Protein 2DB2 (pdb70)

Structure (mmCIF, N/CA/C/O backbone):
data_2DB2
#
_entry.id   2DB2
#
loop_
_atom_site.group_PDB
_atom_site.id
_atom_site.type_symbol
_atom_site.label_atom_id
_atom_site.label_alt_id
_atom_site.label_comp_id
_atom_site.label_asym_id
_atom_site.label_entity_id
_atom_site.label_seq_id
_atom_site.pdbx_PDB_ins_code
_atom_site.Cartn_x
_atom_site.Cartn_y
_atom_site.Cartn_z
_atom_site.occupancy
_atom_site.B_iso_or_equiv
_atom_site.auth_seq_id
_atom_site.auth_comp_id
_atom_site.auth_asym_id
_atom_site.auth_atom_id
_atom_site.pdbx_PDB_model_num
ATOM 1 N N . GLY A 1 1 ? 5.415 20.252 -16.613 1.00 0.00 51 GLY A N 1
ATOM 2 C CA . GLY A 1 1 ? 6.850 20.154 -16.414 1.00 0.00 51 GLY A CA 1
ATOM 3 C C . GLY A 1 1 ? 7.599 19.906 -17.708 1.00 0.00 51 GLY A C 1
ATOM 4 O O . GLY A 1 1 ? 7.092 19.237 -18.609 1.00 0.00 51 GLY A O 1
ATOM 8 N N . SER A 1 2 ? 8.809 20.448 -17.803 1.00 0.00 52 SER A N 1
ATOM 9 C CA . SER A 1 2 ? 9.627 20.287 -18.999 1.00 0.00 52 SER A CA 1
ATOM 10 C C . SER A 1 2 ? 10.508 19.046 -18.892 1.00 0.00 52 SER A C 1
ATOM 11 O O . SER A 1 2 ? 10.476 18.172 -19.757 1.00 0.00 52 SER A O 1
ATOM 19 N N . SER A 1 3 ? 11.294 18.977 -17.822 1.00 0.00 53 SER A N 1
ATOM 20 C CA . SER A 1 3 ? 12.188 17.846 -17.602 1.00 0.00 53 SER A CA 1
ATOM 21 C C . SER A 1 3 ? 11.479 16.737 -16.831 1.00 0.00 53 SER A C 1
ATOM 22 O O . SER A 1 3 ? 10.509 16.984 -16.115 1.00 0.00 53 SER A O 1
ATOM 30 N N . GLY A 1 4 ? 11.972 15.511 -16.982 1.00 0.00 54 GLY A N 1
ATOM 31 C CA . GLY A 1 4 ? 11.375 14.381 -16.295 1.00 0.00 54 GLY A CA 1
ATOM 32 C C . GLY A 1 4 ? 11.901 13.052 -16.799 1.00 0.00 54 GLY A C 1
ATOM 33 O O . GLY A 1 4 ? 11.182 12.301 -17.458 1.00 0.00 54 GLY A O 1
ATOM 37 N N . SER A 1 5 ? 13.161 12.760 -16.490 1.00 0.00 55 SER A N 1
ATOM 38 C CA . SER A 1 5 ? 13.785 11.515 -16.921 1.00 0.00 55 SER A CA 1
ATOM 39 C C . SER A 1 5 ? 14.026 10.589 -15.733 1.00 0.00 55 SER A C 1
ATOM 40 O O . SER A 1 5 ? 14.031 11.025 -14.582 1.00 0.00 55 SER A O 1
ATOM 48 N N . SER A 1 6 ? 14.226 9.306 -16.022 1.00 0.00 56 SER A N 1
ATOM 49 C CA . SER A 1 6 ? 14.464 8.316 -14.978 1.00 0.00 56 SER A CA 1
ATOM 50 C C . SER A 1 6 ? 15.899 8.399 -14.467 1.00 0.00 56 SER A C 1
ATOM 51 O O . SER A 1 6 ? 16.851 8.346 -15.245 1.00 0.00 56 SER A O 1
ATOM 59 N N . GLY A 1 7 ? 16.046 8.531 -13.152 1.00 0.00 57 GLY A N 1
ATOM 60 C CA . GLY A 1 7 ? 17.368 8.620 -12.559 1.00 0.00 57 GLY A CA 1
ATOM 61 C C . GLY A 1 7 ? 17.478 9.750 -11.555 1.00 0.00 57 GLY A C 1
ATOM 62 O O . GLY A 1 7 ? 17.370 10.922 -11.916 1.00 0.00 57 GLY A O 1
ATOM 66 N N . ALA A 1 8 ? 17.692 9.398 -10.292 1.00 0.00 58 ALA A N 1
ATOM 67 C CA . ALA A 1 8 ? 17.817 10.392 -9.233 1.00 0.00 58 ALA A CA 1
ATOM 68 C C . ALA A 1 8 ? 19.258 10.496 -8.744 1.00 0.00 58 ALA A C 1
ATOM 69 O O . ALA A 1 8 ? 19.700 9.702 -7.914 1.00 0.00 58 ALA A O 1
ATOM 76 N N . SER A 1 9 ? 19.985 11.478 -9.265 1.00 0.00 59 SER A N 1
ATOM 77 C CA . SER A 1 9 ? 21.378 11.682 -8.885 1.00 0.00 59 SER A CA 1
ATOM 78 C C . SER A 1 9 ? 21.498 11.962 -7.390 1.00 0.00 59 SER A C 1
ATOM 79 O O . SER A 1 9 ? 22.332 11.373 -6.702 1.00 0.00 59 SER A O 1
ATOM 87 N N . ARG A 1 10 ? 20.657 12.864 -6.894 1.00 0.00 60 ARG A N 1
ATOM 88 C CA . ARG A 1 10 ? 20.669 13.224 -5.481 1.00 0.00 60 ARG A CA 1
ATOM 89 C C . ARG A 1 10 ? 20.096 12.095 -4.629 1.00 0.00 60 ARG A C 1
ATOM 90 O O . ARG A 1 10 ? 19.235 11.339 -5.079 1.00 0.00 60 ARG A O 1
ATOM 111 N N . ASP A 1 11 ? 20.579 11.988 -3.396 1.00 0.00 61 ASP A N 1
ATOM 112 C CA . ASP A 1 11 ? 20.115 10.953 -2.480 1.00 0.00 61 ASP A CA 1
ATOM 113 C C . ASP A 1 11 ? 18.707 11.262 -1.979 1.00 0.00 61 ASP A C 1
ATOM 114 O O . ASP A 1 11 ? 18.461 12.320 -1.399 1.00 0.00 61 ASP A O 1
ATOM 123 N N . LEU A 1 12 ? 17.786 10.332 -2.209 1.00 0.00 62 LEU A N 1
ATOM 124 C CA . LEU A 1 12 ? 16.402 10.505 -1.783 1.00 0.00 62 LEU A CA 1
ATOM 125 C C . LEU A 1 12 ? 16.302 10.550 -0.261 1.00 0.00 62 LEU A C 1
ATOM 126 O O . LEU A 1 12 ? 15.573 11.369 0.300 1.00 0.00 62 LEU A O 1
ATOM 142 N N . LEU A 1 13 ? 17.041 9.667 0.401 1.00 0.00 63 LEU A N 1
ATOM 143 C CA . LEU A 1 13 ? 17.039 9.608 1.859 1.00 0.00 63 LEU A CA 1
ATOM 144 C C . LEU A 1 13 ? 17.089 11.008 2.461 1.00 0.00 63 LEU A C 1
ATOM 145 O O . LEU A 1 13 ? 16.397 11.301 3.437 1.00 0.00 63 LEU A O 1
ATOM 161 N N . LYS A 1 14 ? 17.910 11.871 1.873 1.00 0.00 64 LYS A N 1
ATOM 162 C CA . LYS A 1 14 ? 18.048 13.242 2.348 1.00 0.00 64 LYS A CA 1
ATOM 163 C C . LYS A 1 14 ? 16.691 13.826 2.727 1.00 0.00 64 LYS A C 1
ATOM 164 O O . LYS A 1 14 ? 16.552 14.474 3.764 1.00 0.00 64 LYS A O 1
ATOM 183 N N . GLU A 1 15 ? 15.694 13.592 1.880 1.00 0.00 65 GLU A N 1
ATOM 184 C CA . GLU A 1 15 ? 14.348 14.095 2.128 1.00 0.00 65 GLU A CA 1
ATOM 185 C C . GLU A 1 15 ? 13.546 13.111 2.975 1.00 0.00 65 GLU A C 1
ATOM 186 O O . GLU A 1 15 ? 12.748 13.511 3.823 1.00 0.00 65 GLU A O 1
ATOM 198 N N . PHE A 1 16 ? 13.765 11.822 2.739 1.00 0.00 66 PHE A N 1
ATOM 199 C CA . PHE A 1 16 ? 13.062 10.780 3.479 1.00 0.00 66 PHE A CA 1
ATOM 200 C C . PHE A 1 16 ? 14.035 9.967 4.329 1.00 0.00 66 PHE A C 1
ATOM 201 O O . PHE A 1 16 ? 14.555 8.935 3.906 1.00 0.00 66 PHE A O 1
ATOM 218 N N . PRO A 1 17 ? 14.286 10.443 5.557 1.00 0.00 67 PRO A N 1
ATOM 219 C CA . PRO A 1 17 ? 15.196 9.776 6.493 1.00 0.00 67 PRO A CA 1
ATOM 220 C C . PRO A 1 17 ? 14.632 8.459 7.013 1.00 0.00 67 PRO A C 1
ATOM 221 O O . PRO A 1 17 ? 15.328 7.444 7.043 1.00 0.00 67 PRO A O 1
ATOM 232 N N . GLN A 1 18 ? 13.367 8.482 7.420 1.00 0.00 68 GLN A N 1
ATOM 233 C CA . GLN A 1 18 ? 12.710 7.288 7.938 1.00 0.00 68 GLN A CA 1
ATOM 234 C C . GLN A 1 18 ? 11.583 6.841 7.013 1.00 0.00 68 GLN A C 1
ATOM 235 O O . GLN A 1 18 ? 10.400 7.021 7.303 1.00 0.00 68 GLN A O 1
ATOM 249 N N . PRO A 1 19 ? 11.956 6.245 5.870 1.00 0.00 69 PRO A N 1
ATOM 250 C CA . PRO A 1 19 ? 10.992 5.760 4.879 1.00 0.00 69 PRO A CA 1
ATOM 251 C C . PRO A 1 19 ? 10.213 4.546 5.373 1.00 0.00 69 PRO A C 1
ATOM 252 O O . PRO A 1 19 ? 9.078 4.311 4.957 1.00 0.00 69 PRO A O 1
ATOM 263 N N . LYS A 1 20 ? 10.830 3.776 6.263 1.00 0.00 70 LYS A N 1
ATOM 264 C CA . LYS A 1 20 ? 10.194 2.586 6.816 1.00 0.00 70 LYS A CA 1
ATOM 265 C C . LYS A 1 20 ? 9.017 2.963 7.709 1.00 0.00 70 LYS A C 1
ATOM 266 O O . LYS A 1 20 ? 8.009 2.258 7.755 1.00 0.00 70 LYS A O 1
ATOM 285 N N . ASN A 1 21 ? 9.150 4.080 8.417 1.00 0.00 71 ASN A N 1
ATOM 286 C CA . ASN A 1 21 ? 8.096 4.551 9.308 1.00 0.00 71 ASN A CA 1
ATOM 287 C C . ASN A 1 21 ? 7.185 5.545 8.595 1.00 0.00 71 ASN A C 1
ATOM 288 O O . ASN A 1 21 ? 5.964 5.511 8.757 1.00 0.00 71 ASN A O 1
ATOM 299 N N . LEU A 1 22 ? 7.785 6.428 7.805 1.00 0.00 72 LEU A N 1
ATOM 300 C CA . LEU A 1 22 ? 7.028 7.432 7.066 1.00 0.00 72 LEU A CA 1
ATOM 301 C C . LEU A 1 22 ? 6.068 6.774 6.080 1.00 0.00 72 LEU A C 1
ATOM 302 O O . LEU A 1 22 ? 4.856 6.981 6.146 1.00 0.00 72 LEU A O 1
ATOM 318 N N . LEU A 1 23 ? 6.617 5.978 5.169 1.00 0.00 73 LEU A N 1
ATOM 319 C CA . LEU A 1 23 ? 5.810 5.286 4.171 1.00 0.00 73 LEU A CA 1
ATOM 320 C C . LEU A 1 23 ? 4.695 4.483 4.833 1.00 0.00 73 LEU A C 1
ATOM 321 O O . LEU A 1 23 ? 3.515 4.693 4.554 1.00 0.00 73 LEU A O 1
ATOM 337 N N . ASN A 1 24 ? 5.077 3.565 5.714 1.00 0.00 74 ASN A N 1
ATOM 338 C CA . ASN A 1 24 ? 4.110 2.731 6.418 1.00 0.00 74 ASN A CA 1
ATOM 339 C C . ASN A 1 24 ? 3.010 3.584 7.043 1.00 0.00 74 ASN A C 1
ATOM 340 O O . ASN A 1 24 ? 1.826 3.268 6.930 1.00 0.00 74 ASN A O 1
ATOM 351 N N . SER A 1 25 ? 3.410 4.667 7.702 1.00 0.00 75 SER A N 1
ATOM 352 C CA . SER A 1 25 ? 2.459 5.564 8.347 1.00 0.00 75 SER A CA 1
ATOM 353 C C . SER A 1 25 ? 1.381 6.010 7.365 1.00 0.00 75 SER A C 1
ATOM 354 O O . SER A 1 25 ? 0.210 6.134 7.725 1.00 0.00 75 SER A O 1
ATOM 362 N N . VAL A 1 26 ? 1.784 6.251 6.121 1.00 0.00 76 VAL A N 1
ATOM 363 C CA . VAL A 1 26 ? 0.853 6.682 5.086 1.00 0.00 76 VAL A CA 1
ATOM 364 C C . VAL A 1 26 ? -0.278 5.675 4.909 1.00 0.00 76 VAL A C 1
ATOM 365 O O . VAL A 1 26 ? -1.412 5.922 5.321 1.00 0.00 76 VAL A O 1
ATOM 378 N N . ILE A 1 27 ? 0.039 4.540 4.295 1.00 0.00 77 ILE A N 1
ATOM 379 C CA . ILE A 1 27 ? -0.951 3.495 4.065 1.00 0.00 77 ILE A CA 1
ATOM 380 C C . ILE A 1 27 ? -1.642 3.097 5.365 1.00 0.00 77 ILE A C 1
ATOM 381 O O . ILE A 1 27 ? -2.817 2.732 5.370 1.00 0.00 77 ILE A O 1
ATOM 397 N N . GLY A 1 28 ? -0.904 3.173 6.469 1.00 0.00 78 GLY A N 1
ATOM 398 C CA . GLY A 1 28 ? -1.463 2.819 7.761 1.00 0.00 78 GLY A CA 1
ATOM 399 C C . GLY A 1 28 ? -2.590 3.743 8.177 1.00 0.00 78 GLY A C 1
ATOM 400 O O . GLY A 1 28 ? -3.470 3.353 8.944 1.00 0.00 78 GLY A O 1
ATOM 404 N N . ARG A 1 29 ? -2.562 4.973 7.673 1.00 0.00 79 ARG A N 1
ATOM 405 C CA . ARG A 1 29 ? -3.588 5.956 7.999 1.00 0.00 79 ARG A CA 1
ATOM 406 C C . ARG A 1 29 ? -4.742 5.890 7.003 1.00 0.00 79 ARG A C 1
ATOM 407 O O . ARG A 1 29 ? -5.909 5.966 7.384 1.00 0.00 79 ARG A O 1
ATOM 428 N N . ALA A 1 30 ? -4.405 5.749 5.725 1.00 0.00 80 ALA A N 1
ATOM 429 C CA . ALA A 1 30 ? -5.412 5.672 4.674 1.00 0.00 80 ALA A CA 1
ATOM 430 C C . ALA A 1 30 ? -6.245 4.401 4.804 1.00 0.00 80 ALA A C 1
ATOM 431 O O . ALA A 1 30 ? -7.474 4.454 4.863 1.00 0.00 80 ALA A O 1
ATOM 438 N N . LEU A 1 31 ? -5.568 3.258 4.846 1.00 0.00 81 LEU A N 1
ATOM 439 C CA . LEU A 1 31 ? -6.246 1.972 4.968 1.00 0.00 81 LEU A CA 1
ATOM 440 C C . LEU A 1 31 ? -6.152 1.440 6.395 1.00 0.00 81 LEU A C 1
ATOM 441 O O . LEU A 1 31 ? -7.157 1.337 7.097 1.00 0.00 81 LEU A O 1
ATOM 457 N N . GLY A 1 32 ? -4.937 1.105 6.818 1.00 0.00 82 GLY A N 1
ATOM 458 C CA . GLY A 1 32 ? -4.733 0.591 8.159 1.00 0.00 82 GLY A CA 1
ATOM 459 C C . GLY A 1 32 ? -3.396 -0.104 8.317 1.00 0.00 82 GLY A C 1
ATOM 460 O O . GLY A 1 32 ? -3.047 -0.981 7.526 1.00 0.00 82 GLY A O 1
ATOM 464 N N . ILE A 1 33 ? -2.644 0.288 9.339 1.00 0.00 83 ILE A N 1
ATOM 465 C CA . ILE A 1 33 ? -1.337 -0.303 9.597 1.00 0.00 83 ILE A CA 1
ATOM 466 C C . ILE A 1 33 ? -1.372 -1.816 9.413 1.00 0.00 83 ILE A C 1
ATOM 467 O O . ILE A 1 33 ? -0.456 -2.403 8.836 1.00 0.00 83 ILE A O 1
ATOM 483 N N . SER A 1 34 ? -2.436 -2.442 9.906 1.00 0.00 84 SER A N 1
ATOM 484 C CA . SER A 1 34 ? -2.590 -3.888 9.797 1.00 0.00 84 SER A CA 1
ATOM 485 C C . SER A 1 34 ? -2.602 -4.325 8.336 1.00 0.00 84 SER A C 1
ATOM 486 O O . SER A 1 34 ? -1.953 -5.303 7.963 1.00 0.00 84 SER A O 1
ATOM 494 N N . HIS A 1 35 ? -3.346 -3.593 7.512 1.00 0.00 85 HIS A N 1
ATOM 495 C CA . HIS A 1 35 ? -3.443 -3.904 6.090 1.00 0.00 85 HIS A CA 1
ATOM 496 C C . HIS A 1 35 ? -2.138 -3.573 5.371 1.00 0.00 85 HIS A C 1
ATOM 497 O O . HIS A 1 35 ? -1.603 -4.394 4.627 1.00 0.00 85 HIS A O 1
ATOM 511 N N . ALA A 1 36 ? -1.633 -2.365 5.598 1.00 0.00 86 ALA A N 1
ATOM 512 C CA . ALA A 1 36 ? -0.391 -1.927 4.974 1.00 0.00 86 ALA A CA 1
ATOM 513 C C . ALA A 1 36 ? 0.613 -3.071 4.885 1.00 0.00 86 ALA A C 1
ATOM 514 O O . ALA A 1 36 ? 1.352 -3.189 3.908 1.00 0.00 86 ALA A O 1
ATOM 521 N N . LYS A 1 37 ? 0.635 -3.913 5.913 1.00 0.00 87 LYS A N 1
ATOM 522 C CA . LYS A 1 37 ? 1.548 -5.049 5.952 1.00 0.00 87 LYS A CA 1
ATOM 523 C C . LYS A 1 37 ? 1.694 -5.678 4.570 1.00 0.00 87 LYS A C 1
ATOM 524 O O . LYS A 1 37 ? 2.805 -5.835 4.064 1.00 0.00 87 LYS A O 1
ATOM 543 N N . ASP A 1 38 ? 0.567 -6.034 3.965 1.00 0.00 88 ASP A N 1
ATOM 544 C CA . ASP A 1 38 ? 0.569 -6.643 2.640 1.00 0.00 88 ASP A CA 1
ATOM 545 C C . ASP A 1 38 ? 0.774 -5.587 1.557 1.00 0.00 88 ASP A C 1
ATOM 546 O O . ASP A 1 38 ? 1.471 -5.822 0.570 1.00 0.00 88 ASP A O 1
ATOM 555 N N . LYS A 1 39 ? 0.161 -4.424 1.749 1.00 0.00 89 LYS A N 1
ATOM 556 C CA . LYS A 1 39 ? 0.275 -3.332 0.790 1.00 0.00 89 LYS A CA 1
ATOM 557 C C . LYS A 1 39 ? 1.726 -3.128 0.367 1.00 0.00 89 LYS A C 1
ATOM 558 O O . LYS A 1 39 ? 2.022 -2.964 -0.817 1.00 0.00 89 LYS A O 1
ATOM 577 N N . LEU A 1 40 ? 2.629 -3.141 1.342 1.00 0.00 90 LEU A N 1
ATOM 578 C CA . LEU A 1 40 ? 4.051 -2.959 1.071 1.00 0.00 90 LEU A CA 1
ATOM 579 C C . LEU A 1 40 ? 4.797 -4.286 1.164 1.00 0.00 90 LEU A C 1
ATOM 580 O O . LEU A 1 40 ? 5.007 -4.818 2.254 1.00 0.00 90 LEU A O 1
ATOM 596 N N . VAL A 1 41 ? 5.197 -4.815 0.012 1.00 0.00 91 VAL A N 1
ATOM 597 C CA . VAL A 1 41 ? 5.923 -6.079 -0.037 1.00 0.00 91 VAL A CA 1
ATOM 598 C C . VAL A 1 41 ? 7.392 -5.856 -0.380 1.00 0.00 91 VAL A C 1
ATOM 599 O O . VAL A 1 41 ? 7.723 -5.022 -1.223 1.00 0.00 91 VAL A O 1
ATOM 612 N N . TYR A 1 42 ? 8.268 -6.607 0.278 1.00 0.00 92 TYR A N 1
ATOM 613 C CA . TYR A 1 42 ? 9.702 -6.490 0.044 1.00 0.00 92 TYR A CA 1
ATOM 614 C C . TYR A 1 42 ? 10.270 -7.789 -0.520 1.00 0.00 92 TYR A C 1
ATOM 615 O O . TYR A 1 42 ? 10.126 -8.855 0.079 1.00 0.00 92 TYR A O 1
ATOM 633 N N . VAL A 1 43 ? 10.917 -7.691 -1.677 1.00 0.00 93 VAL A N 1
ATOM 634 C CA . VAL A 1 43 ? 11.508 -8.856 -2.323 1.00 0.00 93 VAL A CA 1
ATOM 635 C C . VAL A 1 43 ? 13.028 -8.742 -2.379 1.00 0.00 93 VAL A C 1
ATOM 636 O O . VAL A 1 43 ? 13.569 -7.798 -2.956 1.00 0.00 93 VAL A O 1
ATOM 649 N N . HIS A 1 44 ? 13.711 -9.709 -1.776 1.00 0.00 94 HIS A N 1
ATOM 650 C CA . HIS A 1 44 ? 15.170 -9.718 -1.758 1.00 0.00 94 HIS A CA 1
ATOM 651 C C . HIS A 1 44 ? 15.722 -10.565 -2.900 1.00 0.00 94 HIS A C 1
ATOM 652 O O . HIS A 1 44 ? 15.151 -11.597 -3.255 1.00 0.00 94 HIS A O 1
ATOM 666 N N . THR A 1 45 ? 16.838 -10.123 -3.473 1.00 0.00 95 THR A N 1
ATOM 667 C CA . THR A 1 45 ? 17.466 -10.840 -4.575 1.00 0.00 95 THR A CA 1
ATOM 668 C C . THR A 1 45 ? 18.861 -11.324 -4.193 1.00 0.00 95 THR A C 1
ATOM 669 O O . THR A 1 45 ? 19.416 -10.906 -3.177 1.00 0.00 95 THR A O 1
ATOM 680 N N . ASN A 1 46 ? 19.422 -12.206 -5.013 1.00 0.00 96 ASN A N 1
ATOM 681 C CA . ASN A 1 46 ? 20.752 -12.747 -4.760 1.00 0.00 96 ASN A CA 1
ATOM 682 C C . ASN A 1 46 ? 21.518 -12.939 -6.066 1.00 0.00 96 ASN A C 1
ATOM 683 O O . ASN A 1 46 ? 21.003 -13.519 -7.020 1.00 0.00 96 ASN A O 1
ATOM 694 N N . GLY A 1 47 ? 22.754 -12.448 -6.098 1.00 0.00 97 GLY A N 1
ATOM 695 C CA . GLY A 1 47 ? 23.571 -12.576 -7.290 1.00 0.00 97 GLY A CA 1
ATOM 696 C C . GLY A 1 47 ? 24.567 -11.442 -7.435 1.00 0.00 97 GLY A C 1
ATOM 697 O O . GLY A 1 47 ? 25.779 -11.653 -7.473 1.00 0.00 97 GLY A O 1
ATOM 701 N N . PRO A 1 48 ? 24.053 -10.206 -7.521 1.00 0.00 98 PRO A N 1
ATOM 702 C CA . PRO A 1 48 ? 24.889 -9.010 -7.665 1.00 0.00 98 PRO A CA 1
ATOM 703 C C . PRO A 1 48 ? 25.680 -8.699 -6.399 1.00 0.00 98 PRO A C 1
ATOM 704 O O . PRO A 1 48 ? 25.234 -8.990 -5.289 1.00 0.00 98 PRO A O 1
ATOM 715 N N . LYS A 1 49 ? 26.857 -8.107 -6.573 1.00 0.00 99 LYS A N 1
ATOM 716 C CA . LYS A 1 49 ? 27.710 -7.755 -5.445 1.00 0.00 99 LYS A CA 1
ATOM 717 C C . LYS A 1 49 ? 26.878 -7.253 -4.269 1.00 0.00 99 LYS A C 1
ATOM 718 O O . LYS A 1 49 ? 26.849 -7.874 -3.206 1.00 0.00 99 LYS A O 1
ATOM 737 N N . LYS A 1 50 ? 26.203 -6.126 -4.466 1.00 0.00 100 LYS A N 1
ATOM 738 C CA . LYS A 1 50 ? 25.368 -5.541 -3.424 1.00 0.00 100 LYS A CA 1
ATOM 739 C C . LYS A 1 50 ? 23.955 -6.115 -3.472 1.00 0.00 100 LYS A C 1
ATOM 740 O O . LYS A 1 50 ? 23.438 -6.429 -4.545 1.00 0.00 100 LYS A O 1
ATOM 759 N N . LYS A 1 51 ? 23.335 -6.249 -2.305 1.00 0.00 101 LYS A N 1
ATOM 760 C CA . LYS A 1 51 ? 21.981 -6.782 -2.213 1.00 0.00 101 LYS A CA 1
ATOM 761 C C . LYS A 1 51 ? 20.954 -5.734 -2.631 1.00 0.00 101 LYS A C 1
ATOM 762 O O . LYS A 1 51 ? 21.120 -4.544 -2.360 1.00 0.00 101 LYS A O 1
ATOM 781 N N . LYS A 1 52 ? 19.892 -6.183 -3.290 1.00 0.00 102 LYS A N 1
ATOM 782 C CA . LYS A 1 52 ? 18.836 -5.285 -3.742 1.00 0.00 102 LYS A CA 1
ATOM 783 C C . LYS A 1 52 ? 17.475 -5.744 -3.229 1.00 0.00 102 LYS A C 1
ATOM 784 O O . LYS A 1 52 ? 17.235 -6.939 -3.059 1.00 0.00 102 LYS A O 1
ATOM 803 N N . VAL A 1 53 ? 16.585 -4.786 -2.986 1.00 0.00 103 VAL A N 1
ATOM 804 C CA . VAL A 1 53 ? 15.247 -5.093 -2.495 1.00 0.00 103 VAL A CA 1
ATOM 805 C C . VAL A 1 53 ? 14.182 -4.381 -3.322 1.00 0.00 103 VAL A C 1
ATOM 806 O O . VAL A 1 53 ? 14.180 -3.154 -3.430 1.00 0.00 103 VAL A O 1
ATOM 819 N N . THR A 1 54 ? 13.275 -5.159 -3.904 1.00 0.00 104 THR A N 1
ATOM 820 C CA . THR A 1 54 ? 12.204 -4.604 -4.723 1.00 0.00 104 THR A CA 1
ATOM 821 C C . THR A 1 54 ? 10.922 -4.442 -3.914 1.00 0.00 104 THR A C 1
ATOM 822 O O . THR A 1 54 ? 10.230 -5.419 -3.627 1.00 0.00 104 THR A O 1
ATOM 833 N N . LEU A 1 55 ? 10.611 -3.203 -3.550 1.00 0.00 105 LEU A N 1
ATOM 834 C CA . LEU A 1 55 ? 9.410 -2.913 -2.774 1.00 0.00 105 LEU A CA 1
ATOM 835 C C . LEU A 1 55 ? 8.180 -2.855 -3.675 1.00 0.00 105 LEU A C 1
ATOM 836 O O . LEU A 1 55 ? 7.991 -1.897 -4.424 1.00 0.00 105 LEU A O 1
ATOM 852 N N . HIS A 1 56 ? 7.346 -3.887 -3.595 1.00 0.00 106 HIS A N 1
ATOM 853 C CA . HIS A 1 56 ? 6.132 -3.953 -4.401 1.00 0.00 106 HIS A CA 1
ATOM 854 C C . HIS A 1 56 ? 4.958 -3.309 -3.670 1.00 0.00 106 HIS A C 1
ATOM 855 O O . HIS A 1 56 ? 4.384 -3.901 -2.756 1.00 0.00 106 HIS A O 1
ATOM 869 N N . ILE A 1 57 ? 4.609 -2.093 -4.077 1.00 0.00 107 ILE A N 1
ATOM 870 C CA . ILE A 1 57 ? 3.504 -1.370 -3.460 1.00 0.00 107 ILE A CA 1
ATOM 871 C C . ILE A 1 57 ? 2.210 -1.571 -4.243 1.00 0.00 107 ILE A C 1
ATOM 872 O O . ILE A 1 57 ? 2.229 -1.730 -5.464 1.00 0.00 107 ILE A O 1
ATOM 888 N N . LYS A 1 58 ? 1.088 -1.559 -3.532 1.00 0.00 108 LYS A N 1
ATOM 889 C CA . LYS A 1 58 ? -0.217 -1.737 -4.159 1.00 0.00 108 LYS A CA 1
ATOM 890 C C . LYS A 1 58 ? -1.066 -0.478 -4.013 1.00 0.00 108 LYS A C 1
ATOM 891 O O . LYS A 1 58 ? -1.744 -0.064 -4.953 1.00 0.00 108 LYS A O 1
ATOM 910 N N . TRP A 1 59 ? -1.023 0.125 -2.831 1.00 0.00 109 TRP A N 1
ATOM 911 C CA . TRP A 1 59 ? -1.788 1.338 -2.564 1.00 0.00 109 TRP A CA 1
ATOM 912 C C . TRP A 1 59 ? -0.900 2.574 -2.660 1.00 0.00 109 TRP A C 1
ATOM 913 O O . TRP A 1 59 ? 0.240 2.586 -2.196 1.00 0.00 109 TRP A O 1
ATOM 934 N N . PRO A 1 60 ? -1.433 3.640 -3.275 1.00 0.00 110 PRO A N 1
ATOM 935 C CA . PRO A 1 60 ? -2.789 3.637 -3.831 1.00 0.00 110 PRO A CA 1
ATOM 936 C C . PRO A 1 60 ? -2.909 2.744 -5.061 1.00 0.00 110 PRO A C 1
ATOM 937 O O . PRO A 1 60 ? -3.896 2.026 -5.226 1.00 0.00 110 PRO A O 1
ATOM 948 N N . LYS A 1 61 ? -1.899 2.794 -5.923 1.00 0.00 111 LYS A N 1
ATOM 949 C CA . LYS A 1 61 ? -1.890 1.988 -7.139 1.00 0.00 111 LYS A CA 1
ATOM 950 C C . LYS A 1 61 ? -0.789 0.934 -7.084 1.00 0.00 111 LYS A C 1
ATOM 951 O O . LYS A 1 61 ? 0.066 0.961 -6.199 1.00 0.00 111 LYS A O 1
ATOM 970 N N . SER A 1 62 ? -0.815 0.008 -8.038 1.00 0.00 112 SER A N 1
ATOM 971 C CA . SER A 1 62 ? 0.180 -1.057 -8.096 1.00 0.00 112 SER A CA 1
ATOM 972 C C . SER A 1 62 ? 1.496 -0.539 -8.667 1.00 0.00 112 SER A C 1
ATOM 973 O O . SER A 1 62 ? 1.612 -0.294 -9.868 1.00 0.00 112 SER A O 1
ATOM 981 N N . VAL A 1 63 ? 2.487 -0.373 -7.797 1.00 0.00 113 VAL A N 1
ATOM 982 C CA . VAL A 1 63 ? 3.797 0.115 -8.213 1.00 0.00 113 VAL A CA 1
ATOM 983 C C . VAL A 1 63 ? 4.916 -0.659 -7.524 1.00 0.00 113 VAL A C 1
ATOM 984 O O . VAL A 1 63 ? 4.674 -1.408 -6.579 1.00 0.00 113 VAL A O 1
ATOM 997 N N . GLU A 1 64 ? 6.141 -0.471 -8.005 1.00 0.00 114 GLU A N 1
ATOM 998 C CA . GLU A 1 64 ? 7.297 -1.152 -7.435 1.00 0.00 114 GLU A CA 1
ATOM 999 C C . GLU A 1 64 ? 8.545 -0.278 -7.532 1.00 0.00 114 GLU A C 1
ATOM 1000 O O . GLU A 1 64 ? 8.653 0.574 -8.414 1.00 0.00 114 GLU A O 1
ATOM 1012 N N . VAL A 1 65 ? 9.485 -0.497 -6.618 1.00 0.00 115 VAL A N 1
ATOM 1013 C CA . VAL A 1 65 ? 10.726 0.269 -6.599 1.00 0.00 115 VAL A CA 1
ATOM 1014 C C . VAL A 1 65 ? 11.898 -0.596 -6.150 1.00 0.00 115 VAL A C 1
ATOM 1015 O O . VAL A 1 65 ? 11.710 -1.634 -5.518 1.00 0.00 115 VAL A O 1
ATOM 1028 N N . GLU A 1 66 ? 13.110 -0.159 -6.481 1.00 0.00 116 GLU A N 1
ATOM 1029 C CA . GLU A 1 66 ? 14.313 -0.894 -6.111 1.00 0.00 116 GLU A CA 1
ATOM 1030 C C . GLU A 1 66 ? 15.057 -0.188 -4.981 1.00 0.00 116 GLU A C 1
ATOM 1031 O O . GLU A 1 66 ? 15.063 1.039 -4.899 1.00 0.00 116 GLU A O 1
ATOM 1043 N N . GLY A 1 67 ? 15.682 -0.974 -4.110 1.00 0.00 117 GLY A N 1
ATOM 1044 C CA . GLY A 1 67 ? 16.419 -0.408 -2.996 1.00 0.00 117 GLY A CA 1
ATOM 1045 C C . GLY A 1 67 ? 17.784 -1.044 -2.819 1.00 0.00 117 GLY A C 1
ATOM 1046 O O . GLY A 1 67 ? 17.889 -2.247 -2.578 1.00 0.00 117 GLY A O 1
ATOM 1050 N N . TYR A 1 68 ? 18.831 -0.236 -2.942 1.00 0.00 118 TYR A N 1
ATOM 1051 C CA . TYR A 1 68 ? 20.196 -0.728 -2.799 1.00 0.00 118 TYR A CA 1
ATOM 1052 C C . TYR A 1 68 ? 20.739 -0.432 -1.404 1.00 0.00 118 TYR A C 1
ATOM 1053 O O . TYR A 1 68 ? 20.246 0.455 -0.709 1.00 0.00 118 TYR A O 1
ATOM 1071 N N . GLY A 1 69 ? 21.759 -1.184 -1.001 1.00 0.00 119 GLY A N 1
ATOM 1072 C CA . GLY A 1 69 ? 22.353 -0.987 0.308 1.00 0.00 119 GLY A CA 1
ATOM 1073 C C . GLY A 1 69 ? 23.331 -2.087 0.673 1.00 0.00 119 GLY A C 1
ATOM 1074 O O . GLY A 1 69 ? 23.311 -3.166 0.080 1.00 0.00 119 GLY A O 1
ATOM 1078 N N . SER A 1 70 ? 24.190 -1.814 1.649 1.00 0.00 120 SER A N 1
ATOM 1079 C CA . SER A 1 70 ? 25.183 -2.787 2.088 1.00 0.00 120 SER A CA 1
ATOM 1080 C C . SER A 1 70 ? 24.520 -3.947 2.825 1.00 0.00 120 SER A C 1
ATOM 1081 O O . SER A 1 70 ? 24.685 -5.109 2.455 1.00 0.00 120 SER A O 1
ATOM 1089 N N . LYS A 1 71 ? 23.767 -3.622 3.870 1.00 0.00 121 LYS A N 1
ATOM 1090 C CA . LYS A 1 71 ? 23.076 -4.634 4.660 1.00 0.00 121 LYS A CA 1
ATOM 1091 C C . LYS A 1 71 ? 21.599 -4.703 4.284 1.00 0.00 121 LYS A C 1
ATOM 1092 O O . LYS A 1 71 ? 21.107 -3.885 3.507 1.00 0.00 121 LYS A O 1
ATOM 1111 N N . LYS A 1 72 ? 20.897 -5.684 4.840 1.00 0.00 122 LYS A N 1
ATOM 1112 C CA . LYS A 1 72 ? 19.476 -5.859 4.566 1.00 0.00 122 LYS A CA 1
ATOM 1113 C C . LYS A 1 72 ? 18.708 -4.568 4.828 1.00 0.00 122 LYS A C 1
ATOM 1114 O O . LYS A 1 72 ? 17.948 -4.103 3.977 1.00 0.00 122 LYS A O 1
ATOM 1133 N N . ILE A 1 73 ? 18.912 -3.993 6.008 1.00 0.00 123 ILE A N 1
ATOM 1134 C CA . ILE A 1 73 ? 18.240 -2.754 6.380 1.00 0.00 123 ILE A CA 1
ATOM 1135 C C . ILE A 1 73 ? 18.601 -1.624 5.421 1.00 0.00 123 ILE A C 1
ATOM 1136 O O . ILE A 1 73 ? 17.736 -0.862 4.990 1.00 0.00 123 ILE A O 1
ATOM 1152 N N . ASP A 1 74 ? 19.883 -1.524 5.090 1.00 0.00 124 ASP A N 1
ATOM 1153 C CA . ASP A 1 74 ? 20.359 -0.489 4.179 1.00 0.00 124 ASP A CA 1
ATOM 1154 C C . ASP A 1 74 ? 19.577 -0.516 2.870 1.00 0.00 124 ASP A C 1
ATOM 1155 O O . ASP A 1 74 ? 19.095 0.515 2.403 1.00 0.00 124 ASP A O 1
ATOM 1164 N N . ALA A 1 75 ? 19.458 -1.702 2.283 1.00 0.00 125 ALA A N 1
ATOM 1165 C CA . ALA A 1 75 ? 18.734 -1.863 1.028 1.00 0.00 125 ALA A CA 1
ATOM 1166 C C . ALA A 1 75 ? 17.248 -1.572 1.210 1.00 0.00 125 ALA A C 1
ATOM 1167 O O . ALA A 1 75 ? 16.677 -0.744 0.501 1.00 0.00 125 ALA A O 1
ATOM 1174 N N . GLU A 1 76 ? 16.627 -2.260 2.164 1.00 0.00 126 GLU A N 1
ATOM 1175 C CA . GLU A 1 76 ? 15.207 -2.075 2.436 1.00 0.00 126 GLU A CA 1
ATOM 1176 C C . GLU A 1 76 ? 14.868 -0.593 2.575 1.00 0.00 126 GLU A C 1
ATOM 1177 O O . GLU A 1 76 ? 13.871 -0.120 2.029 1.00 0.00 126 GLU A O 1
ATOM 1189 N N . ARG A 1 77 ? 15.704 0.133 3.310 1.00 0.00 127 ARG A N 1
ATOM 1190 C CA . ARG A 1 77 ? 15.492 1.560 3.522 1.00 0.00 127 ARG A CA 1
ATOM 1191 C C . ARG A 1 77 ? 15.307 2.286 2.192 1.00 0.00 127 ARG A C 1
ATOM 1192 O O . ARG A 1 77 ? 14.287 2.935 1.967 1.00 0.00 127 ARG A O 1
ATOM 1213 N N . GLN A 1 78 ? 16.302 2.170 1.318 1.00 0.00 128 GLN A N 1
ATOM 1214 C CA . GLN A 1 78 ? 16.248 2.817 0.012 1.00 0.00 128 GLN A CA 1
ATOM 1215 C C . GLN A 1 78 ? 14.910 2.555 -0.671 1.00 0.00 128 GLN A C 1
ATOM 1216 O O . GLN A 1 78 ? 14.153 3.484 -0.952 1.00 0.00 128 GLN A O 1
ATOM 1230 N N . ALA A 1 79 ? 14.625 1.284 -0.935 1.00 0.00 129 ALA A N 1
ATOM 1231 C CA . ALA A 1 79 ? 13.377 0.900 -1.584 1.00 0.00 129 ALA A CA 1
ATOM 1232 C C . ALA A 1 79 ? 12.228 1.798 -1.139 1.00 0.00 129 ALA A C 1
ATOM 1233 O O . ALA A 1 79 ? 11.646 2.523 -1.946 1.00 0.00 129 ALA A O 1
ATOM 1240 N N . ALA A 1 80 ? 11.906 1.745 0.149 1.00 0.00 130 ALA A N 1
ATOM 1241 C CA . ALA A 1 80 ? 10.827 2.555 0.701 1.00 0.00 130 ALA A CA 1
ATOM 1242 C C . ALA A 1 80 ? 10.988 4.021 0.313 1.00 0.00 130 ALA A C 1
ATOM 1243 O O . ALA A 1 80 ? 10.052 4.648 -0.182 1.00 0.00 130 ALA A O 1
ATOM 1250 N N . ALA A 1 81 ? 12.180 4.562 0.543 1.00 0.00 131 ALA A N 1
ATOM 1251 C CA . ALA A 1 81 ? 12.463 5.954 0.216 1.00 0.00 131 ALA A CA 1
ATOM 1252 C C . ALA A 1 81 ? 12.187 6.239 -1.256 1.00 0.00 131 ALA A C 1
ATOM 1253 O O . ALA A 1 81 ? 11.732 7.325 -1.613 1.00 0.00 131 ALA A O 1
ATOM 1260 N N . ALA A 1 82 ? 12.467 5.257 -2.107 1.00 0.00 132 ALA A N 1
ATOM 1261 C CA . ALA A 1 82 ? 12.247 5.403 -3.541 1.00 0.00 132 ALA A CA 1
ATOM 1262 C C . ALA A 1 82 ? 10.767 5.596 -3.853 1.00 0.00 132 ALA A C 1
ATOM 1263 O O . ALA A 1 82 ? 10.409 6.130 -4.902 1.00 0.00 132 ALA A O 1
ATOM 1270 N N . ALA A 1 83 ? 9.912 5.157 -2.935 1.00 0.00 133 ALA A N 1
ATOM 1271 C CA . ALA A 1 83 ? 8.470 5.284 -3.112 1.00 0.00 133 ALA A CA 1
ATOM 1272 C C . ALA A 1 83 ? 7.951 6.572 -2.484 1.00 0.00 133 ALA A C 1
ATOM 1273 O O . ALA A 1 83 ? 7.022 7.196 -3.000 1.00 0.00 133 ALA A O 1
ATOM 1280 N N . CYS A 1 84 ? 8.554 6.966 -1.368 1.00 0.00 134 CYS A N 1
ATOM 1281 C CA . CYS A 1 84 ? 8.151 8.180 -0.668 1.00 0.00 134 CYS A CA 1
ATOM 1282 C C . CYS A 1 84 ? 7.984 9.341 -1.644 1.00 0.00 134 CYS A C 1
ATOM 1283 O O . CYS A 1 84 ? 7.053 10.136 -1.523 1.00 0.00 134 CYS A O 1
ATOM 1291 N N . GLN A 1 85 ? 8.894 9.430 -2.609 1.00 0.00 135 GLN A N 1
ATOM 1292 C CA . GLN A 1 85 ? 8.848 10.495 -3.605 1.00 0.00 135 GLN A CA 1
ATOM 1293 C C . GLN A 1 85 ? 7.550 10.438 -4.403 1.00 0.00 135 GLN A C 1
ATOM 1294 O O . GLN A 1 85 ? 6.969 11.472 -4.738 1.00 0.00 135 GLN A O 1
ATOM 1308 N N . LEU A 1 86 ? 7.099 9.226 -4.705 1.00 0.00 136 LEU A N 1
ATOM 1309 C CA . LEU A 1 86 ? 5.869 9.034 -5.465 1.00 0.00 136 LEU A CA 1
ATOM 1310 C C . LEU A 1 86 ? 4.658 9.515 -4.672 1.00 0.00 136 LEU A C 1
ATOM 1311 O O . LEU A 1 86 ? 3.764 10.164 -5.216 1.00 0.00 136 LEU A O 1
ATOM 1327 N N . PHE A 1 87 ? 4.637 9.195 -3.382 1.00 0.00 137 PHE A N 1
ATOM 1328 C CA . PHE A 1 87 ? 3.537 9.596 -2.513 1.00 0.00 137 PHE A CA 1
ATOM 1329 C C . PHE A 1 87 ? 3.485 11.114 -2.366 1.00 0.00 137 PHE A C 1
ATOM 1330 O O . PHE A 1 87 ? 2.410 11.702 -2.249 1.00 0.00 137 PHE A O 1
ATOM 1347 N N . LYS A 1 88 ? 4.655 11.743 -2.371 1.00 0.00 138 LYS A N 1
ATOM 1348 C CA . LYS A 1 88 ? 4.746 13.192 -2.240 1.00 0.00 138 LYS A CA 1
ATOM 1349 C C . LYS A 1 88 ? 4.154 13.888 -3.461 1.00 0.00 138 LYS A C 1
ATOM 1350 O O . LYS A 1 88 ? 3.293 14.758 -3.335 1.00 0.00 138 LYS A O 1
ATOM 1369 N N . GLY A 1 89 ? 4.620 13.497 -4.643 1.00 0.00 139 GLY A N 1
ATOM 1370 C CA . GLY A 1 89 ? 4.124 14.093 -5.870 1.00 0.00 139 GLY A CA 1
ATOM 1371 C C . GLY A 1 89 ? 2.657 13.793 -6.109 1.00 0.00 139 GLY A C 1
ATOM 1372 O O . GLY A 1 89 ? 1.915 14.644 -6.598 1.00 0.00 139 GLY A O 1
ATOM 1376 N N . TRP A 1 90 ? 2.240 12.580 -5.764 1.00 0.00 140 TRP A N 1
ATOM 1377 C CA . TRP A 1 90 ? 0.852 12.170 -5.945 1.00 0.00 140 TRP A CA 1
ATOM 1378 C C . TRP A 1 90 ? -0.087 13.051 -5.130 1.00 0.00 140 TRP A C 1
ATOM 1379 O O . TRP A 1 90 ? -1.152 13.444 -5.603 1.00 0.00 140 TRP A O 1
ATOM 1400 N N . GLY A 1 91 ? 0.315 13.359 -3.900 1.00 0.00 141 GLY A N 1
ATOM 1401 C CA . GLY A 1 91 ? -0.503 14.192 -3.039 1.00 0.00 141 GLY A CA 1
ATOM 1402 C C . GLY A 1 91 ? -0.968 13.461 -1.795 1.00 0.00 141 GLY A C 1
ATOM 1403 O O . GLY A 1 91 ? -2.013 13.784 -1.230 1.00 0.00 141 GLY A O 1
ATOM 1407 N N . LEU A 1 92 ? -0.192 12.471 -1.369 1.00 0.00 142 LEU A N 1
ATOM 1408 C CA . LEU A 1 92 ? -0.530 11.689 -0.184 1.00 0.00 142 LEU A CA 1
ATOM 1409 C C . LEU A 1 92 ? 0.256 12.172 1.030 1.00 0.00 142 LEU A C 1
ATOM 1410 O O . LEU A 1 92 ? -0.169 11.989 2.172 1.00 0.00 142 LEU A O 1
ATOM 1426 N N . LEU A 1 93 ? 1.404 12.792 0.777 1.00 0.00 143 LEU A N 1
ATOM 1427 C CA . LEU A 1 93 ? 2.249 13.304 1.849 1.00 0.00 143 LEU A CA 1
ATOM 1428 C C . LEU A 1 93 ? 2.144 14.823 1.948 1.00 0.00 143 LEU A C 1
ATOM 1429 O O . LEU A 1 93 ? 1.689 15.360 2.956 1.00 0.00 143 LEU A O 1
ATOM 1445 N N . GLY A 1 94 ? 2.567 15.510 0.890 1.00 0.00 144 GLY A N 1
ATOM 1446 C CA . GLY A 1 94 ? 2.511 16.960 0.877 1.00 0.00 144 GLY A CA 1
ATOM 1447 C C . GLY A 1 94 ? 3.877 17.592 0.698 1.00 0.00 144 GLY A C 1
ATOM 1448 O O . GLY A 1 94 ? 4.874 16.910 0.462 1.00 0.00 144 GLY A O 1
ATOM 1452 N N . PRO A 1 95 ? 3.934 18.927 0.810 1.00 0.00 145 PRO A N 1
ATOM 1453 C CA . PRO A 1 95 ? 5.183 19.681 0.662 1.00 0.00 145 PRO A CA 1
ATOM 1454 C C . PRO A 1 95 ? 6.144 19.444 1.822 1.00 0.00 145 PRO A C 1
ATOM 1455 O O . PRO A 1 95 ? 7.354 19.333 1.625 1.00 0.00 145 PRO A O 1
ATOM 1466 N N . ARG A 1 96 ? 5.598 19.368 3.031 1.00 0.00 146 ARG A N 1
ATOM 1467 C CA . ARG A 1 96 ? 6.408 19.145 4.223 1.00 0.00 146 ARG A CA 1
ATOM 1468 C C . ARG A 1 96 ? 6.132 17.768 4.818 1.00 0.00 146 ARG A C 1
ATOM 1469 O O . ARG A 1 96 ? 6.216 17.576 6.030 1.00 0.00 146 ARG A O 1
ATOM 1490 N N . ASN A 1 97 ? 5.801 16.811 3.956 1.00 0.00 147 ASN A N 1
ATOM 1491 C CA . ASN A 1 97 ? 5.511 15.452 4.397 1.00 0.00 147 ASN A CA 1
ATOM 1492 C C . ASN A 1 97 ? 4.443 15.449 5.486 1.00 0.00 147 ASN A C 1
ATOM 1493 O O . ASN A 1 97 ? 4.572 14.754 6.493 1.00 0.00 147 ASN A O 1
ATOM 1504 N N . GLU A 1 98 ? 3.389 16.231 5.276 1.00 0.00 148 GLU A N 1
ATOM 1505 C CA . GLU A 1 98 ? 2.299 16.319 6.240 1.00 0.00 148 GLU A CA 1
ATOM 1506 C C . GLU A 1 98 ? 1.105 15.483 5.789 1.00 0.00 148 GLU A C 1
ATOM 1507 O O . GLU A 1 98 ? 0.348 15.887 4.905 1.00 0.00 148 GLU A O 1
ATOM 1519 N N . LEU A 1 99 ? 0.942 14.316 6.402 1.00 0.00 149 LEU A N 1
ATOM 1520 C CA . LEU A 1 99 ? -0.160 13.421 6.064 1.00 0.00 149 LEU A CA 1
ATOM 1521 C C . LEU A 1 99 ? -1.485 14.176 6.032 1.00 0.00 149 LEU A C 1
ATOM 1522 O O . LEU A 1 99 ? -1.542 15.364 6.350 1.00 0.00 149 LEU A O 1
ATOM 1538 N N . PHE A 1 100 ? -2.548 13.479 5.648 1.00 0.00 150 PHE A N 1
ATOM 1539 C CA . PHE A 1 100 ? -3.874 14.083 5.576 1.00 0.00 150 PHE A CA 1
ATOM 1540 C C . PHE A 1 100 ? -4.884 13.276 6.385 1.00 0.00 150 PHE A C 1
ATOM 1541 O O . PHE A 1 100 ? -4.529 12.300 7.046 1.00 0.00 150 PHE A O 1
ATOM 1558 N N . ASP A 1 101 ? -6.145 13.691 6.329 1.00 0.00 151 ASP A N 1
ATOM 1559 C CA . ASP A 1 101 ? -7.208 13.008 7.056 1.00 0.00 151 ASP A CA 1
ATOM 1560 C C . ASP A 1 101 ? -7.633 11.736 6.329 1.00 0.00 151 ASP A C 1
ATOM 1561 O O . ASP A 1 101 ? -7.627 11.681 5.099 1.00 0.00 151 ASP A O 1
ATOM 1570 N N . ALA A 1 102 ? -8.000 10.715 7.097 1.00 0.00 152 ALA A N 1
ATOM 1571 C CA . ALA A 1 102 ? -8.429 9.445 6.526 1.00 0.00 152 ALA A CA 1
ATOM 1572 C C . ALA A 1 102 ? -9.357 9.663 5.336 1.00 0.00 152 ALA A C 1
ATOM 1573 O O . ALA A 1 102 ? -9.059 9.243 4.219 1.00 0.00 152 ALA A O 1
ATOM 1580 N N . ALA A 1 103 ? -10.485 10.321 5.585 1.00 0.00 153 ALA A N 1
ATOM 1581 C CA . ALA A 1 103 ? -11.456 10.596 4.533 1.00 0.00 153 ALA A CA 1
ATOM 1582 C C . ALA A 1 103 ? -10.762 10.967 3.227 1.00 0.00 153 ALA A C 1
ATOM 1583 O O . ALA A 1 103 ? -11.006 10.356 2.187 1.00 0.00 153 ALA A O 1
ATOM 1590 N N . LYS A 1 104 ? -9.895 11.972 3.288 1.00 0.00 154 LYS A N 1
ATOM 1591 C CA . LYS A 1 104 ? -9.164 12.425 2.111 1.00 0.00 154 LYS A CA 1
ATOM 1592 C C . LYS A 1 104 ? -8.431 11.265 1.446 1.00 0.00 154 LYS A C 1
ATOM 1593 O O . LYS A 1 104 ? -8.516 11.078 0.232 1.00 0.00 154 LYS A O 1
ATOM 1612 N N . TYR A 1 105 ? -7.713 10.487 2.248 1.00 0.00 155 TYR A N 1
ATOM 1613 C CA . TYR A 1 105 ? -6.964 9.345 1.737 1.00 0.00 155 TYR A CA 1
ATOM 1614 C C . TYR A 1 105 ? -7.869 8.416 0.933 1.00 0.00 155 TYR A C 1
ATOM 1615 O O . TYR A 1 105 ? -7.483 7.916 -0.123 1.00 0.00 155 TYR A O 1
ATOM 1633 N N . ARG A 1 106 ? -9.076 8.191 1.442 1.00 0.00 156 ARG A N 1
ATOM 1634 C CA . ARG A 1 106 ? -10.037 7.322 0.773 1.00 0.00 156 ARG A CA 1
ATOM 1635 C C . ARG A 1 106 ? -10.268 7.773 -0.666 1.00 0.00 156 ARG A C 1
ATOM 1636 O O . ARG A 1 106 ? -10.321 6.955 -1.584 1.00 0.00 156 ARG A O 1
ATOM 1657 N N . VAL A 1 107 ? -10.406 9.082 -0.856 1.00 0.00 157 VAL A N 1
ATOM 1658 C CA . VAL A 1 107 ? -10.631 9.643 -2.183 1.00 0.00 157 VAL A CA 1
ATOM 1659 C C . VAL A 1 107 ? -9.348 9.639 -3.006 1.00 0.00 157 VAL A C 1
ATOM 1660 O O . VAL A 1 107 ? -9.365 9.343 -4.201 1.00 0.00 157 VAL A O 1
ATOM 1673 N N . LEU A 1 108 ? -8.236 9.969 -2.359 1.00 0.00 158 LEU A N 1
ATOM 1674 C CA . LEU A 1 108 ? -6.941 10.004 -3.030 1.00 0.00 158 LEU A CA 1
ATOM 1675 C C . LEU A 1 108 ? -6.625 8.657 -3.673 1.00 0.00 158 LEU A C 1
ATOM 1676 O O . LEU A 1 108 ? -5.987 8.593 -4.723 1.00 0.00 158 LEU A O 1
ATOM 1692 N N . ALA A 1 109 ? -7.079 7.582 -3.036 1.00 0.00 159 ALA A N 1
ATOM 1693 C CA . ALA A 1 109 ? -6.848 6.237 -3.547 1.00 0.00 159 ALA A CA 1
ATOM 1694 C C . ALA A 1 109 ? -7.883 5.866 -4.604 1.00 0.00 159 ALA A C 1
ATOM 1695 O O . ALA A 1 109 ? -7.616 5.056 -5.491 1.00 0.00 159 ALA A O 1
ATOM 1702 N N . ASP A 1 110 ? -9.065 6.464 -4.502 1.00 0.00 160 ASP A N 1
ATOM 1703 C CA . ASP A 1 110 ? -10.141 6.197 -5.450 1.00 0.00 160 ASP A CA 1
ATOM 1704 C C . ASP A 1 110 ? -9.750 6.642 -6.856 1.00 0.00 160 ASP A C 1
ATOM 1705 O O . ASP A 1 110 ? -9.856 5.875 -7.812 1.00 0.00 160 ASP A O 1
ATOM 1714 N N . ARG A 1 111 ? -9.298 7.887 -6.973 1.00 0.00 161 ARG A N 1
ATOM 1715 C CA . ARG A 1 111 ? -8.894 8.435 -8.262 1.00 0.00 161 ARG A CA 1
ATOM 1716 C C . ARG A 1 111 ? -7.823 7.563 -8.911 1.00 0.00 161 ARG A C 1
ATOM 1717 O O . ARG A 1 111 ? -7.654 7.573 -10.131 1.00 0.00 161 ARG A O 1
ATOM 1738 N N . PHE A 1 112 ? -7.101 6.809 -8.088 1.00 0.00 162 PHE A N 1
ATOM 1739 C CA . PHE A 1 112 ? -6.045 5.933 -8.581 1.00 0.00 162 PHE A CA 1
ATOM 1740 C C . PHE A 1 112 ? -6.611 4.575 -8.987 1.00 0.00 162 PHE A C 1
ATOM 1741 O O . PHE A 1 112 ? -6.218 4.005 -10.003 1.00 0.00 162 PHE A O 1
ATOM 1758 N N . GLY A 1 113 ? -7.538 4.062 -8.182 1.00 0.00 163 GLY A N 1
ATOM 1759 C CA . GLY A 1 113 ? -8.142 2.776 -8.473 1.00 0.00 163 GLY A CA 1
ATOM 1760 C C . GLY A 1 113 ? -9.325 2.475 -7.574 1.00 0.00 163 GLY A C 1
ATOM 1761 O O . GLY A 1 113 ? -9.425 3.008 -6.469 1.00 0.00 163 GLY A O 1
ATOM 1765 N N . SER A 1 114 ? -10.224 1.618 -8.048 1.00 0.00 164 SER A N 1
ATOM 1766 C CA . SER A 1 114 ? -11.409 1.251 -7.281 1.00 0.00 164 SER A CA 1
ATOM 1767 C C . SER A 1 114 ? -11.511 -0.263 -7.131 1.00 0.00 164 SER A C 1
ATOM 1768 O O . SER A 1 114 ? -12.017 -0.954 -8.015 1.00 0.00 164 SER A O 1
ATOM 1776 N N . GLY A 1 115 ? -11.026 -0.774 -6.003 1.00 0.00 165 GLY A N 1
ATOM 1777 C CA . GLY A 1 115 ? -11.072 -2.203 -5.756 1.00 0.00 165 GLY A CA 1
ATOM 1778 C C . GLY A 1 115 ? -12.484 -2.754 -5.796 1.00 0.00 165 GLY A C 1
ATOM 1779 O O . GLY A 1 115 ? -13.384 -2.169 -6.398 1.00 0.00 165 GLY A O 1
ATOM 1783 N N . PRO A 1 116 ? -12.692 -3.907 -5.144 1.00 0.00 166 PRO A N 1
ATOM 1784 C CA . PRO A 1 116 ? -14.002 -4.563 -5.094 1.00 0.00 166 PRO A CA 1
ATOM 1785 C C . PRO A 1 116 ? -15.006 -3.789 -4.246 1.00 0.00 166 PRO A C 1
ATOM 1786 O O . PRO A 1 116 ? -16.187 -4.132 -4.197 1.00 0.00 166 PRO A O 1
ATOM 1797 N N . SER A 1 117 ? -14.528 -2.742 -3.580 1.00 0.00 167 SER A N 1
ATOM 1798 C CA . SER A 1 117 ? -15.383 -1.921 -2.731 1.00 0.00 167 SER A CA 1
ATOM 1799 C C . SER A 1 117 ? -15.947 -0.737 -3.511 1.00 0.00 167 SER A C 1
ATOM 1800 O O . SER A 1 117 ? -15.232 -0.083 -4.270 1.00 0.00 167 SER A O 1
ATOM 1808 N N . SER A 1 118 ? -17.234 -0.469 -3.318 1.00 0.00 168 SER A N 1
ATOM 1809 C CA . SER A 1 118 ? -17.897 0.634 -4.006 1.00 0.00 168 SER A CA 1
ATOM 1810 C C . SER A 1 118 ? -17.721 1.939 -3.235 1.00 0.00 168 SER A C 1
ATOM 1811 O O . SER A 1 118 ? -17.778 3.025 -3.810 1.00 0.00 168 SER A O 1
ATOM 1819 N N . GLY A 1 119 ? -17.505 1.823 -1.928 1.00 0.00 169 GLY A N 1
ATOM 1820 C CA . GLY A 1 119 ? -17.324 3.000 -1.099 1.00 0.00 169 GLY A CA 1
ATOM 1821 C C . GLY A 1 119 ? -18.634 3.529 -0.550 1.00 0.00 169 GLY A C 1
ATOM 1822 O O . GLY A 1 119 ? -19.189 4.496 -1.073 1.00 0.00 169 GLY A O 1
ATOM 1826 N N . GLY A 1 1 ? -3.242 19.510 -10.451 1.00 0.00 51 GLY A N 2
ATOM 1827 C CA . GLY A 1 1 ? -2.575 18.722 -11.472 1.00 0.00 51 GLY A CA 2
ATOM 1828 C C . GLY A 1 1 ? -1.240 18.178 -11.004 1.00 0.00 51 GLY A C 2
ATOM 1829 O O . GLY A 1 1 ? -0.767 18.520 -9.920 1.00 0.00 51 GLY A O 2
ATOM 1833 N N . SER A 1 2 ? -0.630 17.326 -11.823 1.00 0.00 52 SER A N 2
ATOM 1834 C CA . SER A 1 2 ? 0.656 16.729 -11.485 1.00 0.00 52 SER A CA 2
ATOM 1835 C C . SER A 1 2 ? 1.743 17.196 -12.449 1.00 0.00 52 SER A C 2
ATOM 1836 O O . SER A 1 2 ? 1.942 16.605 -13.510 1.00 0.00 52 SER A O 2
ATOM 1844 N N . SER A 1 3 ? 2.442 18.261 -12.071 1.00 0.00 53 SER A N 2
ATOM 1845 C CA . SER A 1 3 ? 3.506 18.812 -12.903 1.00 0.00 53 SER A CA 2
ATOM 1846 C C . SER A 1 3 ? 4.847 18.757 -12.177 1.00 0.00 53 SER A C 2
ATOM 1847 O O . SER A 1 3 ? 4.898 18.676 -10.950 1.00 0.00 53 SER A O 2
ATOM 1855 N N . GLY A 1 4 ? 5.931 18.802 -12.945 1.00 0.00 54 GLY A N 2
ATOM 1856 C CA . GLY A 1 4 ? 7.258 18.757 -12.359 1.00 0.00 54 GLY A CA 2
ATOM 1857 C C . GLY A 1 4 ? 8.170 17.772 -13.064 1.00 0.00 54 GLY A C 2
ATOM 1858 O O . GLY A 1 4 ? 7.707 16.920 -13.822 1.00 0.00 54 GLY A O 2
ATOM 1862 N N . SER A 1 5 ? 9.470 17.891 -12.816 1.00 0.00 55 SER A N 2
ATOM 1863 C CA . SER A 1 5 ? 10.450 17.007 -13.437 1.00 0.00 55 SER A CA 2
ATOM 1864 C C . SER A 1 5 ? 11.674 16.838 -12.542 1.00 0.00 55 SER A C 2
ATOM 1865 O O . SER A 1 5 ? 11.925 17.654 -11.654 1.00 0.00 55 SER A O 2
ATOM 1873 N N . SER A 1 6 ? 12.432 15.773 -12.781 1.00 0.00 56 SER A N 2
ATOM 1874 C CA . SER A 1 6 ? 13.628 15.493 -11.995 1.00 0.00 56 SER A CA 2
ATOM 1875 C C . SER A 1 6 ? 14.827 15.235 -12.902 1.00 0.00 56 SER A C 2
ATOM 1876 O O . SER A 1 6 ? 14.979 14.145 -13.452 1.00 0.00 56 SER A O 2
ATOM 1884 N N . GLY A 1 7 ? 15.676 16.247 -13.054 1.00 0.00 57 GLY A N 2
ATOM 1885 C CA . GLY A 1 7 ? 16.850 16.110 -13.896 1.00 0.00 57 GLY A CA 2
ATOM 1886 C C . GLY A 1 7 ? 18.072 15.664 -13.117 1.00 0.00 57 GLY A C 2
ATOM 1887 O O . GLY A 1 7 ? 18.665 14.629 -13.421 1.00 0.00 57 GLY A O 2
ATOM 1891 N N . ALA A 1 8 ? 18.450 16.446 -12.112 1.00 0.00 58 ALA A N 2
ATOM 1892 C CA . ALA A 1 8 ? 19.609 16.126 -11.289 1.00 0.00 58 ALA A CA 2
ATOM 1893 C C . ALA A 1 8 ? 19.406 14.810 -10.545 1.00 0.00 58 ALA A C 2
ATOM 1894 O O . ALA A 1 8 ? 18.297 14.279 -10.494 1.00 0.00 58 ALA A O 2
ATOM 1901 N N . SER A 1 9 ? 20.485 14.289 -9.969 1.00 0.00 59 SER A N 2
ATOM 1902 C CA . SER A 1 9 ? 20.426 13.032 -9.231 1.00 0.00 59 SER A CA 2
ATOM 1903 C C . SER A 1 9 ? 21.047 13.186 -7.846 1.00 0.00 59 SER A C 2
ATOM 1904 O O . SER A 1 9 ? 22.128 13.757 -7.698 1.00 0.00 59 SER A O 2
ATOM 1912 N N . ARG A 1 10 ? 20.355 12.672 -6.834 1.00 0.00 60 ARG A N 2
ATOM 1913 C CA . ARG A 1 10 ? 20.837 12.753 -5.460 1.00 0.00 60 ARG A CA 2
ATOM 1914 C C . ARG A 1 10 ? 20.280 11.607 -4.621 1.00 0.00 60 ARG A C 2
ATOM 1915 O O . ARG A 1 10 ? 19.580 10.733 -5.132 1.00 0.00 60 ARG A O 2
ATOM 1936 N N . ASP A 1 11 ? 20.595 11.619 -3.330 1.00 0.00 61 ASP A N 2
ATOM 1937 C CA . ASP A 1 11 ? 20.126 10.581 -2.419 1.00 0.00 61 ASP A CA 2
ATOM 1938 C C . ASP A 1 11 ? 18.742 10.921 -1.876 1.00 0.00 61 ASP A C 2
ATOM 1939 O O . ASP A 1 11 ? 18.602 11.756 -0.981 1.00 0.00 61 ASP A O 2
ATOM 1948 N N . LEU A 1 12 ? 17.721 10.270 -2.423 1.00 0.00 62 LEU A N 2
ATOM 1949 C CA . LEU A 1 12 ? 16.346 10.504 -1.994 1.00 0.00 62 LEU A CA 2
ATOM 1950 C C . LEU A 1 12 ? 16.249 10.539 -0.472 1.00 0.00 62 LEU A C 2
ATOM 1951 O O . LEU A 1 12 ? 15.501 11.337 0.095 1.00 0.00 62 LEU A O 2
ATOM 1967 N N . LEU A 1 13 ? 17.012 9.671 0.184 1.00 0.00 63 LEU A N 2
ATOM 1968 C CA . LEU A 1 13 ? 17.014 9.604 1.642 1.00 0.00 63 LEU A CA 2
ATOM 1969 C C . LEU A 1 13 ? 17.105 11.000 2.251 1.00 0.00 63 LEU A C 2
ATOM 1970 O O . LEU A 1 13 ? 16.458 11.294 3.256 1.00 0.00 63 LEU A O 2
ATOM 1986 N N . LYS A 1 14 ? 17.913 11.857 1.635 1.00 0.00 64 LYS A N 2
ATOM 1987 C CA . LYS A 1 14 ? 18.087 13.223 2.113 1.00 0.00 64 LYS A CA 2
ATOM 1988 C C . LYS A 1 14 ? 16.753 13.823 2.544 1.00 0.00 64 LYS A C 2
ATOM 1989 O O . LYS A 1 14 ? 16.666 14.487 3.577 1.00 0.00 64 LYS A O 2
ATOM 2008 N N . GLU A 1 15 ? 15.716 13.584 1.748 1.00 0.00 65 GLU A N 2
ATOM 2009 C CA . GLU A 1 15 ? 14.387 14.101 2.049 1.00 0.00 65 GLU A CA 2
ATOM 2010 C C . GLU A 1 15 ? 13.617 13.134 2.944 1.00 0.00 65 GLU A C 2
ATOM 2011 O O . GLU A 1 15 ? 12.843 13.551 3.806 1.00 0.00 65 GLU A O 2
ATOM 2023 N N . PHE A 1 16 ? 13.834 11.840 2.733 1.00 0.00 66 PHE A N 2
ATOM 2024 C CA . PHE A 1 16 ? 13.161 10.814 3.519 1.00 0.00 66 PHE A CA 2
ATOM 2025 C C . PHE A 1 16 ? 14.155 10.065 4.402 1.00 0.00 66 PHE A C 2
ATOM 2026 O O . PHE A 1 16 ? 14.791 9.099 3.983 1.00 0.00 66 PHE A O 2
ATOM 2043 N N . PRO A 1 17 ? 14.292 10.522 5.656 1.00 0.00 67 PRO A N 2
ATOM 2044 C CA . PRO A 1 17 ? 15.207 9.911 6.625 1.00 0.00 67 PRO A CA 2
ATOM 2045 C C . PRO A 1 17 ? 14.738 8.532 7.075 1.00 0.00 67 PRO A C 2
ATOM 2046 O O . PRO A 1 17 ? 15.533 7.598 7.173 1.00 0.00 67 PRO A O 2
ATOM 2057 N N . GLN A 1 18 ? 13.442 8.412 7.346 1.00 0.00 68 GLN A N 2
ATOM 2058 C CA . GLN A 1 18 ? 12.869 7.145 7.786 1.00 0.00 68 GLN A CA 2
ATOM 2059 C C . GLN A 1 18 ? 11.756 6.696 6.845 1.00 0.00 68 GLN A C 2
ATOM 2060 O O . GLN A 1 18 ? 10.568 6.848 7.131 1.00 0.00 68 GLN A O 2
ATOM 2074 N N . PRO A 1 19 ? 12.147 6.129 5.694 1.00 0.00 69 PRO A N 2
ATOM 2075 C CA . PRO A 1 19 ? 11.198 5.645 4.687 1.00 0.00 69 PRO A CA 2
ATOM 2076 C C . PRO A 1 19 ? 10.439 4.407 5.153 1.00 0.00 69 PRO A C 2
ATOM 2077 O O . PRO A 1 19 ? 9.276 4.210 4.801 1.00 0.00 69 PRO A O 2
ATOM 2088 N N . LYS A 1 20 ? 11.104 3.575 5.947 1.00 0.00 70 LYS A N 2
ATOM 2089 C CA . LYS A 1 20 ? 10.493 2.356 6.464 1.00 0.00 70 LYS A CA 2
ATOM 2090 C C . LYS A 1 20 ? 9.312 2.683 7.372 1.00 0.00 70 LYS A C 2
ATOM 2091 O O . LYS A 1 20 ? 8.333 1.940 7.423 1.00 0.00 70 LYS A O 2
ATOM 2110 N N . ASN A 1 21 ? 9.411 3.800 8.085 1.00 0.00 71 ASN A N 2
ATOM 2111 C CA . ASN A 1 21 ? 8.349 4.225 8.991 1.00 0.00 71 ASN A CA 2
ATOM 2112 C C . ASN A 1 21 ? 7.390 5.184 8.292 1.00 0.00 71 ASN A C 2
ATOM 2113 O O . ASN A 1 21 ? 6.171 5.058 8.414 1.00 0.00 71 ASN A O 2
ATOM 2124 N N . LEU A 1 22 ? 7.948 6.142 7.561 1.00 0.00 72 LEU A N 2
ATOM 2125 C CA . LEU A 1 22 ? 7.143 7.123 6.841 1.00 0.00 72 LEU A CA 2
ATOM 2126 C C . LEU A 1 22 ? 6.157 6.435 5.902 1.00 0.00 72 LEU A C 2
ATOM 2127 O O . LEU A 1 22 ? 4.942 6.577 6.048 1.00 0.00 72 LEU A O 2
ATOM 2143 N N . LEU A 1 23 ? 6.687 5.687 4.941 1.00 0.00 73 LEU A N 2
ATOM 2144 C CA . LEU A 1 23 ? 5.854 4.974 3.979 1.00 0.00 73 LEU A CA 2
ATOM 2145 C C . LEU A 1 23 ? 4.743 4.204 4.686 1.00 0.00 73 LEU A C 2
ATOM 2146 O O . LEU A 1 23 ? 3.562 4.411 4.413 1.00 0.00 73 LEU A O 2
ATOM 2162 N N . ASN A 1 24 ? 5.132 3.318 5.597 1.00 0.00 74 ASN A N 2
ATOM 2163 C CA . ASN A 1 24 ? 4.168 2.518 6.344 1.00 0.00 74 ASN A CA 2
ATOM 2164 C C . ASN A 1 24 ? 3.104 3.405 6.982 1.00 0.00 74 ASN A C 2
ATOM 2165 O O . ASN A 1 24 ? 1.912 3.101 6.927 1.00 0.00 74 ASN A O 2
ATOM 2176 N N . SER A 1 25 ? 3.542 4.504 7.588 1.00 0.00 75 SER A N 2
ATOM 2177 C CA . SER A 1 25 ? 2.628 5.435 8.240 1.00 0.00 75 SER A CA 2
ATOM 2178 C C . SER A 1 25 ? 1.550 5.906 7.269 1.00 0.00 75 SER A C 2
ATOM 2179 O O . SER A 1 25 ? 0.376 6.005 7.627 1.00 0.00 75 SER A O 2
ATOM 2187 N N . VAL A 1 26 ? 1.957 6.197 6.038 1.00 0.00 76 VAL A N 2
ATOM 2188 C CA . VAL A 1 26 ? 1.027 6.658 5.013 1.00 0.00 76 VAL A CA 2
ATOM 2189 C C . VAL A 1 26 ? -0.151 5.701 4.870 1.00 0.00 76 VAL A C 2
ATOM 2190 O O . VAL A 1 26 ? -1.273 6.019 5.264 1.00 0.00 76 VAL A O 2
ATOM 2203 N N . ILE A 1 27 ? 0.112 4.528 4.305 1.00 0.00 77 ILE A N 2
ATOM 2204 C CA . ILE A 1 27 ? -0.926 3.523 4.111 1.00 0.00 77 ILE A CA 2
ATOM 2205 C C . ILE A 1 27 ? -1.618 3.188 5.428 1.00 0.00 77 ILE A C 2
ATOM 2206 O O . ILE A 1 27 ? -2.821 2.933 5.462 1.00 0.00 77 ILE A O 2
ATOM 2222 N N . GLY A 1 28 ? -0.849 3.191 6.512 1.00 0.00 78 GLY A N 2
ATOM 2223 C CA . GLY A 1 28 ? -1.405 2.886 7.818 1.00 0.00 78 GLY A CA 2
ATOM 2224 C C . GLY A 1 28 ? -2.470 3.880 8.240 1.00 0.00 78 GLY A C 2
ATOM 2225 O O . GLY A 1 28 ? -3.359 3.551 9.025 1.00 0.00 78 GLY A O 2
ATOM 2229 N N . ARG A 1 29 ? -2.379 5.099 7.719 1.00 0.00 79 ARG A N 2
ATOM 2230 C CA . ARG A 1 29 ? -3.340 6.145 8.049 1.00 0.00 79 ARG A CA 2
ATOM 2231 C C . ARG A 1 29 ? -4.497 6.153 7.055 1.00 0.00 79 ARG A C 2
ATOM 2232 O O . ARG A 1 29 ? -5.629 6.481 7.407 1.00 0.00 79 ARG A O 2
ATOM 2253 N N . ALA A 1 30 ? -4.203 5.792 5.810 1.00 0.00 80 ALA A N 2
ATOM 2254 C CA . ALA A 1 30 ? -5.218 5.757 4.765 1.00 0.00 80 ALA A CA 2
ATOM 2255 C C . ALA A 1 30 ? -6.100 4.520 4.898 1.00 0.00 80 ALA A C 2
ATOM 2256 O O . ALA A 1 30 ? -7.321 4.626 5.019 1.00 0.00 80 ALA A O 2
ATOM 2263 N N . LEU A 1 31 ? -5.475 3.348 4.873 1.00 0.00 81 LEU A N 2
ATOM 2264 C CA . LEU A 1 31 ? -6.204 2.090 4.990 1.00 0.00 81 LEU A CA 2
ATOM 2265 C C . LEU A 1 31 ? -6.139 1.553 6.417 1.00 0.00 81 LEU A C 2
ATOM 2266 O O . LEU A 1 31 ? -7.144 1.521 7.125 1.00 0.00 81 LEU A O 2
ATOM 2282 N N . GLY A 1 32 ? -4.947 1.135 6.832 1.00 0.00 82 GLY A N 2
ATOM 2283 C CA . GLY A 1 32 ? -4.772 0.608 8.173 1.00 0.00 82 GLY A CA 2
ATOM 2284 C C . GLY A 1 32 ? -3.439 -0.093 8.351 1.00 0.00 82 GLY A C 2
ATOM 2285 O O . GLY A 1 32 ? -3.110 -1.014 7.604 1.00 0.00 82 GLY A O 2
ATOM 2289 N N . ILE A 1 33 ? -2.670 0.346 9.342 1.00 0.00 83 ILE A N 2
ATOM 2290 C CA . ILE A 1 33 ? -1.366 -0.245 9.615 1.00 0.00 83 ILE A CA 2
ATOM 2291 C C . ILE A 1 33 ? -1.400 -1.759 9.436 1.00 0.00 83 ILE A C 2
ATOM 2292 O O . ILE A 1 33 ? -0.410 -2.370 9.034 1.00 0.00 83 ILE A O 2
ATOM 2308 N N . SER A 1 34 ? -2.548 -2.359 9.736 1.00 0.00 84 SER A N 2
ATOM 2309 C CA . SER A 1 34 ? -2.711 -3.803 9.611 1.00 0.00 84 SER A CA 2
ATOM 2310 C C . SER A 1 34 ? -2.726 -4.222 8.144 1.00 0.00 84 SER A C 2
ATOM 2311 O O . SER A 1 34 ? -1.948 -5.079 7.723 1.00 0.00 84 SER A O 2
ATOM 2319 N N . HIS A 1 35 ? -3.618 -3.612 7.370 1.00 0.00 85 HIS A N 2
ATOM 2320 C CA . HIS A 1 35 ? -3.735 -3.922 5.949 1.00 0.00 85 HIS A CA 2
ATOM 2321 C C . HIS A 1 35 ? -2.445 -3.577 5.210 1.00 0.00 85 HIS A C 2
ATOM 2322 O O . HIS A 1 35 ? -2.004 -4.320 4.334 1.00 0.00 85 HIS A O 2
ATOM 2336 N N . ALA A 1 36 ? -1.847 -2.446 5.569 1.00 0.00 86 ALA A N 2
ATOM 2337 C CA . ALA A 1 36 ? -0.608 -2.004 4.941 1.00 0.00 86 ALA A CA 2
ATOM 2338 C C . ALA A 1 36 ? 0.385 -3.155 4.817 1.00 0.00 86 ALA A C 2
ATOM 2339 O O . ALA A 1 36 ? 1.086 -3.278 3.813 1.00 0.00 86 ALA A O 2
ATOM 2346 N N . LYS A 1 37 ? 0.441 -3.995 5.845 1.00 0.00 87 LYS A N 2
ATOM 2347 C CA . LYS A 1 37 ? 1.348 -5.136 5.853 1.00 0.00 87 LYS A CA 2
ATOM 2348 C C . LYS A 1 37 ? 1.466 -5.747 4.460 1.00 0.00 87 LYS A C 2
ATOM 2349 O O . LYS A 1 37 ? 2.560 -5.837 3.902 1.00 0.00 87 LYS A O 2
ATOM 2368 N N . ASP A 1 38 ? 0.334 -6.162 3.903 1.00 0.00 88 ASP A N 2
ATOM 2369 C CA . ASP A 1 38 ? 0.310 -6.761 2.574 1.00 0.00 88 ASP A CA 2
ATOM 2370 C C . ASP A 1 38 ? 0.554 -5.708 1.498 1.00 0.00 88 ASP A C 2
ATOM 2371 O O . ASP A 1 38 ? 1.325 -5.926 0.563 1.00 0.00 88 ASP A O 2
ATOM 2380 N N . LYS A 1 39 ? -0.107 -4.564 1.637 1.00 0.00 89 LYS A N 2
ATOM 2381 C CA . LYS A 1 39 ? 0.037 -3.475 0.678 1.00 0.00 89 LYS A CA 2
ATOM 2382 C C . LYS A 1 39 ? 1.507 -3.226 0.354 1.00 0.00 89 LYS A C 2
ATOM 2383 O O . LYS A 1 39 ? 1.856 -2.897 -0.780 1.00 0.00 89 LYS A O 2
ATOM 2402 N N . LEU A 1 40 ? 2.364 -3.387 1.356 1.00 0.00 90 LEU A N 2
ATOM 2403 C CA . LEU A 1 40 ? 3.797 -3.182 1.177 1.00 0.00 90 LEU A CA 2
ATOM 2404 C C . LEU A 1 40 ? 4.548 -4.509 1.228 1.00 0.00 90 LEU A C 2
ATOM 2405 O O . LEU A 1 40 ? 4.654 -5.134 2.283 1.00 0.00 90 LEU A O 2
ATOM 2421 N N . VAL A 1 41 ? 5.069 -4.932 0.081 1.00 0.00 91 VAL A N 2
ATOM 2422 C CA . VAL A 1 41 ? 5.814 -6.183 -0.005 1.00 0.00 91 VAL A CA 2
ATOM 2423 C C . VAL A 1 41 ? 7.277 -5.930 -0.348 1.00 0.00 91 VAL A C 2
ATOM 2424 O O . VAL A 1 41 ? 7.594 -5.057 -1.157 1.00 0.00 91 VAL A O 2
ATOM 2437 N N . TYR A 1 42 ? 8.166 -6.698 0.272 1.00 0.00 92 TYR A N 2
ATOM 2438 C CA . TYR A 1 42 ? 9.597 -6.555 0.034 1.00 0.00 92 TYR A CA 2
ATOM 2439 C C . TYR A 1 42 ? 10.181 -7.835 -0.557 1.00 0.00 92 TYR A C 2
ATOM 2440 O O . TYR A 1 42 ? 10.190 -8.883 0.089 1.00 0.00 92 TYR A O 2
ATOM 2458 N N . VAL A 1 43 ? 10.670 -7.742 -1.789 1.00 0.00 93 VAL A N 2
ATOM 2459 C CA . VAL A 1 43 ? 11.259 -8.890 -2.468 1.00 0.00 93 VAL A CA 2
ATOM 2460 C C . VAL A 1 43 ? 12.780 -8.790 -2.500 1.00 0.00 93 VAL A C 2
ATOM 2461 O O . VAL A 1 43 ? 13.343 -7.964 -3.218 1.00 0.00 93 VAL A O 2
ATOM 2474 N N . HIS A 1 44 ? 13.440 -9.637 -1.717 1.00 0.00 94 HIS A N 2
ATOM 2475 C CA . HIS A 1 44 ? 14.897 -9.645 -1.656 1.00 0.00 94 HIS A CA 2
ATOM 2476 C C . HIS A 1 44 ? 15.487 -10.389 -2.850 1.00 0.00 94 HIS A C 2
ATOM 2477 O O . HIS A 1 44 ? 14.904 -11.355 -3.343 1.00 0.00 94 HIS A O 2
ATOM 2491 N N . THR A 1 45 ? 16.646 -9.932 -3.313 1.00 0.00 95 THR A N 2
ATOM 2492 C CA . THR A 1 45 ? 17.314 -10.552 -4.450 1.00 0.00 95 THR A CA 2
ATOM 2493 C C . THR A 1 45 ? 18.794 -10.777 -4.164 1.00 0.00 95 THR A C 2
ATOM 2494 O O . THR A 1 45 ? 19.391 -10.075 -3.348 1.00 0.00 95 THR A O 2
ATOM 2505 N N . ASN A 1 46 ? 19.380 -11.759 -4.840 1.00 0.00 96 ASN A N 2
ATOM 2506 C CA . ASN A 1 46 ? 20.792 -12.076 -4.657 1.00 0.00 96 ASN A CA 2
ATOM 2507 C C . ASN A 1 46 ? 21.509 -12.158 -6.001 1.00 0.00 96 ASN A C 2
ATOM 2508 O O . ASN A 1 46 ? 20.983 -12.711 -6.966 1.00 0.00 96 ASN A O 2
ATOM 2519 N N . GLY A 1 47 ? 22.716 -11.602 -6.056 1.00 0.00 97 GLY A N 2
ATOM 2520 C CA . GLY A 1 47 ? 23.487 -11.622 -7.286 1.00 0.00 97 GLY A CA 2
ATOM 2521 C C . GLY A 1 47 ? 24.638 -10.637 -7.265 1.00 0.00 97 GLY A C 2
ATOM 2522 O O . GLY A 1 47 ? 25.807 -11.017 -7.196 1.00 0.00 97 GLY A O 2
ATOM 2526 N N . PRO A 1 48 ? 24.312 -9.337 -7.327 1.00 0.00 98 PRO A N 2
ATOM 2527 C CA . PRO A 1 48 ? 25.314 -8.268 -7.317 1.00 0.00 98 PRO A CA 2
ATOM 2528 C C . PRO A 1 48 ? 26.003 -8.131 -5.963 1.00 0.00 98 PRO A C 2
ATOM 2529 O O . PRO A 1 48 ? 25.641 -8.807 -5.000 1.00 0.00 98 PRO A O 2
ATOM 2540 N N . LYS A 1 49 ? 26.997 -7.252 -5.896 1.00 0.00 99 LYS A N 2
ATOM 2541 C CA . LYS A 1 49 ? 27.736 -7.025 -4.660 1.00 0.00 99 LYS A CA 2
ATOM 2542 C C . LYS A 1 49 ? 26.809 -6.530 -3.555 1.00 0.00 99 LYS A C 2
ATOM 2543 O O . LYS A 1 49 ? 26.705 -7.146 -2.494 1.00 0.00 99 LYS A O 2
ATOM 2562 N N . LYS A 1 50 ? 26.134 -5.414 -3.811 1.00 0.00 100 LYS A N 2
ATOM 2563 C CA . LYS A 1 50 ? 25.212 -4.837 -2.839 1.00 0.00 100 LYS A CA 2
ATOM 2564 C C . LYS A 1 50 ? 23.842 -5.500 -2.929 1.00 0.00 100 LYS A C 2
ATOM 2565 O O . LYS A 1 50 ? 23.385 -5.861 -4.014 1.00 0.00 100 LYS A O 2
ATOM 2584 N N . LYS A 1 51 ? 23.189 -5.657 -1.782 1.00 0.00 101 LYS A N 2
ATOM 2585 C CA . LYS A 1 51 ? 21.869 -6.274 -1.731 1.00 0.00 101 LYS A CA 2
ATOM 2586 C C . LYS A 1 51 ? 20.826 -5.384 -2.398 1.00 0.00 101 LYS A C 2
ATOM 2587 O O . LYS A 1 51 ? 20.946 -4.158 -2.394 1.00 0.00 101 LYS A O 2
ATOM 2606 N N . LYS A 1 52 ? 19.801 -6.007 -2.970 1.00 0.00 102 LYS A N 2
ATOM 2607 C CA . LYS A 1 52 ? 18.734 -5.271 -3.638 1.00 0.00 102 LYS A CA 2
ATOM 2608 C C . LYS A 1 52 ? 17.364 -5.779 -3.199 1.00 0.00 102 LYS A C 2
ATOM 2609 O O . LYS A 1 52 ? 17.116 -6.985 -3.179 1.00 0.00 102 LYS A O 2
ATOM 2628 N N . VAL A 1 53 ? 16.478 -4.852 -2.849 1.00 0.00 103 VAL A N 2
ATOM 2629 C CA . VAL A 1 53 ? 15.133 -5.207 -2.413 1.00 0.00 103 VAL A CA 2
ATOM 2630 C C . VAL A 1 53 ? 14.080 -4.424 -3.189 1.00 0.00 103 VAL A C 2
ATOM 2631 O O . VAL A 1 53 ? 14.047 -3.194 -3.146 1.00 0.00 103 VAL A O 2
ATOM 2644 N N . THR A 1 54 ? 13.218 -5.146 -3.899 1.00 0.00 104 THR A N 2
ATOM 2645 C CA . THR A 1 54 ? 12.163 -4.520 -4.686 1.00 0.00 104 THR A CA 2
ATOM 2646 C C . THR A 1 54 ? 10.875 -4.397 -3.880 1.00 0.00 104 THR A C 2
ATOM 2647 O O . THR A 1 54 ? 10.206 -5.394 -3.603 1.00 0.00 104 THR A O 2
ATOM 2658 N N . LEU A 1 55 ? 10.531 -3.170 -3.506 1.00 0.00 105 LEU A N 2
ATOM 2659 C CA . LEU A 1 55 ? 9.321 -2.917 -2.731 1.00 0.00 105 LEU A CA 2
ATOM 2660 C C . LEU A 1 55 ? 8.095 -2.866 -3.637 1.00 0.00 105 LEU A C 2
ATOM 2661 O O . LEU A 1 55 ? 7.914 -1.918 -4.402 1.00 0.00 105 LEU A O 2
ATOM 2677 N N . HIS A 1 56 ? 7.254 -3.891 -3.545 1.00 0.00 106 HIS A N 2
ATOM 2678 C CA . HIS A 1 56 ? 6.043 -3.962 -4.354 1.00 0.00 106 HIS A CA 2
ATOM 2679 C C . HIS A 1 56 ? 4.866 -3.317 -3.629 1.00 0.00 106 HIS A C 2
ATOM 2680 O O . HIS A 1 56 ? 4.308 -3.895 -2.696 1.00 0.00 106 HIS A O 2
ATOM 2694 N N . ILE A 1 57 ? 4.495 -2.117 -4.063 1.00 0.00 107 ILE A N 2
ATOM 2695 C CA . ILE A 1 57 ? 3.385 -1.395 -3.455 1.00 0.00 107 ILE A CA 2
ATOM 2696 C C . ILE A 1 57 ? 2.109 -1.559 -4.273 1.00 0.00 107 ILE A C 2
ATOM 2697 O O . ILE A 1 57 ? 2.156 -1.743 -5.490 1.00 0.00 107 ILE A O 2
ATOM 2713 N N . LYS A 1 58 ? 0.966 -1.489 -3.598 1.00 0.00 108 LYS A N 2
ATOM 2714 C CA . LYS A 1 58 ? -0.325 -1.627 -4.261 1.00 0.00 108 LYS A CA 2
ATOM 2715 C C . LYS A 1 58 ? -1.154 -0.355 -4.107 1.00 0.00 108 LYS A C 2
ATOM 2716 O O . LYS A 1 58 ? -1.783 0.106 -5.059 1.00 0.00 108 LYS A O 2
ATOM 2735 N N . TRP A 1 59 ? -1.148 0.207 -2.904 1.00 0.00 109 TRP A N 2
ATOM 2736 C CA . TRP A 1 59 ? -1.898 1.426 -2.626 1.00 0.00 109 TRP A CA 2
ATOM 2737 C C . TRP A 1 59 ? -0.982 2.645 -2.644 1.00 0.00 109 TRP A C 2
ATOM 2738 O O . TRP A 1 59 ? 0.141 2.614 -2.140 1.00 0.00 109 TRP A O 2
ATOM 2759 N N . PRO A 1 60 ? -1.470 3.745 -3.236 1.00 0.00 110 PRO A N 2
ATOM 2760 C CA . PRO A 1 60 ? -2.806 3.793 -3.839 1.00 0.00 110 PRO A CA 2
ATOM 2761 C C . PRO A 1 60 ? -2.900 2.950 -5.106 1.00 0.00 110 PRO A C 2
ATOM 2762 O O . PRO A 1 60 ? -3.898 2.266 -5.336 1.00 0.00 110 PRO A O 2
ATOM 2773 N N . LYS A 1 61 ? -1.856 3.003 -5.926 1.00 0.00 111 LYS A N 2
ATOM 2774 C CA . LYS A 1 61 ? -1.820 2.243 -7.169 1.00 0.00 111 LYS A CA 2
ATOM 2775 C C . LYS A 1 61 ? -0.741 1.166 -7.118 1.00 0.00 111 LYS A C 2
ATOM 2776 O O . LYS A 1 61 ? 0.092 1.151 -6.211 1.00 0.00 111 LYS A O 2
ATOM 2795 N N . SER A 1 62 ? -0.761 0.267 -8.097 1.00 0.00 112 SER A N 2
ATOM 2796 C CA . SER A 1 62 ? 0.215 -0.815 -8.161 1.00 0.00 112 SER A CA 2
ATOM 2797 C C . SER A 1 62 ? 1.548 -0.312 -8.705 1.00 0.00 112 SER A C 2
ATOM 2798 O O . SER A 1 62 ? 1.672 -0.007 -9.891 1.00 0.00 112 SER A O 2
ATOM 2806 N N . VAL A 1 63 ? 2.545 -0.229 -7.829 1.00 0.00 113 VAL A N 2
ATOM 2807 C CA . VAL A 1 63 ? 3.870 0.235 -8.220 1.00 0.00 113 VAL A CA 2
ATOM 2808 C C . VAL A 1 63 ? 4.962 -0.549 -7.500 1.00 0.00 113 VAL A C 2
ATOM 2809 O O . VAL A 1 63 ? 4.694 -1.253 -6.527 1.00 0.00 113 VAL A O 2
ATOM 2822 N N . GLU A 1 64 ? 6.193 -0.419 -7.984 1.00 0.00 114 GLU A N 2
ATOM 2823 C CA . GLU A 1 64 ? 7.325 -1.116 -7.385 1.00 0.00 114 GLU A CA 2
ATOM 2824 C C . GLU A 1 64 ? 8.596 -0.278 -7.488 1.00 0.00 114 GLU A C 2
ATOM 2825 O O . GLU A 1 64 ? 8.785 0.468 -8.449 1.00 0.00 114 GLU A O 2
ATOM 2837 N N . VAL A 1 65 ? 9.465 -0.407 -6.491 1.00 0.00 115 VAL A N 2
ATOM 2838 C CA . VAL A 1 65 ? 10.719 0.338 -6.468 1.00 0.00 115 VAL A CA 2
ATOM 2839 C C . VAL A 1 65 ? 11.868 -0.536 -5.979 1.00 0.00 115 VAL A C 2
ATOM 2840 O O . VAL A 1 65 ? 11.655 -1.518 -5.269 1.00 0.00 115 VAL A O 2
ATOM 2853 N N . GLU A 1 66 ? 13.087 -0.170 -6.362 1.00 0.00 116 GLU A N 2
ATOM 2854 C CA . GLU A 1 66 ? 14.271 -0.922 -5.962 1.00 0.00 116 GLU A CA 2
ATOM 2855 C C . GLU A 1 66 ? 14.962 -0.257 -4.775 1.00 0.00 116 GLU A C 2
ATOM 2856 O O . GLU A 1 66 ? 14.977 0.967 -4.657 1.00 0.00 116 GLU A O 2
ATOM 2868 N N . GLY A 1 67 ? 15.532 -1.076 -3.895 1.00 0.00 117 GLY A N 2
ATOM 2869 C CA . GLY A 1 67 ? 16.216 -0.550 -2.728 1.00 0.00 117 GLY A CA 2
ATOM 2870 C C . GLY A 1 67 ? 17.632 -1.076 -2.600 1.00 0.00 117 GLY A C 2
ATOM 2871 O O . GLY A 1 67 ? 17.842 -2.275 -2.419 1.00 0.00 117 GLY A O 2
ATOM 2875 N N . TYR A 1 68 ? 18.605 -0.177 -2.696 1.00 0.00 118 TYR A N 2
ATOM 2876 C CA . TYR A 1 68 ? 20.009 -0.557 -2.594 1.00 0.00 118 TYR A CA 2
ATOM 2877 C C . TYR A 1 68 ? 20.564 -0.226 -1.212 1.00 0.00 118 TYR A C 2
ATOM 2878 O O . TYR A 1 68 ? 20.018 0.612 -0.495 1.00 0.00 118 TYR A O 2
ATOM 2896 N N . GLY A 1 69 ? 21.655 -0.891 -0.845 1.00 0.00 119 GLY A N 2
ATOM 2897 C CA . GLY A 1 69 ? 22.268 -0.655 0.449 1.00 0.00 119 GLY A CA 2
ATOM 2898 C C . GLY A 1 69 ? 23.320 -1.691 0.791 1.00 0.00 119 GLY A C 2
ATOM 2899 O O . GLY A 1 69 ? 23.457 -2.699 0.097 1.00 0.00 119 GLY A O 2
ATOM 2903 N N . SER A 1 70 ? 24.068 -1.442 1.862 1.00 0.00 120 SER A N 2
ATOM 2904 C CA . SER A 1 70 ? 25.117 -2.359 2.290 1.00 0.00 120 SER A CA 2
ATOM 2905 C C . SER A 1 70 ? 24.523 -3.572 3.000 1.00 0.00 120 SER A C 2
ATOM 2906 O O . SER A 1 70 ? 24.811 -4.716 2.646 1.00 0.00 120 SER A O 2
ATOM 2914 N N . LYS A 1 71 ? 23.691 -3.314 4.003 1.00 0.00 121 LYS A N 2
ATOM 2915 C CA . LYS A 1 71 ? 23.054 -4.383 4.763 1.00 0.00 121 LYS A CA 2
ATOM 2916 C C . LYS A 1 71 ? 21.595 -4.549 4.349 1.00 0.00 121 LYS A C 2
ATOM 2917 O O . LYS A 1 71 ? 21.049 -3.725 3.616 1.00 0.00 121 LYS A O 2
ATOM 2936 N N . LYS A 1 72 ? 20.969 -5.621 4.824 1.00 0.00 122 LYS A N 2
ATOM 2937 C CA . LYS A 1 72 ? 19.573 -5.895 4.505 1.00 0.00 122 LYS A CA 2
ATOM 2938 C C . LYS A 1 72 ? 18.694 -4.690 4.828 1.00 0.00 122 LYS A C 2
ATOM 2939 O O . LYS A 1 72 ? 17.838 -4.305 4.032 1.00 0.00 122 LYS A O 2
ATOM 2958 N N . ILE A 1 73 ? 18.914 -4.100 5.997 1.00 0.00 123 ILE A N 2
ATOM 2959 C CA . ILE A 1 73 ? 18.144 -2.937 6.422 1.00 0.00 123 ILE A CA 2
ATOM 2960 C C . ILE A 1 73 ? 18.399 -1.745 5.507 1.00 0.00 123 ILE A C 2
ATOM 2961 O O . ILE A 1 73 ? 17.489 -0.969 5.214 1.00 0.00 123 ILE A O 2
ATOM 2977 N N . ASP A 1 74 ? 19.641 -1.606 5.058 1.00 0.00 124 ASP A N 2
ATOM 2978 C CA . ASP A 1 74 ? 20.016 -0.509 4.172 1.00 0.00 124 ASP A CA 2
ATOM 2979 C C . ASP A 1 74 ? 19.338 -0.651 2.813 1.00 0.00 124 ASP A C 2
ATOM 2980 O O . ASP A 1 74 ? 18.819 0.319 2.263 1.00 0.00 124 ASP A O 2
ATOM 2989 N N . ALA A 1 75 ? 19.347 -1.868 2.278 1.00 0.00 125 ALA A N 2
ATOM 2990 C CA . ALA A 1 75 ? 18.732 -2.137 0.984 1.00 0.00 125 ALA A CA 2
ATOM 2991 C C . ALA A 1 75 ? 17.238 -1.834 1.012 1.00 0.00 125 ALA A C 2
ATOM 2992 O O . ALA A 1 75 ? 16.707 -1.200 0.101 1.00 0.00 125 ALA A O 2
ATOM 2999 N N . GLU A 1 76 ? 16.566 -2.291 2.064 1.00 0.00 126 GLU A N 2
ATOM 3000 C CA . GLU A 1 76 ? 15.132 -2.069 2.209 1.00 0.00 126 GLU A CA 2
ATOM 3001 C C . GLU A 1 76 ? 14.822 -0.580 2.334 1.00 0.00 126 GLU A C 2
ATOM 3002 O O . GLU A 1 76 ? 14.011 -0.039 1.582 1.00 0.00 126 GLU A O 2
ATOM 3014 N N . ARG A 1 77 ? 15.472 0.075 3.290 1.00 0.00 127 ARG A N 2
ATOM 3015 C CA . ARG A 1 77 ? 15.265 1.500 3.516 1.00 0.00 127 ARG A CA 2
ATOM 3016 C C . ARG A 1 77 ? 15.122 2.245 2.192 1.00 0.00 127 ARG A C 2
ATOM 3017 O O . ARG A 1 77 ? 14.190 3.027 2.007 1.00 0.00 127 ARG A O 2
ATOM 3038 N N . GLN A 1 78 ? 16.053 1.997 1.276 1.00 0.00 128 GLN A N 2
ATOM 3039 C CA . GLN A 1 78 ? 16.031 2.646 -0.030 1.00 0.00 128 GLN A CA 2
ATOM 3040 C C . GLN A 1 78 ? 14.714 2.376 -0.750 1.00 0.00 128 GLN A C 2
ATOM 3041 O O . GLN A 1 78 ? 14.031 3.304 -1.183 1.00 0.00 128 GLN A O 2
ATOM 3055 N N . ALA A 1 79 ? 14.363 1.101 -0.873 1.00 0.00 129 ALA A N 2
ATOM 3056 C CA . ALA A 1 79 ? 13.126 0.709 -1.538 1.00 0.00 129 ALA A CA 2
ATOM 3057 C C . ALA A 1 79 ? 11.967 1.605 -1.114 1.00 0.00 129 ALA A C 2
ATOM 3058 O O . ALA A 1 79 ? 11.293 2.203 -1.953 1.00 0.00 129 ALA A O 2
ATOM 3065 N N . ALA A 1 80 ? 11.741 1.693 0.192 1.00 0.00 130 ALA A N 2
ATOM 3066 C CA . ALA A 1 80 ? 10.664 2.517 0.727 1.00 0.00 130 ALA A CA 2
ATOM 3067 C C . ALA A 1 80 ? 10.834 3.976 0.318 1.00 0.00 130 ALA A C 2
ATOM 3068 O O . ALA A 1 80 ? 9.887 4.618 -0.135 1.00 0.00 130 ALA A O 2
ATOM 3075 N N . ALA A 1 81 ? 12.047 4.494 0.482 1.00 0.00 131 ALA A N 2
ATOM 3076 C CA . ALA A 1 81 ? 12.342 5.877 0.129 1.00 0.00 131 ALA A CA 2
ATOM 3077 C C . ALA A 1 81 ? 11.986 6.159 -1.327 1.00 0.00 131 ALA A C 2
ATOM 3078 O O . ALA A 1 81 ? 11.402 7.196 -1.643 1.00 0.00 131 ALA A O 2
ATOM 3085 N N . ALA A 1 82 ? 12.341 5.231 -2.209 1.00 0.00 132 ALA A N 2
ATOM 3086 C CA . ALA A 1 82 ? 12.058 5.380 -3.631 1.00 0.00 132 ALA A CA 2
ATOM 3087 C C . ALA A 1 82 ? 10.564 5.567 -3.877 1.00 0.00 132 ALA A C 2
ATOM 3088 O O . ALA A 1 82 ? 10.157 6.085 -4.916 1.00 0.00 132 ALA A O 2
ATOM 3095 N N . ALA A 1 83 ? 9.753 5.142 -2.914 1.00 0.00 133 ALA A N 2
ATOM 3096 C CA . ALA A 1 83 ? 8.305 5.264 -3.025 1.00 0.00 133 ALA A CA 2
ATOM 3097 C C . ALA A 1 83 ? 7.812 6.554 -2.380 1.00 0.00 133 ALA A C 2
ATOM 3098 O O . ALA A 1 83 ? 6.860 7.173 -2.857 1.00 0.00 133 ALA A O 2
ATOM 3105 N N . CYS A 1 84 ? 8.464 6.954 -1.294 1.00 0.00 134 CYS A N 2
ATOM 3106 C CA . CYS A 1 84 ? 8.090 8.171 -0.583 1.00 0.00 134 CYS A CA 2
ATOM 3107 C C . CYS A 1 84 ? 7.883 9.328 -1.555 1.00 0.00 134 CYS A C 2
ATOM 3108 O O . CYS A 1 84 ? 6.988 10.152 -1.372 1.00 0.00 134 CYS A O 2
ATOM 3116 N N . GLN A 1 85 ? 8.719 9.383 -2.587 1.00 0.00 135 GLN A N 2
ATOM 3117 C CA . GLN A 1 85 ? 8.629 10.440 -3.587 1.00 0.00 135 GLN A CA 2
ATOM 3118 C C . GLN A 1 85 ? 7.377 10.276 -4.442 1.00 0.00 135 GLN A C 2
ATOM 3119 O O . GLN A 1 85 ? 6.780 11.259 -4.883 1.00 0.00 135 GLN A O 2
ATOM 3133 N N . LEU A 1 86 ? 6.984 9.028 -4.673 1.00 0.00 136 LEU A N 2
ATOM 3134 C CA . LEU A 1 86 ? 5.802 8.734 -5.476 1.00 0.00 136 LEU A CA 2
ATOM 3135 C C . LEU A 1 86 ? 4.528 9.129 -4.736 1.00 0.00 136 LEU A C 2
ATOM 3136 O O . LEU A 1 86 ? 3.608 9.700 -5.322 1.00 0.00 136 LEU A O 2
ATOM 3152 N N . PHE A 1 87 ? 4.483 8.824 -3.443 1.00 0.00 137 PHE A N 2
ATOM 3153 C CA . PHE A 1 87 ? 3.323 9.148 -2.622 1.00 0.00 137 PHE A CA 2
ATOM 3154 C C . PHE A 1 87 ? 3.147 10.659 -2.501 1.00 0.00 137 PHE A C 2
ATOM 3155 O O . PHE A 1 87 ? 2.050 11.185 -2.693 1.00 0.00 137 PHE A O 2
ATOM 3172 N N . LYS A 1 88 ? 4.234 11.351 -2.180 1.00 0.00 138 LYS A N 2
ATOM 3173 C CA . LYS A 1 88 ? 4.203 12.802 -2.034 1.00 0.00 138 LYS A CA 2
ATOM 3174 C C . LYS A 1 88 ? 3.909 13.477 -3.369 1.00 0.00 138 LYS A C 2
ATOM 3175 O O . LYS A 1 88 ? 3.112 14.411 -3.442 1.00 0.00 138 LYS A O 2
ATOM 3194 N N . GLY A 1 89 ? 4.558 12.997 -4.426 1.00 0.00 139 GLY A N 2
ATOM 3195 C CA . GLY A 1 89 ? 4.352 13.566 -5.745 1.00 0.00 139 GLY A CA 2
ATOM 3196 C C . GLY A 1 89 ? 2.910 13.463 -6.201 1.00 0.00 139 GLY A C 2
ATOM 3197 O O . GLY A 1 89 ? 2.405 14.350 -6.889 1.00 0.00 139 GLY A O 2
ATOM 3201 N N . TRP A 1 90 ? 2.247 12.377 -5.820 1.00 0.00 140 TRP A N 2
ATOM 3202 C CA . TRP A 1 90 ? 0.854 12.161 -6.197 1.00 0.00 140 TRP A CA 2
ATOM 3203 C C . TRP A 1 90 ? -0.073 13.072 -5.400 1.00 0.00 140 TRP A C 2
ATOM 3204 O O . TRP A 1 90 ? -1.224 13.285 -5.777 1.00 0.00 140 TRP A O 2
ATOM 3225 N N . GLY A 1 91 ? 0.437 13.609 -4.295 1.00 0.00 141 GLY A N 2
ATOM 3226 C CA . GLY A 1 91 ? -0.360 14.491 -3.463 1.00 0.00 141 GLY A CA 2
ATOM 3227 C C . GLY A 1 91 ? -0.959 13.776 -2.268 1.00 0.00 141 GLY A C 2
ATOM 3228 O O . GLY A 1 91 ? -2.017 14.163 -1.770 1.00 0.00 141 GLY A O 2
ATOM 3232 N N . LEU A 1 92 ? -0.283 12.730 -1.806 1.00 0.00 142 LEU A N 2
ATOM 3233 C CA . LEU A 1 92 ? -0.756 11.957 -0.663 1.00 0.00 142 LEU A CA 2
ATOM 3234 C C . LEU A 1 92 ? -0.185 12.509 0.640 1.00 0.00 142 LEU A C 2
ATOM 3235 O O . LEU A 1 92 ? -0.822 12.431 1.692 1.00 0.00 142 LEU A O 2
ATOM 3251 N N . LEU A 1 93 ? 1.018 13.067 0.563 1.00 0.00 143 LEU A N 2
ATOM 3252 C CA . LEU A 1 93 ? 1.674 13.635 1.736 1.00 0.00 143 LEU A CA 2
ATOM 3253 C C . LEU A 1 93 ? 1.846 15.143 1.588 1.00 0.00 143 LEU A C 2
ATOM 3254 O O . LEU A 1 93 ? 1.231 15.923 2.313 1.00 0.00 143 LEU A O 2
ATOM 3270 N N . GLY A 1 94 ? 2.687 15.547 0.640 1.00 0.00 144 GLY A N 2
ATOM 3271 C CA . GLY A 1 94 ? 2.923 16.961 0.411 1.00 0.00 144 GLY A CA 2
ATOM 3272 C C . GLY A 1 94 ? 4.395 17.282 0.241 1.00 0.00 144 GLY A C 2
ATOM 3273 O O . GLY A 1 94 ? 5.199 16.429 -0.132 1.00 0.00 144 GLY A O 2
ATOM 3277 N N . PRO A 1 95 ? 4.765 18.541 0.518 1.00 0.00 145 PRO A N 2
ATOM 3278 C CA . PRO A 1 95 ? 6.151 19.003 0.399 1.00 0.00 145 PRO A CA 2
ATOM 3279 C C . PRO A 1 95 ? 7.057 18.398 1.467 1.00 0.00 145 PRO A C 2
ATOM 3280 O O . PRO A 1 95 ? 8.170 17.960 1.175 1.00 0.00 145 PRO A O 2
ATOM 3291 N N . ARG A 1 96 ? 6.572 18.377 2.704 1.00 0.00 146 ARG A N 2
ATOM 3292 C CA . ARG A 1 96 ? 7.339 17.826 3.815 1.00 0.00 146 ARG A CA 2
ATOM 3293 C C . ARG A 1 96 ? 6.632 16.615 4.417 1.00 0.00 146 ARG A C 2
ATOM 3294 O O . ARG A 1 96 ? 6.452 16.529 5.630 1.00 0.00 146 ARG A O 2
ATOM 3315 N N . ASN A 1 97 ? 6.233 15.682 3.558 1.00 0.00 147 ASN A N 2
ATOM 3316 C CA . ASN A 1 97 ? 5.544 14.477 4.004 1.00 0.00 147 ASN A CA 2
ATOM 3317 C C . ASN A 1 97 ? 4.453 14.816 5.015 1.00 0.00 147 ASN A C 2
ATOM 3318 O O . ASN A 1 97 ? 4.401 14.243 6.103 1.00 0.00 147 ASN A O 2
ATOM 3329 N N . GLU A 1 98 ? 3.583 15.752 4.648 1.00 0.00 148 GLU A N 2
ATOM 3330 C CA . GLU A 1 98 ? 2.494 16.168 5.523 1.00 0.00 148 GLU A CA 2
ATOM 3331 C C . GLU A 1 98 ? 1.256 15.303 5.300 1.00 0.00 148 GLU A C 2
ATOM 3332 O O . GLU A 1 98 ? 0.359 15.669 4.539 1.00 0.00 148 GLU A O 2
ATOM 3344 N N . LEU A 1 99 ? 1.215 14.156 5.967 1.00 0.00 149 LEU A N 2
ATOM 3345 C CA . LEU A 1 99 ? 0.089 13.238 5.842 1.00 0.00 149 LEU A CA 2
ATOM 3346 C C . LEU A 1 99 ? -1.237 13.990 5.908 1.00 0.00 149 LEU A C 2
ATOM 3347 O O . LEU A 1 99 ? -1.277 15.168 6.265 1.00 0.00 149 LEU A O 2
ATOM 3363 N N . PHE A 1 100 ? -2.320 13.301 5.565 1.00 0.00 150 PHE A N 2
ATOM 3364 C CA . PHE A 1 100 ? -3.648 13.903 5.587 1.00 0.00 150 PHE A CA 2
ATOM 3365 C C . PHE A 1 100 ? -4.623 13.041 6.383 1.00 0.00 150 PHE A C 2
ATOM 3366 O O . PHE A 1 100 ? -4.274 11.954 6.843 1.00 0.00 150 PHE A O 2
ATOM 3383 N N . ASP A 1 101 ? -5.847 13.534 6.541 1.00 0.00 151 ASP A N 2
ATOM 3384 C CA . ASP A 1 101 ? -6.874 12.810 7.280 1.00 0.00 151 ASP A CA 2
ATOM 3385 C C . ASP A 1 101 ? -7.247 11.515 6.565 1.00 0.00 151 ASP A C 2
ATOM 3386 O O . ASP A 1 101 ? -7.347 11.479 5.339 1.00 0.00 151 ASP A O 2
ATOM 3395 N N . ALA A 1 102 ? -7.451 10.455 7.339 1.00 0.00 152 ALA A N 2
ATOM 3396 C CA . ALA A 1 102 ? -7.814 9.159 6.780 1.00 0.00 152 ALA A CA 2
ATOM 3397 C C . ALA A 1 102 ? -8.894 9.304 5.713 1.00 0.00 152 ALA A C 2
ATOM 3398 O O . ALA A 1 102 ? -8.779 8.750 4.620 1.00 0.00 152 ALA A O 2
ATOM 3405 N N . ALA A 1 103 ? -9.943 10.053 6.038 1.00 0.00 153 ALA A N 2
ATOM 3406 C CA . ALA A 1 103 ? -11.043 10.272 5.107 1.00 0.00 153 ALA A CA 2
ATOM 3407 C C . ALA A 1 103 ? -10.526 10.706 3.740 1.00 0.00 153 ALA A C 2
ATOM 3408 O O . ALA A 1 103 ? -10.796 10.058 2.728 1.00 0.00 153 ALA A O 2
ATOM 3415 N N . LYS A 1 104 ? -9.783 11.807 3.715 1.00 0.00 154 LYS A N 2
ATOM 3416 C CA . LYS A 1 104 ? -9.228 12.328 2.472 1.00 0.00 154 LYS A CA 2
ATOM 3417 C C . LYS A 1 104 ? -8.450 11.248 1.728 1.00 0.00 154 LYS A C 2
ATOM 3418 O O . LYS A 1 104 ? -8.575 11.106 0.511 1.00 0.00 154 LYS A O 2
ATOM 3437 N N . TYR A 1 105 ? -7.649 10.487 2.466 1.00 0.00 155 TYR A N 2
ATOM 3438 C CA . TYR A 1 105 ? -6.851 9.420 1.875 1.00 0.00 155 TYR A CA 2
ATOM 3439 C C . TYR A 1 105 ? -7.734 8.440 1.109 1.00 0.00 155 TYR A C 2
ATOM 3440 O O . TYR A 1 105 ? -7.398 8.019 0.002 1.00 0.00 155 TYR A O 2
ATOM 3458 N N . ARG A 1 106 ? -8.865 8.081 1.707 1.00 0.00 156 ARG A N 2
ATOM 3459 C CA . ARG A 1 106 ? -9.798 7.150 1.082 1.00 0.00 156 ARG A CA 2
ATOM 3460 C C . ARG A 1 106 ? -10.212 7.642 -0.301 1.00 0.00 156 ARG A C 2
ATOM 3461 O O . ARG A 1 106 ? -10.297 6.862 -1.250 1.00 0.00 156 ARG A O 2
ATOM 3482 N N . VAL A 1 107 ? -10.470 8.941 -0.409 1.00 0.00 157 VAL A N 2
ATOM 3483 C CA . VAL A 1 107 ? -10.875 9.538 -1.676 1.00 0.00 157 VAL A CA 2
ATOM 3484 C C . VAL A 1 107 ? -9.686 9.689 -2.618 1.00 0.00 157 VAL A C 2
ATOM 3485 O O . VAL A 1 107 ? -9.789 9.417 -3.815 1.00 0.00 157 VAL A O 2
ATOM 3498 N N . LEU A 1 108 ? -8.557 10.124 -2.070 1.00 0.00 158 LEU A N 2
ATOM 3499 C CA . LEU A 1 108 ? -7.345 10.311 -2.861 1.00 0.00 158 LEU A CA 2
ATOM 3500 C C . LEU A 1 108 ? -6.987 9.036 -3.618 1.00 0.00 158 LEU A C 2
ATOM 3501 O O . LEU A 1 108 ? -6.812 9.054 -4.836 1.00 0.00 158 LEU A O 2
ATOM 3517 N N . ALA A 1 109 ? -6.882 7.930 -2.888 1.00 0.00 159 ALA A N 2
ATOM 3518 C CA . ALA A 1 109 ? -6.549 6.646 -3.491 1.00 0.00 159 ALA A CA 2
ATOM 3519 C C . ALA A 1 109 ? -7.493 6.319 -4.643 1.00 0.00 159 ALA A C 2
ATOM 3520 O O . ALA A 1 109 ? -7.062 5.858 -5.700 1.00 0.00 159 ALA A O 2
ATOM 3527 N N . ASP A 1 110 ? -8.783 6.559 -4.432 1.00 0.00 160 ASP A N 2
ATOM 3528 C CA . ASP A 1 110 ? -9.788 6.291 -5.453 1.00 0.00 160 ASP A CA 2
ATOM 3529 C C . ASP A 1 110 ? -9.377 6.895 -6.792 1.00 0.00 160 ASP A C 2
ATOM 3530 O O . ASP A 1 110 ? -9.261 6.188 -7.793 1.00 0.00 160 ASP A O 2
ATOM 3539 N N . ARG A 1 111 ? -9.160 8.206 -6.802 1.00 0.00 161 ARG A N 2
ATOM 3540 C CA . ARG A 1 111 ? -8.765 8.906 -8.019 1.00 0.00 161 ARG A CA 2
ATOM 3541 C C . ARG A 1 111 ? -7.789 8.065 -8.837 1.00 0.00 161 ARG A C 2
ATOM 3542 O O . ARG A 1 111 ? -7.727 8.182 -10.061 1.00 0.00 161 ARG A O 2
ATOM 3563 N N . PHE A 1 112 ? -7.029 7.217 -8.152 1.00 0.00 162 PHE A N 2
ATOM 3564 C CA . PHE A 1 112 ? -6.055 6.358 -8.815 1.00 0.00 162 PHE A CA 2
ATOM 3565 C C . PHE A 1 112 ? -6.664 4.998 -9.145 1.00 0.00 162 PHE A C 2
ATOM 3566 O O . PHE A 1 112 ? -6.417 4.438 -10.212 1.00 0.00 162 PHE A O 2
ATOM 3583 N N . GLY A 1 113 ? -7.463 4.474 -8.220 1.00 0.00 163 GLY A N 2
ATOM 3584 C CA . GLY A 1 113 ? -8.095 3.185 -8.430 1.00 0.00 163 GLY A CA 2
ATOM 3585 C C . GLY A 1 113 ? -7.964 2.272 -7.228 1.00 0.00 163 GLY A C 2
ATOM 3586 O O . GLY A 1 113 ? -7.053 1.446 -7.164 1.00 0.00 163 GLY A O 2
ATOM 3590 N N . SER A 1 114 ? -8.874 2.421 -6.271 1.00 0.00 164 SER A N 2
ATOM 3591 C CA . SER A 1 114 ? -8.852 1.606 -5.062 1.00 0.00 164 SER A CA 2
ATOM 3592 C C . SER A 1 114 ? -9.611 0.299 -5.273 1.00 0.00 164 SER A C 2
ATOM 3593 O O . SER A 1 114 ? -10.315 -0.174 -4.383 1.00 0.00 164 SER A O 2
ATOM 3601 N N . GLY A 1 115 ? -9.461 -0.279 -6.461 1.00 0.00 165 GLY A N 2
ATOM 3602 C CA . GLY A 1 115 ? -10.137 -1.526 -6.770 1.00 0.00 165 GLY A CA 2
ATOM 3603 C C . GLY A 1 115 ? -11.645 -1.403 -6.685 1.00 0.00 165 GLY A C 2
ATOM 3604 O O . GLY A 1 115 ? -12.184 -0.370 -6.288 1.00 0.00 165 GLY A O 2
ATOM 3608 N N . PRO A 1 116 ? -12.352 -2.477 -7.067 1.00 0.00 166 PRO A N 2
ATOM 3609 C CA . PRO A 1 116 ? -13.818 -2.510 -7.043 1.00 0.00 166 PRO A CA 2
ATOM 3610 C C . PRO A 1 116 ? -14.373 -2.527 -5.623 1.00 0.00 166 PRO A C 2
ATOM 3611 O O . PRO A 1 116 ? -15.588 -2.550 -5.422 1.00 0.00 166 PRO A O 2
ATOM 3622 N N . SER A 1 117 ? -13.477 -2.515 -4.641 1.00 0.00 167 SER A N 2
ATOM 3623 C CA . SER A 1 117 ? -13.879 -2.533 -3.239 1.00 0.00 167 SER A CA 2
ATOM 3624 C C . SER A 1 117 ? -14.153 -1.119 -2.735 1.00 0.00 167 SER A C 2
ATOM 3625 O O . SER A 1 117 ? -15.239 -0.826 -2.235 1.00 0.00 167 SER A O 2
ATOM 3633 N N . SER A 1 118 ? -13.160 -0.246 -2.870 1.00 0.00 168 SER A N 2
ATOM 3634 C CA . SER A 1 118 ? -13.291 1.136 -2.425 1.00 0.00 168 SER A CA 2
ATOM 3635 C C . SER A 1 118 ? -13.931 1.203 -1.042 1.00 0.00 168 SER A C 2
ATOM 3636 O O . SER A 1 118 ? -14.794 2.042 -0.784 1.00 0.00 168 SER A O 2
ATOM 3644 N N . GLY A 1 119 ? -13.501 0.311 -0.154 1.00 0.00 169 GLY A N 2
ATOM 3645 C CA . GLY A 1 119 ? -14.043 0.285 1.192 1.00 0.00 169 GLY A CA 2
ATOM 3646 C C . GLY A 1 119 ? -14.150 -1.122 1.747 1.00 0.00 169 GLY A C 2
ATOM 3647 O O . GLY A 1 119 ? -13.583 -2.061 1.188 1.00 0.00 169 GLY A O 2
ATOM 3651 N N . GLY A 1 1 ? 24.675 20.604 -15.902 1.00 0.00 51 GLY A N 3
ATOM 3652 C CA . GLY A 1 1 ? 23.538 21.504 -15.972 1.00 0.00 51 GLY A CA 3
ATOM 3653 C C . GLY A 1 1 ? 22.950 21.803 -14.607 1.00 0.00 51 GLY A C 3
ATOM 3654 O O . GLY A 1 1 ? 23.125 21.029 -13.666 1.00 0.00 51 GLY A O 3
ATOM 3658 N N . SER A 1 2 ? 22.252 22.929 -14.499 1.00 0.00 52 SER A N 3
ATOM 3659 C CA . SER A 1 2 ? 21.641 23.331 -13.237 1.00 0.00 52 SER A CA 3
ATOM 3660 C C . SER A 1 2 ? 20.247 22.730 -13.093 1.00 0.00 52 SER A C 3
ATOM 3661 O O . SER A 1 2 ? 19.288 23.428 -12.765 1.00 0.00 52 SER A O 3
ATOM 3669 N N . SER A 1 3 ? 20.142 21.428 -13.341 1.00 0.00 53 SER A N 3
ATOM 3670 C CA . SER A 1 3 ? 18.865 20.731 -13.244 1.00 0.00 53 SER A CA 3
ATOM 3671 C C . SER A 1 3 ? 18.531 20.410 -11.790 1.00 0.00 53 SER A C 3
ATOM 3672 O O . SER A 1 3 ? 19.102 19.494 -11.198 1.00 0.00 53 SER A O 3
ATOM 3680 N N . GLY A 1 4 ? 17.603 21.171 -11.220 1.00 0.00 54 GLY A N 3
ATOM 3681 C CA . GLY A 1 4 ? 17.208 20.953 -9.840 1.00 0.00 54 GLY A CA 3
ATOM 3682 C C . GLY A 1 4 ? 16.269 22.027 -9.328 1.00 0.00 54 GLY A C 3
ATOM 3683 O O . GLY A 1 4 ? 16.647 23.195 -9.229 1.00 0.00 54 GLY A O 3
ATOM 3687 N N . SER A 1 5 ? 15.042 21.633 -9.005 1.00 0.00 55 SER A N 3
ATOM 3688 C CA . SER A 1 5 ? 14.044 22.572 -8.506 1.00 0.00 55 SER A CA 3
ATOM 3689 C C . SER A 1 5 ? 12.926 21.838 -7.772 1.00 0.00 55 SER A C 3
ATOM 3690 O O . SER A 1 5 ? 12.609 20.692 -8.089 1.00 0.00 55 SER A O 3
ATOM 3698 N N . SER A 1 6 ? 12.333 22.508 -6.789 1.00 0.00 56 SER A N 3
ATOM 3699 C CA . SER A 1 6 ? 11.253 21.919 -6.006 1.00 0.00 56 SER A CA 3
ATOM 3700 C C . SER A 1 6 ? 11.717 20.638 -5.318 1.00 0.00 56 SER A C 3
ATOM 3701 O O . SER A 1 6 ? 10.988 19.648 -5.269 1.00 0.00 56 SER A O 3
ATOM 3709 N N . GLY A 1 7 ? 12.935 20.667 -4.787 1.00 0.00 57 GLY A N 3
ATOM 3710 C CA . GLY A 1 7 ? 13.476 19.503 -4.109 1.00 0.00 57 GLY A CA 3
ATOM 3711 C C . GLY A 1 7 ? 14.552 18.808 -4.919 1.00 0.00 57 GLY A C 3
ATOM 3712 O O . GLY A 1 7 ? 14.308 17.764 -5.521 1.00 0.00 57 GLY A O 3
ATOM 3716 N N . ALA A 1 8 ? 15.747 19.391 -4.935 1.00 0.00 58 ALA A N 3
ATOM 3717 C CA . ALA A 1 8 ? 16.865 18.820 -5.677 1.00 0.00 58 ALA A CA 3
ATOM 3718 C C . ALA A 1 8 ? 17.937 18.288 -4.733 1.00 0.00 58 ALA A C 3
ATOM 3719 O O . ALA A 1 8 ? 18.591 19.055 -4.026 1.00 0.00 58 ALA A O 3
ATOM 3726 N N . SER A 1 9 ? 18.111 16.970 -4.725 1.00 0.00 59 SER A N 3
ATOM 3727 C CA . SER A 1 9 ? 19.101 16.335 -3.863 1.00 0.00 59 SER A CA 3
ATOM 3728 C C . SER A 1 9 ? 19.666 15.079 -4.519 1.00 0.00 59 SER A C 3
ATOM 3729 O O . SER A 1 9 ? 18.926 14.276 -5.087 1.00 0.00 59 SER A O 3
ATOM 3737 N N . ARG A 1 10 ? 20.982 14.916 -4.435 1.00 0.00 60 ARG A N 3
ATOM 3738 C CA . ARG A 1 10 ? 21.648 13.759 -5.021 1.00 0.00 60 ARG A CA 3
ATOM 3739 C C . ARG A 1 10 ? 21.040 12.460 -4.499 1.00 0.00 60 ARG A C 3
ATOM 3740 O O . ARG A 1 10 ? 20.797 11.526 -5.263 1.00 0.00 60 ARG A O 3
ATOM 3761 N N . ASP A 1 11 ? 20.797 12.409 -3.194 1.00 0.00 61 ASP A N 3
ATOM 3762 C CA . ASP A 1 11 ? 20.217 11.226 -2.569 1.00 0.00 61 ASP A CA 3
ATOM 3763 C C . ASP A 1 11 ? 18.813 11.518 -2.051 1.00 0.00 61 ASP A C 3
ATOM 3764 O O . ASP A 1 11 ? 18.589 12.511 -1.358 1.00 0.00 61 ASP A O 3
ATOM 3773 N N . LEU A 1 12 ? 17.869 10.648 -2.393 1.00 0.00 62 LEU A N 3
ATOM 3774 C CA . LEU A 1 12 ? 16.484 10.813 -1.963 1.00 0.00 62 LEU A CA 3
ATOM 3775 C C . LEU A 1 12 ? 16.385 10.824 -0.441 1.00 0.00 62 LEU A C 3
ATOM 3776 O O . LEU A 1 12 ? 15.701 11.668 0.141 1.00 0.00 62 LEU A O 3
ATOM 3792 N N . LEU A 1 13 ? 17.071 9.885 0.199 1.00 0.00 63 LEU A N 3
ATOM 3793 C CA . LEU A 1 13 ? 17.062 9.788 1.654 1.00 0.00 63 LEU A CA 3
ATOM 3794 C C . LEU A 1 13 ? 17.185 11.167 2.293 1.00 0.00 63 LEU A C 3
ATOM 3795 O O . LEU A 1 13 ? 16.590 11.435 3.337 1.00 0.00 63 LEU A O 3
ATOM 3811 N N . LYS A 1 14 ? 17.958 12.041 1.657 1.00 0.00 64 LYS A N 3
ATOM 3812 C CA . LYS A 1 14 ? 18.156 13.395 2.160 1.00 0.00 64 LYS A CA 3
ATOM 3813 C C . LYS A 1 14 ? 16.835 14.004 2.620 1.00 0.00 64 LYS A C 3
ATOM 3814 O O . LYS A 1 14 ? 16.752 14.580 3.704 1.00 0.00 64 LYS A O 3
ATOM 3833 N N . GLU A 1 15 ? 15.806 13.870 1.790 1.00 0.00 65 GLU A N 3
ATOM 3834 C CA . GLU A 1 15 ? 14.489 14.406 2.114 1.00 0.00 65 GLU A CA 3
ATOM 3835 C C . GLU A 1 15 ? 13.715 13.444 3.010 1.00 0.00 65 GLU A C 3
ATOM 3836 O O . GLU A 1 15 ? 12.982 13.865 3.905 1.00 0.00 65 GLU A O 3
ATOM 3848 N N . PHE A 1 16 ? 13.882 12.149 2.761 1.00 0.00 66 PHE A N 3
ATOM 3849 C CA . PHE A 1 16 ? 13.198 11.126 3.543 1.00 0.00 66 PHE A CA 3
ATOM 3850 C C . PHE A 1 16 ? 14.166 10.433 4.498 1.00 0.00 66 PHE A C 3
ATOM 3851 O O . PHE A 1 16 ? 14.859 9.482 4.137 1.00 0.00 66 PHE A O 3
ATOM 3868 N N . PRO A 1 17 ? 14.216 10.921 5.746 1.00 0.00 67 PRO A N 3
ATOM 3869 C CA . PRO A 1 17 ? 15.095 10.365 6.779 1.00 0.00 67 PRO A CA 3
ATOM 3870 C C . PRO A 1 17 ? 14.651 8.979 7.234 1.00 0.00 67 PRO A C 3
ATOM 3871 O O . PRO A 1 17 ? 15.472 8.077 7.394 1.00 0.00 67 PRO A O 3
ATOM 3882 N N . GLN A 1 18 ? 13.348 8.819 7.439 1.00 0.00 68 GLN A N 3
ATOM 3883 C CA . GLN A 1 18 ? 12.795 7.542 7.875 1.00 0.00 68 GLN A CA 3
ATOM 3884 C C . GLN A 1 18 ? 11.691 7.075 6.932 1.00 0.00 68 GLN A C 3
ATOM 3885 O O . GLN A 1 18 ? 10.501 7.203 7.219 1.00 0.00 68 GLN A O 3
ATOM 3899 N N . PRO A 1 19 ? 12.093 6.521 5.779 1.00 0.00 69 PRO A N 3
ATOM 3900 C CA . PRO A 1 19 ? 11.153 6.024 4.770 1.00 0.00 69 PRO A CA 3
ATOM 3901 C C . PRO A 1 19 ? 10.419 4.769 5.230 1.00 0.00 69 PRO A C 3
ATOM 3902 O O . PRO A 1 19 ? 9.224 4.610 4.980 1.00 0.00 69 PRO A O 3
ATOM 3913 N N . LYS A 1 20 ? 11.141 3.880 5.903 1.00 0.00 70 LYS A N 3
ATOM 3914 C CA . LYS A 1 20 ? 10.558 2.640 6.401 1.00 0.00 70 LYS A CA 3
ATOM 3915 C C . LYS A 1 20 ? 9.338 2.922 7.271 1.00 0.00 70 LYS A C 3
ATOM 3916 O O . LYS A 1 20 ? 8.390 2.139 7.300 1.00 0.00 70 LYS A O 3
ATOM 3935 N N . ASN A 1 21 ? 9.368 4.047 7.978 1.00 0.00 71 ASN A N 3
ATOM 3936 C CA . ASN A 1 21 ? 8.263 4.434 8.848 1.00 0.00 71 ASN A CA 3
ATOM 3937 C C . ASN A 1 21 ? 7.326 5.406 8.139 1.00 0.00 71 ASN A C 3
ATOM 3938 O O . ASN A 1 21 ? 6.104 5.276 8.216 1.00 0.00 71 ASN A O 3
ATOM 3949 N N . LEU A 1 22 ? 7.907 6.380 7.446 1.00 0.00 72 LEU A N 3
ATOM 3950 C CA . LEU A 1 22 ? 7.124 7.375 6.722 1.00 0.00 72 LEU A CA 3
ATOM 3951 C C . LEU A 1 22 ? 6.141 6.705 5.767 1.00 0.00 72 LEU A C 3
ATOM 3952 O O . LEU A 1 22 ? 4.929 6.900 5.868 1.00 0.00 72 LEU A O 3
ATOM 3968 N N . LEU A 1 23 ? 6.671 5.913 4.841 1.00 0.00 73 LEU A N 3
ATOM 3969 C CA . LEU A 1 23 ? 5.840 5.210 3.869 1.00 0.00 73 LEU A CA 3
ATOM 3970 C C . LEU A 1 23 ? 4.753 4.399 4.566 1.00 0.00 73 LEU A C 3
ATOM 3971 O O . LEU A 1 23 ? 3.563 4.657 4.389 1.00 0.00 73 LEU A O 3
ATOM 3987 N N . ASN A 1 24 ? 5.171 3.420 5.362 1.00 0.00 74 ASN A N 3
ATOM 3988 C CA . ASN A 1 24 ? 4.232 2.572 6.088 1.00 0.00 74 ASN A CA 3
ATOM 3989 C C . ASN A 1 24 ? 3.086 3.399 6.664 1.00 0.00 74 ASN A C 3
ATOM 3990 O O . ASN A 1 24 ? 1.915 3.118 6.409 1.00 0.00 74 ASN A O 3
ATOM 4001 N N . SER A 1 25 ? 3.433 4.419 7.443 1.00 0.00 75 SER A N 3
ATOM 4002 C CA . SER A 1 25 ? 2.434 5.284 8.059 1.00 0.00 75 SER A CA 3
ATOM 4003 C C . SER A 1 25 ? 1.358 5.675 7.050 1.00 0.00 75 SER A C 3
ATOM 4004 O O . SER A 1 25 ? 0.165 5.495 7.296 1.00 0.00 75 SER A O 3
ATOM 4012 N N . VAL A 1 26 ? 1.789 6.211 5.913 1.00 0.00 76 VAL A N 3
ATOM 4013 C CA . VAL A 1 26 ? 0.864 6.627 4.865 1.00 0.00 76 VAL A CA 3
ATOM 4014 C C . VAL A 1 26 ? -0.289 5.640 4.726 1.00 0.00 76 VAL A C 3
ATOM 4015 O O . VAL A 1 26 ? -1.422 5.936 5.106 1.00 0.00 76 VAL A O 3
ATOM 4028 N N . ILE A 1 27 ? 0.007 4.465 4.180 1.00 0.00 77 ILE A N 3
ATOM 4029 C CA . ILE A 1 27 ? -1.005 3.433 3.993 1.00 0.00 77 ILE A CA 3
ATOM 4030 C C . ILE A 1 27 ? -1.659 3.058 5.318 1.00 0.00 77 ILE A C 3
ATOM 4031 O O . ILE A 1 27 ? -2.855 2.772 5.374 1.00 0.00 77 ILE A O 3
ATOM 4047 N N . GLY A 1 28 ? -0.866 3.062 6.386 1.00 0.00 78 GLY A N 3
ATOM 4048 C CA . GLY A 1 28 ? -1.386 2.722 7.697 1.00 0.00 78 GLY A CA 3
ATOM 4049 C C . GLY A 1 28 ? -2.498 3.653 8.140 1.00 0.00 78 GLY A C 3
ATOM 4050 O O . GLY A 1 28 ? -3.303 3.303 9.002 1.00 0.00 78 GLY A O 3
ATOM 4054 N N . ARG A 1 29 ? -2.540 4.844 7.550 1.00 0.00 79 ARG A N 3
ATOM 4055 C CA . ARG A 1 29 ? -3.559 5.829 7.890 1.00 0.00 79 ARG A CA 3
ATOM 4056 C C . ARG A 1 29 ? -4.715 5.783 6.895 1.00 0.00 79 ARG A C 3
ATOM 4057 O O . ARG A 1 29 ? -5.882 5.843 7.280 1.00 0.00 79 ARG A O 3
ATOM 4078 N N . ALA A 1 30 ? -4.380 5.677 5.613 1.00 0.00 80 ALA A N 3
ATOM 4079 C CA . ALA A 1 30 ? -5.389 5.621 4.562 1.00 0.00 80 ALA A CA 3
ATOM 4080 C C . ALA A 1 30 ? -6.263 4.380 4.706 1.00 0.00 80 ALA A C 3
ATOM 4081 O O . ALA A 1 30 ? -7.482 4.481 4.857 1.00 0.00 80 ALA A O 3
ATOM 4088 N N . LEU A 1 31 ? -5.635 3.211 4.656 1.00 0.00 81 LEU A N 3
ATOM 4089 C CA . LEU A 1 31 ? -6.356 1.949 4.780 1.00 0.00 81 LEU A CA 3
ATOM 4090 C C . LEU A 1 31 ? -6.282 1.417 6.208 1.00 0.00 81 LEU A C 3
ATOM 4091 O O . LEU A 1 31 ? -7.288 1.360 6.913 1.00 0.00 81 LEU A O 3
ATOM 4107 N N . GLY A 1 32 ? -5.081 1.030 6.628 1.00 0.00 82 GLY A N 3
ATOM 4108 C CA . GLY A 1 32 ? -4.897 0.510 7.970 1.00 0.00 82 GLY A CA 3
ATOM 4109 C C . GLY A 1 32 ? -3.575 -0.213 8.136 1.00 0.00 82 GLY A C 3
ATOM 4110 O O . GLY A 1 32 ? -3.271 -1.143 7.388 1.00 0.00 82 GLY A O 3
ATOM 4114 N N . ILE A 1 33 ? -2.786 0.216 9.115 1.00 0.00 83 ILE A N 3
ATOM 4115 C CA . ILE A 1 33 ? -1.490 -0.398 9.375 1.00 0.00 83 ILE A CA 3
ATOM 4116 C C . ILE A 1 33 ? -1.541 -1.906 9.157 1.00 0.00 83 ILE A C 3
ATOM 4117 O O . ILE A 1 33 ? -0.679 -2.477 8.490 1.00 0.00 83 ILE A O 3
ATOM 4133 N N . SER A 1 34 ? -2.559 -2.546 9.724 1.00 0.00 84 SER A N 3
ATOM 4134 C CA . SER A 1 34 ? -2.723 -3.989 9.594 1.00 0.00 84 SER A CA 3
ATOM 4135 C C . SER A 1 34 ? -2.709 -4.407 8.127 1.00 0.00 84 SER A C 3
ATOM 4136 O O . SER A 1 34 ? -1.918 -5.259 7.720 1.00 0.00 84 SER A O 3
ATOM 4144 N N . HIS A 1 35 ? -3.589 -3.801 7.337 1.00 0.00 85 HIS A N 3
ATOM 4145 C CA . HIS A 1 35 ? -3.679 -4.109 5.914 1.00 0.00 85 HIS A CA 3
ATOM 4146 C C . HIS A 1 35 ? -2.380 -3.752 5.198 1.00 0.00 85 HIS A C 3
ATOM 4147 O O . HIS A 1 35 ? -1.830 -4.559 4.449 1.00 0.00 85 HIS A O 3
ATOM 4161 N N . ALA A 1 36 ? -1.895 -2.537 5.433 1.00 0.00 86 ALA A N 3
ATOM 4162 C CA . ALA A 1 36 ? -0.660 -2.074 4.812 1.00 0.00 86 ALA A CA 3
ATOM 4163 C C . ALA A 1 36 ? 0.364 -3.200 4.720 1.00 0.00 86 ALA A C 3
ATOM 4164 O O . ALA A 1 36 ? 1.179 -3.239 3.798 1.00 0.00 86 ALA A O 3
ATOM 4171 N N . LYS A 1 37 ? 0.319 -4.115 5.682 1.00 0.00 87 LYS A N 3
ATOM 4172 C CA . LYS A 1 37 ? 1.242 -5.243 5.711 1.00 0.00 87 LYS A CA 3
ATOM 4173 C C . LYS A 1 37 ? 1.538 -5.739 4.299 1.00 0.00 87 LYS A C 3
ATOM 4174 O O . LYS A 1 37 ? 2.684 -5.714 3.850 1.00 0.00 87 LYS A O 3
ATOM 4193 N N . ASP A 1 38 ? 0.498 -6.189 3.605 1.00 0.00 88 ASP A N 3
ATOM 4194 C CA . ASP A 1 38 ? 0.647 -6.689 2.243 1.00 0.00 88 ASP A CA 3
ATOM 4195 C C . ASP A 1 38 ? 0.904 -5.543 1.269 1.00 0.00 88 ASP A C 3
ATOM 4196 O O . ASP A 1 38 ? 1.773 -5.634 0.402 1.00 0.00 88 ASP A O 3
ATOM 4205 N N . LYS A 1 39 ? 0.141 -4.465 1.417 1.00 0.00 89 LYS A N 3
ATOM 4206 C CA . LYS A 1 39 ? 0.285 -3.301 0.551 1.00 0.00 89 LYS A CA 3
ATOM 4207 C C . LYS A 1 39 ? 1.754 -3.027 0.247 1.00 0.00 89 LYS A C 3
ATOM 4208 O O . LYS A 1 39 ? 2.100 -2.583 -0.849 1.00 0.00 89 LYS A O 3
ATOM 4227 N N . LEU A 1 40 ? 2.615 -3.295 1.222 1.00 0.00 90 LEU A N 3
ATOM 4228 C CA . LEU A 1 40 ? 4.048 -3.079 1.059 1.00 0.00 90 LEU A CA 3
ATOM 4229 C C . LEU A 1 40 ? 4.810 -4.398 1.134 1.00 0.00 90 LEU A C 3
ATOM 4230 O O . LEU A 1 40 ? 5.042 -4.932 2.219 1.00 0.00 90 LEU A O 3
ATOM 4246 N N . VAL A 1 41 ? 5.199 -4.919 -0.026 1.00 0.00 91 VAL A N 3
ATOM 4247 C CA . VAL A 1 41 ? 5.938 -6.174 -0.091 1.00 0.00 91 VAL A CA 3
ATOM 4248 C C . VAL A 1 41 ? 7.407 -5.930 -0.420 1.00 0.00 91 VAL A C 3
ATOM 4249 O O . VAL A 1 41 ? 7.734 -5.103 -1.270 1.00 0.00 91 VAL A O 3
ATOM 4262 N N . TYR A 1 42 ? 8.287 -6.657 0.259 1.00 0.00 92 TYR A N 3
ATOM 4263 C CA . TYR A 1 42 ? 9.722 -6.519 0.041 1.00 0.00 92 TYR A CA 3
ATOM 4264 C C . TYR A 1 42 ? 10.316 -7.812 -0.510 1.00 0.00 92 TYR A C 3
ATOM 4265 O O . TYR A 1 42 ? 10.288 -8.852 0.149 1.00 0.00 92 TYR A O 3
ATOM 4283 N N . VAL A 1 43 ? 10.855 -7.738 -1.723 1.00 0.00 93 VAL A N 3
ATOM 4284 C CA . VAL A 1 43 ? 11.458 -8.901 -2.363 1.00 0.00 93 VAL A CA 3
ATOM 4285 C C . VAL A 1 43 ? 12.977 -8.775 -2.411 1.00 0.00 93 VAL A C 3
ATOM 4286 O O . VAL A 1 43 ? 13.519 -7.946 -3.143 1.00 0.00 93 VAL A O 3
ATOM 4299 N N . HIS A 1 44 ? 13.659 -9.604 -1.628 1.00 0.00 94 HIS A N 3
ATOM 4300 C CA . HIS A 1 44 ? 15.117 -9.587 -1.582 1.00 0.00 94 HIS A CA 3
ATOM 4301 C C . HIS A 1 44 ? 15.705 -10.476 -2.674 1.00 0.00 94 HIS A C 3
ATOM 4302 O O . HIS A 1 44 ? 15.087 -11.455 -3.093 1.00 0.00 94 HIS A O 3
ATOM 4316 N N . THR A 1 45 ? 16.904 -10.127 -3.131 1.00 0.00 95 THR A N 3
ATOM 4317 C CA . THR A 1 45 ? 17.575 -10.892 -4.175 1.00 0.00 95 THR A CA 3
ATOM 4318 C C . THR A 1 45 ? 19.012 -11.214 -3.783 1.00 0.00 95 THR A C 3
ATOM 4319 O O . THR A 1 45 ? 19.698 -10.395 -3.174 1.00 0.00 95 THR A O 3
ATOM 4330 N N . ASN A 1 46 ? 19.462 -12.414 -4.137 1.00 0.00 96 ASN A N 3
ATOM 4331 C CA . ASN A 1 46 ? 20.819 -12.845 -3.821 1.00 0.00 96 ASN A CA 3
ATOM 4332 C C . ASN A 1 46 ? 21.617 -13.105 -5.095 1.00 0.00 96 ASN A C 3
ATOM 4333 O O . ASN A 1 46 ? 21.058 -13.477 -6.126 1.00 0.00 96 ASN A O 3
ATOM 4344 N N . GLY A 1 47 ? 22.930 -12.906 -5.016 1.00 0.00 97 GLY A N 3
ATOM 4345 C CA . GLY A 1 47 ? 23.784 -13.124 -6.169 1.00 0.00 97 GLY A CA 3
ATOM 4346 C C . GLY A 1 47 ? 24.909 -12.112 -6.256 1.00 0.00 97 GLY A C 3
ATOM 4347 O O . GLY A 1 47 ? 26.072 -12.420 -5.992 1.00 0.00 97 GLY A O 3
ATOM 4351 N N . PRO A 1 48 ? 24.567 -10.872 -6.635 1.00 0.00 98 PRO A N 3
ATOM 4352 C CA . PRO A 1 48 ? 25.543 -9.786 -6.767 1.00 0.00 98 PRO A CA 3
ATOM 4353 C C . PRO A 1 48 ? 26.087 -9.329 -5.417 1.00 0.00 98 PRO A C 3
ATOM 4354 O O . PRO A 1 48 ? 25.436 -9.495 -4.385 1.00 0.00 98 PRO A O 3
ATOM 4365 N N . LYS A 1 49 ? 27.283 -8.752 -5.431 1.00 0.00 99 LYS A N 3
ATOM 4366 C CA . LYS A 1 49 ? 27.915 -8.268 -4.209 1.00 0.00 99 LYS A CA 3
ATOM 4367 C C . LYS A 1 49 ? 26.928 -7.464 -3.368 1.00 0.00 99 LYS A C 3
ATOM 4368 O O . LYS A 1 49 ? 26.758 -7.721 -2.176 1.00 0.00 99 LYS A O 3
ATOM 4387 N N . LYS A 1 50 ? 26.278 -6.491 -3.997 1.00 0.00 100 LYS A N 3
ATOM 4388 C CA . LYS A 1 50 ? 25.305 -5.651 -3.308 1.00 0.00 100 LYS A CA 3
ATOM 4389 C C . LYS A 1 50 ? 23.931 -6.312 -3.291 1.00 0.00 100 LYS A C 3
ATOM 4390 O O . LYS A 1 50 ? 23.601 -7.106 -4.172 1.00 0.00 100 LYS A O 3
ATOM 4409 N N . LYS A 1 51 ? 23.131 -5.977 -2.284 1.00 0.00 101 LYS A N 3
ATOM 4410 C CA . LYS A 1 51 ? 21.791 -6.536 -2.152 1.00 0.00 101 LYS A CA 3
ATOM 4411 C C . LYS A 1 51 ? 20.750 -5.601 -2.760 1.00 0.00 101 LYS A C 3
ATOM 4412 O O . LYS A 1 51 ? 20.889 -4.379 -2.702 1.00 0.00 101 LYS A O 3
ATOM 4431 N N . LYS A 1 52 ? 19.706 -6.182 -3.340 1.00 0.00 102 LYS A N 3
ATOM 4432 C CA . LYS A 1 52 ? 18.639 -5.401 -3.955 1.00 0.00 102 LYS A CA 3
ATOM 4433 C C . LYS A 1 52 ? 17.280 -5.794 -3.386 1.00 0.00 102 LYS A C 3
ATOM 4434 O O . LYS A 1 52 ? 16.955 -6.977 -3.286 1.00 0.00 102 LYS A O 3
ATOM 4453 N N . VAL A 1 53 ? 16.487 -4.793 -3.015 1.00 0.00 103 VAL A N 3
ATOM 4454 C CA . VAL A 1 53 ? 15.161 -5.034 -2.458 1.00 0.00 103 VAL A CA 3
ATOM 4455 C C . VAL A 1 53 ? 14.087 -4.314 -3.266 1.00 0.00 103 VAL A C 3
ATOM 4456 O O . VAL A 1 53 ? 14.038 -3.084 -3.298 1.00 0.00 103 VAL A O 3
ATOM 4469 N N . THR A 1 54 ? 13.225 -5.089 -3.918 1.00 0.00 104 THR A N 3
ATOM 4470 C CA . THR A 1 54 ? 12.151 -4.526 -4.726 1.00 0.00 104 THR A CA 3
ATOM 4471 C C . THR A 1 54 ? 10.872 -4.374 -3.912 1.00 0.00 104 THR A C 3
ATOM 4472 O O . THR A 1 54 ? 10.188 -5.356 -3.622 1.00 0.00 104 THR A O 3
ATOM 4483 N N . LEU A 1 55 ? 10.553 -3.137 -3.545 1.00 0.00 105 LEU A N 3
ATOM 4484 C CA . LEU A 1 55 ? 9.353 -2.856 -2.764 1.00 0.00 105 LEU A CA 3
ATOM 4485 C C . LEU A 1 55 ? 8.120 -2.804 -3.659 1.00 0.00 105 LEU A C 3
ATOM 4486 O O . LEU A 1 55 ? 7.903 -1.829 -4.380 1.00 0.00 105 LEU A O 3
ATOM 4502 N N . HIS A 1 56 ? 7.312 -3.859 -3.608 1.00 0.00 106 HIS A N 3
ATOM 4503 C CA . HIS A 1 56 ? 6.098 -3.933 -4.413 1.00 0.00 106 HIS A CA 3
ATOM 4504 C C . HIS A 1 56 ? 4.925 -3.282 -3.687 1.00 0.00 106 HIS A C 3
ATOM 4505 O O . HIS A 1 56 ? 4.369 -3.854 -2.749 1.00 0.00 106 HIS A O 3
ATOM 4519 N N . ILE A 1 57 ? 4.555 -2.083 -4.126 1.00 0.00 107 ILE A N 3
ATOM 4520 C CA . ILE A 1 57 ? 3.448 -1.356 -3.518 1.00 0.00 107 ILE A CA 3
ATOM 4521 C C . ILE A 1 57 ? 2.175 -1.501 -4.344 1.00 0.00 107 ILE A C 3
ATOM 4522 O O . ILE A 1 57 ? 2.226 -1.624 -5.568 1.00 0.00 107 ILE A O 3
ATOM 4538 N N . LYS A 1 58 ? 1.031 -1.483 -3.667 1.00 0.00 108 LYS A N 3
ATOM 4539 C CA . LYS A 1 58 ? -0.257 -1.609 -4.338 1.00 0.00 108 LYS A CA 3
ATOM 4540 C C . LYS A 1 58 ? -1.083 -0.337 -4.173 1.00 0.00 108 LYS A C 3
ATOM 4541 O O . LYS A 1 58 ? -1.729 0.121 -5.115 1.00 0.00 108 LYS A O 3
ATOM 4560 N N . TRP A 1 59 ? -1.056 0.228 -2.971 1.00 0.00 109 TRP A N 3
ATOM 4561 C CA . TRP A 1 59 ? -1.802 1.449 -2.684 1.00 0.00 109 TRP A CA 3
ATOM 4562 C C . TRP A 1 59 ? -0.885 2.667 -2.718 1.00 0.00 109 TRP A C 3
ATOM 4563 O O . TRP A 1 59 ? 0.242 2.639 -2.224 1.00 0.00 109 TRP A O 3
ATOM 4584 N N . PRO A 1 60 ? -1.379 3.763 -3.313 1.00 0.00 110 PRO A N 3
ATOM 4585 C CA . PRO A 1 60 ? -2.719 3.808 -3.904 1.00 0.00 110 PRO A CA 3
ATOM 4586 C C . PRO A 1 60 ? -2.825 2.957 -5.165 1.00 0.00 110 PRO A C 3
ATOM 4587 O O . PRO A 1 60 ? -3.821 2.264 -5.377 1.00 0.00 110 PRO A O 3
ATOM 4598 N N . LYS A 1 61 ? -1.793 3.012 -5.999 1.00 0.00 111 LYS A N 3
ATOM 4599 C CA . LYS A 1 61 ? -1.769 2.245 -7.239 1.00 0.00 111 LYS A CA 3
ATOM 4600 C C . LYS A 1 61 ? -0.696 1.162 -7.187 1.00 0.00 111 LYS A C 3
ATOM 4601 O O . LYS A 1 61 ? 0.125 1.131 -6.271 1.00 0.00 111 LYS A O 3
ATOM 4620 N N . SER A 1 62 ? -0.709 0.275 -8.178 1.00 0.00 112 SER A N 3
ATOM 4621 C CA . SER A 1 62 ? 0.261 -0.811 -8.243 1.00 0.00 112 SER A CA 3
ATOM 4622 C C . SER A 1 62 ? 1.598 -0.314 -8.783 1.00 0.00 112 SER A C 3
ATOM 4623 O O . SER A 1 62 ? 1.730 -0.020 -9.972 1.00 0.00 112 SER A O 3
ATOM 4631 N N . VAL A 1 63 ? 2.588 -0.222 -7.901 1.00 0.00 113 VAL A N 3
ATOM 4632 C CA . VAL A 1 63 ? 3.917 0.239 -8.288 1.00 0.00 113 VAL A CA 3
ATOM 4633 C C . VAL A 1 63 ? 5.004 -0.548 -7.565 1.00 0.00 113 VAL A C 3
ATOM 4634 O O . VAL A 1 63 ? 4.729 -1.259 -6.598 1.00 0.00 113 VAL A O 3
ATOM 4647 N N . GLU A 1 64 ? 6.238 -0.415 -8.039 1.00 0.00 114 GLU A N 3
ATOM 4648 C CA . GLU A 1 64 ? 7.367 -1.115 -7.437 1.00 0.00 114 GLU A CA 3
ATOM 4649 C C . GLU A 1 64 ? 8.635 -0.269 -7.514 1.00 0.00 114 GLU A C 3
ATOM 4650 O O . GLU A 1 64 ? 8.856 0.451 -8.488 1.00 0.00 114 GLU A O 3
ATOM 4662 N N . VAL A 1 65 ? 9.466 -0.363 -6.481 1.00 0.00 115 VAL A N 3
ATOM 4663 C CA . VAL A 1 65 ? 10.712 0.392 -6.431 1.00 0.00 115 VAL A CA 3
ATOM 4664 C C . VAL A 1 65 ? 11.870 -0.488 -5.972 1.00 0.00 115 VAL A C 3
ATOM 4665 O O . VAL A 1 65 ? 11.671 -1.464 -5.250 1.00 0.00 115 VAL A O 3
ATOM 4678 N N . GLU A 1 66 ? 13.079 -0.135 -6.397 1.00 0.00 116 GLU A N 3
ATOM 4679 C CA . GLU A 1 66 ? 14.268 -0.893 -6.030 1.00 0.00 116 GLU A CA 3
ATOM 4680 C C . GLU A 1 66 ? 15.016 -0.213 -4.887 1.00 0.00 116 GLU A C 3
ATOM 4681 O O . GLU A 1 66 ? 15.080 1.014 -4.816 1.00 0.00 116 GLU A O 3
ATOM 4693 N N . GLY A 1 67 ? 15.581 -1.020 -3.993 1.00 0.00 117 GLY A N 3
ATOM 4694 C CA . GLY A 1 67 ? 16.316 -0.478 -2.865 1.00 0.00 117 GLY A CA 3
ATOM 4695 C C . GLY A 1 67 ? 17.676 -1.126 -2.695 1.00 0.00 117 GLY A C 3
ATOM 4696 O O . GLY A 1 67 ? 17.772 -2.293 -2.315 1.00 0.00 117 GLY A O 3
ATOM 4700 N N . TYR A 1 68 ? 18.730 -0.368 -2.978 1.00 0.00 118 TYR A N 3
ATOM 4701 C CA . TYR A 1 68 ? 20.091 -0.877 -2.858 1.00 0.00 118 TYR A CA 3
ATOM 4702 C C . TYR A 1 68 ? 20.686 -0.525 -1.498 1.00 0.00 118 TYR A C 3
ATOM 4703 O O . TYR A 1 68 ? 20.217 0.388 -0.820 1.00 0.00 118 TYR A O 3
ATOM 4721 N N . GLY A 1 69 ? 21.724 -1.257 -1.106 1.00 0.00 119 GLY A N 3
ATOM 4722 C CA . GLY A 1 69 ? 22.368 -1.009 0.171 1.00 0.00 119 GLY A CA 3
ATOM 4723 C C . GLY A 1 69 ? 23.357 -2.095 0.542 1.00 0.00 119 GLY A C 3
ATOM 4724 O O . GLY A 1 69 ? 23.143 -3.269 0.240 1.00 0.00 119 GLY A O 3
ATOM 4728 N N . SER A 1 70 ? 24.445 -1.704 1.199 1.00 0.00 120 SER A N 3
ATOM 4729 C CA . SER A 1 70 ? 25.474 -2.653 1.608 1.00 0.00 120 SER A CA 3
ATOM 4730 C C . SER A 1 70 ? 24.869 -3.793 2.422 1.00 0.00 120 SER A C 3
ATOM 4731 O O . SER A 1 70 ? 25.106 -4.967 2.139 1.00 0.00 120 SER A O 3
ATOM 4739 N N . LYS A 1 71 ? 24.086 -3.437 3.435 1.00 0.00 121 LYS A N 3
ATOM 4740 C CA . LYS A 1 71 ? 23.445 -4.428 4.291 1.00 0.00 121 LYS A CA 3
ATOM 4741 C C . LYS A 1 71 ? 21.986 -4.628 3.894 1.00 0.00 121 LYS A C 3
ATOM 4742 O O . LYS A 1 71 ? 21.517 -4.060 2.907 1.00 0.00 121 LYS A O 3
ATOM 4761 N N . LYS A 1 72 ? 21.272 -5.437 4.669 1.00 0.00 122 LYS A N 3
ATOM 4762 C CA . LYS A 1 72 ? 19.865 -5.709 4.401 1.00 0.00 122 LYS A CA 3
ATOM 4763 C C . LYS A 1 72 ? 18.985 -4.564 4.892 1.00 0.00 122 LYS A C 3
ATOM 4764 O O . LYS A 1 72 ? 17.843 -4.415 4.456 1.00 0.00 122 LYS A O 3
ATOM 4783 N N . ILE A 1 73 ? 19.524 -3.758 5.801 1.00 0.00 123 ILE A N 3
ATOM 4784 C CA . ILE A 1 73 ? 18.788 -2.626 6.349 1.00 0.00 123 ILE A CA 3
ATOM 4785 C C . ILE A 1 73 ? 18.861 -1.420 5.418 1.00 0.00 123 ILE A C 3
ATOM 4786 O O . ILE A 1 73 ? 17.937 -0.609 5.361 1.00 0.00 123 ILE A O 3
ATOM 4802 N N . ASP A 1 74 ? 19.966 -1.310 4.687 1.00 0.00 124 ASP A N 3
ATOM 4803 C CA . ASP A 1 74 ? 20.159 -0.205 3.755 1.00 0.00 124 ASP A CA 3
ATOM 4804 C C . ASP A 1 74 ? 19.398 -0.451 2.456 1.00 0.00 124 ASP A C 3
ATOM 4805 O O . ASP A 1 74 ? 18.936 0.489 1.809 1.00 0.00 124 ASP A O 3
ATOM 4814 N N . ALA A 1 75 ? 19.274 -1.719 2.080 1.00 0.00 125 ALA A N 3
ATOM 4815 C CA . ALA A 1 75 ? 18.569 -2.088 0.859 1.00 0.00 125 ALA A CA 3
ATOM 4816 C C . ALA A 1 75 ? 17.068 -1.856 1.000 1.00 0.00 125 ALA A C 3
ATOM 4817 O O . ALA A 1 75 ? 16.431 -1.301 0.106 1.00 0.00 125 ALA A O 3
ATOM 4824 N N . GLU A 1 76 ? 16.511 -2.285 2.128 1.00 0.00 126 GLU A N 3
ATOM 4825 C CA . GLU A 1 76 ? 15.084 -2.124 2.384 1.00 0.00 126 GLU A CA 3
ATOM 4826 C C . GLU A 1 76 ? 14.707 -0.648 2.452 1.00 0.00 126 GLU A C 3
ATOM 4827 O O . GLU A 1 76 ? 13.716 -0.221 1.859 1.00 0.00 126 GLU A O 3
ATOM 4839 N N . ARG A 1 77 ? 15.503 0.127 3.181 1.00 0.00 127 ARG A N 3
ATOM 4840 C CA . ARG A 1 77 ? 15.252 1.556 3.329 1.00 0.00 127 ARG A CA 3
ATOM 4841 C C . ARG A 1 77 ? 15.140 2.233 1.966 1.00 0.00 127 ARG A C 3
ATOM 4842 O O . ARG A 1 77 ? 14.095 2.784 1.622 1.00 0.00 127 ARG A O 3
ATOM 4863 N N . GLN A 1 78 ? 16.223 2.186 1.197 1.00 0.00 128 GLN A N 3
ATOM 4864 C CA . GLN A 1 78 ? 16.246 2.796 -0.127 1.00 0.00 128 GLN A CA 3
ATOM 4865 C C . GLN A 1 78 ? 14.946 2.519 -0.876 1.00 0.00 128 GLN A C 3
ATOM 4866 O O . GLN A 1 78 ? 14.280 3.441 -1.344 1.00 0.00 128 GLN A O 3
ATOM 4880 N N . ALA A 1 79 ? 14.593 1.242 -0.985 1.00 0.00 129 ALA A N 3
ATOM 4881 C CA . ALA A 1 79 ? 13.373 0.844 -1.676 1.00 0.00 129 ALA A CA 3
ATOM 4882 C C . ALA A 1 79 ? 12.187 1.692 -1.229 1.00 0.00 129 ALA A C 3
ATOM 4883 O O . ALA A 1 79 ? 11.496 2.293 -2.052 1.00 0.00 129 ALA A O 3
ATOM 4890 N N . ALA A 1 80 ? 11.957 1.736 0.079 1.00 0.00 130 ALA A N 3
ATOM 4891 C CA . ALA A 1 80 ? 10.855 2.512 0.635 1.00 0.00 130 ALA A CA 3
ATOM 4892 C C . ALA A 1 80 ? 10.957 3.979 0.231 1.00 0.00 130 ALA A C 3
ATOM 4893 O O . ALA A 1 80 ? 9.972 4.588 -0.185 1.00 0.00 130 ALA A O 3
ATOM 4900 N N . ALA A 1 81 ? 12.156 4.540 0.356 1.00 0.00 131 ALA A N 3
ATOM 4901 C CA . ALA A 1 81 ? 12.386 5.935 0.002 1.00 0.00 131 ALA A CA 3
ATOM 4902 C C . ALA A 1 81 ? 11.981 6.209 -1.442 1.00 0.00 131 ALA A C 3
ATOM 4903 O O . ALA A 1 81 ? 11.297 7.192 -1.729 1.00 0.00 131 ALA A O 3
ATOM 4910 N N . ALA A 1 82 ? 12.407 5.336 -2.348 1.00 0.00 132 ALA A N 3
ATOM 4911 C CA . ALA A 1 82 ? 12.087 5.484 -3.762 1.00 0.00 132 ALA A CA 3
ATOM 4912 C C . ALA A 1 82 ? 10.585 5.644 -3.971 1.00 0.00 132 ALA A C 3
ATOM 4913 O O . ALA A 1 82 ? 10.144 6.194 -4.980 1.00 0.00 132 ALA A O 3
ATOM 4920 N N . ALA A 1 83 ? 9.804 5.158 -3.012 1.00 0.00 133 ALA A N 3
ATOM 4921 C CA . ALA A 1 83 ? 8.351 5.249 -3.091 1.00 0.00 133 ALA A CA 3
ATOM 4922 C C . ALA A 1 83 ? 7.847 6.546 -2.468 1.00 0.00 133 ALA A C 3
ATOM 4923 O O . ALA A 1 83 ? 6.923 7.176 -2.984 1.00 0.00 133 ALA A O 3
ATOM 4930 N N . CYS A 1 84 ? 8.460 6.940 -1.357 1.00 0.00 134 CYS A N 3
ATOM 4931 C CA . CYS A 1 84 ? 8.072 8.163 -0.662 1.00 0.00 134 CYS A CA 3
ATOM 4932 C C . CYS A 1 84 ? 7.904 9.317 -1.645 1.00 0.00 134 CYS A C 3
ATOM 4933 O O . CYS A 1 84 ? 6.951 10.089 -1.553 1.00 0.00 134 CYS A O 3
ATOM 4941 N N . GLN A 1 85 ? 8.838 9.427 -2.585 1.00 0.00 135 GLN A N 3
ATOM 4942 C CA . GLN A 1 85 ? 8.795 10.489 -3.583 1.00 0.00 135 GLN A CA 3
ATOM 4943 C C . GLN A 1 85 ? 7.532 10.386 -4.432 1.00 0.00 135 GLN A C 3
ATOM 4944 O O . GLN A 1 85 ? 7.002 11.395 -4.901 1.00 0.00 135 GLN A O 3
ATOM 4958 N N . LEU A 1 86 ? 7.053 9.163 -4.626 1.00 0.00 136 LEU A N 3
ATOM 4959 C CA . LEU A 1 86 ? 5.851 8.928 -5.419 1.00 0.00 136 LEU A CA 3
ATOM 4960 C C . LEU A 1 86 ? 4.605 9.385 -4.668 1.00 0.00 136 LEU A C 3
ATOM 4961 O O . LEU A 1 86 ? 3.667 9.914 -5.265 1.00 0.00 136 LEU A O 3
ATOM 4977 N N . PHE A 1 87 ? 4.604 9.181 -3.355 1.00 0.00 137 PHE A N 3
ATOM 4978 C CA . PHE A 1 87 ? 3.473 9.574 -2.521 1.00 0.00 137 PHE A CA 3
ATOM 4979 C C . PHE A 1 87 ? 3.442 11.086 -2.325 1.00 0.00 137 PHE A C 3
ATOM 4980 O O . PHE A 1 87 ? 2.381 11.676 -2.118 1.00 0.00 137 PHE A O 3
ATOM 4997 N N . LYS A 1 88 ? 4.614 11.710 -2.391 1.00 0.00 138 LYS A N 3
ATOM 4998 C CA . LYS A 1 88 ? 4.723 13.154 -2.222 1.00 0.00 138 LYS A CA 3
ATOM 4999 C C . LYS A 1 88 ? 4.166 13.888 -3.437 1.00 0.00 138 LYS A C 3
ATOM 5000 O O . LYS A 1 88 ? 3.337 14.788 -3.305 1.00 0.00 138 LYS A O 3
ATOM 5019 N N . GLY A 1 89 ? 4.626 13.496 -4.622 1.00 0.00 139 GLY A N 3
ATOM 5020 C CA . GLY A 1 89 ? 4.161 14.127 -5.843 1.00 0.00 139 GLY A CA 3
ATOM 5021 C C . GLY A 1 89 ? 2.692 13.865 -6.109 1.00 0.00 139 GLY A C 3
ATOM 5022 O O . GLY A 1 89 ? 1.958 14.764 -6.519 1.00 0.00 139 GLY A O 3
ATOM 5026 N N . TRP A 1 90 ? 2.262 12.630 -5.876 1.00 0.00 140 TRP A N 3
ATOM 5027 C CA . TRP A 1 90 ? 0.870 12.252 -6.094 1.00 0.00 140 TRP A CA 3
ATOM 5028 C C . TRP A 1 90 ? -0.069 13.139 -5.284 1.00 0.00 140 TRP A C 3
ATOM 5029 O O . TRP A 1 90 ? -1.246 13.276 -5.612 1.00 0.00 140 TRP A O 3
ATOM 5050 N N . GLY A 1 91 ? 0.461 13.739 -4.222 1.00 0.00 141 GLY A N 3
ATOM 5051 C CA . GLY A 1 91 ? -0.345 14.606 -3.381 1.00 0.00 141 GLY A CA 3
ATOM 5052 C C . GLY A 1 91 ? -0.972 13.864 -2.217 1.00 0.00 141 GLY A C 3
ATOM 5053 O O . GLY A 1 91 ? -2.103 14.152 -1.826 1.00 0.00 141 GLY A O 3
ATOM 5057 N N . LEU A 1 92 ? -0.237 12.907 -1.663 1.00 0.00 142 LEU A N 3
ATOM 5058 C CA . LEU A 1 92 ? -0.728 12.120 -0.538 1.00 0.00 142 LEU A CA 3
ATOM 5059 C C . LEU A 1 92 ? -0.153 12.634 0.778 1.00 0.00 142 LEU A C 3
ATOM 5060 O O . LEU A 1 92 ? -0.753 12.460 1.840 1.00 0.00 142 LEU A O 3
ATOM 5076 N N . LEU A 1 93 ? 1.011 13.270 0.701 1.00 0.00 143 LEU A N 3
ATOM 5077 C CA . LEU A 1 93 ? 1.666 13.812 1.886 1.00 0.00 143 LEU A CA 3
ATOM 5078 C C . LEU A 1 93 ? 1.784 15.330 1.796 1.00 0.00 143 LEU A C 3
ATOM 5079 O O . LEU A 1 93 ? 1.198 16.057 2.598 1.00 0.00 143 LEU A O 3
ATOM 5095 N N . GLY A 1 94 ? 2.543 15.803 0.813 1.00 0.00 144 GLY A N 3
ATOM 5096 C CA . GLY A 1 94 ? 2.722 17.232 0.635 1.00 0.00 144 GLY A CA 3
ATOM 5097 C C . GLY A 1 94 ? 4.182 17.638 0.634 1.00 0.00 144 GLY A C 3
ATOM 5098 O O . GLY A 1 94 ? 5.082 16.801 0.565 1.00 0.00 144 GLY A O 3
ATOM 5102 N N . PRO A 1 95 ? 4.435 18.954 0.710 1.00 0.00 145 PRO A N 3
ATOM 5103 C CA . PRO A 1 95 ? 5.795 19.499 0.719 1.00 0.00 145 PRO A CA 3
ATOM 5104 C C . PRO A 1 95 ? 6.539 19.182 2.011 1.00 0.00 145 PRO A C 3
ATOM 5105 O O . PRO A 1 95 ? 7.747 18.945 2.001 1.00 0.00 145 PRO A O 3
ATOM 5116 N N . ARG A 1 96 ? 5.810 19.178 3.123 1.00 0.00 146 ARG A N 3
ATOM 5117 C CA . ARG A 1 96 ? 6.402 18.890 4.423 1.00 0.00 146 ARG A CA 3
ATOM 5118 C C . ARG A 1 96 ? 6.077 17.467 4.866 1.00 0.00 146 ARG A C 3
ATOM 5119 O O . ARG A 1 96 ? 6.008 17.178 6.060 1.00 0.00 146 ARG A O 3
ATOM 5140 N N . ASN A 1 97 ? 5.876 16.582 3.895 1.00 0.00 147 ASN A N 3
ATOM 5141 C CA . ASN A 1 97 ? 5.556 15.189 4.184 1.00 0.00 147 ASN A CA 3
ATOM 5142 C C . ASN A 1 97 ? 4.551 15.087 5.327 1.00 0.00 147 ASN A C 3
ATOM 5143 O O . ASN A 1 97 ? 4.754 14.336 6.280 1.00 0.00 147 ASN A O 3
ATOM 5154 N N . GLU A 1 98 ? 3.467 15.849 5.224 1.00 0.00 148 GLU A N 3
ATOM 5155 C CA . GLU A 1 98 ? 2.430 15.845 6.250 1.00 0.00 148 GLU A CA 3
ATOM 5156 C C . GLU A 1 98 ? 1.259 14.959 5.836 1.00 0.00 148 GLU A C 3
ATOM 5157 O O . GLU A 1 98 ? 0.692 15.125 4.755 1.00 0.00 148 GLU A O 3
ATOM 5169 N N . LEU A 1 99 ? 0.902 14.017 6.702 1.00 0.00 149 LEU A N 3
ATOM 5170 C CA . LEU A 1 99 ? -0.202 13.104 6.428 1.00 0.00 149 LEU A CA 3
ATOM 5171 C C . LEU A 1 99 ? -1.530 13.853 6.376 1.00 0.00 149 LEU A C 3
ATOM 5172 O O . LEU A 1 99 ? -1.584 15.058 6.622 1.00 0.00 149 LEU A O 3
ATOM 5188 N N . PHE A 1 100 ? -2.598 13.132 6.056 1.00 0.00 150 PHE A N 3
ATOM 5189 C CA . PHE A 1 100 ? -3.927 13.728 5.973 1.00 0.00 150 PHE A CA 3
ATOM 5190 C C . PHE A 1 100 ? -4.942 12.905 6.760 1.00 0.00 150 PHE A C 3
ATOM 5191 O O . PHE A 1 100 ? -4.607 11.868 7.331 1.00 0.00 150 PHE A O 3
ATOM 5208 N N . ASP A 1 101 ? -6.184 13.377 6.785 1.00 0.00 151 ASP A N 3
ATOM 5209 C CA . ASP A 1 101 ? -7.250 12.685 7.501 1.00 0.00 151 ASP A CA 3
ATOM 5210 C C . ASP A 1 101 ? -7.645 11.401 6.780 1.00 0.00 151 ASP A C 3
ATOM 5211 O O . ASP A 1 101 ? -7.915 11.409 5.579 1.00 0.00 151 ASP A O 3
ATOM 5220 N N . ALA A 1 102 ? -7.676 10.298 7.520 1.00 0.00 152 ALA A N 3
ATOM 5221 C CA . ALA A 1 102 ? -8.039 9.006 6.952 1.00 0.00 152 ALA A CA 3
ATOM 5222 C C . ALA A 1 102 ? -9.105 9.160 5.873 1.00 0.00 152 ALA A C 3
ATOM 5223 O O . ALA A 1 102 ? -9.036 8.523 4.823 1.00 0.00 152 ALA A O 3
ATOM 5230 N N . ALA A 1 103 ? -10.091 10.011 6.140 1.00 0.00 153 ALA A N 3
ATOM 5231 C CA . ALA A 1 103 ? -11.171 10.251 5.191 1.00 0.00 153 ALA A CA 3
ATOM 5232 C C . ALA A 1 103 ? -10.624 10.678 3.833 1.00 0.00 153 ALA A C 3
ATOM 5233 O O . ALA A 1 103 ? -10.795 9.977 2.835 1.00 0.00 153 ALA A O 3
ATOM 5240 N N . LYS A 1 104 ? -9.966 11.832 3.801 1.00 0.00 154 LYS A N 3
ATOM 5241 C CA . LYS A 1 104 ? -9.394 12.353 2.566 1.00 0.00 154 LYS A CA 3
ATOM 5242 C C . LYS A 1 104 ? -8.636 11.263 1.815 1.00 0.00 154 LYS A C 3
ATOM 5243 O O . LYS A 1 104 ? -8.759 11.133 0.597 1.00 0.00 154 LYS A O 3
ATOM 5262 N N . TYR A 1 105 ? -7.853 10.480 2.550 1.00 0.00 155 TYR A N 3
ATOM 5263 C CA . TYR A 1 105 ? -7.074 9.402 1.953 1.00 0.00 155 TYR A CA 3
ATOM 5264 C C . TYR A 1 105 ? -7.970 8.460 1.155 1.00 0.00 155 TYR A C 3
ATOM 5265 O O . TYR A 1 105 ? -7.696 8.161 -0.008 1.00 0.00 155 TYR A O 3
ATOM 5283 N N . ARG A 1 106 ? -9.043 7.996 1.788 1.00 0.00 156 ARG A N 3
ATOM 5284 C CA . ARG A 1 106 ? -9.980 7.088 1.138 1.00 0.00 156 ARG A CA 3
ATOM 5285 C C . ARG A 1 106 ? -10.353 7.594 -0.252 1.00 0.00 156 ARG A C 3
ATOM 5286 O O . ARG A 1 106 ? -10.531 6.809 -1.183 1.00 0.00 156 ARG A O 3
ATOM 5307 N N . VAL A 1 107 ? -10.471 8.912 -0.385 1.00 0.00 157 VAL A N 3
ATOM 5308 C CA . VAL A 1 107 ? -10.822 9.523 -1.661 1.00 0.00 157 VAL A CA 3
ATOM 5309 C C . VAL A 1 107 ? -9.598 9.660 -2.560 1.00 0.00 157 VAL A C 3
ATOM 5310 O O . VAL A 1 107 ? -9.665 9.397 -3.762 1.00 0.00 157 VAL A O 3
ATOM 5323 N N . LEU A 1 108 ? -8.481 10.072 -1.971 1.00 0.00 158 LEU A N 3
ATOM 5324 C CA . LEU A 1 108 ? -7.240 10.243 -2.718 1.00 0.00 158 LEU A CA 3
ATOM 5325 C C . LEU A 1 108 ? -6.879 8.968 -3.474 1.00 0.00 158 LEU A C 3
ATOM 5326 O O . LEU A 1 108 ? -6.292 9.020 -4.554 1.00 0.00 158 LEU A O 3
ATOM 5342 N N . ALA A 1 109 ? -7.237 7.824 -2.899 1.00 0.00 159 ALA A N 3
ATOM 5343 C CA . ALA A 1 109 ? -6.954 6.536 -3.520 1.00 0.00 159 ALA A CA 3
ATOM 5344 C C . ALA A 1 109 ? -8.014 6.183 -4.558 1.00 0.00 159 ALA A C 3
ATOM 5345 O O . ALA A 1 109 ? -7.733 5.486 -5.533 1.00 0.00 159 ALA A O 3
ATOM 5352 N N . ASP A 1 110 ? -9.232 6.667 -4.341 1.00 0.00 160 ASP A N 3
ATOM 5353 C CA . ASP A 1 110 ? -10.334 6.403 -5.259 1.00 0.00 160 ASP A CA 3
ATOM 5354 C C . ASP A 1 110 ? -10.039 6.975 -6.642 1.00 0.00 160 ASP A C 3
ATOM 5355 O O . ASP A 1 110 ? -10.199 6.292 -7.654 1.00 0.00 160 ASP A O 3
ATOM 5364 N N . ARG A 1 111 ? -9.607 8.231 -6.678 1.00 0.00 161 ARG A N 3
ATOM 5365 C CA . ARG A 1 111 ? -9.291 8.895 -7.937 1.00 0.00 161 ARG A CA 3
ATOM 5366 C C . ARG A 1 111 ? -8.329 8.053 -8.769 1.00 0.00 161 ARG A C 3
ATOM 5367 O O . ARG A 1 111 ? -8.330 8.123 -9.999 1.00 0.00 161 ARG A O 3
ATOM 5388 N N . PHE A 1 112 ? -7.508 7.257 -8.091 1.00 0.00 162 PHE A N 3
ATOM 5389 C CA . PHE A 1 112 ? -6.540 6.403 -8.768 1.00 0.00 162 PHE A CA 3
ATOM 5390 C C . PHE A 1 112 ? -7.197 5.115 -9.255 1.00 0.00 162 PHE A C 3
ATOM 5391 O O . PHE A 1 112 ? -6.871 4.605 -10.326 1.00 0.00 162 PHE A O 3
ATOM 5408 N N . GLY A 1 113 ? -8.126 4.594 -8.459 1.00 0.00 163 GLY A N 3
ATOM 5409 C CA . GLY A 1 113 ? -8.815 3.370 -8.825 1.00 0.00 163 GLY A CA 3
ATOM 5410 C C . GLY A 1 113 ? -9.276 2.581 -7.616 1.00 0.00 163 GLY A C 3
ATOM 5411 O O . GLY A 1 113 ? -8.779 2.782 -6.508 1.00 0.00 163 GLY A O 3
ATOM 5415 N N . SER A 1 114 ? -10.231 1.681 -7.828 1.00 0.00 164 SER A N 3
ATOM 5416 C CA . SER A 1 114 ? -10.763 0.862 -6.745 1.00 0.00 164 SER A CA 3
ATOM 5417 C C . SER A 1 114 ? -9.858 -0.336 -6.473 1.00 0.00 164 SER A C 3
ATOM 5418 O O . SER A 1 114 ? -9.562 -0.656 -5.323 1.00 0.00 164 SER A O 3
ATOM 5426 N N . GLY A 1 115 ? -9.420 -0.993 -7.543 1.00 0.00 165 GLY A N 3
ATOM 5427 C CA . GLY A 1 115 ? -8.553 -2.148 -7.400 1.00 0.00 165 GLY A CA 3
ATOM 5428 C C . GLY A 1 115 ? -8.785 -3.185 -8.481 1.00 0.00 165 GLY A C 3
ATOM 5429 O O . GLY A 1 115 ? -9.515 -2.954 -9.445 1.00 0.00 165 GLY A O 3
ATOM 5433 N N . PRO A 1 116 ? -8.151 -4.357 -8.328 1.00 0.00 166 PRO A N 3
ATOM 5434 C CA . PRO A 1 116 ? -8.276 -5.456 -9.291 1.00 0.00 166 PRO A CA 3
ATOM 5435 C C . PRO A 1 116 ? -9.662 -6.090 -9.270 1.00 0.00 166 PRO A C 3
ATOM 5436 O O . PRO A 1 116 ? -9.935 -6.982 -8.466 1.00 0.00 166 PRO A O 3
ATOM 5447 N N . SER A 1 117 ? -10.534 -5.625 -10.159 1.00 0.00 167 SER A N 3
ATOM 5448 C CA . SER A 1 117 ? -11.894 -6.146 -10.240 1.00 0.00 167 SER A CA 3
ATOM 5449 C C . SER A 1 117 ? -11.967 -7.326 -11.203 1.00 0.00 167 SER A C 3
ATOM 5450 O O . SER A 1 117 ? -11.582 -7.217 -12.367 1.00 0.00 167 SER A O 3
ATOM 5458 N N . SER A 1 118 ? -12.466 -8.455 -10.709 1.00 0.00 168 SER A N 3
ATOM 5459 C CA . SER A 1 118 ? -12.587 -9.659 -11.524 1.00 0.00 168 SER A CA 3
ATOM 5460 C C . SER A 1 118 ? -13.963 -10.294 -11.353 1.00 0.00 168 SER A C 3
ATOM 5461 O O . SER A 1 118 ? -14.386 -10.594 -10.237 1.00 0.00 168 SER A O 3
ATOM 5469 N N . GLY A 1 119 ? -14.657 -10.497 -12.468 1.00 0.00 169 GLY A N 3
ATOM 5470 C CA . GLY A 1 119 ? -15.978 -11.096 -12.421 1.00 0.00 169 GLY A CA 3
ATOM 5471 C C . GLY A 1 119 ? -16.075 -12.354 -13.261 1.00 0.00 169 GLY A C 3
ATOM 5472 O O . GLY A 1 119 ? -17.075 -13.069 -13.207 1.00 0.00 169 GLY A O 3
ATOM 5476 N N . GLY A 1 1 ? 4.821 30.484 -11.707 1.00 0.00 51 GLY A N 4
ATOM 5477 C CA . GLY A 1 1 ? 5.761 29.485 -11.233 1.00 0.00 51 GLY A CA 4
ATOM 5478 C C . GLY A 1 1 ? 6.065 29.630 -9.755 1.00 0.00 51 GLY A C 4
ATOM 5479 O O . GLY A 1 1 ? 6.787 30.541 -9.349 1.00 0.00 51 GLY A O 4
ATOM 5483 N N . SER A 1 2 ? 5.511 28.731 -8.947 1.00 0.00 52 SER A N 4
ATOM 5484 C CA . SER A 1 2 ? 5.723 28.767 -7.505 1.00 0.00 52 SER A CA 4
ATOM 5485 C C . SER A 1 2 ? 6.064 27.378 -6.972 1.00 0.00 52 SER A C 4
ATOM 5486 O O . SER A 1 2 ? 5.176 26.565 -6.714 1.00 0.00 52 SER A O 4
ATOM 5494 N N . SER A 1 3 ? 7.356 27.115 -6.809 1.00 0.00 53 SER A N 4
ATOM 5495 C CA . SER A 1 3 ? 7.817 25.824 -6.311 1.00 0.00 53 SER A CA 4
ATOM 5496 C C . SER A 1 3 ? 7.350 24.692 -7.222 1.00 0.00 53 SER A C 4
ATOM 5497 O O . SER A 1 3 ? 6.926 23.637 -6.752 1.00 0.00 53 SER A O 4
ATOM 5505 N N . GLY A 1 4 ? 7.432 24.921 -8.529 1.00 0.00 54 GLY A N 4
ATOM 5506 C CA . GLY A 1 4 ? 7.016 23.913 -9.486 1.00 0.00 54 GLY A CA 4
ATOM 5507 C C . GLY A 1 4 ? 8.049 23.680 -10.570 1.00 0.00 54 GLY A C 4
ATOM 5508 O O . GLY A 1 4 ? 7.779 23.895 -11.751 1.00 0.00 54 GLY A O 4
ATOM 5512 N N . SER A 1 5 ? 9.238 23.240 -10.168 1.00 0.00 55 SER A N 4
ATOM 5513 C CA . SER A 1 5 ? 10.318 22.984 -11.113 1.00 0.00 55 SER A CA 4
ATOM 5514 C C . SER A 1 5 ? 11.073 21.711 -10.742 1.00 0.00 55 SER A C 4
ATOM 5515 O O . SER A 1 5 ? 11.519 21.549 -9.606 1.00 0.00 55 SER A O 4
ATOM 5523 N N . SER A 1 6 ? 11.212 20.810 -11.709 1.00 0.00 56 SER A N 4
ATOM 5524 C CA . SER A 1 6 ? 11.910 19.549 -11.485 1.00 0.00 56 SER A CA 4
ATOM 5525 C C . SER A 1 6 ? 13.264 19.545 -12.188 1.00 0.00 56 SER A C 4
ATOM 5526 O O . SER A 1 6 ? 13.608 20.485 -12.904 1.00 0.00 56 SER A O 4
ATOM 5534 N N . GLY A 1 7 ? 14.029 18.478 -11.979 1.00 0.00 57 GLY A N 4
ATOM 5535 C CA . GLY A 1 7 ? 15.337 18.370 -12.599 1.00 0.00 57 GLY A CA 4
ATOM 5536 C C . GLY A 1 7 ? 16.456 18.287 -11.581 1.00 0.00 57 GLY A C 4
ATOM 5537 O O . GLY A 1 7 ? 17.440 19.021 -11.669 1.00 0.00 57 GLY A O 4
ATOM 5541 N N . ALA A 1 8 ? 16.306 17.391 -10.611 1.00 0.00 58 ALA A N 4
ATOM 5542 C CA . ALA A 1 8 ? 17.313 17.215 -9.571 1.00 0.00 58 ALA A CA 4
ATOM 5543 C C . ALA A 1 8 ? 17.559 15.737 -9.291 1.00 0.00 58 ALA A C 4
ATOM 5544 O O . ALA A 1 8 ? 16.630 14.989 -8.987 1.00 0.00 58 ALA A O 4
ATOM 5551 N N . SER A 1 9 ? 18.818 15.321 -9.394 1.00 0.00 59 SER A N 4
ATOM 5552 C CA . SER A 1 9 ? 19.185 13.930 -9.156 1.00 0.00 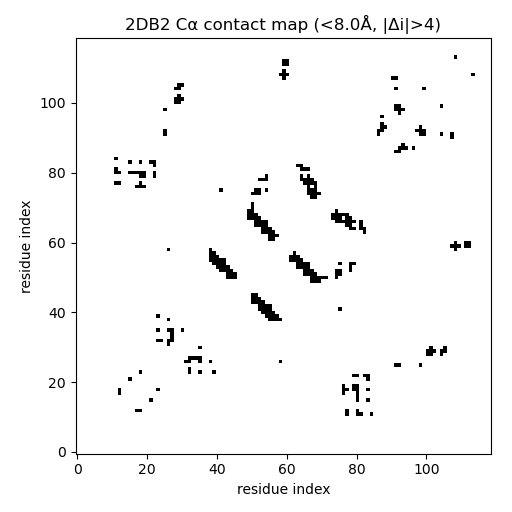59 SER A CA 4
ATOM 5553 C C . SER A 1 9 ? 20.116 13.813 -7.952 1.00 0.00 59 SER A C 4
ATOM 5554 O O . SER A 1 9 ? 21.296 14.155 -8.030 1.00 0.00 59 SER A O 4
ATOM 5562 N N . ARG A 1 10 ? 19.575 13.327 -6.840 1.00 0.00 60 ARG A N 4
ATOM 5563 C CA . ARG A 1 10 ? 20.355 13.165 -5.619 1.00 0.00 60 ARG A CA 4
ATOM 5564 C C . ARG A 1 10 ? 19.676 12.185 -4.666 1.00 0.00 60 ARG A C 4
ATOM 5565 O O . ARG A 1 10 ? 18.503 11.852 -4.835 1.00 0.00 60 ARG A O 4
ATOM 5586 N N . ASP A 1 11 ? 20.422 11.728 -3.666 1.00 0.00 61 ASP A N 4
ATOM 5587 C CA . ASP A 1 11 ? 19.893 10.787 -2.686 1.00 0.00 61 ASP A CA 4
ATOM 5588 C C . ASP A 1 11 ? 18.529 11.243 -2.176 1.00 0.00 61 ASP A C 4
ATOM 5589 O O . ASP A 1 11 ? 18.398 12.330 -1.612 1.00 0.00 61 ASP A O 4
ATOM 5598 N N . LEU A 1 12 ? 17.517 10.407 -2.378 1.00 0.00 62 LEU A N 4
ATOM 5599 C CA . LEU A 1 12 ? 16.163 10.724 -1.940 1.00 0.00 62 LEU A CA 4
ATOM 5600 C C . LEU A 1 12 ? 16.083 10.782 -0.417 1.00 0.00 62 LEU A C 4
ATOM 5601 O O . LEU A 1 12 ? 15.331 11.579 0.146 1.00 0.00 62 LEU A O 4
ATOM 5617 N N . LEU A 1 13 ? 16.864 9.934 0.243 1.00 0.00 63 LEU A N 4
ATOM 5618 C CA . LEU A 1 13 ? 16.884 9.890 1.701 1.00 0.00 63 LEU A CA 4
ATOM 5619 C C . LEU A 1 13 ? 17.003 11.294 2.287 1.00 0.00 63 LEU A C 4
ATOM 5620 O O . LEU A 1 13 ? 16.374 11.612 3.297 1.00 0.00 63 LEU A O 4
ATOM 5636 N N . LYS A 1 14 ? 17.811 12.130 1.645 1.00 0.00 64 LYS A N 4
ATOM 5637 C CA . LYS A 1 14 ? 18.011 13.502 2.099 1.00 0.00 64 LYS A CA 4
ATOM 5638 C C . LYS A 1 14 ? 16.691 14.126 2.542 1.00 0.00 64 LYS A C 4
ATOM 5639 O O . LYS A 1 14 ? 16.620 14.773 3.586 1.00 0.00 64 LYS A O 4
ATOM 5658 N N . GLU A 1 15 ? 15.649 13.925 1.741 1.00 0.00 65 GLU A N 4
ATOM 5659 C CA . GLU A 1 15 ? 14.332 14.468 2.052 1.00 0.00 65 GLU A CA 4
ATOM 5660 C C . GLU A 1 15 ? 13.545 13.511 2.943 1.00 0.00 65 GLU A C 4
ATOM 5661 O O . GLU A 1 15 ? 12.795 13.938 3.822 1.00 0.00 65 GLU A O 4
ATOM 5673 N N . PHE A 1 16 ? 13.720 12.215 2.709 1.00 0.00 66 PHE A N 4
ATOM 5674 C CA . PHE A 1 16 ? 13.026 11.197 3.489 1.00 0.00 66 PHE A CA 4
ATOM 5675 C C . PHE A 1 16 ? 13.989 10.485 4.434 1.00 0.00 66 PHE A C 4
ATOM 5676 O O . PHE A 1 16 ? 14.642 9.505 4.074 1.00 0.00 66 PHE A O 4
ATOM 5693 N N . PRO A 1 17 ? 14.082 10.989 5.674 1.00 0.00 67 PRO A N 4
ATOM 5694 C CA . PRO A 1 17 ? 14.962 10.418 6.697 1.00 0.00 67 PRO A CA 4
ATOM 5695 C C . PRO A 1 17 ? 14.480 9.055 7.182 1.00 0.00 67 PRO A C 4
ATOM 5696 O O . PRO A 1 17 ? 15.280 8.147 7.404 1.00 0.00 67 PRO A O 4
ATOM 5707 N N . GLN A 1 18 ? 13.167 8.920 7.342 1.00 0.00 68 GLN A N 4
ATOM 5708 C CA . GLN A 1 18 ? 12.580 7.667 7.801 1.00 0.00 68 GLN A CA 4
ATOM 5709 C C . GLN A 1 18 ? 11.513 7.177 6.827 1.00 0.00 68 GLN A C 4
ATOM 5710 O O . GLN A 1 18 ? 10.313 7.269 7.084 1.00 0.00 68 GLN A O 4
ATOM 5724 N N . PRO A 1 19 ? 11.959 6.643 5.680 1.00 0.00 69 PRO A N 4
ATOM 5725 C CA . PRO A 1 19 ? 11.059 6.128 4.644 1.00 0.00 69 PRO A CA 4
ATOM 5726 C C . PRO A 1 19 ? 10.349 4.850 5.076 1.00 0.00 69 PRO A C 4
ATOM 5727 O O . PRO A 1 19 ? 9.202 4.607 4.701 1.00 0.00 69 PRO A O 4
ATOM 5738 N N . LYS A 1 20 ? 11.038 4.035 5.868 1.00 0.00 70 LYS A N 4
ATOM 5739 C CA . LYS A 1 20 ? 10.473 2.782 6.354 1.00 0.00 70 LYS A CA 4
ATOM 5740 C C . LYS A 1 20 ? 9.225 3.037 7.194 1.00 0.00 70 LYS A C 4
ATOM 5741 O O . LYS A 1 20 ? 8.243 2.302 7.101 1.00 0.00 70 LYS A O 4
ATOM 5760 N N . ASN A 1 21 ? 9.272 4.083 8.012 1.00 0.00 71 ASN A N 4
ATOM 5761 C CA . ASN A 1 21 ? 8.144 4.435 8.868 1.00 0.00 71 ASN A CA 4
ATOM 5762 C C . ASN A 1 21 ? 7.203 5.403 8.157 1.00 0.00 71 ASN A C 4
ATOM 5763 O O . ASN A 1 21 ? 5.984 5.235 8.186 1.00 0.00 71 ASN A O 4
ATOM 5774 N N . LEU A 1 22 ? 7.778 6.416 7.519 1.00 0.00 72 LEU A N 4
ATOM 5775 C CA . LEU A 1 22 ? 6.992 7.412 6.799 1.00 0.00 72 LEU A CA 4
ATOM 5776 C C . LEU A 1 22 ? 6.042 6.745 5.809 1.00 0.00 72 LEU A C 4
ATOM 5777 O O . LEU A 1 22 ? 4.844 7.029 5.794 1.00 0.00 72 LEU A O 4
ATOM 5793 N N . LEU A 1 23 ? 6.585 5.855 4.985 1.00 0.00 73 LEU A N 4
ATOM 5794 C CA . LEU A 1 23 ? 5.786 5.145 3.993 1.00 0.00 73 LEU A CA 4
ATOM 5795 C C . LEU A 1 23 ? 4.670 4.348 4.661 1.00 0.00 73 LEU A C 4
ATOM 5796 O O . LEU A 1 23 ? 3.489 4.577 4.402 1.00 0.00 73 LEU A O 4
ATOM 5812 N N . ASN A 1 24 ? 5.053 3.413 5.525 1.00 0.00 74 ASN A N 4
ATOM 5813 C CA . ASN A 1 24 ? 4.084 2.583 6.232 1.00 0.00 74 ASN A CA 4
ATOM 5814 C C . ASN A 1 24 ? 2.990 3.441 6.860 1.00 0.00 74 ASN A C 4
ATOM 5815 O O . ASN A 1 24 ? 1.801 3.191 6.661 1.00 0.00 74 ASN A O 4
ATOM 5826 N N . SER A 1 25 ? 3.400 4.453 7.618 1.00 0.00 75 SER A N 4
ATOM 5827 C CA . SER A 1 25 ? 2.454 5.345 8.278 1.00 0.00 75 SER A CA 4
ATOM 5828 C C . SER A 1 25 ? 1.368 5.800 7.308 1.00 0.00 75 SER A C 4
ATOM 5829 O O . SER A 1 25 ? 0.202 5.930 7.679 1.00 0.00 75 SER A O 4
ATOM 5837 N N . VAL A 1 26 ? 1.761 6.042 6.061 1.00 0.00 76 VAL A N 4
ATOM 5838 C CA . VAL A 1 26 ? 0.823 6.481 5.035 1.00 0.00 76 VAL A CA 4
ATOM 5839 C C . VAL A 1 26 ? -0.329 5.494 4.884 1.00 0.00 76 VAL A C 4
ATOM 5840 O O . VAL A 1 26 ? -1.447 5.757 5.328 1.00 0.00 76 VAL A O 4
ATOM 5853 N N . ILE A 1 27 ? -0.048 4.357 4.257 1.00 0.00 77 ILE A N 4
ATOM 5854 C CA . ILE A 1 27 ? -1.060 3.329 4.050 1.00 0.00 77 ILE A CA 4
ATOM 5855 C C . ILE A 1 27 ? -1.700 2.913 5.370 1.00 0.00 77 ILE A C 4
ATOM 5856 O O . ILE A 1 27 ? -2.877 2.560 5.417 1.00 0.00 77 ILE A O 4
ATOM 5872 N N . GLY A 1 28 ? -0.915 2.959 6.442 1.00 0.00 78 GLY A N 4
ATOM 5873 C CA . GLY A 1 28 ? -1.423 2.586 7.749 1.00 0.00 78 GLY A CA 4
ATOM 5874 C C . GLY A 1 28 ? -2.488 3.540 8.251 1.00 0.00 78 GLY A C 4
ATOM 5875 O O . GLY A 1 28 ? -3.301 3.181 9.104 1.00 0.00 78 GLY A O 4
ATOM 5879 N N . ARG A 1 29 ? -2.485 4.760 7.723 1.00 0.00 79 ARG A N 4
ATOM 5880 C CA . ARG A 1 29 ? -3.457 5.769 8.126 1.00 0.00 79 ARG A CA 4
ATOM 5881 C C . ARG A 1 29 ? -4.634 5.807 7.155 1.00 0.00 79 ARG A C 4
ATOM 5882 O O . ARG A 1 29 ? -5.778 6.012 7.559 1.00 0.00 79 ARG A O 4
ATOM 5903 N N . ALA A 1 30 ? -4.344 5.610 5.873 1.00 0.00 80 ALA A N 4
ATOM 5904 C CA . ALA A 1 30 ? -5.378 5.620 4.846 1.00 0.00 80 ALA A CA 4
ATOM 5905 C C . ALA A 1 30 ? -6.269 4.387 4.951 1.00 0.00 80 ALA A C 4
ATOM 5906 O O . ALA A 1 30 ? -7.481 4.499 5.140 1.00 0.00 80 ALA A O 4
ATOM 5913 N N . LEU A 1 31 ? -5.662 3.212 4.827 1.00 0.00 81 LEU A N 4
ATOM 5914 C CA . LEU A 1 31 ? -6.401 1.957 4.907 1.00 0.00 81 LEU A CA 4
ATOM 5915 C C . LEU A 1 31 ? -6.341 1.379 6.318 1.00 0.00 81 LEU A C 4
ATOM 5916 O O . LEU A 1 31 ? -7.355 1.295 7.009 1.00 0.00 81 LEU A O 4
ATOM 5932 N N . GLY A 1 32 ? -5.143 0.984 6.739 1.00 0.00 82 GLY A N 4
ATOM 5933 C CA . GLY A 1 32 ? -4.972 0.421 8.066 1.00 0.00 82 GLY A CA 4
ATOM 5934 C C . GLY A 1 32 ? -3.642 -0.287 8.228 1.00 0.00 82 GLY A C 4
ATOM 5935 O O . GLY A 1 32 ? -3.312 -1.186 7.454 1.00 0.00 82 GLY A O 4
ATOM 5939 N N . ILE A 1 33 ? -2.876 0.119 9.235 1.00 0.00 83 ILE A N 4
ATOM 5940 C CA . ILE A 1 33 ? -1.574 -0.483 9.495 1.00 0.00 83 ILE A CA 4
ATOM 5941 C C . ILE A 1 33 ? -1.608 -1.989 9.258 1.00 0.00 83 ILE A C 4
ATOM 5942 O O . ILE A 1 33 ? -0.648 -2.570 8.752 1.00 0.00 83 ILE A O 4
ATOM 5958 N N . SER A 1 34 ? -2.721 -2.616 9.625 1.00 0.00 84 SER A N 4
ATOM 5959 C CA . SER A 1 34 ? -2.880 -4.055 9.454 1.00 0.00 84 SER A CA 4
ATOM 5960 C C . SER A 1 34 ? -2.837 -4.435 7.977 1.00 0.00 84 SER A C 4
ATOM 5961 O O . SER A 1 34 ? -2.105 -5.342 7.579 1.00 0.00 84 SER A O 4
ATOM 5969 N N . HIS A 1 35 ? -3.627 -3.735 7.169 1.00 0.00 85 HIS A N 4
ATOM 5970 C CA . HIS A 1 35 ? -3.679 -3.997 5.736 1.00 0.00 85 HIS A CA 4
ATOM 5971 C C . HIS A 1 35 ? -2.352 -3.646 5.070 1.00 0.00 85 HIS A C 4
ATOM 5972 O O . HIS A 1 35 ? -1.813 -4.428 4.287 1.00 0.00 85 HIS A O 4
ATOM 5986 N N . ALA A 1 36 ? -1.831 -2.465 5.386 1.00 0.00 86 ALA A N 4
ATOM 5987 C CA . ALA A 1 36 ? -0.566 -2.012 4.820 1.00 0.00 86 ALA A CA 4
ATOM 5988 C C . ALA A 1 36 ? 0.434 -3.158 4.723 1.00 0.00 86 ALA A C 4
ATOM 5989 O O . ALA A 1 36 ? 1.181 -3.264 3.751 1.00 0.00 86 ALA A O 4
ATOM 5996 N N . LYS A 1 37 ? 0.445 -4.016 5.739 1.00 0.00 87 LYS A N 4
ATOM 5997 C CA . LYS A 1 37 ? 1.354 -5.155 5.769 1.00 0.00 87 LYS A CA 4
ATOM 5998 C C . LYS A 1 37 ? 1.526 -5.751 4.375 1.00 0.00 87 LYS A C 4
ATOM 5999 O O . LYS A 1 37 ? 2.634 -5.788 3.839 1.00 0.00 87 LYS A O 4
ATOM 6018 N N . ASP A 1 38 ? 0.425 -6.213 3.794 1.00 0.00 88 ASP A N 4
ATOM 6019 C CA . ASP A 1 38 ? 0.455 -6.804 2.461 1.00 0.00 88 ASP A CA 4
ATOM 6020 C C . ASP A 1 38 ? 0.691 -5.736 1.398 1.00 0.00 88 ASP A C 4
ATOM 6021 O O . ASP A 1 38 ? 1.468 -5.935 0.464 1.00 0.00 88 ASP A O 4
ATOM 6030 N N . LYS A 1 39 ? 0.015 -4.602 1.546 1.00 0.00 89 LYS A N 4
ATOM 6031 C CA . LYS A 1 39 ? 0.151 -3.500 0.599 1.00 0.00 89 LYS A CA 4
ATOM 6032 C C . LYS A 1 39 ? 1.615 -3.268 0.241 1.00 0.00 89 LYS A C 4
ATOM 6033 O O . LYS A 1 39 ? 1.949 -3.015 -0.917 1.00 0.00 89 LYS A O 4
ATOM 6052 N N . LEU A 1 40 ? 2.485 -3.358 1.241 1.00 0.00 90 LEU A N 4
ATOM 6053 C CA . LEU A 1 40 ? 3.915 -3.159 1.030 1.00 0.00 90 LEU A CA 4
ATOM 6054 C C . LEU A 1 40 ? 4.667 -4.484 1.110 1.00 0.00 90 LEU A C 4
ATOM 6055 O O . LEU A 1 40 ? 4.768 -5.089 2.177 1.00 0.00 90 LEU A O 4
ATOM 6071 N N . VAL A 1 41 ? 5.194 -4.928 -0.026 1.00 0.00 91 VAL A N 4
ATOM 6072 C CA . VAL A 1 41 ? 5.940 -6.180 -0.085 1.00 0.00 91 VAL A CA 4
ATOM 6073 C C . VAL A 1 41 ? 7.402 -5.932 -0.437 1.00 0.00 91 VAL A C 4
ATOM 6074 O O . VAL A 1 41 ? 7.718 -5.064 -1.251 1.00 0.00 91 VAL A O 4
ATOM 6087 N N . TYR A 1 42 ? 8.292 -6.701 0.181 1.00 0.00 92 TYR A N 4
ATOM 6088 C CA . TYR A 1 42 ? 9.723 -6.564 -0.066 1.00 0.00 92 TYR A CA 4
ATOM 6089 C C . TYR A 1 42 ? 10.301 -7.851 -0.646 1.00 0.00 92 TYR A C 4
ATOM 6090 O O . TYR A 1 42 ? 10.216 -8.916 -0.033 1.00 0.00 92 TYR A O 4
ATOM 6108 N N . VAL A 1 43 ? 10.890 -7.745 -1.833 1.00 0.00 93 VAL A N 4
ATOM 6109 C CA . VAL A 1 43 ? 11.485 -8.899 -2.497 1.00 0.00 93 VAL A CA 4
ATOM 6110 C C . VAL A 1 43 ? 13.004 -8.779 -2.550 1.00 0.00 93 VAL A C 4
ATOM 6111 O O . VAL A 1 43 ? 13.548 -7.946 -3.275 1.00 0.00 93 VAL A O 4
ATOM 6124 N N . HIS A 1 44 ? 13.686 -9.619 -1.777 1.00 0.00 94 HIS A N 4
ATOM 6125 C CA . HIS A 1 44 ? 15.144 -9.609 -1.736 1.00 0.00 94 HIS A CA 4
ATOM 6126 C C . HIS A 1 44 ? 15.724 -10.495 -2.834 1.00 0.00 94 HIS A C 4
ATOM 6127 O O . HIS A 1 44 ? 15.069 -11.424 -3.308 1.00 0.00 94 HIS A O 4
ATOM 6141 N N . THR A 1 45 ? 16.957 -10.201 -3.235 1.00 0.00 95 THR A N 4
ATOM 6142 C CA . THR A 1 45 ? 17.625 -10.970 -4.278 1.00 0.00 95 THR A CA 4
ATOM 6143 C C . THR A 1 45 ? 19.075 -11.257 -3.907 1.00 0.00 95 THR A C 4
ATOM 6144 O O . THR A 1 45 ? 19.676 -10.537 -3.110 1.00 0.00 95 THR A O 4
ATOM 6155 N N . ASN A 1 46 ? 19.632 -12.313 -4.490 1.00 0.00 96 ASN A N 4
ATOM 6156 C CA . ASN A 1 46 ? 21.014 -12.695 -4.220 1.00 0.00 96 ASN A CA 4
ATOM 6157 C C . ASN A 1 46 ? 21.802 -12.841 -5.518 1.00 0.00 96 ASN A C 4
ATOM 6158 O O . ASN A 1 46 ? 21.245 -13.190 -6.558 1.00 0.00 96 ASN A O 4
ATOM 6169 N N . GLY A 1 47 ? 23.102 -12.573 -5.448 1.00 0.00 97 GLY A N 4
ATOM 6170 C CA . GLY A 1 47 ? 23.946 -12.681 -6.624 1.00 0.00 97 GLY A CA 4
ATOM 6171 C C . GLY A 1 47 ? 25.100 -11.698 -6.602 1.00 0.00 97 GLY A C 4
ATOM 6172 O O . GLY A 1 47 ? 26.244 -12.058 -6.323 1.00 0.00 97 GLY A O 4
ATOM 6176 N N . PRO A 1 48 ? 24.804 -10.425 -6.902 1.00 0.00 98 PRO A N 4
ATOM 6177 C CA . PRO A 1 48 ? 25.814 -9.362 -6.923 1.00 0.00 98 PRO A CA 4
ATOM 6178 C C . PRO A 1 48 ? 26.322 -9.017 -5.527 1.00 0.00 98 PRO A C 4
ATOM 6179 O O . PRO A 1 48 ? 25.659 -9.295 -4.528 1.00 0.00 98 PRO A O 4
ATOM 6190 N N . LYS A 1 49 ? 27.503 -8.411 -5.466 1.00 0.00 99 LYS A N 4
ATOM 6191 C CA . LYS A 1 49 ? 28.100 -8.026 -4.193 1.00 0.00 99 LYS A CA 4
ATOM 6192 C C . LYS A 1 49 ? 27.063 -7.386 -3.276 1.00 0.00 99 LYS A C 4
ATOM 6193 O O . LYS A 1 49 ? 26.868 -7.822 -2.141 1.00 0.00 99 LYS A O 4
ATOM 6212 N N . LYS A 1 50 ? 26.397 -6.350 -3.776 1.00 0.00 100 LYS A N 4
ATOM 6213 C CA . LYS A 1 50 ? 25.377 -5.651 -3.004 1.00 0.00 100 LYS A CA 4
ATOM 6214 C C . LYS A 1 50 ? 24.031 -6.360 -3.113 1.00 0.00 100 LYS A C 4
ATOM 6215 O O . LYS A 1 50 ? 23.803 -7.142 -4.035 1.00 0.00 100 LYS A O 4
ATOM 6234 N N . LYS A 1 51 ? 23.142 -6.080 -2.166 1.00 0.00 101 LYS A N 4
ATOM 6235 C CA . LYS A 1 51 ? 21.816 -6.688 -2.157 1.00 0.00 101 LYS A CA 4
ATOM 6236 C C . LYS A 1 51 ? 20.776 -5.735 -2.737 1.00 0.00 101 LYS A C 4
ATOM 6237 O O . LYS A 1 51 ? 20.885 -4.517 -2.590 1.00 0.00 101 LYS A O 4
ATOM 6256 N N . LYS A 1 52 ? 19.768 -6.296 -3.395 1.00 0.00 102 LYS A N 4
ATOM 6257 C CA . LYS A 1 52 ? 18.706 -5.497 -3.995 1.00 0.00 102 LYS A CA 4
ATOM 6258 C C . LYS A 1 52 ? 17.342 -5.905 -3.446 1.00 0.00 102 LYS A C 4
ATOM 6259 O O . LYS A 1 52 ? 17.037 -7.092 -3.333 1.00 0.00 102 LYS A O 4
ATOM 6278 N N . VAL A 1 53 ? 16.524 -4.913 -3.108 1.00 0.00 103 VAL A N 4
ATOM 6279 C CA . VAL A 1 53 ? 15.192 -5.169 -2.574 1.00 0.00 103 VAL A CA 4
ATOM 6280 C C . VAL A 1 53 ? 14.129 -4.417 -3.366 1.00 0.00 103 VAL A C 4
ATOM 6281 O O . VAL A 1 53 ? 14.127 -3.186 -3.413 1.00 0.00 103 VAL A O 4
ATOM 6294 N N . THR A 1 54 ? 13.223 -5.165 -3.989 1.00 0.00 104 THR A N 4
ATOM 6295 C CA . THR A 1 54 ? 12.154 -4.570 -4.781 1.00 0.00 104 THR A CA 4
ATOM 6296 C C . THR A 1 54 ? 10.878 -4.423 -3.959 1.00 0.00 104 THR A C 4
ATOM 6297 O O . THR A 1 54 ? 10.214 -5.411 -3.644 1.00 0.00 104 THR A O 4
ATOM 6308 N N . LEU A 1 55 ? 10.540 -3.185 -3.617 1.00 0.00 105 LEU A N 4
ATOM 6309 C CA . LEU A 1 55 ? 9.341 -2.909 -2.832 1.00 0.00 105 LEU A CA 4
ATOM 6310 C C . LEU A 1 55 ? 8.106 -2.853 -3.725 1.00 0.00 105 LEU A C 4
ATOM 6311 O O . LEU A 1 55 ? 7.917 -1.899 -4.481 1.00 0.00 105 LEU A O 4
ATOM 6327 N N . HIS A 1 56 ? 7.268 -3.880 -3.632 1.00 0.00 106 HIS A N 4
ATOM 6328 C CA . HIS A 1 56 ? 6.048 -3.946 -4.430 1.00 0.00 106 HIS A CA 4
ATOM 6329 C C . HIS A 1 56 ? 4.881 -3.298 -3.693 1.00 0.00 106 HIS A C 4
ATOM 6330 O O . HIS A 1 56 ? 4.337 -3.870 -2.748 1.00 0.00 106 HIS A O 4
ATOM 6344 N N . ILE A 1 57 ? 4.501 -2.102 -4.130 1.00 0.00 107 ILE A N 4
ATOM 6345 C CA . ILE A 1 57 ? 3.398 -1.377 -3.512 1.00 0.00 107 ILE A CA 4
ATOM 6346 C C . ILE A 1 57 ? 2.116 -1.531 -4.322 1.00 0.00 107 ILE A C 4
ATOM 6347 O O . ILE A 1 57 ? 2.154 -1.676 -5.545 1.00 0.00 107 ILE A O 4
ATOM 6363 N N . LYS A 1 58 ? 0.980 -1.496 -3.635 1.00 0.00 108 LYS A N 4
ATOM 6364 C CA . LYS A 1 58 ? -0.316 -1.628 -4.290 1.00 0.00 108 LYS A CA 4
ATOM 6365 C C . LYS A 1 58 ? -1.146 -0.360 -4.115 1.00 0.00 108 LYS A C 4
ATOM 6366 O O . LYS A 1 58 ? -1.797 0.100 -5.053 1.00 0.00 108 LYS A O 4
ATOM 6385 N N . TRP A 1 59 ? -1.116 0.200 -2.911 1.00 0.00 109 TRP A N 4
ATOM 6386 C CA . TRP A 1 59 ? -1.864 1.416 -2.616 1.00 0.00 109 TRP A CA 4
ATOM 6387 C C . TRP A 1 59 ? -0.953 2.638 -2.651 1.00 0.00 109 TRP A C 4
ATOM 6388 O O . TRP A 1 59 ? 0.179 2.612 -2.168 1.00 0.00 109 TRP A O 4
ATOM 6409 N N . PRO A 1 60 ? -1.456 3.736 -3.236 1.00 0.00 110 PRO A N 4
ATOM 6410 C CA . PRO A 1 60 ? -2.802 3.778 -3.814 1.00 0.00 110 PRO A CA 4
ATOM 6411 C C . PRO A 1 60 ? -2.917 2.933 -5.079 1.00 0.00 110 PRO A C 4
ATOM 6412 O O . PRO A 1 60 ? -3.916 2.246 -5.290 1.00 0.00 110 PRO A O 4
ATOM 6423 N N . LYS A 1 61 ? -1.888 2.988 -5.917 1.00 0.00 111 LYS A N 4
ATOM 6424 C CA . LYS A 1 61 ? -1.871 2.227 -7.160 1.00 0.00 111 LYS A CA 4
ATOM 6425 C C . LYS A 1 61 ? -0.785 1.157 -7.128 1.00 0.00 111 LYS A C 4
ATOM 6426 O O . LYS A 1 61 ? 0.059 1.142 -6.233 1.00 0.00 111 LYS A O 4
ATOM 6445 N N . SER A 1 62 ? -0.811 0.264 -8.112 1.00 0.00 112 SER A N 4
ATOM 6446 C CA . SER A 1 62 ? 0.171 -0.812 -8.195 1.00 0.00 112 SER A CA 4
ATOM 6447 C C . SER A 1 62 ? 1.501 -0.292 -8.732 1.00 0.00 112 SER A C 4
ATOM 6448 O O . SER A 1 62 ? 1.629 0.014 -9.917 1.00 0.00 112 SER A O 4
ATOM 6456 N N . VAL A 1 63 ? 2.491 -0.196 -7.850 1.00 0.00 113 VAL A N 4
ATOM 6457 C CA . VAL A 1 63 ? 3.813 0.285 -8.233 1.00 0.00 113 VAL A CA 4
ATOM 6458 C C . VAL A 1 63 ? 4.911 -0.516 -7.542 1.00 0.00 113 VAL A C 4
ATOM 6459 O O . VAL A 1 63 ? 4.646 -1.269 -6.606 1.00 0.00 113 VAL A O 4
ATOM 6472 N N . GLU A 1 64 ? 6.143 -0.346 -8.010 1.00 0.00 114 GLU A N 4
ATOM 6473 C CA . GLU A 1 64 ? 7.282 -1.054 -7.436 1.00 0.00 114 GLU A CA 4
ATOM 6474 C C . GLU A 1 64 ? 8.548 -0.208 -7.523 1.00 0.00 114 GLU A C 4
ATOM 6475 O O . GLU A 1 64 ? 8.699 0.614 -8.427 1.00 0.00 114 GLU A O 4
ATOM 6487 N N . VAL A 1 65 ? 9.457 -0.414 -6.574 1.00 0.00 115 VAL A N 4
ATOM 6488 C CA . VAL A 1 65 ? 10.711 0.329 -6.543 1.00 0.00 115 VAL A CA 4
ATOM 6489 C C . VAL A 1 65 ? 11.871 -0.569 -6.128 1.00 0.00 115 VAL A C 4
ATOM 6490 O O . VAL A 1 65 ? 11.682 -1.553 -5.413 1.00 0.00 115 VAL A O 4
ATOM 6503 N N . GLU A 1 66 ? 13.072 -0.223 -6.581 1.00 0.00 116 GLU A N 4
ATOM 6504 C CA . GLU A 1 66 ? 14.263 -0.999 -6.256 1.00 0.00 116 GLU A CA 4
ATOM 6505 C C . GLU A 1 66 ? 15.094 -0.297 -5.186 1.00 0.00 116 GLU A C 4
ATOM 6506 O O . GLU A 1 66 ? 15.230 0.926 -5.192 1.00 0.00 116 GLU A O 4
ATOM 6518 N N . GLY A 1 67 ? 15.649 -1.082 -4.266 1.00 0.00 117 GLY A N 4
ATOM 6519 C CA . GLY A 1 67 ? 16.459 -0.519 -3.202 1.00 0.00 117 GLY A CA 4
ATOM 6520 C C . GLY A 1 67 ? 17.824 -1.171 -3.106 1.00 0.00 117 GLY A C 4
ATOM 6521 O O . GLY A 1 67 ? 17.933 -2.397 -3.066 1.00 0.00 117 GLY A O 4
ATOM 6525 N N . TYR A 1 68 ? 18.868 -0.350 -3.070 1.00 0.00 118 TYR A N 4
ATOM 6526 C CA . TYR A 1 68 ? 20.234 -0.855 -2.982 1.00 0.00 118 TYR A CA 4
ATOM 6527 C C . TYR A 1 68 ? 20.842 -0.544 -1.618 1.00 0.00 118 TYR A C 4
ATOM 6528 O O . TYR A 1 68 ? 20.410 0.377 -0.928 1.00 0.00 118 TYR A O 4
ATOM 6546 N N . GLY A 1 69 ? 21.852 -1.321 -1.237 1.00 0.00 119 GLY A N 4
ATOM 6547 C CA . GLY A 1 69 ? 22.505 -1.114 0.042 1.00 0.00 119 GLY A CA 4
ATOM 6548 C C . GLY A 1 69 ? 23.457 -2.240 0.396 1.00 0.00 119 GLY A C 4
ATOM 6549 O O . GLY A 1 69 ? 23.585 -3.211 -0.350 1.00 0.00 119 GLY A O 4
ATOM 6553 N N . SER A 1 70 ? 24.127 -2.110 1.536 1.00 0.00 120 SER A N 4
ATOM 6554 C CA . SER A 1 70 ? 25.076 -3.122 1.985 1.00 0.00 120 SER A CA 4
ATOM 6555 C C . SER A 1 70 ? 24.390 -4.155 2.873 1.00 0.00 120 SER A C 4
ATOM 6556 O O . SER A 1 70 ? 24.562 -5.360 2.692 1.00 0.00 120 SER A O 4
ATOM 6564 N N . LYS A 1 71 ? 23.610 -3.673 3.835 1.00 0.00 121 LYS A N 4
ATOM 6565 C CA . LYS A 1 71 ? 22.895 -4.552 4.753 1.00 0.00 121 LYS A CA 4
ATOM 6566 C C . LYS A 1 71 ? 21.419 -4.646 4.378 1.00 0.00 121 LYS A C 4
ATOM 6567 O O . LYS A 1 71 ? 20.916 -3.844 3.590 1.00 0.00 121 LYS A O 4
ATOM 6586 N N . LYS A 1 72 ? 20.730 -5.629 4.947 1.00 0.00 122 LYS A N 4
ATOM 6587 C CA . LYS A 1 72 ? 19.311 -5.826 4.676 1.00 0.00 122 LYS A CA 4
ATOM 6588 C C . LYS A 1 72 ? 18.513 -4.571 5.013 1.00 0.00 122 LYS A C 4
ATOM 6589 O O . LYS A 1 72 ? 17.462 -4.315 4.423 1.00 0.00 122 LYS A O 4
ATOM 6608 N N . ILE A 1 73 ? 19.018 -3.791 5.962 1.00 0.00 123 ILE A N 4
ATOM 6609 C CA . ILE A 1 73 ? 18.353 -2.562 6.375 1.00 0.00 123 ILE A CA 4
ATOM 6610 C C . ILE A 1 73 ? 18.699 -1.408 5.440 1.00 0.00 123 ILE A C 4
ATOM 6611 O O . ILE A 1 73 ? 17.892 -0.503 5.227 1.00 0.00 123 ILE A O 4
ATOM 6627 N N . ASP A 1 74 ? 19.904 -1.448 4.882 1.00 0.00 124 ASP A N 4
ATOM 6628 C CA . ASP A 1 74 ? 20.358 -0.408 3.966 1.00 0.00 124 ASP A CA 4
ATOM 6629 C C . ASP A 1 74 ? 19.567 -0.450 2.662 1.00 0.00 124 ASP A C 4
ATOM 6630 O O . ASP A 1 74 ? 19.045 0.568 2.208 1.00 0.00 124 ASP A O 4
ATOM 6639 N N . ALA A 1 75 ? 19.484 -1.633 2.063 1.00 0.00 125 ALA A N 4
ATOM 6640 C CA . ALA A 1 75 ? 18.757 -1.808 0.812 1.00 0.00 125 ALA A CA 4
ATOM 6641 C C . ALA A 1 75 ? 17.260 -1.599 1.014 1.00 0.00 125 ALA A C 4
ATOM 6642 O O . ALA A 1 75 ? 16.618 -0.872 0.256 1.00 0.00 125 ALA A O 4
ATOM 6649 N N . GLU A 1 76 ? 16.711 -2.241 2.040 1.00 0.00 126 GLU A N 4
ATOM 6650 C CA . GLU A 1 76 ? 15.288 -2.126 2.339 1.00 0.00 126 GLU A CA 4
ATOM 6651 C C . GLU A 1 76 ? 14.880 -0.663 2.487 1.00 0.00 126 GLU A C 4
ATOM 6652 O O . GLU A 1 76 ? 13.913 -0.212 1.874 1.00 0.00 126 GLU A O 4
ATOM 6664 N N . ARG A 1 77 ? 15.625 0.073 3.307 1.00 0.00 127 ARG A N 4
ATOM 6665 C CA . ARG A 1 77 ? 15.340 1.484 3.538 1.00 0.00 127 ARG A CA 4
ATOM 6666 C C . ARG A 1 77 ? 15.251 2.244 2.217 1.00 0.00 127 ARG A C 4
ATOM 6667 O O . ARG A 1 77 ? 14.297 2.984 1.981 1.00 0.00 127 ARG A O 4
ATOM 6688 N N . GLN A 1 78 ? 16.251 2.055 1.363 1.00 0.00 128 GLN A N 4
ATOM 6689 C CA . GLN A 1 78 ? 16.285 2.724 0.068 1.00 0.00 128 GLN A CA 4
ATOM 6690 C C . GLN A 1 78 ? 14.978 2.512 -0.689 1.00 0.00 128 GLN A C 4
ATOM 6691 O O . GLN A 1 78 ? 14.270 3.467 -1.003 1.00 0.00 128 GLN A O 4
ATOM 6705 N N . ALA A 1 79 ? 14.666 1.253 -0.979 1.00 0.00 129 ALA A N 4
ATOM 6706 C CA . ALA A 1 79 ? 13.443 0.915 -1.698 1.00 0.00 129 ALA A CA 4
ATOM 6707 C C . ALA A 1 79 ? 12.282 1.796 -1.248 1.00 0.00 129 ALA A C 4
ATOM 6708 O O . ALA A 1 79 ? 11.711 2.541 -2.045 1.00 0.00 129 ALA A O 4
ATOM 6715 N N . ALA A 1 80 ? 11.936 1.704 0.031 1.00 0.00 130 ALA A N 4
ATOM 6716 C CA . ALA A 1 80 ? 10.843 2.493 0.586 1.00 0.00 130 ALA A CA 4
ATOM 6717 C C . ALA A 1 80 ? 10.983 3.964 0.211 1.00 0.00 130 ALA A C 4
ATOM 6718 O O . ALA A 1 80 ? 10.062 4.562 -0.345 1.00 0.00 130 ALA A O 4
ATOM 6725 N N . ALA A 1 81 ? 12.140 4.541 0.519 1.00 0.00 131 ALA A N 4
ATOM 6726 C CA . ALA A 1 81 ? 12.400 5.942 0.212 1.00 0.00 131 ALA A CA 4
ATOM 6727 C C . ALA A 1 81 ? 12.114 6.245 -1.255 1.00 0.00 131 ALA A C 4
ATOM 6728 O O . ALA A 1 81 ? 11.500 7.261 -1.580 1.00 0.00 131 ALA A O 4
ATOM 6735 N N . ALA A 1 82 ? 12.565 5.359 -2.136 1.00 0.00 132 ALA A N 4
ATOM 6736 C CA . ALA A 1 82 ? 12.357 5.532 -3.568 1.00 0.00 132 ALA A CA 4
ATOM 6737 C C . ALA A 1 82 ? 10.877 5.709 -3.890 1.00 0.00 132 ALA A C 4
ATOM 6738 O O . ALA A 1 82 ? 10.520 6.289 -4.915 1.00 0.00 132 ALA A O 4
ATOM 6745 N N . ALA A 1 83 ? 10.019 5.204 -3.009 1.00 0.00 133 ALA A N 4
ATOM 6746 C CA . ALA A 1 83 ? 8.578 5.308 -3.199 1.00 0.00 133 ALA A CA 4
ATOM 6747 C C . ALA A 1 83 ? 8.033 6.589 -2.577 1.00 0.00 133 ALA A C 4
ATOM 6748 O O . ALA A 1 83 ? 7.162 7.247 -3.148 1.00 0.00 133 ALA A O 4
ATOM 6755 N N . CYS A 1 84 ? 8.550 6.938 -1.404 1.00 0.00 134 CYS A N 4
ATOM 6756 C CA . CYS A 1 84 ? 8.114 8.140 -0.703 1.00 0.00 134 CYS A CA 4
ATOM 6757 C C . CYS A 1 84 ? 7.962 9.309 -1.671 1.00 0.00 134 CYS A C 4
ATOM 6758 O O . CYS A 1 84 ? 7.013 10.086 -1.576 1.00 0.00 134 CYS A O 4
ATOM 6766 N N . GLN A 1 85 ? 8.905 9.428 -2.600 1.00 0.00 135 GLN A N 4
ATOM 6767 C CA . GLN A 1 85 ? 8.877 10.503 -3.584 1.00 0.00 135 GLN A CA 4
ATOM 6768 C C . GLN A 1 85 ? 7.592 10.457 -4.405 1.00 0.00 135 GLN A C 4
ATOM 6769 O O . GLN A 1 85 ? 7.015 11.494 -4.733 1.00 0.00 135 GLN A O 4
ATOM 6783 N N . LEU A 1 86 ? 7.150 9.248 -4.733 1.00 0.00 136 LEU A N 4
ATOM 6784 C CA . LEU A 1 86 ? 5.933 9.066 -5.517 1.00 0.00 136 LEU A CA 4
ATOM 6785 C C . LEU A 1 86 ? 4.710 9.550 -4.744 1.00 0.00 136 LEU A C 4
ATOM 6786 O O . LEU A 1 86 ? 3.862 10.260 -5.285 1.00 0.00 136 LEU A O 4
ATOM 6802 N N . PHE A 1 87 ? 4.628 9.165 -3.475 1.00 0.00 137 PHE A N 4
ATOM 6803 C CA . PHE A 1 87 ? 3.510 9.561 -2.627 1.00 0.00 137 PHE A CA 4
ATOM 6804 C C . PHE A 1 87 ? 3.473 11.076 -2.447 1.00 0.00 137 PHE A C 4
ATOM 6805 O O . PHE A 1 87 ? 2.408 11.666 -2.263 1.00 0.00 137 PHE A O 4
ATOM 6822 N N . LYS A 1 88 ? 4.645 11.700 -2.500 1.00 0.00 138 LYS A N 4
ATOM 6823 C CA . LYS A 1 88 ? 4.750 13.146 -2.344 1.00 0.00 138 LYS A CA 4
ATOM 6824 C C . LYS A 1 88 ? 4.225 13.866 -3.582 1.00 0.00 138 LYS A C 4
ATOM 6825 O O . LYS A 1 88 ? 3.445 14.812 -3.478 1.00 0.00 138 LYS A O 4
ATOM 6844 N N . GLY A 1 89 ? 4.658 13.411 -4.754 1.00 0.00 139 GLY A N 4
ATOM 6845 C CA . GLY A 1 89 ? 4.221 14.023 -5.995 1.00 0.00 139 GLY A CA 4
ATOM 6846 C C . GLY A 1 89 ? 2.731 13.862 -6.227 1.00 0.00 139 GLY A C 4
ATOM 6847 O O . GLY A 1 89 ? 2.048 14.816 -6.600 1.00 0.00 139 GLY A O 4
ATOM 6851 N N . TRP A 1 90 ? 2.228 12.653 -6.009 1.00 0.00 140 TRP A N 4
ATOM 6852 C CA . TRP A 1 90 ? 0.810 12.370 -6.199 1.00 0.00 140 TRP A CA 4
ATOM 6853 C C . TRP A 1 90 ? -0.050 13.306 -5.356 1.00 0.00 140 TRP A C 4
ATOM 6854 O O . TRP A 1 90 ? -1.117 13.740 -5.787 1.00 0.00 140 TRP A O 4
ATOM 6875 N N . GLY A 1 91 ? 0.423 13.614 -4.152 1.00 0.00 141 GLY A N 4
ATOM 6876 C CA . GLY A 1 91 ? -0.315 14.497 -3.269 1.00 0.00 141 GLY A CA 4
ATOM 6877 C C . GLY A 1 91 ? -0.873 13.774 -2.059 1.00 0.00 141 GLY A C 4
ATOM 6878 O O . GLY A 1 91 ? -1.944 14.120 -1.558 1.00 0.00 141 GLY A O 4
ATOM 6882 N N . LEU A 1 92 ? -0.148 12.765 -1.589 1.00 0.00 142 LEU A N 4
ATOM 6883 C CA . LEU A 1 92 ? -0.577 11.989 -0.431 1.00 0.00 142 LEU A CA 4
ATOM 6884 C C . LEU A 1 92 ? 0.075 12.510 0.846 1.00 0.00 142 LEU A C 4
ATOM 6885 O O . LEU A 1 92 ? -0.496 12.408 1.933 1.00 0.00 142 LEU A O 4
ATOM 6901 N N . LEU A 1 93 ? 1.271 13.070 0.707 1.00 0.00 143 LEU A N 4
ATOM 6902 C CA . LEU A 1 93 ? 2.001 13.610 1.850 1.00 0.00 143 LEU A CA 4
ATOM 6903 C C . LEU A 1 93 ? 1.993 15.135 1.829 1.00 0.00 143 LEU A C 4
ATOM 6904 O O . LEU A 1 93 ? 1.471 15.776 2.740 1.00 0.00 143 LEU A O 4
ATOM 6920 N N . GLY A 1 94 ? 2.575 15.710 0.781 1.00 0.00 144 GLY A N 4
ATOM 6921 C CA . GLY A 1 94 ? 2.623 17.155 0.660 1.00 0.00 144 GLY A CA 4
ATOM 6922 C C . GLY A 1 94 ? 4.042 17.684 0.581 1.00 0.00 144 GLY A C 4
ATOM 6923 O O . GLY A 1 94 ? 4.991 16.940 0.335 1.00 0.00 144 GLY A O 4
ATOM 6927 N N . PRO A 1 95 ? 4.200 18.999 0.793 1.00 0.00 145 PRO A N 4
ATOM 6928 C CA . PRO A 1 95 ? 5.510 19.656 0.749 1.00 0.00 145 PRO A CA 4
ATOM 6929 C C . PRO A 1 95 ? 6.396 19.260 1.925 1.00 0.00 145 PRO A C 4
ATOM 6930 O O . PRO A 1 95 ? 7.571 18.938 1.747 1.00 0.00 145 PRO A O 4
ATOM 6941 N N . ARG A 1 96 ? 5.827 19.287 3.125 1.00 0.00 146 ARG A N 4
ATOM 6942 C CA . ARG A 1 96 ? 6.566 18.931 4.330 1.00 0.00 146 ARG A CA 4
ATOM 6943 C C . ARG A 1 96 ? 6.217 17.517 4.785 1.00 0.00 146 ARG A C 4
ATOM 6944 O O . ARG A 1 96 ? 6.199 17.226 5.981 1.00 0.00 146 ARG A O 4
ATOM 6965 N N . ASN A 1 97 ? 5.940 16.643 3.824 1.00 0.00 147 ASN A N 4
ATOM 6966 C CA . ASN A 1 97 ? 5.590 15.260 4.126 1.00 0.00 147 ASN A CA 4
ATOM 6967 C C . ASN A 1 97 ? 4.608 15.189 5.291 1.00 0.00 147 ASN A C 4
ATOM 6968 O O . ASN A 1 97 ? 4.829 14.462 6.258 1.00 0.00 147 ASN A O 4
ATOM 6979 N N . GLU A 1 98 ? 3.522 15.950 5.190 1.00 0.00 148 GLU A N 4
ATOM 6980 C CA . GLU A 1 98 ? 2.507 15.973 6.236 1.00 0.00 148 GLU A CA 4
ATOM 6981 C C . GLU A 1 98 ? 1.283 15.159 5.825 1.00 0.00 148 GLU A C 4
ATOM 6982 O O . GLU A 1 98 ? 0.470 15.605 5.015 1.00 0.00 148 GLU A O 4
ATOM 6994 N N . LEU A 1 99 ? 1.160 13.962 6.388 1.00 0.00 149 LEU A N 4
ATOM 6995 C CA . LEU A 1 99 ? 0.037 13.084 6.081 1.00 0.00 149 LEU A CA 4
ATOM 6996 C C . LEU A 1 99 ? -1.282 13.849 6.129 1.00 0.00 149 LEU A C 4
ATOM 6997 O O . LEU A 1 99 ? -1.341 14.973 6.628 1.00 0.00 149 LEU A O 4
ATOM 7013 N N . PHE A 1 100 ? -2.337 13.232 5.608 1.00 0.00 150 PHE A N 4
ATOM 7014 C CA . PHE A 1 100 ? -3.656 13.854 5.593 1.00 0.00 150 PHE A CA 4
ATOM 7015 C C . PHE A 1 100 ? -4.641 13.063 6.448 1.00 0.00 150 PHE A C 4
ATOM 7016 O O . PHE A 1 100 ? -4.292 12.030 7.020 1.00 0.00 150 PHE A O 4
ATOM 7033 N N . ASP A 1 101 ? -5.872 13.555 6.530 1.00 0.00 151 ASP A N 4
ATOM 7034 C CA . ASP A 1 101 ? -6.909 12.894 7.314 1.00 0.00 151 ASP A CA 4
ATOM 7035 C C . ASP A 1 101 ? -7.353 11.597 6.646 1.00 0.00 151 ASP A C 4
ATOM 7036 O O . ASP A 1 101 ? -7.616 11.565 5.444 1.00 0.00 151 ASP A O 4
ATOM 7045 N N . ALA A 1 102 ? -7.432 10.529 7.432 1.00 0.00 152 ALA A N 4
ATOM 7046 C CA . ALA A 1 102 ? -7.844 9.229 6.917 1.00 0.00 152 ALA A CA 4
ATOM 7047 C C . ALA A 1 102 ? -8.921 9.380 5.847 1.00 0.00 152 ALA A C 4
ATOM 7048 O O . ALA A 1 102 ? -8.854 8.748 4.793 1.00 0.00 152 ALA A O 4
ATOM 7055 N N . ALA A 1 103 ? -9.913 10.219 6.127 1.00 0.00 153 ALA A N 4
ATOM 7056 C CA . ALA A 1 103 ? -11.003 10.453 5.188 1.00 0.00 153 ALA A CA 4
ATOM 7057 C C . ALA A 1 103 ? -10.469 10.818 3.807 1.00 0.00 153 ALA A C 4
ATOM 7058 O O . ALA A 1 103 ? -10.656 10.077 2.841 1.00 0.00 153 ALA A O 4
ATOM 7065 N N . LYS A 1 104 ? -9.804 11.964 3.719 1.00 0.00 154 LYS A N 4
ATOM 7066 C CA . LYS A 1 104 ? -9.242 12.429 2.456 1.00 0.00 154 LYS A CA 4
ATOM 7067 C C . LYS A 1 104 ? -8.501 11.302 1.743 1.00 0.00 154 LYS A C 4
ATOM 7068 O O . LYS A 1 104 ? -8.651 11.114 0.535 1.00 0.00 154 LYS A O 4
ATOM 7087 N N . TYR A 1 105 ? -7.704 10.554 2.498 1.00 0.00 155 TYR A N 4
ATOM 7088 C CA . TYR A 1 105 ? -6.939 9.446 1.937 1.00 0.00 155 TYR A CA 4
ATOM 7089 C C . TYR A 1 105 ? -7.848 8.492 1.168 1.00 0.00 155 TYR A C 4
ATOM 7090 O O . TYR A 1 105 ? -7.575 8.151 0.017 1.00 0.00 155 TYR A O 4
ATOM 7108 N N . ARG A 1 106 ? -8.928 8.065 1.813 1.00 0.00 156 ARG A N 4
ATOM 7109 C CA . ARG A 1 106 ? -9.877 7.150 1.191 1.00 0.00 156 ARG A CA 4
ATOM 7110 C C . ARG A 1 106 ? -10.255 7.626 -0.209 1.00 0.00 156 ARG A C 4
ATOM 7111 O O . ARG A 1 106 ? -10.336 6.832 -1.146 1.00 0.00 156 ARG A O 4
ATOM 7132 N N . VAL A 1 107 ? -10.486 8.928 -0.343 1.00 0.00 157 VAL A N 4
ATOM 7133 C CA . VAL A 1 107 ? -10.855 9.511 -1.627 1.00 0.00 157 VAL A CA 4
ATOM 7134 C C . VAL A 1 107 ? -9.651 9.592 -2.560 1.00 0.00 157 VAL A C 4
ATOM 7135 O O . VAL A 1 107 ? -9.738 9.236 -3.736 1.00 0.00 157 VAL A O 4
ATOM 7148 N N . LEU A 1 108 ? -8.529 10.062 -2.028 1.00 0.00 158 LEU A N 4
ATOM 7149 C CA . LEU A 1 108 ? -7.305 10.189 -2.813 1.00 0.00 158 LEU A CA 4
ATOM 7150 C C . LEU A 1 108 ? -7.010 8.901 -3.574 1.00 0.00 158 LEU A C 4
ATOM 7151 O O . LEU A 1 108 ? -6.766 8.923 -4.780 1.00 0.00 158 LEU A O 4
ATOM 7167 N N . ALA A 1 109 ? -7.038 7.779 -2.862 1.00 0.00 159 ALA A N 4
ATOM 7168 C CA . ALA A 1 109 ? -6.777 6.481 -3.472 1.00 0.00 159 ALA A CA 4
ATOM 7169 C C . ALA A 1 109 ? -7.800 6.170 -4.559 1.00 0.00 159 ALA A C 4
ATOM 7170 O O . ALA A 1 109 ? -7.444 5.961 -5.719 1.00 0.00 159 ALA A O 4
ATOM 7177 N N . ASP A 1 110 ? -9.072 6.141 -4.177 1.00 0.00 160 ASP A N 4
ATOM 7178 C CA . ASP A 1 110 ? -10.147 5.856 -5.120 1.00 0.00 160 ASP A CA 4
ATOM 7179 C C . ASP A 1 110 ? -9.934 6.607 -6.431 1.00 0.00 160 ASP A C 4
ATOM 7180 O O . ASP A 1 110 ? -10.031 6.027 -7.512 1.00 0.00 160 ASP A O 4
ATOM 7189 N N . ARG A 1 111 ? -9.644 7.900 -6.326 1.00 0.00 161 ARG A N 4
ATOM 7190 C CA . ARG A 1 111 ? -9.420 8.730 -7.503 1.00 0.00 161 ARG A CA 4
ATOM 7191 C C . ARG A 1 111 ? -8.503 8.025 -8.498 1.00 0.00 161 ARG A C 4
ATOM 7192 O O . ARG A 1 111 ? -8.684 8.136 -9.711 1.00 0.00 161 ARG A O 4
ATOM 7213 N N . PHE A 1 112 ? -7.517 7.302 -7.978 1.00 0.00 162 PHE A N 4
ATOM 7214 C CA . PHE A 1 112 ? -6.571 6.580 -8.820 1.00 0.00 162 PHE A CA 4
ATOM 7215 C C . PHE A 1 112 ? -7.231 5.363 -9.461 1.00 0.00 162 PHE A C 4
ATOM 7216 O O . PHE A 1 112 ? -6.982 5.047 -10.623 1.00 0.00 162 PHE A O 4
ATOM 7233 N N . GLY A 1 113 ? -8.075 4.681 -8.691 1.00 0.00 163 GLY A N 4
ATOM 7234 C CA . GLY A 1 113 ? -8.758 3.506 -9.199 1.00 0.00 163 GLY A CA 4
ATOM 7235 C C . GLY A 1 113 ? -9.262 2.604 -8.090 1.00 0.00 163 GLY A C 4
ATOM 7236 O O . GLY A 1 113 ? -9.868 3.073 -7.127 1.00 0.00 163 GLY A O 4
ATOM 7240 N N . SER A 1 114 ? -9.014 1.305 -8.227 1.00 0.00 164 SER A N 4
ATOM 7241 C CA . SER A 1 114 ? -9.452 0.334 -7.231 1.00 0.00 164 SER A CA 4
ATOM 7242 C C . SER A 1 114 ? -9.301 0.897 -5.820 1.00 0.00 164 SER A C 4
ATOM 7243 O O . SER A 1 114 ? -8.491 1.791 -5.580 1.00 0.00 164 SER A O 4
ATOM 7251 N N . GLY A 1 115 ? -10.088 0.365 -4.890 1.00 0.00 165 GLY A N 4
ATOM 7252 C CA . GLY A 1 115 ? -10.027 0.825 -3.515 1.00 0.00 165 GLY A CA 4
ATOM 7253 C C . GLY A 1 115 ? -11.157 1.774 -3.171 1.00 0.00 165 GLY A C 4
ATOM 7254 O O . GLY A 1 115 ? -10.997 2.995 -3.186 1.00 0.00 165 GLY A O 4
ATOM 7258 N N . PRO A 1 116 ? -12.332 1.212 -2.854 1.00 0.00 166 PRO A N 4
ATOM 7259 C CA . PRO A 1 116 ? -13.517 1.999 -2.500 1.00 0.00 166 PRO A CA 4
ATOM 7260 C C . PRO A 1 116 ? -13.372 2.689 -1.148 1.00 0.00 166 PRO A C 4
ATOM 7261 O O . PRO A 1 116 ? -12.333 2.586 -0.496 1.00 0.00 166 PRO A O 4
ATOM 7272 N N . SER A 1 117 ? -14.420 3.393 -0.732 1.00 0.00 167 SER A N 4
ATOM 7273 C CA . SER A 1 117 ? -14.408 4.103 0.541 1.00 0.00 167 SER A CA 4
ATOM 7274 C C . SER A 1 117 ? -14.649 3.143 1.702 1.00 0.00 167 SER A C 4
ATOM 7275 O O . SER A 1 117 ? -14.068 3.292 2.777 1.00 0.00 167 SER A O 4
ATOM 7283 N N . SER A 1 118 ? -15.511 2.156 1.476 1.00 0.00 168 SER A N 4
ATOM 7284 C CA . SER A 1 118 ? -15.834 1.173 2.503 1.00 0.00 168 SER A CA 4
ATOM 7285 C C . SER A 1 118 ? -16.162 -0.179 1.876 1.00 0.00 168 SER A C 4
ATOM 7286 O O . SER A 1 118 ? -17.189 -0.338 1.218 1.00 0.00 168 SER A O 4
ATOM 7294 N N . GLY A 1 119 ? -15.279 -1.151 2.086 1.00 0.00 169 GLY A N 4
ATOM 7295 C CA . GLY A 1 119 ? -15.492 -2.477 1.535 1.00 0.00 169 GLY A CA 4
ATOM 7296 C C . GLY A 1 119 ? -14.950 -3.572 2.434 1.00 0.00 169 GLY A C 4
ATOM 7297 O O . GLY A 1 119 ? -15.641 -4.038 3.340 1.00 0.00 169 GLY A O 4
ATOM 7301 N N . GLY A 1 1 ? 1.804 19.694 -14.310 1.00 0.00 51 GLY A N 5
ATOM 7302 C CA . GLY A 1 1 ? 3.020 20.476 -14.178 1.00 0.00 51 GLY A CA 5
ATOM 7303 C C . GLY A 1 1 ? 3.435 21.126 -15.483 1.00 0.00 51 GLY A C 5
ATOM 7304 O O . GLY A 1 1 ? 3.479 20.470 -16.524 1.00 0.00 51 GLY A O 5
ATOM 7308 N N . SER A 1 2 ? 3.740 22.418 -15.428 1.00 0.00 52 SER A N 5
ATOM 7309 C CA . SER A 1 2 ? 4.148 23.159 -16.616 1.00 0.00 52 SER A CA 5
ATOM 7310 C C . SER A 1 2 ? 5.600 22.853 -16.974 1.00 0.00 52 SER A C 5
ATOM 7311 O O . SER A 1 2 ? 6.517 23.169 -16.215 1.00 0.00 52 SER A O 5
ATOM 7319 N N . SER A 1 3 ? 5.800 22.237 -18.134 1.00 0.00 53 SER A N 5
ATOM 7320 C CA . SER A 1 3 ? 7.139 21.885 -18.592 1.00 0.00 53 SER A CA 5
ATOM 7321 C C . SER A 1 3 ? 8.030 21.494 -17.416 1.00 0.00 53 SER A C 5
ATOM 7322 O O . SER A 1 3 ? 9.195 21.881 -17.351 1.00 0.00 53 SER A O 5
ATOM 7330 N N . GLY A 1 4 ? 7.470 20.723 -16.489 1.00 0.00 54 GLY A N 5
ATOM 7331 C CA . GLY A 1 4 ? 8.227 20.292 -15.328 1.00 0.00 54 GLY A CA 5
ATOM 7332 C C . GLY A 1 4 ? 8.914 18.959 -15.546 1.00 0.00 54 GLY A C 5
ATOM 7333 O O . GLY A 1 4 ? 8.682 18.004 -14.804 1.00 0.00 54 GLY A O 5
ATOM 7337 N N . SER A 1 5 ? 9.761 18.892 -16.568 1.00 0.00 55 SER A N 5
ATOM 7338 C CA . SER A 1 5 ? 10.481 17.664 -16.885 1.00 0.00 55 SER A CA 5
ATOM 7339 C C . SER A 1 5 ? 11.803 17.597 -16.126 1.00 0.00 55 SER A C 5
ATOM 7340 O O . SER A 1 5 ? 12.750 18.317 -16.442 1.00 0.00 55 SER A O 5
ATOM 7348 N N . SER A 1 6 ? 11.858 16.726 -15.123 1.00 0.00 56 SER A N 5
ATOM 7349 C CA . SER A 1 6 ? 13.061 16.567 -14.315 1.00 0.00 56 SER A CA 5
ATOM 7350 C C . SER A 1 6 ? 13.264 15.106 -13.925 1.00 0.00 56 SER A C 5
ATOM 7351 O O . SER A 1 6 ? 12.348 14.291 -14.029 1.00 0.00 56 SER A O 5
ATOM 7359 N N . GLY A 1 7 ? 14.473 14.782 -13.476 1.00 0.00 57 GLY A N 5
ATOM 7360 C CA . GLY A 1 7 ? 14.776 13.420 -13.078 1.00 0.00 57 GLY A CA 5
ATOM 7361 C C . GLY A 1 7 ? 16.228 13.055 -13.317 1.00 0.00 57 GLY A C 5
ATOM 7362 O O . GLY A 1 7 ? 16.565 12.458 -14.339 1.00 0.00 57 GLY A O 5
ATOM 7366 N N . ALA A 1 8 ? 17.090 13.416 -12.372 1.00 0.00 58 ALA A N 5
ATOM 7367 C CA . ALA A 1 8 ? 18.514 13.122 -12.485 1.00 0.00 58 ALA A CA 5
ATOM 7368 C C . ALA A 1 8 ? 19.034 12.435 -11.227 1.00 0.00 58 ALA A C 5
ATOM 7369 O O . ALA A 1 8 ? 18.297 12.253 -10.258 1.00 0.00 58 ALA A O 5
ATOM 7376 N N . SER A 1 9 ? 20.307 12.054 -11.250 1.00 0.00 59 SER A N 5
ATOM 7377 C CA . SER A 1 9 ? 20.925 11.382 -10.112 1.00 0.00 59 SER A CA 5
ATOM 7378 C C . SER A 1 9 ? 20.886 12.269 -8.871 1.00 0.00 59 SER A C 5
ATOM 7379 O O . SER A 1 9 ? 21.284 13.433 -8.914 1.00 0.00 59 SER A O 5
ATOM 7387 N N . ARG A 1 10 ? 20.403 11.709 -7.767 1.00 0.00 60 ARG A N 5
ATOM 7388 C CA . ARG A 1 10 ? 20.311 12.448 -6.513 1.00 0.00 60 ARG A CA 5
ATOM 7389 C C . ARG A 1 10 ? 19.947 11.518 -5.360 1.00 0.00 60 ARG A C 5
ATOM 7390 O O . ARG A 1 10 ? 19.433 10.419 -5.573 1.00 0.00 60 ARG A O 5
ATOM 7411 N N . ASP A 1 11 ? 20.217 11.965 -4.138 1.00 0.00 61 ASP A N 5
ATOM 7412 C CA . ASP A 1 11 ? 19.918 11.174 -2.951 1.00 0.00 61 ASP A CA 5
ATOM 7413 C C . ASP A 1 11 ? 18.513 11.475 -2.437 1.00 0.00 61 ASP A C 5
ATOM 7414 O O . ASP A 1 11 ? 18.246 12.565 -1.929 1.00 0.00 61 ASP A O 5
ATOM 7423 N N . LEU A 1 12 ? 17.618 10.503 -2.572 1.00 0.00 62 LEU A N 5
ATOM 7424 C CA . LEU A 1 12 ? 16.240 10.663 -2.122 1.00 0.00 62 LEU A CA 5
ATOM 7425 C C . LEU A 1 12 ? 16.171 10.763 -0.602 1.00 0.00 62 LEU A C 5
ATOM 7426 O O . LEU A 1 12 ? 15.440 11.591 -0.055 1.00 0.00 62 LEU A O 5
ATOM 7442 N N . LEU A 1 13 ? 16.939 9.918 0.077 1.00 0.00 63 LEU A N 5
ATOM 7443 C CA . LEU A 1 13 ? 16.967 9.912 1.535 1.00 0.00 63 LEU A CA 5
ATOM 7444 C C . LEU A 1 13 ? 17.065 11.332 2.084 1.00 0.00 63 LEU A C 5
ATOM 7445 O O . LEU A 1 13 ? 16.441 11.665 3.091 1.00 0.00 63 LEU A O 5
ATOM 7461 N N . LYS A 1 14 ? 17.852 12.167 1.413 1.00 0.00 64 LYS A N 5
ATOM 7462 C CA . LYS A 1 14 ? 18.030 13.553 1.829 1.00 0.00 64 LYS A CA 5
ATOM 7463 C C . LYS A 1 14 ? 16.698 14.173 2.238 1.00 0.00 64 LYS A C 5
ATOM 7464 O O . LYS A 1 14 ? 16.621 14.901 3.227 1.00 0.00 64 LYS A O 5
ATOM 7483 N N . GLU A 1 15 ? 15.653 13.879 1.471 1.00 0.00 65 GLU A N 5
ATOM 7484 C CA . GLU A 1 15 ? 14.324 14.408 1.756 1.00 0.00 65 GLU A CA 5
ATOM 7485 C C . GLU A 1 15 ? 13.549 13.468 2.674 1.00 0.00 65 GLU A C 5
ATOM 7486 O O . GLU A 1 15 ? 12.833 13.910 3.572 1.00 0.00 65 GLU A O 5
ATOM 7498 N N . PHE A 1 16 ? 13.698 12.168 2.442 1.00 0.00 66 PHE A N 5
ATOM 7499 C CA . PHE A 1 16 ? 13.011 11.164 3.247 1.00 0.00 66 PHE A CA 5
ATOM 7500 C C . PHE A 1 16 ? 13.979 10.485 4.212 1.00 0.00 66 PHE A C 5
ATOM 7501 O O . PHE A 1 16 ? 14.679 9.535 3.862 1.00 0.00 66 PHE A O 5
ATOM 7518 N N . PRO A 1 17 ? 14.019 10.984 5.456 1.00 0.00 67 PRO A N 5
ATOM 7519 C CA . PRO A 1 17 ? 14.897 10.442 6.498 1.00 0.00 67 PRO A CA 5
ATOM 7520 C C . PRO A 1 17 ? 14.459 9.057 6.962 1.00 0.00 67 PRO A C 5
ATOM 7521 O O . PRO A 1 17 ? 15.279 8.149 7.094 1.00 0.00 67 PRO A O 5
ATOM 7532 N N . GLN A 1 18 ? 13.161 8.903 7.207 1.00 0.00 68 GLN A N 5
ATOM 7533 C CA . GLN A 1 18 ? 12.615 7.628 7.657 1.00 0.00 68 GLN A CA 5
ATOM 7534 C C . GLN A 1 18 ? 11.527 7.137 6.708 1.00 0.00 68 GLN A C 5
ATOM 7535 O O . GLN A 1 18 ? 10.332 7.282 6.967 1.00 0.00 68 GLN A O 5
ATOM 7549 N N . PRO A 1 19 ? 11.947 6.543 5.582 1.00 0.00 69 PRO A N 5
ATOM 7550 C CA . PRO A 1 19 ? 11.023 6.018 4.572 1.00 0.00 69 PRO A CA 5
ATOM 7551 C C . PRO A 1 19 ? 10.271 4.784 5.059 1.00 0.00 69 PRO A C 5
ATOM 7552 O O . PRO A 1 19 ? 9.086 4.612 4.771 1.00 0.00 69 PRO A O 5
ATOM 7563 N N . LYS A 1 20 ? 10.966 3.927 5.799 1.00 0.00 70 LYS A N 5
ATOM 7564 C CA . LYS A 1 20 ? 10.364 2.709 6.329 1.00 0.00 70 LYS A CA 5
ATOM 7565 C C . LYS A 1 20 ? 9.176 3.036 7.227 1.00 0.00 70 LYS A C 5
ATOM 7566 O O . LYS A 1 20 ? 8.176 2.320 7.234 1.00 0.00 70 LYS A O 5
ATOM 7585 N N . ASN A 1 21 ? 9.292 4.123 7.983 1.00 0.00 71 ASN A N 5
ATOM 7586 C CA . ASN A 1 21 ? 8.226 4.545 8.885 1.00 0.00 71 ASN A CA 5
ATOM 7587 C C . ASN A 1 21 ? 7.240 5.464 8.169 1.00 0.00 71 ASN A C 5
ATOM 7588 O O . ASN A 1 21 ? 6.026 5.344 8.341 1.00 0.00 71 ASN A O 5
ATOM 7599 N N . LEU A 1 22 ? 7.770 6.380 7.367 1.00 0.00 72 LEU A N 5
ATOM 7600 C CA . LEU A 1 22 ? 6.937 7.320 6.624 1.00 0.00 72 LEU A CA 5
ATOM 7601 C C . LEU A 1 22 ? 5.970 6.581 5.704 1.00 0.00 72 LEU A C 5
ATOM 7602 O O . LEU A 1 22 ? 4.760 6.580 5.930 1.00 0.00 72 LEU A O 5
ATOM 7618 N N . LEU A 1 23 ? 6.512 5.952 4.667 1.00 0.00 73 LEU A N 5
ATOM 7619 C CA . LEU A 1 23 ? 5.698 5.206 3.714 1.00 0.00 73 LEU A CA 5
ATOM 7620 C C . LEU A 1 23 ? 4.621 4.399 4.431 1.00 0.00 73 LEU A C 5
ATOM 7621 O O . LEU A 1 23 ? 3.431 4.554 4.160 1.00 0.00 73 LEU A O 5
ATOM 7637 N N . ASN A 1 24 ? 5.048 3.538 5.349 1.00 0.00 74 ASN A N 5
ATOM 7638 C CA . ASN A 1 24 ? 4.119 2.707 6.108 1.00 0.00 74 ASN A CA 5
ATOM 7639 C C . ASN A 1 24 ? 3.016 3.555 6.732 1.00 0.00 74 ASN A C 5
ATOM 7640 O O . ASN A 1 24 ? 1.830 3.289 6.540 1.00 0.00 74 ASN A O 5
ATOM 7651 N N . SER A 1 25 ? 3.416 4.578 7.481 1.00 0.00 75 SER A N 5
ATOM 7652 C CA . SER A 1 25 ? 2.461 5.464 8.137 1.00 0.00 75 SER A CA 5
ATOM 7653 C C . SER A 1 25 ? 1.342 5.862 7.179 1.00 0.00 75 SER A C 5
ATOM 7654 O O . SER A 1 25 ? 0.168 5.879 7.550 1.00 0.00 75 SER A O 5
ATOM 7662 N N . VAL A 1 26 ? 1.715 6.182 5.944 1.00 0.00 76 VAL A N 5
ATOM 7663 C CA . VAL A 1 26 ? 0.744 6.579 4.931 1.00 0.00 76 VAL A CA 5
ATOM 7664 C C . VAL A 1 26 ? -0.383 5.558 4.820 1.00 0.00 76 VAL A C 5
ATOM 7665 O O . VAL A 1 26 ? -1.499 5.799 5.280 1.00 0.00 76 VAL A O 5
ATOM 7678 N N . ILE A 1 27 ? -0.082 4.418 4.207 1.00 0.00 77 ILE A N 5
ATOM 7679 C CA . ILE A 1 27 ? -1.070 3.359 4.038 1.00 0.00 77 ILE A CA 5
ATOM 7680 C C . ILE A 1 27 ? -1.692 2.968 5.374 1.00 0.00 77 ILE A C 5
ATOM 7681 O O . ILE A 1 27 ? -2.874 2.635 5.446 1.00 0.00 77 ILE A O 5
ATOM 7697 N N . GLY A 1 28 ? -0.887 3.014 6.431 1.00 0.00 78 GLY A N 5
ATOM 7698 C CA . GLY A 1 28 ? -1.377 2.663 7.752 1.00 0.00 78 GLY A CA 5
ATOM 7699 C C . GLY A 1 28 ? -2.518 3.554 8.202 1.00 0.00 78 GLY A C 5
ATOM 7700 O O . GLY A 1 28 ? -3.354 3.144 9.007 1.00 0.00 78 GLY A O 5
ATOM 7704 N N . ARG A 1 29 ? -2.552 4.777 7.683 1.00 0.00 79 ARG A N 5
ATOM 7705 C CA . ARG A 1 29 ? -3.597 5.729 8.040 1.00 0.00 79 ARG A CA 5
ATOM 7706 C C . ARG A 1 29 ? -4.762 5.650 7.057 1.00 0.00 79 ARG A C 5
ATOM 7707 O O . ARG A 1 29 ? -5.926 5.674 7.456 1.00 0.00 79 ARG A O 5
ATOM 7728 N N . ALA A 1 30 ? -4.439 5.557 5.771 1.00 0.00 80 ALA A N 5
ATOM 7729 C CA . ALA A 1 30 ? -5.458 5.474 4.733 1.00 0.00 80 ALA A CA 5
ATOM 7730 C C . ALA A 1 30 ? -6.292 4.205 4.882 1.00 0.00 80 ALA A C 5
ATOM 7731 O O . ALA A 1 30 ? -7.509 4.267 5.057 1.00 0.00 80 ALA A O 5
ATOM 7738 N N . LEU A 1 31 ? -5.629 3.056 4.812 1.00 0.00 81 LEU A N 5
ATOM 7739 C CA . LEU A 1 31 ? -6.309 1.772 4.939 1.00 0.00 81 LEU A CA 5
ATOM 7740 C C . LEU A 1 31 ? -6.211 1.242 6.366 1.00 0.00 81 LEU A C 5
ATOM 7741 O O . LEU A 1 31 ? -7.216 1.123 7.065 1.00 0.00 81 LEU A O 5
ATOM 7757 N N . GLY A 1 32 ? -4.991 0.928 6.793 1.00 0.00 82 GLY A N 5
ATOM 7758 C CA . GLY A 1 32 ? -4.784 0.417 8.135 1.00 0.00 82 GLY A CA 5
ATOM 7759 C C . GLY A 1 32 ? -3.474 -0.334 8.273 1.00 0.00 82 GLY A C 5
ATOM 7760 O O . GLY A 1 32 ? -3.231 -1.306 7.558 1.00 0.00 82 GLY A O 5
ATOM 7764 N N . ILE A 1 33 ? -2.630 0.118 9.194 1.00 0.00 83 ILE A N 5
ATOM 7765 C CA . ILE A 1 33 ? -1.338 -0.518 9.423 1.00 0.00 83 ILE A CA 5
ATOM 7766 C C . ILE A 1 33 ? -1.438 -2.033 9.279 1.00 0.00 83 ILE A C 5
ATOM 7767 O O . ILE A 1 33 ? -0.534 -2.678 8.748 1.00 0.00 83 ILE A O 5
ATOM 7783 N N . SER A 1 34 ? -2.545 -2.595 9.755 1.00 0.00 84 SER A N 5
ATOM 7784 C CA . SER A 1 34 ? -2.763 -4.035 9.681 1.00 0.00 84 SER A CA 5
ATOM 7785 C C . SER A 1 34 ? -2.772 -4.510 8.231 1.00 0.00 84 SER A C 5
ATOM 7786 O O . SER A 1 34 ? -2.075 -5.460 7.872 1.00 0.00 84 SER A O 5
ATOM 7794 N N . HIS A 1 35 ? -3.567 -3.842 7.401 1.00 0.00 85 HIS A N 5
ATOM 7795 C CA . HIS A 1 35 ? -3.668 -4.194 5.989 1.00 0.00 85 HIS A CA 5
ATOM 7796 C C . HIS A 1 35 ? -2.389 -3.821 5.244 1.00 0.00 85 HIS A C 5
ATOM 7797 O O . HIS A 1 35 ? -1.963 -4.528 4.332 1.00 0.00 85 HIS A O 5
ATOM 7811 N N . ALA A 1 36 ? -1.784 -2.706 5.639 1.00 0.00 86 ALA A N 5
ATOM 7812 C CA . ALA A 1 36 ? -0.555 -2.240 5.009 1.00 0.00 86 ALA A CA 5
ATOM 7813 C C . ALA A 1 36 ? 0.450 -3.377 4.859 1.00 0.00 86 ALA A C 5
ATOM 7814 O O . ALA A 1 36 ? 1.267 -3.381 3.938 1.00 0.00 86 ALA A O 5
ATOM 7821 N N . LYS A 1 37 ? 0.386 -4.341 5.772 1.00 0.00 87 LYS A N 5
ATOM 7822 C CA . LYS A 1 37 ? 1.290 -5.485 5.742 1.00 0.00 87 LYS A CA 5
ATOM 7823 C C . LYS A 1 37 ? 1.540 -5.943 4.308 1.00 0.00 87 LYS A C 5
ATOM 7824 O O . LYS A 1 37 ? 2.674 -5.922 3.829 1.00 0.00 87 LYS A O 5
ATOM 7843 N N . ASP A 1 38 ? 0.475 -6.356 3.630 1.00 0.00 88 ASP A N 5
ATOM 7844 C CA . ASP A 1 38 ? 0.579 -6.817 2.250 1.00 0.00 88 ASP A CA 5
ATOM 7845 C C . ASP A 1 38 ? 0.808 -5.644 1.301 1.00 0.00 88 ASP A C 5
ATOM 7846 O O . ASP A 1 38 ? 1.667 -5.702 0.421 1.00 0.00 88 ASP A O 5
ATOM 7855 N N . LYS A 1 39 ? 0.033 -4.581 1.485 1.00 0.00 89 LYS A N 5
ATOM 7856 C CA . LYS A 1 39 ? 0.150 -3.394 0.646 1.00 0.00 89 LYS A CA 5
ATOM 7857 C C . LYS A 1 39 ? 1.607 -3.122 0.288 1.00 0.00 89 LYS A C 5
ATOM 7858 O O . LYS A 1 39 ? 1.921 -2.759 -0.846 1.00 0.00 89 LYS A O 5
ATOM 7877 N N . LEU A 1 40 ? 2.494 -3.302 1.261 1.00 0.00 90 LEU A N 5
ATOM 7878 C CA . LEU A 1 40 ? 3.920 -3.077 1.048 1.00 0.00 90 LEU A CA 5
ATOM 7879 C C . LEU A 1 40 ? 4.702 -4.379 1.186 1.00 0.00 90 LEU A C 5
ATOM 7880 O O . LEU A 1 40 ? 4.864 -4.905 2.287 1.00 0.00 90 LEU A O 5
ATOM 7896 N N . VAL A 1 41 ? 5.188 -4.894 0.060 1.00 0.00 91 VAL A N 5
ATOM 7897 C CA . VAL A 1 41 ? 5.957 -6.133 0.055 1.00 0.00 91 VAL A CA 5
ATOM 7898 C C . VAL A 1 41 ? 7.420 -5.870 -0.283 1.00 0.00 91 VAL A C 5
ATOM 7899 O O . VAL A 1 41 ? 7.733 -5.000 -1.097 1.00 0.00 91 VAL A O 5
ATOM 7912 N N . TYR A 1 42 ? 8.312 -6.627 0.345 1.00 0.00 92 TYR A N 5
ATOM 7913 C CA . TYR A 1 42 ? 9.743 -6.476 0.112 1.00 0.00 92 TYR A CA 5
ATOM 7914 C C . TYR A 1 42 ? 10.345 -7.764 -0.440 1.00 0.00 92 TYR A C 5
ATOM 7915 O O . TYR A 1 42 ? 10.293 -8.813 0.203 1.00 0.00 92 TYR A O 5
ATOM 7933 N N . VAL A 1 43 ? 10.917 -7.677 -1.637 1.00 0.00 93 VAL A N 5
ATOM 7934 C CA . VAL A 1 43 ? 11.531 -8.835 -2.277 1.00 0.00 93 VAL A CA 5
ATOM 7935 C C . VAL A 1 43 ? 13.047 -8.687 -2.340 1.00 0.00 93 VAL A C 5
ATOM 7936 O O . VAL A 1 43 ? 13.570 -7.838 -3.062 1.00 0.00 93 VAL A O 5
ATOM 7949 N N . HIS A 1 44 ? 13.749 -9.521 -1.579 1.00 0.00 94 HIS A N 5
ATOM 7950 C CA . HIS A 1 44 ? 15.207 -9.485 -1.549 1.00 0.00 94 HIS A CA 5
ATOM 7951 C C . HIS A 1 44 ? 15.795 -10.338 -2.670 1.00 0.00 94 HIS A C 5
ATOM 7952 O O . HIS A 1 44 ? 15.192 -11.324 -3.096 1.00 0.00 94 HIS A O 5
ATOM 7966 N N . THR A 1 45 ? 16.975 -9.952 -3.144 1.00 0.00 95 THR A N 5
ATOM 7967 C CA . THR A 1 45 ? 17.644 -10.680 -4.215 1.00 0.00 95 THR A CA 5
ATOM 7968 C C . THR A 1 45 ? 19.079 -11.024 -3.835 1.00 0.00 95 THR A C 5
ATOM 7969 O O . THR A 1 45 ? 19.748 -10.258 -3.142 1.00 0.00 95 THR A O 5
ATOM 7980 N N . ASN A 1 46 ? 19.547 -12.180 -4.293 1.00 0.00 96 ASN A N 5
ATOM 7981 C CA . ASN A 1 46 ? 20.905 -12.625 -4.000 1.00 0.00 96 ASN A CA 5
ATOM 7982 C C . ASN A 1 46 ? 21.646 -12.991 -5.283 1.00 0.00 96 ASN A C 5
ATOM 7983 O O . ASN A 1 46 ? 21.195 -13.838 -6.053 1.00 0.00 96 ASN A O 5
ATOM 7994 N N . GLY A 1 47 ? 22.787 -12.346 -5.505 1.00 0.00 97 GLY A N 5
ATOM 7995 C CA . GLY A 1 47 ? 23.573 -12.618 -6.694 1.00 0.00 97 GLY A CA 5
ATOM 7996 C C . GLY A 1 47 ? 24.750 -11.673 -6.840 1.00 0.00 97 GLY A C 5
ATOM 7997 O O . GLY A 1 47 ? 25.909 -12.068 -6.720 1.00 0.00 97 GLY A O 5
ATOM 8001 N N . PRO A 1 48 ? 24.455 -10.391 -7.106 1.00 0.00 98 PRO A N 5
ATOM 8002 C CA . PRO A 1 48 ? 25.484 -9.361 -7.275 1.00 0.00 98 PRO A CA 5
ATOM 8003 C C . PRO A 1 48 ? 26.192 -9.029 -5.966 1.00 0.00 98 PRO A C 5
ATOM 8004 O O . PRO A 1 48 ? 25.759 -9.443 -4.891 1.00 0.00 98 PRO A O 5
ATOM 8015 N N . LYS A 1 49 ? 27.284 -8.278 -6.064 1.00 0.00 99 LYS A N 5
ATOM 8016 C CA . LYS A 1 49 ? 28.052 -7.887 -4.887 1.00 0.00 99 LYS A CA 5
ATOM 8017 C C . LYS A 1 49 ? 27.140 -7.309 -3.810 1.00 0.00 99 LYS A C 5
ATOM 8018 O O . LYS A 1 49 ? 27.084 -7.819 -2.690 1.00 0.00 99 LYS A O 5
ATOM 8037 N N . LYS A 1 50 ? 26.427 -6.242 -4.155 1.00 0.00 100 LYS A N 5
ATOM 8038 C CA . LYS A 1 50 ? 25.515 -5.596 -3.218 1.00 0.00 100 LYS A CA 5
ATOM 8039 C C . LYS A 1 50 ? 24.129 -6.229 -3.283 1.00 0.00 100 LYS A C 5
ATOM 8040 O O . LYS A 1 50 ? 23.754 -6.826 -4.293 1.00 0.00 100 LYS A O 5
ATOM 8059 N N . LYS A 1 51 ? 23.370 -6.093 -2.201 1.00 0.00 101 LYS A N 5
ATOM 8060 C CA . LYS A 1 51 ? 22.024 -6.649 -2.135 1.00 0.00 101 LYS A CA 5
ATOM 8061 C C . LYS A 1 51 ? 20.996 -5.648 -2.651 1.00 0.00 101 LYS A C 5
ATOM 8062 O O . LYS A 1 51 ? 21.233 -4.440 -2.645 1.00 0.00 101 LYS A O 5
ATOM 8081 N N . LYS A 1 52 ? 19.852 -6.157 -3.097 1.00 0.00 102 LYS A N 5
ATOM 8082 C CA . LYS A 1 52 ? 18.786 -5.307 -3.614 1.00 0.00 102 LYS A CA 5
ATOM 8083 C C . LYS A 1 52 ? 17.427 -5.761 -3.090 1.00 0.00 102 LYS A C 5
ATOM 8084 O O . LYS A 1 52 ? 17.197 -6.952 -2.879 1.00 0.00 102 LYS A O 5
ATOM 8103 N N . VAL A 1 53 ? 16.528 -4.804 -2.884 1.00 0.00 103 VAL A N 5
ATOM 8104 C CA . VAL A 1 53 ? 15.190 -5.106 -2.387 1.00 0.00 103 VAL A CA 5
ATOM 8105 C C . VAL A 1 53 ? 14.125 -4.382 -3.203 1.00 0.00 103 VAL A C 5
ATOM 8106 O O . VAL A 1 53 ? 14.117 -3.153 -3.284 1.00 0.00 103 VAL A O 5
ATOM 8119 N N . THR A 1 54 ? 13.226 -5.152 -3.808 1.00 0.00 104 THR A N 5
ATOM 8120 C CA . THR A 1 54 ? 12.156 -4.584 -4.619 1.00 0.00 104 THR A CA 5
ATOM 8121 C C . THR A 1 54 ? 10.880 -4.412 -3.803 1.00 0.00 104 THR A C 5
ATOM 8122 O O . THR A 1 54 ? 10.216 -5.390 -3.455 1.00 0.00 104 THR A O 5
ATOM 8133 N N . LEU A 1 55 ? 10.541 -3.164 -3.500 1.00 0.00 105 LEU A N 5
ATOM 8134 C CA . LEU A 1 55 ? 9.343 -2.863 -2.724 1.00 0.00 105 LEU A CA 5
ATOM 8135 C C . LEU A 1 55 ? 8.108 -2.832 -3.619 1.00 0.00 105 LEU A C 5
ATOM 8136 O O . LEU A 1 55 ? 7.898 -1.879 -4.371 1.00 0.00 105 LEU A O 5
ATOM 8152 N N . HIS A 1 56 ? 7.293 -3.878 -3.532 1.00 0.00 106 HIS A N 5
ATOM 8153 C CA . HIS A 1 56 ? 6.077 -3.969 -4.333 1.00 0.00 106 HIS A CA 5
ATOM 8154 C C . HIS A 1 56 ? 4.898 -3.332 -3.604 1.00 0.00 106 HIS A C 5
ATOM 8155 O O . HIS A 1 56 ? 4.340 -3.917 -2.675 1.00 0.00 106 HIS A O 5
ATOM 8169 N N . ILE A 1 57 ? 4.525 -2.130 -4.031 1.00 0.00 107 ILE A N 5
ATOM 8170 C CA . ILE A 1 57 ? 3.413 -1.414 -3.419 1.00 0.00 107 ILE A CA 5
ATOM 8171 C C . ILE A 1 57 ? 2.130 -1.601 -4.222 1.00 0.00 107 ILE A C 5
ATOM 8172 O O . ILE A 1 57 ? 2.166 -1.760 -5.443 1.00 0.00 107 ILE A O 5
ATOM 8188 N N . LYS A 1 58 ? 0.996 -1.579 -3.530 1.00 0.00 108 LYS A N 5
ATOM 8189 C CA . LYS A 1 58 ? -0.300 -1.742 -4.178 1.00 0.00 108 LYS A CA 5
ATOM 8190 C C . LYS A 1 58 ? -1.150 -0.486 -4.020 1.00 0.00 108 LYS A C 5
ATOM 8191 O O . LYS A 1 58 ? -1.810 -0.049 -4.962 1.00 0.00 108 LYS A O 5
ATOM 8210 N N . TRP A 1 59 ? -1.128 0.091 -2.823 1.00 0.00 109 TRP A N 5
ATOM 8211 C CA . TRP A 1 59 ? -1.896 1.299 -2.543 1.00 0.00 109 TRP A CA 5
ATOM 8212 C C . TRP A 1 59 ? -1.005 2.534 -2.594 1.00 0.00 109 TRP A C 5
ATOM 8213 O O . TRP A 1 59 ? 0.127 2.534 -2.108 1.00 0.00 109 TRP A O 5
ATOM 8234 N N . PRO A 1 60 ? -1.524 3.616 -3.194 1.00 0.00 110 PRO A N 5
ATOM 8235 C CA . PRO A 1 60 ? -2.869 3.628 -3.776 1.00 0.00 110 PRO A CA 5
ATOM 8236 C C . PRO A 1 60 ? -2.967 2.764 -5.029 1.00 0.00 110 PRO A C 5
ATOM 8237 O O . PRO A 1 60 ? -3.952 2.053 -5.230 1.00 0.00 110 PRO A O 5
ATOM 8248 N N . LYS A 1 61 ? -1.940 2.829 -5.869 1.00 0.00 111 LYS A N 5
ATOM 8249 C CA . LYS A 1 61 ? -1.909 2.051 -7.102 1.00 0.00 111 LYS A CA 5
ATOM 8250 C C . LYS A 1 61 ? -0.810 0.994 -7.051 1.00 0.00 111 LYS A C 5
ATOM 8251 O O . LYS A 1 61 ? 0.027 0.999 -6.149 1.00 0.00 111 LYS A O 5
ATOM 8270 N N . SER A 1 62 ? -0.819 0.090 -8.025 1.00 0.00 112 SER A N 5
ATOM 8271 C CA . SER A 1 62 ? 0.175 -0.974 -8.089 1.00 0.00 112 SER A CA 5
ATOM 8272 C C . SER A 1 62 ? 1.493 -0.453 -8.654 1.00 0.00 112 SER A C 5
ATOM 8273 O O . SER A 1 62 ? 1.613 -0.207 -9.855 1.00 0.00 112 SER A O 5
ATOM 8281 N N . VAL A 1 63 ? 2.480 -0.288 -7.780 1.00 0.00 113 VAL A N 5
ATOM 8282 C CA . VAL A 1 63 ? 3.791 0.203 -8.190 1.00 0.00 113 VAL A CA 5
ATOM 8283 C C . VAL A 1 63 ? 4.908 -0.545 -7.471 1.00 0.00 113 VAL A C 5
ATOM 8284 O O . VAL A 1 63 ? 4.671 -1.221 -6.470 1.00 0.00 113 VAL A O 5
ATOM 8297 N N . GLU A 1 64 ? 6.126 -0.418 -7.988 1.00 0.00 114 GLU A N 5
ATOM 8298 C CA . GLU A 1 64 ? 7.280 -1.083 -7.394 1.00 0.00 114 GLU A CA 5
ATOM 8299 C C . GLU A 1 64 ? 8.525 -0.207 -7.497 1.00 0.00 114 GLU A C 5
ATOM 8300 O O . GLU A 1 64 ? 8.649 0.610 -8.409 1.00 0.00 114 GLU A O 5
ATOM 8312 N N . VAL A 1 65 ? 9.444 -0.383 -6.553 1.00 0.00 115 VAL A N 5
ATOM 8313 C CA . VAL A 1 65 ? 10.680 0.391 -6.536 1.00 0.00 115 VAL A CA 5
ATOM 8314 C C . VAL A 1 65 ? 11.861 -0.469 -6.099 1.00 0.00 115 VAL A C 5
ATOM 8315 O O . VAL A 1 65 ? 11.693 -1.446 -5.370 1.00 0.00 115 VAL A O 5
ATOM 8328 N N . GLU A 1 66 ? 13.055 -0.098 -6.548 1.00 0.00 116 GLU A N 5
ATOM 8329 C CA . GLU A 1 66 ? 14.264 -0.836 -6.203 1.00 0.00 116 GLU A CA 5
ATOM 8330 C C . GLU A 1 66 ? 15.019 -0.145 -5.071 1.00 0.00 116 GLU A C 5
ATOM 8331 O O . GLU A 1 66 ? 15.196 1.072 -5.080 1.00 0.00 116 GLU A O 5
ATOM 8343 N N . GLY A 1 67 ? 15.461 -0.933 -4.095 1.00 0.00 117 GLY A N 5
ATOM 8344 C CA . GLY A 1 67 ? 16.190 -0.380 -2.968 1.00 0.00 117 GLY A CA 5
ATOM 8345 C C . GLY A 1 67 ? 17.553 -1.019 -2.790 1.00 0.00 117 GLY A C 5
ATOM 8346 O O . GLY A 1 67 ? 17.654 -2.212 -2.500 1.00 0.00 117 GLY A O 5
ATOM 8350 N N . TYR A 1 68 ? 18.604 -0.226 -2.967 1.00 0.00 118 TYR A N 5
ATOM 8351 C CA . TYR A 1 68 ? 19.968 -0.723 -2.828 1.00 0.00 118 TYR A CA 5
ATOM 8352 C C . TYR A 1 68 ? 20.526 -0.401 -1.445 1.00 0.00 118 TYR A C 5
ATOM 8353 O O . TYR A 1 68 ? 20.019 0.474 -0.746 1.00 0.00 118 TYR A O 5
ATOM 8371 N N . GLY A 1 69 ? 21.578 -1.117 -1.057 1.00 0.00 119 GLY A N 5
ATOM 8372 C CA . GLY A 1 69 ? 22.190 -0.894 0.240 1.00 0.00 119 GLY A CA 5
ATOM 8373 C C . GLY A 1 69 ? 23.189 -1.975 0.602 1.00 0.00 119 GLY A C 5
ATOM 8374 O O . GLY A 1 69 ? 23.181 -3.058 0.019 1.00 0.00 119 GLY A O 5
ATOM 8378 N N . SER A 1 70 ? 24.054 -1.679 1.568 1.00 0.00 120 SER A N 5
ATOM 8379 C CA . SER A 1 70 ? 25.068 -2.631 2.004 1.00 0.00 120 SER A CA 5
ATOM 8380 C C . SER A 1 70 ? 24.437 -3.772 2.797 1.00 0.00 120 SER A C 5
ATOM 8381 O O . SER A 1 70 ? 24.625 -4.945 2.475 1.00 0.00 120 SER A O 5
ATOM 8389 N N . LYS A 1 71 ? 23.689 -3.418 3.836 1.00 0.00 121 LYS A N 5
ATOM 8390 C CA . LYS A 1 71 ? 23.028 -4.410 4.676 1.00 0.00 121 LYS A CA 5
ATOM 8391 C C . LYS A 1 71 ? 21.551 -4.531 4.315 1.00 0.00 121 LYS A C 5
ATOM 8392 O O . LYS A 1 71 ? 20.989 -3.659 3.652 1.00 0.00 121 LYS A O 5
ATOM 8411 N N . LYS A 1 72 ? 20.925 -5.617 4.757 1.00 0.00 122 LYS A N 5
ATOM 8412 C CA . LYS A 1 72 ? 19.513 -5.851 4.484 1.00 0.00 122 LYS A CA 5
ATOM 8413 C C . LYS A 1 72 ? 18.670 -4.651 4.905 1.00 0.00 122 LYS A C 5
ATOM 8414 O O . LYS A 1 72 ? 17.775 -4.224 4.177 1.00 0.00 122 LYS A O 5
ATOM 8433 N N . ILE A 1 73 ? 18.964 -4.112 6.084 1.00 0.00 123 ILE A N 5
ATOM 8434 C CA . ILE A 1 73 ? 18.236 -2.960 6.599 1.00 0.00 123 ILE A CA 5
ATOM 8435 C C . ILE A 1 73 ? 18.439 -1.738 5.710 1.00 0.00 123 ILE A C 5
ATOM 8436 O O . ILE A 1 73 ? 17.528 -0.931 5.529 1.00 0.00 123 ILE A O 5
ATOM 8452 N N . ASP A 1 74 ? 19.640 -1.609 5.158 1.00 0.00 124 ASP A N 5
ATOM 8453 C CA . ASP A 1 74 ? 19.964 -0.487 4.285 1.00 0.00 124 ASP A CA 5
ATOM 8454 C C . ASP A 1 74 ? 19.243 -0.614 2.946 1.00 0.00 124 ASP A C 5
ATOM 8455 O O . ASP A 1 74 ? 18.616 0.334 2.475 1.00 0.00 124 ASP A O 5
ATOM 8464 N N . ALA A 1 75 ? 19.338 -1.792 2.339 1.00 0.00 125 ALA A N 5
ATOM 8465 C CA . ALA A 1 75 ? 18.694 -2.044 1.055 1.00 0.00 125 ALA A CA 5
ATOM 8466 C C . ALA A 1 75 ? 17.200 -1.749 1.123 1.00 0.00 125 ALA A C 5
ATOM 8467 O O . ALA A 1 75 ? 16.636 -1.141 0.214 1.00 0.00 125 ALA A O 5
ATOM 8474 N N . GLU A 1 76 ? 16.564 -2.186 2.206 1.00 0.00 126 GLU A N 5
ATOM 8475 C CA . GLU A 1 76 ? 15.134 -1.969 2.391 1.00 0.00 126 GLU A CA 5
ATOM 8476 C C . GLU A 1 76 ? 14.811 -0.478 2.438 1.00 0.00 126 GLU A C 5
ATOM 8477 O O . GLU A 1 76 ? 14.020 0.022 1.638 1.00 0.00 126 GLU A O 5
ATOM 8489 N N . ARG A 1 77 ? 15.428 0.225 3.381 1.00 0.00 127 ARG A N 5
ATOM 8490 C CA . ARG A 1 77 ? 15.205 1.658 3.535 1.00 0.00 127 ARG A CA 5
ATOM 8491 C C . ARG A 1 77 ? 15.096 2.340 2.174 1.00 0.00 127 ARG A C 5
ATOM 8492 O O . ARG A 1 77 ? 14.104 3.008 1.883 1.00 0.00 127 ARG A O 5
ATOM 8513 N N . GLN A 1 78 ? 16.121 2.166 1.346 1.00 0.00 128 GLN A N 5
ATOM 8514 C CA . GLN A 1 78 ? 16.139 2.765 0.017 1.00 0.00 128 GLN A CA 5
ATOM 8515 C C . GLN A 1 78 ? 14.828 2.504 -0.716 1.00 0.00 128 GLN A C 5
ATOM 8516 O O . GLN A 1 78 ? 14.124 3.437 -1.102 1.00 0.00 128 GLN A O 5
ATOM 8530 N N . ALA A 1 79 ? 14.506 1.228 -0.906 1.00 0.00 129 ALA A N 5
ATOM 8531 C CA . ALA A 1 79 ? 13.279 0.844 -1.592 1.00 0.00 129 ALA A CA 5
ATOM 8532 C C . ALA A 1 79 ? 12.123 1.758 -1.202 1.00 0.00 129 ALA A C 5
ATOM 8533 O O . ALA A 1 79 ? 11.531 2.423 -2.052 1.00 0.00 129 ALA A O 5
ATOM 8540 N N . ALA A 1 80 ? 11.806 1.787 0.088 1.00 0.00 130 ALA A N 5
ATOM 8541 C CA . ALA A 1 80 ? 10.721 2.621 0.590 1.00 0.00 130 ALA A CA 5
ATOM 8542 C C . ALA A 1 80 ? 10.864 4.059 0.103 1.00 0.00 130 ALA A C 5
ATOM 8543 O O . ALA A 1 80 ? 9.916 4.643 -0.421 1.00 0.00 130 ALA A O 5
ATOM 8550 N N . ALA A 1 81 ? 12.053 4.624 0.281 1.00 0.00 131 ALA A N 5
ATOM 8551 C CA . ALA A 1 81 ? 12.320 5.993 -0.142 1.00 0.00 131 ALA A CA 5
ATOM 8552 C C . ALA A 1 81 ? 11.953 6.196 -1.609 1.00 0.00 131 ALA A C 5
ATOM 8553 O O . ALA A 1 81 ? 11.306 7.179 -1.966 1.00 0.00 131 ALA A O 5
ATOM 8560 N N . ALA A 1 82 ? 12.372 5.259 -2.453 1.00 0.00 132 ALA A N 5
ATOM 8561 C CA . ALA A 1 82 ? 12.086 5.335 -3.881 1.00 0.00 132 ALA A CA 5
ATOM 8562 C C . ALA A 1 82 ? 10.600 5.564 -4.132 1.00 0.00 132 ALA A C 5
ATOM 8563 O O . ALA A 1 82 ? 10.213 6.122 -5.158 1.00 0.00 132 ALA A O 5
ATOM 8570 N N . ALA A 1 83 ? 9.771 5.130 -3.188 1.00 0.00 133 ALA A N 5
ATOM 8571 C CA . ALA A 1 83 ? 8.327 5.289 -3.306 1.00 0.00 133 ALA A CA 5
ATOM 8572 C C . ALA A 1 83 ? 7.863 6.588 -2.656 1.00 0.00 133 ALA A C 5
ATOM 8573 O O . ALA A 1 83 ? 6.894 7.204 -3.101 1.00 0.00 133 ALA A O 5
ATOM 8580 N N . CYS A 1 84 ? 8.559 6.998 -1.602 1.00 0.00 134 CYS A N 5
ATOM 8581 C CA . CYS A 1 84 ? 8.217 8.224 -0.889 1.00 0.00 134 CYS A CA 5
ATOM 8582 C C . CYS A 1 84 ? 8.055 9.390 -1.859 1.00 0.00 134 CYS A C 5
ATOM 8583 O O . CYS A 1 84 ? 7.238 10.283 -1.639 1.00 0.00 134 CYS A O 5
ATOM 8591 N N . GLN A 1 85 ? 8.841 9.374 -2.931 1.00 0.00 135 GLN A N 5
ATOM 8592 C CA . GLN A 1 85 ? 8.786 10.432 -3.933 1.00 0.00 135 GLN A CA 5
ATOM 8593 C C . GLN A 1 85 ? 7.468 10.388 -4.700 1.00 0.00 135 GLN A C 5
ATOM 8594 O O . GLN A 1 85 ? 6.896 11.426 -5.032 1.00 0.00 135 GLN A O 5
ATOM 8608 N N . LEU A 1 86 ? 6.992 9.179 -4.978 1.00 0.00 136 LEU A N 5
ATOM 8609 C CA . LEU A 1 86 ? 5.740 8.999 -5.706 1.00 0.00 136 LEU A CA 5
ATOM 8610 C C . LEU A 1 86 ? 4.554 9.479 -4.876 1.00 0.00 136 LEU A C 5
ATOM 8611 O O . LEU A 1 86 ? 3.682 10.191 -5.375 1.00 0.00 136 LEU A O 5
ATOM 8627 N N . PHE A 1 87 ? 4.528 9.085 -3.608 1.00 0.00 137 PHE A N 5
ATOM 8628 C CA . PHE A 1 87 ? 3.449 9.476 -2.708 1.00 0.00 137 PHE A CA 5
ATOM 8629 C C . PHE A 1 87 ? 3.431 10.988 -2.504 1.00 0.00 137 PHE A C 5
ATOM 8630 O O . PHE A 1 87 ? 2.369 11.608 -2.459 1.00 0.00 137 PHE A O 5
ATOM 8647 N N . LYS A 1 88 ? 4.616 11.576 -2.380 1.00 0.00 138 LYS A N 5
ATOM 8648 C CA . LYS A 1 88 ? 4.740 13.015 -2.181 1.00 0.00 138 LYS A CA 5
ATOM 8649 C C . LYS A 1 88 ? 4.205 13.779 -3.388 1.00 0.00 138 LYS A C 5
ATOM 8650 O O . LYS A 1 88 ? 3.464 14.750 -3.242 1.00 0.00 138 LYS A O 5
ATOM 8669 N N . GLY A 1 89 ? 4.584 13.332 -4.582 1.00 0.00 139 GLY A N 5
ATOM 8670 C CA . GLY A 1 89 ? 4.132 13.985 -5.796 1.00 0.00 139 GLY A CA 5
ATOM 8671 C C . GLY A 1 89 ? 2.649 13.786 -6.043 1.00 0.00 139 GLY A C 5
ATOM 8672 O O . GLY A 1 89 ? 1.964 14.696 -6.512 1.00 0.00 139 GLY A O 5
ATOM 8676 N N . TRP A 1 90 ? 2.154 12.595 -5.729 1.00 0.00 140 TRP A N 5
ATOM 8677 C CA . TRP A 1 90 ? 0.743 12.280 -5.922 1.00 0.00 140 TRP A CA 5
ATOM 8678 C C . TRP A 1 90 ? -0.138 13.179 -5.061 1.00 0.00 140 TRP A C 5
ATOM 8679 O O . TRP A 1 90 ? -1.264 13.503 -5.436 1.00 0.00 140 TRP A O 5
ATOM 8700 N N . GLY A 1 91 ? 0.382 13.579 -3.905 1.00 0.00 141 GLY A N 5
ATOM 8701 C CA . GLY A 1 91 ? -0.372 14.438 -3.010 1.00 0.00 141 GLY A CA 5
ATOM 8702 C C . GLY A 1 91 ? -0.914 13.689 -1.809 1.00 0.00 141 GLY A C 5
ATOM 8703 O O . GLY A 1 91 ? -1.993 14.007 -1.305 1.00 0.00 141 GLY A O 5
ATOM 8707 N N . LEU A 1 92 ? -0.168 12.691 -1.350 1.00 0.00 142 LEU A N 5
ATOM 8708 C CA . LEU A 1 92 ? -0.581 11.893 -0.200 1.00 0.00 142 LEU A CA 5
ATOM 8709 C C . LEU A 1 92 ? 0.103 12.377 1.074 1.00 0.00 142 LEU A C 5
ATOM 8710 O O . LEU A 1 92 ? -0.285 12.003 2.181 1.00 0.00 142 LEU A O 5
ATOM 8726 N N . LEU A 1 93 ? 1.123 13.213 0.910 1.00 0.00 143 LEU A N 5
ATOM 8727 C CA . LEU A 1 93 ? 1.861 13.751 2.047 1.00 0.00 143 LEU A CA 5
ATOM 8728 C C . LEU A 1 93 ? 1.924 15.274 1.984 1.00 0.00 143 LEU A C 5
ATOM 8729 O O . LEU A 1 93 ? 1.307 15.966 2.792 1.00 0.00 143 LEU A O 5
ATOM 8745 N N . GLY A 1 94 ? 2.675 15.790 1.015 1.00 0.00 144 GLY A N 5
ATOM 8746 C CA . GLY A 1 94 ? 2.803 17.228 0.862 1.00 0.00 144 GLY A CA 5
ATOM 8747 C C . GLY A 1 94 ? 4.250 17.680 0.830 1.00 0.00 144 GLY A C 5
ATOM 8748 O O . GLY A 1 94 ? 5.164 16.891 0.593 1.00 0.00 144 GLY A O 5
ATOM 8752 N N . PRO A 1 95 ? 4.472 18.981 1.072 1.00 0.00 145 PRO A N 5
ATOM 8753 C CA . PRO A 1 95 ? 5.816 19.566 1.075 1.00 0.00 145 PRO A CA 5
ATOM 8754 C C . PRO A 1 95 ? 6.649 19.102 2.265 1.00 0.00 145 PRO A C 5
ATOM 8755 O O . PRO A 1 95 ? 7.819 18.751 2.116 1.00 0.00 145 PRO A O 5
ATOM 8766 N N . ARG A 1 96 ? 6.038 19.102 3.445 1.00 0.00 146 ARG A N 5
ATOM 8767 C CA . ARG A 1 96 ? 6.723 18.681 4.661 1.00 0.00 146 ARG A CA 5
ATOM 8768 C C . ARG A 1 96 ? 6.357 17.245 5.022 1.00 0.00 146 ARG A C 5
ATOM 8769 O O . ARG A 1 96 ? 6.319 16.880 6.196 1.00 0.00 146 ARG A O 5
ATOM 8790 N N . ASN A 1 97 ? 6.087 16.434 4.004 1.00 0.00 147 ASN A N 5
ATOM 8791 C CA . ASN A 1 97 ? 5.722 15.038 4.214 1.00 0.00 147 ASN A CA 5
ATOM 8792 C C . ASN A 1 97 ? 4.776 14.896 5.403 1.00 0.00 147 ASN A C 5
ATOM 8793 O O . ASN A 1 97 ? 5.044 14.137 6.334 1.00 0.00 147 ASN A O 5
ATOM 8804 N N . GLU A 1 98 ? 3.670 15.632 5.364 1.00 0.00 148 GLU A N 5
ATOM 8805 C CA . GLU A 1 98 ? 2.685 15.588 6.438 1.00 0.00 148 GLU A CA 5
ATOM 8806 C C . GLU A 1 98 ? 1.491 14.722 6.046 1.00 0.00 148 GLU A C 5
ATOM 8807 O O . GLU A 1 98 ? 0.844 14.962 5.026 1.00 0.00 148 GLU A O 5
ATOM 8819 N N . LEU A 1 99 ? 1.204 13.715 6.864 1.00 0.00 149 LEU A N 5
ATOM 8820 C CA . LEU A 1 99 ? 0.088 12.812 6.603 1.00 0.00 149 LEU A CA 5
ATOM 8821 C C . LEU A 1 99 ? -1.237 13.567 6.617 1.00 0.00 149 LEU A C 5
ATOM 8822 O O . LEU A 1 99 ? -1.396 14.550 7.342 1.00 0.00 149 LEU A O 5
ATOM 8838 N N . PHE A 1 100 ? -2.187 13.100 5.814 1.00 0.00 150 PHE A N 5
ATOM 8839 C CA . PHE A 1 100 ? -3.500 13.730 5.735 1.00 0.00 150 PHE A CA 5
ATOM 8840 C C . PHE A 1 100 ? -4.526 12.952 6.553 1.00 0.00 150 PHE A C 5
ATOM 8841 O O . PHE A 1 100 ? -4.200 11.947 7.184 1.00 0.00 150 PHE A O 5
ATOM 8858 N N . ASP A 1 101 ? -5.768 13.426 6.537 1.00 0.00 151 ASP A N 5
ATOM 8859 C CA . ASP A 1 101 ? -6.843 12.776 7.277 1.00 0.00 151 ASP A CA 5
ATOM 8860 C C . ASP A 1 101 ? -7.268 11.481 6.592 1.00 0.00 151 ASP A C 5
ATOM 8861 O O . ASP A 1 101 ? -7.018 11.285 5.403 1.00 0.00 151 ASP A O 5
ATOM 8870 N N . ALA A 1 102 ? -7.911 10.599 7.351 1.00 0.00 152 ALA A N 5
ATOM 8871 C CA . ALA A 1 102 ? -8.372 9.323 6.818 1.00 0.00 152 ALA A CA 5
ATOM 8872 C C . ALA A 1 102 ? -9.314 9.530 5.636 1.00 0.00 152 ALA A C 5
ATOM 8873 O O . ALA A 1 102 ? -9.120 8.953 4.567 1.00 0.00 152 ALA A O 5
ATOM 8880 N N . ALA A 1 103 ? -10.335 10.357 5.838 1.00 0.00 153 ALA A N 5
ATOM 8881 C CA . ALA A 1 103 ? -11.306 10.641 4.789 1.00 0.00 153 ALA A CA 5
ATOM 8882 C C . ALA A 1 103 ? -10.612 11.025 3.487 1.00 0.00 153 ALA A C 5
ATOM 8883 O O . ALA A 1 103 ? -10.828 10.402 2.447 1.00 0.00 153 ALA A O 5
ATOM 8890 N N . LYS A 1 104 ? -9.776 12.057 3.550 1.00 0.00 154 LYS A N 5
ATOM 8891 C CA . LYS A 1 104 ? -9.049 12.525 2.376 1.00 0.00 154 LYS A CA 5
ATOM 8892 C C . LYS A 1 104 ? -8.319 11.373 1.692 1.00 0.00 154 LYS A C 5
ATOM 8893 O O . LYS A 1 104 ? -8.400 11.211 0.474 1.00 0.00 154 LYS A O 5
ATOM 8912 N N . TYR A 1 105 ? -7.610 10.576 2.483 1.00 0.00 155 TYR A N 5
ATOM 8913 C CA . TYR A 1 105 ? -6.866 9.439 1.953 1.00 0.00 155 TYR A CA 5
ATOM 8914 C C . TYR A 1 105 ? -7.754 8.572 1.066 1.00 0.00 155 TYR A C 5
ATOM 8915 O O . TYR A 1 105 ? -7.370 8.201 -0.043 1.00 0.00 155 TYR A O 5
ATOM 8933 N N . ARG A 1 106 ? -8.945 8.254 1.563 1.00 0.00 156 ARG A N 5
ATOM 8934 C CA . ARG A 1 106 ? -9.889 7.431 0.817 1.00 0.00 156 ARG A CA 5
ATOM 8935 C C . ARG A 1 106 ? -10.085 7.972 -0.596 1.00 0.00 156 ARG A C 5
ATOM 8936 O O . ARG A 1 106 ? -10.097 7.214 -1.566 1.00 0.00 156 ARG A O 5
ATOM 8957 N N . VAL A 1 107 ? -10.237 9.288 -0.704 1.00 0.00 157 VAL A N 5
ATOM 8958 C CA . VAL A 1 107 ? -10.432 9.931 -1.998 1.00 0.00 157 VAL A CA 5
ATOM 8959 C C . VAL A 1 107 ? -9.142 9.931 -2.811 1.00 0.00 157 VAL A C 5
ATOM 8960 O O . VAL A 1 107 ? -9.162 9.737 -4.027 1.00 0.00 157 VAL A O 5
ATOM 8973 N N . LEU A 1 108 ? -8.021 10.149 -2.132 1.00 0.00 158 LEU A N 5
ATOM 8974 C CA . LEU A 1 108 ? -6.720 10.173 -2.791 1.00 0.00 158 LEU A CA 5
ATOM 8975 C C . LEU A 1 108 ? -6.435 8.844 -3.483 1.00 0.00 158 LEU A C 5
ATOM 8976 O O . LEU A 1 108 ? -5.792 8.804 -4.531 1.00 0.00 158 LEU A O 5
ATOM 8992 N N . ALA A 1 109 ? -6.919 7.758 -2.889 1.00 0.00 159 ALA A N 5
ATOM 8993 C CA . ALA A 1 109 ? -6.720 6.428 -3.451 1.00 0.00 159 ALA A CA 5
ATOM 8994 C C . ALA A 1 109 ? -7.747 6.131 -4.538 1.00 0.00 159 ALA A C 5
ATOM 8995 O O . ALA A 1 109 ? -7.481 5.367 -5.465 1.00 0.00 159 ALA A O 5
ATOM 9002 N N . ASP A 1 110 ? -8.922 6.740 -4.417 1.00 0.00 160 ASP A N 5
ATOM 9003 C CA . ASP A 1 110 ? -9.990 6.541 -5.390 1.00 0.00 160 ASP A CA 5
ATOM 9004 C C . ASP A 1 110 ? -9.562 7.023 -6.773 1.00 0.00 160 ASP A C 5
ATOM 9005 O O . ASP A 1 110 ? -9.592 6.264 -7.742 1.00 0.00 160 ASP A O 5
ATOM 9014 N N . ARG A 1 111 ? -9.164 8.288 -6.856 1.00 0.00 161 ARG A N 5
ATOM 9015 C CA . ARG A 1 111 ? -8.732 8.871 -8.120 1.00 0.00 161 ARG A CA 5
ATOM 9016 C C . ARG A 1 111 ? -7.814 7.914 -8.875 1.00 0.00 161 ARG A C 5
ATOM 9017 O O . ARG A 1 111 ? -7.736 7.951 -10.103 1.00 0.00 161 ARG A O 5
ATOM 9038 N N . PHE A 1 112 ? -7.120 7.058 -8.132 1.00 0.00 162 PHE A N 5
ATOM 9039 C CA . PHE A 1 112 ? -6.206 6.092 -8.730 1.00 0.00 162 PHE A CA 5
ATOM 9040 C C . PHE A 1 112 ? -6.921 4.776 -9.022 1.00 0.00 162 PHE A C 5
ATOM 9041 O O . PHE A 1 112 ? -6.614 4.094 -9.999 1.00 0.00 162 PHE A O 5
ATOM 9058 N N . GLY A 1 113 ? -7.876 4.425 -8.167 1.00 0.00 163 GLY A N 5
ATOM 9059 C CA . GLY A 1 113 ? -8.619 3.192 -8.349 1.00 0.00 163 GLY A CA 5
ATOM 9060 C C . GLY A 1 113 ? -8.153 2.091 -7.417 1.00 0.00 163 GLY A C 5
ATOM 9061 O O . GLY A 1 113 ? -7.026 1.609 -7.530 1.00 0.00 163 GLY A O 5
ATOM 9065 N N . SER A 1 114 ? -9.022 1.693 -6.493 1.00 0.00 164 SER A N 5
ATOM 9066 C CA . SER A 1 114 ? -8.691 0.646 -5.534 1.00 0.00 164 SER A CA 5
ATOM 9067 C C . SER A 1 114 ? -9.763 -0.440 -5.525 1.00 0.00 164 SER A C 5
ATOM 9068 O O . SER A 1 114 ? -9.458 -1.629 -5.606 1.00 0.00 164 SER A O 5
ATOM 9076 N N . GLY A 1 115 ? -11.021 -0.021 -5.426 1.00 0.00 165 GLY A N 5
ATOM 9077 C CA . GLY A 1 115 ? -12.119 -0.970 -5.408 1.00 0.00 165 GLY A CA 5
ATOM 9078 C C . GLY A 1 115 ? -13.436 -0.324 -5.027 1.00 0.00 165 GLY A C 5
ATOM 9079 O O . GLY A 1 115 ? -13.637 0.878 -5.204 1.00 0.00 165 GLY A O 5
ATOM 9083 N N . PRO A 1 116 ? -14.364 -1.132 -4.493 1.00 0.00 166 PRO A N 5
ATOM 9084 C CA . PRO A 1 116 ? -15.686 -0.654 -4.077 1.00 0.00 166 PRO A CA 5
ATOM 9085 C C . PRO A 1 116 ? -15.617 0.242 -2.845 1.00 0.00 166 PRO A C 5
ATOM 9086 O O . PRO A 1 116 ? -15.084 -0.152 -1.808 1.00 0.00 166 PRO A O 5
ATOM 9097 N N . SER A 1 117 ? -16.158 1.450 -2.967 1.00 0.00 167 SER A N 5
ATOM 9098 C CA . SER A 1 117 ? -16.155 2.404 -1.864 1.00 0.00 167 SER A CA 5
ATOM 9099 C C . SER A 1 117 ? -17.368 2.196 -0.963 1.00 0.00 167 SER A C 5
ATOM 9100 O O . SER A 1 117 ? -18.370 1.612 -1.376 1.00 0.00 167 SER A O 5
ATOM 9108 N N . SER A 1 118 ? -17.270 2.679 0.272 1.00 0.00 168 SER A N 5
ATOM 9109 C CA . SER A 1 118 ? -18.357 2.544 1.234 1.00 0.00 168 SER A CA 5
ATOM 9110 C C . SER A 1 118 ? -18.170 3.507 2.403 1.00 0.00 168 SER A C 5
ATOM 9111 O O . SER A 1 118 ? -17.141 4.170 2.517 1.00 0.00 168 SER A O 5
ATOM 9119 N N . GLY A 1 119 ? -19.176 3.577 3.271 1.00 0.00 169 GLY A N 5
ATOM 9120 C CA . GLY A 1 119 ? -19.104 4.460 4.420 1.00 0.00 169 GLY A CA 5
ATOM 9121 C C . GLY A 1 119 ? -19.195 5.923 4.033 1.00 0.00 169 GLY A C 5
ATOM 9122 O O . GLY A 1 119 ? -20.289 6.452 3.833 1.00 0.00 169 GLY A O 5
ATOM 9126 N N . GLY A 1 1 ? 18.090 23.145 11.563 1.00 0.00 51 GLY A N 6
ATOM 9127 C CA . GLY A 1 1 ? 18.065 23.651 10.203 1.00 0.00 51 GLY A CA 6
ATOM 9128 C C . GLY A 1 1 ? 17.244 24.918 10.071 1.00 0.00 51 GLY A C 6
ATOM 9129 O O . GLY A 1 1 ? 16.248 25.096 10.771 1.00 0.00 51 GLY A O 6
ATOM 9133 N N . SER A 1 2 ? 17.664 25.802 9.171 1.00 0.00 52 SER A N 6
ATOM 9134 C CA . SER A 1 2 ? 16.963 27.062 8.953 1.00 0.00 52 SER A CA 6
ATOM 9135 C C . SER A 1 2 ? 16.542 27.204 7.493 1.00 0.00 52 SER A C 6
ATOM 9136 O O . SER A 1 2 ? 15.371 27.434 7.193 1.00 0.00 52 SER A O 6
ATOM 9144 N N . SER A 1 3 ? 17.507 27.066 6.590 1.00 0.00 53 SER A N 6
ATOM 9145 C CA . SER A 1 3 ? 17.239 27.182 5.161 1.00 0.00 53 SER A CA 6
ATOM 9146 C C . SER A 1 3 ? 18.248 26.374 4.351 1.00 0.00 53 SER A C 6
ATOM 9147 O O . SER A 1 3 ? 19.456 26.485 4.556 1.00 0.00 53 SER A O 6
ATOM 9155 N N . GLY A 1 4 ? 17.742 25.561 3.429 1.00 0.00 54 GLY A N 6
ATOM 9156 C CA . GLY A 1 4 ? 18.612 24.746 2.601 1.00 0.00 54 GLY A CA 6
ATOM 9157 C C . GLY A 1 4 ? 18.225 23.281 2.621 1.00 0.00 54 GLY A C 6
ATOM 9158 O O . GLY A 1 4 ? 19.077 22.409 2.795 1.00 0.00 54 GLY A O 6
ATOM 9162 N N . SER A 1 5 ? 16.936 23.008 2.443 1.00 0.00 55 SER A N 6
ATOM 9163 C CA . SER A 1 5 ? 16.437 21.638 2.447 1.00 0.00 55 SER A CA 6
ATOM 9164 C C . SER A 1 5 ? 16.860 20.902 1.179 1.00 0.00 55 SER A C 6
ATOM 9165 O O . SER A 1 5 ? 17.325 19.764 1.234 1.00 0.00 55 SER A O 6
ATOM 9173 N N . SER A 1 6 ? 16.693 21.561 0.037 1.00 0.00 56 SER A N 6
ATOM 9174 C CA . SER A 1 6 ? 17.053 20.970 -1.247 1.00 0.00 56 SER A CA 6
ATOM 9175 C C . SER A 1 6 ? 18.567 20.948 -1.429 1.00 0.00 56 SER A C 6
ATOM 9176 O O . SER A 1 6 ? 19.208 21.994 -1.521 1.00 0.00 56 SER A O 6
ATOM 9184 N N . GLY A 1 7 ? 19.134 19.746 -1.481 1.00 0.00 57 GLY A N 6
ATOM 9185 C CA . GLY A 1 7 ? 20.569 19.609 -1.652 1.00 0.00 57 GLY A CA 6
ATOM 9186 C C . GLY A 1 7 ? 20.930 18.726 -2.829 1.00 0.00 57 GLY A C 6
ATOM 9187 O O . GLY A 1 7 ? 21.485 19.199 -3.821 1.00 0.00 57 GLY A O 6
ATOM 9191 N N . ALA A 1 8 ? 20.617 17.439 -2.720 1.00 0.00 58 ALA A N 6
ATOM 9192 C CA . ALA A 1 8 ? 20.913 16.488 -3.784 1.00 0.00 58 ALA A CA 6
ATOM 9193 C C . ALA A 1 8 ? 19.637 16.037 -4.488 1.00 0.00 58 ALA A C 6
ATOM 9194 O O . ALA A 1 8 ? 18.537 16.458 -4.128 1.00 0.00 58 ALA A O 6
ATOM 9201 N N . SER A 1 9 ? 19.791 15.181 -5.492 1.00 0.00 59 SER A N 6
ATOM 9202 C CA . SER A 1 9 ? 18.651 14.677 -6.249 1.00 0.00 59 SER A CA 6
ATOM 9203 C C . SER A 1 9 ? 18.687 13.154 -6.335 1.00 0.00 59 SER A C 6
ATOM 9204 O O . SER A 1 9 ? 17.645 12.500 -6.389 1.00 0.00 59 SER A O 6
ATOM 9212 N N . ARG A 1 10 ? 19.893 12.596 -6.346 1.00 0.00 60 ARG A N 6
ATOM 9213 C CA . ARG A 1 10 ? 20.065 11.151 -6.427 1.00 0.00 60 ARG A CA 6
ATOM 9214 C C . ARG A 1 10 ? 19.856 10.501 -5.062 1.00 0.00 60 ARG A C 6
ATOM 9215 O O . ARG A 1 10 ? 19.558 9.310 -4.969 1.00 0.00 60 ARG A O 6
ATOM 9236 N N . ASP A 1 11 ? 20.015 11.291 -4.006 1.00 0.00 61 ASP A N 6
ATOM 9237 C CA . ASP A 1 11 ? 19.843 10.794 -2.646 1.00 0.00 61 ASP A CA 6
ATOM 9238 C C . ASP A 1 11 ? 18.451 11.128 -2.117 1.00 0.00 61 ASP A C 6
ATOM 9239 O O . ASP A 1 11 ? 18.266 12.115 -1.404 1.00 0.00 61 ASP A O 6
ATOM 9248 N N . LEU A 1 12 ? 17.475 10.299 -2.472 1.00 0.00 62 LEU A N 6
ATOM 9249 C CA . LEU A 1 12 ? 16.099 10.506 -2.034 1.00 0.00 62 LEU A CA 6
ATOM 9250 C C . LEU A 1 12 ? 16.009 10.527 -0.511 1.00 0.00 62 LEU A C 6
ATOM 9251 O O . LEU A 1 12 ? 15.329 11.374 0.070 1.00 0.00 62 LEU A O 6
ATOM 9267 N N . LEU A 1 13 ? 16.700 9.591 0.130 1.00 0.00 63 LEU A N 6
ATOM 9268 C CA . LEU A 1 13 ? 16.701 9.502 1.586 1.00 0.00 63 LEU A CA 6
ATOM 9269 C C . LEU A 1 13 ? 16.852 10.883 2.215 1.00 0.00 63 LEU A C 6
ATOM 9270 O O . LEU A 1 13 ? 16.213 11.192 3.221 1.00 0.00 63 LEU A O 6
ATOM 9286 N N . LYS A 1 14 ? 17.699 11.712 1.615 1.00 0.00 64 LYS A N 6
ATOM 9287 C CA . LYS A 1 14 ? 17.932 13.062 2.114 1.00 0.00 64 LYS A CA 6
ATOM 9288 C C . LYS A 1 14 ? 16.630 13.700 2.586 1.00 0.00 64 LYS A C 6
ATOM 9289 O O . LYS A 1 14 ? 16.591 14.354 3.627 1.00 0.00 64 LYS A O 6
ATOM 9308 N N . GLU A 1 15 ? 15.566 13.504 1.813 1.00 0.00 65 GLU A N 6
ATOM 9309 C CA . GLU A 1 15 ? 14.262 14.060 2.154 1.00 0.00 65 GLU A CA 6
ATOM 9310 C C . GLU A 1 15 ? 13.504 13.131 3.099 1.00 0.00 65 GLU A C 6
ATOM 9311 O O . GLU A 1 15 ? 12.872 13.581 4.055 1.00 0.00 65 GLU A O 6
ATOM 9323 N N . PHE A 1 16 ? 13.572 11.833 2.823 1.00 0.00 66 PHE A N 6
ATOM 9324 C CA . PHE A 1 16 ? 12.891 10.840 3.646 1.00 0.00 66 PHE A CA 6
ATOM 9325 C C . PHE A 1 16 ? 13.879 10.124 4.562 1.00 0.00 66 PHE A C 6
ATOM 9326 O O . PHE A 1 16 ? 14.538 9.159 4.173 1.00 0.00 66 PHE A O 6
ATOM 9343 N N . PRO A 1 17 ? 13.986 10.606 5.809 1.00 0.00 67 PRO A N 6
ATOM 9344 C CA . PRO A 1 17 ? 14.891 10.028 6.807 1.00 0.00 67 PRO A CA 6
ATOM 9345 C C . PRO A 1 17 ? 14.434 8.650 7.274 1.00 0.00 67 PRO A C 6
ATOM 9346 O O . PRO A 1 17 ? 15.248 7.743 7.450 1.00 0.00 67 PRO A O 6
ATOM 9357 N N . GLN A 1 18 ? 13.128 8.500 7.472 1.00 0.00 68 GLN A N 6
ATOM 9358 C CA . GLN A 1 18 ? 12.565 7.232 7.919 1.00 0.00 68 GLN A CA 6
ATOM 9359 C C . GLN A 1 18 ? 11.429 6.787 7.003 1.00 0.00 68 GLN A C 6
ATOM 9360 O O . GLN A 1 18 ? 10.249 6.968 7.304 1.00 0.00 68 GLN A O 6
ATOM 9374 N N . PRO A 1 19 ? 11.792 6.193 5.856 1.00 0.00 69 PRO A N 6
ATOM 9375 C CA . PRO A 1 19 ? 10.818 5.710 4.873 1.00 0.00 69 PRO A CA 6
ATOM 9376 C C . PRO A 1 19 ? 10.042 4.496 5.372 1.00 0.00 69 PRO A C 6
ATOM 9377 O O . PRO A 1 19 ? 8.855 4.343 5.083 1.00 0.00 69 PRO A O 6
ATOM 9388 N N . LYS A 1 20 ? 10.720 3.635 6.123 1.00 0.00 70 LYS A N 6
ATOM 9389 C CA . LYS A 1 20 ? 10.095 2.434 6.665 1.00 0.00 70 LYS A CA 6
ATOM 9390 C C . LYS A 1 20 ? 8.885 2.790 7.522 1.00 0.00 70 LYS A C 6
ATOM 9391 O O . LYS A 1 20 ? 7.838 2.151 7.431 1.00 0.00 70 LYS A O 6
ATOM 9410 N N . ASN A 1 21 ? 9.037 3.815 8.354 1.00 0.00 71 ASN A N 6
ATOM 9411 C CA . ASN A 1 21 ? 7.955 4.257 9.228 1.00 0.00 71 ASN A CA 6
ATOM 9412 C C . ASN A 1 21 ? 7.018 5.210 8.493 1.00 0.00 71 ASN A C 6
ATOM 9413 O O . ASN A 1 21 ? 5.795 5.079 8.572 1.00 0.00 71 ASN A O 6
ATOM 9424 N N . LEU A 1 22 ? 7.598 6.168 7.779 1.00 0.00 72 LEU A N 6
ATOM 9425 C CA . LEU A 1 22 ? 6.814 7.144 7.029 1.00 0.00 72 LEU A CA 6
ATOM 9426 C C . LEU A 1 22 ? 5.855 6.449 6.068 1.00 0.00 72 LEU A C 6
ATOM 9427 O O . LEU A 1 22 ? 4.636 6.542 6.215 1.00 0.00 72 LEU A O 6
ATOM 9443 N N . LEU A 1 23 ? 6.413 5.752 5.085 1.00 0.00 73 LEU A N 6
ATOM 9444 C CA . LEU A 1 23 ? 5.608 5.038 4.100 1.00 0.00 73 LEU A CA 6
ATOM 9445 C C . LEU A 1 23 ? 4.464 4.287 4.773 1.00 0.00 73 LEU A C 6
ATOM 9446 O O . LEU A 1 23 ? 3.294 4.511 4.464 1.00 0.00 73 LEU A O 6
ATOM 9462 N N . ASN A 1 24 ? 4.811 3.395 5.696 1.00 0.00 74 ASN A N 6
ATOM 9463 C CA . ASN A 1 24 ? 3.813 2.612 6.415 1.00 0.00 74 ASN A CA 6
ATOM 9464 C C . ASN A 1 24 ? 2.745 3.516 7.023 1.00 0.00 74 ASN A C 6
ATOM 9465 O O . ASN A 1 24 ? 1.549 3.286 6.848 1.00 0.00 74 ASN A O 6
ATOM 9476 N N . SER A 1 25 ? 3.187 4.546 7.738 1.00 0.00 75 SER A N 6
ATOM 9477 C CA . SER A 1 25 ? 2.270 5.484 8.375 1.00 0.00 75 SER A CA 6
ATOM 9478 C C . SER A 1 25 ? 1.205 5.955 7.390 1.00 0.00 75 SER A C 6
ATOM 9479 O O . SER A 1 25 ? 0.041 6.129 7.754 1.00 0.00 75 SER A O 6
ATOM 9487 N N . VAL A 1 26 ? 1.611 6.160 6.141 1.00 0.00 76 VAL A N 6
ATOM 9488 C CA . VAL A 1 26 ? 0.692 6.610 5.103 1.00 0.00 76 VAL A CA 6
ATOM 9489 C C . VAL A 1 26 ? -0.490 5.657 4.964 1.00 0.00 76 VAL A C 6
ATOM 9490 O O . VAL A 1 26 ? -1.611 5.980 5.359 1.00 0.00 76 VAL A O 6
ATOM 9503 N N . ILE A 1 27 ? -0.232 4.481 4.401 1.00 0.00 77 ILE A N 6
ATOM 9504 C CA . ILE A 1 27 ? -1.275 3.480 4.212 1.00 0.00 77 ILE A CA 6
ATOM 9505 C C . ILE A 1 27 ? -1.952 3.135 5.534 1.00 0.00 77 ILE A C 6
ATOM 9506 O O . ILE A 1 27 ? -3.153 2.875 5.579 1.00 0.00 77 ILE A O 6
ATOM 9522 N N . GLY A 1 28 ? -1.171 3.135 6.610 1.00 0.00 78 GLY A N 6
ATOM 9523 C CA . GLY A 1 28 ? -1.713 2.822 7.920 1.00 0.00 78 GLY A CA 6
ATOM 9524 C C . GLY A 1 28 ? -2.815 3.776 8.334 1.00 0.00 78 GLY A C 6
ATOM 9525 O O . GLY A 1 28 ? -3.694 3.417 9.118 1.00 0.00 78 GLY A O 6
ATOM 9529 N N . ARG A 1 29 ? -2.769 4.996 7.808 1.00 0.00 79 ARG A N 6
ATOM 9530 C CA . ARG A 1 29 ? -3.770 6.006 8.131 1.00 0.00 79 ARG A CA 6
ATOM 9531 C C . ARG A 1 29 ? -4.948 5.931 7.164 1.00 0.00 79 ARG A C 6
ATOM 9532 O O . ARG A 1 29 ? -6.100 6.114 7.558 1.00 0.00 79 ARG A O 6
ATOM 9553 N N . ALA A 1 30 ? -4.651 5.662 5.897 1.00 0.00 80 ALA A N 6
ATOM 9554 C CA . ALA A 1 30 ? -5.686 5.561 4.875 1.00 0.00 80 ALA A CA 6
ATOM 9555 C C . ALA A 1 30 ? -6.463 4.256 5.006 1.00 0.00 80 ALA A C 6
ATOM 9556 O O . ALA A 1 30 ? -7.679 4.263 5.206 1.00 0.00 80 ALA A O 6
ATOM 9563 N N . LEU A 1 31 ? -5.756 3.138 4.893 1.00 0.00 81 LEU A N 6
ATOM 9564 C CA . LEU A 1 31 ? -6.380 1.824 4.998 1.00 0.00 81 LEU A CA 6
ATOM 9565 C C . LEU A 1 31 ? -6.262 1.277 6.418 1.00 0.00 81 LEU A C 6
ATOM 9566 O O . LEU A 1 31 ? -7.266 1.039 7.088 1.00 0.00 81 LEU A O 6
ATOM 9582 N N . GLY A 1 32 ? -5.027 1.083 6.871 1.00 0.00 82 GLY A N 6
ATOM 9583 C CA . GLY A 1 32 ? -4.801 0.568 8.209 1.00 0.00 82 GLY A CA 6
ATOM 9584 C C . GLY A 1 32 ? -3.459 -0.124 8.344 1.00 0.00 82 GLY A C 6
ATOM 9585 O O . GLY A 1 32 ? -3.096 -0.957 7.512 1.00 0.00 82 GLY A O 6
ATOM 9589 N N . ILE A 1 33 ? -2.720 0.222 9.393 1.00 0.00 83 ILE A N 6
ATOM 9590 C CA . ILE A 1 33 ? -1.410 -0.372 9.633 1.00 0.00 83 ILE A CA 6
ATOM 9591 C C . ILE A 1 33 ? -1.440 -1.880 9.404 1.00 0.00 83 ILE A C 6
ATOM 9592 O O . ILE A 1 33 ? -0.484 -2.459 8.889 1.00 0.00 83 ILE A O 6
ATOM 9608 N N . SER A 1 34 ? -2.546 -2.509 9.789 1.00 0.00 84 SER A N 6
ATOM 9609 C CA . SER A 1 34 ? -2.700 -3.950 9.628 1.00 0.00 84 SER A CA 6
ATOM 9610 C C . SER A 1 34 ? -2.641 -4.342 8.154 1.00 0.00 84 SER A C 6
ATOM 9611 O O . SER A 1 34 ? -1.847 -5.196 7.758 1.00 0.00 84 SER A O 6
ATOM 9619 N N . HIS A 1 35 ? -3.487 -3.711 7.346 1.00 0.00 85 HIS A N 6
ATOM 9620 C CA . HIS A 1 35 ? -3.532 -3.992 5.916 1.00 0.00 85 HIS A CA 6
ATOM 9621 C C . HIS A 1 35 ? -2.211 -3.621 5.248 1.00 0.00 85 HIS A C 6
ATOM 9622 O O . HIS A 1 35 ? -1.665 -4.392 4.459 1.00 0.00 85 HIS A O 6
ATOM 9636 N N . ALA A 1 36 ? -1.704 -2.435 5.569 1.00 0.00 86 ALA A N 6
ATOM 9637 C CA . ALA A 1 36 ? -0.447 -1.963 5.001 1.00 0.00 86 ALA A CA 6
ATOM 9638 C C . ALA A 1 36 ? 0.576 -3.090 4.920 1.00 0.00 86 ALA A C 6
ATOM 9639 O O . ALA A 1 36 ? 1.301 -3.216 3.932 1.00 0.00 86 ALA A O 6
ATOM 9646 N N . LYS A 1 37 ? 0.633 -3.908 5.965 1.00 0.00 87 LYS A N 6
ATOM 9647 C CA . LYS A 1 37 ? 1.567 -5.026 6.013 1.00 0.00 87 LYS A CA 6
ATOM 9648 C C . LYS A 1 37 ? 1.736 -5.654 4.633 1.00 0.00 87 LYS A C 6
ATOM 9649 O O . LYS A 1 37 ? 2.844 -5.712 4.099 1.00 0.00 87 LYS A O 6
ATOM 9668 N N . ASP A 1 38 ? 0.632 -6.120 4.061 1.00 0.00 88 ASP A N 6
ATOM 9669 C CA . ASP A 1 38 ? 0.657 -6.741 2.742 1.00 0.00 88 ASP A CA 6
ATOM 9670 C C . ASP A 1 38 ? 0.875 -5.695 1.653 1.00 0.00 88 ASP A C 6
ATOM 9671 O O . ASP A 1 38 ? 1.755 -5.840 0.805 1.00 0.00 88 ASP A O 6
ATOM 9680 N N . LYS A 1 39 ? 0.067 -4.641 1.683 1.00 0.00 89 LYS A N 6
ATOM 9681 C CA . LYS A 1 39 ? 0.170 -3.569 0.700 1.00 0.00 89 LYS A CA 6
ATOM 9682 C C . LYS A 1 39 ? 1.624 -3.336 0.300 1.00 0.00 89 LYS A C 6
ATOM 9683 O O . LYS A 1 39 ? 1.927 -3.111 -0.872 1.00 0.00 89 LYS A O 6
ATOM 9702 N N . LEU A 1 40 ? 2.518 -3.392 1.280 1.00 0.00 90 LEU A N 6
ATOM 9703 C CA . LEU A 1 40 ? 3.941 -3.188 1.030 1.00 0.00 90 LEU A CA 6
ATOM 9704 C C . LEU A 1 40 ? 4.700 -4.509 1.097 1.00 0.00 90 LEU A C 6
ATOM 9705 O O . LEU A 1 40 ? 4.792 -5.132 2.155 1.00 0.00 90 LEU A O 6
ATOM 9721 N N . VAL A 1 41 ? 5.246 -4.931 -0.040 1.00 0.00 91 VAL A N 6
ATOM 9722 C CA . VAL A 1 41 ? 6.001 -6.176 -0.110 1.00 0.00 91 VAL A CA 6
ATOM 9723 C C . VAL A 1 41 ? 7.463 -5.914 -0.451 1.00 0.00 91 VAL A C 6
ATOM 9724 O O . VAL A 1 41 ? 7.774 -5.056 -1.277 1.00 0.00 91 VAL A O 6
ATOM 9737 N N . TYR A 1 42 ? 8.357 -6.658 0.190 1.00 0.00 92 TYR A N 6
ATOM 9738 C CA . TYR A 1 42 ? 9.788 -6.505 -0.044 1.00 0.00 92 TYR A CA 6
ATOM 9739 C C . TYR A 1 42 ? 10.375 -7.767 -0.670 1.00 0.00 92 TYR A C 6
ATOM 9740 O O . TYR A 1 42 ? 10.287 -8.855 -0.102 1.00 0.00 92 TYR A O 6
ATOM 9758 N N . VAL A 1 43 ? 10.977 -7.611 -1.845 1.00 0.00 93 VAL A N 6
ATOM 9759 C CA . VAL A 1 43 ? 11.581 -8.735 -2.550 1.00 0.00 93 VAL A CA 6
ATOM 9760 C C . VAL A 1 43 ? 13.097 -8.590 -2.618 1.00 0.00 93 VAL A C 6
ATOM 9761 O O . VAL A 1 43 ? 13.618 -7.741 -3.343 1.00 0.00 93 VAL A O 6
ATOM 9774 N N . HIS A 1 44 ? 13.801 -9.424 -1.859 1.00 0.00 94 HIS A N 6
ATOM 9775 C CA . HIS A 1 44 ? 15.259 -9.389 -1.834 1.00 0.00 94 HIS A CA 6
ATOM 9776 C C . HIS A 1 44 ? 15.840 -10.116 -3.043 1.00 0.00 94 HIS A C 6
ATOM 9777 O O . HIS A 1 44 ? 15.192 -10.982 -3.632 1.00 0.00 94 HIS A O 6
ATOM 9791 N N . THR A 1 45 ? 17.067 -9.759 -3.409 1.00 0.00 95 THR A N 6
ATOM 9792 C CA . THR A 1 45 ? 17.735 -10.375 -4.548 1.00 0.00 95 THR A CA 6
ATOM 9793 C C . THR A 1 45 ? 19.153 -10.803 -4.189 1.00 0.00 95 THR A C 6
ATOM 9794 O O . THR A 1 45 ? 19.755 -10.271 -3.257 1.00 0.00 95 THR A O 6
ATOM 9805 N N . ASN A 1 46 ? 19.683 -11.768 -4.935 1.00 0.00 96 ASN A N 6
ATOM 9806 C CA . ASN A 1 46 ? 21.032 -12.267 -4.694 1.00 0.00 96 ASN A CA 6
ATOM 9807 C C . ASN A 1 46 ? 21.776 -12.479 -6.008 1.00 0.00 96 ASN A C 6
ATOM 9808 O O . ASN A 1 46 ? 21.165 -12.727 -7.047 1.00 0.00 96 ASN A O 6
ATOM 9819 N N . GLY A 1 47 ? 23.101 -12.379 -5.955 1.00 0.00 97 GLY A N 6
ATOM 9820 C CA . GLY A 1 47 ? 23.907 -12.563 -7.148 1.00 0.00 97 GLY A CA 6
ATOM 9821 C C . GLY A 1 47 ? 25.053 -11.574 -7.231 1.00 0.00 97 GLY A C 6
ATOM 9822 O O . GLY A 1 47 ? 26.225 -11.941 -7.143 1.00 0.00 97 GLY A O 6
ATOM 9826 N N . PRO A 1 48 ? 24.718 -10.288 -7.406 1.00 0.00 98 PRO A N 6
ATOM 9827 C CA . PRO A 1 48 ? 25.714 -9.217 -7.507 1.00 0.00 98 PRO A CA 6
ATOM 9828 C C . PRO A 1 48 ? 26.418 -8.954 -6.180 1.00 0.00 98 PRO A C 6
ATOM 9829 O O . PRO A 1 48 ? 26.175 -9.643 -5.189 1.00 0.00 98 PRO A O 6
ATOM 9840 N N . LYS A 1 49 ? 27.293 -7.954 -6.168 1.00 0.00 99 LYS A N 6
ATOM 9841 C CA . LYS A 1 49 ? 28.033 -7.598 -4.963 1.00 0.00 99 LYS A CA 6
ATOM 9842 C C . LYS A 1 49 ? 27.121 -6.922 -3.944 1.00 0.00 99 LYS A C 6
ATOM 9843 O O . LYS A 1 49 ? 27.088 -7.305 -2.774 1.00 0.00 99 LYS A O 6
ATOM 9862 N N . LYS A 1 50 ? 26.380 -5.916 -4.396 1.00 0.00 100 LYS A N 6
ATOM 9863 C CA . LYS A 1 50 ? 25.464 -5.188 -3.525 1.00 0.00 100 LYS A CA 6
ATOM 9864 C C . LYS A 1 50 ? 24.094 -5.858 -3.494 1.00 0.00 100 LYS A C 6
ATOM 9865 O O . LYS A 1 50 ? 23.689 -6.511 -4.456 1.00 0.00 100 LYS A O 6
ATOM 9884 N N . LYS A 1 51 ? 23.384 -5.691 -2.384 1.00 0.00 101 LYS A N 6
ATOM 9885 C CA . LYS A 1 51 ? 22.058 -6.277 -2.228 1.00 0.00 101 LYS A CA 6
ATOM 9886 C C . LYS A 1 51 ? 20.972 -5.272 -2.600 1.00 0.00 101 LYS A C 6
ATOM 9887 O O . LYS A 1 51 ? 21.040 -4.101 -2.226 1.00 0.00 101 LYS A O 6
ATOM 9906 N N . LYS A 1 52 ? 19.971 -5.738 -3.339 1.00 0.00 102 LYS A N 6
ATOM 9907 C CA . LYS A 1 52 ? 18.868 -4.882 -3.760 1.00 0.00 102 LYS A CA 6
ATOM 9908 C C . LYS A 1 52 ? 17.535 -5.421 -3.251 1.00 0.00 102 LYS A C 6
ATOM 9909 O O . LYS A 1 52 ? 17.396 -6.616 -2.993 1.00 0.00 102 LYS A O 6
ATOM 9928 N N . VAL A 1 53 ? 16.557 -4.532 -3.111 1.00 0.00 103 VAL A N 6
ATOM 9929 C CA . VAL A 1 53 ? 15.234 -4.919 -2.635 1.00 0.00 103 VAL A CA 6
ATOM 9930 C C . VAL A 1 53 ? 14.138 -4.190 -3.404 1.00 0.00 103 VAL A C 6
ATOM 9931 O O . VAL A 1 53 ? 14.071 -2.960 -3.396 1.00 0.00 103 VAL A O 6
ATOM 9944 N N . THR A 1 54 ? 13.279 -4.956 -4.069 1.00 0.00 104 THR A N 6
ATOM 9945 C CA . THR A 1 54 ? 12.186 -4.383 -4.844 1.00 0.00 104 THR A CA 6
ATOM 9946 C C . THR A 1 54 ? 10.912 -4.291 -4.013 1.00 0.00 104 THR A C 6
ATOM 9947 O O . THR A 1 54 ? 10.256 -5.300 -3.748 1.00 0.00 104 THR A O 6
ATOM 9958 N N . LEU A 1 55 ? 10.564 -3.076 -3.604 1.00 0.00 105 LEU A N 6
ATOM 9959 C CA . LEU A 1 55 ? 9.367 -2.851 -2.802 1.00 0.00 105 LEU A CA 6
ATOM 9960 C C . LEU A 1 55 ? 8.122 -2.806 -3.683 1.00 0.00 105 LEU A C 6
ATOM 9961 O O . LEU A 1 55 ? 7.872 -1.816 -4.372 1.00 0.00 105 LEU A O 6
ATOM 9977 N N . HIS A 1 56 ? 7.344 -3.883 -3.655 1.00 0.00 106 HIS A N 6
ATOM 9978 C CA . HIS A 1 56 ? 6.123 -3.965 -4.449 1.00 0.00 106 HIS A CA 6
ATOM 9979 C C . HIS A 1 56 ? 4.952 -3.319 -3.714 1.00 0.00 106 HIS A C 6
ATOM 9980 O O . HIS A 1 56 ? 4.392 -3.903 -2.786 1.00 0.00 106 HIS A O 6
ATOM 9994 N N . ILE A 1 57 ? 4.589 -2.112 -4.134 1.00 0.00 107 ILE A N 6
ATOM 9995 C CA . ILE A 1 57 ? 3.485 -1.389 -3.516 1.00 0.00 107 ILE A CA 6
ATOM 9996 C C . ILE A 1 57 ? 2.199 -1.559 -4.316 1.00 0.00 107 ILE A C 6
ATOM 9997 O O . ILE A 1 57 ? 2.225 -1.642 -5.544 1.00 0.00 107 ILE A O 6
ATOM 10013 N N . LYS A 1 58 ? 1.073 -1.609 -3.612 1.00 0.00 108 LYS A N 6
ATOM 10014 C CA . LYS A 1 58 ? -0.226 -1.767 -4.256 1.00 0.00 108 LYS A CA 6
ATOM 10015 C C . LYS A 1 58 ? -1.072 -0.509 -4.088 1.00 0.00 108 LYS A C 6
ATOM 10016 O O . LYS A 1 58 ? -1.732 -0.064 -5.028 1.00 0.00 108 LYS A O 6
ATOM 10035 N N . TRP A 1 59 ? -1.047 0.060 -2.889 1.00 0.00 109 TRP A N 6
ATOM 10036 C CA . TRP A 1 59 ? -1.812 1.268 -2.600 1.00 0.00 109 TRP A CA 6
ATOM 10037 C C . TRP A 1 59 ? -0.918 2.502 -2.647 1.00 0.00 109 TRP A C 6
ATOM 10038 O O . TRP A 1 59 ? 0.215 2.497 -2.164 1.00 0.00 109 TRP A O 6
ATOM 10059 N N . PRO A 1 60 ? -1.436 3.587 -3.242 1.00 0.00 110 PRO A N 6
ATOM 10060 C CA . PRO A 1 60 ? -2.782 3.605 -3.821 1.00 0.00 110 PRO A CA 6
ATOM 10061 C C . PRO A 1 60 ? -2.885 2.746 -5.077 1.00 0.00 110 PRO A C 6
ATOM 10062 O O . PRO A 1 60 ? -3.873 2.040 -5.280 1.00 0.00 110 PRO A O 6
ATOM 10073 N N . LYS A 1 61 ? -1.858 2.811 -5.918 1.00 0.00 111 LYS A N 6
ATOM 10074 C CA . LYS A 1 61 ? -1.831 2.038 -7.154 1.00 0.00 111 LYS A CA 6
ATOM 10075 C C . LYS A 1 61 ? -0.726 0.987 -7.115 1.00 0.00 111 LYS A C 6
ATOM 10076 O O . LYS A 1 61 ? 0.111 0.987 -6.213 1.00 0.00 111 LYS A O 6
ATOM 10095 N N . SER A 1 62 ? -0.728 0.095 -8.100 1.00 0.00 112 SER A N 6
ATOM 10096 C CA . SER A 1 62 ? 0.273 -0.962 -8.177 1.00 0.00 112 SER A CA 6
ATOM 10097 C C . SER A 1 62 ? 1.594 -0.420 -8.714 1.00 0.00 112 SER A C 6
ATOM 10098 O O . SER A 1 62 ? 1.737 -0.176 -9.912 1.00 0.00 112 SER A O 6
ATOM 10106 N N . VAL A 1 63 ? 2.559 -0.235 -7.818 1.00 0.00 113 VAL A N 6
ATOM 10107 C CA . VAL A 1 63 ? 3.870 0.276 -8.201 1.00 0.00 113 VAL A CA 6
ATOM 10108 C C . VAL A 1 63 ? 4.986 -0.522 -7.538 1.00 0.00 113 VAL A C 6
ATOM 10109 O O . VAL A 1 63 ? 4.738 -1.326 -6.640 1.00 0.00 113 VAL A O 6
ATOM 10122 N N . GLU A 1 64 ? 6.217 -0.294 -7.986 1.00 0.00 114 GLU A N 6
ATOM 10123 C CA . GLU A 1 64 ? 7.372 -0.993 -7.435 1.00 0.00 114 GLU A CA 6
ATOM 10124 C C . GLU A 1 64 ? 8.614 -0.108 -7.477 1.00 0.00 114 GLU A C 6
ATOM 10125 O O . GLU A 1 64 ? 8.791 0.690 -8.398 1.00 0.00 114 GLU A O 6
ATOM 10137 N N . VAL A 1 65 ? 9.472 -0.254 -6.472 1.00 0.00 115 VAL A N 6
ATOM 10138 C CA . VAL A 1 65 ? 10.698 0.530 -6.393 1.00 0.00 115 VAL A CA 6
ATOM 10139 C C . VAL A 1 65 ? 11.872 -0.328 -5.935 1.00 0.00 115 VAL A C 6
ATOM 10140 O O . VAL A 1 65 ? 11.686 -1.338 -5.256 1.00 0.00 115 VAL A O 6
ATOM 10153 N N . GLU A 1 66 ? 13.080 0.081 -6.310 1.00 0.00 116 GLU A N 6
ATOM 10154 C CA . GLU A 1 66 ? 14.284 -0.652 -5.937 1.00 0.00 116 GLU A CA 6
ATOM 10155 C C . GLU A 1 66 ? 14.987 0.020 -4.761 1.00 0.00 116 GLU A C 6
ATOM 10156 O O . GLU A 1 66 ? 14.977 1.244 -4.635 1.00 0.00 116 GLU A O 6
ATOM 10168 N N . GLY A 1 67 ? 15.598 -0.791 -3.903 1.00 0.00 117 GLY A N 6
ATOM 10169 C CA . GLY A 1 67 ? 16.297 -0.258 -2.748 1.00 0.00 117 GLY A CA 6
ATOM 10170 C C . GLY A 1 67 ? 17.665 -0.883 -2.560 1.00 0.00 117 GLY A C 6
ATOM 10171 O O . GLY A 1 67 ? 17.779 -2.084 -2.316 1.00 0.00 117 GLY A O 6
ATOM 10175 N N . TYR A 1 68 ? 18.707 -0.067 -2.674 1.00 0.00 118 TYR A N 6
ATOM 10176 C CA . TYR A 1 68 ? 20.075 -0.547 -2.518 1.00 0.00 118 TYR A CA 6
ATOM 10177 C C . TYR A 1 68 ? 20.574 -0.320 -1.095 1.00 0.00 118 TYR A C 6
ATOM 10178 O O . TYR A 1 68 ? 19.993 0.457 -0.338 1.00 0.00 118 TYR A O 6
ATOM 10196 N N . GLY A 1 69 ? 21.657 -1.004 -0.737 1.00 0.00 119 GLY A N 6
ATOM 10197 C CA . GLY A 1 69 ? 22.217 -0.864 0.594 1.00 0.00 119 GLY A CA 6
ATOM 10198 C C . GLY A 1 69 ? 23.240 -1.938 0.908 1.00 0.00 119 GLY A C 6
ATOM 10199 O O . GLY A 1 69 ? 23.063 -3.100 0.543 1.00 0.00 119 GLY A O 6
ATOM 10203 N N . SER A 1 70 ? 24.315 -1.548 1.587 1.00 0.00 120 SER A N 6
ATOM 10204 C CA . SER A 1 70 ? 25.373 -2.485 1.945 1.00 0.00 120 SER A CA 6
ATOM 10205 C C . SER A 1 70 ? 24.804 -3.690 2.687 1.00 0.00 120 SER A C 6
ATOM 10206 O O . SER A 1 70 ? 25.225 -4.826 2.467 1.00 0.00 120 SER A O 6
ATOM 10214 N N . LYS A 1 71 ? 23.842 -3.434 3.568 1.00 0.00 121 LYS A N 6
ATOM 10215 C CA . LYS A 1 71 ? 23.212 -4.496 4.343 1.00 0.00 121 LYS A CA 6
ATOM 10216 C C . LYS A 1 71 ? 21.736 -4.631 3.982 1.00 0.00 121 LYS A C 6
ATOM 10217 O O . LYS A 1 71 ? 21.227 -3.907 3.126 1.00 0.00 121 LYS A O 6
ATOM 10236 N N . LYS A 1 72 ? 21.053 -5.561 4.641 1.00 0.00 122 LYS A N 6
ATOM 10237 C CA . LYS A 1 72 ? 19.634 -5.789 4.392 1.00 0.00 122 LYS A CA 6
ATOM 10238 C C . LYS A 1 72 ? 18.805 -4.583 4.824 1.00 0.00 122 LYS A C 6
ATOM 10239 O O . LYS A 1 72 ? 18.080 -3.998 4.019 1.00 0.00 122 LYS A O 6
ATOM 10258 N N . ILE A 1 73 ? 18.920 -4.217 6.096 1.00 0.00 123 ILE A N 6
ATOM 10259 C CA . ILE A 1 73 ? 18.183 -3.079 6.632 1.00 0.00 123 ILE A CA 6
ATOM 10260 C C . ILE A 1 73 ? 18.426 -1.825 5.800 1.00 0.00 123 ILE A C 6
ATOM 10261 O O . ILE A 1 73 ? 17.596 -0.917 5.770 1.00 0.00 123 ILE A O 6
ATOM 10277 N N . ASP A 1 74 ? 19.569 -1.783 5.124 1.00 0.00 124 ASP A N 6
ATOM 10278 C CA . ASP A 1 74 ? 19.922 -0.641 4.289 1.00 0.00 124 ASP A CA 6
ATOM 10279 C C . ASP A 1 74 ? 19.258 -0.745 2.919 1.00 0.00 124 ASP A C 6
ATOM 10280 O O . ASP A 1 74 ? 18.769 0.247 2.379 1.00 0.00 124 ASP A O 6
ATOM 10289 N N . ALA A 1 75 ? 19.247 -1.951 2.362 1.00 0.00 125 ALA A N 6
ATOM 10290 C CA . ALA A 1 75 ? 18.643 -2.185 1.056 1.00 0.00 125 ALA A CA 6
ATOM 10291 C C . ALA A 1 75 ? 17.138 -1.946 1.097 1.00 0.00 125 ALA A C 6
ATOM 10292 O O . ALA A 1 75 ? 16.562 -1.399 0.157 1.00 0.00 125 ALA A O 6
ATOM 10299 N N . GLU A 1 76 ? 16.507 -2.360 2.192 1.00 0.00 126 GLU A N 6
ATOM 10300 C CA . GLU A 1 76 ? 15.067 -2.191 2.352 1.00 0.00 126 GLU A CA 6
ATOM 10301 C C . GLU A 1 76 ? 14.707 -0.718 2.521 1.00 0.00 126 GLU A C 6
ATOM 10302 O O . GLU A 1 76 ? 13.817 -0.204 1.844 1.00 0.00 126 GLU A O 6
ATOM 10314 N N . ARG A 1 77 ? 15.406 -0.044 3.429 1.00 0.00 127 ARG A N 6
ATOM 10315 C CA . ARG A 1 77 ? 15.160 1.369 3.688 1.00 0.00 127 ARG A CA 6
ATOM 10316 C C . ARG A 1 77 ? 15.067 2.153 2.383 1.00 0.00 127 ARG A C 6
ATOM 10317 O O . ARG A 1 77 ? 14.114 2.900 2.163 1.00 0.00 127 ARG A O 6
ATOM 10338 N N . GLN A 1 78 ? 16.064 1.978 1.521 1.00 0.00 128 GLN A N 6
ATOM 10339 C CA . GLN A 1 78 ? 16.095 2.671 0.239 1.00 0.00 128 GLN A CA 6
ATOM 10340 C C . GLN A 1 78 ? 14.821 2.402 -0.556 1.00 0.00 128 GLN A C 6
ATOM 10341 O O . GLN A 1 78 ? 14.163 3.330 -1.026 1.00 0.00 128 GLN A O 6
ATOM 10355 N N . ALA A 1 79 ? 14.479 1.126 -0.702 1.00 0.00 129 ALA A N 6
ATOM 10356 C CA . ALA A 1 79 ? 13.284 0.735 -1.439 1.00 0.00 129 ALA A CA 6
ATOM 10357 C C . ALA A 1 79 ? 12.093 1.606 -1.054 1.00 0.00 129 ALA A C 6
ATOM 10358 O O . ALA A 1 79 ? 11.454 2.214 -1.912 1.00 0.00 129 ALA A O 6
ATOM 10365 N N . ALA A 1 80 ? 11.799 1.660 0.241 1.00 0.00 130 ALA A N 6
ATOM 10366 C CA . ALA A 1 80 ? 10.685 2.458 0.739 1.00 0.00 130 ALA A CA 6
ATOM 10367 C C . ALA A 1 80 ? 10.823 3.916 0.317 1.00 0.00 130 ALA A C 6
ATOM 10368 O O . ALA A 1 80 ? 9.886 4.508 -0.220 1.00 0.00 130 ALA A O 6
ATOM 10375 N N . ALA A 1 81 ? 11.995 4.491 0.563 1.00 0.00 131 ALA A N 6
ATOM 10376 C CA . ALA A 1 81 ? 12.255 5.880 0.207 1.00 0.00 131 ALA A CA 6
ATOM 10377 C C . ALA A 1 81 ? 11.919 6.144 -1.257 1.00 0.00 131 ALA A C 6
ATOM 10378 O O . ALA A 1 81 ? 11.275 7.139 -1.586 1.00 0.00 131 ALA A O 6
ATOM 10385 N N . ALA A 1 82 ? 12.361 5.246 -2.131 1.00 0.00 132 ALA A N 6
ATOM 10386 C CA . ALA A 1 82 ? 12.106 5.382 -3.560 1.00 0.00 132 ALA A CA 6
ATOM 10387 C C . ALA A 1 82 ? 10.619 5.576 -3.836 1.00 0.00 132 ALA A C 6
ATOM 10388 O O . ALA A 1 82 ? 10.238 6.167 -4.846 1.00 0.00 132 ALA A O 6
ATOM 10395 N N . ALA A 1 83 ? 9.783 5.075 -2.932 1.00 0.00 133 ALA A N 6
ATOM 10396 C CA . ALA A 1 83 ? 8.338 5.195 -3.078 1.00 0.00 133 ALA A CA 6
ATOM 10397 C C . ALA A 1 83 ? 7.825 6.476 -2.428 1.00 0.00 133 ALA A C 6
ATOM 10398 O O . ALA A 1 83 ? 6.895 7.108 -2.929 1.00 0.00 133 ALA A O 6
ATOM 10405 N N . CYS A 1 84 ? 8.437 6.852 -1.310 1.00 0.00 134 CYS A N 6
ATOM 10406 C CA . CYS A 1 84 ? 8.040 8.057 -0.590 1.00 0.00 134 CYS A CA 6
ATOM 10407 C C . CYS A 1 84 ? 7.901 9.239 -1.544 1.00 0.00 134 CYS A C 6
ATOM 10408 O O . CYS A 1 84 ? 7.032 10.092 -1.366 1.00 0.00 134 CYS A O 6
ATOM 10416 N N . GLN A 1 85 ? 8.763 9.282 -2.555 1.00 0.00 135 GLN A N 6
ATOM 10417 C CA . GLN A 1 85 ? 8.737 10.361 -3.535 1.00 0.00 135 GLN A CA 6
ATOM 10418 C C . GLN A 1 85 ? 7.510 10.250 -4.434 1.00 0.00 135 GLN A C 6
ATOM 10419 O O . GLN A 1 85 ? 6.971 11.258 -4.894 1.00 0.00 135 GLN A O 6
ATOM 10433 N N . LEU A 1 86 ? 7.074 9.020 -4.681 1.00 0.00 136 LEU A N 6
ATOM 10434 C CA . LEU A 1 86 ? 5.910 8.777 -5.527 1.00 0.00 136 LEU A CA 6
ATOM 10435 C C . LEU A 1 86 ? 4.626 9.199 -4.819 1.00 0.00 136 LEU A C 6
ATOM 10436 O O . LEU A 1 86 ? 3.727 9.774 -5.433 1.00 0.00 136 LEU A O 6
ATOM 10452 N N . PHE A 1 87 ? 4.547 8.910 -3.525 1.00 0.00 137 PHE A N 6
ATOM 10453 C CA . PHE A 1 87 ? 3.374 9.261 -2.733 1.00 0.00 137 PHE A CA 6
ATOM 10454 C C . PHE A 1 87 ? 3.225 10.775 -2.623 1.00 0.00 137 PHE A C 6
ATOM 10455 O O . PHE A 1 87 ? 2.151 11.325 -2.871 1.00 0.00 137 PHE A O 6
ATOM 10472 N N . LYS A 1 88 ? 4.310 11.445 -2.248 1.00 0.00 138 LYS A N 6
ATOM 10473 C CA . LYS A 1 88 ? 4.303 12.896 -2.104 1.00 0.00 138 LYS A CA 6
ATOM 10474 C C . LYS A 1 88 ? 4.007 13.573 -3.439 1.00 0.00 138 LYS A C 6
ATOM 10475 O O . LYS A 1 88 ? 3.242 14.534 -3.502 1.00 0.00 138 LYS A O 6
ATOM 10494 N N . GLY A 1 89 ? 4.618 13.063 -4.504 1.00 0.00 139 GLY A N 6
ATOM 10495 C CA . GLY A 1 89 ? 4.406 13.631 -5.823 1.00 0.00 139 GLY A CA 6
ATOM 10496 C C . GLY A 1 89 ? 2.967 13.508 -6.283 1.00 0.00 139 GLY A C 6
ATOM 10497 O O . GLY A 1 89 ? 2.444 14.398 -6.952 1.00 0.00 139 GLY A O 6
ATOM 10501 N N . TRP A 1 90 ? 2.327 12.400 -5.925 1.00 0.00 140 TRP A N 6
ATOM 10502 C CA . TRP A 1 90 ? 0.940 12.163 -6.308 1.00 0.00 140 TRP A CA 6
ATOM 10503 C C . TRP A 1 90 ? 0.000 13.100 -5.558 1.00 0.00 140 TRP A C 6
ATOM 10504 O O . TRP A 1 90 ? -1.105 13.384 -6.017 1.00 0.00 140 TRP A O 6
ATOM 10525 N N . GLY A 1 91 ? 0.447 13.579 -4.401 1.00 0.00 141 GLY A N 6
ATOM 10526 C CA . GLY A 1 91 ? -0.367 14.480 -3.606 1.00 0.00 141 GLY A CA 6
ATOM 10527 C C . GLY A 1 91 ? -0.929 13.813 -2.367 1.00 0.00 141 GLY A C 6
ATOM 10528 O O . GLY A 1 91 ? -2.000 14.183 -1.885 1.00 0.00 141 GLY A O 6
ATOM 10532 N N . LEU A 1 92 ? -0.206 12.826 -1.849 1.00 0.00 142 LEU A N 6
ATOM 10533 C CA . LEU A 1 92 ? -0.640 12.104 -0.658 1.00 0.00 142 LEU A CA 6
ATOM 10534 C C . LEU A 1 92 ? -0.017 12.703 0.599 1.00 0.00 142 LEU A C 6
ATOM 10535 O O . LEU A 1 92 ? -0.661 12.782 1.647 1.00 0.00 142 LEU A O 6
ATOM 10551 N N . LEU A 1 93 ? 1.237 13.127 0.488 1.00 0.00 143 LEU A N 6
ATOM 10552 C CA . LEU A 1 93 ? 1.946 13.722 1.615 1.00 0.00 143 LEU A CA 6
ATOM 10553 C C . LEU A 1 93 ? 2.121 15.224 1.416 1.00 0.00 143 LEU A C 6
ATOM 10554 O O . LEU A 1 93 ? 1.561 16.029 2.159 1.00 0.00 143 LEU A O 6
ATOM 10570 N N . GLY A 1 94 ? 2.901 15.596 0.405 1.00 0.00 144 GLY A N 6
ATOM 10571 C CA . GLY A 1 94 ? 3.134 17.000 0.124 1.00 0.00 144 GLY A CA 6
ATOM 10572 C C . GLY A 1 94 ? 4.609 17.351 0.106 1.00 0.00 144 GLY A C 6
ATOM 10573 O O . GLY A 1 94 ? 5.474 16.482 -0.010 1.00 0.00 144 GLY A O 6
ATOM 10577 N N . PRO A 1 95 ? 4.913 18.652 0.219 1.00 0.00 145 PRO A N 6
ATOM 10578 C CA . PRO A 1 95 ? 6.294 19.145 0.216 1.00 0.00 145 PRO A CA 6
ATOM 10579 C C . PRO A 1 95 ? 7.051 18.757 1.481 1.00 0.00 145 PRO A C 6
ATOM 10580 O O . PRO A 1 95 ? 8.210 18.347 1.421 1.00 0.00 145 PRO A O 6
ATOM 10591 N N . ARG A 1 96 ? 6.388 18.889 2.626 1.00 0.00 146 ARG A N 6
ATOM 10592 C CA . ARG A 1 96 ? 7.000 18.553 3.906 1.00 0.00 146 ARG A CA 6
ATOM 10593 C C . ARG A 1 96 ? 6.594 17.151 4.351 1.00 0.00 146 ARG A C 6
ATOM 10594 O O . ARG A 1 96 ? 6.517 16.866 5.545 1.00 0.00 146 ARG A O 6
ATOM 10615 N N . ASN A 1 97 ? 6.334 16.280 3.381 1.00 0.00 147 ASN A N 6
ATOM 10616 C CA . ASN A 1 97 ? 5.935 14.908 3.672 1.00 0.00 147 ASN A CA 6
ATOM 10617 C C . ASN A 1 97 ? 4.951 14.863 4.837 1.00 0.00 147 ASN A C 6
ATOM 10618 O O . ASN A 1 97 ? 5.106 14.067 5.762 1.00 0.00 147 ASN A O 6
ATOM 10629 N N . GLU A 1 98 ? 3.940 15.724 4.784 1.00 0.00 148 GLU A N 6
ATOM 10630 C CA . GLU A 1 98 ? 2.931 15.783 5.836 1.00 0.00 148 GLU A CA 6
ATOM 10631 C C . GLU A 1 98 ? 1.724 14.919 5.481 1.00 0.00 148 GLU A C 6
ATOM 10632 O O . GLU A 1 98 ? 1.222 14.966 4.357 1.00 0.00 148 GLU A O 6
ATOM 10644 N N . LEU A 1 99 ? 1.264 14.131 6.446 1.00 0.00 149 LEU A N 6
ATOM 10645 C CA . LEU A 1 99 ? 0.116 13.256 6.237 1.00 0.00 149 LEU A CA 6
ATOM 10646 C C . LEU A 1 99 ? -1.175 14.062 6.148 1.00 0.00 149 LEU A C 6
ATOM 10647 O O . LEU A 1 99 ? -1.195 15.257 6.447 1.00 0.00 149 LEU A O 6
ATOM 10663 N N . PHE A 1 100 ? -2.253 13.402 5.738 1.00 0.00 150 PHE A N 6
ATOM 10664 C CA . PHE A 1 100 ? -3.549 14.057 5.612 1.00 0.00 150 PHE A CA 6
ATOM 10665 C C . PHE A 1 100 ? -4.601 13.352 6.464 1.00 0.00 150 PHE A C 6
ATOM 10666 O O . PHE A 1 100 ? -4.293 12.410 7.196 1.00 0.00 150 PHE A O 6
ATOM 10683 N N . ASP A 1 101 ? -5.842 13.814 6.364 1.00 0.00 151 ASP A N 6
ATOM 10684 C CA . ASP A 1 101 ? -6.940 13.228 7.124 1.00 0.00 151 ASP A CA 6
ATOM 10685 C C . ASP A 1 101 ? -7.406 11.923 6.488 1.00 0.00 151 ASP A C 6
ATOM 10686 O O . ASP A 1 101 ? -7.643 11.859 5.282 1.00 0.00 151 ASP A O 6
ATOM 10695 N N . ALA A 1 102 ? -7.533 10.883 7.307 1.00 0.00 152 ALA A N 6
ATOM 10696 C CA . ALA A 1 102 ? -7.972 9.580 6.824 1.00 0.00 152 ALA A CA 6
ATOM 10697 C C . ALA A 1 102 ? -9.036 9.725 5.741 1.00 0.00 152 ALA A C 6
ATOM 10698 O O . ALA A 1 102 ? -8.945 9.107 4.681 1.00 0.00 152 ALA A O 6
ATOM 10705 N N . ALA A 1 103 ? -10.045 10.545 6.016 1.00 0.00 153 ALA A N 6
ATOM 10706 C CA . ALA A 1 103 ? -11.126 10.772 5.065 1.00 0.00 153 ALA A CA 6
ATOM 10707 C C . ALA A 1 103 ? -10.580 11.164 3.696 1.00 0.00 153 ALA A C 6
ATOM 10708 O O . ALA A 1 103 ? -10.899 10.537 2.686 1.00 0.00 153 ALA A O 6
ATOM 10715 N N . LYS A 1 104 ? -9.754 12.205 3.670 1.00 0.00 154 LYS A N 6
ATOM 10716 C CA . LYS A 1 104 ? -9.162 12.681 2.426 1.00 0.00 154 LYS A CA 6
ATOM 10717 C C . LYS A 1 104 ? -8.431 11.553 1.704 1.00 0.00 154 LYS A C 6
ATOM 10718 O O . LYS A 1 104 ? -8.504 11.436 0.481 1.00 0.00 154 LYS A O 6
ATOM 10737 N N . TYR A 1 105 ? -7.729 10.725 2.469 1.00 0.00 155 TYR A N 6
ATOM 10738 C CA . TYR A 1 105 ? -6.985 9.607 1.903 1.00 0.00 155 TYR A CA 6
ATOM 10739 C C . TYR A 1 105 ? -7.912 8.663 1.143 1.00 0.00 155 TYR A C 6
ATOM 10740 O O . TYR A 1 105 ? -7.636 8.286 0.005 1.00 0.00 155 TYR A O 6
ATOM 10758 N N . ARG A 1 106 ? -9.015 8.287 1.783 1.00 0.00 156 ARG A N 6
ATOM 10759 C CA . ARG A 1 106 ? -9.984 7.387 1.170 1.00 0.00 156 ARG A CA 6
ATOM 10760 C C . ARG A 1 106 ? -10.364 7.868 -0.228 1.00 0.00 156 ARG A C 6
ATOM 10761 O O . ARG A 1 106 ? -10.493 7.070 -1.156 1.00 0.00 156 ARG A O 6
ATOM 10782 N N . VAL A 1 107 ? -10.543 9.177 -0.369 1.00 0.00 157 VAL A N 6
ATOM 10783 C CA . VAL A 1 107 ? -10.907 9.765 -1.653 1.00 0.00 157 VAL A CA 6
ATOM 10784 C C . VAL A 1 107 ? -9.706 9.826 -2.590 1.00 0.00 157 VAL A C 6
ATOM 10785 O O . VAL A 1 107 ? -9.814 9.513 -3.776 1.00 0.00 157 VAL A O 6
ATOM 10798 N N . LEU A 1 108 ? -8.562 10.232 -2.050 1.00 0.00 158 LEU A N 6
ATOM 10799 C CA . LEU A 1 108 ? -7.339 10.334 -2.838 1.00 0.00 158 LEU A CA 6
ATOM 10800 C C . LEU A 1 108 ? -7.029 9.014 -3.538 1.00 0.00 158 LEU A C 6
ATOM 10801 O O . LEU A 1 108 ? -6.730 8.987 -4.731 1.00 0.00 158 LEU A O 6
ATOM 10817 N N . ALA A 1 109 ? -7.106 7.920 -2.786 1.00 0.00 159 ALA A N 6
ATOM 10818 C CA . ALA A 1 109 ? -6.838 6.596 -3.335 1.00 0.00 159 ALA A CA 6
ATOM 10819 C C . ALA A 1 109 ? -7.792 6.274 -4.480 1.00 0.00 159 ALA A C 6
ATOM 10820 O O . ALA A 1 109 ? -7.387 5.713 -5.499 1.00 0.00 159 ALA A O 6
ATOM 10827 N N . ASP A 1 110 ? -9.060 6.630 -4.306 1.00 0.00 160 ASP A N 6
ATOM 10828 C CA . ASP A 1 110 ? -10.071 6.379 -5.326 1.00 0.00 160 ASP A CA 6
ATOM 10829 C C . ASP A 1 110 ? -9.586 6.839 -6.697 1.00 0.00 160 ASP A C 6
ATOM 10830 O O . ASP A 1 110 ? -9.604 6.074 -7.662 1.00 0.00 160 ASP A O 6
ATOM 10839 N N . ARG A 1 111 ? -9.155 8.093 -6.777 1.00 0.00 161 ARG A N 6
ATOM 10840 C CA . ARG A 1 111 ? -8.668 8.656 -8.031 1.00 0.00 161 ARG A CA 6
ATOM 10841 C C . ARG A 1 111 ? -7.786 7.654 -8.769 1.00 0.00 161 ARG A C 6
ATOM 10842 O O . ARG A 1 111 ? -7.727 7.651 -9.999 1.00 0.00 161 ARG A O 6
ATOM 10863 N N . PHE A 1 112 ? -7.101 6.805 -8.011 1.00 0.00 162 PHE A N 6
ATOM 10864 C CA . PHE A 1 112 ? -6.220 5.799 -8.594 1.00 0.00 162 PHE A CA 6
ATOM 10865 C C . PHE A 1 112 ? -7.019 4.594 -9.082 1.00 0.00 162 PHE A C 6
ATOM 10866 O O . PHE A 1 112 ? -6.685 3.985 -10.098 1.00 0.00 162 PHE A O 6
ATOM 10883 N N . GLY A 1 113 ? -8.076 4.256 -8.350 1.00 0.00 163 GLY A N 6
ATOM 10884 C CA . GLY A 1 113 ? -8.906 3.125 -8.724 1.00 0.00 163 GLY A CA 6
ATOM 10885 C C . GLY A 1 113 ? -10.141 3.543 -9.497 1.00 0.00 163 GLY A C 6
ATOM 10886 O O . GLY A 1 113 ? -11.266 3.293 -9.065 1.00 0.00 163 GLY A O 6
ATOM 10890 N N . SER A 1 114 ? -9.931 4.183 -10.643 1.00 0.00 164 SER A N 6
ATOM 10891 C CA . SER A 1 114 ? -11.037 4.642 -11.476 1.00 0.00 164 SER A CA 6
ATOM 10892 C C . SER A 1 114 ? -11.201 3.748 -12.702 1.00 0.00 164 SER A C 6
ATOM 10893 O O . SER A 1 114 ? -10.364 2.888 -12.973 1.00 0.00 164 SER A O 6
ATOM 10901 N N . GLY A 1 115 ? -12.288 3.958 -13.438 1.00 0.00 165 GLY A N 6
ATOM 10902 C CA . GLY A 1 115 ? -12.544 3.164 -14.626 1.00 0.00 165 GLY A CA 6
ATOM 10903 C C . GLY A 1 115 ? -11.358 3.136 -15.571 1.00 0.00 165 GLY A C 6
ATOM 10904 O O . GLY A 1 115 ? -10.610 4.106 -15.691 1.00 0.00 165 GLY A O 6
ATOM 10908 N N . PRO A 1 116 ? -11.174 2.000 -16.260 1.00 0.00 166 PRO A N 6
ATOM 10909 C CA . PRO A 1 116 ? -10.071 1.821 -17.210 1.00 0.00 166 PRO A CA 6
ATOM 10910 C C . PRO A 1 116 ? -10.244 2.670 -18.465 1.00 0.00 166 PRO A C 6
ATOM 10911 O O . PRO A 1 116 ? -11.365 2.972 -18.872 1.00 0.00 166 PRO A O 6
ATOM 10922 N N . SER A 1 117 ? -9.125 3.052 -19.073 1.00 0.00 167 SER A N 6
ATOM 10923 C CA . SER A 1 117 ? -9.153 3.870 -20.280 1.00 0.00 167 SER A CA 6
ATOM 10924 C C . SER A 1 117 ? -8.694 3.065 -21.492 1.00 0.00 167 SER A C 6
ATOM 10925 O O . SER A 1 117 ? -9.027 3.392 -22.631 1.00 0.00 167 SER A O 6
ATOM 10933 N N . SER A 1 118 ? -7.926 2.010 -21.238 1.00 0.00 168 SER A N 6
ATOM 10934 C CA . SER A 1 118 ? -7.416 1.160 -22.307 1.00 0.00 168 SER A CA 6
ATOM 10935 C C . SER A 1 118 ? -7.097 1.984 -23.551 1.00 0.00 168 SER A C 6
ATOM 10936 O O . SER A 1 118 ? -7.511 1.643 -24.658 1.00 0.00 168 SER A O 6
ATOM 10944 N N . GLY A 1 119 ? -6.356 3.071 -23.358 1.00 0.00 169 GLY A N 6
ATOM 10945 C CA . GLY A 1 119 ? -5.993 3.928 -24.472 1.00 0.00 169 GLY A CA 6
ATOM 10946 C C . GLY A 1 119 ? -4.677 3.525 -25.108 1.00 0.00 169 GLY A C 6
ATOM 10947 O O . GLY A 1 119 ? -4.549 2.424 -25.642 1.00 0.00 169 GLY A O 6
ATOM 10951 N N . GLY A 1 1 ? 1.525 31.326 -6.521 1.00 0.00 51 GLY A N 7
ATOM 10952 C CA . GLY A 1 1 ? 0.763 30.106 -6.714 1.00 0.00 51 GLY A CA 7
ATOM 10953 C C . GLY A 1 1 ? 1.574 28.862 -6.408 1.00 0.00 51 GLY A C 7
ATOM 10954 O O . GLY A 1 1 ? 1.514 28.331 -5.299 1.00 0.00 51 GLY A O 7
ATOM 10958 N N . SER A 1 2 ? 2.332 28.394 -7.395 1.00 0.00 52 SER A N 7
ATOM 10959 C CA . SER A 1 2 ? 3.153 27.201 -7.227 1.00 0.00 52 SER A CA 7
ATOM 10960 C C . SER A 1 2 ? 4.634 27.565 -7.166 1.00 0.00 52 SER A C 7
ATOM 10961 O O . SER A 1 2 ? 5.233 27.943 -8.173 1.00 0.00 52 SER A O 7
ATOM 10969 N N . SER A 1 3 ? 5.217 27.448 -5.978 1.00 0.00 53 SER A N 7
ATOM 10970 C CA . SER A 1 3 ? 6.626 27.768 -5.783 1.00 0.00 53 SER A CA 7
ATOM 10971 C C . SER A 1 3 ? 7.237 26.891 -4.694 1.00 0.00 53 SER A C 7
ATOM 10972 O O . SER A 1 3 ? 6.535 26.398 -3.812 1.00 0.00 53 SER A O 7
ATOM 10980 N N . GLY A 1 4 ? 8.551 26.701 -4.763 1.00 0.00 54 GLY A N 7
ATOM 10981 C CA . GLY A 1 4 ? 9.235 25.884 -3.778 1.00 0.00 54 GLY A CA 7
ATOM 10982 C C . GLY A 1 4 ? 10.655 25.549 -4.188 1.00 0.00 54 GLY A C 7
ATOM 10983 O O . GLY A 1 4 ? 11.591 26.281 -3.865 1.00 0.00 54 GLY A O 7
ATOM 10987 N N . SER A 1 5 ? 10.818 24.438 -4.900 1.00 0.00 55 SER A N 7
ATOM 10988 C CA . SER A 1 5 ? 12.135 24.005 -5.351 1.00 0.00 55 SER A CA 7
ATOM 10989 C C . SER A 1 5 ? 12.020 22.821 -6.306 1.00 0.00 55 SER A C 7
ATOM 10990 O O . SER A 1 5 ? 11.026 22.094 -6.295 1.00 0.00 55 SER A O 7
ATOM 10998 N N . SER A 1 6 ? 13.045 22.633 -7.131 1.00 0.00 56 SER A N 7
ATOM 10999 C CA . SER A 1 6 ? 13.058 21.539 -8.096 1.00 0.00 56 SER A CA 7
ATOM 11000 C C . SER A 1 6 ? 13.215 20.195 -7.392 1.00 0.00 56 SER A C 7
ATOM 11001 O O . SER A 1 6 ? 13.507 20.137 -6.198 1.00 0.00 56 SER A O 7
ATOM 11009 N N . GLY A 1 7 ? 13.018 19.115 -8.141 1.00 0.00 57 GLY A N 7
ATOM 11010 C CA . GLY A 1 7 ? 13.141 17.785 -7.573 1.00 0.00 57 GLY A CA 7
ATOM 11011 C C . GLY A 1 7 ? 14.412 17.083 -8.010 1.00 0.00 57 GLY A C 7
ATOM 11012 O O . GLY A 1 7 ? 14.816 17.180 -9.168 1.00 0.00 57 GLY A O 7
ATOM 11016 N N . ALA A 1 8 ? 15.045 16.377 -7.079 1.00 0.00 58 ALA A N 7
ATOM 11017 C CA . ALA A 1 8 ? 16.278 15.657 -7.374 1.00 0.00 58 ALA A CA 7
ATOM 11018 C C . ALA A 1 8 ? 16.129 14.169 -7.075 1.00 0.00 58 ALA A C 7
ATOM 11019 O O . ALA A 1 8 ? 15.740 13.784 -5.972 1.00 0.00 58 ALA A O 7
ATOM 11026 N N . SER A 1 9 ? 16.440 13.337 -8.063 1.00 0.00 59 SER A N 7
ATOM 11027 C CA . SER A 1 9 ? 16.336 11.891 -7.907 1.00 0.00 59 SER A CA 7
ATOM 11028 C C . SER A 1 9 ? 17.638 11.308 -7.364 1.00 0.00 59 SER A C 7
ATOM 11029 O O . SER A 1 9 ? 18.079 10.242 -7.793 1.00 0.00 59 SER A O 7
ATOM 11037 N N . ARG A 1 10 ? 18.247 12.017 -6.420 1.00 0.00 60 ARG A N 7
ATOM 11038 C CA . ARG A 1 10 ? 19.499 11.572 -5.819 1.00 0.00 60 ARG A CA 7
ATOM 11039 C C . ARG A 1 10 ? 19.431 11.657 -4.296 1.00 0.00 60 ARG A C 7
ATOM 11040 O O . ARG A 1 10 ? 18.939 12.639 -3.741 1.00 0.00 60 ARG A O 7
ATOM 11061 N N . ASP A 1 11 ? 19.928 10.621 -3.629 1.00 0.00 61 ASP A N 7
ATOM 11062 C CA . ASP A 1 11 ? 19.925 10.579 -2.171 1.00 0.00 61 ASP A CA 7
ATOM 11063 C C . ASP A 1 11 ? 18.566 10.994 -1.618 1.00 0.00 61 ASP A C 7
ATOM 11064 O O . ASP A 1 11 ? 18.480 11.820 -0.708 1.00 0.00 61 ASP A O 7
ATOM 11073 N N . LEU A 1 12 ? 17.506 10.418 -2.174 1.00 0.00 62 LEU A N 7
ATOM 11074 C CA . LEU A 1 12 ? 16.149 10.730 -1.738 1.00 0.00 62 LEU A CA 7
ATOM 11075 C C . LEU A 1 12 ? 16.067 10.791 -0.216 1.00 0.00 62 LEU A C 7
ATOM 11076 O O . LEU A 1 12 ? 15.238 11.510 0.344 1.00 0.00 62 LEU A O 7
ATOM 11092 N N . LEU A 1 13 ? 16.933 10.034 0.449 1.00 0.00 63 LEU A N 7
ATOM 11093 C CA . LEU A 1 13 ? 16.961 10.004 1.907 1.00 0.00 63 LEU A CA 7
ATOM 11094 C C . LEU A 1 13 ? 17.044 11.415 2.479 1.00 0.00 63 LEU A C 7
ATOM 11095 O O . LEU A 1 13 ? 16.372 11.740 3.459 1.00 0.00 63 LEU A O 7
ATOM 11111 N N . LYS A 1 14 ? 17.871 12.252 1.861 1.00 0.00 64 LYS A N 7
ATOM 11112 C CA . LYS A 1 14 ? 18.039 13.630 2.305 1.00 0.00 64 LYS A CA 7
ATOM 11113 C C . LYS A 1 14 ? 16.699 14.243 2.698 1.00 0.00 64 LYS A C 7
ATOM 11114 O O . LYS A 1 14 ? 16.593 14.923 3.718 1.00 0.00 64 LYS A O 7
ATOM 11133 N N . GLU A 1 15 ? 15.679 13.996 1.882 1.00 0.00 65 GLU A N 7
ATOM 11134 C CA . GLU A 1 15 ? 14.346 14.524 2.146 1.00 0.00 65 GLU A CA 7
ATOM 11135 C C . GLU A 1 15 ? 13.567 13.597 3.075 1.00 0.00 65 GLU A C 7
ATOM 11136 O O . GLU A 1 15 ? 12.822 14.053 3.943 1.00 0.00 65 GLU A O 7
ATOM 11148 N N . PHE A 1 16 ? 13.746 12.294 2.887 1.00 0.00 66 PHE A N 7
ATOM 11149 C CA . PHE A 1 16 ? 13.060 11.302 3.706 1.00 0.00 66 PHE A CA 7
ATOM 11150 C C . PHE A 1 16 ? 14.041 10.589 4.633 1.00 0.00 66 PHE A C 7
ATOM 11151 O O . PHE A 1 16 ? 14.750 9.665 4.235 1.00 0.00 66 PHE A O 7
ATOM 11168 N N . PRO A 1 17 ? 14.084 11.029 5.899 1.00 0.00 67 PRO A N 7
ATOM 11169 C CA . PRO A 1 17 ? 14.973 10.448 6.909 1.00 0.00 67 PRO A CA 7
ATOM 11170 C C . PRO A 1 17 ? 14.553 9.038 7.309 1.00 0.00 67 PRO A C 7
ATOM 11171 O O . PRO A 1 17 ? 15.385 8.135 7.395 1.00 0.00 67 PRO A O 7
ATOM 11182 N N . GLN A 1 18 ? 13.259 8.857 7.552 1.00 0.00 68 GLN A N 7
ATOM 11183 C CA . GLN A 1 18 ? 12.730 7.556 7.944 1.00 0.00 68 GLN A CA 7
ATOM 11184 C C . GLN A 1 18 ? 11.639 7.100 6.981 1.00 0.00 68 GLN A C 7
ATOM 11185 O O . GLN A 1 18 ? 10.449 7.127 7.294 1.00 0.00 68 GLN A O 7
ATOM 11199 N N . PRO A 1 19 ? 12.052 6.671 5.779 1.00 0.00 69 PRO A N 7
ATOM 11200 C CA . PRO A 1 19 ? 11.125 6.200 4.745 1.00 0.00 69 PRO A CA 7
ATOM 11201 C C . PRO A 1 19 ? 10.480 4.867 5.109 1.00 0.00 69 PRO A C 7
ATOM 11202 O O . PRO A 1 19 ? 9.325 4.611 4.767 1.00 0.00 69 PRO A O 7
ATOM 11213 N N . LYS A 1 20 ? 11.232 4.021 5.804 1.00 0.00 70 LYS A N 7
ATOM 11214 C CA . LYS A 1 20 ? 10.733 2.714 6.216 1.00 0.00 70 LYS A CA 7
ATOM 11215 C C . LYS A 1 20 ? 9.469 2.855 7.057 1.00 0.00 70 LYS A C 7
ATOM 11216 O O . LYS A 1 20 ? 8.537 2.062 6.932 1.00 0.00 70 LYS A O 7
ATOM 11235 N N . ASN A 1 21 ? 9.444 3.871 7.914 1.00 0.00 71 ASN A N 7
ATOM 11236 C CA . ASN A 1 21 ? 8.293 4.116 8.776 1.00 0.00 71 ASN A CA 7
ATOM 11237 C C . ASN A 1 21 ? 7.305 5.066 8.106 1.00 0.00 71 ASN A C 7
ATOM 11238 O O . ASN A 1 21 ? 6.114 4.769 8.002 1.00 0.00 71 ASN A O 7
ATOM 11249 N N . LEU A 1 22 ? 7.807 6.209 7.653 1.00 0.00 72 LEU A N 7
ATOM 11250 C CA . LEU A 1 22 ? 6.969 7.204 6.992 1.00 0.00 72 LEU A CA 7
ATOM 11251 C C . LEU A 1 22 ? 6.013 6.542 6.004 1.00 0.00 72 LEU A C 7
ATOM 11252 O O . LEU A 1 22 ? 4.802 6.759 6.055 1.00 0.00 72 LEU A O 7
ATOM 11268 N N . LEU A 1 23 ? 6.565 5.731 5.108 1.00 0.00 73 LEU A N 7
ATOM 11269 C CA . LEU A 1 23 ? 5.762 5.034 4.110 1.00 0.00 73 LEU A CA 7
ATOM 11270 C C . LEU A 1 23 ? 4.602 4.292 4.765 1.00 0.00 73 LEU A C 7
ATOM 11271 O O . LEU A 1 23 ? 3.438 4.635 4.560 1.00 0.00 73 LEU A O 7
ATOM 11287 N N . ASN A 1 24 ? 4.928 3.275 5.556 1.00 0.00 74 ASN A N 7
ATOM 11288 C CA . ASN A 1 24 ? 3.913 2.485 6.244 1.00 0.00 74 ASN A CA 7
ATOM 11289 C C . ASN A 1 24 ? 2.844 3.386 6.854 1.00 0.00 74 ASN A C 7
ATOM 11290 O O . ASN A 1 24 ? 1.650 3.191 6.628 1.00 0.00 74 ASN A O 7
ATOM 11301 N N . SER A 1 25 ? 3.281 4.374 7.628 1.00 0.00 75 SER A N 7
ATOM 11302 C CA . SER A 1 25 ? 2.362 5.304 8.273 1.00 0.00 75 SER A CA 7
ATOM 11303 C C . SER A 1 25 ? 1.312 5.804 7.286 1.00 0.00 75 SER A C 7
ATOM 11304 O O . SER A 1 25 ? 0.159 6.032 7.650 1.00 0.00 75 SER A O 7
ATOM 11312 N N . VAL A 1 26 ? 1.721 5.972 6.032 1.00 0.00 76 VAL A N 7
ATOM 11313 C CA . VAL A 1 26 ? 0.817 6.444 4.990 1.00 0.00 76 VAL A CA 7
ATOM 11314 C C . VAL A 1 26 ? -0.348 5.480 4.796 1.00 0.00 76 VAL A C 7
ATOM 11315 O O . VAL A 1 26 ? -1.482 5.777 5.172 1.00 0.00 76 VAL A O 7
ATOM 11328 N N . ILE A 1 27 ? -0.061 4.324 4.206 1.00 0.00 77 ILE A N 7
ATOM 11329 C CA . ILE A 1 27 ? -1.085 3.315 3.964 1.00 0.00 77 ILE A CA 7
ATOM 11330 C C . ILE A 1 27 ? -1.807 2.943 5.254 1.00 0.00 77 ILE A C 7
ATOM 11331 O O . ILE A 1 27 ? -3.003 2.655 5.248 1.00 0.00 77 ILE A O 7
ATOM 11347 N N . GLY A 1 28 ? -1.071 2.954 6.362 1.00 0.00 78 GLY A N 7
ATOM 11348 C CA . GLY A 1 28 ? -1.659 2.618 7.646 1.00 0.00 78 GLY A CA 7
ATOM 11349 C C . GLY A 1 28 ? -2.810 3.533 8.014 1.00 0.00 78 GLY A C 7
ATOM 11350 O O . GLY A 1 28 ? -3.802 3.091 8.595 1.00 0.00 78 GLY A O 7
ATOM 11354 N N . ARG A 1 29 ? -2.679 4.812 7.677 1.00 0.00 79 ARG A N 7
ATOM 11355 C CA . ARG A 1 29 ? -3.716 5.791 7.978 1.00 0.00 79 ARG A CA 7
ATOM 11356 C C . ARG A 1 29 ? -4.876 5.677 6.992 1.00 0.00 79 ARG A C 7
ATOM 11357 O O . ARG A 1 29 ? -6.041 5.755 7.379 1.00 0.00 79 ARG A O 7
ATOM 11378 N N . ALA A 1 30 ? -4.546 5.491 5.718 1.00 0.00 80 ALA A N 7
ATOM 11379 C CA . ALA A 1 30 ? -5.559 5.364 4.678 1.00 0.00 80 ALA A CA 7
ATOM 11380 C C . ALA A 1 30 ? -6.391 4.101 4.873 1.00 0.00 80 ALA A C 7
ATOM 11381 O O . ALA A 1 30 ? -7.619 4.160 4.949 1.00 0.00 80 ALA A O 7
ATOM 11388 N N . LEU A 1 31 ? -5.716 2.960 4.953 1.00 0.00 81 LEU A N 7
ATOM 11389 C CA . LEU A 1 31 ? -6.393 1.682 5.139 1.00 0.00 81 LEU A CA 7
ATOM 11390 C C . LEU A 1 31 ? -6.242 1.189 6.575 1.00 0.00 81 LEU A C 7
ATOM 11391 O O . LEU A 1 31 ? -7.206 1.168 7.340 1.00 0.00 81 LEU A O 7
ATOM 11407 N N . GLY A 1 32 ? -5.024 0.795 6.935 1.00 0.00 82 GLY A N 7
ATOM 11408 C CA . GLY A 1 32 ? -4.769 0.309 8.278 1.00 0.00 82 GLY A CA 7
ATOM 11409 C C . GLY A 1 32 ? -3.419 -0.369 8.403 1.00 0.00 82 GLY A C 7
ATOM 11410 O O . GLY A 1 32 ? -3.102 -1.280 7.637 1.00 0.00 82 GLY A O 7
ATOM 11414 N N . ILE A 1 33 ? -2.622 0.075 9.368 1.00 0.00 83 ILE A N 7
ATOM 11415 C CA . ILE A 1 33 ? -1.299 -0.495 9.589 1.00 0.00 83 ILE A CA 7
ATOM 11416 C C . ILE A 1 33 ? -1.325 -2.014 9.451 1.00 0.00 83 ILE A C 7
ATOM 11417 O O . ILE A 1 33 ? -0.352 -2.625 9.009 1.00 0.00 83 ILE A O 7
ATOM 11433 N N . SER A 1 34 ? -2.447 -2.618 9.831 1.00 0.00 84 SER A N 7
ATOM 11434 C CA . SER A 1 34 ? -2.600 -4.066 9.752 1.00 0.00 84 SER A CA 7
ATOM 11435 C C . SER A 1 34 ? -2.597 -4.534 8.300 1.00 0.00 84 SER A C 7
ATOM 11436 O O . SER A 1 34 ? -1.830 -5.421 7.923 1.00 0.00 84 SER A O 7
ATOM 11444 N N . HIS A 1 35 ? -3.460 -3.931 7.488 1.00 0.00 85 HIS A N 7
ATOM 11445 C CA . HIS A 1 35 ? -3.558 -4.285 6.077 1.00 0.00 85 HIS A CA 7
ATOM 11446 C C . HIS A 1 35 ? -2.276 -3.919 5.335 1.00 0.00 85 HIS A C 7
ATOM 11447 O O . HIS A 1 35 ? -1.628 -4.776 4.734 1.00 0.00 85 HIS A O 7
ATOM 11461 N N . ALA A 1 36 ? -1.916 -2.640 5.381 1.00 0.00 86 ALA A N 7
ATOM 11462 C CA . ALA A 1 36 ? -0.712 -2.161 4.715 1.00 0.00 86 ALA A CA 7
ATOM 11463 C C . ALA A 1 36 ? 0.395 -3.209 4.761 1.00 0.00 86 ALA A C 7
ATOM 11464 O O . ALA A 1 36 ? 1.100 -3.427 3.775 1.00 0.00 86 ALA A O 7
ATOM 11471 N N . LYS A 1 37 ? 0.544 -3.855 5.912 1.00 0.00 87 LYS A N 7
ATOM 11472 C CA . LYS A 1 37 ? 1.565 -4.881 6.088 1.00 0.00 87 LYS A CA 7
ATOM 11473 C C . LYS A 1 37 ? 1.747 -5.692 4.809 1.00 0.00 87 LYS A C 7
ATOM 11474 O O . LYS A 1 37 ? 2.870 -5.903 4.351 1.00 0.00 87 LYS A O 7
ATOM 11493 N N . ASP A 1 38 ? 0.636 -6.143 4.237 1.00 0.00 88 ASP A N 7
ATOM 11494 C CA . ASP A 1 38 ? 0.674 -6.929 3.009 1.00 0.00 88 ASP A CA 7
ATOM 11495 C C . ASP A 1 38 ? 0.914 -6.033 1.798 1.00 0.00 88 ASP A C 7
ATOM 11496 O O . ASP A 1 38 ? 1.768 -6.319 0.959 1.00 0.00 88 ASP A O 7
ATOM 11505 N N . LYS A 1 39 ? 0.153 -4.947 1.711 1.00 0.00 89 LYS A N 7
ATOM 11506 C CA . LYS A 1 39 ? 0.282 -4.008 0.603 1.00 0.00 89 LYS A CA 7
ATOM 11507 C C . LYS A 1 39 ? 1.749 -3.748 0.279 1.00 0.00 89 LYS A C 7
ATOM 11508 O O . LYS A 1 39 ? 2.160 -3.811 -0.881 1.00 0.00 89 LYS A O 7
ATOM 11527 N N . LEU A 1 40 ? 2.535 -3.455 1.309 1.00 0.00 90 LEU A N 7
ATOM 11528 C CA . LEU A 1 40 ? 3.958 -3.187 1.133 1.00 0.00 90 LEU A CA 7
ATOM 11529 C C . LEU A 1 40 ? 4.773 -4.472 1.246 1.00 0.00 90 LEU A C 7
ATOM 11530 O O . LEU A 1 40 ? 4.931 -5.026 2.334 1.00 0.00 90 LEU A O 7
ATOM 11546 N N . VAL A 1 41 ? 5.290 -4.940 0.114 1.00 0.00 91 VAL A N 7
ATOM 11547 C CA . VAL A 1 41 ? 6.091 -6.157 0.085 1.00 0.00 91 VAL A CA 7
ATOM 11548 C C . VAL A 1 41 ? 7.540 -5.853 -0.278 1.00 0.00 91 VAL A C 7
ATOM 11549 O O . VAL A 1 41 ? 7.814 -4.986 -1.108 1.00 0.00 91 VAL A O 7
ATOM 11562 N N . TYR A 1 42 ? 8.465 -6.572 0.349 1.00 0.00 92 TYR A N 7
ATOM 11563 C CA . TYR A 1 42 ? 9.887 -6.378 0.093 1.00 0.00 92 TYR A CA 7
ATOM 11564 C C . TYR A 1 42 ? 10.520 -7.652 -0.459 1.00 0.00 92 TYR A C 7
ATOM 11565 O O . TYR A 1 42 ? 10.626 -8.660 0.239 1.00 0.00 92 TYR A O 7
ATOM 11583 N N . VAL A 1 43 ? 10.940 -7.598 -1.719 1.00 0.00 93 VAL A N 7
ATOM 11584 C CA . VAL A 1 43 ? 11.565 -8.745 -2.367 1.00 0.00 93 VAL A CA 7
ATOM 11585 C C . VAL A 1 43 ? 13.084 -8.614 -2.371 1.00 0.00 93 VAL A C 7
ATOM 11586 O O . VAL A 1 43 ? 13.640 -7.737 -3.033 1.00 0.00 93 VAL A O 7
ATOM 11599 N N . HIS A 1 44 ? 13.750 -9.492 -1.629 1.00 0.00 94 HIS A N 7
ATOM 11600 C CA . HIS A 1 44 ? 15.206 -9.476 -1.548 1.00 0.00 94 HIS A CA 7
ATOM 11601 C C . HIS A 1 44 ? 15.818 -10.446 -2.554 1.00 0.00 94 HIS A C 7
ATOM 11602 O O . HIS A 1 44 ? 15.324 -11.559 -2.739 1.00 0.00 94 HIS A O 7
ATOM 11616 N N . THR A 1 45 ? 16.895 -10.016 -3.204 1.00 0.00 95 THR A N 7
ATOM 11617 C CA . THR A 1 45 ? 17.572 -10.846 -4.193 1.00 0.00 95 THR A CA 7
ATOM 11618 C C . THR A 1 45 ? 18.925 -11.323 -3.677 1.00 0.00 95 THR A C 7
ATOM 11619 O O . THR A 1 45 ? 19.481 -10.748 -2.742 1.00 0.00 95 THR A O 7
ATOM 11630 N N . ASN A 1 46 ? 19.449 -12.377 -4.293 1.00 0.00 96 ASN A N 7
ATOM 11631 C CA . ASN A 1 46 ? 20.738 -12.932 -3.895 1.00 0.00 96 ASN A CA 7
ATOM 11632 C C . ASN A 1 46 ? 21.521 -13.415 -5.112 1.00 0.00 96 ASN A C 7
ATOM 11633 O O . ASN A 1 46 ? 21.063 -14.283 -5.854 1.00 0.00 96 ASN A O 7
ATOM 11644 N N . GLY A 1 47 ? 22.707 -12.847 -5.310 1.00 0.00 97 GLY A N 7
ATOM 11645 C CA . GLY A 1 47 ? 23.536 -13.232 -6.437 1.00 0.00 97 GLY A CA 7
ATOM 11646 C C . GLY A 1 47 ? 24.678 -12.264 -6.675 1.00 0.00 97 GLY A C 7
ATOM 11647 O O . GLY A 1 47 ? 25.851 -12.611 -6.545 1.00 0.00 97 GLY A O 7
ATOM 11651 N N . PRO A 1 48 ? 24.337 -11.018 -7.034 1.00 0.00 98 PRO A N 7
ATOM 11652 C CA . PRO A 1 48 ? 25.328 -9.971 -7.300 1.00 0.00 98 PRO A CA 7
ATOM 11653 C C . PRO A 1 48 ? 26.043 -9.515 -6.033 1.00 0.00 98 PRO A C 7
ATOM 11654 O O . PRO A 1 48 ? 25.625 -9.837 -4.921 1.00 0.00 98 PRO A O 7
ATOM 11665 N N . LYS A 1 49 ? 27.125 -8.763 -6.207 1.00 0.00 99 LYS A N 7
ATOM 11666 C CA . LYS A 1 49 ? 27.898 -8.260 -5.078 1.00 0.00 99 LYS A CA 7
ATOM 11667 C C . LYS A 1 49 ? 26.997 -7.543 -4.078 1.00 0.00 99 LYS A C 7
ATOM 11668 O O . LYS A 1 49 ? 26.877 -7.958 -2.926 1.00 0.00 99 LYS A O 7
ATOM 11687 N N . LYS A 1 50 ? 26.365 -6.463 -4.526 1.00 0.00 100 LYS A N 7
ATOM 11688 C CA . LYS A 1 50 ? 25.473 -5.689 -3.673 1.00 0.00 100 LYS A CA 7
ATOM 11689 C C . LYS A 1 50 ? 24.072 -6.293 -3.660 1.00 0.00 100 LYS A C 7
ATOM 11690 O O . LYS A 1 50 ? 23.627 -6.876 -4.648 1.00 0.00 100 LYS A O 7
ATOM 11709 N N . LYS A 1 51 ? 23.381 -6.149 -2.534 1.00 0.00 101 LYS A N 7
ATOM 11710 C CA . LYS A 1 51 ? 22.029 -6.678 -2.392 1.00 0.00 101 LYS A CA 7
ATOM 11711 C C . LYS A 1 51 ? 20.993 -5.644 -2.823 1.00 0.00 101 LYS A C 7
ATOM 11712 O O . LYS A 1 51 ? 21.203 -4.440 -2.674 1.00 0.00 101 LYS A O 7
ATOM 11731 N N . LYS A 1 52 ? 19.874 -6.123 -3.356 1.00 0.00 102 LYS A N 7
ATOM 11732 C CA . LYS A 1 52 ? 18.803 -5.241 -3.806 1.00 0.00 102 LYS A CA 7
ATOM 11733 C C . LYS A 1 52 ? 17.463 -5.668 -3.216 1.00 0.00 102 LYS A C 7
ATOM 11734 O O . LYS A 1 52 ? 17.242 -6.848 -2.940 1.00 0.00 102 LYS A O 7
ATOM 11753 N N . VAL A 1 53 ? 16.570 -4.702 -3.026 1.00 0.00 103 VAL A N 7
ATOM 11754 C CA . VAL A 1 53 ? 15.250 -4.979 -2.472 1.00 0.00 103 VAL A CA 7
ATOM 11755 C C . VAL A 1 53 ? 14.161 -4.265 -3.264 1.00 0.00 103 VAL A C 7
ATOM 11756 O O . VAL A 1 53 ? 14.105 -3.035 -3.296 1.00 0.00 103 VAL A O 7
ATOM 11769 N N . THR A 1 54 ? 13.293 -5.045 -3.902 1.00 0.00 104 THR A N 7
ATOM 11770 C CA . THR A 1 54 ? 12.205 -4.488 -4.695 1.00 0.00 104 THR A CA 7
ATOM 11771 C C . THR A 1 54 ? 10.935 -4.345 -3.863 1.00 0.00 104 THR A C 7
ATOM 11772 O O . THR A 1 54 ? 10.272 -5.334 -3.548 1.00 0.00 104 THR A O 7
ATOM 11783 N N . LEU A 1 55 ? 10.602 -3.109 -3.509 1.00 0.00 105 LEU A N 7
ATOM 11784 C CA . LEU A 1 55 ? 9.410 -2.836 -2.713 1.00 0.00 105 LEU A CA 7
ATOM 11785 C C . LEU A 1 55 ? 8.163 -2.807 -3.591 1.00 0.00 105 LEU A C 7
ATOM 11786 O O . LEU A 1 55 ? 7.953 -1.867 -4.358 1.00 0.00 105 LEU A O 7
ATOM 11802 N N . HIS A 1 56 ? 7.337 -3.842 -3.473 1.00 0.00 106 HIS A N 7
ATOM 11803 C CA . HIS A 1 56 ? 6.109 -3.934 -4.254 1.00 0.00 106 HIS A CA 7
ATOM 11804 C C . HIS A 1 56 ? 4.949 -3.264 -3.524 1.00 0.00 106 HIS A C 7
ATOM 11805 O O . HIS A 1 56 ? 4.433 -3.795 -2.540 1.00 0.00 106 HIS A O 7
ATOM 11819 N N . ILE A 1 57 ? 4.545 -2.095 -4.011 1.00 0.00 107 ILE A N 7
ATOM 11820 C CA . ILE A 1 57 ? 3.447 -1.354 -3.404 1.00 0.00 107 ILE A CA 7
ATOM 11821 C C . ILE A 1 57 ? 2.157 -1.537 -4.197 1.00 0.00 107 ILE A C 7
ATOM 11822 O O . ILE A 1 57 ? 2.179 -1.659 -5.422 1.00 0.00 107 ILE A O 7
ATOM 11838 N N . LYS A 1 58 ? 1.032 -1.553 -3.489 1.00 0.00 108 LYS A N 7
ATOM 11839 C CA . LYS A 1 58 ? -0.270 -1.718 -4.125 1.00 0.00 108 LYS A CA 7
ATOM 11840 C C . LYS A 1 58 ? -1.104 -0.448 -3.993 1.00 0.00 108 LYS A C 7
ATOM 11841 O O . LYS A 1 58 ? -1.748 -0.015 -4.949 1.00 0.00 108 LYS A O 7
ATOM 11860 N N . TRP A 1 59 ? -1.086 0.145 -2.805 1.00 0.00 109 TRP A N 7
ATOM 11861 C CA . TRP A 1 59 ? -1.841 1.367 -2.550 1.00 0.00 109 TRP A CA 7
ATOM 11862 C C . TRP A 1 59 ? -0.932 2.590 -2.607 1.00 0.00 109 TRP A C 7
ATOM 11863 O O . TRP A 1 59 ? 0.194 2.580 -2.108 1.00 0.00 109 TRP A O 7
ATOM 11884 N N . PRO A 1 60 ? -1.429 3.670 -3.228 1.00 0.00 110 PRO A N 7
ATOM 11885 C CA . PRO A 1 60 ? -2.767 3.693 -3.826 1.00 0.00 110 PRO A CA 7
ATOM 11886 C C . PRO A 1 60 ? -2.862 2.814 -5.068 1.00 0.00 110 PRO A C 7
ATOM 11887 O O . PRO A 1 60 ? -3.854 2.112 -5.269 1.00 0.00 110 PRO A O 7
ATOM 11898 N N . LYS A 1 61 ? -1.826 2.856 -5.898 1.00 0.00 111 LYS A N 7
ATOM 11899 C CA . LYS A 1 61 ? -1.791 2.061 -7.120 1.00 0.00 111 LYS A CA 7
ATOM 11900 C C . LYS A 1 61 ? -0.713 0.986 -7.040 1.00 0.00 111 LYS A C 7
ATOM 11901 O O . LYS A 1 61 ? 0.118 0.994 -6.132 1.00 0.00 111 LYS A O 7
ATOM 11920 N N . SER A 1 62 ? -0.731 0.063 -7.996 1.00 0.00 112 SER A N 7
ATOM 11921 C CA . SER A 1 62 ? 0.245 -1.020 -8.032 1.00 0.00 112 SER A CA 7
ATOM 11922 C C . SER A 1 62 ? 1.567 -0.541 -8.624 1.00 0.00 112 SER A C 7
ATOM 11923 O O . SER A 1 62 ? 1.695 -0.380 -9.838 1.00 0.00 112 SER A O 7
ATOM 11931 N N . VAL A 1 63 ? 2.549 -0.316 -7.757 1.00 0.00 113 VAL A N 7
ATOM 11932 C CA . VAL A 1 63 ? 3.863 0.144 -8.192 1.00 0.00 113 VAL A CA 7
ATOM 11933 C C . VAL A 1 63 ? 4.975 -0.619 -7.483 1.00 0.00 113 VAL A C 7
ATOM 11934 O O . VAL A 1 63 ? 4.723 -1.364 -6.536 1.00 0.00 113 VAL A O 7
ATOM 11947 N N . GLU A 1 64 ? 6.206 -0.428 -7.947 1.00 0.00 114 GLU A N 7
ATOM 11948 C CA . GLU A 1 64 ? 7.357 -1.100 -7.356 1.00 0.00 114 GLU A CA 7
ATOM 11949 C C . GLU A 1 64 ? 8.606 -0.228 -7.455 1.00 0.00 114 GLU A C 7
ATOM 11950 O O . GLU A 1 64 ? 8.743 0.576 -8.377 1.00 0.00 114 GLU A O 7
ATOM 11962 N N . VAL A 1 65 ? 9.514 -0.394 -6.499 1.00 0.00 115 VAL A N 7
ATOM 11963 C CA . VAL A 1 65 ? 10.752 0.376 -6.479 1.00 0.00 115 VAL A CA 7
ATOM 11964 C C . VAL A 1 65 ? 11.933 -0.492 -6.058 1.00 0.00 115 VAL A C 7
ATOM 11965 O O . VAL A 1 65 ? 11.771 -1.456 -5.311 1.00 0.00 115 VAL A O 7
ATOM 11978 N N . GLU A 1 66 ? 13.120 -0.142 -6.544 1.00 0.00 116 GLU A N 7
ATOM 11979 C CA . GLU A 1 66 ? 14.328 -0.891 -6.218 1.00 0.00 116 GLU A CA 7
ATOM 11980 C C . GLU A 1 66 ? 15.125 -0.188 -5.123 1.00 0.00 116 GLU A C 7
ATOM 11981 O O . GLU A 1 66 ? 15.171 1.040 -5.064 1.00 0.00 116 GLU A O 7
ATOM 11993 N N . GLY A 1 67 ? 15.751 -0.977 -4.255 1.00 0.00 117 GLY A N 7
ATOM 11994 C CA . GLY A 1 67 ? 16.537 -0.414 -3.173 1.00 0.00 117 GLY A CA 7
ATOM 11995 C C . GLY A 1 67 ? 17.908 -1.051 -3.060 1.00 0.00 117 GLY A C 7
ATOM 11996 O O . GLY A 1 67 ? 18.024 -2.258 -2.847 1.00 0.00 117 GLY A O 7
ATOM 12000 N N . TYR A 1 68 ? 18.949 -0.238 -3.203 1.00 0.00 118 TYR A N 7
ATOM 12001 C CA . TYR A 1 68 ? 20.319 -0.730 -3.120 1.00 0.00 118 TYR A CA 7
ATOM 12002 C C . TYR A 1 68 ? 20.901 -0.488 -1.731 1.00 0.00 118 TYR A C 7
ATOM 12003 O O . TYR A 1 68 ? 20.495 0.435 -1.026 1.00 0.00 118 TYR A O 7
ATOM 12021 N N . GLY A 1 69 ? 21.858 -1.327 -1.343 1.00 0.00 119 GLY A N 7
ATOM 12022 C CA . GLY A 1 69 ? 22.482 -1.188 -0.040 1.00 0.00 119 GLY A CA 7
ATOM 12023 C C . GLY A 1 69 ? 23.362 -2.372 0.310 1.00 0.00 119 GLY A C 7
ATOM 12024 O O . GLY A 1 69 ? 23.206 -3.457 -0.249 1.00 0.00 119 GLY A O 7
ATOM 12028 N N . SER A 1 70 ? 24.292 -2.162 1.237 1.00 0.00 120 SER A N 7
ATOM 12029 C CA . SER A 1 70 ? 25.205 -3.219 1.656 1.00 0.00 120 SER A CA 7
ATOM 12030 C C . SER A 1 70 ? 24.464 -4.297 2.442 1.00 0.00 120 SER A C 7
ATOM 12031 O O . SER A 1 70 ? 24.632 -5.490 2.194 1.00 0.00 120 SER A O 7
ATOM 12039 N N . LYS A 1 71 ? 23.642 -3.866 3.394 1.00 0.00 121 LYS A N 7
ATOM 12040 C CA . LYS A 1 71 ? 22.873 -4.791 4.217 1.00 0.00 121 LYS A CA 7
ATOM 12041 C C . LYS A 1 71 ? 21.386 -4.706 3.888 1.00 0.00 121 LYS A C 7
ATOM 12042 O O . LYS A 1 71 ? 20.949 -3.805 3.171 1.00 0.00 121 LYS A O 7
ATOM 12061 N N . LYS A 1 72 ? 20.612 -5.647 4.418 1.00 0.00 122 LYS A N 7
ATOM 12062 C CA . LYS A 1 72 ? 19.174 -5.677 4.184 1.00 0.00 122 LYS A CA 7
ATOM 12063 C C . LYS A 1 72 ? 18.526 -4.362 4.605 1.00 0.00 122 LYS A C 7
ATOM 12064 O O . LYS A 1 72 ? 17.657 -3.836 3.908 1.00 0.00 122 LYS A O 7
ATOM 12083 N N . ILE A 1 73 ? 18.956 -3.834 5.746 1.00 0.00 123 ILE A N 7
ATOM 12084 C CA . ILE A 1 73 ? 18.419 -2.579 6.257 1.00 0.00 123 ILE A CA 7
ATOM 12085 C C . ILE A 1 73 ? 18.836 -1.405 5.378 1.00 0.00 123 ILE A C 7
ATOM 12086 O O . ILE A 1 73 ? 18.113 -0.415 5.264 1.00 0.00 123 ILE A O 7
ATOM 12102 N N . ASP A 1 74 ? 20.004 -1.523 4.757 1.00 0.00 124 ASP A N 7
ATOM 12103 C CA . ASP A 1 74 ? 20.517 -0.473 3.885 1.00 0.00 124 ASP A CA 7
ATOM 12104 C C . ASP A 1 74 ? 19.715 -0.404 2.589 1.00 0.00 124 ASP A C 7
ATOM 12105 O O . ASP A 1 74 ? 19.311 0.674 2.154 1.00 0.00 124 ASP A O 7
ATOM 12114 N N . ALA A 1 75 ? 19.491 -1.561 1.976 1.00 0.00 125 ALA A N 7
ATOM 12115 C CA . ALA A 1 75 ? 18.738 -1.633 0.730 1.00 0.00 125 ALA A CA 7
ATOM 12116 C C . ALA A 1 75 ? 17.246 -1.433 0.978 1.00 0.00 125 ALA A C 7
ATOM 12117 O O . ALA A 1 75 ? 16.566 -0.754 0.210 1.00 0.00 125 ALA A O 7
ATOM 12124 N N . GLU A 1 76 ? 16.745 -2.031 2.054 1.00 0.00 126 GLU A N 7
ATOM 12125 C CA . GLU A 1 76 ? 15.333 -1.920 2.401 1.00 0.00 126 GLU A CA 7
ATOM 12126 C C . GLU A 1 76 ? 14.925 -0.458 2.558 1.00 0.00 126 GLU A C 7
ATOM 12127 O O . GLU A 1 76 ? 13.887 -0.034 2.050 1.00 0.00 126 GLU A O 7
ATOM 12139 N N . ARG A 1 77 ? 15.750 0.308 3.265 1.00 0.00 127 ARG A N 7
ATOM 12140 C CA . ARG A 1 77 ? 15.475 1.721 3.491 1.00 0.00 127 ARG A CA 7
ATOM 12141 C C . ARG A 1 77 ? 15.332 2.466 2.166 1.00 0.00 127 ARG A C 7
ATOM 12142 O O . ARG A 1 77 ? 14.346 3.167 1.942 1.00 0.00 127 ARG A O 7
ATOM 12163 N N . GLN A 1 78 ? 16.323 2.308 1.295 1.00 0.00 128 GLN A N 7
ATOM 12164 C CA . GLN A 1 78 ? 16.308 2.966 -0.006 1.00 0.00 128 GLN A CA 7
ATOM 12165 C C . GLN A 1 78 ? 14.999 2.692 -0.739 1.00 0.00 128 GLN A C 7
ATOM 12166 O O . GLN A 1 78 ? 14.308 3.619 -1.162 1.00 0.00 128 GLN A O 7
ATOM 12180 N N . ALA A 1 79 ? 14.664 1.415 -0.886 1.00 0.00 129 ALA A N 7
ATOM 12181 C CA . ALA A 1 79 ? 13.437 1.019 -1.566 1.00 0.00 129 ALA A CA 7
ATOM 12182 C C . ALA A 1 79 ? 12.259 1.878 -1.117 1.00 0.00 129 ALA A C 7
ATOM 12183 O O . ALA A 1 79 ? 11.589 2.506 -1.936 1.00 0.00 129 ALA A O 7
ATOM 12190 N N . ALA A 1 80 ? 12.013 1.898 0.189 1.00 0.00 130 ALA A N 7
ATOM 12191 C CA . ALA A 1 80 ? 10.916 2.681 0.746 1.00 0.00 130 ALA A CA 7
ATOM 12192 C C . ALA A 1 80 ? 11.016 4.143 0.326 1.00 0.00 130 ALA A C 7
ATOM 12193 O O . ALA A 1 80 ? 10.069 4.707 -0.222 1.00 0.00 130 ALA A O 7
ATOM 12200 N N . ALA A 1 81 ? 12.168 4.752 0.587 1.00 0.00 131 ALA A N 7
ATOM 12201 C CA . ALA A 1 81 ? 12.391 6.149 0.234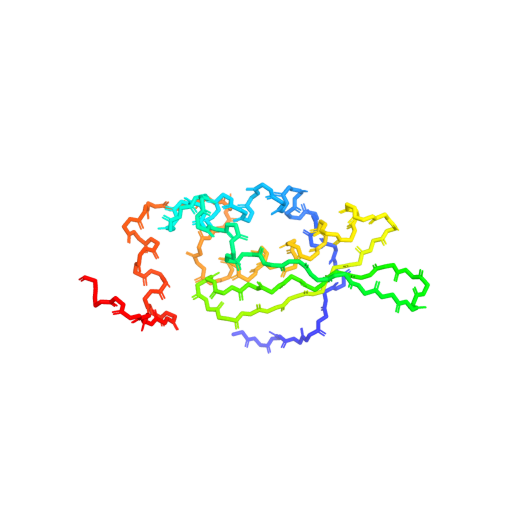 1.00 0.00 131 ALA A CA 7
ATOM 12202 C C . ALA A 1 81 ? 12.070 6.401 -1.235 1.00 0.00 131 ALA A C 7
ATOM 12203 O O . ALA A 1 81 ? 11.432 7.396 -1.578 1.00 0.00 131 ALA A O 7
ATOM 12210 N N . ALA A 1 82 ? 12.518 5.496 -2.098 1.00 0.00 132 ALA A N 7
ATOM 12211 C CA . ALA A 1 82 ? 12.278 5.620 -3.530 1.00 0.00 132 ALA A CA 7
ATOM 12212 C C . ALA A 1 82 ? 10.787 5.741 -3.828 1.00 0.00 132 ALA A C 7
ATOM 12213 O O . ALA A 1 82 ? 10.393 6.261 -4.872 1.00 0.00 132 ALA A O 7
ATOM 12220 N N . ALA A 1 83 ? 9.963 5.256 -2.905 1.00 0.00 133 ALA A N 7
ATOM 12221 C CA . ALA A 1 83 ? 8.515 5.311 -3.069 1.00 0.00 133 ALA A CA 7
ATOM 12222 C C . ALA A 1 83 ? 7.939 6.573 -2.437 1.00 0.00 133 ALA A C 7
ATOM 12223 O O . ALA A 1 83 ? 7.018 7.186 -2.980 1.00 0.00 133 ALA A O 7
ATOM 12230 N N . CYS A 1 84 ? 8.485 6.957 -1.289 1.00 0.00 134 CYS A N 7
ATOM 12231 C CA . CYS A 1 84 ? 8.023 8.147 -0.583 1.00 0.00 134 CYS A CA 7
ATOM 12232 C C . CYS A 1 84 ? 7.845 9.316 -1.546 1.00 0.00 134 CYS A C 7
ATOM 12233 O O . CYS A 1 84 ? 6.871 10.062 -1.457 1.00 0.00 134 CYS A O 7
ATOM 12241 N N . GLN A 1 85 ? 8.794 9.470 -2.464 1.00 0.00 135 GLN A N 7
ATOM 12242 C CA . GLN A 1 85 ? 8.742 10.550 -3.442 1.00 0.00 135 GLN A CA 7
ATOM 12243 C C . GLN A 1 85 ? 7.485 10.448 -4.299 1.00 0.00 135 GLN A C 7
ATOM 12244 O O . GLN A 1 85 ? 6.887 11.461 -4.666 1.00 0.00 135 GLN A O 7
ATOM 12258 N N . LEU A 1 86 ? 7.090 9.220 -4.617 1.00 0.00 136 LEU A N 7
ATOM 12259 C CA . LEU A 1 86 ? 5.903 8.986 -5.433 1.00 0.00 136 LEU A CA 7
ATOM 12260 C C . LEU A 1 86 ? 4.641 9.423 -4.696 1.00 0.00 136 LEU A C 7
ATOM 12261 O O . LEU A 1 86 ? 3.757 10.052 -5.277 1.00 0.00 136 LEU A O 7
ATOM 12277 N N . PHE A 1 87 ? 4.565 9.087 -3.413 1.00 0.00 137 PHE A N 7
ATOM 12278 C CA . PHE A 1 87 ? 3.412 9.445 -2.595 1.00 0.00 137 PHE A CA 7
ATOM 12279 C C . PHE A 1 87 ? 3.315 10.959 -2.426 1.00 0.00 137 PHE A C 7
ATOM 12280 O O . PHE A 1 87 ? 2.220 11.520 -2.364 1.00 0.00 137 PHE A O 7
ATOM 12297 N N . LYS A 1 88 ? 4.468 11.614 -2.350 1.00 0.00 138 LYS A N 7
ATOM 12298 C CA . LYS A 1 88 ? 4.516 13.063 -2.188 1.00 0.00 138 LYS A CA 7
ATOM 12299 C C . LYS A 1 88 ? 4.027 13.768 -3.449 1.00 0.00 138 LYS A C 7
ATOM 12300 O O . LYS A 1 88 ? 3.202 14.678 -3.383 1.00 0.00 138 LYS A O 7
ATOM 12319 N N . GLY A 1 89 ? 4.541 13.340 -4.598 1.00 0.00 139 GLY A N 7
ATOM 12320 C CA . GLY A 1 89 ? 4.144 13.940 -5.858 1.00 0.00 139 GLY A CA 7
ATOM 12321 C C . GLY A 1 89 ? 2.661 13.784 -6.133 1.00 0.00 139 GLY A C 7
ATOM 12322 O O . GLY A 1 89 ? 1.996 14.734 -6.546 1.00 0.00 139 GLY A O 7
ATOM 12326 N N . TRP A 1 90 ? 2.143 12.582 -5.906 1.00 0.00 140 TRP A N 7
ATOM 12327 C CA . TRP A 1 90 ? 0.729 12.305 -6.134 1.00 0.00 140 TRP A CA 7
ATOM 12328 C C . TRP A 1 90 ? -0.149 13.211 -5.278 1.00 0.00 140 TRP A C 7
ATOM 12329 O O . TRP A 1 90 ? -1.303 13.472 -5.615 1.00 0.00 140 TRP A O 7
ATOM 12350 N N . GLY A 1 91 ? 0.407 13.690 -4.169 1.00 0.00 141 GLY A N 7
ATOM 12351 C CA . GLY A 1 91 ? -0.341 14.563 -3.282 1.00 0.00 141 GLY A CA 7
ATOM 12352 C C . GLY A 1 91 ? -0.939 13.819 -2.105 1.00 0.00 141 GLY A C 7
ATOM 12353 O O . GLY A 1 91 ? -2.018 14.169 -1.623 1.00 0.00 141 GLY A O 7
ATOM 12357 N N . LEU A 1 92 ? -0.241 12.789 -1.641 1.00 0.00 142 LEU A N 7
ATOM 12358 C CA . LEU A 1 92 ? -0.710 11.992 -0.514 1.00 0.00 142 LEU A CA 7
ATOM 12359 C C . LEU A 1 92 ? -0.074 12.464 0.790 1.00 0.00 142 LEU A C 7
ATOM 12360 O O . LEU A 1 92 ? -0.556 12.150 1.879 1.00 0.00 142 LEU A O 7
ATOM 12376 N N . LEU A 1 93 ? 1.011 13.222 0.672 1.00 0.00 143 LEU A N 7
ATOM 12377 C CA . LEU A 1 93 ? 1.713 13.740 1.841 1.00 0.00 143 LEU A CA 7
ATOM 12378 C C . LEU A 1 93 ? 1.711 15.265 1.845 1.00 0.00 143 LEU A C 7
ATOM 12379 O O . LEU A 1 93 ? 1.088 15.892 2.701 1.00 0.00 143 LEU A O 7
ATOM 12395 N N . GLY A 1 94 ? 2.411 15.856 0.882 1.00 0.00 144 GLY A N 7
ATOM 12396 C CA . GLY A 1 94 ? 2.474 17.303 0.792 1.00 0.00 144 GLY A CA 7
ATOM 12397 C C . GLY A 1 94 ? 3.898 17.818 0.728 1.00 0.00 144 GLY A C 7
ATOM 12398 O O . GLY A 1 94 ? 4.837 17.076 0.441 1.00 0.00 144 GLY A O 7
ATOM 12402 N N . PRO A 1 95 ? 4.074 19.120 0.999 1.00 0.00 145 PRO A N 7
ATOM 12403 C CA . PRO A 1 95 ? 5.391 19.763 0.976 1.00 0.00 145 PRO A CA 7
ATOM 12404 C C . PRO A 1 95 ? 6.280 19.304 2.126 1.00 0.00 145 PRO A C 7
ATOM 12405 O O . PRO A 1 95 ? 7.434 18.927 1.919 1.00 0.00 145 PRO A O 7
ATOM 12416 N N . ARG A 1 96 ? 5.737 19.337 3.338 1.00 0.00 146 ARG A N 7
ATOM 12417 C CA . ARG A 1 96 ? 6.482 18.924 4.521 1.00 0.00 146 ARG A CA 7
ATOM 12418 C C . ARG A 1 96 ? 6.154 17.481 4.895 1.00 0.00 146 ARG A C 7
ATOM 12419 O O . ARG A 1 96 ? 6.114 17.128 6.072 1.00 0.00 146 ARG A O 7
ATOM 12440 N N . ASN A 1 97 ? 5.920 16.652 3.882 1.00 0.00 147 ASN A N 7
ATOM 12441 C CA . ASN A 1 97 ? 5.594 15.248 4.104 1.00 0.00 147 ASN A CA 7
ATOM 12442 C C . ASN A 1 97 ? 4.658 15.089 5.298 1.00 0.00 147 ASN A C 7
ATOM 12443 O O . ASN A 1 97 ? 4.942 14.329 6.224 1.00 0.00 147 ASN A O 7
ATOM 12454 N N . GLU A 1 98 ? 3.542 15.810 5.269 1.00 0.00 148 GLU A N 7
ATOM 12455 C CA . GLU A 1 98 ? 2.565 15.748 6.350 1.00 0.00 148 GLU A CA 7
ATOM 12456 C C . GLU A 1 98 ? 1.360 14.904 5.946 1.00 0.00 148 GLU A C 7
ATOM 12457 O O . GLU A 1 98 ? 0.679 15.202 4.964 1.00 0.00 148 GLU A O 7
ATOM 12469 N N . LEU A 1 99 ? 1.102 13.847 6.709 1.00 0.00 149 LEU A N 7
ATOM 12470 C CA . LEU A 1 99 ? -0.020 12.958 6.432 1.00 0.00 149 LEU A CA 7
ATOM 12471 C C . LEU A 1 99 ? -1.337 13.727 6.431 1.00 0.00 149 LEU A C 7
ATOM 12472 O O . LEU A 1 99 ? -1.476 14.741 7.116 1.00 0.00 149 LEU A O 7
ATOM 12488 N N . PHE A 1 100 ? -2.302 13.237 5.660 1.00 0.00 150 PHE A N 7
ATOM 12489 C CA . PHE A 1 100 ? -3.609 13.878 5.571 1.00 0.00 150 PHE A CA 7
ATOM 12490 C C . PHE A 1 100 ? -4.648 13.110 6.383 1.00 0.00 150 PHE A C 7
ATOM 12491 O O . PHE A 1 100 ? -4.331 12.112 7.030 1.00 0.00 150 PHE A O 7
ATOM 12508 N N . ASP A 1 101 ? -5.888 13.583 6.344 1.00 0.00 151 ASP A N 7
ATOM 12509 C CA . ASP A 1 101 ? -6.975 12.941 7.075 1.00 0.00 151 ASP A CA 7
ATOM 12510 C C . ASP A 1 101 ? -7.390 11.638 6.399 1.00 0.00 151 ASP A C 7
ATOM 12511 O O . ASP A 1 101 ? -7.124 11.429 5.216 1.00 0.00 151 ASP A O 7
ATOM 12520 N N . ALA A 1 102 ? -8.043 10.765 7.159 1.00 0.00 152 ALA A N 7
ATOM 12521 C CA . ALA A 1 102 ? -8.495 9.483 6.633 1.00 0.00 152 ALA A CA 7
ATOM 12522 C C . ALA A 1 102 ? -9.468 9.678 5.474 1.00 0.00 152 ALA A C 7
ATOM 12523 O O . ALA A 1 102 ? -9.322 9.061 4.420 1.00 0.00 152 ALA A O 7
ATOM 12530 N N . ALA A 1 103 ? -10.460 10.538 5.679 1.00 0.00 153 ALA A N 7
ATOM 12531 C CA . ALA A 1 103 ? -11.455 10.814 4.650 1.00 0.00 153 ALA A CA 7
ATOM 12532 C C . ALA A 1 103 ? -10.791 11.194 3.331 1.00 0.00 153 ALA A C 7
ATOM 12533 O O . ALA A 1 103 ? -11.067 10.598 2.290 1.00 0.00 153 ALA A O 7
ATOM 12540 N N . LYS A 1 104 ? -9.913 12.191 3.381 1.00 0.00 154 LYS A N 7
ATOM 12541 C CA . LYS A 1 104 ? -9.208 12.651 2.191 1.00 0.00 154 LYS A CA 7
ATOM 12542 C C . LYS A 1 104 ? -8.485 11.495 1.506 1.00 0.00 154 LYS A C 7
ATOM 12543 O O . LYS A 1 104 ? -8.541 11.352 0.285 1.00 0.00 154 LYS A O 7
ATOM 12562 N N . TYR A 1 105 ? -7.808 10.674 2.301 1.00 0.00 155 TYR A N 7
ATOM 12563 C CA . TYR A 1 105 ? -7.073 9.531 1.771 1.00 0.00 155 TYR A CA 7
ATOM 12564 C C . TYR A 1 105 ? -7.991 8.620 0.962 1.00 0.00 155 TYR A C 7
ATOM 12565 O O . TYR A 1 105 ? -7.658 8.215 -0.152 1.00 0.00 155 TYR A O 7
ATOM 12583 N N . ARG A 1 106 ? -9.150 8.303 1.531 1.00 0.00 156 ARG A N 7
ATOM 12584 C CA . ARG A 1 106 ? -10.117 7.440 0.864 1.00 0.00 156 ARG A CA 7
ATOM 12585 C C . ARG A 1 106 ? -10.399 7.932 -0.553 1.00 0.00 156 ARG A C 7
ATOM 12586 O O . ARG A 1 106 ? -10.652 7.137 -1.459 1.00 0.00 156 ARG A O 7
ATOM 12607 N N . VAL A 1 107 ? -10.354 9.248 -0.737 1.00 0.00 157 VAL A N 7
ATOM 12608 C CA . VAL A 1 107 ? -10.604 9.846 -2.043 1.00 0.00 157 VAL A CA 7
ATOM 12609 C C . VAL A 1 107 ? -9.327 9.902 -2.875 1.00 0.00 157 VAL A C 7
ATOM 12610 O O . VAL A 1 107 ? -9.352 9.680 -4.086 1.00 0.00 157 VAL A O 7
ATOM 12623 N N . LEU A 1 108 ? -8.212 10.201 -2.217 1.00 0.00 158 LEU A N 7
ATOM 12624 C CA . LEU A 1 108 ? -6.924 10.286 -2.896 1.00 0.00 158 LEU A CA 7
ATOM 12625 C C . LEU A 1 108 ? -6.584 8.970 -3.587 1.00 0.00 158 LEU A C 7
ATOM 12626 O O . LEU A 1 108 ? -5.881 8.951 -4.597 1.00 0.00 158 LEU A O 7
ATOM 12642 N N . ALA A 1 109 ? -7.091 7.871 -3.038 1.00 0.00 159 ALA A N 7
ATOM 12643 C CA . ALA A 1 109 ? -6.845 6.550 -3.604 1.00 0.00 159 ALA A CA 7
ATOM 12644 C C . ALA A 1 109 ? -7.857 6.225 -4.697 1.00 0.00 159 ALA A C 7
ATOM 12645 O O . ALA A 1 109 ? -7.544 5.521 -5.657 1.00 0.00 159 ALA A O 7
ATOM 12652 N N . ASP A 1 110 ? -9.072 6.740 -4.544 1.00 0.00 160 ASP A N 7
ATOM 12653 C CA . ASP A 1 110 ? -10.131 6.504 -5.519 1.00 0.00 160 ASP A CA 7
ATOM 12654 C C . ASP A 1 110 ? -9.720 7.005 -6.900 1.00 0.00 160 ASP A C 7
ATOM 12655 O O . ASP A 1 110 ? -9.780 6.265 -7.882 1.00 0.00 160 ASP A O 7
ATOM 12664 N N . ARG A 1 111 ? -9.304 8.265 -6.967 1.00 0.00 161 ARG A N 7
ATOM 12665 C CA . ARG A 1 111 ? -8.885 8.865 -8.228 1.00 0.00 161 ARG A CA 7
ATOM 12666 C C . ARG A 1 111 ? -8.050 7.885 -9.046 1.00 0.00 161 ARG A C 7
ATOM 12667 O O . ARG A 1 111 ? -8.083 7.901 -10.276 1.00 0.00 161 ARG A O 7
ATOM 12688 N N . PHE A 1 112 ? -7.300 7.033 -8.354 1.00 0.00 162 PHE A N 7
ATOM 12689 C CA . PHE A 1 112 ? -6.455 6.047 -9.015 1.00 0.00 162 PHE A CA 7
ATOM 12690 C C . PHE A 1 112 ? -7.280 4.855 -9.492 1.00 0.00 162 PHE A C 7
ATOM 12691 O O . PHE A 1 112 ? -7.017 4.287 -10.552 1.00 0.00 162 PHE A O 7
ATOM 12708 N N . GLY A 1 113 ? -8.281 4.481 -8.701 1.00 0.00 163 GLY A N 7
ATOM 12709 C CA . GLY A 1 113 ? -9.130 3.359 -9.058 1.00 0.00 163 GLY A CA 7
ATOM 12710 C C . GLY A 1 113 ? -9.693 3.481 -10.460 1.00 0.00 163 GLY A C 7
ATOM 12711 O O . GLY A 1 113 ? -10.765 4.052 -10.658 1.00 0.00 163 GLY A O 7
ATOM 12715 N N . SER A 1 114 ? -8.967 2.945 -11.436 1.00 0.00 164 SER A N 7
ATOM 12716 C CA . SER A 1 114 ? -9.398 3.001 -12.828 1.00 0.00 164 SER A CA 7
ATOM 12717 C C . SER A 1 114 ? -10.510 1.990 -13.094 1.00 0.00 164 SER A C 7
ATOM 12718 O O . SER A 1 114 ? -10.263 0.903 -13.613 1.00 0.00 164 SER A O 7
ATOM 12726 N N . GLY A 1 115 ? -11.735 2.359 -12.734 1.00 0.00 165 GLY A N 7
ATOM 12727 C CA . GLY A 1 115 ? -12.867 1.474 -12.941 1.00 0.00 165 GLY A CA 7
ATOM 12728 C C . GLY A 1 115 ? -14.090 1.905 -12.156 1.00 0.00 165 G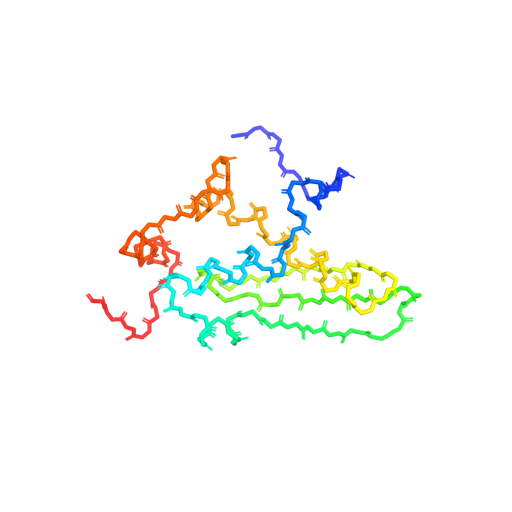LY A C 7
ATOM 12729 O O . GLY A 1 115 ? -14.056 2.869 -11.391 1.00 0.00 165 GLY A O 7
ATOM 12733 N N . PRO A 1 116 ? -15.204 1.181 -12.344 1.00 0.00 166 PRO A N 7
ATOM 12734 C CA . PRO A 1 116 ? -16.465 1.475 -11.658 1.00 0.00 166 PRO A CA 7
ATOM 12735 C C . PRO A 1 116 ? -16.399 1.166 -10.166 1.00 0.00 166 PRO A C 7
ATOM 12736 O O . PRO A 1 116 ? -15.599 0.339 -9.729 1.00 0.00 166 PRO A O 7
ATOM 12747 N N . SER A 1 117 ? -17.244 1.837 -9.390 1.00 0.00 167 SER A N 7
ATOM 12748 C CA . SER A 1 117 ? -17.279 1.636 -7.946 1.00 0.00 167 SER A CA 7
ATOM 12749 C C . SER A 1 117 ? -18.717 1.553 -7.443 1.00 0.00 167 SER A C 7
ATOM 12750 O O . SER A 1 117 ? -19.572 2.345 -7.840 1.00 0.00 167 SER A O 7
ATOM 12758 N N . SER A 1 118 ? -18.976 0.587 -6.567 1.00 0.00 168 SER A N 7
ATOM 12759 C CA . SER A 1 118 ? -20.311 0.397 -6.012 1.00 0.00 168 SER A CA 7
ATOM 12760 C C . SER A 1 118 ? -20.298 0.563 -4.496 1.00 0.00 168 SER A C 7
ATOM 12761 O O . SER A 1 118 ? -19.583 -0.144 -3.789 1.00 0.00 168 SER A O 7
ATOM 12769 N N . GLY A 1 119 ? -21.097 1.506 -4.003 1.00 0.00 169 GLY A N 7
ATOM 12770 C CA . GLY A 1 119 ? -21.163 1.750 -2.574 1.00 0.00 169 GLY A CA 7
ATOM 12771 C C . GLY A 1 119 ? -22.361 1.084 -1.927 1.00 0.00 169 GLY A C 7
ATOM 12772 O O . GLY A 1 119 ? -22.277 -0.058 -1.478 1.00 0.00 169 GLY A O 7
ATOM 12776 N N . GLY A 1 1 ? 15.136 28.364 -24.072 1.00 0.00 51 GLY A N 8
ATOM 12777 C CA . GLY A 1 1 ? 13.991 27.943 -23.285 1.00 0.00 51 GLY A CA 8
ATOM 12778 C C . GLY A 1 1 ? 14.212 26.604 -22.610 1.00 0.00 51 GLY A C 8
ATOM 12779 O O . GLY A 1 1 ? 15.351 26.171 -22.433 1.00 0.00 51 GLY A O 8
ATOM 12783 N N . SER A 1 2 ? 13.121 25.948 -22.229 1.00 0.00 52 SER A N 8
ATOM 12784 C CA . SER A 1 2 ? 13.201 24.652 -21.565 1.00 0.00 52 SER A CA 8
ATOM 12785 C C . SER A 1 2 ? 14.013 24.752 -20.277 1.00 0.00 52 SER A C 8
ATOM 12786 O O . SER A 1 2 ? 14.829 23.881 -19.975 1.00 0.00 52 SER A O 8
ATOM 12794 N N . SER A 1 3 ? 13.782 25.821 -19.521 1.00 0.00 53 SER A N 8
ATOM 12795 C CA . SER A 1 3 ? 14.494 26.038 -18.266 1.00 0.00 53 SER A CA 8
ATOM 12796 C C . SER A 1 3 ? 13.888 25.198 -17.146 1.00 0.00 53 SER A C 8
ATOM 12797 O O . SER A 1 3 ? 12.916 25.601 -16.509 1.00 0.00 53 SER A O 8
ATOM 12805 N N . GLY A 1 4 ? 14.471 24.027 -16.911 1.00 0.00 54 GLY A N 8
ATOM 12806 C CA . GLY A 1 4 ? 13.977 23.148 -15.868 1.00 0.00 54 GLY A CA 8
ATOM 12807 C C . GLY A 1 4 ? 15.083 22.343 -15.215 1.00 0.00 54 GLY A C 8
ATOM 12808 O O . GLY A 1 4 ? 16.031 21.926 -15.879 1.00 0.00 54 GLY A O 8
ATOM 12812 N N . SER A 1 5 ? 14.963 22.127 -13.909 1.00 0.00 55 SER A N 8
ATOM 12813 C CA . SER A 1 5 ? 15.964 21.372 -13.164 1.00 0.00 55 SER A CA 8
ATOM 12814 C C . SER A 1 5 ? 15.336 20.158 -12.486 1.00 0.00 55 SER A C 8
ATOM 12815 O O . SER A 1 5 ? 14.922 20.224 -11.329 1.00 0.00 55 SER A O 8
ATOM 12823 N N . SER A 1 6 ? 15.269 19.049 -13.216 1.00 0.00 56 SER A N 8
ATOM 12824 C CA . SER A 1 6 ? 14.688 17.820 -12.689 1.00 0.00 56 SER A CA 8
ATOM 12825 C C . SER A 1 6 ? 15.733 17.008 -11.930 1.00 0.00 56 SER A C 8
ATOM 12826 O O . SER A 1 6 ? 16.833 16.772 -12.427 1.00 0.00 56 SER A O 8
ATOM 12834 N N . GLY A 1 7 ? 15.378 16.581 -10.722 1.00 0.00 57 GLY A N 8
ATOM 12835 C CA . GLY A 1 7 ? 16.295 15.799 -9.913 1.00 0.00 57 GLY A CA 8
ATOM 12836 C C . GLY A 1 7 ? 17.319 16.660 -9.200 1.00 0.00 57 GLY A C 8
ATOM 12837 O O . GLY A 1 7 ? 18.516 16.378 -9.244 1.00 0.00 57 GLY A O 8
ATOM 12841 N N . ALA A 1 8 ? 16.848 17.716 -8.544 1.00 0.00 58 ALA A N 8
ATOM 12842 C CA . ALA A 1 8 ? 17.731 18.621 -7.819 1.00 0.00 58 ALA A CA 8
ATOM 12843 C C . ALA A 1 8 ? 18.490 17.885 -6.720 1.00 0.00 58 ALA A C 8
ATOM 12844 O O . ALA A 1 8 ? 19.717 17.955 -6.646 1.00 0.00 58 ALA A O 8
ATOM 12851 N N . SER A 1 9 ? 17.753 17.179 -5.869 1.00 0.00 59 SER A N 8
ATOM 12852 C CA . SER A 1 9 ? 18.357 16.434 -4.771 1.00 0.00 59 SER A CA 8
ATOM 12853 C C . SER A 1 9 ? 18.961 15.125 -5.271 1.00 0.00 59 SER A C 8
ATOM 12854 O O . SER A 1 9 ? 18.250 14.244 -5.754 1.00 0.00 59 SER A O 8
ATOM 12862 N N . ARG A 1 10 ? 20.279 15.006 -5.150 1.00 0.00 60 ARG A N 8
ATOM 12863 C CA . ARG A 1 10 ? 20.981 13.806 -5.591 1.00 0.00 60 ARG A CA 8
ATOM 12864 C C . ARG A 1 10 ? 20.394 12.561 -4.934 1.00 0.00 60 ARG A C 8
ATOM 12865 O O . ARG A 1 10 ? 20.019 11.605 -5.614 1.00 0.00 60 ARG A O 8
ATOM 12886 N N . ASP A 1 11 ? 20.317 12.578 -3.607 1.00 0.00 61 ASP A N 8
ATOM 12887 C CA . ASP A 1 11 ? 19.775 11.451 -2.858 1.00 0.00 61 ASP A CA 8
ATOM 12888 C C . ASP A 1 11 ? 18.359 11.750 -2.375 1.00 0.00 61 ASP A C 8
ATOM 12889 O O . ASP A 1 11 ? 18.041 12.883 -2.013 1.00 0.00 61 ASP A O 8
ATOM 12898 N N . LEU A 1 12 ? 17.512 10.726 -2.373 1.00 0.00 62 LEU A N 8
ATOM 12899 C CA . LEU A 1 12 ? 16.129 10.879 -1.936 1.00 0.00 62 LEU A CA 8
ATOM 12900 C C . LEU A 1 12 ? 16.035 10.871 -0.413 1.00 0.00 62 LEU A C 8
ATOM 12901 O O . LEU A 1 12 ? 15.363 11.715 0.182 1.00 0.00 62 LEU A O 8
ATOM 12917 N N . LEU A 1 13 ? 16.714 9.916 0.211 1.00 0.00 63 LEU A N 8
ATOM 12918 C CA . LEU A 1 13 ? 16.710 9.799 1.665 1.00 0.00 63 LEU A CA 8
ATOM 12919 C C . LEU A 1 13 ? 16.858 11.168 2.322 1.00 0.00 63 LEU A C 8
ATOM 12920 O O . LEU A 1 13 ? 16.229 11.451 3.342 1.00 0.00 63 LEU A O 8
ATOM 12936 N N . LYS A 1 14 ? 17.692 12.015 1.729 1.00 0.00 64 LYS A N 8
ATOM 12937 C CA . LYS A 1 14 ? 17.921 13.357 2.253 1.00 0.00 64 LYS A CA 8
ATOM 12938 C C . LYS A 1 14 ? 16.617 13.981 2.740 1.00 0.00 64 LYS A C 8
ATOM 12939 O O . LYS A 1 14 ? 16.579 14.618 3.791 1.00 0.00 64 LYS A O 8
ATOM 12958 N N . GLU A 1 15 ? 15.551 13.791 1.968 1.00 0.00 65 GLU A N 8
ATOM 12959 C CA . GLU A 1 15 ? 14.246 14.335 2.323 1.00 0.00 65 GLU A CA 8
ATOM 12960 C C . GLU A 1 15 ? 13.484 13.374 3.232 1.00 0.00 65 GLU A C 8
ATOM 12961 O O . GLU A 1 15 ? 12.786 13.796 4.154 1.00 0.00 65 GLU A O 8
ATOM 12973 N N . PHE A 1 16 ? 13.624 12.080 2.964 1.00 0.00 66 PHE A N 8
ATOM 12974 C CA . PHE A 1 16 ? 12.948 11.059 3.756 1.00 0.00 66 PHE A CA 8
ATOM 12975 C C . PHE A 1 16 ? 13.931 10.352 4.684 1.00 0.00 66 PHE A C 8
ATOM 12976 O O . PHE A 1 16 ? 14.609 9.398 4.302 1.00 0.00 66 PHE A O 8
ATOM 12993 N N . PRO A 1 17 ? 14.013 10.831 5.934 1.00 0.00 67 PRO A N 8
ATOM 12994 C CA . PRO A 1 17 ? 14.909 10.261 6.944 1.00 0.00 67 PRO A CA 8
ATOM 12995 C C . PRO A 1 17 ? 14.464 8.875 7.399 1.00 0.00 67 PRO A C 8
ATOM 12996 O O . PRO A 1 17 ? 15.280 7.964 7.532 1.00 0.00 67 PRO A O 8
ATOM 13007 N N . GLN A 1 18 ? 13.165 8.724 7.636 1.00 0.00 68 GLN A N 8
ATOM 13008 C CA . GLN A 1 18 ? 12.612 7.449 8.076 1.00 0.00 68 GLN A CA 8
ATOM 13009 C C . GLN A 1 18 ? 11.520 6.971 7.124 1.00 0.00 68 GLN A C 8
ATOM 13010 O O . GLN A 1 18 ? 10.327 7.068 7.412 1.00 0.00 68 GLN A O 8
ATOM 13024 N N . PRO A 1 19 ? 11.935 6.444 5.963 1.00 0.00 69 PRO A N 8
ATOM 13025 C CA . PRO A 1 19 ? 11.008 5.941 4.946 1.00 0.00 69 PRO A CA 8
ATOM 13026 C C . PRO A 1 19 ? 10.302 4.663 5.386 1.00 0.00 69 PRO A C 8
ATOM 13027 O O . PRO A 1 19 ? 9.213 4.345 4.906 1.00 0.00 69 PRO A O 8
ATOM 13038 N N . LYS A 1 20 ? 10.927 3.933 6.303 1.00 0.00 70 LYS A N 8
ATOM 13039 C CA . LYS A 1 20 ? 10.359 2.690 6.810 1.00 0.00 70 LYS A CA 8
ATOM 13040 C C . LYS A 1 20 ? 9.070 2.956 7.581 1.00 0.00 70 LYS A C 8
ATOM 13041 O O . LYS A 1 20 ? 8.079 2.245 7.416 1.00 0.00 70 LYS A O 8
ATOM 13060 N N . ASN A 1 21 ? 9.090 3.985 8.422 1.00 0.00 71 ASN A N 8
ATOM 13061 C CA . ASN A 1 21 ? 7.922 4.345 9.218 1.00 0.00 71 ASN A CA 8
ATOM 13062 C C . ASN A 1 21 ? 7.005 5.285 8.442 1.00 0.00 71 ASN A C 8
ATOM 13063 O O . ASN A 1 21 ? 5.783 5.244 8.594 1.00 0.00 71 ASN A O 8
ATOM 13074 N N . LEU A 1 22 ? 7.601 6.132 7.609 1.00 0.00 72 LEU A N 8
ATOM 13075 C CA . LEU A 1 22 ? 6.838 7.083 6.808 1.00 0.00 72 LEU A CA 8
ATOM 13076 C C . LEU A 1 22 ? 5.886 6.357 5.863 1.00 0.00 72 LEU A C 8
ATOM 13077 O O . LEU A 1 22 ? 4.667 6.409 6.032 1.00 0.00 72 LEU A O 8
ATOM 13093 N N . LEU A 1 23 ? 6.450 5.680 4.869 1.00 0.00 73 LEU A N 8
ATOM 13094 C CA . LEU A 1 23 ? 5.651 4.941 3.897 1.00 0.00 73 LEU A CA 8
ATOM 13095 C C . LEU A 1 23 ? 4.578 4.110 4.593 1.00 0.00 73 LEU A C 8
ATOM 13096 O O . LEU A 1 23 ? 3.387 4.272 4.331 1.00 0.00 73 LEU A O 8
ATOM 13112 N N . ASN A 1 24 ? 5.009 3.221 5.481 1.00 0.00 74 ASN A N 8
ATOM 13113 C CA . ASN A 1 24 ? 4.085 2.365 6.217 1.00 0.00 74 ASN A CA 8
ATOM 13114 C C . ASN A 1 24 ? 3.036 3.198 6.947 1.00 0.00 74 ASN A C 8
ATOM 13115 O O . ASN A 1 24 ? 1.853 2.857 6.955 1.00 0.00 74 ASN A O 8
ATOM 13126 N N . SER A 1 25 ? 3.478 4.293 7.558 1.00 0.00 75 SER A N 8
ATOM 13127 C CA . SER A 1 25 ? 2.578 5.174 8.293 1.00 0.00 75 SER A CA 8
ATOM 13128 C C . SER A 1 25 ? 1.461 5.687 7.389 1.00 0.00 75 SER A C 8
ATOM 13129 O O . SER A 1 25 ? 0.290 5.691 7.770 1.00 0.00 75 SER A O 8
ATOM 13137 N N . VAL A 1 26 ? 1.832 6.121 6.188 1.00 0.00 76 VAL A N 8
ATOM 13138 C CA . VAL A 1 26 ? 0.864 6.636 5.228 1.00 0.00 76 VAL A CA 8
ATOM 13139 C C . VAL A 1 26 ? -0.306 5.673 5.057 1.00 0.00 76 VAL A C 8
ATOM 13140 O O . VAL A 1 26 ? -1.420 5.948 5.502 1.00 0.00 76 VAL A O 8
ATOM 13153 N N . ILE A 1 27 ? -0.043 4.542 4.410 1.00 0.00 77 ILE A N 8
ATOM 13154 C CA . ILE A 1 27 ? -1.074 3.537 4.181 1.00 0.00 77 ILE A CA 8
ATOM 13155 C C . ILE A 1 27 ? -1.750 3.136 5.488 1.00 0.00 77 ILE A C 8
ATOM 13156 O O . ILE A 1 27 ? -2.955 2.888 5.525 1.00 0.00 77 ILE A O 8
ATOM 13172 N N . GLY A 1 28 ? -0.966 3.076 6.560 1.00 0.00 78 GLY A N 8
ATOM 13173 C CA . GLY A 1 28 ? -1.506 2.706 7.855 1.00 0.00 78 GLY A CA 8
ATOM 13174 C C . GLY A 1 28 ? -2.623 3.629 8.302 1.00 0.00 78 GLY A C 8
ATOM 13175 O O . GLY A 1 28 ? -3.503 3.226 9.063 1.00 0.00 78 GLY A O 8
ATOM 13179 N N . ARG A 1 29 ? -2.587 4.870 7.830 1.00 0.00 79 ARG A N 8
ATOM 13180 C CA . ARG A 1 29 ? -3.602 5.854 8.188 1.00 0.00 79 ARG A CA 8
ATOM 13181 C C . ARG A 1 29 ? -4.758 5.830 7.192 1.00 0.00 79 ARG A C 8
ATOM 13182 O O . ARG A 1 29 ? -5.925 5.867 7.580 1.00 0.00 79 ARG A O 8
ATOM 13203 N N . ALA A 1 30 ? -4.423 5.768 5.907 1.00 0.00 80 ALA A N 8
ATOM 13204 C CA . ALA A 1 30 ? -5.432 5.738 4.856 1.00 0.00 80 ALA A CA 8
ATOM 13205 C C . ALA A 1 30 ? -6.267 4.463 4.932 1.00 0.00 80 ALA A C 8
ATOM 13206 O O . ALA A 1 30 ? -7.497 4.514 4.932 1.00 0.00 80 ALA A O 8
ATOM 13213 N N . LEU A 1 31 ? -5.590 3.322 4.997 1.00 0.00 81 LEU A N 8
ATOM 13214 C CA . LEU A 1 31 ? -6.269 2.033 5.073 1.00 0.00 81 LEU A CA 8
ATOM 13215 C C . LEU A 1 31 ? -6.181 1.454 6.481 1.00 0.00 81 LEU A C 8
ATOM 13216 O O . LEU A 1 31 ? -7.190 1.319 7.172 1.00 0.00 81 LEU A O 8
ATOM 13232 N N . GLY A 1 32 ? -4.966 1.114 6.901 1.00 0.00 82 GLY A N 8
ATOM 13233 C CA . GLY A 1 32 ? -4.769 0.555 8.226 1.00 0.00 82 GLY A CA 8
ATOM 13234 C C . GLY A 1 32 ? -3.482 -0.239 8.334 1.00 0.00 82 GLY A C 8
ATOM 13235 O O . GLY A 1 32 ? -3.251 -1.168 7.560 1.00 0.00 82 GLY A O 8
ATOM 13239 N N . ILE A 1 33 ? -2.641 0.128 9.296 1.00 0.00 83 ILE A N 8
ATOM 13240 C CA . ILE A 1 33 ? -1.371 -0.557 9.501 1.00 0.00 83 ILE A CA 8
ATOM 13241 C C . ILE A 1 33 ? -1.489 -2.042 9.177 1.00 0.00 83 ILE A C 8
ATOM 13242 O O . ILE A 1 33 ? -0.545 -2.656 8.678 1.00 0.00 83 ILE A O 8
ATOM 13258 N N . SER A 1 34 ? -2.654 -2.614 9.463 1.00 0.00 84 SER A N 8
ATOM 13259 C CA . SER A 1 34 ? -2.895 -4.029 9.204 1.00 0.00 84 SER A CA 8
ATOM 13260 C C . SER A 1 34 ? -2.795 -4.333 7.712 1.00 0.00 84 SER A C 8
ATOM 13261 O O . SER A 1 34 ? -2.038 -5.210 7.295 1.00 0.00 84 SER A O 8
ATOM 13269 N N . HIS A 1 35 ? -3.564 -3.600 6.913 1.00 0.00 85 HIS A N 8
ATOM 13270 C CA . HIS A 1 35 ? -3.562 -3.790 5.467 1.00 0.00 85 HIS A CA 8
ATOM 13271 C C . HIS A 1 35 ? -2.187 -3.487 4.880 1.00 0.00 85 HIS A C 8
ATOM 13272 O O . HIS A 1 35 ? -1.565 -4.344 4.254 1.00 0.00 85 HIS A O 8
ATOM 13286 N N . ALA A 1 36 ? -1.718 -2.261 5.088 1.00 0.00 86 ALA A N 8
ATOM 13287 C CA . ALA A 1 36 ? -0.416 -1.845 4.581 1.00 0.00 86 ALA A CA 8
ATOM 13288 C C . ALA A 1 36 ? 0.591 -2.988 4.649 1.00 0.00 86 ALA A C 8
ATOM 13289 O O . ALA A 1 36 ? 1.513 -3.067 3.838 1.00 0.00 86 ALA A O 8
ATOM 13296 N N . LYS A 1 37 ? 0.408 -3.873 5.623 1.00 0.00 87 LYS A N 8
ATOM 13297 C CA . LYS A 1 37 ? 1.300 -5.014 5.798 1.00 0.00 87 LYS A CA 8
ATOM 13298 C C . LYS A 1 37 ? 1.571 -5.702 4.464 1.00 0.00 87 LYS A C 8
ATOM 13299 O O . LYS A 1 37 ? 2.724 -5.937 4.100 1.00 0.00 87 LYS A O 8
ATOM 13318 N N . ASP A 1 38 ? 0.504 -6.020 3.740 1.00 0.00 88 ASP A N 8
ATOM 13319 C CA . ASP A 1 38 ? 0.628 -6.679 2.445 1.00 0.00 88 ASP A CA 8
ATOM 13320 C C . ASP A 1 38 ? 0.880 -5.659 1.338 1.00 0.00 88 ASP A C 8
ATOM 13321 O O . ASP A 1 38 ? 1.815 -5.800 0.550 1.00 0.00 88 ASP A O 8
ATOM 13330 N N . LYS A 1 39 ? 0.038 -4.632 1.285 1.00 0.00 89 LYS A N 8
ATOM 13331 C CA . LYS A 1 39 ? 0.168 -3.587 0.276 1.00 0.00 89 LYS A CA 8
ATOM 13332 C C . LYS A 1 39 ? 1.634 -3.238 0.041 1.00 0.00 89 LYS A C 8
ATOM 13333 O O . LYS A 1 39 ? 2.005 -2.764 -1.034 1.00 0.00 89 LYS A O 8
ATOM 13352 N N . LEU A 1 40 ? 2.464 -3.475 1.050 1.00 0.00 90 LEU A N 8
ATOM 13353 C CA . LEU A 1 40 ? 3.891 -3.187 0.952 1.00 0.00 90 LEU A CA 8
ATOM 13354 C C . LEU A 1 40 ? 4.717 -4.455 1.142 1.00 0.00 90 LEU A C 8
ATOM 13355 O O . LEU A 1 40 ? 4.946 -4.897 2.267 1.00 0.00 90 LEU A O 8
ATOM 13371 N N . VAL A 1 41 ? 5.164 -5.035 0.032 1.00 0.00 91 VAL A N 8
ATOM 13372 C CA . VAL A 1 41 ? 5.968 -6.250 0.076 1.00 0.00 91 VAL A CA 8
ATOM 13373 C C . VAL A 1 41 ? 7.411 -5.970 -0.329 1.00 0.00 91 VAL A C 8
ATOM 13374 O O . VAL A 1 41 ? 7.674 -5.112 -1.172 1.00 0.00 91 VAL A O 8
ATOM 13387 N N . TYR A 1 42 ? 8.342 -6.699 0.277 1.00 0.00 92 TYR A N 8
ATOM 13388 C CA . TYR A 1 42 ? 9.759 -6.527 -0.019 1.00 0.00 92 TYR A CA 8
ATOM 13389 C C . TYR A 1 42 ? 10.357 -7.811 -0.586 1.00 0.00 92 TYR A C 8
ATOM 13390 O O . TYR A 1 42 ? 10.359 -8.852 0.072 1.00 0.00 92 TYR A O 8
ATOM 13408 N N . VAL A 1 43 ? 10.864 -7.729 -1.812 1.00 0.00 93 VAL A N 8
ATOM 13409 C CA . VAL A 1 43 ? 11.467 -8.883 -2.468 1.00 0.00 93 VAL A CA 8
ATOM 13410 C C . VAL A 1 43 ? 12.989 -8.796 -2.444 1.00 0.00 93 VAL A C 8
ATOM 13411 O O . VAL A 1 43 ? 13.584 -7.948 -3.110 1.00 0.00 93 VAL A O 8
ATOM 13424 N N . HIS A 1 44 ? 13.614 -9.680 -1.672 1.00 0.00 94 HIS A N 8
ATOM 13425 C CA . HIS A 1 44 ? 15.069 -9.704 -1.562 1.00 0.00 94 HIS A CA 8
ATOM 13426 C C . HIS A 1 44 ? 15.686 -10.513 -2.698 1.00 0.00 94 HIS A C 8
ATOM 13427 O O . HIS A 1 44 ? 15.181 -11.575 -3.065 1.00 0.00 94 HIS A O 8
ATOM 13441 N N . THR A 1 45 ? 16.782 -10.004 -3.254 1.00 0.00 95 THR A N 8
ATOM 13442 C CA . THR A 1 45 ? 17.467 -10.678 -4.349 1.00 0.00 95 THR A CA 8
ATOM 13443 C C . THR A 1 45 ? 18.960 -10.806 -4.068 1.00 0.00 95 THR A C 8
ATOM 13444 O O . THR A 1 45 ? 19.606 -9.847 -3.646 1.00 0.00 95 THR A O 8
ATOM 13455 N N . ASN A 1 46 ? 19.503 -11.995 -4.306 1.00 0.00 96 ASN A N 8
ATOM 13456 C CA . ASN A 1 46 ? 20.921 -12.247 -4.079 1.00 0.00 96 ASN A CA 8
ATOM 13457 C C . ASN A 1 46 ? 21.665 -12.404 -5.402 1.00 0.00 96 ASN A C 8
ATOM 13458 O O . ASN A 1 46 ? 21.083 -12.802 -6.410 1.00 0.00 96 ASN A O 8
ATOM 13469 N N . GLY A 1 47 ? 22.957 -12.088 -5.390 1.00 0.00 97 GLY A N 8
ATOM 13470 C CA . GLY A 1 47 ? 23.759 -12.200 -6.593 1.00 0.00 97 GLY A CA 8
ATOM 13471 C C . GLY A 1 47 ? 25.056 -11.421 -6.500 1.00 0.00 97 GLY A C 8
ATOM 13472 O O . GLY A 1 47 ? 26.084 -11.936 -6.061 1.00 0.00 97 GLY A O 8
ATOM 13476 N N . PRO A 1 48 ? 25.018 -10.148 -6.923 1.00 0.00 98 PRO A N 8
ATOM 13477 C CA . PRO A 1 48 ? 26.191 -9.270 -6.896 1.00 0.00 98 PRO A CA 8
ATOM 13478 C C . PRO A 1 48 ? 26.598 -8.890 -5.477 1.00 0.00 98 PRO A C 8
ATOM 13479 O O . PRO A 1 48 ? 25.978 -9.322 -4.505 1.00 0.00 98 PRO A O 8
ATOM 13490 N N . LYS A 1 49 ? 27.644 -8.077 -5.364 1.00 0.00 99 LYS A N 8
ATOM 13491 C CA . LYS A 1 49 ? 28.134 -7.636 -4.063 1.00 0.00 99 LYS A CA 8
ATOM 13492 C C . LYS A 1 49 ? 27.068 -6.834 -3.324 1.00 0.00 99 LYS A C 8
ATOM 13493 O O . LYS A 1 49 ? 26.828 -7.047 -2.135 1.00 0.00 99 LYS A O 8
ATOM 13512 N N . LYS A 1 50 ? 26.430 -5.910 -4.035 1.00 0.00 100 LYS A N 8
ATOM 13513 C CA . LYS A 1 50 ? 25.387 -5.077 -3.448 1.00 0.00 100 LYS A CA 8
ATOM 13514 C C . LYS A 1 50 ? 24.046 -5.804 -3.446 1.00 0.00 100 LYS A C 8
ATOM 13515 O O . LYS A 1 50 ? 23.724 -6.536 -4.382 1.00 0.00 100 LYS A O 8
ATOM 13534 N N . LYS A 1 51 ? 23.267 -5.597 -2.390 1.00 0.00 101 LYS A N 8
ATOM 13535 C CA . LYS A 1 51 ? 21.960 -6.230 -2.267 1.00 0.00 101 LYS A CA 8
ATOM 13536 C C . LYS A 1 51 ? 20.885 -5.398 -2.960 1.00 0.00 101 LYS A C 8
ATOM 13537 O O . LYS A 1 51 ? 20.996 -4.175 -3.054 1.00 0.00 101 LYS A O 8
ATOM 13556 N N . LYS A 1 52 ? 19.844 -6.068 -3.442 1.00 0.00 102 LYS A N 8
ATOM 13557 C CA . LYS A 1 52 ? 18.747 -5.391 -4.124 1.00 0.00 102 LYS A CA 8
ATOM 13558 C C . LYS A 1 52 ? 17.400 -5.845 -3.571 1.00 0.00 102 LYS A C 8
ATOM 13559 O O . LYS A 1 52 ? 17.126 -7.041 -3.480 1.00 0.00 102 LYS A O 8
ATOM 13578 N N . VAL A 1 53 ? 16.561 -4.881 -3.204 1.00 0.00 103 VAL A N 8
ATOM 13579 C CA . VAL A 1 53 ? 15.241 -5.181 -2.663 1.00 0.00 103 VAL A CA 8
ATOM 13580 C C . VAL A 1 53 ? 14.149 -4.463 -3.446 1.00 0.00 103 VAL A C 8
ATOM 13581 O O . VAL A 1 53 ? 14.144 -3.235 -3.544 1.00 0.00 103 VAL A O 8
ATOM 13594 N N . THR A 1 54 ? 13.222 -5.235 -4.004 1.00 0.00 104 THR A N 8
ATOM 13595 C CA . THR A 1 54 ? 12.124 -4.673 -4.781 1.00 0.00 104 THR A CA 8
ATOM 13596 C C . THR A 1 54 ? 10.870 -4.522 -3.928 1.00 0.00 104 THR A C 8
ATOM 13597 O O . THR A 1 54 ? 10.192 -5.504 -3.623 1.00 0.00 104 THR A O 8
ATOM 13608 N N . LEU A 1 55 ? 10.564 -3.287 -3.548 1.00 0.00 105 LEU A N 8
ATOM 13609 C CA . LEU A 1 55 ? 9.389 -3.007 -2.730 1.00 0.00 105 LEU A CA 8
ATOM 13610 C C . LEU A 1 55 ? 8.129 -2.953 -3.589 1.00 0.00 105 LEU A C 8
ATOM 13611 O O . LEU A 1 55 ? 7.874 -1.962 -4.274 1.00 0.00 105 LEU A O 8
ATOM 13627 N N . HIS A 1 56 ? 7.343 -4.024 -3.545 1.00 0.00 106 HIS A N 8
ATOM 13628 C CA . HIS A 1 56 ? 6.107 -4.098 -4.316 1.00 0.00 106 HIS A CA 8
ATOM 13629 C C . HIS A 1 56 ? 4.965 -3.405 -3.580 1.00 0.00 106 HIS A C 8
ATOM 13630 O O . HIS A 1 56 ? 4.404 -3.952 -2.631 1.00 0.00 106 HIS A O 8
ATOM 13644 N N . ILE A 1 57 ? 4.627 -2.199 -4.024 1.00 0.00 107 ILE A N 8
ATOM 13645 C CA . ILE A 1 57 ? 3.551 -1.433 -3.408 1.00 0.00 107 ILE A CA 8
ATOM 13646 C C . ILE A 1 57 ? 2.242 -1.612 -4.168 1.00 0.00 107 ILE A C 8
ATOM 13647 O O . ILE A 1 57 ? 2.238 -1.798 -5.386 1.00 0.00 107 ILE A O 8
ATOM 13663 N N . LYS A 1 58 ? 1.130 -1.555 -3.443 1.00 0.00 108 LYS A N 8
ATOM 13664 C CA . LYS A 1 58 ? -0.188 -1.708 -4.048 1.00 0.00 108 LYS A CA 8
ATOM 13665 C C . LYS A 1 58 ? -1.008 -0.431 -3.895 1.00 0.00 108 LYS A C 8
ATOM 13666 O O . LYS A 1 58 ? -1.704 -0.015 -4.821 1.00 0.00 108 LYS A O 8
ATOM 13685 N N . TRP A 1 59 ? -0.921 0.185 -2.722 1.00 0.00 109 TRP A N 8
ATOM 13686 C CA . TRP A 1 59 ? -1.655 1.416 -2.449 1.00 0.00 109 TRP A CA 8
ATOM 13687 C C . TRP A 1 59 ? -0.747 2.633 -2.585 1.00 0.00 109 TRP A C 8
ATOM 13688 O O . TRP A 1 59 ? 0.404 2.630 -2.147 1.00 0.00 109 TRP A O 8
ATOM 13709 N N . PRO A 1 60 ? -1.273 3.699 -3.206 1.00 0.00 110 PRO A N 8
ATOM 13710 C CA . PRO A 1 60 ? -2.641 3.713 -3.731 1.00 0.00 110 PRO A CA 8
ATOM 13711 C C . PRO A 1 60 ? -2.806 2.803 -4.944 1.00 0.00 110 PRO A C 8
ATOM 13712 O O . PRO A 1 60 ? -3.808 2.100 -5.074 1.00 0.00 110 PRO A O 8
ATOM 13723 N N . LYS A 1 61 ? -1.816 2.821 -5.830 1.00 0.00 111 LYS A N 8
ATOM 13724 C CA . LYS A 1 61 ? -1.849 1.997 -7.032 1.00 0.00 111 LYS A CA 8
ATOM 13725 C C . LYS A 1 61 ? -0.766 0.924 -6.986 1.00 0.00 111 LYS A C 8
ATOM 13726 O O . LYS A 1 61 ? 0.092 0.932 -6.103 1.00 0.00 111 LYS A O 8
ATOM 13745 N N . SER A 1 62 ? -0.811 0.002 -7.943 1.00 0.00 112 SER A N 8
ATOM 13746 C CA . SER A 1 62 ? 0.165 -1.079 -8.010 1.00 0.00 112 SER A CA 8
ATOM 13747 C C . SER A 1 62 ? 1.491 -0.579 -8.576 1.00 0.00 112 SER A C 8
ATOM 13748 O O . SER A 1 62 ? 1.638 -0.412 -9.787 1.00 0.00 112 SER A O 8
ATOM 13756 N N . VAL A 1 63 ? 2.453 -0.342 -7.691 1.00 0.00 113 VAL A N 8
ATOM 13757 C CA . VAL A 1 63 ? 3.768 0.138 -8.101 1.00 0.00 113 VAL A CA 8
ATOM 13758 C C . VAL A 1 63 ? 4.879 -0.670 -7.439 1.00 0.00 113 VAL A C 8
ATOM 13759 O O . VAL A 1 63 ? 4.638 -1.408 -6.485 1.00 0.00 113 VAL A O 8
ATOM 13772 N N . GLU A 1 64 ? 6.096 -0.524 -7.954 1.00 0.00 114 GLU A N 8
ATOM 13773 C CA . GLU A 1 64 ? 7.244 -1.242 -7.412 1.00 0.00 114 GLU A CA 8
ATOM 13774 C C . GLU A 1 64 ? 8.516 -0.409 -7.541 1.00 0.00 114 GLU A C 8
ATOM 13775 O O . GLU A 1 64 ? 8.711 0.299 -8.529 1.00 0.00 114 GLU A O 8
ATOM 13787 N N . VAL A 1 65 ? 9.379 -0.497 -6.533 1.00 0.00 115 VAL A N 8
ATOM 13788 C CA . VAL A 1 65 ? 10.633 0.247 -6.533 1.00 0.00 115 VAL A CA 8
ATOM 13789 C C . VAL A 1 65 ? 11.797 -0.638 -6.104 1.00 0.00 115 VAL A C 8
ATOM 13790 O O . VAL A 1 65 ? 11.598 -1.695 -5.505 1.00 0.00 115 VAL A O 8
ATOM 13803 N N . GLU A 1 66 ? 13.013 -0.199 -6.415 1.00 0.00 116 GLU A N 8
ATOM 13804 C CA . GLU A 1 66 ? 14.210 -0.953 -6.062 1.00 0.00 116 GLU A CA 8
ATOM 13805 C C . GLU A 1 66 ? 14.960 -0.278 -4.916 1.00 0.00 116 GLU A C 8
ATOM 13806 O O . GLU A 1 66 ? 14.899 0.939 -4.752 1.00 0.00 116 GLU A O 8
ATOM 13818 N N . GLY A 1 67 ? 15.667 -1.080 -4.126 1.00 0.00 117 GLY A N 8
ATOM 13819 C CA . GLY A 1 67 ? 16.418 -0.544 -3.006 1.00 0.00 117 GLY A CA 8
ATOM 13820 C C . GLY A 1 67 ? 17.780 -1.192 -2.857 1.00 0.00 117 GLY A C 8
ATOM 13821 O O . GLY A 1 67 ? 17.880 -2.401 -2.646 1.00 0.00 117 GLY A O 8
ATOM 13825 N N . TYR A 1 68 ? 18.831 -0.388 -2.970 1.00 0.00 118 TYR A N 8
ATOM 13826 C CA . TYR A 1 68 ? 20.194 -0.891 -2.851 1.00 0.00 118 TYR A CA 8
ATOM 13827 C C . TYR A 1 68 ? 20.804 -0.501 -1.507 1.00 0.00 118 TYR A C 8
ATOM 13828 O O . TYR A 1 68 ? 20.319 0.406 -0.833 1.00 0.00 118 TYR A O 8
ATOM 13846 N N . GLY A 1 69 ? 21.873 -1.194 -1.126 1.00 0.00 119 GLY A N 8
ATOM 13847 C CA . GLY A 1 69 ? 22.532 -0.906 0.134 1.00 0.00 119 GLY A CA 8
ATOM 13848 C C . GLY A 1 69 ? 23.551 -1.963 0.510 1.00 0.00 119 GLY A C 8
ATOM 13849 O O . GLY A 1 69 ? 23.633 -3.012 -0.131 1.00 0.00 119 GLY A O 8
ATOM 13853 N N . SER A 1 70 ? 24.332 -1.688 1.550 1.00 0.00 120 SER A N 8
ATOM 13854 C CA . SER A 1 70 ? 25.355 -2.622 2.006 1.00 0.00 120 SER A CA 8
ATOM 13855 C C . SER A 1 70 ? 24.720 -3.879 2.594 1.00 0.00 120 SER A C 8
ATOM 13856 O O . SER A 1 70 ? 25.016 -4.995 2.167 1.00 0.00 120 SER A O 8
ATOM 13864 N N . LYS A 1 71 ? 23.845 -3.689 3.575 1.00 0.00 121 LYS A N 8
ATOM 13865 C CA . LYS A 1 71 ? 23.166 -4.805 4.222 1.00 0.00 121 LYS A CA 8
ATOM 13866 C C . LYS A 1 71 ? 21.716 -4.903 3.758 1.00 0.00 121 LYS A C 8
ATOM 13867 O O . LYS A 1 71 ? 21.269 -4.124 2.915 1.00 0.00 121 LYS A O 8
ATOM 13886 N N . LYS A 1 72 ? 20.985 -5.863 4.314 1.00 0.00 122 LYS A N 8
ATOM 13887 C CA . LYS A 1 72 ? 19.585 -6.061 3.959 1.00 0.00 122 LYS A CA 8
ATOM 13888 C C . LYS A 1 72 ? 18.748 -4.845 4.343 1.00 0.00 122 LYS A C 8
ATOM 13889 O O . LYS A 1 72 ? 17.930 -4.369 3.556 1.00 0.00 122 LYS A O 8
ATOM 13908 N N . ILE A 1 73 ? 18.961 -4.346 5.556 1.00 0.00 123 ILE A N 8
ATOM 13909 C CA . ILE A 1 73 ? 18.228 -3.184 6.043 1.00 0.00 123 ILE A CA 8
ATOM 13910 C C . ILE A 1 73 ? 18.498 -1.960 5.173 1.00 0.00 123 ILE A C 8
ATOM 13911 O O . ILE A 1 73 ? 17.594 -1.173 4.893 1.00 0.00 123 ILE A O 8
ATOM 13927 N N . ASP A 1 74 ? 19.747 -1.808 4.748 1.00 0.00 124 ASP A N 8
ATOM 13928 C CA . ASP A 1 74 ? 20.137 -0.682 3.907 1.00 0.00 124 ASP A CA 8
ATOM 13929 C C . ASP A 1 74 ? 19.401 -0.721 2.572 1.00 0.00 124 ASP A C 8
ATOM 13930 O O . ASP A 1 74 ? 18.855 0.286 2.123 1.00 0.00 124 ASP A O 8
ATOM 13939 N N . ALA A 1 75 ? 19.393 -1.891 1.941 1.00 0.00 125 ALA A N 8
ATOM 13940 C CA . ALA A 1 75 ? 18.724 -2.061 0.657 1.00 0.00 125 ALA A CA 8
ATOM 13941 C C . ALA A 1 75 ? 17.236 -1.746 0.767 1.00 0.00 125 ALA A C 8
ATOM 13942 O O . ALA A 1 75 ? 16.672 -1.062 -0.087 1.00 0.00 125 ALA A O 8
ATOM 13949 N N . GLU A 1 76 ? 16.605 -2.251 1.823 1.00 0.00 126 GLU A N 8
ATOM 13950 C CA . GLU A 1 76 ? 15.182 -2.024 2.043 1.00 0.00 126 GLU A CA 8
ATOM 13951 C C . GLU A 1 76 ? 14.884 -0.534 2.185 1.00 0.00 126 GLU A C 8
ATOM 13952 O O . GLU A 1 76 ? 14.146 0.042 1.385 1.00 0.00 126 GLU A O 8
ATOM 13964 N N . ARG A 1 77 ? 15.463 0.084 3.209 1.00 0.00 127 ARG A N 8
ATOM 13965 C CA . ARG A 1 77 ? 15.259 1.506 3.458 1.00 0.00 127 ARG A CA 8
ATOM 13966 C C . ARG A 1 77 ? 15.146 2.277 2.146 1.00 0.00 127 ARG A C 8
ATOM 13967 O O . ARG A 1 77 ? 14.204 3.042 1.944 1.00 0.00 127 ARG A O 8
ATOM 13988 N N . GLN A 1 78 ? 16.114 2.070 1.259 1.00 0.00 128 GLN A N 8
ATOM 13989 C CA . GLN A 1 78 ? 16.123 2.746 -0.033 1.00 0.00 128 GLN A CA 8
ATOM 13990 C C . GLN A 1 78 ? 14.836 2.468 -0.802 1.00 0.00 128 GLN A C 8
ATOM 13991 O O . GLN A 1 78 ? 14.206 3.385 -1.329 1.00 0.00 128 GLN A O 8
ATOM 14005 N N . ALA A 1 79 ? 14.452 1.197 -0.864 1.00 0.00 129 ALA A N 8
ATOM 14006 C CA . ALA A 1 79 ? 13.239 0.799 -1.568 1.00 0.00 129 ALA A CA 8
ATOM 14007 C C . ALA A 1 79 ? 12.046 1.639 -1.125 1.00 0.00 129 ALA A C 8
ATOM 14008 O O . ALA A 1 79 ? 11.324 2.193 -1.952 1.00 0.00 129 ALA A O 8
ATOM 14015 N N . ALA A 1 80 ? 11.846 1.728 0.186 1.00 0.00 130 ALA A N 8
ATOM 14016 C CA . ALA A 1 80 ? 10.741 2.502 0.739 1.00 0.00 130 ALA A CA 8
ATOM 14017 C C . ALA A 1 80 ? 10.884 3.982 0.401 1.00 0.00 130 ALA A C 8
ATOM 14018 O O . ALA A 1 80 ? 9.914 4.639 0.024 1.00 0.00 130 ALA A O 8
ATOM 14025 N N . ALA A 1 81 ? 12.100 4.501 0.539 1.00 0.00 131 ALA A N 8
ATOM 14026 C CA . ALA A 1 81 ? 12.370 5.903 0.247 1.00 0.00 131 ALA A CA 8
ATOM 14027 C C . ALA A 1 81 ? 12.095 6.221 -1.219 1.00 0.00 131 ALA A C 8
ATOM 14028 O O . ALA A 1 81 ? 11.593 7.296 -1.547 1.00 0.00 131 ALA A O 8
ATOM 14035 N N . ALA A 1 82 ? 12.426 5.280 -2.097 1.00 0.00 132 ALA A N 8
ATOM 14036 C CA . ALA A 1 82 ? 12.213 5.460 -3.527 1.00 0.00 132 ALA A CA 8
ATOM 14037 C C . ALA A 1 82 ? 10.732 5.637 -3.844 1.00 0.00 132 ALA A C 8
ATOM 14038 O O . ALA A 1 82 ? 10.371 6.240 -4.854 1.00 0.00 132 ALA A O 8
ATOM 14045 N N . ALA A 1 83 ? 9.878 5.107 -2.974 1.00 0.00 133 ALA A N 8
ATOM 14046 C CA . ALA A 1 83 ? 8.436 5.207 -3.161 1.00 0.00 133 ALA A CA 8
ATOM 14047 C C . ALA A 1 83 ? 7.882 6.461 -2.493 1.00 0.00 133 ALA A C 8
ATOM 14048 O O . ALA A 1 83 ? 6.970 7.103 -3.015 1.00 0.00 133 ALA A O 8
ATOM 14055 N N . CYS A 1 84 ? 8.439 6.805 -1.337 1.00 0.00 134 CYS A N 8
ATOM 14056 C CA . CYS A 1 84 ? 7.999 7.982 -0.596 1.00 0.00 134 CYS A CA 8
ATOM 14057 C C . CYS A 1 84 ? 7.832 9.179 -1.527 1.00 0.00 134 CYS A C 8
ATOM 14058 O O . CYS A 1 84 ? 6.899 9.968 -1.377 1.00 0.00 134 CYS A O 8
ATOM 14066 N N . GLN A 1 85 ? 8.742 9.307 -2.487 1.00 0.00 135 GLN A N 8
ATOM 14067 C CA . GLN A 1 85 ? 8.696 10.409 -3.440 1.00 0.00 135 GLN A CA 8
ATOM 14068 C C . GLN A 1 85 ? 7.440 10.331 -4.303 1.00 0.00 135 GLN A C 8
ATOM 14069 O O . GLN A 1 85 ? 6.857 11.354 -4.664 1.00 0.00 135 GLN A O 8
ATOM 14083 N N . LEU A 1 86 ? 7.029 9.111 -4.630 1.00 0.00 136 LEU A N 8
ATOM 14084 C CA . LEU A 1 86 ? 5.841 8.898 -5.450 1.00 0.00 136 LEU A CA 8
ATOM 14085 C C . LEU A 1 86 ? 4.580 9.317 -4.702 1.00 0.00 136 LEU A C 8
ATOM 14086 O O . LEU A 1 86 ? 3.649 9.866 -5.291 1.00 0.00 136 LEU A O 8
ATOM 14102 N N . PHE A 1 87 ? 4.557 9.055 -3.399 1.00 0.00 137 PHE A N 8
ATOM 14103 C CA . PHE A 1 87 ? 3.410 9.405 -2.569 1.00 0.00 137 PHE A CA 8
ATOM 14104 C C . PHE A 1 87 ? 3.250 10.920 -2.474 1.00 0.00 137 PHE A C 8
ATOM 14105 O O . PHE A 1 87 ? 2.179 11.461 -2.747 1.00 0.00 137 PHE A O 8
ATOM 14122 N N . LYS A 1 88 ? 4.324 11.599 -2.084 1.00 0.00 138 LYS A N 8
ATOM 14123 C CA . LYS A 1 88 ? 4.305 13.051 -1.952 1.00 0.00 138 LYS A CA 8
ATOM 14124 C C . LYS A 1 88 ? 4.000 13.714 -3.292 1.00 0.00 138 LYS A C 8
ATOM 14125 O O . LYS A 1 88 ? 3.298 14.723 -3.350 1.00 0.00 138 LYS A O 8
ATOM 14144 N N . GLY A 1 89 ? 4.533 13.141 -4.366 1.00 0.00 139 GLY A N 8
ATOM 14145 C CA . GLY A 1 89 ? 4.304 13.690 -5.690 1.00 0.00 139 GLY A CA 8
ATOM 14146 C C . GLY A 1 89 ? 2.857 13.571 -6.126 1.00 0.00 139 GLY A C 8
ATOM 14147 O O . GLY A 1 89 ? 2.288 14.515 -6.674 1.00 0.00 139 GLY A O 8
ATOM 14151 N N . TRP A 1 90 ? 2.262 12.409 -5.882 1.00 0.00 140 TRP A N 8
ATOM 14152 C CA . TRP A 1 90 ? 0.872 12.170 -6.255 1.00 0.00 140 TRP A CA 8
ATOM 14153 C C . TRP A 1 90 ? -0.062 13.117 -5.510 1.00 0.00 140 TRP A C 8
ATOM 14154 O O . TRP A 1 90 ? -1.148 13.440 -5.991 1.00 0.00 140 TRP A O 8
ATOM 14175 N N . GLY A 1 91 ? 0.368 13.561 -4.332 1.00 0.00 141 GLY A N 8
ATOM 14176 C CA . GLY A 1 91 ? -0.443 14.467 -3.540 1.00 0.00 141 GLY A CA 8
ATOM 14177 C C . GLY A 1 91 ? -1.027 13.799 -2.311 1.00 0.00 141 GLY A C 8
ATOM 14178 O O . GLY A 1 91 ? -2.137 14.124 -1.888 1.00 0.00 141 GLY A O 8
ATOM 14182 N N . LEU A 1 92 ? -0.280 12.863 -1.738 1.00 0.00 142 LEU A N 8
ATOM 14183 C CA . LEU A 1 92 ? -0.730 12.145 -0.550 1.00 0.00 142 LEU A CA 8
ATOM 14184 C C . LEU A 1 92 ? -0.166 12.779 0.716 1.00 0.00 142 LEU A C 8
ATOM 14185 O O . LEU A 1 92 ? -0.819 12.794 1.761 1.00 0.00 142 LEU A O 8
ATOM 14201 N N . LEU A 1 93 ? 1.051 13.304 0.617 1.00 0.00 143 LEU A N 8
ATOM 14202 C CA . LEU A 1 93 ? 1.703 13.943 1.755 1.00 0.00 143 LEU A CA 8
ATOM 14203 C C . LEU A 1 93 ? 1.873 15.440 1.515 1.00 0.00 143 LEU A C 8
ATOM 14204 O O . LEU A 1 93 ? 1.296 16.262 2.226 1.00 0.00 143 LEU A O 8
ATOM 14220 N N . GLY A 1 94 ? 2.667 15.787 0.506 1.00 0.00 144 GLY A N 8
ATOM 14221 C CA . GLY A 1 94 ? 2.896 17.185 0.190 1.00 0.00 144 GLY A CA 8
ATOM 14222 C C . GLY A 1 94 ? 4.368 17.546 0.192 1.00 0.00 144 GLY A C 8
ATOM 14223 O O . GLY A 1 94 ? 5.241 16.683 0.091 1.00 0.00 144 GLY A O 8
ATOM 14227 N N . PRO A 1 95 ? 4.661 18.849 0.307 1.00 0.00 145 PRO A N 8
ATOM 14228 C CA . PRO A 1 95 ? 6.038 19.352 0.323 1.00 0.00 145 PRO A CA 8
ATOM 14229 C C . PRO A 1 95 ? 6.779 18.972 1.600 1.00 0.00 145 PRO A C 8
ATOM 14230 O O . PRO A 1 95 ? 7.943 18.572 1.558 1.00 0.00 145 PRO A O 8
ATOM 14241 N N . ARG A 1 96 ? 6.098 19.099 2.735 1.00 0.00 146 ARG A N 8
ATOM 14242 C CA . ARG A 1 96 ? 6.693 18.769 4.024 1.00 0.00 146 ARG A CA 8
ATOM 14243 C C . ARG A 1 96 ? 6.335 17.345 4.439 1.00 0.00 146 ARG A C 8
ATOM 14244 O O . ARG A 1 96 ? 6.245 17.039 5.627 1.00 0.00 146 ARG A O 8
ATOM 14265 N N . ASN A 1 97 ? 6.132 16.479 3.452 1.00 0.00 147 ASN A N 8
ATOM 14266 C CA . ASN A 1 97 ? 5.783 15.088 3.714 1.00 0.00 147 ASN A CA 8
ATOM 14267 C C . ASN A 1 97 ? 4.787 14.985 4.865 1.00 0.00 147 ASN A C 8
ATOM 14268 O O . ASN A 1 97 ? 4.937 14.149 5.756 1.00 0.00 147 ASN A O 8
ATOM 14279 N N . GLU A 1 98 ? 3.770 15.841 4.839 1.00 0.00 148 GLU A N 8
ATOM 14280 C CA . GLU A 1 98 ? 2.750 15.846 5.881 1.00 0.00 148 GLU A CA 8
ATOM 14281 C C . GLU A 1 98 ? 1.541 15.014 5.463 1.00 0.00 148 GLU A C 8
ATOM 14282 O O . GLU A 1 98 ? 0.948 15.245 4.408 1.00 0.00 148 GLU A O 8
ATOM 14294 N N . LEU A 1 99 ? 1.182 14.043 6.296 1.00 0.00 149 LEU A N 8
ATOM 14295 C CA . LEU A 1 99 ? 0.045 13.174 6.013 1.00 0.00 149 LEU A CA 8
ATOM 14296 C C . LEU A 1 99 ? -1.260 13.964 6.025 1.00 0.00 149 LEU A C 8
ATOM 14297 O O . LEU A 1 99 ? -1.279 15.146 6.369 1.00 0.00 149 LEU A O 8
ATOM 14313 N N . PHE A 1 100 ? -2.349 13.303 5.649 1.00 0.00 150 PHE A N 8
ATOM 14314 C CA . PHE A 1 100 ? -3.659 13.943 5.617 1.00 0.00 150 PHE A CA 8
ATOM 14315 C C . PHE A 1 100 ? -4.666 13.162 6.456 1.00 0.00 150 PHE A C 8
ATOM 14316 O O . PHE A 1 100 ? -4.345 12.113 7.014 1.00 0.00 150 PHE A O 8
ATOM 14333 N N . ASP A 1 101 ? -5.886 13.682 6.540 1.00 0.00 151 ASP A N 8
ATOM 14334 C CA . ASP A 1 101 ? -6.942 13.034 7.311 1.00 0.00 151 ASP A CA 8
ATOM 14335 C C . ASP A 1 101 ? -7.421 11.764 6.614 1.00 0.00 151 ASP A C 8
ATOM 14336 O O . ASP A 1 101 ? -7.583 11.736 5.395 1.00 0.00 151 ASP A O 8
ATOM 14345 N N . ALA A 1 102 ? -7.646 10.715 7.398 1.00 0.00 152 ALA A N 8
ATOM 14346 C CA . ALA A 1 102 ? -8.107 9.442 6.857 1.00 0.00 152 ALA A CA 8
ATOM 14347 C C . ALA A 1 102 ? -9.126 9.657 5.743 1.00 0.00 152 ALA A C 8
ATOM 14348 O O . ALA A 1 102 ? -8.998 9.096 4.655 1.00 0.00 152 ALA A O 8
ATOM 14355 N N . ALA A 1 103 ? -10.138 10.471 6.022 1.00 0.00 153 ALA A N 8
ATOM 14356 C CA . ALA A 1 103 ? -11.179 10.760 5.043 1.00 0.00 153 ALA A CA 8
ATOM 14357 C C . ALA A 1 103 ? -10.574 11.153 3.699 1.00 0.00 153 ALA A C 8
ATOM 14358 O O . ALA A 1 103 ? -10.799 10.488 2.687 1.00 0.00 153 ALA A O 8
ATOM 14365 N N . LYS A 1 104 ? -9.805 12.237 3.695 1.00 0.00 154 LYS A N 8
ATOM 14366 C CA . LYS A 1 104 ? -9.167 12.718 2.476 1.00 0.00 154 LYS A CA 8
ATOM 14367 C C . LYS A 1 104 ? -8.447 11.584 1.754 1.00 0.00 154 LYS A C 8
ATOM 14368 O O . LYS A 1 104 ? -8.514 11.472 0.530 1.00 0.00 154 LYS A O 8
ATOM 14387 N N . TYR A 1 105 ? -7.760 10.743 2.520 1.00 0.00 155 TYR A N 8
ATOM 14388 C CA . TYR A 1 105 ? -7.027 9.618 1.953 1.00 0.00 155 TYR A CA 8
ATOM 14389 C C . TYR A 1 105 ? -7.965 8.682 1.196 1.00 0.00 155 TYR A C 8
ATOM 14390 O O . TYR A 1 105 ? -7.676 8.270 0.073 1.00 0.00 155 TYR A O 8
ATOM 14408 N N . ARG A 1 106 ? -9.091 8.352 1.821 1.00 0.00 156 ARG A N 8
ATOM 14409 C CA . ARG A 1 106 ? -10.072 7.465 1.208 1.00 0.00 156 ARG A CA 8
ATOM 14410 C C . ARG A 1 106 ? -10.466 7.965 -0.179 1.00 0.00 156 ARG A C 8
ATOM 14411 O O . ARG A 1 106 ? -10.639 7.177 -1.109 1.00 0.00 156 ARG A O 8
ATOM 14432 N N . VAL A 1 107 ? -10.607 9.280 -0.310 1.00 0.00 157 VAL A N 8
ATOM 14433 C CA . VAL A 1 107 ? -10.979 9.886 -1.583 1.00 0.00 157 VAL A CA 8
ATOM 14434 C C . VAL A 1 107 ? -9.788 9.948 -2.532 1.00 0.00 157 VAL A C 8
ATOM 14435 O O . VAL A 1 107 ? -9.934 9.766 -3.742 1.00 0.00 157 VAL A O 8
ATOM 14448 N N . LEU A 1 108 ? -8.609 10.204 -1.976 1.00 0.00 158 LEU A N 8
ATOM 14449 C CA . LEU A 1 108 ? -7.390 10.289 -2.773 1.00 0.00 158 LEU A CA 8
ATOM 14450 C C . LEU A 1 108 ? -7.119 8.973 -3.496 1.00 0.00 158 LEU A C 8
ATOM 14451 O O . LEU A 1 108 ? -6.891 8.954 -4.705 1.00 0.00 158 LEU A O 8
ATOM 14467 N N . ALA A 1 109 ? -7.149 7.875 -2.748 1.00 0.00 159 ALA A N 8
ATOM 14468 C CA . ALA A 1 109 ? -6.911 6.555 -3.318 1.00 0.00 159 ALA A CA 8
ATOM 14469 C C . ALA A 1 109 ? -7.891 6.261 -4.449 1.00 0.00 159 ALA A C 8
ATOM 14470 O O . ALA A 1 109 ? -7.545 5.594 -5.425 1.00 0.00 159 ALA A O 8
ATOM 14477 N N . ASP A 1 110 ? -9.113 6.763 -4.312 1.00 0.00 160 ASP A N 8
ATOM 14478 C CA . ASP A 1 110 ? -10.143 6.554 -5.323 1.00 0.00 160 ASP A CA 8
ATOM 14479 C C . ASP A 1 110 ? -9.651 6.992 -6.698 1.00 0.00 160 ASP A C 8
ATOM 14480 O O . ASP A 1 110 ? -9.819 6.276 -7.686 1.00 0.00 160 ASP A O 8
ATOM 14489 N N . ARG A 1 111 ? -9.045 8.174 -6.756 1.00 0.00 161 ARG A N 8
ATOM 14490 C CA . ARG A 1 111 ? -8.531 8.709 -8.011 1.00 0.00 161 ARG A CA 8
ATOM 14491 C C . ARG A 1 111 ? -7.674 7.673 -8.733 1.00 0.00 161 ARG A C 8
ATOM 14492 O O . ARG A 1 111 ? -7.578 7.678 -9.960 1.00 0.00 161 ARG A O 8
ATOM 14513 N N . PHE A 1 112 ? -7.054 6.785 -7.963 1.00 0.00 162 PHE A N 8
ATOM 14514 C CA . PHE A 1 112 ? -6.204 5.744 -8.529 1.00 0.00 162 PHE A CA 8
ATOM 14515 C C . PHE A 1 112 ? -7.029 4.522 -8.921 1.00 0.00 162 PHE A C 8
ATOM 14516 O O . PHE A 1 112 ? -6.782 3.897 -9.952 1.00 0.00 162 PHE A O 8
ATOM 14533 N N . GLY A 1 113 ? -8.011 4.187 -8.090 1.00 0.00 163 GLY A N 8
ATOM 14534 C CA . GLY A 1 113 ? -8.858 3.041 -8.367 1.00 0.00 163 GLY A CA 8
ATOM 14535 C C . GLY A 1 113 ? -9.837 2.759 -7.244 1.00 0.00 163 GLY A C 8
ATOM 14536 O O . GLY A 1 113 ? -9.708 3.303 -6.148 1.00 0.00 163 GLY A O 8
ATOM 14540 N N . SER A 1 114 ? -10.820 1.907 -7.518 1.00 0.00 164 SER A N 8
ATOM 14541 C CA . SER A 1 114 ? -11.828 1.558 -6.524 1.00 0.00 164 SER A CA 8
ATOM 14542 C C . SER A 1 114 ? -11.389 0.347 -5.707 1.00 0.00 164 SER A C 8
ATOM 14543 O O . SER A 1 114 ? -10.931 -0.653 -6.257 1.00 0.00 164 SER A O 8
ATOM 14551 N N . GLY A 1 115 ? -11.534 0.446 -4.389 1.00 0.00 165 GLY A N 8
ATOM 14552 C CA . GLY A 1 115 ? -11.149 -0.647 -3.516 1.00 0.00 165 GLY A CA 8
ATOM 14553 C C . GLY A 1 115 ? -11.888 -0.622 -2.193 1.00 0.00 165 GLY A C 8
ATOM 14554 O O . GLY A 1 115 ? -12.914 -1.280 -2.018 1.00 0.00 165 GLY A O 8
ATOM 14558 N N . PRO A 1 116 ? -11.363 0.153 -1.232 1.00 0.00 166 PRO A N 8
ATOM 14559 C CA . PRO A 1 116 ? -11.963 0.279 0.099 1.00 0.00 166 PRO A CA 8
ATOM 14560 C C . PRO A 1 116 ? -13.283 1.042 0.069 1.00 0.00 166 PRO A C 8
ATOM 14561 O O . PRO A 1 116 ? -13.457 1.971 -0.720 1.00 0.00 166 PRO A O 8
ATOM 14572 N N . SER A 1 117 ? -14.211 0.645 0.934 1.00 0.00 167 SER A N 8
ATOM 14573 C CA . SER A 1 117 ? -15.517 1.290 1.005 1.00 0.00 167 SER A CA 8
ATOM 14574 C C . SER A 1 117 ? -15.571 2.283 2.161 1.00 0.00 167 SER A C 8
ATOM 14575 O O . SER A 1 117 ? -14.571 2.515 2.841 1.00 0.00 167 SER A O 8
ATOM 14583 N N . SER A 1 118 ? -16.745 2.866 2.378 1.00 0.00 168 SER A N 8
ATOM 14584 C CA . SER A 1 118 ? -16.930 3.838 3.449 1.00 0.00 168 SER A CA 8
ATOM 14585 C C . SER A 1 118 ? -17.922 3.321 4.487 1.00 0.00 168 SER A C 8
ATOM 14586 O O . SER A 1 118 ? -18.821 2.544 4.169 1.00 0.00 168 SER A O 8
ATOM 14594 N N . GLY A 1 119 ? -17.750 3.758 5.731 1.00 0.00 169 GLY A N 8
ATOM 14595 C CA . GLY A 1 119 ? -18.636 3.329 6.797 1.00 0.00 169 GLY A CA 8
ATOM 14596 C C . GLY A 1 119 ? -18.001 2.285 7.694 1.00 0.00 169 GLY A C 8
ATOM 14597 O O . GLY A 1 119 ? -16.778 2.150 7.731 1.00 0.00 169 GLY A O 8
ATOM 14601 N N . GLY A 1 1 ? -0.892 22.008 -13.589 1.00 0.00 51 GLY A N 9
ATOM 14602 C CA . GLY A 1 1 ? 0.160 22.923 -13.188 1.00 0.00 51 GLY A CA 9
ATOM 14603 C C . GLY A 1 1 ? 1.337 22.209 -12.552 1.00 0.00 51 GLY A C 9
ATOM 14604 O O . GLY A 1 1 ? 1.170 21.453 -11.596 1.00 0.00 51 GLY A O 9
ATOM 14608 N N . SER A 1 2 ? 2.531 22.449 -13.086 1.00 0.00 52 SER A N 9
ATOM 14609 C CA . SER A 1 2 ? 3.740 21.819 -12.568 1.00 0.00 52 SER A CA 9
ATOM 14610 C C . SER A 1 2 ? 4.395 22.694 -11.504 1.00 0.00 52 SER A C 9
ATOM 14611 O O . SER A 1 2 ? 5.153 23.611 -11.819 1.00 0.00 52 SER A O 9
ATOM 14619 N N . SER A 1 3 ? 4.096 22.403 -10.242 1.00 0.00 53 SER A N 9
ATOM 14620 C CA . SER A 1 3 ? 4.652 23.165 -9.129 1.00 0.00 53 SER A CA 9
ATOM 14621 C C . SER A 1 3 ? 6.086 22.734 -8.839 1.00 0.00 53 SER A C 9
ATOM 14622 O O . SER A 1 3 ? 6.983 23.566 -8.710 1.00 0.00 53 SER A O 9
ATOM 14630 N N . GLY A 1 4 ? 6.295 21.424 -8.737 1.00 0.00 54 GLY A N 9
ATOM 14631 C CA . GLY A 1 4 ? 7.622 20.904 -8.462 1.00 0.00 54 GLY A CA 9
ATOM 14632 C C . GLY A 1 4 ? 7.672 20.090 -7.184 1.00 0.00 54 GLY A C 9
ATOM 14633 O O . GLY A 1 4 ? 8.244 20.526 -6.185 1.00 0.00 54 GLY A O 9
ATOM 14637 N N . SER A 1 5 ? 7.071 18.905 -7.215 1.00 0.00 55 SER A N 9
ATOM 14638 C CA . SER A 1 5 ? 7.045 18.031 -6.048 1.00 0.00 55 SER A CA 9
ATOM 14639 C C . SER A 1 5 ? 8.378 17.308 -5.881 1.00 0.00 55 SER A C 9
ATOM 14640 O O . SER A 1 5 ? 8.987 17.344 -4.813 1.00 0.00 55 SER A O 9
ATOM 14648 N N . SER A 1 6 ? 8.824 16.650 -6.947 1.00 0.00 56 SER A N 9
ATOM 14649 C CA . SER A 1 6 ? 10.083 15.914 -6.919 1.00 0.00 56 SER A CA 9
ATOM 14650 C C . SER A 1 6 ? 11.119 16.576 -7.822 1.00 0.00 56 SER A C 9
ATOM 14651 O O . SER A 1 6 ? 10.774 17.304 -8.752 1.00 0.00 56 SER A O 9
ATOM 14659 N N . GLY A 1 7 ? 12.393 16.318 -7.540 1.00 0.00 57 GLY A N 9
ATOM 14660 C CA . GLY A 1 7 ? 13.461 16.895 -8.335 1.00 0.00 57 GLY A CA 9
ATOM 14661 C C . GLY A 1 7 ? 14.617 15.936 -8.536 1.00 0.00 57 GLY A C 9
ATOM 14662 O O . GLY A 1 7 ? 14.799 15.392 -9.624 1.00 0.00 57 GLY A O 9
ATOM 14666 N N . ALA A 1 8 ? 15.403 15.731 -7.484 1.00 0.00 58 ALA A N 9
ATOM 14667 C CA . ALA A 1 8 ? 16.548 14.831 -7.550 1.00 0.00 58 ALA A CA 9
ATOM 14668 C C . ALA A 1 8 ? 16.100 13.374 -7.592 1.00 0.00 58 ALA A C 9
ATOM 14669 O O . ALA A 1 8 ? 15.064 13.017 -7.031 1.00 0.00 58 ALA A O 9
ATOM 14676 N N . SER A 1 9 ? 16.886 12.537 -8.261 1.00 0.00 59 SER A N 9
ATOM 14677 C CA . SER A 1 9 ? 16.567 11.119 -8.381 1.00 0.00 59 SER A CA 9
ATOM 14678 C C . SER A 1 9 ? 17.436 10.286 -7.443 1.00 0.00 59 SER A C 9
ATOM 14679 O O . SER A 1 9 ? 16.948 9.377 -6.772 1.00 0.00 59 SER A O 9
ATOM 14687 N N . ARG A 1 10 ? 18.725 10.605 -7.402 1.00 0.00 60 ARG A N 9
ATOM 14688 C CA . ARG A 1 10 ? 19.663 9.886 -6.548 1.00 0.00 60 ARG A CA 9
ATOM 14689 C C . ARG A 1 10 ? 19.705 10.498 -5.151 1.00 0.00 60 ARG A C 9
ATOM 14690 O O . ARG A 1 10 ? 19.360 11.665 -4.963 1.00 0.00 60 ARG A O 9
ATOM 14711 N N . ASP A 1 11 ? 20.128 9.703 -4.174 1.00 0.00 61 ASP A N 9
ATOM 14712 C CA . ASP A 1 11 ? 20.216 10.166 -2.794 1.00 0.00 61 ASP A CA 9
ATOM 14713 C C . ASP A 1 11 ? 18.866 10.684 -2.309 1.00 0.00 61 ASP A C 9
ATOM 14714 O O . ASP A 1 11 ? 18.770 11.787 -1.769 1.00 0.00 61 ASP A O 9
ATOM 14723 N N . LEU A 1 12 ? 17.825 9.882 -2.504 1.00 0.00 62 LEU A N 9
ATOM 14724 C CA . LEU A 1 12 ? 16.479 10.259 -2.087 1.00 0.00 62 LEU A CA 9
ATOM 14725 C C . LEU A 1 12 ? 16.387 10.353 -0.567 1.00 0.00 62 LEU A C 9
ATOM 14726 O O . LEU A 1 12 ? 15.772 11.275 -0.028 1.00 0.00 62 LEU A O 9
ATOM 14742 N N . LEU A 1 13 ? 17.002 9.396 0.118 1.00 0.00 63 LEU A N 9
ATOM 14743 C CA . LEU A 1 13 ? 16.991 9.372 1.577 1.00 0.00 63 LEU A CA 9
ATOM 14744 C C . LEU A 1 13 ? 17.240 10.765 2.147 1.00 0.00 63 LEU A C 9
ATOM 14745 O O . LEU A 1 13 ? 16.607 11.171 3.121 1.00 0.00 63 LEU A O 9
ATOM 14761 N N . LYS A 1 14 ? 18.164 11.494 1.531 1.00 0.00 64 LYS A N 9
ATOM 14762 C CA . LYS A 1 14 ? 18.495 12.843 1.973 1.00 0.00 64 LYS A CA 9
ATOM 14763 C C . LYS A 1 14 ? 17.236 13.613 2.361 1.00 0.00 64 LYS A C 9
ATOM 14764 O O . LYS A 1 14 ? 17.226 14.345 3.349 1.00 0.00 64 LYS A O 9
ATOM 14783 N N . GLU A 1 15 ? 16.177 13.440 1.576 1.00 0.00 65 GLU A N 9
ATOM 14784 C CA . GLU A 1 15 ? 14.914 14.118 1.839 1.00 0.00 65 GLU A CA 9
ATOM 14785 C C . GLU A 1 15 ? 14.060 13.318 2.819 1.00 0.00 65 GLU A C 9
ATOM 14786 O O . GLU A 1 15 ? 13.403 13.884 3.693 1.00 0.00 65 GLU A O 9
ATOM 14798 N N . PHE A 1 16 ? 14.075 11.998 2.667 1.00 0.00 66 PHE A N 9
ATOM 14799 C CA . PHE A 1 16 ? 13.302 11.119 3.537 1.00 0.00 66 PHE A CA 9
ATOM 14800 C C . PHE A 1 16 ? 14.211 10.400 4.530 1.00 0.00 66 PHE A C 9
ATOM 14801 O O . PHE A 1 16 ? 14.948 9.478 4.181 1.00 0.00 66 PHE A O 9
ATOM 14818 N N . PRO A 1 17 ? 14.158 10.832 5.799 1.00 0.00 67 PRO A N 9
ATOM 14819 C CA . PRO A 1 17 ? 14.970 10.244 6.869 1.00 0.00 67 PRO A CA 9
ATOM 14820 C C . PRO A 1 17 ? 14.521 8.832 7.228 1.00 0.00 67 PRO A C 9
ATOM 14821 O O . PRO A 1 17 ? 15.339 7.919 7.333 1.00 0.00 67 PRO A O 9
ATOM 14832 N N . GLN A 1 18 ? 13.216 8.661 7.415 1.00 0.00 68 GLN A N 9
ATOM 14833 C CA . GLN A 1 18 ? 12.659 7.359 7.762 1.00 0.00 68 GLN A CA 9
ATOM 14834 C C . GLN A 1 18 ? 11.559 6.958 6.784 1.00 0.00 68 GLN A C 9
ATOM 14835 O O . GLN A 1 18 ? 10.370 7.146 7.039 1.00 0.00 68 GLN A O 9
ATOM 14849 N N . PRO A 1 19 ? 11.964 6.394 5.637 1.00 0.00 69 PRO A N 9
ATOM 14850 C CA . PRO A 1 19 ? 11.028 5.955 4.597 1.00 0.00 69 PRO A CA 9
ATOM 14851 C C . PRO A 1 19 ? 10.217 4.737 5.025 1.00 0.00 69 PRO A C 9
ATOM 14852 O O . PRO A 1 19 ? 8.992 4.719 4.903 1.00 0.00 69 PRO A O 9
ATOM 14863 N N . LYS A 1 20 ? 10.907 3.718 5.527 1.00 0.00 70 LYS A N 9
ATOM 14864 C CA . LYS A 1 20 ? 10.251 2.495 5.975 1.00 0.00 70 LYS A CA 9
ATOM 14865 C C . LYS A 1 20 ? 9.106 2.811 6.932 1.00 0.00 70 LYS A C 9
ATOM 14866 O O . LYS A 1 20 ? 8.116 2.083 6.992 1.00 0.00 70 LYS A O 9
ATOM 14885 N N . ASN A 1 21 ? 9.248 3.903 7.677 1.00 0.00 71 ASN A N 9
ATOM 14886 C CA . ASN A 1 21 ? 8.224 4.315 8.630 1.00 0.00 71 ASN A CA 9
ATOM 14887 C C . ASN A 1 21 ? 7.240 5.286 7.986 1.00 0.00 71 ASN A C 9
ATOM 14888 O O . ASN A 1 21 ? 6.024 5.113 8.085 1.00 0.00 71 ASN A O 9
ATOM 14899 N N . LEU A 1 22 ? 7.772 6.308 7.324 1.00 0.00 72 LEU A N 9
ATOM 14900 C CA . LEU A 1 22 ? 6.941 7.307 6.662 1.00 0.00 72 LEU A CA 9
ATOM 14901 C C . LEU A 1 22 ? 5.964 6.648 5.694 1.00 0.00 72 LEU A C 9
ATOM 14902 O O . LEU A 1 22 ? 4.753 6.858 5.779 1.00 0.00 72 LEU A O 9
ATOM 14918 N N . LEU A 1 23 ? 6.496 5.848 4.777 1.00 0.00 73 LEU A N 9
ATOM 14919 C CA . LEU A 1 23 ? 5.670 5.155 3.794 1.00 0.00 73 LEU A CA 9
ATOM 14920 C C . LEU A 1 23 ? 4.568 4.353 4.478 1.00 0.00 73 LEU A C 9
ATOM 14921 O O . LEU A 1 23 ? 3.384 4.550 4.207 1.00 0.00 73 LEU A O 9
ATOM 14937 N N . ASN A 1 24 ? 4.966 3.449 5.367 1.00 0.00 74 ASN A N 9
ATOM 14938 C CA . ASN A 1 24 ? 4.011 2.617 6.092 1.00 0.00 74 ASN A CA 9
ATOM 14939 C C . ASN A 1 24 ? 2.934 3.474 6.751 1.00 0.00 74 ASN A C 9
ATOM 14940 O O . ASN A 1 24 ? 1.741 3.206 6.611 1.00 0.00 74 ASN A O 9
ATOM 14951 N N . SER A 1 25 ? 3.365 4.506 7.470 1.00 0.00 75 SER A N 9
ATOM 14952 C CA . SER A 1 25 ? 2.438 5.400 8.154 1.00 0.00 75 SER A CA 9
ATOM 14953 C C . SER A 1 25 ? 1.340 5.872 7.207 1.00 0.00 75 SER A C 9
ATOM 14954 O O . SER A 1 25 ? 0.171 5.956 7.585 1.00 0.00 75 SER A O 9
ATOM 14962 N N . VAL A 1 26 ? 1.724 6.180 5.972 1.00 0.00 76 VAL A N 9
ATOM 14963 C CA . VAL A 1 26 ? 0.773 6.643 4.969 1.00 0.00 76 VAL A CA 9
ATOM 14964 C C . VAL A 1 26 ? -0.391 5.669 4.824 1.00 0.00 76 VAL A C 9
ATOM 14965 O O . VAL A 1 26 ? -1.523 5.978 5.200 1.00 0.00 76 VAL A O 9
ATOM 14978 N N . ILE A 1 27 ? -0.107 4.492 4.278 1.00 0.00 77 ILE A N 9
ATOM 14979 C CA . ILE A 1 27 ? -1.130 3.472 4.086 1.00 0.00 77 ILE A CA 9
ATOM 14980 C C . ILE A 1 27 ? -1.774 3.083 5.412 1.00 0.00 77 ILE A C 9
ATOM 14981 O O . ILE A 1 27 ? -2.960 2.757 5.466 1.00 0.00 77 ILE A O 9
ATOM 14997 N N . GLY A 1 28 ? -0.985 3.121 6.481 1.00 0.00 78 GLY A N 9
ATOM 14998 C CA . GLY A 1 28 ? -1.497 2.772 7.794 1.00 0.00 78 GLY A CA 9
ATOM 14999 C C . GLY A 1 28 ? -2.615 3.691 8.243 1.00 0.00 78 GLY A C 9
ATOM 15000 O O . GLY A 1 28 ? -3.415 3.330 9.106 1.00 0.00 78 GLY A O 9
ATOM 15004 N N . ARG A 1 29 ? -2.670 4.883 7.658 1.00 0.00 79 ARG A N 9
ATOM 15005 C CA . ARG A 1 29 ? -3.697 5.858 8.006 1.00 0.00 79 ARG A CA 9
ATOM 15006 C C . ARG A 1 29 ? -4.884 5.761 7.052 1.00 0.00 79 ARG A C 9
ATOM 15007 O O . ARG A 1 29 ? -6.038 5.788 7.477 1.00 0.00 79 ARG A O 9
ATOM 15028 N N . ALA A 1 30 ? -4.590 5.650 5.760 1.00 0.00 80 ALA A N 9
ATOM 15029 C CA . ALA A 1 30 ? -5.632 5.548 4.746 1.00 0.00 80 ALA A CA 9
ATOM 15030 C C . ALA A 1 30 ? -6.418 4.250 4.894 1.00 0.00 80 ALA A C 9
ATOM 15031 O O . ALA A 1 30 ? -7.635 4.266 5.085 1.00 0.00 80 ALA A O 9
ATOM 15038 N N . LEU A 1 31 ? -5.715 3.126 4.806 1.00 0.00 81 LEU A N 9
ATOM 15039 C CA . LEU A 1 31 ? -6.347 1.817 4.930 1.00 0.00 81 LEU A CA 9
ATOM 15040 C C . LEU A 1 31 ? -6.245 1.296 6.360 1.00 0.00 81 LEU A C 9
ATOM 15041 O O . LEU A 1 31 ? -7.253 1.139 7.048 1.00 0.00 81 LEU A O 9
ATOM 15057 N N . GLY A 1 32 ? -5.019 1.030 6.801 1.00 0.00 82 GLY A N 9
ATOM 15058 C CA . GLY A 1 32 ? -4.808 0.532 8.148 1.00 0.00 82 GLY A CA 9
ATOM 15059 C C . GLY A 1 32 ? -3.477 -0.177 8.301 1.00 0.00 82 GLY A C 9
ATOM 15060 O O . GLY A 1 32 ? -3.144 -1.063 7.513 1.00 0.00 82 GLY A O 9
ATOM 15064 N N . ILE A 1 33 ? -2.714 0.212 9.317 1.00 0.00 83 ILE A N 9
ATOM 15065 C CA . ILE A 1 33 ? -1.412 -0.392 9.569 1.00 0.00 83 ILE A CA 9
ATOM 15066 C C . ILE A 1 33 ? -1.451 -1.899 9.334 1.00 0.00 83 ILE A C 9
ATOM 15067 O O . ILE A 1 33 ? -0.503 -2.479 8.805 1.00 0.00 83 ILE A O 9
ATOM 15083 N N . SER A 1 34 ? -2.554 -2.526 9.731 1.00 0.00 84 SER A N 9
ATOM 15084 C CA . SER A 1 34 ? -2.716 -3.965 9.565 1.00 0.00 84 SER A CA 9
ATOM 15085 C C . SER A 1 34 ? -2.656 -4.353 8.091 1.00 0.00 84 SER A C 9
ATOM 15086 O O . SER A 1 34 ? -1.834 -5.176 7.686 1.00 0.00 84 SER A O 9
ATOM 15094 N N . HIS A 1 35 ? -3.532 -3.753 7.292 1.00 0.00 85 HIS A N 9
ATOM 15095 C CA . HIS A 1 35 ? -3.580 -4.034 5.861 1.00 0.00 85 HIS A CA 9
ATOM 15096 C C . HIS A 1 35 ? -2.263 -3.657 5.189 1.00 0.00 85 HIS A C 9
ATOM 15097 O O . HIS A 1 35 ? -1.732 -4.411 4.375 1.00 0.00 85 HIS A O 9
ATOM 15111 N N . ALA A 1 36 ? -1.742 -2.485 5.537 1.00 0.00 86 ALA A N 9
ATOM 15112 C CA . ALA A 1 36 ? -0.487 -2.009 4.968 1.00 0.00 86 ALA A CA 9
ATOM 15113 C C . ALA A 1 36 ? 0.535 -3.136 4.872 1.00 0.00 86 ALA A C 9
ATOM 15114 O O . ALA A 1 36 ? 1.239 -3.266 3.870 1.00 0.00 86 ALA A O 9
ATOM 15121 N N . LYS A 1 37 ? 0.612 -3.950 5.919 1.00 0.00 87 LYS A N 9
ATOM 15122 C CA . LYS A 1 37 ? 1.547 -5.068 5.953 1.00 0.00 87 LYS A CA 9
ATOM 15123 C C . LYS A 1 37 ? 1.644 -5.738 4.586 1.00 0.00 87 LYS A C 9
ATOM 15124 O O . LYS A 1 37 ? 2.736 -5.905 4.042 1.00 0.00 87 LYS A O 9
ATOM 15143 N N . ASP A 1 38 ? 0.497 -6.120 4.037 1.00 0.00 88 ASP A N 9
ATOM 15144 C CA . ASP A 1 38 ? 0.452 -6.769 2.732 1.00 0.00 88 ASP A CA 9
ATOM 15145 C C . ASP A 1 38 ? 0.683 -5.758 1.614 1.00 0.00 88 ASP A C 9
ATOM 15146 O O . ASP A 1 38 ? 1.454 -6.007 0.686 1.00 0.00 88 ASP A O 9
ATOM 15155 N N . LYS A 1 39 ? 0.010 -4.617 1.706 1.00 0.00 89 LYS A N 9
ATOM 15156 C CA . LYS A 1 39 ? 0.141 -3.567 0.703 1.00 0.00 89 LYS A CA 9
ATOM 15157 C C . LYS A 1 39 ? 1.603 -3.359 0.321 1.00 0.00 89 LYS A C 9
ATOM 15158 O O . LYS A 1 39 ? 1.944 -3.296 -0.861 1.00 0.00 89 LYS A O 9
ATOM 15177 N N . LEU A 1 40 ? 2.463 -3.254 1.328 1.00 0.00 90 LEU A N 9
ATOM 15178 C CA . LEU A 1 40 ? 3.890 -3.055 1.098 1.00 0.00 90 LEU A CA 9
ATOM 15179 C C . LEU A 1 40 ? 4.650 -4.373 1.212 1.00 0.00 90 LEU A C 9
ATOM 15180 O O . LEU A 1 40 ? 4.768 -4.941 2.298 1.00 0.00 90 LEU A O 9
ATOM 15196 N N . VAL A 1 41 ? 5.164 -4.853 0.085 1.00 0.00 91 VAL A N 9
ATOM 15197 C CA . VAL A 1 41 ? 5.916 -6.102 0.059 1.00 0.00 91 VAL A CA 9
ATOM 15198 C C . VAL A 1 41 ? 7.381 -5.855 -0.280 1.00 0.00 91 VAL A C 9
ATOM 15199 O O . VAL A 1 41 ? 7.702 -5.016 -1.122 1.00 0.00 91 VAL A O 9
ATOM 15212 N N . TYR A 1 42 ? 8.268 -6.592 0.381 1.00 0.00 92 TYR A N 9
ATOM 15213 C CA . TYR A 1 42 ? 9.701 -6.451 0.151 1.00 0.00 92 TYR A CA 9
ATOM 15214 C C . TYR A 1 42 ? 10.283 -7.725 -0.455 1.00 0.00 92 TYR A C 9
ATOM 15215 O O . TYR A 1 42 ? 10.280 -8.783 0.174 1.00 0.00 92 TYR A O 9
ATOM 15233 N N . VAL A 1 43 ? 10.782 -7.613 -1.682 1.00 0.00 93 VAL A N 9
ATOM 15234 C CA . VAL A 1 43 ? 11.369 -8.754 -2.375 1.00 0.00 93 VAL A CA 9
ATOM 15235 C C . VAL A 1 43 ? 12.892 -8.714 -2.306 1.00 0.00 93 VAL A C 9
ATOM 15236 O O . VAL A 1 43 ? 13.532 -7.891 -2.962 1.00 0.00 93 VAL A O 9
ATOM 15249 N N . HIS A 1 44 ? 13.467 -9.608 -1.509 1.00 0.00 94 HIS A N 9
ATOM 15250 C CA . HIS A 1 44 ? 14.916 -9.676 -1.356 1.00 0.00 94 HIS A CA 9
ATOM 15251 C C . HIS A 1 44 ? 15.539 -10.529 -2.457 1.00 0.00 94 HIS A C 9
ATOM 15252 O O . HIS A 1 44 ? 15.231 -11.714 -2.590 1.00 0.00 94 HIS A O 9
ATOM 15266 N N . THR A 1 45 ? 16.418 -9.917 -3.246 1.00 0.00 95 THR A N 9
ATOM 15267 C CA . THR A 1 45 ? 17.083 -10.619 -4.336 1.00 0.00 95 THR A CA 9
ATOM 15268 C C . THR A 1 45 ? 18.557 -10.851 -4.023 1.00 0.00 95 THR A C 9
ATOM 15269 O O . THR A 1 45 ? 19.176 -10.074 -3.298 1.00 0.00 95 THR A O 9
ATOM 15280 N N . ASN A 1 46 ? 19.112 -11.925 -4.575 1.00 0.00 96 ASN A N 9
ATOM 15281 C CA . ASN A 1 46 ? 20.514 -12.259 -4.354 1.00 0.00 96 ASN A CA 9
ATOM 15282 C C . ASN A 1 46 ? 21.265 -12.359 -5.678 1.00 0.00 96 ASN A C 9
ATOM 15283 O O . ASN A 1 46 ? 20.661 -12.545 -6.734 1.00 0.00 96 ASN A O 9
ATOM 15294 N N . GLY A 1 47 ? 22.588 -12.235 -5.614 1.00 0.00 97 GLY A N 9
ATOM 15295 C CA . GLY A 1 47 ? 23.399 -12.315 -6.814 1.00 0.00 97 GLY A CA 9
ATOM 15296 C C . GLY A 1 47 ? 24.700 -11.547 -6.686 1.00 0.00 97 GLY A C 9
ATOM 15297 O O . GLY A 1 47 ? 25.736 -12.097 -6.313 1.00 0.00 97 GLY A O 9
ATOM 15301 N N . PRO A 1 48 ? 24.656 -10.244 -7.003 1.00 0.00 98 PRO A N 9
ATOM 15302 C CA . PRO A 1 48 ? 25.831 -9.372 -6.931 1.00 0.00 98 PRO A CA 9
ATOM 15303 C C . PRO A 1 48 ? 26.270 -9.108 -5.495 1.00 0.00 98 PRO A C 9
ATOM 15304 O O . PRO A 1 48 ? 25.469 -9.193 -4.564 1.00 0.00 98 PRO A O 9
ATOM 15315 N N . LYS A 1 49 ? 27.548 -8.787 -5.321 1.00 0.00 99 LYS A N 9
ATOM 15316 C CA . LYS A 1 49 ? 28.094 -8.508 -3.998 1.00 0.00 99 LYS A CA 9
ATOM 15317 C C . LYS A 1 49 ? 27.135 -7.645 -3.184 1.00 0.00 99 LYS A C 9
ATOM 15318 O O . LYS A 1 49 ? 27.062 -7.764 -1.961 1.00 0.00 99 LYS A O 9
ATOM 15337 N N . LYS A 1 50 ? 26.401 -6.776 -3.871 1.00 0.00 100 LYS A N 9
ATOM 15338 C CA . LYS A 1 50 ? 25.445 -5.894 -3.213 1.00 0.00 100 LYS A CA 9
ATOM 15339 C C . LYS A 1 50 ? 24.062 -6.534 -3.159 1.00 0.00 100 LYS A C 9
ATOM 15340 O O . LYS A 1 50 ? 23.738 -7.407 -3.965 1.00 0.00 100 LYS A O 9
ATOM 15359 N N . LYS A 1 51 ? 23.248 -6.094 -2.205 1.00 0.00 101 LYS A N 9
ATOM 15360 C CA . LYS A 1 51 ? 21.898 -6.622 -2.048 1.00 0.00 101 LYS A CA 9
ATOM 15361 C C . LYS A 1 51 ? 20.872 -5.697 -2.695 1.00 0.00 101 LYS A C 9
ATOM 15362 O O . LYS A 1 51 ? 21.062 -4.481 -2.746 1.00 0.00 101 LYS A O 9
ATOM 15381 N N . LYS A 1 52 ? 19.784 -6.279 -3.187 1.00 0.00 102 LYS A N 9
ATOM 15382 C CA . LYS A 1 52 ? 18.727 -5.507 -3.829 1.00 0.00 102 LYS A CA 9
ATOM 15383 C C . LYS A 1 52 ? 17.354 -5.937 -3.321 1.00 0.00 102 LYS A C 9
ATOM 15384 O O . LYS A 1 52 ? 17.043 -7.127 -3.276 1.00 0.00 102 LYS A O 9
ATOM 15403 N N . VAL A 1 53 ? 16.537 -4.961 -2.940 1.00 0.00 103 VAL A N 9
ATOM 15404 C CA . VAL A 1 53 ? 15.196 -5.238 -2.438 1.00 0.00 103 VAL A CA 9
ATOM 15405 C C . VAL A 1 53 ? 14.144 -4.458 -3.219 1.00 0.00 103 VAL A C 9
ATOM 15406 O O . VAL A 1 53 ? 14.150 -3.227 -3.230 1.00 0.00 103 VAL A O 9
ATOM 15419 N N . THR A 1 54 ? 13.241 -5.183 -3.871 1.00 0.00 104 THR A N 9
ATOM 15420 C CA . THR A 1 54 ? 12.182 -4.560 -4.655 1.00 0.00 104 THR A CA 9
ATOM 15421 C C . THR A 1 54 ? 10.904 -4.417 -3.837 1.00 0.00 104 THR A C 9
ATOM 15422 O O . THR A 1 54 ? 10.226 -5.404 -3.547 1.00 0.00 104 THR A O 9
ATOM 15433 N N . LEU A 1 55 ? 10.578 -3.183 -3.468 1.00 0.00 105 LEU A N 9
ATOM 15434 C CA . LEU A 1 55 ? 9.379 -2.911 -2.683 1.00 0.00 105 LEU A CA 9
ATOM 15435 C C . LEU A 1 55 ? 8.143 -2.864 -3.576 1.00 0.00 105 LEU A C 9
ATOM 15436 O O . LEU A 1 55 ? 7.941 -1.908 -4.325 1.00 0.00 105 LEU A O 9
ATOM 15452 N N . HIS A 1 56 ? 7.317 -3.902 -3.490 1.00 0.00 106 HIS A N 9
ATOM 15453 C CA . HIS A 1 56 ? 6.099 -3.979 -4.288 1.00 0.00 106 HIS A CA 9
ATOM 15454 C C . HIS A 1 56 ? 4.931 -3.319 -3.561 1.00 0.00 106 HIS A C 9
ATOM 15455 O O . HIS A 1 56 ? 4.377 -3.883 -2.617 1.00 0.00 106 HIS A O 9
ATOM 15469 N N . ILE A 1 57 ? 4.563 -2.122 -4.006 1.00 0.00 107 ILE A N 9
ATOM 15470 C CA . ILE A 1 57 ? 3.461 -1.387 -3.398 1.00 0.00 107 ILE A CA 9
ATOM 15471 C C . ILE A 1 57 ? 2.175 -1.562 -4.198 1.00 0.00 107 ILE A C 9
ATOM 15472 O O . ILE A 1 57 ? 2.207 -1.717 -5.419 1.00 0.00 107 ILE A O 9
ATOM 15488 N N . LYS A 1 58 ? 1.044 -1.533 -3.503 1.00 0.00 108 LYS A N 9
ATOM 15489 C CA . LYS A 1 58 ? -0.255 -1.686 -4.148 1.00 0.00 108 LYS A CA 9
ATOM 15490 C C . LYS A 1 58 ? -1.087 -0.415 -4.003 1.00 0.00 108 LYS A C 9
ATOM 15491 O O . LYS A 1 58 ? -1.746 0.017 -4.949 1.00 0.00 108 LYS A O 9
ATOM 15510 N N . TRP A 1 59 ? -1.049 0.179 -2.816 1.00 0.00 109 TRP A N 9
ATOM 15511 C CA . TRP A 1 59 ? -1.799 1.402 -2.550 1.00 0.00 109 TRP A CA 9
ATOM 15512 C C . TRP A 1 59 ? -0.891 2.624 -2.630 1.00 0.00 109 TRP A C 9
ATOM 15513 O O . TRP A 1 59 ? 0.242 2.618 -2.149 1.00 0.00 109 TRP A O 9
ATOM 15534 N N . PRO A 1 60 ? -1.399 3.700 -3.250 1.00 0.00 110 PRO A N 9
ATOM 15535 C CA . PRO A 1 60 ? -2.747 3.719 -3.825 1.00 0.00 110 PRO A CA 9
ATOM 15536 C C . PRO A 1 60 ? -2.863 2.831 -5.060 1.00 0.00 110 PRO A C 9
ATOM 15537 O O . PRO A 1 60 ? -3.857 2.127 -5.240 1.00 0.00 110 PRO A O 9
ATOM 15548 N N . LYS A 1 61 ? -1.840 2.868 -5.907 1.00 0.00 111 LYS A N 9
ATOM 15549 C CA . LYS A 1 61 ? -1.825 2.065 -7.125 1.00 0.00 111 LYS A CA 9
ATOM 15550 C C . LYS A 1 61 ? -0.732 1.004 -7.063 1.00 0.00 111 LYS A C 9
ATOM 15551 O O . LYS A 1 61 ? 0.117 1.025 -6.172 1.00 0.00 111 LYS A O 9
ATOM 15570 N N . SER A 1 62 ? -0.758 0.078 -8.017 1.00 0.00 112 SER A N 9
ATOM 15571 C CA . SER A 1 62 ? 0.231 -0.993 -8.069 1.00 0.00 112 SER A CA 9
ATOM 15572 C C . SER A 1 62 ? 1.551 -0.487 -8.642 1.00 0.00 112 SER A C 9
ATOM 15573 O O . SER A 1 62 ? 1.655 -0.204 -9.836 1.00 0.00 112 SER A O 9
ATOM 15581 N N . VAL A 1 63 ? 2.558 -0.373 -7.782 1.00 0.00 113 VAL A N 9
ATOM 15582 C CA . VAL A 1 63 ? 3.872 0.098 -8.201 1.00 0.00 113 VAL A CA 9
ATOM 15583 C C . VAL A 1 63 ? 4.982 -0.649 -7.471 1.00 0.00 113 VAL A C 9
ATOM 15584 O O . VAL A 1 63 ? 4.731 -1.353 -6.493 1.00 0.00 113 VAL A O 9
ATOM 15597 N N . GLU A 1 64 ? 6.211 -0.489 -7.951 1.00 0.00 114 GLU A N 9
ATOM 15598 C CA . GLU A 1 64 ? 7.361 -1.149 -7.343 1.00 0.00 114 GLU A CA 9
ATOM 15599 C C . GLU A 1 64 ? 8.616 -0.293 -7.482 1.00 0.00 114 GLU A C 9
ATOM 15600 O O . GLU A 1 64 ? 8.762 0.465 -8.441 1.00 0.00 114 GLU A O 9
ATOM 15612 N N . VAL A 1 65 ? 9.521 -0.419 -6.516 1.00 0.00 115 VAL A N 9
ATOM 15613 C CA . VAL A 1 65 ? 10.764 0.342 -6.529 1.00 0.00 115 VAL A CA 9
ATOM 15614 C C . VAL A 1 65 ? 11.945 -0.528 -6.112 1.00 0.00 115 VAL A C 9
ATOM 15615 O O . VAL A 1 65 ? 11.774 -1.541 -5.436 1.00 0.00 115 VAL A O 9
ATOM 15628 N N . GLU A 1 66 ? 13.144 -0.123 -6.520 1.00 0.00 116 GLU A N 9
ATOM 15629 C CA . GLU A 1 66 ? 14.354 -0.866 -6.188 1.00 0.00 116 GLU A CA 9
ATOM 15630 C C . GLU A 1 66 ? 15.093 -0.211 -5.025 1.00 0.00 116 GLU A C 9
ATOM 15631 O O . GLU A 1 66 ? 15.161 1.013 -4.929 1.00 0.00 116 GLU A O 9
ATOM 15643 N N . GLY A 1 67 ? 15.646 -1.038 -4.142 1.00 0.00 117 GLY A N 9
ATOM 15644 C CA . GLY A 1 67 ? 16.372 -0.522 -2.996 1.00 0.00 117 GLY A CA 9
ATOM 15645 C C . GLY A 1 67 ? 17.752 -1.134 -2.861 1.00 0.00 117 GLY A C 9
ATOM 15646 O O . GLY A 1 67 ? 17.887 -2.309 -2.516 1.00 0.00 117 GLY A O 9
ATOM 15650 N N . TYR A 1 68 ? 18.780 -0.339 -3.134 1.00 0.00 118 TYR A N 9
ATOM 15651 C CA . TYR A 1 68 ? 20.157 -0.811 -3.045 1.00 0.00 118 TYR A CA 9
ATOM 15652 C C . TYR A 1 68 ? 20.780 -0.422 -1.708 1.00 0.00 118 TYR A C 9
ATOM 15653 O O . TYR A 1 68 ? 20.329 0.512 -1.047 1.00 0.00 118 TYR A O 9
ATOM 15671 N N . GLY A 1 69 ? 21.823 -1.148 -1.316 1.00 0.00 119 GLY A N 9
ATOM 15672 C CA . GLY A 1 69 ? 22.493 -0.865 -0.060 1.00 0.00 119 GLY A CA 9
ATOM 15673 C C . GLY A 1 69 ? 23.487 -1.943 0.323 1.00 0.00 119 GLY A C 9
ATOM 15674 O O . GLY A 1 69 ? 23.350 -3.097 -0.086 1.00 0.00 119 GLY A O 9
ATOM 15678 N N . SER A 1 70 ? 24.492 -1.569 1.108 1.00 0.00 120 SER A N 9
ATOM 15679 C CA . SER A 1 70 ? 25.516 -2.512 1.542 1.00 0.00 120 SER A CA 9
ATOM 15680 C C . SER A 1 70 ? 24.931 -3.548 2.497 1.00 0.00 120 SER A C 9
ATOM 15681 O O . SER A 1 70 ? 25.205 -4.742 2.380 1.00 0.00 120 SER A O 9
ATOM 15689 N N . LYS A 1 71 ? 24.123 -3.081 3.443 1.00 0.00 121 LYS A N 9
ATOM 15690 C CA . LYS A 1 71 ? 23.497 -3.965 4.419 1.00 0.00 121 LYS A CA 9
ATOM 15691 C C . LYS A 1 71 ? 22.028 -4.195 4.081 1.00 0.00 121 LYS A C 9
ATOM 15692 O O . LYS A 1 71 ? 21.418 -3.415 3.349 1.00 0.00 121 LYS A O 9
ATOM 15711 N N . LYS A 1 72 ? 21.463 -5.271 4.619 1.00 0.00 122 LYS A N 9
ATOM 15712 C CA . LYS A 1 72 ? 20.064 -5.603 4.377 1.00 0.00 122 LYS A CA 9
ATOM 15713 C C . LYS A 1 72 ? 19.150 -4.460 4.809 1.00 0.00 122 LYS A C 9
ATOM 15714 O O . LYS A 1 72 ? 18.065 -4.279 4.257 1.00 0.00 122 LYS A O 9
ATOM 15733 N N . ILE A 1 73 ? 19.598 -3.693 5.797 1.00 0.00 123 ILE A N 9
ATOM 15734 C CA . ILE A 1 73 ? 18.821 -2.567 6.301 1.00 0.00 123 ILE A CA 9
ATOM 15735 C C . ILE A 1 73 ? 18.932 -1.363 5.371 1.00 0.00 123 ILE A C 9
ATOM 15736 O O . ILE A 1 73 ? 18.018 -0.543 5.289 1.00 0.00 123 ILE A O 9
ATOM 15752 N N . ASP A 1 74 ? 20.057 -1.265 4.671 1.00 0.00 124 ASP A N 9
ATOM 15753 C CA . ASP A 1 74 ? 20.288 -0.163 3.744 1.00 0.00 124 ASP A CA 9
ATOM 15754 C C . ASP A 1 74 ? 19.485 -0.356 2.461 1.00 0.00 124 ASP A C 9
ATOM 15755 O O . ASP A 1 74 ? 18.933 0.598 1.914 1.00 0.00 124 ASP A O 9
ATOM 15764 N N . ALA A 1 75 ? 19.425 -1.596 1.987 1.00 0.00 125 ALA A N 9
ATOM 15765 C CA . ALA A 1 75 ? 18.689 -1.913 0.769 1.00 0.00 125 ALA A CA 9
ATOM 15766 C C . ALA A 1 75 ? 17.193 -1.691 0.959 1.00 0.00 125 ALA A C 9
ATOM 15767 O O . ALA A 1 75 ? 16.539 -1.067 0.124 1.00 0.00 125 ALA A O 9
ATOM 15774 N N . GLU A 1 76 ? 16.657 -2.207 2.061 1.00 0.00 126 GLU A N 9
ATOM 15775 C CA . GLU A 1 76 ? 15.236 -2.065 2.357 1.00 0.00 126 GLU A CA 9
ATOM 15776 C C . GLU A 1 76 ? 14.853 -0.594 2.493 1.00 0.00 126 GLU A C 9
ATOM 15777 O O . GLU A 1 76 ? 13.898 -0.131 1.868 1.00 0.00 126 GLU A O 9
ATOM 15789 N N . ARG A 1 77 ? 15.604 0.134 3.313 1.00 0.00 127 ARG A N 9
ATOM 15790 C CA . ARG A 1 77 ? 15.342 1.551 3.532 1.00 0.00 127 ARG A CA 9
ATOM 15791 C C . ARG A 1 77 ? 15.190 2.288 2.205 1.00 0.00 127 ARG A C 9
ATOM 15792 O O . ARG A 1 77 ? 14.213 3.005 1.990 1.00 0.00 127 ARG A O 9
ATOM 15813 N N . GLN A 1 78 ? 16.163 2.105 1.318 1.00 0.00 128 GLN A N 9
ATOM 15814 C CA . GLN A 1 78 ? 16.138 2.754 0.012 1.00 0.00 128 GLN A CA 9
ATOM 15815 C C . GLN A 1 78 ? 14.825 2.472 -0.710 1.00 0.00 128 GLN A C 9
ATOM 15816 O O . GLN A 1 78 ? 14.094 3.393 -1.072 1.00 0.00 128 GLN A O 9
ATOM 15830 N N . ALA A 1 79 ? 14.532 1.192 -0.917 1.00 0.00 129 ALA A N 9
ATOM 15831 C CA . ALA A 1 79 ? 13.306 0.789 -1.595 1.00 0.00 129 ALA A CA 9
ATOM 15832 C C . ALA A 1 79 ? 12.136 1.677 -1.187 1.00 0.00 129 ALA A C 9
ATOM 15833 O O . ALA A 1 79 ? 11.504 2.312 -2.030 1.00 0.00 129 ALA A O 9
ATOM 15840 N N . ALA A 1 80 ? 11.852 1.715 0.111 1.00 0.00 130 ALA A N 9
ATOM 15841 C CA . ALA A 1 80 ? 10.758 2.526 0.631 1.00 0.00 130 ALA A CA 9
ATOM 15842 C C . ALA A 1 80 ? 10.901 3.981 0.198 1.00 0.00 130 ALA A C 9
ATOM 15843 O O . ALA A 1 80 ? 9.991 4.552 -0.403 1.00 0.00 130 ALA A O 9
ATOM 15850 N N . ALA A 1 81 ? 12.048 4.577 0.509 1.00 0.00 131 ALA A N 9
ATOM 15851 C CA . ALA A 1 81 ? 12.309 5.965 0.151 1.00 0.00 131 ALA A CA 9
ATOM 15852 C C . ALA A 1 81 ? 11.998 6.221 -1.320 1.00 0.00 131 ALA A C 9
ATOM 15853 O O . ALA A 1 81 ? 11.417 7.247 -1.671 1.00 0.00 131 ALA A O 9
ATOM 15860 N N . ALA A 1 82 ? 12.388 5.281 -2.175 1.00 0.00 132 ALA A N 9
ATOM 15861 C CA . ALA A 1 82 ? 12.150 5.405 -3.607 1.00 0.00 132 ALA A CA 9
ATOM 15862 C C . ALA A 1 82 ? 10.667 5.606 -3.901 1.00 0.00 132 ALA A C 9
ATOM 15863 O O . ALA A 1 82 ? 10.301 6.256 -4.881 1.00 0.00 132 ALA A O 9
ATOM 15870 N N . ALA A 1 83 ? 9.818 5.044 -3.047 1.00 0.00 133 ALA A N 9
ATOM 15871 C CA . ALA A 1 83 ? 8.375 5.163 -3.216 1.00 0.00 133 ALA A CA 9
ATOM 15872 C C . ALA A 1 83 ? 7.850 6.440 -2.568 1.00 0.00 133 ALA A C 9
ATOM 15873 O O . ALA A 1 83 ? 6.849 7.006 -3.010 1.00 0.00 133 ALA A O 9
ATOM 15880 N N . CYS A 1 84 ? 8.530 6.888 -1.519 1.00 0.00 134 CYS A N 9
ATOM 15881 C CA . CYS A 1 84 ? 8.131 8.098 -0.808 1.00 0.00 134 CYS A CA 9
ATOM 15882 C C . CYS A 1 84 ? 7.945 9.261 -1.778 1.00 0.00 134 CYS A C 9
ATOM 15883 O O . CYS A 1 84 ? 6.966 10.002 -1.692 1.00 0.00 134 CYS A O 9
ATOM 15891 N N . GLN A 1 85 ? 8.892 9.415 -2.697 1.00 0.00 135 GLN A N 9
ATOM 15892 C CA . GLN A 1 85 ? 8.833 10.490 -3.681 1.00 0.00 135 GLN A CA 9
ATOM 15893 C C . GLN A 1 85 ? 7.549 10.408 -4.500 1.00 0.00 135 GLN A C 9
ATOM 15894 O O . GLN A 1 85 ? 7.019 11.427 -4.946 1.00 0.00 135 GLN A O 9
ATOM 15908 N N . LEU A 1 86 ? 7.054 9.191 -4.695 1.00 0.00 136 LEU A N 9
ATOM 15909 C CA . LEU A 1 86 ? 5.832 8.976 -5.461 1.00 0.00 136 LEU A CA 9
ATOM 15910 C C . LEU A 1 86 ? 4.609 9.442 -4.678 1.00 0.00 136 LEU A C 9
ATOM 15911 O O . LEU A 1 86 ? 3.707 10.072 -5.231 1.00 0.00 136 LEU A O 9
ATOM 15927 N N . PHE A 1 87 ? 4.586 9.131 -3.386 1.00 0.00 137 PHE A N 9
ATOM 15928 C CA . PHE A 1 87 ? 3.475 9.519 -2.526 1.00 0.00 137 PHE A CA 9
ATOM 15929 C C . PHE A 1 87 ? 3.437 11.033 -2.335 1.00 0.00 137 PHE A C 9
ATOM 15930 O O . PHE A 1 87 ? 2.371 11.622 -2.157 1.00 0.00 137 PHE A O 9
ATOM 15947 N N . LYS A 1 88 ? 4.609 11.657 -2.374 1.00 0.00 138 LYS A N 9
ATOM 15948 C CA . LYS A 1 88 ? 4.713 13.102 -2.207 1.00 0.00 138 LYS A CA 9
ATOM 15949 C C . LYS A 1 88 ? 4.168 13.832 -3.430 1.00 0.00 138 LYS A C 9
ATOM 15950 O O . LYS A 1 88 ? 3.303 14.698 -3.314 1.00 0.00 138 LYS A O 9
ATOM 15969 N N . GLY A 1 89 ? 4.679 13.474 -4.605 1.00 0.00 139 GLY A N 9
ATOM 15970 C CA . GLY A 1 89 ? 4.230 14.104 -5.832 1.00 0.00 139 GLY A CA 9
ATOM 15971 C C . GLY A 1 89 ? 2.768 13.828 -6.124 1.00 0.00 139 GLY A C 9
ATOM 15972 O O . GLY A 1 89 ? 2.053 14.698 -6.622 1.00 0.00 139 GLY A O 9
ATOM 15976 N N . TRP A 1 90 ? 2.323 12.615 -5.815 1.00 0.00 140 TRP A N 9
ATOM 15977 C CA . TRP A 1 90 ? 0.937 12.228 -6.050 1.00 0.00 140 TRP A CA 9
ATOM 15978 C C . TRP A 1 90 ? -0.018 13.117 -5.261 1.00 0.00 140 TRP A C 9
ATOM 15979 O O . TRP A 1 90 ? -1.143 13.369 -5.690 1.00 0.00 140 TRP A O 9
ATOM 16000 N N . GLY A 1 91 ? 0.439 13.592 -4.106 1.00 0.00 141 GLY A N 9
ATOM 16001 C CA . GLY A 1 91 ? -0.388 14.449 -3.277 1.00 0.00 141 GLY A CA 9
ATOM 16002 C C . GLY A 1 91 ? -0.935 13.726 -2.062 1.00 0.00 141 GLY A C 9
ATOM 16003 O O . GLY A 1 91 ? -2.027 14.039 -1.584 1.00 0.00 141 GLY A O 9
ATOM 16007 N N . LEU A 1 92 ? -0.178 12.757 -1.561 1.00 0.00 142 LEU A N 9
ATOM 16008 C CA . LEU A 1 92 ? -0.594 11.986 -0.394 1.00 0.00 142 LEU A CA 9
ATOM 16009 C C . LEU A 1 92 ? 0.092 12.497 0.869 1.00 0.00 142 LEU A C 9
ATOM 16010 O O . LEU A 1 92 ? -0.468 12.428 1.964 1.00 0.00 142 LEU A O 9
ATOM 16026 N N . LEU A 1 93 ? 1.307 13.011 0.709 1.00 0.00 143 LEU A N 9
ATOM 16027 C CA . LEU A 1 93 ? 2.069 13.536 1.837 1.00 0.00 143 LEU A CA 9
ATOM 16028 C C . LEU A 1 93 ? 2.057 15.061 1.839 1.00 0.00 143 LEU A C 9
ATOM 16029 O O . LEU A 1 93 ? 1.536 15.687 2.760 1.00 0.00 143 LEU A O 9
ATOM 16045 N N . GLY A 1 94 ? 2.635 15.654 0.798 1.00 0.00 144 GLY A N 9
ATOM 16046 C CA . GLY A 1 94 ? 2.678 17.101 0.698 1.00 0.00 144 GLY A CA 9
ATOM 16047 C C . GLY A 1 94 ? 4.094 17.643 0.726 1.00 0.00 144 GLY A C 9
ATOM 16048 O O . GLY A 1 94 ? 5.067 16.903 0.578 1.00 0.00 144 GLY A O 9
ATOM 16052 N N . PRO A 1 95 ? 4.222 18.964 0.919 1.00 0.00 145 PRO A N 9
ATOM 16053 C CA . PRO A 1 95 ? 5.526 19.633 0.970 1.00 0.00 145 PRO A CA 9
ATOM 16054 C C . PRO A 1 95 ? 6.313 19.274 2.225 1.00 0.00 145 PRO A C 9
ATOM 16055 O O . PRO A 1 95 ? 7.499 18.951 2.154 1.00 0.00 145 PRO A O 9
ATOM 16066 N N . ARG A 1 96 ? 5.647 19.332 3.373 1.00 0.00 146 ARG A N 9
ATOM 16067 C CA . ARG A 1 96 ? 6.285 19.014 4.644 1.00 0.00 146 ARG A CA 9
ATOM 16068 C C . ARG A 1 96 ? 5.880 17.623 5.123 1.00 0.00 146 ARG A C 9
ATOM 16069 O O . ARG A 1 96 ? 5.763 17.378 6.323 1.00 0.00 146 ARG A O 9
ATOM 16090 N N . ASN A 1 97 ? 5.667 16.715 4.175 1.00 0.00 147 ASN A N 9
ATOM 16091 C CA . ASN A 1 97 ? 5.274 15.349 4.500 1.00 0.00 147 ASN A CA 9
ATOM 16092 C C . ASN A 1 97 ? 4.260 15.331 5.640 1.00 0.00 147 ASN A C 9
ATOM 16093 O O . ASN A 1 97 ? 4.441 14.629 6.634 1.00 0.00 147 ASN A O 9
ATOM 16104 N N . GLU A 1 98 ? 3.192 16.108 5.486 1.00 0.00 148 GLU A N 9
ATOM 16105 C CA . GLU A 1 98 ? 2.149 16.181 6.502 1.00 0.00 148 GLU A CA 9
ATOM 16106 C C . GLU A 1 98 ? 0.955 15.311 6.120 1.00 0.00 148 GLU A C 9
ATOM 16107 O O . GLU A 1 98 ? 0.098 15.722 5.336 1.00 0.00 148 GLU A O 9
ATOM 16119 N N . LEU A 1 99 ? 0.905 14.107 6.678 1.00 0.00 149 LEU A N 9
ATOM 16120 C CA . LEU A 1 99 ? -0.184 13.177 6.396 1.00 0.00 149 LEU A CA 9
ATOM 16121 C C . LEU A 1 99 ? -1.531 13.892 6.422 1.00 0.00 149 LEU A C 9
ATOM 16122 O O . LEU A 1 99 ? -1.665 14.964 7.011 1.00 0.00 149 LEU A O 9
ATOM 16138 N N . PHE A 1 100 ? -2.527 13.290 5.780 1.00 0.00 150 PHE A N 9
ATOM 16139 C CA . PHE A 1 100 ? -3.864 13.868 5.730 1.00 0.00 150 PHE A CA 9
ATOM 16140 C C . PHE A 1 100 ? -4.843 13.048 6.564 1.00 0.00 150 PHE A C 9
ATOM 16141 O O . PHE A 1 100 ? -4.454 12.092 7.235 1.00 0.00 150 PHE A O 9
ATOM 16158 N N . ASP A 1 101 ? -6.115 13.429 6.517 1.00 0.00 151 ASP A N 9
ATOM 16159 C CA . ASP A 1 101 ? -7.151 12.729 7.267 1.00 0.00 151 ASP A CA 9
ATOM 16160 C C . ASP A 1 101 ? -7.454 11.372 6.640 1.00 0.00 151 ASP A C 9
ATOM 16161 O O . ASP A 1 101 ? -7.216 11.160 5.451 1.00 0.00 151 ASP A O 9
ATOM 16170 N N . ALA A 1 102 ? -7.978 10.456 7.448 1.00 0.00 152 ALA A N 9
ATOM 16171 C CA . ALA A 1 102 ? -8.314 9.120 6.971 1.00 0.00 152 ALA A CA 9
ATOM 16172 C C . ALA A 1 102 ? -9.378 9.177 5.881 1.00 0.00 152 ALA A C 9
ATOM 16173 O O . ALA A 1 102 ? -9.417 8.326 4.992 1.00 0.00 152 ALA A O 9
ATOM 16180 N N . ALA A 1 103 ? -10.242 10.184 5.956 1.00 0.00 153 ALA A N 9
ATOM 16181 C CA . ALA A 1 103 ? -11.306 10.353 4.974 1.00 0.00 153 ALA A CA 9
ATOM 16182 C C . ALA A 1 103 ? -10.744 10.782 3.623 1.00 0.00 153 ALA A C 9
ATOM 16183 O O . ALA A 1 103 ? -10.981 10.131 2.605 1.00 0.00 153 ALA A O 9
ATOM 16190 N N . LYS A 1 104 ? -9.999 11.882 3.620 1.00 0.00 154 LYS A N 9
ATOM 16191 C CA . LYS A 1 104 ? -9.402 12.399 2.394 1.00 0.00 154 LYS A CA 9
ATOM 16192 C C . LYS A 1 104 ? -8.593 11.317 1.685 1.00 0.00 154 LYS A C 9
ATOM 16193 O O . LYS A 1 104 ? -8.524 11.285 0.456 1.00 0.00 154 LYS A O 9
ATOM 16212 N N . TYR A 1 105 ? -7.983 10.433 2.467 1.00 0.00 155 TYR A N 9
ATOM 16213 C CA . TYR A 1 105 ? -7.178 9.351 1.913 1.00 0.00 155 TYR A CA 9
ATOM 16214 C C . TYR A 1 105 ? -8.032 8.420 1.056 1.00 0.00 155 TYR A C 9
ATOM 16215 O O . TYR A 1 105 ? -7.715 8.162 -0.105 1.00 0.00 155 TYR A O 9
ATOM 16233 N N . ARG A 1 106 ? -9.117 7.920 1.638 1.00 0.00 156 ARG A N 9
ATOM 16234 C CA . ARG A 1 106 ? -10.017 7.018 0.930 1.00 0.00 156 ARG A CA 9
ATOM 16235 C C . ARG A 1 106 ? -10.418 7.601 -0.422 1.00 0.00 156 ARG A C 9
ATOM 16236 O O . ARG A 1 106 ? -10.486 6.887 -1.422 1.00 0.00 156 ARG A O 9
ATOM 16257 N N . VAL A 1 107 ? -10.684 8.903 -0.443 1.00 0.00 157 VAL A N 9
ATOM 16258 C CA . VAL A 1 107 ? -11.078 9.583 -1.672 1.00 0.00 157 VAL A CA 9
ATOM 16259 C C . VAL A 1 107 ? -9.887 9.763 -2.606 1.00 0.00 157 VAL A C 9
ATOM 16260 O O . VAL A 1 107 ? -10.012 9.619 -3.823 1.00 0.00 157 VAL A O 9
ATOM 16273 N N . LEU A 1 108 ? -8.733 10.078 -2.030 1.00 0.00 158 LEU A N 9
ATOM 16274 C CA . LEU A 1 108 ? -7.517 10.277 -2.812 1.00 0.00 158 LEU A CA 9
ATOM 16275 C C . LEU A 1 108 ? -7.196 9.040 -3.644 1.00 0.00 158 LEU A C 9
ATOM 16276 O O . LEU A 1 108 ? -7.010 9.127 -4.857 1.00 0.00 158 LEU A O 9
ATOM 16292 N N . ALA A 1 109 ? -7.134 7.888 -2.984 1.00 0.00 159 ALA A N 9
ATOM 16293 C CA . ALA A 1 109 ? -6.840 6.633 -3.663 1.00 0.00 159 ALA A CA 9
ATOM 16294 C C . ALA A 1 109 ? -7.750 6.436 -4.871 1.00 0.00 159 ALA A C 9
ATOM 16295 O O . ALA A 1 109 ? -7.302 6.005 -5.934 1.00 0.00 159 ALA A O 9
ATOM 16302 N N . ASP A 1 110 ? -9.028 6.754 -4.701 1.00 0.00 160 ASP A N 9
ATOM 16303 C CA . ASP A 1 110 ? -10.001 6.612 -5.777 1.00 0.00 160 ASP A CA 9
ATOM 16304 C C . ASP A 1 110 ? -9.478 7.234 -7.068 1.00 0.00 160 ASP A C 9
ATOM 16305 O O . ASP A 1 110 ? -9.537 6.619 -8.133 1.00 0.00 160 ASP A O 9
ATOM 16314 N N . ARG A 1 111 ? -8.967 8.456 -6.966 1.00 0.00 161 ARG A N 9
ATOM 16315 C CA . ARG A 1 111 ? -8.436 9.162 -8.125 1.00 0.00 161 ARG A CA 9
ATOM 16316 C C . ARG A 1 111 ? -7.463 8.278 -8.901 1.00 0.00 161 ARG A C 9
ATOM 16317 O O . ARG A 1 111 ? -7.299 8.432 -10.111 1.00 0.00 161 ARG A O 9
ATOM 16338 N N . PHE A 1 112 ? -6.821 7.353 -8.195 1.00 0.00 162 PHE A N 9
ATOM 16339 C CA . PHE A 1 112 ? -5.863 6.446 -8.817 1.00 0.00 162 PHE A CA 9
ATOM 16340 C C . PHE A 1 112 ? -6.557 5.182 -9.316 1.00 0.00 162 PHE A C 9
ATOM 16341 O O . PHE A 1 112 ? -6.250 4.677 -10.395 1.00 0.00 162 PHE A O 9
ATOM 16358 N N . GLY A 1 113 ? -7.496 4.676 -8.522 1.00 0.00 163 GLY A N 9
ATOM 16359 C CA . GLY A 1 113 ? -8.218 3.475 -8.899 1.00 0.00 163 GLY A CA 9
ATOM 16360 C C . GLY A 1 113 ? -9.623 3.441 -8.329 1.00 0.00 163 GLY A C 9
ATOM 16361 O O . GLY A 1 113 ? -9.820 3.654 -7.133 1.00 0.00 163 GLY A O 9
ATOM 16365 N N . SER A 1 114 ? -10.601 3.173 -9.188 1.00 0.00 164 SER A N 9
ATOM 16366 C CA . SER A 1 114 ? -11.996 3.117 -8.765 1.00 0.00 164 SER A CA 9
ATOM 16367 C C . SER A 1 114 ? -12.166 2.171 -7.580 1.00 0.00 164 SER A C 9
ATOM 16368 O O . SER A 1 114 ? -11.227 1.485 -7.179 1.00 0.00 164 SER A O 9
ATOM 16376 N N . GLY A 1 115 ? -13.374 2.140 -7.024 1.00 0.00 165 GLY A N 9
ATOM 16377 C CA . GLY A 1 115 ? -13.647 1.275 -5.891 1.00 0.00 165 GLY A CA 9
ATOM 16378 C C . GLY A 1 115 ? -15.026 1.504 -5.306 1.00 0.00 165 GLY A C 9
ATOM 16379 O O . GLY A 1 115 ? -15.582 2.600 -5.381 1.00 0.00 165 GLY A O 9
ATOM 16383 N N . PRO A 1 116 ? -15.603 0.450 -4.710 1.00 0.00 166 PRO A N 9
ATOM 16384 C CA . PRO A 1 116 ? -16.934 0.516 -4.100 1.00 0.00 166 PRO A CA 9
ATOM 16385 C C . PRO A 1 116 ? -16.950 1.365 -2.834 1.00 0.00 166 PRO A C 9
ATOM 16386 O O . PRO A 1 116 ? -16.788 0.850 -1.727 1.00 0.00 166 PRO A O 9
ATOM 16397 N N . SER A 1 117 ? -17.147 2.669 -3.004 1.00 0.00 167 SER A N 9
ATOM 16398 C CA . SER A 1 117 ? -17.180 3.590 -1.874 1.00 0.00 167 SER A CA 9
ATOM 16399 C C . SER A 1 117 ? -16.019 3.324 -0.921 1.00 0.00 167 SER A C 9
ATOM 16400 O O . SER A 1 117 ? -16.186 3.342 0.299 1.00 0.00 167 SER A O 9
ATOM 16408 N N . SER A 1 118 ? -14.842 3.076 -1.486 1.00 0.00 168 SER A N 9
ATOM 16409 C CA . SER A 1 118 ? -13.653 2.802 -0.688 1.00 0.00 168 SER A CA 9
ATOM 16410 C C . SER A 1 118 ? -12.401 2.804 -1.560 1.00 0.00 168 SER A C 9
ATOM 16411 O O . SER A 1 118 ? -12.466 2.542 -2.760 1.00 0.00 168 SER A O 9
ATOM 16419 N N . GLY A 1 119 ? -11.260 3.103 -0.946 1.00 0.00 169 GLY A N 9
ATOM 16420 C CA . GLY A 1 119 ? -10.009 3.134 -1.680 1.00 0.00 169 GLY A CA 9
ATOM 16421 C C . GLY A 1 119 ? -9.111 1.959 -1.346 1.00 0.00 169 GLY A C 9
ATOM 16422 O O . GLY A 1 119 ? -7.900 2.017 -1.555 1.00 0.00 169 GLY A O 9
ATOM 16426 N N . GLY A 1 1 ? -2.872 22.557 -14.425 1.00 0.00 51 GLY A N 10
ATOM 16427 C CA . GLY A 1 1 ? -1.645 22.362 -13.676 1.00 0.00 51 GLY A CA 10
ATOM 16428 C C . GLY A 1 1 ? -0.746 21.311 -14.297 1.00 0.00 51 GLY A C 10
ATOM 16429 O O . GLY A 1 1 ? -0.367 20.342 -13.640 1.00 0.00 51 GLY A O 10
ATOM 16433 N N . SER A 1 2 ? -0.407 21.502 -15.568 1.00 0.00 52 SER A N 10
ATOM 16434 C CA . SER A 1 2 ? 0.448 20.559 -16.280 1.00 0.00 52 SER A CA 10
ATOM 16435 C C . SER A 1 2 ? 1.822 21.166 -16.547 1.00 0.00 52 SER A C 10
ATOM 16436 O O . SER A 1 2 ? 2.061 21.748 -17.605 1.00 0.00 52 SER A O 10
ATOM 16444 N N . SER A 1 3 ? 2.722 21.026 -15.579 1.00 0.00 53 SER A N 10
ATOM 16445 C CA . SER A 1 3 ? 4.072 21.564 -15.707 1.00 0.00 53 SER A CA 10
ATOM 16446 C C . SER A 1 3 ? 4.972 21.041 -14.592 1.00 0.00 53 SER A C 10
ATOM 16447 O O . SER A 1 3 ? 4.799 21.387 -13.424 1.00 0.00 53 SER A O 10
ATOM 16455 N N . GLY A 1 4 ? 5.937 20.204 -14.962 1.00 0.00 54 GLY A N 10
ATOM 16456 C CA . GLY A 1 4 ? 6.851 19.646 -13.983 1.00 0.00 54 GLY A CA 10
ATOM 16457 C C . GLY A 1 4 ? 8.299 19.974 -14.288 1.00 0.00 54 GLY A C 10
ATOM 16458 O O . GLY A 1 4 ? 8.647 20.275 -15.430 1.00 0.00 54 GLY A O 10
ATOM 16462 N N . SER A 1 5 ? 9.146 19.918 -13.265 1.00 0.00 55 SER A N 10
ATOM 16463 C CA . SER A 1 5 ? 10.563 20.217 -13.428 1.00 0.00 55 SER A CA 10
ATOM 16464 C C . SER A 1 5 ? 11.404 19.425 -12.432 1.00 0.00 55 SER A C 10
ATOM 16465 O O . SER A 1 5 ? 11.064 19.331 -11.253 1.00 0.00 55 SER A O 10
ATOM 16473 N N . SER A 1 6 ? 12.504 18.857 -12.916 1.00 0.00 56 SER A N 10
ATOM 16474 C CA . SER A 1 6 ? 13.393 18.069 -12.070 1.00 0.00 56 SER A CA 10
ATOM 16475 C C . SER A 1 6 ? 14.853 18.311 -12.441 1.00 0.00 56 SER A C 10
ATOM 16476 O O . SER A 1 6 ? 15.234 18.207 -13.606 1.00 0.00 56 SER A O 10
ATOM 16484 N N . GLY A 1 7 ? 15.665 18.636 -11.440 1.00 0.00 57 GLY A N 10
ATOM 16485 C CA . GLY A 1 7 ? 17.074 18.889 -11.680 1.00 0.00 57 GLY A CA 10
ATOM 16486 C C . GLY A 1 7 ? 17.913 17.630 -11.588 1.00 0.00 57 GLY A C 10
ATOM 16487 O O . GLY A 1 7 ? 17.467 16.549 -11.973 1.00 0.00 57 GLY A O 10
ATOM 16491 N N . ALA A 1 8 ? 19.132 17.769 -11.077 1.00 0.00 58 ALA A N 10
ATOM 16492 C CA . ALA A 1 8 ? 20.035 16.634 -10.935 1.00 0.00 58 ALA A CA 10
ATOM 16493 C C . ALA A 1 8 ? 19.484 15.614 -9.945 1.00 0.00 58 ALA A C 10
ATOM 16494 O O . ALA A 1 8 ? 18.528 15.892 -9.220 1.00 0.00 58 ALA A O 10
ATOM 16501 N N . SER A 1 9 ? 20.091 14.432 -9.920 1.00 0.00 59 SER A N 10
ATOM 16502 C CA . SER A 1 9 ? 19.657 13.369 -9.022 1.00 0.00 59 SER A CA 10
ATOM 16503 C C . SER A 1 9 ? 20.547 13.306 -7.784 1.00 0.00 59 SER A C 10
ATOM 16504 O O . SER A 1 9 ? 21.740 13.603 -7.849 1.00 0.00 59 SER A O 10
ATOM 16512 N N . ARG A 1 10 ? 19.958 12.917 -6.658 1.00 0.00 60 ARG A N 10
ATOM 16513 C CA . ARG A 1 10 ? 20.696 12.816 -5.405 1.00 0.00 60 ARG A CA 10
ATOM 16514 C C . ARG A 1 10 ? 19.983 11.886 -4.428 1.00 0.00 60 ARG A C 10
ATOM 16515 O O . ARG A 1 10 ? 18.769 11.701 -4.504 1.00 0.00 60 ARG A O 10
ATOM 16536 N N . ASP A 1 11 ? 20.747 11.302 -3.511 1.00 0.00 61 ASP A N 10
ATOM 16537 C CA . ASP A 1 11 ? 20.190 10.391 -2.518 1.00 0.00 61 ASP A CA 10
ATOM 16538 C C . ASP A 1 11 ? 18.828 10.881 -2.035 1.00 0.00 61 ASP A C 10
ATOM 16539 O O . ASP A 1 11 ? 18.707 11.985 -1.502 1.00 0.00 61 ASP A O 10
ATOM 16548 N N . LEU A 1 12 ? 17.806 10.055 -2.226 1.00 0.00 62 LEU A N 10
ATOM 16549 C CA . LEU A 1 12 ? 16.452 10.404 -1.810 1.00 0.00 62 LEU A CA 10
ATOM 16550 C C . LEU A 1 12 ? 16.353 10.489 -0.290 1.00 0.00 62 LEU A C 10
ATOM 16551 O O . LEU A 1 12 ? 15.707 11.387 0.252 1.00 0.00 62 LEU A O 10
ATOM 16567 N N . LEU A 1 13 ? 17.000 9.551 0.392 1.00 0.00 63 LEU A N 10
ATOM 16568 C CA . LEU A 1 13 ? 16.988 9.521 1.851 1.00 0.00 63 LEU A CA 10
ATOM 16569 C C . LEU A 1 13 ? 17.193 10.918 2.426 1.00 0.00 63 LEU A C 10
ATOM 16570 O O . LEU A 1 13 ? 16.616 11.268 3.456 1.00 0.00 63 LEU A O 10
ATOM 16586 N N . LYS A 1 14 ? 18.016 11.715 1.754 1.00 0.00 64 LYS A N 10
ATOM 16587 C CA . LYS A 1 14 ? 18.295 13.076 2.195 1.00 0.00 64 LYS A CA 10
ATOM 16588 C C . LYS A 1 14 ? 17.013 13.783 2.624 1.00 0.00 64 LYS A C 10
ATOM 16589 O O . LYS A 1 14 ? 16.976 14.445 3.660 1.00 0.00 64 LYS A O 10
ATOM 16608 N N . GLU A 1 15 ? 15.965 13.636 1.820 1.00 0.00 65 GLU A N 10
ATOM 16609 C CA . GLU A 1 15 ? 14.681 14.260 2.118 1.00 0.00 65 GLU A CA 10
ATOM 16610 C C . GLU A 1 15 ? 13.864 13.395 3.074 1.00 0.00 65 GLU A C 10
ATOM 16611 O O . GLU A 1 15 ? 13.181 13.906 3.962 1.00 0.00 65 GLU A O 10
ATOM 16623 N N . PHE A 1 16 ? 13.940 12.082 2.886 1.00 0.00 66 PHE A N 10
ATOM 16624 C CA . PHE A 1 16 ? 13.207 11.145 3.730 1.00 0.00 66 PHE A CA 10
ATOM 16625 C C . PHE A 1 16 ? 14.150 10.429 4.693 1.00 0.00 66 PHE A C 10
ATOM 16626 O O . PHE A 1 16 ? 14.832 9.469 4.335 1.00 0.00 66 PHE A O 10
ATOM 16643 N N . PRO A 1 17 ? 14.189 10.907 5.946 1.00 0.00 67 PRO A N 10
ATOM 16644 C CA . PRO A 1 17 ? 15.044 10.329 6.987 1.00 0.00 67 PRO A CA 10
ATOM 16645 C C . PRO A 1 17 ? 14.569 8.947 7.425 1.00 0.00 67 PRO A C 10
ATOM 16646 O O . PRO A 1 17 ? 15.371 8.025 7.575 1.00 0.00 67 PRO A O 10
ATOM 16657 N N . GLN A 1 18 ? 13.263 8.812 7.627 1.00 0.00 68 GLN A N 10
ATOM 16658 C CA . GLN A 1 18 ? 12.683 7.542 8.047 1.00 0.00 68 GLN A CA 10
ATOM 16659 C C . GLN A 1 18 ? 11.602 7.087 7.072 1.00 0.00 68 GLN A C 10
ATOM 16660 O O . GLN A 1 18 ? 10.405 7.237 7.320 1.00 0.00 68 GLN A O 10
ATOM 16674 N N . PRO A 1 19 ? 12.030 6.519 5.935 1.00 0.00 69 PRO A N 10
ATOM 16675 C CA . PRO A 1 19 ? 11.114 6.031 4.900 1.00 0.00 69 PRO A CA 10
ATOM 16676 C C . PRO A 1 19 ? 10.345 4.792 5.344 1.00 0.00 69 PRO A C 10
ATOM 16677 O O . PRO A 1 19 ? 9.262 4.504 4.833 1.00 0.00 69 PRO A O 10
ATOM 16688 N N . LYS A 1 20 ? 10.909 4.061 6.300 1.00 0.00 70 LYS A N 10
ATOM 16689 C CA . LYS A 1 20 ? 10.276 2.853 6.815 1.00 0.00 70 LYS A CA 10
ATOM 16690 C C . LYS A 1 20 ? 9.027 3.196 7.621 1.00 0.00 70 LYS A C 10
ATOM 16691 O O . LYS A 1 20 ? 8.012 2.507 7.533 1.00 0.00 70 LYS A O 10
ATOM 16710 N N . ASN A 1 21 ? 9.109 4.265 8.406 1.00 0.00 71 ASN A N 10
ATOM 16711 C CA . ASN A 1 21 ? 7.985 4.699 9.228 1.00 0.00 71 ASN A CA 10
ATOM 16712 C C . ASN A 1 21 ? 7.091 5.667 8.458 1.00 0.00 71 ASN A C 10
ATOM 16713 O O . ASN A 1 21 ? 5.864 5.605 8.553 1.00 0.00 71 ASN A O 10
ATOM 16724 N N . LEU A 1 22 ? 7.713 6.560 7.696 1.00 0.00 72 LEU A N 10
ATOM 16725 C CA . LEU A 1 22 ? 6.974 7.541 6.909 1.00 0.00 72 LEU A CA 10
ATOM 16726 C C . LEU A 1 22 ? 6.020 6.853 5.938 1.00 0.00 72 LEU A C 10
ATOM 16727 O O . LEU A 1 22 ? 4.811 7.088 5.967 1.00 0.00 72 LEU A O 10
ATOM 16743 N N . LEU A 1 23 ? 6.570 6.001 5.079 1.00 0.00 73 LEU A N 10
ATOM 16744 C CA . LEU A 1 23 ? 5.768 5.277 4.100 1.00 0.00 73 LEU A CA 10
ATOM 16745 C C . LEU A 1 23 ? 4.670 4.469 4.786 1.00 0.00 73 LEU A C 10
ATOM 16746 O O . LEU A 1 23 ? 3.484 4.688 4.546 1.00 0.00 73 LEU A O 10
ATOM 16762 N N . ASN A 1 24 ? 5.076 3.537 5.641 1.00 0.00 74 ASN A N 10
ATOM 16763 C CA . ASN A 1 24 ? 4.126 2.698 6.364 1.00 0.00 74 ASN A CA 10
ATOM 16764 C C . ASN A 1 24 ? 3.055 3.547 7.041 1.00 0.00 74 ASN A C 10
ATOM 16765 O O . ASN A 1 24 ? 1.875 3.198 7.034 1.00 0.00 74 ASN A O 10
ATOM 16776 N N . SER A 1 25 ? 3.475 4.665 7.625 1.00 0.00 75 SER A N 10
ATOM 16777 C CA . SER A 1 25 ? 2.553 5.563 8.309 1.00 0.00 75 SER A CA 10
ATOM 16778 C C . SER A 1 25 ? 1.458 6.043 7.362 1.00 0.00 75 SER A C 10
ATOM 16779 O O . SER A 1 25 ? 0.342 6.344 7.786 1.00 0.00 75 SER A O 10
ATOM 16787 N N . VAL A 1 26 ? 1.785 6.111 6.075 1.00 0.00 76 VAL A N 10
ATOM 16788 C CA . VAL A 1 26 ? 0.830 6.552 5.066 1.00 0.00 76 VAL A CA 10
ATOM 16789 C C . VAL A 1 26 ? -0.323 5.564 4.930 1.00 0.00 76 VAL A C 10
ATOM 16790 O O . VAL A 1 26 ? -1.433 5.821 5.398 1.00 0.00 76 VAL A O 10
ATOM 16803 N N . ILE A 1 27 ? -0.053 4.432 4.289 1.00 0.00 77 ILE A N 10
ATOM 16804 C CA . ILE A 1 27 ? -1.068 3.404 4.093 1.00 0.00 77 ILE A CA 10
ATOM 16805 C C . ILE A 1 27 ? -1.738 3.036 5.413 1.00 0.00 77 ILE A C 10
ATOM 16806 O O . ILE A 1 27 ? -2.935 2.756 5.456 1.00 0.00 77 ILE A O 10
ATOM 16822 N N . GLY A 1 28 ? -0.956 3.040 6.489 1.00 0.00 78 GLY A N 10
ATOM 16823 C CA . GLY A 1 28 ? -1.492 2.706 7.795 1.00 0.00 78 GLY A CA 10
ATOM 16824 C C . GLY A 1 28 ? -2.636 3.614 8.202 1.00 0.00 78 GLY A C 10
ATOM 16825 O O . GLY A 1 28 ? -3.539 3.198 8.928 1.00 0.00 78 GLY A O 10
ATOM 16829 N N . ARG A 1 29 ? -2.598 4.857 7.735 1.00 0.00 79 ARG A N 10
ATOM 16830 C CA . ARG A 1 29 ? -3.638 5.827 8.057 1.00 0.00 79 ARG A CA 10
ATOM 16831 C C . ARG A 1 29 ? -4.798 5.728 7.071 1.00 0.00 79 ARG A C 10
ATOM 16832 O O . ARG A 1 29 ? -5.963 5.800 7.459 1.00 0.00 79 ARG A O 10
ATOM 16853 N N . ALA A 1 30 ? -4.469 5.562 5.794 1.00 0.00 80 ALA A N 10
ATOM 16854 C CA . ALA A 1 30 ? -5.483 5.451 4.752 1.00 0.00 80 ALA A CA 10
ATOM 16855 C C . ALA A 1 30 ? -6.304 4.177 4.919 1.00 0.00 80 ALA A C 10
ATOM 16856 O O . ALA A 1 30 ? -7.523 4.230 5.091 1.00 0.00 80 ALA A O 10
ATOM 16863 N N . LEU A 1 31 ? -5.631 3.034 4.865 1.00 0.00 81 LEU A N 10
ATOM 16864 C CA . LEU A 1 31 ? -6.298 1.745 5.010 1.00 0.00 81 LEU A CA 10
ATOM 16865 C C . LEU A 1 31 ? -6.186 1.231 6.442 1.00 0.00 81 LEU A C 10
ATOM 16866 O O . LEU A 1 31 ? -7.174 1.183 7.174 1.00 0.00 81 LEU A O 10
ATOM 16882 N N . GLY A 1 32 ? -4.975 0.849 6.835 1.00 0.00 82 GLY A N 10
ATOM 16883 C CA . GLY A 1 32 ? -4.755 0.346 8.178 1.00 0.00 82 GLY A CA 10
ATOM 16884 C C . GLY A 1 32 ? -3.420 -0.357 8.323 1.00 0.00 82 GLY A C 10
ATOM 16885 O O . GLY A 1 32 ? -3.142 -1.326 7.617 1.00 0.00 82 GLY A O 10
ATOM 16889 N N . ILE A 1 33 ? -2.592 0.133 9.239 1.00 0.00 83 ILE A N 10
ATOM 16890 C CA . ILE A 1 33 ? -1.279 -0.454 9.474 1.00 0.00 83 ILE A CA 10
ATOM 16891 C C . ILE A 1 33 ? -1.317 -1.969 9.308 1.00 0.00 83 ILE A C 10
ATOM 16892 O O . ILE A 1 33 ? -0.367 -2.574 8.810 1.00 0.00 83 ILE A O 10
ATOM 16908 N N . SER A 1 34 ? -2.422 -2.577 9.727 1.00 0.00 84 SER A N 10
ATOM 16909 C CA . SER A 1 34 ? -2.584 -4.023 9.627 1.00 0.00 84 SER A CA 10
ATOM 16910 C C . SER A 1 34 ? -2.612 -4.467 8.167 1.00 0.00 84 SER A C 10
ATOM 16911 O O . SER A 1 34 ? -1.911 -5.400 7.776 1.00 0.00 84 SER A O 10
ATOM 16919 N N . HIS A 1 35 ? -3.429 -3.791 7.366 1.00 0.00 85 HIS A N 10
ATOM 16920 C CA . HIS A 1 35 ? -3.550 -4.114 5.948 1.00 0.00 85 HIS A CA 10
ATOM 16921 C C . HIS A 1 35 ? -2.270 -3.758 5.199 1.00 0.00 85 HIS A C 10
ATOM 16922 O O . HIS A 1 35 ? -1.811 -4.512 4.341 1.00 0.00 85 HIS A O 10
ATOM 16936 N N . ALA A 1 36 ? -1.699 -2.604 5.528 1.00 0.00 86 ALA A N 10
ATOM 16937 C CA . ALA A 1 36 ? -0.471 -2.149 4.887 1.00 0.00 86 ALA A CA 10
ATOM 16938 C C . ALA A 1 36 ? 0.530 -3.290 4.746 1.00 0.00 86 ALA A C 10
ATOM 16939 O O . ALA A 1 36 ? 1.259 -3.372 3.757 1.00 0.00 86 ALA A O 10
ATOM 16946 N N . LYS A 1 37 ? 0.562 -4.170 5.742 1.00 0.00 87 LYS A N 10
ATOM 16947 C CA . LYS A 1 37 ? 1.474 -5.308 5.729 1.00 0.00 87 LYS A CA 10
ATOM 16948 C C . LYS A 1 37 ? 1.613 -5.877 4.321 1.00 0.00 87 LYS A C 10
ATOM 16949 O O . LYS A 1 37 ? 2.722 -6.021 3.806 1.00 0.00 87 LYS A O 10
ATOM 16968 N N . ASP A 1 38 ? 0.482 -6.198 3.703 1.00 0.00 88 ASP A N 10
ATOM 16969 C CA . ASP A 1 38 ? 0.478 -6.750 2.353 1.00 0.00 88 ASP A CA 10
ATOM 16970 C C . ASP A 1 38 ? 0.686 -5.651 1.316 1.00 0.00 88 ASP A C 10
ATOM 16971 O O . ASP A 1 38 ? 1.437 -5.822 0.355 1.00 0.00 88 ASP A O 10
ATOM 16980 N N . LYS A 1 39 ? 0.016 -4.521 1.516 1.00 0.00 89 LYS A N 10
ATOM 16981 C CA . LYS A 1 39 ? 0.127 -3.392 0.600 1.00 0.00 89 LYS A CA 10
ATOM 16982 C C . LYS A 1 39 ? 1.580 -3.156 0.201 1.00 0.00 89 LYS A C 10
ATOM 16983 O O . LYS A 1 39 ? 1.883 -2.924 -0.970 1.00 0.00 89 LYS A O 10
ATOM 17002 N N . LEU A 1 40 ? 2.475 -3.217 1.181 1.00 0.00 90 LEU A N 10
ATOM 17003 C CA . LEU A 1 40 ? 3.898 -3.011 0.932 1.00 0.00 90 LEU A CA 10
ATOM 17004 C C . LEU A 1 40 ? 4.661 -4.330 1.012 1.00 0.00 90 LEU A C 10
ATOM 17005 O O . LEU A 1 40 ? 4.837 -4.892 2.092 1.00 0.00 90 LEU A O 10
ATOM 17021 N N . VAL A 1 41 ? 5.114 -4.816 -0.139 1.00 0.00 91 VAL A N 10
ATOM 17022 C CA . VAL A 1 41 ? 5.862 -6.066 -0.199 1.00 0.00 91 VAL A CA 10
ATOM 17023 C C . VAL A 1 41 ? 7.328 -5.814 -0.534 1.00 0.00 91 VAL A C 10
ATOM 17024 O O . VAL A 1 41 ? 7.647 -4.987 -1.388 1.00 0.00 91 VAL A O 10
ATOM 17037 N N . TYR A 1 42 ? 8.215 -6.534 0.144 1.00 0.00 92 TYR A N 10
ATOM 17038 C CA . TYR A 1 42 ? 9.649 -6.387 -0.080 1.00 0.00 92 TYR A CA 10
ATOM 17039 C C . TYR A 1 42 ? 10.249 -7.678 -0.628 1.00 0.00 92 TYR A C 10
ATOM 17040 O O . TYR A 1 42 ? 10.169 -8.731 0.004 1.00 0.00 92 TYR A O 10
ATOM 17058 N N . VAL A 1 43 ? 10.852 -7.587 -1.810 1.00 0.00 93 VAL A N 10
ATOM 17059 C CA . VAL A 1 43 ? 11.469 -8.746 -2.444 1.00 0.00 93 VAL A CA 10
ATOM 17060 C C . VAL A 1 43 ? 12.986 -8.602 -2.498 1.00 0.00 93 VAL A C 10
ATOM 17061 O O . VAL A 1 43 ? 13.511 -7.694 -3.143 1.00 0.00 93 VAL A O 10
ATOM 17074 N N . HIS A 1 44 ? 13.685 -9.503 -1.815 1.00 0.00 94 HIS A N 10
ATOM 17075 C CA . HIS A 1 44 ? 15.143 -9.477 -1.786 1.00 0.00 94 HIS A CA 10
ATOM 17076 C C . HIS A 1 44 ? 15.725 -10.311 -2.923 1.00 0.00 94 HIS A C 10
ATOM 17077 O O . HIS A 1 44 ? 15.050 -11.177 -3.481 1.00 0.00 94 HIS A O 10
ATOM 17091 N N . THR A 1 45 ? 16.982 -10.044 -3.264 1.00 0.00 95 THR A N 10
ATOM 17092 C CA . THR A 1 45 ? 17.654 -10.769 -4.335 1.00 0.00 95 THR A CA 10
ATOM 17093 C C . THR A 1 45 ? 19.091 -11.106 -3.954 1.00 0.00 95 THR A C 10
ATOM 17094 O O . THR A 1 45 ? 19.624 -10.579 -2.978 1.00 0.00 95 THR A O 10
ATOM 17105 N N . ASN A 1 46 ? 19.713 -11.985 -4.732 1.00 0.00 96 ASN A N 10
ATOM 17106 C CA . ASN A 1 46 ? 21.090 -12.392 -4.476 1.00 0.00 96 ASN A CA 10
ATOM 17107 C C . ASN A 1 46 ? 21.901 -12.412 -5.768 1.00 0.00 96 ASN A C 10
ATOM 17108 O O . ASN A 1 46 ? 21.360 -12.217 -6.855 1.00 0.00 96 ASN A O 10
ATOM 17119 N N . GLY A 1 47 ? 23.203 -12.649 -5.639 1.00 0.00 97 GLY A N 10
ATOM 17120 C CA . GLY A 1 47 ? 24.068 -12.691 -6.804 1.00 0.00 97 GLY A CA 10
ATOM 17121 C C . GLY A 1 47 ? 25.280 -11.792 -6.659 1.00 0.00 97 GLY A C 10
ATOM 17122 O O . GLY A 1 47 ? 26.355 -12.225 -6.245 1.00 0.00 97 GLY A O 10
ATOM 17126 N N . PRO A 1 48 ? 25.113 -10.507 -7.006 1.00 0.00 98 PRO A N 10
ATOM 17127 C CA . PRO A 1 48 ? 26.192 -9.518 -6.922 1.00 0.00 98 PRO A CA 10
ATOM 17128 C C . PRO A 1 48 ? 26.559 -9.182 -5.481 1.00 0.00 98 PRO A C 10
ATOM 17129 O O . PRO A 1 48 ? 25.936 -9.674 -4.540 1.00 0.00 98 PRO A O 10
ATOM 17140 N N . LYS A 1 49 ? 27.575 -8.342 -5.315 1.00 0.00 99 LYS A N 10
ATOM 17141 C CA . LYS A 1 49 ? 28.025 -7.938 -3.988 1.00 0.00 99 LYS A CA 10
ATOM 17142 C C . LYS A 1 49 ? 27.161 -6.806 -3.441 1.00 0.00 99 LYS A C 10
ATOM 17143 O O . LYS A 1 49 ? 27.532 -6.139 -2.475 1.00 0.00 99 LYS A O 10
ATOM 17162 N N . LYS A 1 50 ? 26.006 -6.596 -4.063 1.00 0.00 100 LYS A N 10
ATOM 17163 C CA . LYS A 1 50 ? 25.086 -5.548 -3.638 1.00 0.00 100 LYS A CA 10
ATOM 17164 C C . LYS A 1 50 ? 23.682 -6.107 -3.429 1.00 0.00 100 LYS A C 10
ATOM 17165 O O . LYS A 1 50 ? 23.145 -6.801 -4.292 1.00 0.00 100 LYS A O 10
ATOM 17184 N N . LYS A 1 51 ? 23.093 -5.799 -2.279 1.00 0.00 101 LYS A N 10
ATOM 17185 C CA . LYS A 1 51 ? 21.750 -6.267 -1.957 1.00 0.00 101 LYS A CA 10
ATOM 17186 C C . LYS A 1 51 ? 20.694 -5.370 -2.594 1.00 0.00 101 LYS A C 10
ATOM 17187 O O . LYS A 1 51 ? 20.712 -4.151 -2.420 1.00 0.00 101 LYS A O 10
ATOM 17206 N N . LYS A 1 52 ? 19.772 -5.980 -3.331 1.00 0.00 102 LYS A N 10
ATOM 17207 C CA . LYS A 1 52 ? 18.705 -5.238 -3.992 1.00 0.00 102 LYS A CA 10
ATOM 17208 C C . LYS A 1 52 ? 17.337 -5.695 -3.496 1.00 0.00 102 LYS A C 10
ATOM 17209 O O . LYS A 1 52 ? 17.048 -6.891 -3.455 1.00 0.00 102 LYS A O 10
ATOM 17228 N N . VAL A 1 53 ? 16.497 -4.735 -3.122 1.00 0.00 103 VAL A N 10
ATOM 17229 C CA . VAL A 1 53 ? 15.158 -5.038 -2.632 1.00 0.00 103 VAL A CA 10
ATOM 17230 C C . VAL A 1 53 ? 14.096 -4.309 -3.447 1.00 0.00 103 VAL A C 10
ATOM 17231 O O . VAL A 1 53 ? 14.119 -3.084 -3.564 1.00 0.00 103 VAL A O 10
ATOM 17244 N N . THR A 1 54 ? 13.163 -5.071 -4.010 1.00 0.00 104 THR A N 10
ATOM 17245 C CA . THR A 1 54 ? 12.092 -4.499 -4.816 1.00 0.00 104 THR A CA 10
ATOM 17246 C C . THR A 1 54 ? 10.816 -4.336 -3.998 1.00 0.00 104 THR A C 10
ATOM 17247 O O . THR A 1 54 ? 10.135 -5.315 -3.690 1.00 0.00 104 THR A O 10
ATOM 17258 N N . LEU A 1 55 ? 10.496 -3.095 -3.649 1.00 0.00 105 LEU A N 10
ATOM 17259 C CA . LEU A 1 55 ? 9.300 -2.804 -2.867 1.00 0.00 105 LEU A CA 10
ATOM 17260 C C . LEU A 1 55 ? 8.063 -2.759 -3.759 1.00 0.00 105 LEU A C 10
ATOM 17261 O O . LEU A 1 55 ? 7.830 -1.778 -4.465 1.00 0.00 105 LEU A O 10
ATOM 17277 N N . HIS A 1 56 ? 7.273 -3.827 -3.720 1.00 0.00 106 HIS A N 10
ATOM 17278 C CA . HIS A 1 56 ? 6.058 -3.909 -4.523 1.00 0.00 106 HIS A CA 10
ATOM 17279 C C . HIS A 1 56 ? 4.882 -3.265 -3.795 1.00 0.00 106 HIS A C 10
ATOM 17280 O O . HIS A 1 56 ? 4.287 -3.867 -2.901 1.00 0.00 106 HIS A O 10
ATOM 17294 N N . ILE A 1 57 ? 4.552 -2.038 -4.184 1.00 0.00 107 ILE A N 10
ATOM 17295 C CA . ILE A 1 57 ? 3.447 -1.313 -3.569 1.00 0.00 107 ILE A CA 10
ATOM 17296 C C . ILE A 1 57 ? 2.165 -1.476 -4.377 1.00 0.00 107 ILE A C 10
ATOM 17297 O O . ILE A 1 57 ? 2.202 -1.619 -5.600 1.00 0.00 107 ILE A O 10
ATOM 17313 N N . LYS A 1 58 ? 1.030 -1.453 -3.687 1.00 0.00 108 LYS A N 10
ATOM 17314 C CA . LYS A 1 58 ? -0.267 -1.595 -4.339 1.00 0.00 108 LYS A CA 10
ATOM 17315 C C . LYS A 1 58 ? -1.114 -0.342 -4.145 1.00 0.00 108 LYS A C 10
ATOM 17316 O O . LYS A 1 58 ? -1.761 0.132 -5.079 1.00 0.00 108 LYS A O 10
ATOM 17335 N N . TRP A 1 59 ? -1.105 0.189 -2.928 1.00 0.00 109 TRP A N 10
ATOM 17336 C CA . TRP A 1 59 ? -1.872 1.389 -2.612 1.00 0.00 109 TRP A CA 10
ATOM 17337 C C . TRP A 1 59 ? -0.975 2.622 -2.600 1.00 0.00 109 TRP A C 10
ATOM 17338 O O . TRP A 1 59 ? 0.150 2.595 -2.100 1.00 0.00 109 TRP A O 10
ATOM 17359 N N . PRO A 1 60 ? -1.481 3.729 -3.162 1.00 0.00 110 PRO A N 10
ATOM 17360 C CA . PRO A 1 60 ? -2.819 3.773 -3.760 1.00 0.00 110 PRO A CA 10
ATOM 17361 C C . PRO A 1 60 ? -2.904 2.962 -5.049 1.00 0.00 110 PRO A C 10
ATOM 17362 O O . PRO A 1 60 ? -3.883 2.254 -5.285 1.00 0.00 110 PRO A O 10
ATOM 17373 N N . LYS A 1 61 ? -1.873 3.070 -5.879 1.00 0.00 111 LYS A N 10
ATOM 17374 C CA . LYS A 1 61 ? -1.829 2.346 -7.144 1.00 0.00 111 LYS A CA 10
ATOM 17375 C C . LYS A 1 61 ? -0.755 1.263 -7.115 1.00 0.00 111 LYS A C 10
ATOM 17376 O O . LYS A 1 61 ? 0.064 1.213 -6.197 1.00 0.00 111 LYS A O 10
ATOM 17395 N N . SER A 1 62 ? -0.764 0.399 -8.125 1.00 0.00 112 SER A N 10
ATOM 17396 C CA . SER A 1 62 ? 0.209 -0.684 -8.213 1.00 0.00 112 SER A CA 10
ATOM 17397 C C . SER A 1 62 ? 1.540 -0.176 -8.757 1.00 0.00 112 SER A C 10
ATOM 17398 O O . SER A 1 62 ? 1.665 0.123 -9.945 1.00 0.00 112 SER A O 10
ATOM 17406 N N . VAL A 1 63 ? 2.533 -0.079 -7.879 1.00 0.00 113 VAL A N 10
ATOM 17407 C CA . VAL A 1 63 ? 3.857 0.391 -8.270 1.00 0.00 113 VAL A CA 10
ATOM 17408 C C . VAL A 1 63 ? 4.952 -0.402 -7.567 1.00 0.00 113 VAL A C 10
ATOM 17409 O O . VAL A 1 63 ? 4.694 -1.104 -6.590 1.00 0.00 113 VAL A O 10
ATOM 17422 N N . GLU A 1 64 ? 6.176 -0.286 -8.072 1.00 0.00 114 GLU A N 10
ATOM 17423 C CA . GLU A 1 64 ? 7.312 -0.994 -7.493 1.00 0.00 114 GLU A CA 10
ATOM 17424 C C . GLU A 1 64 ? 8.585 -0.159 -7.598 1.00 0.00 114 GLU A C 10
ATOM 17425 O O . GLU A 1 64 ? 8.776 0.584 -8.561 1.00 0.00 114 GLU A O 10
ATOM 17437 N N . VAL A 1 65 ? 9.454 -0.287 -6.600 1.00 0.00 115 VAL A N 10
ATOM 17438 C CA . VAL A 1 65 ? 10.709 0.454 -6.579 1.00 0.00 115 VAL A CA 10
ATOM 17439 C C . VAL A 1 65 ? 11.863 -0.432 -6.126 1.00 0.00 115 VAL A C 10
ATOM 17440 O O . VAL A 1 65 ? 11.655 -1.444 -5.457 1.00 0.00 115 VAL A O 10
ATOM 17453 N N . GLU A 1 66 ? 13.080 -0.044 -6.494 1.00 0.00 116 GLU A N 10
ATOM 17454 C CA . GLU A 1 66 ? 14.268 -0.805 -6.124 1.00 0.00 116 GLU A CA 10
ATOM 17455 C C . GLU A 1 66 ? 15.033 -0.108 -5.002 1.00 0.00 116 GLU A C 10
ATOM 17456 O O . GLU A 1 66 ? 15.093 1.120 -4.946 1.00 0.00 116 GLU A O 10
ATOM 17468 N N . GLY A 1 67 ? 15.617 -0.902 -4.110 1.00 0.00 117 GLY A N 10
ATOM 17469 C CA . GLY A 1 67 ? 16.370 -0.345 -3.001 1.00 0.00 117 GLY A CA 10
ATOM 17470 C C . GLY A 1 67 ? 17.669 -1.084 -2.753 1.00 0.00 117 GLY A C 10
ATOM 17471 O O . GLY A 1 67 ? 17.662 -2.245 -2.342 1.00 0.00 117 GLY A O 10
ATOM 17475 N N . TYR A 1 68 ? 18.787 -0.412 -3.004 1.00 0.00 118 TYR A N 10
ATOM 17476 C CA . TYR A 1 68 ? 20.101 -1.015 -2.809 1.00 0.00 118 TYR A CA 10
ATOM 17477 C C . TYR A 1 68 ? 20.689 -0.615 -1.459 1.00 0.00 118 TYR A C 10
ATOM 17478 O O . TYR A 1 68 ? 20.186 0.290 -0.794 1.00 0.00 118 TYR A O 10
ATOM 17496 N N . GLY A 1 69 ? 21.758 -1.297 -1.061 1.00 0.00 119 GLY A N 10
ATOM 17497 C CA . GLY A 1 69 ? 22.399 -0.999 0.207 1.00 0.00 119 GLY A CA 10
ATOM 17498 C C . GLY A 1 69 ? 23.403 -2.060 0.612 1.00 0.00 119 GLY A C 10
ATOM 17499 O O . GLY A 1 69 ? 23.410 -3.161 0.062 1.00 0.00 119 GLY A O 10
ATOM 17503 N N . SER A 1 70 ? 24.255 -1.728 1.577 1.00 0.00 120 SER A N 10
ATOM 17504 C CA . SER A 1 70 ? 25.272 -2.658 2.053 1.00 0.00 120 SER A CA 10
ATOM 17505 C C . SER A 1 70 ? 24.629 -3.914 2.635 1.00 0.00 120 SER A C 10
ATOM 17506 O O . SER A 1 70 ? 24.900 -5.029 2.188 1.00 0.00 120 SER A O 10
ATOM 17514 N N . LYS A 1 71 ? 23.777 -3.724 3.636 1.00 0.00 121 LYS A N 10
ATOM 17515 C CA . LYS A 1 71 ? 23.093 -4.839 4.281 1.00 0.00 121 LYS A CA 10
ATOM 17516 C C . LYS A 1 71 ? 21.623 -4.883 3.878 1.00 0.00 121 LYS A C 10
ATOM 17517 O O . LYS A 1 71 ? 21.150 -4.032 3.124 1.00 0.00 121 LYS A O 10
ATOM 17536 N N . LYS A 1 72 ? 20.904 -5.878 4.386 1.00 0.00 122 LYS A N 10
ATOM 17537 C CA . LYS A 1 72 ? 19.487 -6.032 4.082 1.00 0.00 122 LYS A CA 10
ATOM 17538 C C . LYS A 1 72 ? 18.684 -4.851 4.618 1.00 0.00 122 LYS A C 10
ATOM 17539 O O . LYS A 1 72 ? 17.633 -4.507 4.077 1.00 0.00 122 LYS A O 10
ATOM 17558 N N . ILE A 1 73 ? 19.186 -4.235 5.683 1.00 0.00 123 ILE A N 10
ATOM 17559 C CA . ILE A 1 73 ? 18.517 -3.091 6.290 1.00 0.00 123 ILE A CA 10
ATOM 17560 C C . ILE A 1 73 ? 18.714 -1.831 5.454 1.00 0.00 123 ILE A C 10
ATOM 17561 O O . ILE A 1 73 ? 17.850 -0.955 5.419 1.00 0.00 123 ILE A O 10
ATOM 17577 N N . ASP A 1 74 ? 19.857 -1.748 4.780 1.00 0.00 124 ASP A N 10
ATOM 17578 C CA . ASP A 1 74 ? 20.167 -0.596 3.941 1.00 0.00 124 ASP A CA 10
ATOM 17579 C C . ASP A 1 74 ? 19.415 -0.670 2.617 1.00 0.00 124 ASP A C 10
ATOM 17580 O O . ASP A 1 74 ? 18.937 0.342 2.106 1.00 0.00 124 ASP A O 10
ATOM 17589 N N . ALA A 1 75 ? 19.313 -1.875 2.066 1.00 0.00 125 ALA A N 10
ATOM 17590 C CA . ALA A 1 75 ? 18.618 -2.081 0.801 1.00 0.00 125 ALA A CA 10
ATOM 17591 C C . ALA A 1 75 ? 17.128 -1.786 0.940 1.00 0.00 125 ALA A C 10
ATOM 17592 O O . ALA A 1 75 ? 16.526 -1.168 0.063 1.00 0.00 125 ALA A O 10
ATOM 17599 N N . GLU A 1 76 ? 16.541 -2.233 2.045 1.00 0.00 126 GLU A N 10
ATOM 17600 C CA . GLU A 1 76 ? 15.121 -2.018 2.296 1.00 0.00 126 GLU A CA 10
ATOM 17601 C C . GLU A 1 76 ? 14.811 -0.529 2.421 1.00 0.00 126 GLU A C 10
ATOM 17602 O O . GLU A 1 76 ? 13.979 0.007 1.688 1.00 0.00 126 GLU A O 10
ATOM 17614 N N . ARG A 1 77 ? 15.485 0.133 3.356 1.00 0.00 127 ARG A N 10
ATOM 17615 C CA . ARG A 1 77 ? 15.280 1.559 3.580 1.00 0.00 127 ARG A CA 10
ATOM 17616 C C . ARG A 1 77 ? 15.163 2.306 2.254 1.00 0.00 127 ARG A C 10
ATOM 17617 O O . ARG A 1 77 ? 14.173 2.993 2.004 1.00 0.00 127 ARG A O 10
ATOM 17638 N N . GLN A 1 78 ? 16.180 2.166 1.410 1.00 0.00 128 GLN A N 10
ATOM 17639 C CA . GLN A 1 78 ? 16.190 2.829 0.111 1.00 0.00 128 GLN A CA 10
ATOM 17640 C C . GLN A 1 78 ? 14.886 2.579 -0.638 1.00 0.00 128 GLN A C 10
ATOM 17641 O O . GLN A 1 78 ? 14.194 3.518 -1.031 1.00 0.00 128 GLN A O 10
ATOM 17655 N N . ALA A 1 79 ? 14.555 1.307 -0.833 1.00 0.00 129 ALA A N 10
ATOM 17656 C CA . ALA A 1 79 ? 13.333 0.933 -1.534 1.00 0.00 129 ALA A CA 10
ATOM 17657 C C . ALA A 1 79 ? 12.160 1.803 -1.093 1.00 0.00 129 ALA A C 10
ATOM 17658 O O . ALA A 1 79 ? 11.515 2.454 -1.914 1.00 0.00 129 ALA A O 10
ATOM 17665 N N . ALA A 1 80 ? 11.889 1.808 0.208 1.00 0.00 130 ALA A N 10
ATOM 17666 C CA . ALA A 1 80 ? 10.795 2.598 0.757 1.00 0.00 130 ALA A CA 10
ATOM 17667 C C . ALA A 1 80 ? 10.919 4.063 0.353 1.00 0.00 130 ALA A C 10
ATOM 17668 O O . ALA A 1 80 ? 9.993 4.640 -0.218 1.00 0.00 130 ALA A O 10
ATOM 17675 N N . ALA A 1 81 ? 12.068 4.660 0.652 1.00 0.00 131 ALA A N 10
ATOM 17676 C CA . ALA A 1 81 ? 12.313 6.058 0.318 1.00 0.00 131 ALA A CA 10
ATOM 17677 C C . ALA A 1 81 ? 12.011 6.332 -1.152 1.00 0.00 131 ALA A C 10
ATOM 17678 O O . ALA A 1 81 ? 11.445 7.369 -1.496 1.00 0.00 131 ALA A O 10
ATOM 17685 N N . ALA A 1 82 ? 12.393 5.395 -2.014 1.00 0.00 132 ALA A N 10
ATOM 17686 C CA . ALA A 1 82 ? 12.162 5.536 -3.446 1.00 0.00 132 ALA A CA 10
ATOM 17687 C C . ALA A 1 82 ? 10.678 5.714 -3.748 1.00 0.00 132 ALA A C 10
ATOM 17688 O O . ALA A 1 82 ? 10.307 6.247 -4.793 1.00 0.00 132 ALA A O 10
ATOM 17695 N N . ALA A 1 83 ? 9.833 5.262 -2.827 1.00 0.00 133 ALA A N 10
ATOM 17696 C CA . ALA A 1 83 ? 8.390 5.373 -2.994 1.00 0.00 133 ALA A CA 10
ATOM 17697 C C . ALA A 1 83 ? 7.859 6.651 -2.355 1.00 0.00 133 ALA A C 10
ATOM 17698 O O . ALA A 1 83 ? 6.902 7.251 -2.846 1.00 0.00 133 ALA A O 10
ATOM 17705 N N . CYS A 1 84 ? 8.486 7.063 -1.258 1.00 0.00 134 CYS A N 10
ATOM 17706 C CA . CYS A 1 84 ? 8.075 8.270 -0.551 1.00 0.00 134 CYS A CA 10
ATOM 17707 C C . CYS A 1 84 ? 7.924 9.441 -1.516 1.00 0.00 134 CYS A C 10
ATOM 17708 O O . CYS A 1 84 ? 7.076 10.312 -1.322 1.00 0.00 134 CYS A O 10
ATOM 17716 N N . GLN A 1 85 ? 8.754 9.456 -2.554 1.00 0.00 135 GLN A N 10
ATOM 17717 C CA . GLN A 1 85 ? 8.713 10.522 -3.548 1.00 0.00 135 GLN A CA 10
ATOM 17718 C C . GLN A 1 85 ? 7.466 10.408 -4.419 1.00 0.00 135 GLN A C 10
ATOM 17719 O O . GLN A 1 85 ? 6.924 11.414 -4.880 1.00 0.00 135 GLN A O 10
ATOM 17733 N N . LEU A 1 86 ? 7.015 9.178 -4.639 1.00 0.00 136 LEU A N 10
ATOM 17734 C CA . LEU A 1 86 ? 5.831 8.933 -5.454 1.00 0.00 136 LEU A CA 10
ATOM 17735 C C . LEU A 1 86 ? 4.566 9.369 -4.723 1.00 0.00 136 LEU A C 10
ATOM 17736 O O . LEU A 1 86 ? 3.692 10.015 -5.303 1.00 0.00 136 LEU A O 10
ATOM 17752 N N . PHE A 1 87 ? 4.475 9.014 -3.445 1.00 0.00 137 PHE A N 10
ATOM 17753 C CA . PHE A 1 87 ? 3.317 9.371 -2.634 1.00 0.00 137 PHE A CA 10
ATOM 17754 C C . PHE A 1 87 ? 3.146 10.886 -2.565 1.00 0.00 137 PHE A C 10
ATOM 17755 O O . PHE A 1 87 ? 2.066 11.413 -2.833 1.00 0.00 137 PHE A O 10
ATOM 17772 N N . LYS A 1 88 ? 4.219 11.580 -2.204 1.00 0.00 138 LYS A N 10
ATOM 17773 C CA . LYS A 1 88 ? 4.191 13.034 -2.100 1.00 0.00 138 LYS A CA 10
ATOM 17774 C C . LYS A 1 88 ? 3.917 13.672 -3.458 1.00 0.00 138 LYS A C 10
ATOM 17775 O O . LYS A 1 88 ? 3.250 14.702 -3.549 1.00 0.00 138 LYS A O 10
ATOM 17794 N N . GLY A 1 89 ? 4.435 13.051 -4.514 1.00 0.00 139 GLY A N 10
ATOM 17795 C CA . GLY A 1 89 ? 4.234 13.571 -5.853 1.00 0.00 139 GLY A CA 10
ATOM 17796 C C . GLY A 1 89 ? 2.796 13.439 -6.317 1.00 0.00 139 GLY A C 10
ATOM 17797 O O . GLY A 1 89 ? 2.320 14.242 -7.120 1.00 0.00 139 GLY A O 10
ATOM 17801 N N . TRP A 1 90 ? 2.104 12.424 -5.812 1.00 0.00 140 TRP A N 10
ATOM 17802 C CA . TRP A 1 90 ? 0.713 12.190 -6.180 1.00 0.00 140 TRP A CA 10
ATOM 17803 C C . TRP A 1 90 ? -0.221 13.100 -5.391 1.00 0.00 140 TRP A C 10
ATOM 17804 O O . TRP A 1 90 ? -1.341 13.375 -5.817 1.00 0.00 140 TRP A O 10
ATOM 17825 N N . GLY A 1 91 ? 0.249 13.566 -4.237 1.00 0.00 141 GLY A N 10
ATOM 17826 C CA . GLY A 1 91 ? -0.557 14.441 -3.407 1.00 0.00 141 GLY A CA 10
ATOM 17827 C C . GLY A 1 91 ? -1.049 13.755 -2.148 1.00 0.00 141 GLY A C 10
ATOM 17828 O O . GLY A 1 91 ? -2.085 14.125 -1.594 1.00 0.00 141 GLY A O 10
ATOM 17832 N N . LEU A 1 92 ? -0.306 12.752 -1.694 1.00 0.00 142 LEU A N 10
ATOM 17833 C CA . LEU A 1 92 ? -0.672 12.010 -0.493 1.00 0.00 142 LEU A CA 10
ATOM 17834 C C . LEU A 1 92 ? 0.132 12.492 0.711 1.00 0.00 142 LEU A C 10
ATOM 17835 O O . LEU A 1 92 ? -0.329 12.414 1.850 1.00 0.00 142 LEU A O 10
ATOM 17851 N N . LEU A 1 93 ? 1.335 12.992 0.450 1.00 0.00 143 LEU A N 10
ATOM 17852 C CA . LEU A 1 93 ? 2.203 13.489 1.512 1.00 0.00 143 LEU A CA 10
ATOM 17853 C C . LEU A 1 93 ? 2.355 15.004 1.426 1.00 0.00 143 LEU A C 10
ATOM 17854 O O . LEU A 1 93 ? 1.882 15.736 2.294 1.00 0.00 143 LEU A O 10
ATOM 17870 N N . GLY A 1 94 ? 3.017 15.469 0.370 1.00 0.00 144 GLY A N 10
ATOM 17871 C CA . GLY A 1 94 ? 3.218 16.894 0.189 1.00 0.00 144 GLY A CA 10
ATOM 17872 C C . GLY A 1 94 ? 4.684 17.279 0.196 1.00 0.00 144 GLY A C 10
ATOM 17873 O O . GLY A 1 94 ? 5.571 16.427 0.163 1.00 0.00 144 GLY A O 10
ATOM 17877 N N . PRO A 1 95 ? 4.955 18.592 0.239 1.00 0.00 145 PRO A N 10
ATOM 17878 C CA . PRO A 1 95 ? 6.323 19.118 0.250 1.00 0.00 145 PRO A CA 10
ATOM 17879 C C . PRO A 1 95 ? 7.046 18.827 1.561 1.00 0.00 145 PRO A C 10
ATOM 17880 O O . PRO A 1 95 ? 8.238 18.519 1.568 1.00 0.00 145 PRO A O 10
ATOM 17891 N N . ARG A 1 96 ? 6.316 18.925 2.667 1.00 0.00 146 ARG A N 10
ATOM 17892 C CA . ARG A 1 96 ? 6.888 18.672 3.984 1.00 0.00 146 ARG A CA 10
ATOM 17893 C C . ARG A 1 96 ? 6.378 17.352 4.555 1.00 0.00 146 ARG A C 10
ATOM 17894 O O . ARG A 1 96 ? 6.169 17.226 5.760 1.00 0.00 146 ARG A O 10
ATOM 17915 N N . ASN A 1 97 ? 6.179 16.373 3.679 1.00 0.00 147 ASN A N 10
ATOM 17916 C CA . ASN A 1 97 ? 5.692 15.063 4.096 1.00 0.00 147 ASN A CA 10
ATOM 17917 C C . ASN A 1 97 ? 4.611 15.198 5.163 1.00 0.00 147 ASN A C 10
ATOM 17918 O O . ASN A 1 97 ? 4.714 14.615 6.242 1.00 0.00 147 ASN A O 10
ATOM 17929 N N . GLU A 1 98 ? 3.575 15.972 4.854 1.00 0.00 148 GLU A N 10
ATOM 17930 C CA . GLU A 1 98 ? 2.475 16.184 5.787 1.00 0.00 148 GLU A CA 10
ATOM 17931 C C . GLU A 1 98 ? 1.292 15.282 5.447 1.00 0.00 148 GLU A C 10
ATOM 17932 O O . GLU A 1 98 ? 0.612 15.484 4.440 1.00 0.00 148 GLU A O 10
ATOM 17944 N N . LEU A 1 99 ? 1.052 14.286 6.293 1.00 0.00 149 LEU A N 10
ATOM 17945 C CA . LEU A 1 99 ? -0.049 13.352 6.084 1.00 0.00 149 LEU A CA 10
ATOM 17946 C C . LEU A 1 99 ? -1.381 14.091 6.003 1.00 0.00 149 LEU A C 10
ATOM 17947 O O . LEU A 1 99 ? -1.433 15.315 6.119 1.00 0.00 149 LEU A O 10
ATOM 17963 N N . PHE A 1 100 ? -2.458 13.337 5.805 1.00 0.00 150 PHE A N 10
ATOM 17964 C CA . PHE A 1 100 ? -3.791 13.920 5.710 1.00 0.00 150 PHE A CA 10
ATOM 17965 C C . PHE A 1 100 ? -4.812 13.066 6.456 1.00 0.00 150 PHE A C 10
ATOM 17966 O O . PHE A 1 100 ? -4.538 11.919 6.811 1.00 0.00 150 PHE A O 10
ATOM 17983 N N . ASP A 1 101 ? -5.990 13.633 6.691 1.00 0.00 151 ASP A N 10
ATOM 17984 C CA . ASP A 1 101 ? -7.053 12.925 7.394 1.00 0.00 151 ASP A CA 10
ATOM 17985 C C . ASP A 1 101 ? -7.369 11.599 6.709 1.00 0.00 151 ASP A C 10
ATOM 17986 O O . ASP A 1 101 ? -7.110 11.427 5.518 1.00 0.00 151 ASP A O 10
ATOM 17995 N N . ALA A 1 102 ? -7.929 10.664 7.470 1.00 0.00 152 ALA A N 10
ATOM 17996 C CA . ALA A 1 102 ? -8.281 9.354 6.936 1.00 0.00 152 ALA A CA 10
ATOM 17997 C C . ALA A 1 102 ? -9.358 9.470 5.863 1.00 0.00 152 ALA A C 10
ATOM 17998 O O . ALA A 1 102 ? -9.422 8.655 4.943 1.00 0.00 152 ALA A O 10
ATOM 18005 N N . ALA A 1 103 ? -10.204 10.488 5.987 1.00 0.00 153 ALA A N 10
ATOM 18006 C CA . ALA A 1 103 ? -11.278 10.711 5.027 1.00 0.00 153 ALA A CA 10
ATOM 18007 C C . ALA A 1 103 ? -10.722 11.105 3.663 1.00 0.00 153 ALA A C 10
ATOM 18008 O O . ALA A 1 103 ? -11.014 10.465 2.653 1.00 0.00 153 ALA A O 10
ATOM 18015 N N . LYS A 1 104 ? -9.918 12.163 3.640 1.00 0.00 154 LYS A N 10
ATOM 18016 C CA . LYS A 1 104 ? -9.320 12.643 2.400 1.00 0.00 154 LYS A CA 10
ATOM 18017 C C . LYS A 1 104 ? -8.579 11.519 1.683 1.00 0.00 154 LYS A C 10
ATOM 18018 O O . LYS A 1 104 ? -8.568 11.457 0.453 1.00 0.00 154 LYS A O 10
ATOM 18037 N N . TYR A 1 105 ? -7.964 10.633 2.457 1.00 0.00 155 TYR A N 10
ATOM 18038 C CA . TYR A 1 105 ? -7.221 9.512 1.895 1.00 0.00 155 TYR A CA 10
ATOM 18039 C C . TYR A 1 105 ? -8.152 8.559 1.152 1.00 0.00 155 TYR A C 10
ATOM 18040 O O . TYR A 1 105 ? -7.874 8.158 0.021 1.00 0.00 155 TYR A O 10
ATOM 18058 N N . ARG A 1 106 ? -9.258 8.201 1.795 1.00 0.00 156 ARG A N 10
ATOM 18059 C CA . ARG A 1 106 ? -10.231 7.295 1.196 1.00 0.00 156 ARG A CA 10
ATOM 18060 C C . ARG A 1 106 ? -10.614 7.759 -0.206 1.00 0.00 156 ARG A C 10
ATOM 18061 O O . ARG A 1 106 ? -10.839 6.944 -1.101 1.00 0.00 156 ARG A O 10
ATOM 18082 N N . VAL A 1 107 ? -10.688 9.073 -0.390 1.00 0.00 157 VAL A N 10
ATOM 18083 C CA . VAL A 1 107 ? -11.044 9.646 -1.682 1.00 0.00 157 VAL A CA 10
ATOM 18084 C C . VAL A 1 107 ? -9.833 9.714 -2.605 1.00 0.00 157 VAL A C 10
ATOM 18085 O O . VAL A 1 107 ? -9.943 9.484 -3.810 1.00 0.00 157 VAL A O 10
ATOM 18098 N N . LEU A 1 108 ? -8.677 10.032 -2.033 1.00 0.00 158 LEU A N 10
ATOM 18099 C CA . LEU A 1 108 ? -7.443 10.130 -2.804 1.00 0.00 158 LEU A CA 10
ATOM 18100 C C . LEU A 1 108 ? -7.161 8.829 -3.549 1.00 0.00 158 LEU A C 10
ATOM 18101 O O . LEU A 1 108 ? -6.932 8.832 -4.758 1.00 0.00 158 LEU A O 10
ATOM 18117 N N . ALA A 1 109 ? -7.182 7.719 -2.819 1.00 0.00 159 ALA A N 10
ATOM 18118 C CA . ALA A 1 109 ? -6.933 6.410 -3.411 1.00 0.00 159 ALA A CA 10
ATOM 18119 C C . ALA A 1 109 ? -7.904 6.131 -4.553 1.00 0.00 159 ALA A C 10
ATOM 18120 O O . ALA A 1 109 ? -7.496 5.729 -5.643 1.00 0.00 159 ALA A O 10
ATOM 18127 N N . ASP A 1 110 ? -9.190 6.346 -4.296 1.00 0.00 160 ASP A N 10
ATOM 18128 C CA . ASP A 1 110 ? -10.219 6.117 -5.303 1.00 0.00 160 ASP A CA 10
ATOM 18129 C C . ASP A 1 110 ? -9.761 6.612 -6.671 1.00 0.00 160 ASP A C 10
ATOM 18130 O O . ASP A 1 110 ? -9.657 5.835 -7.621 1.00 0.00 160 ASP A O 10
ATOM 18139 N N . ARG A 1 111 ? -9.488 7.910 -6.765 1.00 0.00 161 ARG A N 10
ATOM 18140 C CA . ARG A 1 111 ? -9.043 8.509 -8.017 1.00 0.00 161 ARG A CA 10
ATOM 18141 C C . ARG A 1 111 ? -8.157 7.542 -8.797 1.00 0.00 161 ARG A C 10
ATOM 18142 O O . ARG A 1 111 ? -8.203 7.496 -10.026 1.00 0.00 161 ARG A O 10
ATOM 18163 N N . PHE A 1 112 ? -7.349 6.773 -8.074 1.00 0.00 162 PHE A N 10
ATOM 18164 C CA . PHE A 1 112 ? -6.451 5.809 -8.698 1.00 0.00 162 PHE A CA 10
ATOM 18165 C C . PHE A 1 112 ? -7.155 4.473 -8.918 1.00 0.00 162 PHE A C 10
ATOM 18166 O O . PHE A 1 112 ? -6.970 3.824 -9.947 1.00 0.00 162 PHE A O 10
ATOM 18183 N N . GLY A 1 113 ? -7.963 4.069 -7.943 1.00 0.00 163 GLY A N 10
ATOM 18184 C CA . GLY A 1 113 ? -8.682 2.812 -8.048 1.00 0.00 163 GLY A CA 10
ATOM 18185 C C . GLY A 1 113 ? -9.153 2.531 -9.461 1.00 0.00 163 GLY A C 10
ATOM 18186 O O . GLY A 1 113 ? -9.811 3.366 -10.080 1.00 0.00 163 GLY A O 10
ATOM 18190 N N . SER A 1 114 ? -8.815 1.352 -9.972 1.00 0.00 164 SER A N 10
ATOM 18191 C CA . SER A 1 114 ? -9.204 0.964 -11.323 1.00 0.00 164 SER A CA 10
ATOM 18192 C C . SER A 1 114 ? -10.597 1.489 -11.659 1.00 0.00 164 SER A C 10
ATOM 18193 O O . SER A 1 114 ? -11.457 1.600 -10.787 1.00 0.00 164 SER A O 10
ATOM 18201 N N . GLY A 1 115 ? -10.811 1.809 -12.931 1.00 0.00 165 GLY A N 10
ATOM 18202 C CA . GLY A 1 115 ? -12.100 2.318 -13.361 1.00 0.00 165 GLY A CA 10
ATOM 18203 C C . GLY A 1 115 ? -12.143 3.833 -13.396 1.00 0.00 165 GLY A C 10
ATOM 18204 O O . GLY A 1 115 ? -12.603 4.483 -12.457 1.00 0.00 165 GLY A O 10
ATOM 18208 N N . PRO A 1 116 ? -11.654 4.418 -14.499 1.00 0.00 166 PRO A N 10
ATOM 18209 C CA . PRO A 1 116 ? -11.627 5.873 -14.678 1.00 0.00 166 PRO A CA 10
ATOM 18210 C C . PRO A 1 116 ? -13.021 6.460 -14.866 1.00 0.00 166 PRO A C 10
ATOM 18211 O O . PRO A 1 116 ? -13.788 6.004 -15.714 1.00 0.00 166 PRO A O 10
ATOM 18222 N N . SER A 1 117 ? -13.343 7.475 -14.071 1.00 0.00 167 SER A N 10
ATOM 18223 C CA . SER A 1 117 ? -14.647 8.123 -14.148 1.00 0.00 167 SER A CA 10
ATOM 18224 C C . SER A 1 117 ? -14.533 9.612 -13.837 1.00 0.00 167 SER A C 10
ATOM 18225 O O . SER A 1 117 ? -14.080 10.000 -12.760 1.00 0.00 167 SER A O 10
ATOM 18233 N N . SER A 1 118 ? -14.949 10.442 -14.788 1.00 0.00 168 SER A N 10
ATOM 18234 C CA . SER A 1 118 ? -14.890 11.889 -14.618 1.00 0.00 168 SER A CA 10
ATOM 18235 C C . SER A 1 118 ? -16.264 12.518 -14.834 1.00 0.00 168 SER A C 10
ATOM 18236 O O . SER A 1 118 ? -16.770 12.563 -15.954 1.00 0.00 168 SER A O 10
ATOM 18244 N N . GLY A 1 119 ? -16.863 13.002 -13.750 1.00 0.00 169 GLY A N 10
ATOM 18245 C CA . GLY A 1 119 ? -18.173 13.621 -13.840 1.00 0.00 169 GLY A CA 10
ATOM 18246 C C . GLY A 1 119 ? -18.130 15.110 -13.563 1.00 0.00 169 GLY A C 10
ATOM 18247 O O . GLY A 1 119 ? -18.571 15.565 -12.508 1.00 0.00 169 GLY A O 10
ATOM 18251 N N . GLY A 1 1 ? 4.043 28.995 -8.338 1.00 0.00 51 GLY A N 11
ATOM 18252 C CA . GLY A 1 1 ? 4.472 27.674 -7.917 1.00 0.00 51 GLY A CA 11
ATOM 18253 C C . GLY A 1 1 ? 5.371 27.717 -6.697 1.00 0.00 51 GLY A C 11
ATOM 18254 O O . GLY A 1 1 ? 6.244 28.579 -6.591 1.00 0.00 51 GLY A O 11
ATOM 18258 N N . SER A 1 2 ? 5.156 26.787 -5.772 1.00 0.00 52 SER A N 11
ATOM 18259 C CA . SER A 1 2 ? 5.950 26.726 -4.550 1.00 0.00 52 SER A CA 11
ATOM 18260 C C . SER A 1 2 ? 6.929 25.557 -4.596 1.00 0.00 52 SER A C 11
ATOM 18261 O O . SER A 1 2 ? 8.034 25.637 -4.059 1.00 0.00 52 SER A O 11
ATOM 18269 N N . SER A 1 3 ? 6.515 24.472 -5.242 1.00 0.00 53 SER A N 11
ATOM 18270 C CA . SER A 1 3 ? 7.353 23.284 -5.355 1.00 0.00 53 SER A CA 11
ATOM 18271 C C . SER A 1 3 ? 7.549 22.895 -6.818 1.00 0.00 53 SER A C 11
ATOM 18272 O O . SER A 1 3 ? 6.752 23.260 -7.681 1.00 0.00 53 SER A O 11
ATOM 18280 N N . GLY A 1 4 ? 8.618 22.152 -7.088 1.00 0.00 54 GLY A N 11
ATOM 18281 C CA . GLY A 1 4 ? 8.901 21.726 -8.446 1.00 0.00 54 GLY A CA 11
ATOM 18282 C C . GLY A 1 4 ? 10.388 21.603 -8.717 1.00 0.00 54 GLY A C 11
ATOM 18283 O O . GLY A 1 4 ? 10.905 22.200 -9.661 1.00 0.00 54 GLY A O 11
ATOM 18287 N N . SER A 1 5 ? 11.077 20.828 -7.886 1.00 0.00 55 SER A N 11
ATOM 18288 C CA . SER A 1 5 ? 12.514 20.633 -8.037 1.00 0.00 55 SER A CA 11
ATOM 18289 C C . SER A 1 5 ? 12.972 19.377 -7.302 1.00 0.00 55 SER A C 11
ATOM 18290 O O . SER A 1 5 ? 13.049 19.357 -6.073 1.00 0.00 55 SER A O 11
ATOM 18298 N N . SER A 1 6 ? 13.276 18.331 -8.063 1.00 0.00 56 SER A N 11
ATOM 18299 C CA . SER A 1 6 ? 13.723 17.069 -7.485 1.00 0.00 56 SER A CA 11
ATOM 18300 C C . SER A 1 6 ? 15.241 16.941 -7.568 1.00 0.00 56 SER A C 11
ATOM 18301 O O . SER A 1 6 ? 15.842 17.208 -8.607 1.00 0.00 56 SER A O 11
ATOM 18309 N N . GLY A 1 7 ? 15.855 16.531 -6.462 1.00 0.00 57 GLY A N 11
ATOM 18310 C CA . GLY A 1 7 ? 17.297 16.375 -6.429 1.00 0.00 57 GLY A CA 11
ATOM 18311 C C . GLY A 1 7 ? 17.824 15.601 -7.620 1.00 0.00 57 GLY A C 11
ATOM 18312 O O . GLY A 1 7 ? 17.665 14.383 -7.698 1.00 0.00 57 GLY A O 11
ATOM 18316 N N . ALA A 1 8 ? 18.453 16.309 -8.553 1.00 0.00 58 ALA A N 11
ATOM 18317 C CA . ALA A 1 8 ? 19.005 15.681 -9.747 1.00 0.00 58 ALA A CA 11
ATOM 18318 C C . ALA A 1 8 ? 20.162 14.753 -9.393 1.00 0.00 58 ALA A C 11
ATOM 18319 O O . ALA A 1 8 ? 20.224 13.616 -9.861 1.00 0.00 58 ALA A O 11
ATOM 18326 N N . SER A 1 9 ? 21.078 15.246 -8.565 1.00 0.00 59 SER A N 11
ATOM 18327 C CA . SER A 1 9 ? 22.236 14.462 -8.153 1.00 0.00 59 SER A CA 11
ATOM 18328 C C . SER A 1 9 ? 22.272 14.302 -6.636 1.00 0.00 59 SER A C 11
ATOM 18329 O O . SER A 1 9 ? 23.341 14.311 -6.025 1.00 0.00 59 SER A O 11
ATOM 18337 N N . ARG A 1 10 ? 21.096 14.157 -6.035 1.00 0.00 60 ARG A N 11
ATOM 18338 C CA . ARG A 1 10 ? 20.991 13.997 -4.589 1.00 0.00 60 ARG A CA 11
ATOM 18339 C C . ARG A 1 10 ? 20.332 12.666 -4.236 1.00 0.00 60 ARG A C 11
ATOM 18340 O O . ARG A 1 10 ? 19.824 11.963 -5.109 1.00 0.00 60 ARG A O 11
ATOM 18361 N N . ASP A 1 11 ? 20.346 12.328 -2.952 1.00 0.00 61 ASP A N 11
ATOM 18362 C CA . ASP A 1 11 ? 19.750 11.083 -2.482 1.00 0.00 61 ASP A CA 11
ATOM 18363 C C . ASP A 1 11 ? 18.374 11.334 -1.873 1.00 0.00 61 ASP A C 11
ATOM 18364 O O . ASP A 1 11 ? 18.222 12.167 -0.978 1.00 0.00 61 ASP A O 11
ATOM 18373 N N . LEU A 1 12 ? 17.374 10.611 -2.364 1.00 0.00 62 LEU A N 11
ATOM 18374 C CA . LEU A 1 12 ? 16.010 10.756 -1.869 1.00 0.00 62 LEU A CA 11
ATOM 18375 C C . LEU A 1 12 ? 15.980 10.753 -0.344 1.00 0.00 62 LEU A C 11
ATOM 18376 O O . LEU A 1 12 ? 15.231 11.510 0.274 1.00 0.00 62 LEU A O 11
ATOM 18392 N N . LEU A 1 13 ? 16.802 9.900 0.257 1.00 0.00 63 LEU A N 11
ATOM 18393 C CA . LEU A 1 13 ? 16.873 9.800 1.710 1.00 0.00 63 LEU A CA 11
ATOM 18394 C C . LEU A 1 13 ? 16.935 11.184 2.349 1.00 0.00 63 LEU A C 11
ATOM 18395 O O . LEU A 1 13 ? 16.282 11.444 3.359 1.00 0.00 63 LEU A O 11
ATOM 18411 N N . LYS A 1 14 ? 17.724 12.071 1.751 1.00 0.00 64 LYS A N 11
ATOM 18412 C CA . LYS A 1 14 ? 17.870 13.430 2.257 1.00 0.00 64 LYS A CA 11
ATOM 18413 C C . LYS A 1 14 ? 16.522 13.996 2.692 1.00 0.00 64 LYS A C 11
ATOM 18414 O O . LYS A 1 14 ? 16.413 14.623 3.746 1.00 0.00 64 LYS A O 11
ATOM 18433 N N . GLU A 1 15 ? 15.498 13.770 1.875 1.00 0.00 65 GLU A N 11
ATOM 18434 C CA . GLU A 1 15 ? 14.158 14.258 2.178 1.00 0.00 65 GLU A CA 11
ATOM 18435 C C . GLU A 1 15 ? 13.445 13.322 3.149 1.00 0.00 65 GLU A C 11
ATOM 18436 O O . GLU A 1 15 ? 12.857 13.764 4.136 1.00 0.00 65 GLU A O 11
ATOM 18448 N N . PHE A 1 16 ? 13.501 12.025 2.862 1.00 0.00 66 PHE A N 11
ATOM 18449 C CA . PHE A 1 16 ? 12.860 11.026 3.708 1.00 0.00 66 PHE A CA 11
ATOM 18450 C C . PHE A 1 16 ? 13.888 10.311 4.580 1.00 0.00 66 PHE A C 11
ATOM 18451 O O . PHE A 1 16 ? 14.545 9.360 4.155 1.00 0.00 66 PHE A O 11
ATOM 18468 N N . PRO A 1 17 ? 14.032 10.778 5.829 1.00 0.00 67 PRO A N 11
ATOM 18469 C CA . PRO A 1 17 ? 14.978 10.199 6.787 1.00 0.00 67 PRO A CA 11
ATOM 18470 C C . PRO A 1 17 ? 14.555 8.809 7.251 1.00 0.00 67 PRO A C 11
ATOM 18471 O O . PRO A 1 17 ? 15.369 7.887 7.296 1.00 0.00 67 PRO A O 11
ATOM 18482 N N . GLN A 1 18 ? 13.279 8.668 7.593 1.00 0.00 68 GLN A N 11
ATOM 18483 C CA . GLN A 1 18 ? 12.749 7.389 8.054 1.00 0.00 68 GLN A CA 11
ATOM 18484 C C . GLN A 1 18 ? 11.635 6.899 7.136 1.00 0.00 68 GLN A C 11
ATOM 18485 O O . GLN A 1 18 ? 10.451 6.964 7.467 1.00 0.00 68 GLN A O 11
ATOM 18499 N N . PRO A 1 19 ? 12.020 6.397 5.953 1.00 0.00 69 PRO A N 11
ATOM 18500 C CA . PRO A 1 19 ? 11.068 5.886 4.962 1.00 0.00 69 PRO A CA 11
ATOM 18501 C C . PRO A 1 19 ? 10.408 4.586 5.410 1.00 0.00 69 PRO A C 11
ATOM 18502 O O . PRO A 1 19 ? 9.314 4.245 4.958 1.00 0.00 69 PRO A O 11
ATOM 18513 N N . LYS A 1 20 ? 11.078 3.864 6.301 1.00 0.00 70 LYS A N 11
ATOM 18514 C CA . LYS A 1 20 ? 10.556 2.601 6.812 1.00 0.00 70 LYS A CA 11
ATOM 18515 C C . LYS A 1 20 ? 9.316 2.833 7.669 1.00 0.00 70 LYS A C 11
ATOM 18516 O O . LYS A 1 20 ? 8.399 2.013 7.684 1.00 0.00 70 LYS A O 11
ATOM 18535 N N . ASN A 1 21 ? 9.295 3.955 8.381 1.00 0.00 71 ASN A N 11
ATOM 18536 C CA . ASN A 1 21 ? 8.166 4.295 9.240 1.00 0.00 71 ASN A CA 11
ATOM 18537 C C . ASN A 1 21 ? 7.189 5.216 8.516 1.00 0.00 71 ASN A C 11
ATOM 18538 O O . ASN A 1 21 ? 5.972 5.068 8.639 1.00 0.00 71 ASN A O 11
ATOM 18549 N N . LEU A 1 22 ? 7.729 6.166 7.760 1.00 0.00 72 LEU A N 11
ATOM 18550 C CA . LEU A 1 22 ? 6.906 7.111 7.015 1.00 0.00 72 LEU A CA 11
ATOM 18551 C C . LEU A 1 22 ? 5.970 6.381 6.057 1.00 0.00 72 LEU A C 11
ATOM 18552 O O . LEU A 1 22 ? 4.751 6.389 6.235 1.00 0.00 72 LEU A O 11
ATOM 18568 N N . LEU A 1 23 ? 6.548 5.749 5.041 1.00 0.00 73 LEU A N 11
ATOM 18569 C CA . LEU A 1 23 ? 5.766 5.011 4.055 1.00 0.00 73 LEU A CA 11
ATOM 18570 C C . LEU A 1 23 ? 4.663 4.202 4.729 1.00 0.00 73 LEU A C 11
ATOM 18571 O O . LEU A 1 23 ? 3.481 4.378 4.434 1.00 0.00 73 LEU A O 11
ATOM 18587 N N . ASN A 1 24 ? 5.057 3.317 5.639 1.00 0.00 74 ASN A N 11
ATOM 18588 C CA . ASN A 1 24 ? 4.101 2.481 6.357 1.00 0.00 74 ASN A CA 11
ATOM 18589 C C . ASN A 1 24 ? 2.987 3.328 6.963 1.00 0.00 74 ASN A C 11
ATOM 18590 O O . ASN A 1 24 ? 1.804 3.068 6.742 1.00 0.00 74 ASN A O 11
ATOM 18601 N N . SER A 1 25 ? 3.373 4.344 7.729 1.00 0.00 75 SER A N 11
ATOM 18602 C CA . SER A 1 25 ? 2.407 5.228 8.371 1.00 0.00 75 SER A CA 11
ATOM 18603 C C . SER A 1 25 ? 1.352 5.695 7.373 1.00 0.00 75 SER A C 11
ATOM 18604 O O . SER A 1 25 ? 0.154 5.660 7.656 1.00 0.00 75 SER A O 11
ATOM 18612 N N . VAL A 1 26 ? 1.806 6.133 6.203 1.00 0.00 76 VAL A N 11
ATOM 18613 C CA . VAL A 1 26 ? 0.903 6.607 5.161 1.00 0.00 76 VAL A CA 11
ATOM 18614 C C . VAL A 1 26 ? -0.267 5.648 4.969 1.00 0.00 76 VAL A C 11
ATOM 18615 O O . VAL A 1 26 ? -1.399 5.951 5.346 1.00 0.00 76 VAL A O 11
ATOM 18628 N N . ILE A 1 27 ? 0.015 4.490 4.382 1.00 0.00 77 ILE A N 11
ATOM 18629 C CA . ILE A 1 27 ? -1.013 3.486 4.142 1.00 0.00 77 ILE A CA 11
ATOM 18630 C C . ILE A 1 27 ? -1.707 3.088 5.440 1.00 0.00 77 ILE A C 11
ATOM 18631 O O . ILE A 1 27 ? -2.904 2.803 5.455 1.00 0.00 77 ILE A O 11
ATOM 18647 N N . GLY A 1 28 ? -0.947 3.073 6.531 1.00 0.00 78 GLY A N 11
ATOM 18648 C CA . GLY A 1 28 ? -1.506 2.711 7.820 1.00 0.00 78 GLY A CA 11
ATOM 18649 C C . GLY A 1 28 ? -2.602 3.660 8.264 1.00 0.00 78 GLY A C 11
ATOM 18650 O O . GLY A 1 28 ? -3.520 3.266 8.983 1.00 0.00 78 GLY A O 11
ATOM 18654 N N . ARG A 1 29 ? -2.506 4.914 7.835 1.00 0.00 79 ARG A N 11
ATOM 18655 C CA . ARG A 1 29 ? -3.496 5.923 8.195 1.00 0.00 79 ARG A CA 11
ATOM 18656 C C . ARG A 1 29 ? -4.657 5.923 7.205 1.00 0.00 79 ARG A C 11
ATOM 18657 O O . ARG A 1 29 ? -5.807 6.145 7.582 1.00 0.00 79 ARG A O 11
ATOM 18678 N N . ALA A 1 30 ? -4.347 5.672 5.937 1.00 0.00 80 ALA A N 11
ATOM 18679 C CA . ALA A 1 30 ? -5.364 5.641 4.894 1.00 0.00 80 ALA A CA 11
ATOM 18680 C C . ALA A 1 30 ? -6.206 4.373 4.984 1.00 0.00 80 ALA A C 11
ATOM 18681 O O . ALA A 1 30 ? -7.433 4.434 5.072 1.00 0.00 80 ALA A O 11
ATOM 18688 N N . LEU A 1 31 ? -5.539 3.223 4.963 1.00 0.00 81 LEU A N 11
ATOM 18689 C CA . LEU A 1 31 ? -6.227 1.939 5.042 1.00 0.00 81 LEU A CA 11
ATOM 18690 C C . LEU A 1 31 ? -6.150 1.367 6.454 1.00 0.00 81 LEU A C 11
ATOM 18691 O O . LEU A 1 31 ? -7.171 1.164 7.108 1.00 0.00 81 LEU A O 11
ATOM 18707 N N . GLY A 1 32 ? -4.930 1.110 6.917 1.00 0.00 82 GLY A N 11
ATOM 18708 C CA . GLY A 1 32 ? -4.743 0.565 8.249 1.00 0.00 82 GLY A CA 11
ATOM 18709 C C . GLY A 1 32 ? -3.439 -0.195 8.386 1.00 0.00 82 GLY A C 11
ATOM 18710 O O . GLY A 1 32 ? -3.143 -1.082 7.584 1.00 0.00 82 GLY A O 11
ATOM 18714 N N . ILE A 1 33 ? -2.657 0.152 9.403 1.00 0.00 83 ILE A N 11
ATOM 18715 C CA . ILE A 1 33 ? -1.378 -0.505 9.641 1.00 0.00 83 ILE A CA 11
ATOM 18716 C C . ILE A 1 33 ? -1.475 -2.006 9.391 1.00 0.00 83 ILE A C 11
ATOM 18717 O O . ILE A 1 33 ? -0.538 -2.623 8.885 1.00 0.00 83 ILE A O 11
ATOM 18733 N N . SER A 1 34 ? -2.616 -2.587 9.749 1.00 0.00 84 SER A N 11
ATOM 18734 C CA . SER A 1 34 ? -2.836 -4.017 9.565 1.00 0.00 84 SER A CA 11
ATOM 18735 C C . SER A 1 34 ? -2.750 -4.395 8.090 1.00 0.00 84 SER A C 11
ATOM 18736 O O . SER A 1 34 ? -1.984 -5.280 7.707 1.00 0.00 84 SER A O 11
ATOM 18744 N N . HIS A 1 35 ? -3.541 -3.717 7.265 1.00 0.00 85 HIS A N 11
ATOM 18745 C CA . HIS A 1 35 ? -3.555 -3.980 5.830 1.00 0.00 85 HIS A CA 11
ATOM 18746 C C . HIS A 1 35 ? -2.209 -3.634 5.201 1.00 0.00 85 HIS A C 11
ATOM 18747 O O . HIS A 1 35 ? -1.648 -4.421 4.439 1.00 0.00 85 HIS A O 11
ATOM 18761 N N . ALA A 1 36 ? -1.696 -2.452 5.525 1.00 0.00 86 ALA A N 11
ATOM 18762 C CA . ALA A 1 36 ? -0.415 -2.003 4.993 1.00 0.00 86 ALA A CA 11
ATOM 18763 C C . ALA A 1 36 ? 0.557 -3.168 4.845 1.00 0.00 86 ALA A C 11
ATOM 18764 O O . ALA A 1 36 ? 1.381 -3.190 3.930 1.00 0.00 86 ALA A O 11
ATOM 18771 N N . LYS A 1 37 ? 0.455 -4.136 5.749 1.00 0.00 87 LYS A N 11
ATOM 18772 C CA . LYS A 1 37 ? 1.325 -5.306 5.719 1.00 0.00 87 LYS A CA 11
ATOM 18773 C C . LYS A 1 37 ? 1.548 -5.782 4.287 1.00 0.00 87 LYS A C 11
ATOM 18774 O O . LYS A 1 37 ? 2.667 -5.741 3.777 1.00 0.00 87 LYS A O 11
ATOM 18793 N N . ASP A 1 38 ? 0.475 -6.231 3.644 1.00 0.00 88 ASP A N 11
ATOM 18794 C CA . ASP A 1 38 ? 0.554 -6.712 2.270 1.00 0.00 88 ASP A CA 11
ATOM 18795 C C . ASP A 1 38 ? 0.808 -5.558 1.304 1.00 0.00 88 ASP A C 11
ATOM 18796 O O . ASP A 1 38 ? 1.679 -5.640 0.438 1.00 0.00 88 ASP A O 11
ATOM 18805 N N . LYS A 1 39 ? 0.040 -4.485 1.458 1.00 0.00 89 LYS A N 11
ATOM 18806 C CA . LYS A 1 39 ? 0.181 -3.314 0.601 1.00 0.00 89 LYS A CA 11
ATOM 18807 C C . LYS A 1 39 ? 1.645 -3.071 0.248 1.00 0.00 89 LYS A C 11
ATOM 18808 O O . LYS A 1 39 ? 1.967 -2.692 -0.879 1.00 0.00 89 LYS A O 11
ATOM 18827 N N . LEU A 1 40 ? 2.527 -3.292 1.216 1.00 0.00 90 LEU A N 11
ATOM 18828 C CA . LEU A 1 40 ? 3.957 -3.098 1.007 1.00 0.00 90 LEU A CA 11
ATOM 18829 C C . LEU A 1 40 ? 4.707 -4.423 1.110 1.00 0.00 90 LEU A C 11
ATOM 18830 O O . LEU A 1 40 ? 4.880 -4.967 2.201 1.00 0.00 90 LEU A O 11
ATOM 18846 N N . VAL A 1 41 ? 5.152 -4.936 -0.033 1.00 0.00 91 VAL A N 11
ATOM 18847 C CA . VAL A 1 41 ? 5.886 -6.195 -0.071 1.00 0.00 91 VAL A CA 11
ATOM 18848 C C . VAL A 1 41 ? 7.347 -5.968 -0.442 1.00 0.00 91 VAL A C 11
ATOM 18849 O O . VAL A 1 41 ? 7.658 -5.159 -1.317 1.00 0.00 91 VAL A O 11
ATOM 18862 N N . TYR A 1 42 ? 8.241 -6.687 0.228 1.00 0.00 92 TYR A N 11
ATOM 18863 C CA . TYR A 1 42 ? 9.670 -6.563 -0.030 1.00 0.00 92 TYR A CA 11
ATOM 18864 C C . TYR A 1 42 ? 10.234 -7.858 -0.606 1.00 0.00 92 TYR A C 11
ATOM 18865 O O . TYR A 1 42 ? 10.138 -8.919 0.010 1.00 0.00 92 TYR A O 11
ATOM 18883 N N . VAL A 1 43 ? 10.825 -7.763 -1.793 1.00 0.00 93 VAL A N 11
ATOM 18884 C CA . VAL A 1 43 ? 11.407 -8.925 -2.453 1.00 0.00 93 VAL A CA 11
ATOM 18885 C C . VAL A 1 43 ? 12.930 -8.867 -2.427 1.00 0.00 93 VAL A C 11
ATOM 18886 O O . VAL A 1 43 ? 13.544 -8.074 -3.142 1.00 0.00 93 VAL A O 11
ATOM 18899 N N . HIS A 1 44 ? 13.535 -9.712 -1.598 1.00 0.00 94 HIS A N 11
ATOM 18900 C CA . HIS A 1 44 ? 14.988 -9.757 -1.479 1.00 0.00 94 HIS A CA 11
ATOM 18901 C C . HIS A 1 44 ? 15.599 -10.589 -2.603 1.00 0.00 94 HIS A C 11
ATOM 18902 O O . HIS A 1 44 ? 15.262 -11.760 -2.778 1.00 0.00 94 HIS A O 11
ATOM 18916 N N . THR A 1 45 ? 16.500 -9.975 -3.364 1.00 0.00 95 THR A N 11
ATOM 18917 C CA . THR A 1 45 ? 17.156 -10.657 -4.472 1.00 0.00 95 THR A CA 11
ATOM 18918 C C . THR A 1 45 ? 18.667 -10.701 -4.273 1.00 0.00 95 THR A C 11
ATOM 18919 O O . THR A 1 45 ? 19.281 -9.708 -3.886 1.00 0.00 95 THR A O 11
ATOM 18930 N N . ASN A 1 46 ? 19.261 -11.860 -4.540 1.00 0.00 96 ASN A N 11
ATOM 18931 C CA . ASN A 1 46 ? 20.701 -12.033 -4.390 1.00 0.00 96 ASN A CA 11
ATOM 18932 C C . ASN A 1 46 ? 21.387 -12.088 -5.751 1.00 0.00 96 ASN A C 11
ATOM 18933 O O . ASN A 1 46 ? 20.847 -12.640 -6.709 1.00 0.00 96 ASN A O 11
ATOM 18944 N N . GLY A 1 47 ? 22.582 -11.511 -5.829 1.00 0.00 97 GLY A N 11
ATOM 18945 C CA . GLY A 1 47 ? 23.324 -11.505 -7.077 1.00 0.00 97 GLY A CA 11
ATOM 18946 C C . GLY A 1 47 ? 24.712 -10.915 -6.924 1.00 0.00 97 GLY A C 11
ATOM 18947 O O . GLY A 1 47 ? 25.663 -11.601 -6.549 1.00 0.00 97 GLY A O 11
ATOM 18951 N N . PRO A 1 48 ? 24.842 -9.614 -7.221 1.00 0.00 98 PRO A N 11
ATOM 18952 C CA . PRO A 1 48 ? 26.121 -8.904 -7.123 1.00 0.00 98 PRO A CA 11
ATOM 18953 C C . PRO A 1 48 ? 26.573 -8.720 -5.678 1.00 0.00 98 PRO A C 11
ATOM 18954 O O . PRO A 1 48 ? 25.957 -9.248 -4.752 1.00 0.00 98 PRO A O 11
ATOM 18965 N N . LYS A 1 49 ? 27.652 -7.968 -5.492 1.00 0.00 99 LYS A N 11
ATOM 18966 C CA . LYS A 1 49 ? 28.187 -7.713 -4.159 1.00 0.00 99 LYS A CA 11
ATOM 18967 C C . LYS A 1 49 ? 27.141 -7.045 -3.272 1.00 0.00 99 LYS A C 11
ATOM 18968 O O . LYS A 1 49 ? 27.052 -7.330 -2.078 1.00 0.00 99 LYS A O 11
ATOM 18987 N N . LYS A 1 50 ? 26.349 -6.157 -3.864 1.00 0.00 100 LYS A N 11
ATOM 18988 C CA . LYS A 1 50 ? 25.307 -5.451 -3.129 1.00 0.00 100 LYS A CA 11
ATOM 18989 C C . LYS A 1 50 ? 23.972 -6.179 -3.243 1.00 0.00 100 LYS A C 11
ATOM 18990 O O . LYS A 1 50 ? 23.718 -6.883 -4.221 1.00 0.00 100 LYS A O 11
ATOM 19009 N N . LYS A 1 51 ? 23.121 -6.006 -2.237 1.00 0.00 101 LYS A N 11
ATOM 19010 C CA . LYS A 1 51 ? 21.810 -6.644 -2.225 1.00 0.00 101 LYS A CA 11
ATOM 19011 C C . LYS A 1 51 ? 20.760 -5.744 -2.868 1.00 0.00 101 LYS A C 11
ATOM 19012 O O . LYS A 1 51 ? 20.896 -4.520 -2.873 1.00 0.00 101 LYS A O 11
ATOM 19031 N N . LYS A 1 52 ? 19.713 -6.357 -3.409 1.00 0.00 102 LYS A N 11
ATOM 19032 C CA . LYS A 1 52 ? 18.638 -5.611 -4.052 1.00 0.00 102 LYS A CA 11
ATOM 19033 C C . LYS A 1 52 ? 17.282 -6.003 -3.474 1.00 0.00 102 LYS A C 11
ATOM 19034 O O . LYS A 1 52 ? 17.004 -7.184 -3.260 1.00 0.00 102 LYS A O 11
ATOM 19053 N N . VAL A 1 53 ? 16.439 -5.006 -3.224 1.00 0.00 103 VAL A N 11
ATOM 19054 C CA . VAL A 1 53 ? 15.111 -5.247 -2.673 1.00 0.00 103 VAL A CA 11
ATOM 19055 C C . VAL A 1 53 ? 14.045 -4.493 -3.460 1.00 0.00 103 VAL A C 11
ATOM 19056 O O . VAL A 1 53 ? 14.062 -3.263 -3.530 1.00 0.00 103 VAL A O 11
ATOM 19069 N N . THR A 1 54 ? 13.115 -5.238 -4.050 1.00 0.00 104 THR A N 11
ATOM 19070 C CA . THR A 1 54 ? 12.040 -4.640 -4.833 1.00 0.00 104 THR A CA 11
ATOM 19071 C C . THR A 1 54 ? 10.775 -4.482 -3.998 1.00 0.00 104 THR A C 11
ATOM 19072 O O . THR A 1 54 ? 10.085 -5.460 -3.706 1.00 0.00 104 THR A O 11
ATOM 19083 N N . LEU A 1 55 ? 10.474 -3.246 -3.616 1.00 0.00 105 LEU A N 11
ATOM 19084 C CA . LEU A 1 55 ? 9.289 -2.960 -2.815 1.00 0.00 105 LEU A CA 11
ATOM 19085 C C . LEU A 1 55 ? 8.042 -2.890 -3.691 1.00 0.00 105 LEU A C 11
ATOM 19086 O O . LEU A 1 55 ? 7.825 -1.910 -4.403 1.00 0.00 105 LEU A O 11
ATOM 19102 N N . HIS A 1 56 ? 7.225 -3.937 -3.632 1.00 0.00 106 HIS A N 11
ATOM 19103 C CA . HIS A 1 56 ? 5.998 -3.994 -4.418 1.00 0.00 106 HIS A CA 11
ATOM 19104 C C . HIS A 1 56 ? 4.847 -3.319 -3.678 1.00 0.00 106 HIS A C 11
ATOM 19105 O O . HIS A 1 56 ? 4.303 -3.871 -2.722 1.00 0.00 106 HIS A O 11
ATOM 19119 N N . ILE A 1 57 ? 4.482 -2.123 -4.127 1.00 0.00 107 ILE A N 11
ATOM 19120 C CA . ILE A 1 57 ? 3.396 -1.373 -3.507 1.00 0.00 107 ILE A CA 11
ATOM 19121 C C . ILE A 1 57 ? 2.099 -1.533 -4.294 1.00 0.00 107 ILE A C 11
ATOM 19122 O O . ILE A 1 57 ? 2.117 -1.715 -5.512 1.00 0.00 107 ILE A O 11
ATOM 19138 N N . LYS A 1 58 ? 0.975 -1.461 -3.591 1.00 0.00 108 LYS A N 11
ATOM 19139 C CA . LYS A 1 58 ? -0.333 -1.593 -4.222 1.00 0.00 108 LYS A CA 11
ATOM 19140 C C . LYS A 1 58 ? -1.151 -0.317 -4.054 1.00 0.00 108 LYS A C 11
ATOM 19141 O O . LYS A 1 58 ? -1.803 0.142 -4.992 1.00 0.00 108 LYS A O 11
ATOM 19160 N N . TRP A 1 59 ? -1.110 0.252 -2.855 1.00 0.00 109 TRP A N 11
ATOM 19161 C CA . TRP A 1 59 ? -1.847 1.477 -2.565 1.00 0.00 109 TRP A CA 11
ATOM 19162 C C . TRP A 1 59 ? -0.925 2.691 -2.612 1.00 0.00 109 TRP A C 11
ATOM 19163 O O . TRP A 1 59 ? 0.207 2.659 -2.129 1.00 0.00 109 TRP A O 11
ATOM 19184 N N . PRO A 1 60 ? -1.418 3.787 -3.206 1.00 0.00 110 PRO A N 11
ATOM 19185 C CA . PRO A 1 60 ? -2.764 3.837 -3.785 1.00 0.00 110 PRO A CA 11
ATOM 19186 C C . PRO A 1 60 ? -2.886 2.981 -5.041 1.00 0.00 110 PRO A C 11
ATOM 19187 O O . PRO A 1 60 ? -3.888 2.295 -5.243 1.00 0.00 110 PRO A O 11
ATOM 19198 N N . LYS A 1 61 ? -1.860 3.026 -5.884 1.00 0.00 111 LYS A N 11
ATOM 19199 C CA . LYS A 1 61 ? -1.851 2.253 -7.121 1.00 0.00 111 LYS A CA 11
ATOM 19200 C C . LYS A 1 61 ? -0.780 1.168 -7.077 1.00 0.00 111 LYS A C 11
ATOM 19201 O O . LYS A 1 61 ? 0.059 1.147 -6.176 1.00 0.00 111 LYS A O 11
ATOM 19220 N N . SER A 1 62 ? -0.813 0.270 -8.056 1.00 0.00 112 SER A N 11
ATOM 19221 C CA . SER A 1 62 ? 0.153 -0.820 -8.127 1.00 0.00 112 SER A CA 11
ATOM 19222 C C . SER A 1 62 ? 1.481 -0.331 -8.697 1.00 0.00 112 SER A C 11
ATOM 19223 O O . SER A 1 62 ? 1.593 -0.053 -9.891 1.00 0.00 112 SER A O 11
ATOM 19231 N N . VAL A 1 63 ? 2.487 -0.229 -7.833 1.00 0.00 113 VAL A N 11
ATOM 19232 C CA . VAL A 1 63 ? 3.809 0.225 -8.249 1.00 0.00 113 VAL A CA 11
ATOM 19233 C C . VAL A 1 63 ? 4.907 -0.579 -7.563 1.00 0.00 113 VAL A C 11
ATOM 19234 O O . VAL A 1 63 ? 4.647 -1.320 -6.615 1.00 0.00 113 VAL A O 11
ATOM 19247 N N . GLU A 1 64 ? 6.136 -0.427 -8.047 1.00 0.00 114 GLU A N 11
ATOM 19248 C CA . GLU A 1 64 ? 7.274 -1.140 -7.479 1.00 0.00 114 GLU A CA 11
ATOM 19249 C C . GLU A 1 64 ? 8.546 -0.303 -7.582 1.00 0.00 114 GLU A C 11
ATOM 19250 O O . GLU A 1 64 ? 8.721 0.468 -8.525 1.00 0.00 114 GLU A O 11
ATOM 19262 N N . VAL A 1 65 ? 9.431 -0.460 -6.602 1.00 0.00 115 VAL A N 11
ATOM 19263 C CA . VAL A 1 65 ? 10.687 0.280 -6.581 1.00 0.00 115 VAL A CA 11
ATOM 19264 C C . VAL A 1 65 ? 11.840 -0.608 -6.126 1.00 0.00 115 VAL A C 11
ATOM 19265 O O . VAL A 1 65 ? 11.645 -1.549 -5.357 1.00 0.00 115 VAL A O 11
ATOM 19278 N N . GLU A 1 66 ? 13.041 -0.301 -6.605 1.00 0.00 116 GLU A N 11
ATOM 19279 C CA . GLU A 1 66 ? 14.226 -1.072 -6.247 1.00 0.00 116 GLU A CA 11
ATOM 19280 C C . GLU A 1 66 ? 15.027 -0.364 -5.158 1.00 0.00 116 GLU A C 11
ATOM 19281 O O . GLU A 1 66 ? 15.207 0.853 -5.197 1.00 0.00 116 GLU A O 11
ATOM 19293 N N . GLY A 1 67 ? 15.506 -1.135 -4.187 1.00 0.00 117 GLY A N 11
ATOM 19294 C CA . GLY A 1 67 ? 16.282 -0.565 -3.101 1.00 0.00 117 GLY A CA 11
ATOM 19295 C C . GLY A 1 67 ? 17.510 -1.390 -2.771 1.00 0.00 117 GLY A C 11
ATOM 19296 O O . GLY A 1 67 ? 17.399 -2.549 -2.370 1.00 0.00 117 GLY A O 11
ATOM 19300 N N . TYR A 1 68 ? 18.684 -0.793 -2.940 1.00 0.00 118 TYR A N 11
ATOM 19301 C CA . TYR A 1 68 ? 19.939 -1.481 -2.660 1.00 0.00 118 TYR A CA 11
ATOM 19302 C C . TYR A 1 68 ? 20.583 -0.944 -1.386 1.00 0.00 118 TYR A C 11
ATOM 19303 O O . TYR A 1 68 ? 20.099 0.017 -0.790 1.00 0.00 118 TYR A O 11
ATOM 19321 N N . GLY A 1 69 ? 21.681 -1.572 -0.975 1.00 0.00 119 GLY A N 11
ATOM 19322 C CA . GLY A 1 69 ? 22.375 -1.144 0.225 1.00 0.00 119 GLY A CA 11
ATOM 19323 C C . GLY A 1 69 ? 23.373 -2.174 0.716 1.00 0.00 119 GLY A C 11
ATOM 19324 O O . GLY A 1 69 ? 23.136 -3.378 0.611 1.00 0.00 119 GLY A O 11
ATOM 19328 N N . SER A 1 70 ? 24.494 -1.702 1.252 1.00 0.00 120 SER A N 11
ATOM 19329 C CA . SER A 1 70 ? 25.534 -2.590 1.756 1.00 0.00 120 SER A CA 11
ATOM 19330 C C . SER A 1 70 ? 24.944 -3.647 2.685 1.00 0.00 120 SER A C 11
ATOM 19331 O O . SER A 1 70 ? 25.214 -4.839 2.540 1.00 0.00 120 SER A O 11
ATOM 19339 N N . LYS A 1 71 ? 24.135 -3.200 3.640 1.00 0.00 121 LYS A N 11
ATOM 19340 C CA . LYS A 1 71 ? 23.504 -4.104 4.594 1.00 0.00 121 LYS A CA 11
ATOM 19341 C C . LYS A 1 71 ? 22.061 -4.395 4.193 1.00 0.00 121 LYS A C 11
ATOM 19342 O O . LYS A 1 71 ? 21.592 -3.943 3.149 1.00 0.00 121 LYS A O 11
ATOM 19361 N N . LYS A 1 72 ? 21.361 -5.152 5.031 1.00 0.00 122 LYS A N 11
ATOM 19362 C CA . LYS A 1 72 ? 19.970 -5.502 4.767 1.00 0.00 122 LYS A CA 11
ATOM 19363 C C . LYS A 1 72 ? 19.066 -4.283 4.909 1.00 0.00 122 LYS A C 11
ATOM 19364 O O . LYS A 1 72 ? 18.184 -4.052 4.081 1.00 0.00 122 LYS A O 11
ATOM 19383 N N . ILE A 1 73 ? 19.290 -3.504 5.963 1.00 0.00 123 ILE A N 11
ATOM 19384 C CA . ILE A 1 73 ? 18.497 -2.307 6.210 1.00 0.00 123 ILE A CA 11
ATOM 19385 C C . ILE A 1 73 ? 18.668 -1.292 5.086 1.00 0.00 123 ILE A C 11
ATOM 19386 O O . ILE A 1 73 ? 17.695 -0.700 4.617 1.00 0.00 123 ILE A O 11
ATOM 19402 N N . ASP A 1 74 ? 19.909 -1.097 4.656 1.00 0.00 124 ASP A N 11
ATOM 19403 C CA . ASP A 1 74 ? 20.208 -0.156 3.583 1.00 0.00 124 ASP A CA 11
ATOM 19404 C C . ASP A 1 74 ? 19.403 -0.486 2.330 1.00 0.00 124 ASP A C 11
ATOM 19405 O O . ASP A 1 74 ? 18.956 0.409 1.614 1.00 0.00 124 ASP A O 11
ATOM 19414 N N . ALA A 1 75 ? 19.224 -1.777 2.071 1.00 0.00 125 ALA A N 11
ATOM 19415 C CA . ALA A 1 75 ? 18.472 -2.225 0.906 1.00 0.00 125 ALA A CA 11
ATOM 19416 C C . ALA A 1 75 ? 17.000 -1.844 1.021 1.00 0.00 125 ALA A C 11
ATOM 19417 O O . ALA A 1 75 ? 16.525 -0.950 0.321 1.00 0.00 125 ALA A O 11
ATOM 19424 N N . GLU A 1 76 ? 16.284 -2.527 1.909 1.00 0.00 126 GLU A N 11
ATOM 19425 C CA . GLU A 1 76 ? 14.866 -2.259 2.114 1.00 0.00 126 GLU A CA 11
ATOM 19426 C C . GLU A 1 76 ? 14.629 -0.782 2.418 1.00 0.00 126 GLU A C 11
ATOM 19427 O O . GLU A 1 76 ? 13.642 -0.197 1.974 1.00 0.00 126 GLU A O 11
ATOM 19439 N N . ARG A 1 77 ? 15.542 -0.188 3.179 1.00 0.00 127 ARG A N 11
ATOM 19440 C CA . ARG A 1 77 ? 15.433 1.219 3.545 1.00 0.00 127 ARG A CA 11
ATOM 19441 C C . ARG A 1 77 ? 15.386 2.102 2.301 1.00 0.00 127 ARG A C 11
ATOM 19442 O O . ARG A 1 77 ? 14.623 3.066 2.242 1.00 0.00 127 ARG A O 11
ATOM 19463 N N . GLN A 1 78 ? 16.206 1.766 1.311 1.00 0.00 128 GLN A N 11
ATOM 19464 C CA . GLN A 1 78 ? 16.258 2.529 0.070 1.00 0.00 128 GLN A CA 11
ATOM 19465 C C . GLN A 1 78 ? 14.959 2.381 -0.716 1.00 0.00 128 GLN A C 11
ATOM 19466 O O . GLN A 1 78 ? 14.383 3.367 -1.173 1.00 0.00 128 GLN A O 11
ATOM 19480 N N . ALA A 1 79 ? 14.504 1.141 -0.868 1.00 0.00 129 ALA A N 11
ATOM 19481 C CA . ALA A 1 79 ? 13.273 0.864 -1.597 1.00 0.00 129 ALA A CA 11
ATOM 19482 C C . ALA A 1 79 ? 12.121 1.713 -1.070 1.00 0.00 129 ALA A C 11
ATOM 19483 O O . ALA A 1 79 ? 11.419 2.370 -1.839 1.00 0.00 129 ALA A O 11
ATOM 19490 N N . ALA A 1 80 ? 11.931 1.694 0.245 1.00 0.00 130 ALA A N 11
ATOM 19491 C CA . ALA A 1 80 ? 10.864 2.463 0.874 1.00 0.00 130 ALA A CA 11
ATOM 19492 C C . ALA A 1 80 ? 10.984 3.945 0.537 1.00 0.00 130 ALA A C 11
ATOM 19493 O O . ALA A 1 80 ? 9.998 4.592 0.186 1.00 0.00 130 ALA A O 11
ATOM 19500 N N . ALA A 1 81 ? 12.197 4.476 0.647 1.00 0.00 131 ALA A N 11
ATOM 19501 C CA . ALA A 1 81 ? 12.445 5.882 0.352 1.00 0.00 131 ALA A CA 11
ATOM 19502 C C . ALA A 1 81 ? 12.153 6.196 -1.112 1.00 0.00 131 ALA A C 11
ATOM 19503 O O . ALA A 1 81 ? 11.650 7.270 -1.438 1.00 0.00 131 ALA A O 11
ATOM 19510 N N . ALA A 1 82 ? 12.474 5.251 -1.990 1.00 0.00 132 ALA A N 11
ATOM 19511 C CA . ALA A 1 82 ? 12.245 5.426 -3.418 1.00 0.00 132 ALA A CA 11
ATOM 19512 C C . ALA A 1 82 ? 10.759 5.587 -3.721 1.00 0.00 132 ALA A C 11
ATOM 19513 O O . ALA A 1 82 ? 10.383 6.133 -4.757 1.00 0.00 132 ALA A O 11
ATOM 19520 N N . ALA A 1 83 ? 9.919 5.108 -2.809 1.00 0.00 133 ALA A N 11
ATOM 19521 C CA . ALA A 1 83 ? 8.474 5.200 -2.978 1.00 0.00 133 ALA A CA 11
ATOM 19522 C C . ALA A 1 83 ? 7.926 6.467 -2.330 1.00 0.00 133 ALA A C 11
ATOM 19523 O O . ALA A 1 83 ? 7.016 7.104 -2.862 1.00 0.00 133 ALA A O 11
ATOM 19530 N N . CYS A 1 84 ? 8.483 6.825 -1.179 1.00 0.00 134 CYS A N 11
ATOM 19531 C CA . CYS A 1 84 ? 8.048 8.016 -0.457 1.00 0.00 134 CYS A CA 11
ATOM 19532 C C . CYS A 1 84 ? 7.887 9.199 -1.406 1.00 0.00 134 CYS A C 11
ATOM 19533 O O . CYS A 1 84 ? 6.982 10.017 -1.245 1.00 0.00 134 CYS A O 11
ATOM 19541 N N . GLN A 1 85 ? 8.773 9.283 -2.393 1.00 0.00 135 GLN A N 11
ATOM 19542 C CA . GLN A 1 85 ? 8.730 10.368 -3.367 1.00 0.00 135 GLN A CA 11
ATOM 19543 C C . GLN A 1 85 ? 7.497 10.253 -4.257 1.00 0.00 135 GLN A C 11
ATOM 19544 O O . GLN A 1 85 ? 6.936 11.259 -4.691 1.00 0.00 135 GLN A O 11
ATOM 19558 N N . LEU A 1 86 ? 7.081 9.020 -4.525 1.00 0.00 136 LEU A N 11
ATOM 19559 C CA . LEU A 1 86 ? 5.914 8.773 -5.364 1.00 0.00 136 LEU A CA 11
ATOM 19560 C C . LEU A 1 86 ? 4.630 9.175 -4.644 1.00 0.00 136 LEU A C 11
ATOM 19561 O O . LEU A 1 86 ? 3.695 9.686 -5.260 1.00 0.00 136 LEU A O 11
ATOM 19577 N N . PHE A 1 87 ? 4.594 8.942 -3.337 1.00 0.00 137 PHE A N 11
ATOM 19578 C CA . PHE A 1 87 ? 3.426 9.281 -2.532 1.00 0.00 137 PHE A CA 11
ATOM 19579 C C . PHE A 1 87 ? 3.248 10.794 -2.442 1.00 0.00 137 PHE A C 11
ATOM 19580 O O . PHE A 1 87 ? 2.158 11.318 -2.676 1.00 0.00 137 PHE A O 11
ATOM 19597 N N . LYS A 1 88 ? 4.326 11.491 -2.100 1.00 0.00 138 LYS A N 11
ATOM 19598 C CA . LYS A 1 88 ? 4.292 12.944 -1.979 1.00 0.00 138 LYS A CA 11
ATOM 19599 C C . LYS A 1 88 ? 3.973 13.594 -3.322 1.00 0.00 138 LYS A C 11
ATOM 19600 O O . LYS A 1 88 ? 3.129 14.485 -3.406 1.00 0.00 138 LYS A O 11
ATOM 19619 N N . GLY A 1 89 ? 4.654 13.142 -4.370 1.00 0.00 139 GLY A N 11
ATOM 19620 C CA . GLY A 1 89 ? 4.428 13.690 -5.694 1.00 0.00 139 GLY A CA 11
ATOM 19621 C C . GLY A 1 89 ? 2.998 13.507 -6.162 1.00 0.00 139 GLY A C 11
ATOM 19622 O O . GLY A 1 89 ? 2.426 14.394 -6.795 1.00 0.00 139 GLY A O 11
ATOM 19626 N N . TRP A 1 90 ? 2.419 12.353 -5.850 1.00 0.00 140 TRP A N 11
ATOM 19627 C CA . TRP A 1 90 ? 1.047 12.055 -6.244 1.00 0.00 140 TRP A CA 11
ATOM 19628 C C . TRP A 1 90 ? 0.063 12.972 -5.526 1.00 0.00 140 TRP A C 11
ATOM 19629 O O . TRP A 1 90 ? -1.044 13.209 -6.007 1.00 0.00 140 TRP A O 11
ATOM 19650 N N . GLY A 1 91 ? 0.475 13.487 -4.371 1.00 0.00 141 GLY A N 11
ATOM 19651 C CA . GLY A 1 91 ? -0.383 14.372 -3.606 1.00 0.00 141 GLY A CA 11
ATOM 19652 C C . GLY A 1 91 ? -0.973 13.695 -2.384 1.00 0.00 141 GLY A C 11
ATOM 19653 O O . GLY A 1 91 ? -2.056 14.059 -1.926 1.00 0.00 141 GLY A O 11
ATOM 19657 N N . LEU A 1 92 ? -0.260 12.706 -1.856 1.00 0.00 142 LEU A N 11
ATOM 19658 C CA . LEU A 1 92 ? -0.721 11.975 -0.681 1.00 0.00 142 LEU A CA 11
ATOM 19659 C C . LEU A 1 92 ? -0.157 12.587 0.597 1.00 0.00 142 LEU A C 11
ATOM 19660 O O . LEU A 1 92 ? -0.788 12.537 1.653 1.00 0.00 142 LEU A O 11
ATOM 19676 N N . LEU A 1 93 ? 1.034 13.167 0.493 1.00 0.00 143 LEU A N 11
ATOM 19677 C CA . LEU A 1 93 ? 1.682 13.793 1.641 1.00 0.00 143 LEU A CA 11
ATOM 19678 C C . LEU A 1 93 ? 1.858 15.292 1.417 1.00 0.00 143 LEU A C 11
ATOM 19679 O O . LEU A 1 93 ? 1.355 16.108 2.188 1.00 0.00 143 LEU A O 11
ATOM 19695 N N . GLY A 1 94 ? 2.573 15.646 0.354 1.00 0.00 144 GLY A N 11
ATOM 19696 C CA . GLY A 1 94 ? 2.801 17.046 0.046 1.00 0.00 144 GLY A CA 11
ATOM 19697 C C . GLY A 1 94 ? 4.274 17.399 0.006 1.00 0.00 144 GLY A C 11
ATOM 19698 O O . GLY A 1 94 ? 5.141 16.529 -0.077 1.00 0.00 144 GLY A O 11
ATOM 19702 N N . PRO A 1 95 ? 4.576 18.705 0.063 1.00 0.00 145 PRO A N 11
ATOM 19703 C CA . PRO A 1 95 ? 5.955 19.201 0.032 1.00 0.00 145 PRO A CA 11
ATOM 19704 C C . PRO A 1 95 ? 6.719 18.869 1.309 1.00 0.00 145 PRO A C 11
ATOM 19705 O O . PRO A 1 95 ? 7.914 18.577 1.271 1.00 0.00 145 PRO A O 11
ATOM 19716 N N . ARG A 1 96 ? 6.021 18.914 2.439 1.00 0.00 146 ARG A N 11
ATOM 19717 C CA . ARG A 1 96 ? 6.634 18.619 3.729 1.00 0.00 146 ARG A CA 11
ATOM 19718 C C . ARG A 1 96 ? 6.238 17.227 4.213 1.00 0.00 146 ARG A C 11
ATOM 19719 O O . ARG A 1 96 ? 6.168 16.974 5.415 1.00 0.00 146 ARG A O 11
ATOM 19740 N N . ASN A 1 97 ? 5.979 16.329 3.268 1.00 0.00 147 ASN A N 11
ATOM 19741 C CA . ASN A 1 97 ? 5.588 14.963 3.599 1.00 0.00 147 ASN A CA 11
ATOM 19742 C C . ASN A 1 97 ? 4.631 14.944 4.787 1.00 0.00 147 ASN A C 11
ATOM 19743 O O . ASN A 1 97 ? 4.801 14.159 5.719 1.00 0.00 147 ASN A O 11
ATOM 19754 N N . GLU A 1 98 ? 3.626 15.812 4.745 1.00 0.00 148 GLU A N 11
ATOM 19755 C CA . GLU A 1 98 ? 2.643 15.895 5.818 1.00 0.00 148 GLU A CA 11
ATOM 19756 C C . GLU A 1 98 ? 1.433 15.014 5.516 1.00 0.00 148 GLU A C 11
ATOM 19757 O O . GLU A 1 98 ? 0.811 15.135 4.460 1.00 0.00 148 GLU A O 11
ATOM 19769 N N . LEU A 1 99 ? 1.105 14.129 6.451 1.00 0.00 149 LEU A N 11
ATOM 19770 C CA . LEU A 1 99 ? -0.029 13.227 6.286 1.00 0.00 149 LEU A CA 11
ATOM 19771 C C . LEU A 1 99 ? -1.336 14.008 6.187 1.00 0.00 149 LEU A C 11
ATOM 19772 O O . LEU A 1 99 ? -1.354 15.229 6.341 1.00 0.00 149 LEU A O 11
ATOM 19788 N N . PHE A 1 100 ? -2.427 13.295 5.931 1.00 0.00 150 PHE A N 11
ATOM 19789 C CA . PHE A 1 100 ? -3.739 13.921 5.813 1.00 0.00 150 PHE A CA 11
ATOM 19790 C C . PHE A 1 100 ? -4.787 13.141 6.603 1.00 0.00 150 PHE A C 11
ATOM 19791 O O . PHE A 1 100 ? -4.483 12.119 7.218 1.00 0.00 150 PHE A O 11
ATOM 19808 N N . ASP A 1 101 ? -6.021 13.632 6.581 1.00 0.00 151 ASP A N 11
ATOM 19809 C CA . ASP A 1 101 ? -7.115 12.982 7.294 1.00 0.00 151 ASP A CA 11
ATOM 19810 C C . ASP A 1 101 ? -7.501 11.670 6.618 1.00 0.00 151 ASP A C 11
ATOM 19811 O O . ASP A 1 101 ? -7.681 11.617 5.402 1.00 0.00 151 ASP A O 11
ATOM 19820 N N . ALA A 1 102 ? -7.624 10.614 7.415 1.00 0.00 152 ALA A N 11
ATOM 19821 C CA . ALA A 1 102 ? -7.989 9.302 6.893 1.00 0.00 152 ALA A CA 11
ATOM 19822 C C . ALA A 1 102 ? -9.061 9.419 5.815 1.00 0.00 152 ALA A C 11
ATOM 19823 O O . ALA A 1 102 ? -9.011 8.725 4.800 1.00 0.00 152 ALA A O 11
ATOM 19830 N N . ALA A 1 103 ? -10.029 10.300 6.042 1.00 0.00 153 ALA A N 11
ATOM 19831 C CA . ALA A 1 103 ? -11.112 10.508 5.089 1.00 0.00 153 ALA A CA 11
ATOM 19832 C C . ALA A 1 103 ? -10.570 10.902 3.720 1.00 0.00 153 ALA A C 11
ATOM 19833 O O . ALA A 1 103 ? -10.812 10.220 2.724 1.00 0.00 153 ALA A O 11
ATOM 19840 N N . LYS A 1 104 ? -9.836 12.009 3.676 1.00 0.00 154 LYS A N 11
ATOM 19841 C CA . LYS A 1 104 ? -9.258 12.495 2.428 1.00 0.00 154 LYS A CA 11
ATOM 19842 C C . LYS A 1 104 ? -8.513 11.380 1.702 1.00 0.00 154 LYS A C 11
ATOM 19843 O O . LYS A 1 104 ? -8.656 11.210 0.491 1.00 0.00 154 LYS A O 11
ATOM 19862 N N . TYR A 1 105 ? -7.719 10.621 2.450 1.00 0.00 155 TYR A N 11
ATOM 19863 C CA . TYR A 1 105 ? -6.951 9.522 1.877 1.00 0.00 155 TYR A CA 11
ATOM 19864 C C . TYR A 1 105 ? -7.855 8.577 1.092 1.00 0.00 155 TYR A C 11
ATOM 19865 O O . TYR A 1 105 ? -7.556 8.219 -0.047 1.00 0.00 155 TYR A O 11
ATOM 19883 N N . ARG A 1 106 ? -8.961 8.178 1.710 1.00 0.00 156 ARG A N 11
ATOM 19884 C CA . ARG A 1 106 ? -9.909 7.273 1.070 1.00 0.00 156 ARG A CA 11
ATOM 19885 C C . ARG A 1 106 ? -10.293 7.780 -0.317 1.00 0.00 156 ARG A C 11
ATOM 19886 O O . ARG A 1 106 ? -10.372 7.008 -1.272 1.00 0.00 156 ARG A O 11
ATOM 19907 N N . VAL A 1 107 ? -10.531 9.084 -0.420 1.00 0.00 157 VAL A N 11
ATOM 19908 C CA . VAL A 1 107 ? -10.906 9.695 -1.690 1.00 0.00 157 VAL A CA 11
ATOM 19909 C C . VAL A 1 107 ? -9.703 9.813 -2.619 1.00 0.00 157 VAL A C 11
ATOM 19910 O O . VAL A 1 107 ? -9.817 9.610 -3.828 1.00 0.00 157 VAL A O 11
ATOM 19923 N N . LEU A 1 108 ? -8.551 10.143 -2.046 1.00 0.00 158 LEU A N 11
ATOM 19924 C CA . LEU A 1 108 ? -7.325 10.288 -2.823 1.00 0.00 158 LEU A CA 11
ATOM 19925 C C . LEU A 1 108 ? -7.019 9.013 -3.603 1.00 0.00 158 LEU A C 11
ATOM 19926 O O . LEU A 1 108 ? -6.849 9.044 -4.821 1.00 0.00 158 LEU A O 11
ATOM 19942 N N . ALA A 1 109 ? -6.955 7.892 -2.891 1.00 0.00 159 ALA A N 11
ATOM 19943 C CA . ALA A 1 109 ? -6.675 6.606 -3.517 1.00 0.00 159 ALA A CA 11
ATOM 19944 C C . ALA A 1 109 ? -7.639 6.333 -4.666 1.00 0.00 159 ALA A C 11
ATOM 19945 O O . ALA A 1 109 ? -7.260 5.748 -5.682 1.00 0.00 159 ALA A O 11
ATOM 19952 N N . ASP A 1 110 ? -8.886 6.759 -4.500 1.00 0.00 160 ASP A N 11
ATOM 19953 C CA . ASP A 1 110 ? -9.905 6.561 -5.525 1.00 0.00 160 ASP A CA 11
ATOM 19954 C C . ASP A 1 110 ? -9.484 7.207 -6.841 1.00 0.00 160 ASP A C 11
ATOM 19955 O O . ASP A 1 110 ? -9.676 6.634 -7.914 1.00 0.00 160 ASP A O 11
ATOM 19964 N N . ARG A 1 111 ? -8.912 8.403 -6.751 1.00 0.00 161 ARG A N 11
ATOM 19965 C CA . ARG A 1 111 ? -8.467 9.127 -7.935 1.00 0.00 161 ARG A CA 11
ATOM 19966 C C . ARG A 1 111 ? -7.492 8.286 -8.753 1.00 0.00 161 ARG A C 11
ATOM 19967 O O . ARG A 1 111 ? -7.197 8.603 -9.906 1.00 0.00 161 ARG A O 11
ATOM 19988 N N . PHE A 1 112 ? -6.994 7.212 -8.149 1.00 0.00 162 PHE A N 11
ATOM 19989 C CA . PHE A 1 112 ? -6.051 6.325 -8.821 1.00 0.00 162 PHE A CA 11
ATOM 19990 C C . PHE A 1 112 ? -6.761 5.090 -9.368 1.00 0.00 162 PHE A C 11
ATOM 19991 O O . PHE A 1 112 ? -6.123 4.097 -9.715 1.00 0.00 162 PHE A O 11
ATOM 20008 N N . GLY A 1 113 ? -8.086 5.161 -9.442 1.00 0.00 163 GLY A N 11
ATOM 20009 C CA . GLY A 1 113 ? -8.862 4.043 -9.947 1.00 0.00 163 GLY A CA 11
ATOM 20010 C C . GLY A 1 113 ? -10.017 4.487 -10.822 1.00 0.00 163 GLY A C 11
ATOM 20011 O O . GLY A 1 113 ? -9.815 5.148 -11.841 1.00 0.00 163 GLY A O 11
ATOM 20015 N N . SER A 1 114 ? -11.232 4.123 -10.425 1.00 0.00 164 SER A N 11
ATOM 20016 C CA . SER A 1 114 ? -12.425 4.484 -11.183 1.00 0.00 164 SER A CA 11
ATOM 20017 C C . SER A 1 114 ? -12.995 5.813 -10.698 1.00 0.00 164 SER A C 11
ATOM 20018 O O . SER A 1 114 ? -13.499 5.915 -9.580 1.00 0.00 164 SER A O 11
ATOM 20026 N N . GLY A 1 115 ? -12.912 6.831 -11.549 1.00 0.00 165 GLY A N 11
ATOM 20027 C CA . GLY A 1 115 ? -13.423 8.142 -11.190 1.00 0.00 165 GLY A CA 11
ATOM 20028 C C . GLY A 1 115 ? -13.019 9.213 -12.183 1.00 0.00 165 GLY A C 11
ATOM 20029 O O . GLY A 1 115 ? -13.812 9.647 -13.019 1.00 0.00 165 GLY A O 11
ATOM 20033 N N . PRO A 1 116 ? -11.757 9.659 -12.097 1.00 0.00 166 PRO A N 11
ATOM 20034 C CA . PRO A 1 116 ? -11.220 10.694 -12.986 1.00 0.00 166 PRO A CA 11
ATOM 20035 C C . PRO A 1 116 ? -11.050 10.196 -14.418 1.00 0.00 166 PRO A C 11
ATOM 20036 O O . PRO A 1 116 ? -10.714 10.967 -15.317 1.00 0.00 166 PRO A O 11
ATOM 20047 N N . SER A 1 117 ? -11.285 8.904 -14.622 1.00 0.00 167 SER A N 11
ATOM 20048 C CA . SER A 1 117 ? -11.154 8.303 -15.944 1.00 0.00 167 SER A CA 11
ATOM 20049 C C . SER A 1 117 ? -9.703 8.331 -16.413 1.00 0.00 167 SER A C 11
ATOM 20050 O O . SER A 1 117 ? -9.417 8.660 -17.564 1.00 0.00 167 SER A O 11
ATOM 20058 N N . SER A 1 118 ? -8.790 7.983 -15.511 1.00 0.00 168 SER A N 11
ATOM 20059 C CA . SER A 1 118 ? -7.367 7.971 -15.830 1.00 0.00 168 SER A CA 11
ATOM 20060 C C . SER A 1 118 ? -6.973 6.663 -16.508 1.00 0.00 168 SER A C 11
ATOM 20061 O O . SER A 1 118 ? -7.654 5.648 -16.367 1.00 0.00 168 SER A O 11
ATOM 20069 N N . GLY A 1 119 ? -5.866 6.695 -17.244 1.00 0.00 169 GLY A N 11
ATOM 20070 C CA . GLY A 1 119 ? -5.399 5.506 -17.933 1.00 0.00 169 GLY A CA 11
ATOM 20071 C C . GLY A 1 119 ? -4.280 5.805 -18.911 1.00 0.00 169 GLY A C 11
ATOM 20072 O O . GLY A 1 119 ? -4.262 6.863 -19.539 1.00 0.00 169 GLY A O 11
ATOM 20076 N N . GLY A 1 1 ? 19.034 26.920 -21.431 1.00 0.00 51 GLY A N 12
ATOM 20077 C CA . GLY A 1 1 ? 20.458 26.638 -21.440 1.00 0.00 51 GLY A CA 12
ATOM 20078 C C . GLY A 1 1 ? 20.803 25.373 -20.680 1.00 0.00 51 GLY A C 12
ATOM 20079 O O . GLY A 1 1 ? 21.215 24.377 -21.275 1.00 0.00 51 GLY A O 12
ATOM 20083 N N . SER A 1 2 ? 20.638 25.412 -19.362 1.00 0.00 52 SER A N 12
ATOM 20084 C CA . SER A 1 2 ? 20.940 24.261 -18.519 1.00 0.00 52 SER A CA 12
ATOM 20085 C C . SER A 1 2 ? 20.024 23.088 -18.853 1.00 0.00 52 SER A C 12
ATOM 20086 O O . SER A 1 2 ? 18.923 23.274 -19.371 1.00 0.00 52 SER A O 12
ATOM 20094 N N . SER A 1 3 ? 20.487 21.879 -18.551 1.00 0.00 53 SER A N 12
ATOM 20095 C CA . SER A 1 3 ? 19.712 20.674 -18.822 1.00 0.00 53 SER A CA 12
ATOM 20096 C C . SER A 1 3 ? 19.757 19.720 -17.631 1.00 0.00 53 SER A C 12
ATOM 20097 O O . SER A 1 3 ? 20.548 19.901 -16.706 1.00 0.00 53 SER A O 12
ATOM 20105 N N . GLY A 1 4 ? 18.901 18.703 -17.663 1.00 0.00 54 GLY A N 12
ATOM 20106 C CA . GLY A 1 4 ? 18.859 17.735 -16.583 1.00 0.00 54 GLY A CA 12
ATOM 20107 C C . GLY A 1 4 ? 17.442 17.366 -16.190 1.00 0.00 54 GLY A C 12
ATOM 20108 O O . GLY A 1 4 ? 16.746 18.149 -15.544 1.00 0.00 54 GLY A O 12
ATOM 20112 N N . SER A 1 5 ? 17.013 16.171 -16.583 1.00 0.00 55 SER A N 12
ATOM 20113 C CA . SER A 1 5 ? 15.668 15.702 -16.273 1.00 0.00 55 SER A CA 12
ATOM 20114 C C . SER A 1 5 ? 15.677 14.217 -15.925 1.00 0.00 55 SER A C 12
ATOM 20115 O O . SER A 1 5 ? 16.717 13.561 -15.983 1.00 0.00 55 SER A O 12
ATOM 20123 N N . SER A 1 6 ? 14.511 13.693 -15.562 1.00 0.00 56 SER A N 12
ATOM 20124 C CA . SER A 1 6 ? 14.384 12.286 -15.201 1.00 0.00 56 SER A CA 12
ATOM 20125 C C . SER A 1 6 ? 15.606 11.813 -14.420 1.00 0.00 56 SER A C 12
ATOM 20126 O O . SER A 1 6 ? 16.125 10.723 -14.658 1.00 0.00 56 SER A O 12
ATOM 20134 N N . GLY A 1 7 ? 16.062 12.643 -13.486 1.00 0.00 57 GLY A N 12
ATOM 20135 C CA . GLY A 1 7 ? 17.220 12.294 -12.684 1.00 0.00 57 GLY A CA 12
ATOM 20136 C C . GLY A 1 7 ? 17.209 12.967 -11.326 1.00 0.00 57 GLY A C 12
ATOM 20137 O O . GLY A 1 7 ? 16.773 14.110 -11.196 1.00 0.00 57 GLY A O 12
ATOM 20141 N N . ALA A 1 8 ? 17.689 12.255 -10.311 1.00 0.00 58 ALA A N 12
ATOM 20142 C CA . ALA A 1 8 ? 17.733 12.791 -8.956 1.00 0.00 58 ALA A CA 12
ATOM 20143 C C . ALA A 1 8 ? 19.155 13.181 -8.566 1.00 0.00 58 ALA A C 12
ATOM 20144 O O . ALA A 1 8 ? 20.015 12.321 -8.376 1.00 0.00 58 ALA A O 12
ATOM 20151 N N . SER A 1 9 ? 19.395 14.483 -8.449 1.00 0.00 59 SER A N 12
ATOM 20152 C CA . SER A 1 9 ? 20.714 14.988 -8.086 1.00 0.00 59 SER A CA 12
ATOM 20153 C C . SER A 1 9 ? 21.058 14.623 -6.645 1.00 0.00 59 SER A C 12
ATOM 20154 O O . SER A 1 9 ? 22.073 13.979 -6.381 1.00 0.00 59 SER A O 12
ATOM 20162 N N . ARG A 1 10 ? 20.203 15.040 -5.716 1.00 0.00 60 ARG A N 12
ATOM 20163 C CA . ARG A 1 10 ? 20.415 14.759 -4.302 1.00 0.00 60 ARG A CA 12
ATOM 20164 C C . ARG A 1 10 ? 19.613 13.537 -3.864 1.00 0.00 60 ARG A C 12
ATOM 20165 O O . ARG A 1 10 ? 18.423 13.425 -4.159 1.00 0.00 60 ARG A O 12
ATOM 20186 N N . ASP A 1 11 ? 20.273 12.625 -3.158 1.00 0.00 61 ASP A N 12
ATOM 20187 C CA . ASP A 1 11 ? 19.622 11.411 -2.679 1.00 0.00 61 ASP A CA 12
ATOM 20188 C C . ASP A 1 11 ? 18.204 11.708 -2.201 1.00 0.00 61 ASP A C 12
ATOM 20189 O O . ASP A 1 11 ? 17.879 12.845 -1.855 1.00 0.00 61 ASP A O 12
ATOM 20198 N N . LEU A 1 12 ? 17.363 10.679 -2.184 1.00 0.00 62 LEU A N 12
ATOM 20199 C CA . LEU A 1 12 ? 15.979 10.830 -1.749 1.00 0.00 62 LEU A CA 12
ATOM 20200 C C . LEU A 1 12 ? 15.887 10.860 -0.226 1.00 0.00 62 LEU A C 12
ATOM 20201 O O . LEU A 1 12 ? 15.160 11.672 0.346 1.00 0.00 62 LEU A O 12
ATOM 20217 N N . LEU A 1 13 ? 16.630 9.971 0.424 1.00 0.00 63 LEU A N 12
ATOM 20218 C CA . LEU A 1 13 ? 16.635 9.897 1.881 1.00 0.00 63 LEU A CA 12
ATOM 20219 C C . LEU A 1 13 ? 16.787 11.284 2.496 1.00 0.00 63 LEU A C 12
ATOM 20220 O O . LEU A 1 13 ? 16.206 11.579 3.541 1.00 0.00 63 LEU A O 12
ATOM 20236 N N . LYS A 1 14 ? 17.571 12.134 1.841 1.00 0.00 64 LYS A N 12
ATOM 20237 C CA . LYS A 1 14 ? 17.797 13.492 2.320 1.00 0.00 64 LYS A CA 12
ATOM 20238 C C . LYS A 1 14 ? 16.496 14.120 2.810 1.00 0.00 64 LYS A C 12
ATOM 20239 O O . LYS A 1 14 ? 16.478 14.820 3.822 1.00 0.00 64 LYS A O 12
ATOM 20258 N N . GLU A 1 15 ? 15.412 13.865 2.085 1.00 0.00 65 GLU A N 12
ATOM 20259 C CA . GLU A 1 15 ? 14.107 14.406 2.448 1.00 0.00 65 GLU A CA 12
ATOM 20260 C C . GLU A 1 15 ? 13.347 13.436 3.348 1.00 0.00 65 GLU A C 12
ATOM 20261 O O . GLU A 1 15 ? 12.617 13.850 4.249 1.00 0.00 65 GLU A O 12
ATOM 20273 N N . PHE A 1 16 ? 13.523 12.143 3.097 1.00 0.00 66 PHE A N 12
ATOM 20274 C CA . PHE A 1 16 ? 12.854 11.114 3.883 1.00 0.00 66 PHE A CA 12
ATOM 20275 C C . PHE A 1 16 ? 13.846 10.386 4.785 1.00 0.00 66 PHE A C 12
ATOM 20276 O O . PHE A 1 16 ? 14.502 9.426 4.381 1.00 0.00 66 PHE A O 12
ATOM 20293 N N . PRO A 1 17 ? 13.961 10.854 6.037 1.00 0.00 67 PRO A N 12
ATOM 20294 C CA . PRO A 1 17 ? 14.871 10.264 7.023 1.00 0.00 67 PRO A CA 12
ATOM 20295 C C . PRO A 1 17 ? 14.416 8.881 7.477 1.00 0.00 67 PRO A C 12
ATOM 20296 O O . PRO A 1 17 ? 15.231 7.975 7.645 1.00 0.00 67 PRO A O 12
ATOM 20307 N N . GLN A 1 18 ? 13.110 8.728 7.673 1.00 0.00 68 GLN A N 12
ATOM 20308 C CA . GLN A 1 18 ? 12.548 7.455 8.108 1.00 0.00 68 GLN A CA 12
ATOM 20309 C C . GLN A 1 18 ? 11.440 6.998 7.164 1.00 0.00 68 GLN A C 12
ATOM 20310 O O . GLN A 1 18 ? 10.251 7.150 7.445 1.00 0.00 68 GLN A O 12
ATOM 20324 N N . PRO A 1 19 ? 11.837 6.426 6.018 1.00 0.00 69 PRO A N 12
ATOM 20325 C CA . PRO A 1 19 ? 10.892 5.935 5.010 1.00 0.00 69 PRO A CA 12
ATOM 20326 C C . PRO A 1 19 ? 10.133 4.699 5.480 1.00 0.00 69 PRO A C 12
ATOM 20327 O O . PRO A 1 19 ? 9.039 4.408 4.996 1.00 0.00 69 PRO A O 12
ATOM 20338 N N . LYS A 1 20 ? 10.721 3.973 6.425 1.00 0.00 70 LYS A N 12
ATOM 20339 C CA . LYS A 1 20 ? 10.100 2.768 6.963 1.00 0.00 70 LYS A CA 12
ATOM 20340 C C . LYS A 1 20 ? 8.834 3.110 7.742 1.00 0.00 70 LYS A C 12
ATOM 20341 O O . LYS A 1 20 ? 7.781 2.512 7.525 1.00 0.00 70 LYS A O 12
ATOM 20360 N N . ASN A 1 21 ? 8.945 4.075 8.649 1.00 0.00 71 ASN A N 12
ATOM 20361 C CA . ASN A 1 21 ? 7.808 4.496 9.459 1.00 0.00 71 ASN A CA 12
ATOM 20362 C C . ASN A 1 21 ? 6.909 5.452 8.681 1.00 0.00 71 ASN A C 12
ATOM 20363 O O . ASN A 1 21 ? 5.690 5.457 8.856 1.00 0.00 71 ASN A O 12
ATOM 20374 N N . LEU A 1 22 ? 7.519 6.260 7.820 1.00 0.00 72 LEU A N 12
ATOM 20375 C CA . LEU A 1 22 ? 6.774 7.220 7.014 1.00 0.00 72 LEU A CA 12
ATOM 20376 C C . LEU A 1 22 ? 5.844 6.506 6.038 1.00 0.00 72 LEU A C 12
ATOM 20377 O O . LEU A 1 22 ? 4.621 6.610 6.140 1.00 0.00 72 LEU A O 12
ATOM 20393 N N . LEU A 1 23 ? 6.431 5.780 5.093 1.00 0.00 73 LEU A N 12
ATOM 20394 C CA . LEU A 1 23 ? 5.655 5.046 4.099 1.00 0.00 73 LEU A CA 12
ATOM 20395 C C . LEU A 1 23 ? 4.547 4.236 4.763 1.00 0.00 73 LEU A C 12
ATOM 20396 O O . LEU A 1 23 ? 3.368 4.413 4.461 1.00 0.00 73 LEU A O 12
ATOM 20412 N N . ASN A 1 24 ? 4.935 3.347 5.672 1.00 0.00 74 ASN A N 12
ATOM 20413 C CA . ASN A 1 24 ? 3.974 2.510 6.381 1.00 0.00 74 ASN A CA 12
ATOM 20414 C C . ASN A 1 24 ? 2.879 3.359 7.019 1.00 0.00 74 ASN A C 12
ATOM 20415 O O . ASN A 1 24 ? 1.693 3.048 6.907 1.00 0.00 74 ASN A O 12
ATOM 20426 N N . SER A 1 25 ? 3.286 4.433 7.688 1.00 0.00 75 SER A N 12
ATOM 20427 C CA . SER A 1 25 ? 2.340 5.327 8.347 1.00 0.00 75 SER A CA 12
ATOM 20428 C C . SER A 1 25 ? 1.261 5.790 7.373 1.00 0.00 75 SER A C 12
ATOM 20429 O O . SER A 1 25 ? 0.078 5.833 7.713 1.00 0.00 75 SER A O 12
ATOM 20437 N N . VAL A 1 26 ? 1.678 6.136 6.159 1.00 0.00 76 VAL A N 12
ATOM 20438 C CA . VAL A 1 26 ? 0.748 6.595 5.134 1.00 0.00 76 VAL A CA 12
ATOM 20439 C C . VAL A 1 26 ? -0.414 5.622 4.970 1.00 0.00 76 VAL A C 12
ATOM 20440 O O . VAL A 1 26 ? -1.530 5.892 5.414 1.00 0.00 76 VAL A O 12
ATOM 20453 N N . ILE A 1 27 ? -0.144 4.489 4.330 1.00 0.00 77 ILE A N 12
ATOM 20454 C CA . ILE A 1 27 ? -1.167 3.475 4.109 1.00 0.00 77 ILE A CA 12
ATOM 20455 C C . ILE A 1 27 ? -1.875 3.115 5.411 1.00 0.00 77 ILE A C 12
ATOM 20456 O O . ILE A 1 27 ? -3.057 2.774 5.414 1.00 0.00 77 ILE A O 12
ATOM 20472 N N . GLY A 1 28 ? -1.143 3.195 6.518 1.00 0.00 78 GLY A N 12
ATOM 20473 C CA . GLY A 1 28 ? -1.717 2.877 7.812 1.00 0.00 78 GLY A CA 12
ATOM 20474 C C . GLY A 1 28 ? -2.916 3.743 8.143 1.00 0.00 78 GLY A C 12
ATOM 20475 O O . GLY A 1 28 ? -3.854 3.292 8.801 1.00 0.00 78 GLY A O 12
ATOM 20479 N N . ARG A 1 29 ? -2.886 4.991 7.688 1.00 0.00 79 ARG A N 12
ATOM 20480 C CA . ARG A 1 29 ? -3.978 5.924 7.943 1.00 0.00 79 ARG A CA 12
ATOM 20481 C C . ARG A 1 29 ? -5.077 5.773 6.895 1.00 0.00 79 ARG A C 12
ATOM 20482 O O . ARG A 1 29 ? -6.261 5.724 7.226 1.00 0.00 79 ARG A O 12
ATOM 20503 N N . ALA A 1 30 ? -4.675 5.701 5.630 1.00 0.00 80 ALA A N 12
ATOM 20504 C CA . ALA A 1 30 ? -5.625 5.555 4.534 1.00 0.00 80 ALA A CA 12
ATOM 20505 C C . ALA A 1 30 ? -6.419 4.260 4.665 1.00 0.00 80 ALA A C 12
ATOM 20506 O O . ALA A 1 30 ? -7.651 4.268 4.628 1.00 0.00 80 ALA A O 12
ATOM 20513 N N . LEU A 1 31 ? -5.708 3.148 4.818 1.00 0.00 81 LEU A N 12
ATOM 20514 C CA . LEU A 1 31 ? -6.347 1.844 4.954 1.00 0.00 81 LEU A CA 12
ATOM 20515 C C . LEU A 1 31 ? -6.239 1.332 6.387 1.00 0.00 81 LEU A C 12
ATOM 20516 O O . LEU A 1 31 ? -7.234 1.258 7.107 1.00 0.00 81 LEU A O 12
ATOM 20532 N N . GLY A 1 32 ? -5.023 0.979 6.794 1.00 0.00 82 GLY A N 12
ATOM 20533 C CA . GLY A 1 32 ? -4.808 0.481 8.140 1.00 0.00 82 GLY A CA 12
ATOM 20534 C C . GLY A 1 32 ? -3.482 -0.240 8.285 1.00 0.00 82 GLY A C 12
ATOM 20535 O O . GLY A 1 32 ? -3.166 -1.136 7.502 1.00 0.00 82 GLY A O 12
ATOM 20539 N N . ILE A 1 33 ? -2.704 0.152 9.289 1.00 0.00 83 ILE A N 12
ATOM 20540 C CA . ILE A 1 33 ? -1.406 -0.463 9.533 1.00 0.00 83 ILE A CA 12
ATOM 20541 C C . ILE A 1 33 ? -1.461 -1.971 9.315 1.00 0.00 83 ILE A C 12
ATOM 20542 O O . ILE A 1 33 ? -0.522 -2.568 8.789 1.00 0.00 83 ILE A O 12
ATOM 20558 N N . SER A 1 34 ? -2.570 -2.582 9.722 1.00 0.00 84 SER A N 12
ATOM 20559 C CA . SER A 1 34 ? -2.748 -4.021 9.573 1.00 0.00 84 SER A CA 12
ATOM 20560 C C . SER A 1 34 ? -2.718 -4.423 8.101 1.00 0.00 84 SER A C 12
ATOM 20561 O O . SER A 1 34 ? -1.966 -5.313 7.703 1.00 0.00 84 SER A O 12
ATOM 20569 N N . HIS A 1 35 ? -3.543 -3.760 7.296 1.00 0.00 85 HIS A N 12
ATOM 20570 C CA . HIS A 1 35 ? -3.612 -4.046 5.868 1.00 0.00 85 HIS A CA 12
ATOM 20571 C C . HIS A 1 35 ? -2.307 -3.668 5.175 1.00 0.00 85 HIS A C 12
ATOM 20572 O O . HIS A 1 35 ? -1.790 -4.421 4.349 1.00 0.00 85 HIS A O 12
ATOM 20586 N N . ALA A 1 36 ? -1.780 -2.496 5.515 1.00 0.00 86 ALA A N 12
ATOM 20587 C CA . ALA A 1 36 ? -0.535 -2.019 4.926 1.00 0.00 86 ALA A CA 12
ATOM 20588 C C . ALA A 1 36 ? 0.492 -3.142 4.827 1.00 0.00 86 ALA A C 12
ATOM 20589 O O . ALA A 1 36 ? 1.298 -3.181 3.897 1.00 0.00 86 ALA A O 12
ATOM 20596 N N . LYS A 1 37 ? 0.459 -4.054 5.793 1.00 0.00 87 LYS A N 12
ATOM 20597 C CA . LYS A 1 37 ? 1.386 -5.179 5.815 1.00 0.00 87 LYS A CA 12
ATOM 20598 C C . LYS A 1 37 ? 1.568 -5.762 4.418 1.00 0.00 87 LYS A C 12
ATOM 20599 O O . LYS A 1 37 ? 2.682 -5.810 3.895 1.00 0.00 87 LYS A O 12
ATOM 20618 N N . ASP A 1 38 ? 0.468 -6.203 3.817 1.00 0.00 88 ASP A N 12
ATOM 20619 C CA . ASP A 1 38 ? 0.506 -6.780 2.479 1.00 0.00 88 ASP A CA 12
ATOM 20620 C C . ASP A 1 38 ? 0.727 -5.698 1.426 1.00 0.00 88 ASP A C 12
ATOM 20621 O O . ASP A 1 38 ? 1.522 -5.868 0.502 1.00 0.00 88 ASP A O 12
ATOM 20630 N N . LYS A 1 39 ? 0.016 -4.584 1.572 1.00 0.00 89 LYS A N 12
ATOM 20631 C CA . LYS A 1 39 ? 0.133 -3.473 0.635 1.00 0.00 89 LYS A CA 12
ATOM 20632 C C . LYS A 1 39 ? 1.591 -3.234 0.254 1.00 0.00 89 LYS A C 12
ATOM 20633 O O . LYS A 1 39 ? 1.905 -2.981 -0.910 1.00 0.00 89 LYS A O 12
ATOM 20652 N N . LEU A 1 40 ? 2.477 -3.317 1.240 1.00 0.00 90 LEU A N 12
ATOM 20653 C CA . LEU A 1 40 ? 3.902 -3.111 1.008 1.00 0.00 90 LEU A CA 12
ATOM 20654 C C . LEU A 1 40 ? 4.665 -4.429 1.100 1.00 0.00 90 LEU A C 12
ATOM 20655 O O . LEU A 1 40 ? 4.764 -5.027 2.172 1.00 0.00 90 LEU A O 12
ATOM 20671 N N . VAL A 1 41 ? 5.204 -4.875 -0.030 1.00 0.00 91 VAL A N 12
ATOM 20672 C CA . VAL A 1 41 ? 5.961 -6.120 -0.076 1.00 0.00 91 VAL A CA 12
ATOM 20673 C C . VAL A 1 41 ? 7.424 -5.862 -0.419 1.00 0.00 91 VAL A C 12
ATOM 20674 O O . VAL A 1 41 ? 7.738 -4.980 -1.219 1.00 0.00 91 VAL A O 12
ATOM 20687 N N . TYR A 1 42 ? 8.314 -6.635 0.192 1.00 0.00 92 TYR A N 12
ATOM 20688 C CA . TYR A 1 42 ? 9.745 -6.489 -0.047 1.00 0.00 92 TYR A CA 12
ATOM 20689 C C . TYR A 1 42 ? 10.337 -7.775 -0.616 1.00 0.00 92 TYR A C 12
ATOM 20690 O O . TYR A 1 42 ? 10.292 -8.828 0.020 1.00 0.00 92 TYR A O 12
ATOM 20708 N N . VAL A 1 43 ? 10.892 -7.680 -1.820 1.00 0.00 93 VAL A N 12
ATOM 20709 C CA . VAL A 1 43 ? 11.495 -8.834 -2.476 1.00 0.00 93 VAL A CA 12
ATOM 20710 C C . VAL A 1 43 ? 13.015 -8.713 -2.515 1.00 0.00 93 VAL A C 12
ATOM 20711 O O . VAL A 1 43 ? 13.558 -7.766 -3.084 1.00 0.00 93 VAL A O 12
ATOM 20724 N N . HIS A 1 44 ? 13.696 -9.678 -1.906 1.00 0.00 94 HIS A N 12
ATOM 20725 C CA . HIS A 1 44 ? 15.154 -9.681 -1.872 1.00 0.00 94 HIS A CA 12
ATOM 20726 C C . HIS A 1 44 ? 15.724 -10.458 -3.054 1.00 0.00 94 HIS A C 12
ATOM 20727 O O . HIS A 1 44 ? 15.060 -11.329 -3.617 1.00 0.00 94 HIS A O 12
ATOM 20741 N N . THR A 1 45 ? 16.959 -10.137 -3.427 1.00 0.00 95 THR A N 12
ATOM 20742 C CA . THR A 1 45 ? 17.618 -10.803 -4.544 1.00 0.00 95 THR A CA 12
ATOM 20743 C C . THR A 1 45 ? 19.074 -11.113 -4.217 1.00 0.00 95 THR A C 12
ATOM 20744 O O . THR A 1 45 ? 19.799 -10.261 -3.704 1.00 0.00 95 THR A O 12
ATOM 20755 N N . ASN A 1 46 ? 19.496 -12.336 -4.519 1.00 0.00 96 ASN A N 12
ATOM 20756 C CA . ASN A 1 46 ? 20.868 -12.758 -4.258 1.00 0.00 96 ASN A CA 12
ATOM 20757 C C . ASN A 1 46 ? 21.609 -13.039 -5.561 1.00 0.00 96 ASN A C 12
ATOM 20758 O O . ASN A 1 46 ? 21.187 -13.874 -6.360 1.00 0.00 96 ASN A O 12
ATOM 20769 N N . GLY A 1 47 ? 22.717 -12.334 -5.770 1.00 0.00 97 GLY A N 12
ATOM 20770 C CA . GLY A 1 47 ? 23.500 -12.522 -6.977 1.00 0.00 97 GLY A CA 12
ATOM 20771 C C . GLY A 1 47 ? 24.661 -11.552 -7.072 1.00 0.00 97 GLY A C 12
ATOM 20772 O O . GLY A 1 47 ? 25.826 -11.934 -6.964 1.00 0.00 97 GLY A O 12
ATOM 20776 N N . PRO A 1 48 ? 24.346 -10.265 -7.281 1.00 0.00 98 PRO A N 12
ATOM 20777 C CA . PRO A 1 48 ? 25.359 -9.212 -7.397 1.00 0.00 98 PRO A CA 12
ATOM 20778 C C . PRO A 1 48 ? 26.055 -8.928 -6.070 1.00 0.00 98 PRO A C 12
ATOM 20779 O O . PRO A 1 48 ? 25.607 -9.376 -5.014 1.00 0.00 98 PRO A O 12
ATOM 20790 N N . LYS A 1 49 ? 27.152 -8.181 -6.131 1.00 0.00 99 LYS A N 12
ATOM 20791 C CA . LYS A 1 49 ? 27.909 -7.835 -4.934 1.00 0.00 99 LYS A CA 12
ATOM 20792 C C . LYS A 1 49 ? 26.994 -7.259 -3.858 1.00 0.00 99 LYS A C 12
ATOM 20793 O O . LYS A 1 49 ? 26.888 -7.807 -2.760 1.00 0.00 99 LYS A O 12
ATOM 20812 N N . LYS A 1 50 ? 26.333 -6.153 -4.180 1.00 0.00 100 LYS A N 12
ATOM 20813 C CA . LYS A 1 50 ? 25.424 -5.504 -3.242 1.00 0.00 100 LYS A CA 12
ATOM 20814 C C . LYS A 1 50 ? 24.030 -6.118 -3.322 1.00 0.00 100 LYS A C 12
ATOM 20815 O O . LYS A 1 50 ? 23.619 -6.617 -4.370 1.00 0.00 100 LYS A O 12
ATOM 20834 N N . LYS A 1 51 ? 23.305 -6.077 -2.209 1.00 0.00 101 LYS A N 12
ATOM 20835 C CA . LYS A 1 51 ? 21.956 -6.627 -2.154 1.00 0.00 101 LYS A CA 12
ATOM 20836 C C . LYS A 1 51 ? 20.947 -5.654 -2.756 1.00 0.00 101 LYS A C 12
ATOM 20837 O O . LYS A 1 51 ? 21.095 -4.438 -2.637 1.00 0.00 101 LYS A O 12
ATOM 20856 N N . LYS A 1 52 ? 19.920 -6.198 -3.401 1.00 0.00 102 LYS A N 12
ATOM 20857 C CA . LYS A 1 52 ? 18.884 -5.379 -4.019 1.00 0.00 102 LYS A CA 12
ATOM 20858 C C . LYS A 1 52 ? 17.496 -5.834 -3.579 1.00 0.00 102 LYS A C 12
ATOM 20859 O O . LYS A 1 52 ? 17.170 -7.019 -3.646 1.00 0.00 102 LYS A O 12
ATOM 20878 N N . VAL A 1 53 ? 16.682 -4.884 -3.129 1.00 0.00 103 VAL A N 12
ATOM 20879 C CA . VAL A 1 53 ? 15.329 -5.186 -2.681 1.00 0.00 103 VAL A CA 12
ATOM 20880 C C . VAL A 1 53 ? 14.296 -4.397 -3.478 1.00 0.00 103 VAL A C 12
ATOM 20881 O O . VAL A 1 53 ? 14.393 -3.176 -3.605 1.00 0.00 103 VAL A O 12
ATOM 20894 N N . THR A 1 54 ? 13.306 -5.103 -4.015 1.00 0.00 104 THR A N 12
ATOM 20895 C CA . THR A 1 54 ? 12.255 -4.470 -4.801 1.00 0.00 104 THR A CA 12
ATOM 20896 C C . THR A 1 54 ? 10.967 -4.341 -3.995 1.00 0.00 104 THR A C 12
ATOM 20897 O O . THR A 1 54 ? 10.295 -5.335 -3.716 1.00 0.00 104 THR A O 12
ATOM 20908 N N . LEU A 1 55 ? 10.627 -3.112 -3.625 1.00 0.00 105 LEU A N 12
ATOM 20909 C CA . LEU A 1 55 ? 9.418 -2.853 -2.851 1.00 0.00 105 LEU A CA 12
ATOM 20910 C C . LEU A 1 55 ? 8.190 -2.815 -3.755 1.00 0.00 105 LEU A C 12
ATOM 20911 O O . LEU A 1 55 ? 8.027 -1.898 -4.561 1.00 0.00 105 LEU A O 12
ATOM 20927 N N . HIS A 1 56 ? 7.327 -3.816 -3.614 1.00 0.00 106 HIS A N 12
ATOM 20928 C CA . HIS A 1 56 ? 6.111 -3.896 -4.417 1.00 0.00 106 HIS A CA 12
ATOM 20929 C C . HIS A 1 56 ? 4.938 -3.243 -3.692 1.00 0.00 106 HIS A C 12
ATOM 20930 O O . HIS A 1 56 ? 4.385 -3.811 -2.750 1.00 0.00 106 HIS A O 12
ATOM 20944 N N . ILE A 1 57 ? 4.564 -2.048 -4.138 1.00 0.00 107 ILE A N 12
ATOM 20945 C CA . ILE A 1 57 ? 3.457 -1.320 -3.532 1.00 0.00 107 ILE A CA 12
ATOM 20946 C C . ILE A 1 57 ? 2.178 -1.486 -4.346 1.00 0.00 107 ILE A C 12
ATOM 20947 O O . ILE A 1 57 ? 2.217 -1.577 -5.573 1.00 0.00 107 ILE A O 12
ATOM 20963 N N . LYS A 1 58 ? 1.044 -1.523 -3.655 1.00 0.00 108 LYS A N 12
ATOM 20964 C CA . LYS A 1 58 ? -0.249 -1.674 -4.313 1.00 0.00 108 LYS A CA 12
ATOM 20965 C C . LYS A 1 58 ? -1.101 -0.422 -4.134 1.00 0.00 108 LYS A C 12
ATOM 20966 O O . LYS A 1 58 ? -1.751 0.037 -5.073 1.00 0.00 108 LYS A O 12
ATOM 20985 N N . TRP A 1 59 ? -1.090 0.127 -2.925 1.00 0.00 109 TRP A N 12
ATOM 20986 C CA . TRP A 1 59 ? -1.861 1.328 -2.624 1.00 0.00 109 TRP A CA 12
ATOM 20987 C C . TRP A 1 59 ? -0.968 2.564 -2.630 1.00 0.00 109 TRP A C 12
ATOM 20988 O O . TRP A 1 59 ? 0.159 2.546 -2.135 1.00 0.00 109 TRP A O 12
ATOM 21009 N N . PRO A 1 60 ? -1.481 3.663 -3.202 1.00 0.00 110 PRO A N 12
ATOM 21010 C CA . PRO A 1 60 ? -2.822 3.696 -3.794 1.00 0.00 110 PRO A CA 12
ATOM 21011 C C . PRO A 1 60 ? -2.910 2.870 -5.073 1.00 0.00 110 PRO A C 12
ATOM 21012 O O . PRO A 1 60 ? -3.892 2.163 -5.302 1.00 0.00 110 PRO A O 12
ATOM 21023 N N . LYS A 1 61 ? -1.878 2.964 -5.905 1.00 0.00 111 LYS A N 12
ATOM 21024 C CA . LYS A 1 61 ? -1.838 2.224 -7.161 1.00 0.00 111 LYS A CA 12
ATOM 21025 C C . LYS A 1 61 ? -0.757 1.148 -7.124 1.00 0.00 111 LYS A C 12
ATOM 21026 O O . LYS A 1 61 ? 0.066 1.112 -6.209 1.00 0.00 111 LYS A O 12
ATOM 21045 N N . SER A 1 62 ? -0.765 0.274 -8.126 1.00 0.00 112 SER A N 12
ATOM 21046 C CA . SER A 1 62 ? 0.214 -0.804 -8.206 1.00 0.00 112 SER A CA 12
ATOM 21047 C C . SER A 1 62 ? 1.537 -0.296 -8.770 1.00 0.00 112 SER A C 12
ATOM 21048 O O . SER A 1 62 ? 1.639 0.023 -9.955 1.00 0.00 112 SER A O 12
ATOM 21056 N N . VAL A 1 63 ? 2.550 -0.223 -7.912 1.00 0.00 113 VAL A N 12
ATOM 21057 C CA . VAL A 1 63 ? 3.868 0.245 -8.323 1.00 0.00 113 VAL A CA 12
ATOM 21058 C C . VAL A 1 63 ? 4.972 -0.515 -7.597 1.00 0.00 113 VAL A C 12
ATOM 21059 O O . VAL A 1 63 ? 4.717 -1.212 -6.616 1.00 0.00 113 VAL A O 12
ATOM 21072 N N . GLU A 1 64 ? 6.201 -0.373 -8.085 1.00 0.00 114 GLU A N 12
ATOM 21073 C CA . GLU A 1 64 ? 7.344 -1.047 -7.481 1.00 0.00 114 GLU A CA 12
ATOM 21074 C C . GLU A 1 64 ? 8.591 -0.170 -7.551 1.00 0.00 114 GLU A C 12
ATOM 21075 O O . GLU A 1 64 ? 8.719 0.678 -8.434 1.00 0.00 114 GLU A O 12
ATOM 21087 N N . VAL A 1 65 ? 9.509 -0.381 -6.612 1.00 0.00 115 VAL A N 12
ATOM 21088 C CA . VAL A 1 65 ? 10.746 0.389 -6.567 1.00 0.00 115 VAL A CA 12
ATOM 21089 C C . VAL A 1 65 ? 11.913 -0.474 -6.100 1.00 0.00 115 VAL A C 12
ATOM 21090 O O . VAL A 1 65 ? 11.718 -1.499 -5.449 1.00 0.00 115 VAL A O 12
ATOM 21103 N N . GLU A 1 66 ? 13.127 -0.050 -6.438 1.00 0.00 116 GLU A N 12
ATOM 21104 C CA . GLU A 1 66 ? 14.326 -0.785 -6.054 1.00 0.00 116 GLU A CA 12
ATOM 21105 C C . GLU A 1 66 ? 15.026 -0.109 -4.878 1.00 0.00 116 GLU A C 12
ATOM 21106 O O . GLU A 1 66 ? 14.951 1.108 -4.713 1.00 0.00 116 GLU A O 12
ATOM 21118 N N . GLY A 1 67 ? 15.706 -0.909 -4.062 1.00 0.00 117 GLY A N 12
ATOM 21119 C CA . GLY A 1 67 ? 16.408 -0.371 -2.912 1.00 0.00 117 GLY A CA 12
ATOM 21120 C C . GLY A 1 67 ? 17.741 -1.053 -2.675 1.00 0.00 117 GLY A C 12
ATOM 21121 O O . GLY A 1 67 ? 17.788 -2.206 -2.246 1.00 0.00 117 GLY A O 12
ATOM 21125 N N . TYR A 1 68 ? 18.826 -0.341 -2.957 1.00 0.00 118 TYR A N 12
ATOM 21126 C CA . TYR A 1 68 ? 20.166 -0.887 -2.776 1.00 0.00 118 TYR A CA 12
ATOM 21127 C C . TYR A 1 68 ? 20.750 -0.463 -1.431 1.00 0.00 118 TYR A C 12
ATOM 21128 O O . TYR A 1 68 ? 20.222 0.426 -0.765 1.00 0.00 118 TYR A O 12
ATOM 21146 N N . GLY A 1 69 ? 21.845 -1.108 -1.039 1.00 0.00 119 GLY A N 12
ATOM 21147 C CA . GLY A 1 69 ? 22.483 -0.786 0.224 1.00 0.00 119 GLY A CA 12
ATOM 21148 C C . GLY A 1 69 ? 23.555 -1.788 0.604 1.00 0.00 119 GLY A C 12
ATOM 21149 O O . GLY A 1 69 ? 23.576 -2.908 0.094 1.00 0.00 119 GLY A O 12
ATOM 21153 N N . SER A 1 70 ? 24.449 -1.384 1.501 1.00 0.00 120 SER A N 12
ATOM 21154 C CA . SER A 1 70 ? 25.532 -2.254 1.945 1.00 0.00 120 SER A CA 12
ATOM 21155 C C . SER A 1 70 ? 24.984 -3.475 2.676 1.00 0.00 120 SER A C 12
ATOM 21156 O O . SER A 1 70 ? 25.430 -4.601 2.451 1.00 0.00 120 SER A O 12
ATOM 21164 N N . LYS A 1 71 ? 24.013 -3.246 3.553 1.00 0.00 121 LYS A N 12
ATOM 21165 C CA . LYS A 1 71 ? 23.401 -4.326 4.318 1.00 0.00 121 LYS A CA 12
ATOM 21166 C C . LYS A 1 71 ? 21.936 -4.504 3.931 1.00 0.00 121 LYS A C 12
ATOM 21167 O O . LYS A 1 71 ? 21.419 -3.791 3.070 1.00 0.00 121 LYS A O 12
ATOM 21186 N N . LYS A 1 72 ? 21.271 -5.458 4.573 1.00 0.00 122 LYS A N 12
ATOM 21187 C CA . LYS A 1 72 ? 19.864 -5.728 4.299 1.00 0.00 122 LYS A CA 12
ATOM 21188 C C . LYS A 1 72 ? 18.999 -4.526 4.661 1.00 0.00 122 LYS A C 12
ATOM 21189 O O . LYS A 1 72 ? 18.112 -4.137 3.901 1.00 0.00 122 LYS A O 12
ATOM 21208 N N . ILE A 1 73 ? 19.262 -3.942 5.825 1.00 0.00 123 ILE A N 12
ATOM 21209 C CA . ILE A 1 73 ? 18.508 -2.782 6.286 1.00 0.00 123 ILE A CA 12
ATOM 21210 C C . ILE A 1 73 ? 18.706 -1.592 5.353 1.00 0.00 123 ILE A C 12
ATOM 21211 O O . ILE A 1 73 ? 17.768 -0.845 5.076 1.00 0.00 123 ILE A O 12
ATOM 21227 N N . ASP A 1 74 ? 19.932 -1.424 4.870 1.00 0.00 124 ASP A N 12
ATOM 21228 C CA . ASP A 1 74 ? 20.253 -0.326 3.965 1.00 0.00 124 ASP A CA 12
ATOM 21229 C C . ASP A 1 74 ? 19.475 -0.453 2.659 1.00 0.00 124 ASP A C 12
ATOM 21230 O O . ASP A 1 74 ? 18.942 0.530 2.145 1.00 0.00 124 ASP A O 12
ATOM 21239 N N . ALA A 1 75 ? 19.416 -1.669 2.127 1.00 0.00 125 ALA A N 12
ATOM 21240 C CA . ALA A 1 75 ? 18.703 -1.924 0.882 1.00 0.00 125 ALA A CA 12
ATOM 21241 C C . ALA A 1 75 ? 17.206 -1.680 1.047 1.00 0.00 125 ALA A C 12
ATOM 21242 O O . ALA A 1 75 ? 16.613 -0.890 0.313 1.00 0.00 125 ALA A O 12
ATOM 21249 N N . GLU A 1 76 ? 16.603 -2.364 2.014 1.00 0.00 126 GLU A N 12
ATOM 21250 C CA . GLU A 1 76 ? 15.175 -2.222 2.272 1.00 0.00 126 GLU A CA 12
ATOM 21251 C C . GLU A 1 76 ? 14.807 -0.759 2.502 1.00 0.00 126 GLU A C 12
ATOM 21252 O O . GLU A 1 76 ? 13.858 -0.246 1.908 1.00 0.00 126 GLU A O 12
ATOM 21264 N N . ARG A 1 77 ? 15.564 -0.093 3.367 1.00 0.00 127 ARG A N 12
ATOM 21265 C CA . ARG A 1 77 ? 15.317 1.310 3.677 1.00 0.00 127 ARG A CA 12
ATOM 21266 C C . ARG A 1 77 ? 15.210 2.138 2.400 1.00 0.00 127 ARG A C 12
ATOM 21267 O O . ARG A 1 77 ? 14.323 2.982 2.270 1.00 0.00 127 ARG A O 12
ATOM 21288 N N . GLN A 1 78 ? 16.118 1.890 1.462 1.00 0.00 128 GLN A N 12
ATOM 21289 C CA . GLN A 1 78 ? 16.125 2.614 0.196 1.00 0.00 128 GLN A CA 12
ATOM 21290 C C . GLN A 1 78 ? 14.826 2.384 -0.570 1.00 0.00 128 GLN A C 12
ATOM 21291 O O . GLN A 1 78 ? 14.127 3.332 -0.925 1.00 0.00 128 GLN A O 12
ATOM 21305 N N . ALA A 1 79 ? 14.509 1.118 -0.821 1.00 0.00 129 ALA A N 12
ATOM 21306 C CA . ALA A 1 79 ? 13.294 0.763 -1.543 1.00 0.00 129 ALA A CA 12
ATOM 21307 C C . ALA A 1 79 ? 12.123 1.637 -1.109 1.00 0.00 129 ALA A C 12
ATOM 21308 O O . ALA A 1 79 ? 11.436 2.229 -1.941 1.00 0.00 129 ALA A O 12
ATOM 21315 N N . ALA A 1 80 ? 11.899 1.713 0.199 1.00 0.00 130 ALA A N 12
ATOM 21316 C CA . ALA A 1 80 ? 10.812 2.516 0.743 1.00 0.00 130 ALA A CA 12
ATOM 21317 C C . ALA A 1 80 ? 10.959 3.981 0.345 1.00 0.00 130 ALA A C 12
ATOM 21318 O O . ALA A 1 80 ? 10.064 4.560 -0.269 1.00 0.00 130 ALA A O 12
ATOM 21325 N N . ALA A 1 81 ? 12.093 4.575 0.701 1.00 0.00 131 ALA A N 12
ATOM 21326 C CA . ALA A 1 81 ? 12.358 5.972 0.380 1.00 0.00 131 ALA A CA 12
ATOM 21327 C C . ALA A 1 81 ? 12.069 6.262 -1.089 1.00 0.00 131 ALA A C 12
ATOM 21328 O O . ALA A 1 81 ? 11.477 7.287 -1.424 1.00 0.00 131 ALA A O 12
ATOM 21335 N N . ALA A 1 82 ? 12.492 5.352 -1.961 1.00 0.00 132 ALA A N 12
ATOM 21336 C CA . ALA A 1 82 ? 12.277 5.511 -3.394 1.00 0.00 132 ALA A CA 12
ATOM 21337 C C . ALA A 1 82 ? 10.799 5.719 -3.708 1.00 0.00 132 ALA A C 12
ATOM 21338 O O . ALA A 1 82 ? 10.450 6.347 -4.707 1.00 0.00 132 ALA A O 12
ATOM 21345 N N . ALA A 1 83 ? 9.936 5.186 -2.849 1.00 0.00 133 ALA A N 12
ATOM 21346 C CA . ALA A 1 83 ? 8.496 5.315 -3.035 1.00 0.00 133 ALA A CA 12
ATOM 21347 C C . ALA A 1 83 ? 7.972 6.596 -2.394 1.00 0.00 133 ALA A C 12
ATOM 21348 O O . ALA A 1 83 ? 7.039 7.219 -2.902 1.00 0.00 133 ALA A O 12
ATOM 21355 N N . CYS A 1 84 ? 8.578 6.983 -1.277 1.00 0.00 134 CYS A N 12
ATOM 21356 C CA . CYS A 1 84 ? 8.171 8.190 -0.566 1.00 0.00 134 CYS A CA 12
ATOM 21357 C C . CYS A 1 84 ? 7.997 9.358 -1.531 1.00 0.00 134 CYS A C 12
ATOM 21358 O O . CYS A 1 84 ? 7.088 10.173 -1.376 1.00 0.00 134 CYS A O 12
ATOM 21366 N N . GLN A 1 85 ? 8.875 9.432 -2.526 1.00 0.00 135 GLN A N 12
ATOM 21367 C CA . GLN A 1 85 ? 8.819 10.502 -3.515 1.00 0.00 135 GLN A CA 12
ATOM 21368 C C . GLN A 1 85 ? 7.585 10.362 -4.400 1.00 0.00 135 GLN A C 12
ATOM 21369 O O . GLN A 1 85 ? 6.997 11.357 -4.825 1.00 0.00 135 GLN A O 12
ATOM 21383 N N . LEU A 1 86 ? 7.197 9.121 -4.674 1.00 0.00 136 LEU A N 12
ATOM 21384 C CA . LEU A 1 86 ? 6.031 8.850 -5.508 1.00 0.00 136 LEU A CA 12
ATOM 21385 C C . LEU A 1 86 ? 4.746 9.263 -4.799 1.00 0.00 136 LEU A C 12
ATOM 21386 O O . LEU A 1 86 ? 3.825 9.794 -5.419 1.00 0.00 136 LEU A O 12
ATOM 21402 N N . PHE A 1 87 ? 4.691 9.016 -3.494 1.00 0.00 137 PHE A N 12
ATOM 21403 C CA . PHE A 1 87 ? 3.519 9.363 -2.699 1.00 0.00 137 PHE A CA 12
ATOM 21404 C C . PHE A 1 87 ? 3.343 10.877 -2.620 1.00 0.00 137 PHE A C 12
ATOM 21405 O O . PHE A 1 87 ? 2.268 11.405 -2.903 1.00 0.00 137 PHE A O 12
ATOM 21422 N N . LYS A 1 88 ? 4.409 11.570 -2.233 1.00 0.00 138 LYS A N 12
ATOM 21423 C CA . LYS A 1 88 ? 4.375 13.023 -2.117 1.00 0.00 138 LYS A CA 12
ATOM 21424 C C . LYS A 1 88 ? 4.044 13.669 -3.458 1.00 0.00 138 LYS A C 12
ATOM 21425 O O . LYS A 1 88 ? 3.296 14.644 -3.521 1.00 0.00 138 LYS A O 12
ATOM 21444 N N . GLY A 1 89 ? 4.604 13.117 -4.530 1.00 0.00 139 GLY A N 12
ATOM 21445 C CA . GLY A 1 89 ? 4.354 13.652 -5.856 1.00 0.00 139 GLY A CA 12
ATOM 21446 C C . GLY A 1 89 ? 2.901 13.524 -6.269 1.00 0.00 139 GLY A C 12
ATOM 21447 O O . GLY A 1 89 ? 2.344 14.429 -6.889 1.00 0.00 139 GLY A O 12
ATOM 21451 N N . TRP A 1 90 ? 2.288 12.398 -5.925 1.00 0.00 140 TRP A N 12
ATOM 21452 C CA . TRP A 1 90 ? 0.890 12.154 -6.266 1.00 0.00 140 TRP A CA 12
ATOM 21453 C C . TRP A 1 90 ? -0.031 13.074 -5.473 1.00 0.00 140 TRP A C 12
ATOM 21454 O O . TRP A 1 90 ? -1.144 13.374 -5.903 1.00 0.00 140 TRP A O 12
ATOM 21475 N N . GLY A 1 91 ? 0.439 13.519 -4.312 1.00 0.00 141 GLY A N 12
ATOM 21476 C CA . GLY A 1 91 ? -0.356 14.400 -3.477 1.00 0.00 141 GLY A CA 12
ATOM 21477 C C . GLY A 1 91 ? -0.923 13.693 -2.262 1.00 0.00 141 GLY A C 12
ATOM 21478 O O . GLY A 1 91 ? -1.999 14.043 -1.777 1.00 0.00 141 GLY A O 12
ATOM 21482 N N . LEU A 1 92 ? -0.198 12.695 -1.769 1.00 0.00 142 LEU A N 12
ATOM 21483 C CA . LEU A 1 92 ? -0.635 11.935 -0.603 1.00 0.00 142 LEU A CA 12
ATOM 21484 C C . LEU A 1 92 ? -0.005 12.485 0.672 1.00 0.00 142 LEU A C 12
ATOM 21485 O O . LEU A 1 92 ? -0.550 12.324 1.765 1.00 0.00 142 LEU A O 12
ATOM 21501 N N . LEU A 1 93 ? 1.144 13.135 0.526 1.00 0.00 143 LEU A N 12
ATOM 21502 C CA . LEU A 1 93 ? 1.847 13.712 1.666 1.00 0.00 143 LEU A CA 12
ATOM 21503 C C . LEU A 1 93 ? 1.990 15.222 1.511 1.00 0.00 143 LEU A C 12
ATOM 21504 O O . LEU A 1 93 ? 1.371 15.993 2.244 1.00 0.00 143 LEU A O 12
ATOM 21520 N N . GLY A 1 94 ? 2.809 15.639 0.550 1.00 0.00 144 GLY A N 12
ATOM 21521 C CA . GLY A 1 94 ? 3.016 17.056 0.315 1.00 0.00 144 GLY A CA 12
ATOM 21522 C C . GLY A 1 94 ? 4.485 17.423 0.241 1.00 0.00 144 GLY A C 12
ATOM 21523 O O . GLY A 1 94 ? 5.352 16.567 0.065 1.00 0.00 144 GLY A O 12
ATOM 21527 N N . PRO A 1 95 ? 4.781 18.724 0.376 1.00 0.00 145 PRO A N 12
ATOM 21528 C CA . PRO A 1 95 ? 6.156 19.232 0.326 1.00 0.00 145 PRO A CA 12
ATOM 21529 C C . PRO A 1 95 ? 6.971 18.819 1.546 1.00 0.00 145 PRO A C 12
ATOM 21530 O O . PRO A 1 95 ? 8.148 18.475 1.430 1.00 0.00 145 PRO A O 12
ATOM 21541 N N . ARG A 1 96 ? 6.339 18.855 2.714 1.00 0.00 146 ARG A N 12
ATOM 21542 C CA . ARG A 1 96 ? 7.008 18.485 3.956 1.00 0.00 146 ARG A CA 12
ATOM 21543 C C . ARG A 1 96 ? 6.657 17.055 4.357 1.00 0.00 146 ARG A C 12
ATOM 21544 O O . ARG A 1 96 ? 6.652 16.715 5.539 1.00 0.00 146 ARG A O 12
ATOM 21565 N N . ASN A 1 97 ? 6.363 16.223 3.364 1.00 0.00 147 ASN A N 12
ATOM 21566 C CA . ASN A 1 97 ? 6.009 14.830 3.613 1.00 0.00 147 ASN A CA 12
ATOM 21567 C C . ASN A 1 97 ? 5.087 14.711 4.823 1.00 0.00 147 ASN A C 12
ATOM 21568 O O . ASN A 1 97 ? 5.320 13.895 5.714 1.00 0.00 147 ASN A O 12
ATOM 21579 N N . GLU A 1 98 ? 4.040 15.529 4.845 1.00 0.00 148 GLU A N 12
ATOM 21580 C CA . GLU A 1 98 ? 3.084 15.515 5.946 1.00 0.00 148 GLU A CA 12
ATOM 21581 C C . GLU A 1 98 ? 1.845 14.703 5.580 1.00 0.00 148 GLU A C 12
ATOM 21582 O O . GLU A 1 98 ? 1.289 14.854 4.491 1.00 0.00 148 GLU A O 12
ATOM 21594 N N . LEU A 1 99 ? 1.419 13.840 6.495 1.00 0.00 149 LEU A N 12
ATOM 21595 C CA . LEU A 1 99 ? 0.247 13.002 6.270 1.00 0.00 149 LEU A CA 12
ATOM 21596 C C . LEU A 1 99 ? -0.999 13.855 6.051 1.00 0.00 149 LEU A C 12
ATOM 21597 O O . LEU A 1 99 ? -0.937 15.084 6.095 1.00 0.00 149 LEU A O 12
ATOM 21613 N N . PHE A 1 100 ? -2.128 13.195 5.816 1.00 0.00 150 PHE A N 12
ATOM 21614 C CA . PHE A 1 100 ? -3.388 13.893 5.591 1.00 0.00 150 PHE A CA 12
ATOM 21615 C C . PHE A 1 100 ? -4.498 13.306 6.458 1.00 0.00 150 PHE A C 12
ATOM 21616 O O . PHE A 1 100 ? -4.252 12.439 7.297 1.00 0.00 150 PHE A O 12
ATOM 21633 N N . ASP A 1 101 ? -5.719 13.785 6.251 1.00 0.00 151 ASP A N 12
ATOM 21634 C CA . ASP A 1 101 ? -6.868 13.308 7.012 1.00 0.00 151 ASP A CA 12
ATOM 21635 C C . ASP A 1 101 ? -7.393 11.995 6.439 1.00 0.00 151 ASP A C 12
ATOM 21636 O O . ASP A 1 101 ? -7.610 11.876 5.234 1.00 0.00 151 ASP A O 12
ATOM 21645 N N . ALA A 1 102 ? -7.592 11.012 7.312 1.00 0.00 152 ALA A N 12
ATOM 21646 C CA . ALA A 1 102 ? -8.092 9.709 6.892 1.00 0.00 152 ALA A CA 12
ATOM 21647 C C . ALA A 1 102 ? -9.106 9.847 5.762 1.00 0.00 152 ALA A C 12
ATOM 21648 O O . ALA A 1 102 ? -9.040 9.129 4.765 1.00 0.00 152 ALA A O 12
ATOM 21655 N N . ALA A 1 103 ? -10.044 10.775 5.925 1.00 0.00 153 ALA A N 12
ATOM 21656 C CA . ALA A 1 103 ? -11.071 11.008 4.917 1.00 0.00 153 ALA A CA 12
ATOM 21657 C C . ALA A 1 103 ? -10.448 11.283 3.552 1.00 0.00 153 ALA A C 12
ATOM 21658 O O . ALA A 1 103 ? -10.689 10.554 2.590 1.00 0.00 153 ALA A O 12
ATOM 21665 N N . LYS A 1 104 ? -9.647 12.340 3.475 1.00 0.00 154 LYS A N 12
ATOM 21666 C CA . LYS A 1 104 ? -8.989 12.713 2.229 1.00 0.00 154 LYS A CA 12
ATOM 21667 C C . LYS A 1 104 ? -8.287 11.511 1.604 1.00 0.00 154 LYS A C 12
ATOM 21668 O O . LYS A 1 104 ? -8.355 11.301 0.393 1.00 0.00 154 LYS A O 12
ATOM 21687 N N . TYR A 1 105 ? -7.614 10.726 2.437 1.00 0.00 155 TYR A N 12
ATOM 21688 C CA . TYR A 1 105 ? -6.899 9.546 1.966 1.00 0.00 155 TYR A CA 12
ATOM 21689 C C . TYR A 1 105 ? -7.842 8.592 1.239 1.00 0.00 155 TYR A C 12
ATOM 21690 O O . TYR A 1 105 ? -7.517 8.074 0.170 1.00 0.00 155 TYR A O 12
ATOM 21708 N N . ARG A 1 106 ? -9.012 8.364 1.827 1.00 0.00 156 ARG A N 12
ATOM 21709 C CA . ARG A 1 106 ? -10.003 7.473 1.236 1.00 0.00 156 ARG A CA 12
ATOM 21710 C C . ARG A 1 106 ? -10.319 7.885 -0.198 1.00 0.00 156 ARG A C 12
ATOM 21711 O O . ARG A 1 106 ? -10.483 7.038 -1.077 1.00 0.00 156 ARG A O 12
ATOM 21732 N N . VAL A 1 107 ? -10.405 9.191 -0.428 1.00 0.00 157 VAL A N 12
ATOM 21733 C CA . VAL A 1 107 ? -10.701 9.716 -1.756 1.00 0.00 157 VAL A CA 12
ATOM 21734 C C . VAL A 1 107 ? -9.464 9.686 -2.647 1.00 0.00 157 VAL A C 12
ATOM 21735 O O . VAL A 1 107 ? -9.537 9.304 -3.816 1.00 0.00 157 VAL A O 12
ATOM 21748 N N . LEU A 1 108 ? -8.329 10.090 -2.088 1.00 0.00 158 LEU A N 12
ATOM 21749 C CA . LEU A 1 108 ? -7.074 10.109 -2.832 1.00 0.00 158 LEU A CA 12
ATOM 21750 C C . LEU A 1 108 ? -6.812 8.758 -3.491 1.00 0.00 158 LEU A C 12
ATOM 21751 O O . LEU A 1 108 ? -6.242 8.687 -4.579 1.00 0.00 158 LEU A O 12
ATOM 21767 N N . ALA A 1 109 ? -7.233 7.689 -2.824 1.00 0.00 159 ALA A N 12
ATOM 21768 C CA . ALA A 1 109 ? -7.047 6.340 -3.346 1.00 0.00 159 ALA A CA 12
ATOM 21769 C C . ALA A 1 109 ? -8.106 6.006 -4.392 1.00 0.00 159 ALA A C 12
ATOM 21770 O O . ALA A 1 109 ? -7.848 5.254 -5.331 1.00 0.00 159 ALA A O 12
ATOM 21777 N N . ASP A 1 110 ? -9.297 6.569 -4.221 1.00 0.00 160 ASP A N 12
ATOM 21778 C CA . ASP A 1 110 ? -10.395 6.330 -5.151 1.00 0.00 160 ASP A CA 12
ATOM 21779 C C . ASP A 1 110 ? -9.982 6.673 -6.579 1.00 0.00 160 ASP A C 12
ATOM 21780 O O . ASP A 1 110 ? -10.036 5.826 -7.471 1.00 0.00 160 ASP A O 12
ATOM 21789 N N . ARG A 1 111 ? -9.572 7.919 -6.788 1.00 0.00 161 ARG A N 12
ATOM 21790 C CA . ARG A 1 111 ? -9.152 8.374 -8.108 1.00 0.00 161 ARG A CA 12
ATOM 21791 C C . ARG A 1 111 ? -8.308 7.312 -8.806 1.00 0.00 161 ARG A C 12
ATOM 21792 O O . ARG A 1 111 ? -8.324 7.199 -10.032 1.00 0.00 161 ARG A O 12
ATOM 21813 N N . PHE A 1 112 ? -7.571 6.537 -8.017 1.00 0.00 162 PHE A N 12
ATOM 21814 C CA . PHE A 1 112 ? -6.719 5.485 -8.560 1.00 0.00 162 PHE A CA 12
ATOM 21815 C C . PHE A 1 112 ? -7.491 4.176 -8.695 1.00 0.00 162 PHE A C 12
ATOM 21816 O O . PHE A 1 112 ? -7.286 3.416 -9.641 1.00 0.00 162 PHE A O 12
ATOM 21833 N N . GLY A 1 113 ? -8.380 3.918 -7.740 1.00 0.00 163 GLY A N 12
ATOM 21834 C CA . GLY A 1 113 ? -9.168 2.700 -7.770 1.00 0.00 163 GLY A CA 12
ATOM 21835 C C . GLY A 1 113 ? -9.486 2.181 -6.382 1.00 0.00 163 GLY A C 12
ATOM 21836 O O . GLY A 1 113 ? -8.740 2.426 -5.434 1.00 0.00 163 GLY A O 12
ATOM 21840 N N . SER A 1 114 ? -10.598 1.463 -6.261 1.00 0.00 164 SER A N 12
ATOM 21841 C CA . SER A 1 114 ? -11.016 0.912 -4.977 1.00 0.00 164 SER A CA 12
ATOM 21842 C C . SER A 1 114 ? -10.509 -0.517 -4.808 1.00 0.00 164 SER A C 12
ATOM 21843 O O . SER A 1 114 ? -9.725 -0.806 -3.905 1.00 0.00 164 SER A O 12
ATOM 21851 N N . GLY A 1 115 ? -10.964 -1.407 -5.684 1.00 0.00 165 GLY A N 12
ATOM 21852 C CA . GLY A 1 115 ? -10.547 -2.796 -5.615 1.00 0.00 165 GLY A CA 12
ATOM 21853 C C . GLY A 1 115 ? -11.712 -3.741 -5.399 1.00 0.00 165 GLY A C 12
ATOM 21854 O O . GLY A 1 115 ? -12.342 -4.211 -6.347 1.00 0.00 165 GLY A O 12
ATOM 21858 N N . PRO A 1 116 ? -12.014 -4.034 -4.126 1.00 0.00 166 PRO A N 12
ATOM 21859 C CA . PRO A 1 116 ? -13.112 -4.933 -3.759 1.00 0.00 166 PRO A CA 12
ATOM 21860 C C . PRO A 1 116 ? -14.480 -4.324 -4.046 1.00 0.00 166 PRO A C 12
ATOM 21861 O O . PRO A 1 116 ? -15.441 -5.039 -4.330 1.00 0.00 166 PRO A O 12
ATOM 21872 N N . SER A 1 117 ? -14.561 -3.000 -3.969 1.00 0.00 167 SER A N 12
ATOM 21873 C CA . SER A 1 117 ? -15.813 -2.295 -4.218 1.00 0.00 167 SER A CA 12
ATOM 21874 C C . SER A 1 117 ? -16.155 -2.302 -5.705 1.00 0.00 167 SER A C 12
ATOM 21875 O O . SER A 1 117 ? -15.275 -2.176 -6.556 1.00 0.00 167 SER A O 12
ATOM 21883 N N . SER A 1 118 ? -17.441 -2.450 -6.009 1.00 0.00 168 SER A N 12
ATOM 21884 C CA . SER A 1 118 ? -17.900 -2.478 -7.393 1.00 0.00 168 SER A CA 12
ATOM 21885 C C . SER A 1 118 ? -17.573 -1.166 -8.100 1.00 0.00 168 SER A C 12
ATOM 21886 O O . SER A 1 118 ? -17.056 -1.163 -9.217 1.00 0.00 168 SER A O 12
ATOM 21894 N N . GLY A 1 119 ? -17.878 -0.053 -7.441 1.00 0.00 169 GLY A N 12
ATOM 21895 C CA . GLY A 1 119 ? -17.610 1.250 -8.021 1.00 0.00 169 GLY A CA 12
ATOM 21896 C C . GLY A 1 119 ? -18.725 1.719 -8.933 1.00 0.00 169 GLY A C 12
ATOM 21897 O O . GLY A 1 119 ? -19.902 1.493 -8.653 1.00 0.00 169 GLY A O 12
ATOM 21901 N N . GLY A 1 1 ? 14.710 20.816 -7.310 1.00 0.00 51 GLY A N 13
ATOM 21902 C CA . GLY A 1 1 ? 15.602 21.950 -7.158 1.00 0.00 51 GLY A CA 13
ATOM 21903 C C . GLY A 1 1 ? 16.214 22.387 -8.474 1.00 0.00 51 GLY A C 13
ATOM 21904 O O . GLY A 1 1 ? 15.498 22.718 -9.420 1.00 0.00 51 GLY A O 13
ATOM 21908 N N . SER A 1 2 ? 17.541 22.391 -8.536 1.00 0.00 52 SER A N 13
ATOM 21909 C CA . SER A 1 2 ? 18.249 22.797 -9.745 1.00 0.00 52 SER A CA 13
ATOM 21910 C C . SER A 1 2 ? 18.735 21.579 -10.524 1.00 0.00 52 SER A C 13
ATOM 21911 O O . SER A 1 2 ? 18.993 20.522 -9.948 1.00 0.00 52 SER A O 13
ATOM 21919 N N . SER A 1 3 ? 18.858 21.735 -11.838 1.00 0.00 53 SER A N 13
ATOM 21920 C CA . SER A 1 3 ? 19.309 20.648 -12.699 1.00 0.00 53 SER A CA 13
ATOM 21921 C C . SER A 1 3 ? 20.826 20.497 -12.634 1.00 0.00 53 SER A C 13
ATOM 21922 O O . SER A 1 3 ? 21.567 21.353 -13.115 1.00 0.00 53 SER A O 13
ATOM 21930 N N . GLY A 1 4 ? 21.280 19.401 -12.034 1.00 0.00 54 GLY A N 13
ATOM 21931 C CA . GLY A 1 4 ? 22.706 19.157 -11.916 1.00 0.00 54 GLY A CA 13
ATOM 21932 C C . GLY A 1 4 ? 23.022 17.708 -11.600 1.00 0.00 54 GLY A C 13
ATOM 21933 O O . GLY A 1 4 ? 23.545 17.400 -10.529 1.00 0.00 54 GLY A O 13
ATOM 21937 N N . SER A 1 5 ? 22.703 16.817 -12.533 1.00 0.00 55 SER A N 13
ATOM 21938 C CA . SER A 1 5 ? 22.951 15.392 -12.345 1.00 0.00 55 SER A CA 13
ATOM 21939 C C . SER A 1 5 ? 24.386 15.037 -12.722 1.00 0.00 55 SER A C 13
ATOM 21940 O O . SER A 1 5 ? 24.634 14.027 -13.381 1.00 0.00 55 SER A O 13
ATOM 21948 N N . SER A 1 6 ? 25.327 15.875 -12.300 1.00 0.00 56 SER A N 13
ATOM 21949 C CA . SER A 1 6 ? 26.738 15.652 -12.595 1.00 0.00 56 SER A CA 13
ATOM 21950 C C . SER A 1 6 ? 27.559 15.593 -11.311 1.00 0.00 56 SER A C 13
ATOM 21951 O O . SER A 1 6 ? 27.624 16.563 -10.557 1.00 0.00 56 SER A O 13
ATOM 21959 N N . GLY A 1 7 ? 28.186 14.445 -11.069 1.00 0.00 57 GLY A N 13
ATOM 21960 C CA . GLY A 1 7 ? 28.995 14.280 -9.876 1.00 0.00 57 GLY A CA 13
ATOM 21961 C C . GLY A 1 7 ? 28.225 13.643 -8.737 1.00 0.00 57 GLY A C 13
ATOM 21962 O O . GLY A 1 7 ? 27.896 12.458 -8.786 1.00 0.00 57 GLY A O 13
ATOM 21966 N N . ALA A 1 8 ? 27.936 14.432 -7.706 1.00 0.00 58 ALA A N 13
ATOM 21967 C CA . ALA A 1 8 ? 27.199 13.938 -6.550 1.00 0.00 58 ALA A CA 13
ATOM 21968 C C . ALA A 1 8 ? 25.912 13.240 -6.976 1.00 0.00 58 ALA A C 13
ATOM 21969 O O . ALA A 1 8 ? 25.071 13.828 -7.655 1.00 0.00 58 ALA A O 13
ATOM 21976 N N . SER A 1 9 ? 25.766 11.981 -6.574 1.00 0.00 59 SER A N 13
ATOM 21977 C CA . SER A 1 9 ? 24.583 11.201 -6.919 1.00 0.00 59 SER A CA 13
ATOM 21978 C C . SER A 1 9 ? 23.348 11.745 -6.208 1.00 0.00 59 SER A C 13
ATOM 21979 O O . SER A 1 9 ? 23.456 12.475 -5.222 1.00 0.00 59 SER A O 13
ATOM 21987 N N . ARG A 1 10 ? 22.174 11.383 -6.715 1.00 0.00 60 ARG A N 13
ATOM 21988 C CA . ARG A 1 10 ? 20.917 11.834 -6.130 1.00 0.00 60 ARG A CA 13
ATOM 21989 C C . ARG A 1 10 ? 20.531 10.968 -4.935 1.00 0.00 60 ARG A C 13
ATOM 21990 O O . ARG A 1 10 ? 20.276 9.772 -5.079 1.00 0.00 60 ARG A O 13
ATOM 22011 N N . ASP A 1 11 ? 20.491 11.579 -3.756 1.00 0.00 61 ASP A N 13
ATOM 22012 C CA . ASP A 1 11 ? 20.136 10.864 -2.536 1.00 0.00 61 ASP A CA 13
ATOM 22013 C C . ASP A 1 11 ? 18.711 11.198 -2.105 1.00 0.00 61 ASP A C 13
ATOM 22014 O O . ASP A 1 11 ? 18.449 12.278 -1.572 1.00 0.00 61 ASP A O 13
ATOM 22023 N N . LEU A 1 12 ? 17.794 10.267 -2.340 1.00 0.00 62 LEU A N 13
ATOM 22024 C CA . LEU A 1 12 ? 16.395 10.462 -1.977 1.00 0.00 62 LEU A CA 13
ATOM 22025 C C . LEU A 1 12 ? 16.234 10.575 -0.465 1.00 0.00 62 LEU A C 13
ATOM 22026 O O . LEU A 1 12 ? 15.528 11.453 0.032 1.00 0.00 62 LEU A O 13
ATOM 22042 N N . LEU A 1 13 ? 16.896 9.681 0.263 1.00 0.00 63 LEU A N 13
ATOM 22043 C CA . LEU A 1 13 ? 16.829 9.681 1.720 1.00 0.00 63 LEU A CA 13
ATOM 22044 C C . LEU A 1 13 ? 16.931 11.100 2.270 1.00 0.00 63 LEU A C 13
ATOM 22045 O O . LEU A 1 13 ? 16.280 11.443 3.258 1.00 0.00 63 LEU A O 13
ATOM 22061 N N . LYS A 1 14 ? 17.749 11.923 1.623 1.00 0.00 64 LYS A N 13
ATOM 22062 C CA . LYS A 1 14 ? 17.934 13.307 2.044 1.00 0.00 64 LYS A CA 13
ATOM 22063 C C . LYS A 1 14 ? 16.602 13.940 2.431 1.00 0.00 64 LYS A C 13
ATOM 22064 O O . LYS A 1 14 ? 16.504 14.631 3.445 1.00 0.00 64 LYS A O 13
ATOM 22083 N N . GLU A 1 15 ? 15.578 13.699 1.618 1.00 0.00 65 GLU A N 13
ATOM 22084 C CA . GLU A 1 15 ? 14.252 14.246 1.877 1.00 0.00 65 GLU A CA 13
ATOM 22085 C C . GLU A 1 15 ? 13.455 13.328 2.800 1.00 0.00 65 GLU A C 13
ATOM 22086 O O . GLU A 1 15 ? 12.679 13.791 3.635 1.00 0.00 65 GLU A O 13
ATOM 22098 N N . PHE A 1 16 ? 13.653 12.024 2.641 1.00 0.00 66 PHE A N 13
ATOM 22099 C CA . PHE A 1 16 ? 12.953 11.039 3.459 1.00 0.00 66 PHE A CA 13
ATOM 22100 C C . PHE A 1 16 ? 13.915 10.348 4.420 1.00 0.00 66 PHE A C 13
ATOM 22101 O O . PHE A 1 16 ? 14.624 9.408 4.060 1.00 0.00 66 PHE A O 13
ATOM 22118 N N . PRO A 1 17 ? 13.941 10.823 5.674 1.00 0.00 67 PRO A N 13
ATOM 22119 C CA . PRO A 1 17 ? 14.810 10.266 6.714 1.00 0.00 67 PRO A CA 13
ATOM 22120 C C . PRO A 1 17 ? 14.375 8.871 7.148 1.00 0.00 67 PRO A C 13
ATOM 22121 O O . PRO A 1 17 ? 15.200 7.968 7.282 1.00 0.00 67 PRO A O 13
ATOM 22132 N N . GLN A 1 18 ? 13.075 8.702 7.365 1.00 0.00 68 GLN A N 13
ATOM 22133 C CA . GLN A 1 18 ? 12.531 7.416 7.784 1.00 0.00 68 GLN A CA 13
ATOM 22134 C C . GLN A 1 18 ? 11.445 6.945 6.823 1.00 0.00 68 GLN A C 13
ATOM 22135 O O . GLN A 1 18 ? 10.249 7.066 7.091 1.00 0.00 68 GLN A O 13
ATOM 22149 N N . PRO A 1 19 ? 11.868 6.395 5.675 1.00 0.00 69 PRO A N 13
ATOM 22150 C CA . PRO A 1 19 ? 10.946 5.895 4.650 1.00 0.00 69 PRO A CA 13
ATOM 22151 C C . PRO A 1 19 ? 10.211 4.635 5.097 1.00 0.00 69 PRO A C 13
ATOM 22152 O O . PRO A 1 19 ? 9.033 4.450 4.791 1.00 0.00 69 PRO A O 13
ATOM 22163 N N . LYS A 1 20 ? 10.914 3.772 5.822 1.00 0.00 70 LYS A N 13
ATOM 22164 C CA . LYS A 1 20 ? 10.328 2.530 6.313 1.00 0.00 70 LYS A CA 13
ATOM 22165 C C . LYS A 1 20 ? 9.136 2.812 7.222 1.00 0.00 70 LYS A C 13
ATOM 22166 O O . LYS A 1 20 ? 8.163 2.060 7.237 1.00 0.00 70 LYS A O 13
ATOM 22185 N N . ASN A 1 21 ? 9.219 3.903 7.977 1.00 0.00 71 ASN A N 13
ATOM 22186 C CA . ASN A 1 21 ? 8.146 4.285 8.888 1.00 0.00 71 ASN A CA 13
ATOM 22187 C C . ASN A 1 21 ? 7.169 5.240 8.208 1.00 0.00 71 ASN A C 13
ATOM 22188 O O . ASN A 1 21 ? 5.954 5.126 8.376 1.00 0.00 71 ASN A O 13
ATOM 22199 N N . LEU A 1 22 ? 7.708 6.180 7.440 1.00 0.00 72 LEU A N 13
ATOM 22200 C CA . LEU A 1 22 ? 6.885 7.155 6.733 1.00 0.00 72 LEU A CA 13
ATOM 22201 C C . LEU A 1 22 ? 5.921 6.462 5.776 1.00 0.00 72 LEU A C 13
ATOM 22202 O O . LEU A 1 22 ? 4.706 6.650 5.856 1.00 0.00 72 LEU A O 13
ATOM 22218 N N . LEU A 1 23 ? 6.470 5.659 4.871 1.00 0.00 73 LEU A N 13
ATOM 22219 C CA . LEU A 1 23 ? 5.659 4.934 3.899 1.00 0.00 73 LEU A CA 13
ATOM 22220 C C . LEU A 1 23 ? 4.540 4.162 4.590 1.00 0.00 73 LEU A C 13
ATOM 22221 O O . LEU A 1 23 ? 3.363 4.345 4.282 1.00 0.00 73 LEU A O 13
ATOM 22237 N N . ASN A 1 24 ? 4.916 3.299 5.528 1.00 0.00 74 ASN A N 13
ATOM 22238 C CA . ASN A 1 24 ? 3.945 2.499 6.265 1.00 0.00 74 ASN A CA 13
ATOM 22239 C C . ASN A 1 24 ? 2.836 3.379 6.835 1.00 0.00 74 ASN A C 13
ATOM 22240 O O . ASN A 1 24 ? 1.656 3.165 6.558 1.00 0.00 74 ASN A O 13
ATOM 22251 N N . SER A 1 25 ? 3.225 4.370 7.631 1.00 0.00 75 SER A N 13
ATOM 22252 C CA . SER A 1 25 ? 2.264 5.281 8.242 1.00 0.00 75 SER A CA 13
ATOM 22253 C C . SER A 1 25 ? 1.202 5.708 7.233 1.00 0.00 75 SER A C 13
ATOM 22254 O O . SER A 1 25 ? 0.005 5.650 7.513 1.00 0.00 75 SER A O 13
ATOM 22262 N N . VAL A 1 26 ? 1.651 6.137 6.058 1.00 0.00 76 VAL A N 13
ATOM 22263 C CA . VAL A 1 26 ? 0.741 6.573 5.005 1.00 0.00 76 VAL A CA 13
ATOM 22264 C C . VAL A 1 26 ? -0.378 5.561 4.791 1.00 0.00 76 VAL A C 13
ATOM 22265 O O . VAL A 1 26 ? -1.522 5.793 5.182 1.00 0.00 76 VAL A O 13
ATOM 22278 N N . ILE A 1 27 ? -0.040 4.436 4.170 1.00 0.00 77 ILE A N 13
ATOM 22279 C CA . ILE A 1 27 ? -1.016 3.387 3.905 1.00 0.00 77 ILE A CA 13
ATOM 22280 C C . ILE A 1 27 ? -1.772 3.007 5.174 1.00 0.00 77 ILE A C 13
ATOM 22281 O O . ILE A 1 27 ? -2.961 2.692 5.131 1.00 0.00 77 ILE A O 13
ATOM 22297 N N . GLY A 1 28 ? -1.074 3.041 6.305 1.00 0.00 78 GLY A N 13
ATOM 22298 C CA . GLY A 1 28 ? -1.695 2.699 7.571 1.00 0.00 78 GLY A CA 13
ATOM 22299 C C . GLY A 1 28 ? -2.842 3.626 7.923 1.00 0.00 78 GLY A C 13
ATOM 22300 O O . GLY A 1 28 ? -3.881 3.182 8.410 1.00 0.00 78 GLY A O 13
ATOM 22304 N N . ARG A 1 29 ? -2.653 4.918 7.676 1.00 0.00 79 ARG A N 13
ATOM 22305 C CA . ARG A 1 29 ? -3.679 5.911 7.973 1.00 0.00 79 ARG A CA 13
ATOM 22306 C C . ARG A 1 29 ? -4.792 5.870 6.930 1.00 0.00 79 ARG A C 13
ATOM 22307 O O . ARG A 1 29 ? -5.966 6.054 7.252 1.00 0.00 79 ARG A O 13
ATOM 22328 N N . ALA A 1 30 ? -4.415 5.628 5.679 1.00 0.00 80 ALA A N 13
ATOM 22329 C CA . ALA A 1 30 ? -5.381 5.562 4.589 1.00 0.00 80 ALA A CA 13
ATOM 22330 C C . ALA A 1 30 ? -6.303 4.358 4.745 1.00 0.00 80 ALA A C 13
ATOM 22331 O O . ALA A 1 30 ? -7.522 4.505 4.848 1.00 0.00 80 ALA A O 13
ATOM 22338 N N . LEU A 1 31 ? -5.715 3.167 4.762 1.00 0.00 81 LEU A N 13
ATOM 22339 C CA . LEU A 1 31 ? -6.484 1.935 4.905 1.00 0.00 81 LEU A CA 13
ATOM 22340 C C . LEU A 1 31 ? -6.395 1.400 6.330 1.00 0.00 81 LEU A C 13
ATOM 22341 O O . LEU A 1 31 ? -7.374 1.420 7.075 1.00 0.00 81 LEU A O 13
ATOM 22357 N N . GLY A 1 32 ? -5.211 0.922 6.704 1.00 0.00 82 GLY A N 13
ATOM 22358 C CA . GLY A 1 32 ? -5.015 0.390 8.040 1.00 0.00 82 GLY A CA 13
ATOM 22359 C C . GLY A 1 32 ? -3.689 -0.329 8.188 1.00 0.00 82 GLY A C 13
ATOM 22360 O O . GLY A 1 32 ? -3.371 -1.226 7.407 1.00 0.00 82 GLY A O 13
ATOM 22364 N N . ILE A 1 33 ? -2.913 0.066 9.192 1.00 0.00 83 ILE A N 13
ATOM 22365 C CA . ILE A 1 33 ? -1.613 -0.547 9.439 1.00 0.00 83 ILE A CA 13
ATOM 22366 C C . ILE A 1 33 ? -1.660 -2.052 9.196 1.00 0.00 83 ILE A C 13
ATOM 22367 O O . ILE A 1 33 ? -0.707 -2.639 8.685 1.00 0.00 83 ILE A O 13
ATOM 22383 N N . SER A 1 34 ? -2.778 -2.671 9.564 1.00 0.00 84 SER A N 13
ATOM 22384 C CA . SER A 1 34 ? -2.949 -4.108 9.388 1.00 0.00 84 SER A CA 13
ATOM 22385 C C . SER A 1 34 ? -2.878 -4.487 7.912 1.00 0.00 84 SER A C 13
ATOM 22386 O O . SER A 1 34 ? -2.252 -5.481 7.543 1.00 0.00 84 SER A O 13
ATOM 22394 N N . HIS A 1 35 ? -3.526 -3.687 7.071 1.00 0.00 85 HIS A N 13
ATOM 22395 C CA . HIS A 1 35 ? -3.537 -3.937 5.634 1.00 0.00 85 HIS A CA 13
ATOM 22396 C C . HIS A 1 35 ? -2.201 -3.553 5.005 1.00 0.00 85 HIS A C 13
ATOM 22397 O O . HIS A 1 35 ? -1.574 -4.358 4.317 1.00 0.00 85 HIS A O 13
ATOM 22411 N N . ALA A 1 36 ? -1.772 -2.319 5.246 1.00 0.00 86 ALA A N 13
ATOM 22412 C CA . ALA A 1 36 ? -0.510 -1.829 4.705 1.00 0.00 86 ALA A CA 13
ATOM 22413 C C . ALA A 1 36 ? 0.566 -2.907 4.762 1.00 0.00 86 ALA A C 13
ATOM 22414 O O . ALA A 1 36 ? 1.485 -2.926 3.943 1.00 0.00 86 ALA A O 13
ATOM 22421 N N . LYS A 1 37 ? 0.448 -3.805 5.734 1.00 0.00 87 LYS A N 13
ATOM 22422 C CA . LYS A 1 37 ? 1.411 -4.887 5.899 1.00 0.00 87 LYS A CA 13
ATOM 22423 C C . LYS A 1 37 ? 1.580 -5.667 4.599 1.00 0.00 87 LYS A C 13
ATOM 22424 O O . LYS A 1 37 ? 2.700 -5.888 4.138 1.00 0.00 87 LYS A O 13
ATOM 22443 N N . ASP A 1 38 ? 0.461 -6.080 4.012 1.00 0.00 88 ASP A N 13
ATOM 22444 C CA . ASP A 1 38 ? 0.486 -6.833 2.763 1.00 0.00 88 ASP A CA 13
ATOM 22445 C C . ASP A 1 38 ? 0.749 -5.910 1.578 1.00 0.00 88 ASP A C 13
ATOM 22446 O O . ASP A 1 38 ? 1.669 -6.137 0.792 1.00 0.00 88 ASP A O 13
ATOM 22455 N N . LYS A 1 39 ? -0.066 -4.868 1.453 1.00 0.00 89 LYS A N 13
ATOM 22456 C CA . LYS A 1 39 ? 0.077 -3.909 0.364 1.00 0.00 89 LYS A CA 13
ATOM 22457 C C . LYS A 1 39 ? 1.546 -3.582 0.117 1.00 0.00 89 LYS A C 13
ATOM 22458 O O . LYS A 1 39 ? 1.941 -3.259 -1.004 1.00 0.00 89 LYS A O 13
ATOM 22477 N N . LEU A 1 40 ? 2.352 -3.669 1.169 1.00 0.00 90 LEU A N 13
ATOM 22478 C CA . LEU A 1 40 ? 3.779 -3.383 1.066 1.00 0.00 90 LEU A CA 13
ATOM 22479 C C . LEU A 1 40 ? 4.598 -4.667 1.147 1.00 0.00 90 LEU A C 13
ATOM 22480 O O . LEU A 1 40 ? 4.797 -5.223 2.227 1.00 0.00 90 LEU A O 13
ATOM 22496 N N . VAL A 1 41 ? 5.074 -5.133 -0.004 1.00 0.00 91 VAL A N 13
ATOM 22497 C CA . VAL A 1 41 ? 5.876 -6.349 -0.064 1.00 0.00 91 VAL A CA 13
ATOM 22498 C C . VAL A 1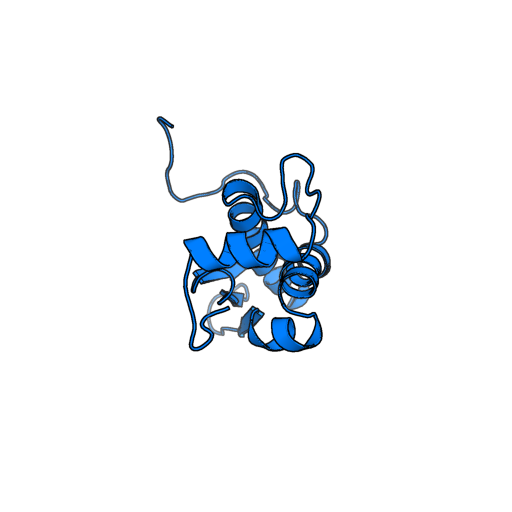 41 ? 7.336 -6.032 -0.365 1.00 0.00 91 VAL A C 13
ATOM 22499 O O . VAL A 1 41 ? 7.637 -5.145 -1.165 1.00 0.00 91 VAL A O 13
ATOM 22512 N N . TYR A 1 42 ? 8.240 -6.761 0.279 1.00 0.00 92 TYR A N 13
ATOM 22513 C CA . TYR A 1 42 ? 9.670 -6.556 0.081 1.00 0.00 92 TYR A CA 13
ATOM 22514 C C . TYR A 1 42 ? 10.332 -7.821 -0.458 1.00 0.00 92 TYR A C 13
ATOM 22515 O O . TYR A 1 42 ? 10.458 -8.820 0.251 1.00 0.00 92 TYR A O 13
ATOM 22533 N N . VAL A 1 43 ? 10.754 -7.769 -1.717 1.00 0.00 93 VAL A N 13
ATOM 22534 C CA . VAL A 1 43 ? 11.405 -8.909 -2.352 1.00 0.00 93 VAL A CA 13
ATOM 22535 C C . VAL A 1 43 ? 12.923 -8.791 -2.268 1.00 0.00 93 VAL A C 13
ATOM 22536 O O . VAL A 1 43 ? 13.527 -7.938 -2.919 1.00 0.00 93 VAL A O 13
ATOM 22549 N N . HIS A 1 44 ? 13.534 -9.654 -1.463 1.00 0.00 94 HIS A N 13
ATOM 22550 C CA . HIS A 1 44 ? 14.983 -9.648 -1.294 1.00 0.00 94 HIS A CA 13
ATOM 22551 C C . HIS A 1 44 ? 15.665 -10.401 -2.433 1.00 0.00 94 HIS A C 13
ATOM 22552 O O . HIS A 1 44 ? 15.327 -11.548 -2.725 1.00 0.00 94 HIS A O 13
ATOM 22566 N N . THR A 1 45 ? 16.629 -9.746 -3.074 1.00 0.00 95 THR A N 13
ATOM 22567 C CA . THR A 1 45 ? 17.358 -10.352 -4.181 1.00 0.00 95 THR A CA 13
ATOM 22568 C C . THR A 1 45 ? 18.863 -10.278 -3.954 1.00 0.00 95 THR A C 13
ATOM 22569 O O . THR A 1 45 ? 19.340 -9.489 -3.139 1.00 0.00 95 THR A O 13
ATOM 22580 N N . ASN A 1 46 ? 19.608 -11.104 -4.682 1.00 0.00 96 ASN A N 13
ATOM 22581 C CA . ASN A 1 46 ? 21.061 -11.132 -4.559 1.00 0.00 96 ASN A CA 13
ATOM 22582 C C . ASN A 1 46 ? 21.720 -11.271 -5.928 1.00 0.00 96 ASN A C 13
ATOM 22583 O O . ASN A 1 46 ? 21.067 -11.624 -6.910 1.00 0.00 96 ASN A O 13
ATOM 22594 N N . GLY A 1 47 ? 23.018 -10.989 -5.986 1.00 0.00 97 GLY A N 13
ATOM 22595 C CA . GLY A 1 47 ? 23.744 -11.089 -7.239 1.00 0.00 97 GLY A CA 13
ATOM 22596 C C . GLY A 1 47 ? 25.001 -10.242 -7.249 1.00 0.00 97 GLY A C 13
ATOM 22597 O O . GLY A 1 47 ? 26.120 -10.755 -7.229 1.00 0.00 97 GLY A O 13
ATOM 22601 N N . PRO A 1 48 ? 24.824 -8.913 -7.283 1.00 0.00 98 PRO A N 13
ATOM 22602 C CA . PRO A 1 48 ? 25.943 -7.966 -7.298 1.00 0.00 98 PRO A CA 13
ATOM 22603 C C . PRO A 1 48 ? 26.691 -7.931 -5.970 1.00 0.00 98 PRO A C 13
ATOM 22604 O O . PRO A 1 48 ? 26.508 -8.803 -5.119 1.00 0.00 98 PRO A O 13
ATOM 22615 N N . LYS A 1 49 ? 27.534 -6.919 -5.797 1.00 0.00 99 LYS A N 13
ATOM 22616 C CA . LYS A 1 49 ? 28.310 -6.769 -4.572 1.00 0.00 99 LYS A CA 13
ATOM 22617 C C . LYS A 1 49 ? 27.414 -6.356 -3.408 1.00 0.00 99 LYS A C 13
ATOM 22618 O O . LYS A 1 49 ? 27.680 -6.697 -2.255 1.00 0.00 99 LYS A O 13
ATOM 22637 N N . LYS A 1 50 ? 26.351 -5.621 -3.717 1.00 0.00 100 LYS A N 13
ATOM 22638 C CA . LYS A 1 50 ? 25.414 -5.164 -2.698 1.00 0.00 100 LYS A CA 13
ATOM 22639 C C . LYS A 1 50 ? 24.085 -5.903 -2.811 1.00 0.00 100 LYS A C 13
ATOM 22640 O O . LYS A 1 50 ? 23.834 -6.606 -3.790 1.00 0.00 100 LYS A O 13
ATOM 22659 N N . LYS A 1 51 ? 23.234 -5.739 -1.803 1.00 0.00 101 LYS A N 13
ATOM 22660 C CA . LYS A 1 51 ? 21.929 -6.388 -1.790 1.00 0.00 101 LYS A CA 13
ATOM 22661 C C . LYS A 1 51 ? 20.876 -5.507 -2.456 1.00 0.00 101 LYS A C 13
ATOM 22662 O O . LYS A 1 51 ? 20.978 -4.281 -2.440 1.00 0.00 101 LYS A O 13
ATOM 22681 N N . LYS A 1 52 ? 19.865 -6.141 -3.039 1.00 0.00 102 LYS A N 13
ATOM 22682 C CA . LYS A 1 52 ? 18.791 -5.416 -3.709 1.00 0.00 102 LYS A CA 13
ATOM 22683 C C . LYS A 1 52 ? 17.427 -5.885 -3.214 1.00 0.00 102 LYS A C 13
ATOM 22684 O O . LYS A 1 52 ? 17.198 -7.082 -3.033 1.00 0.00 102 LYS A O 13
ATOM 22703 N N . VAL A 1 53 ? 16.522 -4.936 -2.998 1.00 0.00 103 VAL A N 13
ATOM 22704 C CA . VAL A 1 53 ? 15.179 -5.253 -2.527 1.00 0.00 103 VAL A CA 13
ATOM 22705 C C . VAL A 1 53 ? 14.122 -4.524 -3.349 1.00 0.00 103 VAL A C 13
ATOM 22706 O O . VAL A 1 53 ? 14.145 -3.298 -3.465 1.00 0.00 103 VAL A O 13
ATOM 22719 N N . THR A 1 54 ? 13.194 -5.285 -3.919 1.00 0.00 104 THR A N 13
ATOM 22720 C CA . THR A 1 54 ? 12.128 -4.713 -4.732 1.00 0.00 104 THR A CA 13
ATOM 22721 C C . THR A 1 54 ? 10.842 -4.565 -3.927 1.00 0.00 104 THR A C 13
ATOM 22722 O O . THR A 1 54 ? 10.166 -5.552 -3.630 1.00 0.00 104 THR A O 13
ATOM 22733 N N . LEU A 1 55 ? 10.507 -3.329 -3.576 1.00 0.00 105 LEU A N 13
ATOM 22734 C CA . LEU A 1 55 ? 9.300 -3.052 -2.805 1.00 0.00 105 LEU A CA 13
ATOM 22735 C C . LEU A 1 55 ? 8.075 -2.996 -3.712 1.00 0.00 105 LEU A C 13
ATOM 22736 O O . LEU A 1 55 ? 7.936 -2.086 -4.530 1.00 0.00 105 LEU A O 13
ATOM 22752 N N . HIS A 1 56 ? 7.188 -3.974 -3.561 1.00 0.00 106 HIS A N 13
ATOM 22753 C CA . HIS A 1 56 ? 5.973 -4.035 -4.365 1.00 0.00 106 HIS A CA 13
ATOM 22754 C C . HIS A 1 56 ? 4.795 -3.415 -3.618 1.00 0.00 106 HIS A C 13
ATOM 22755 O O . HIS A 1 56 ? 4.234 -4.026 -2.709 1.00 0.00 106 HIS A O 13
ATOM 22769 N N . ILE A 1 57 ? 4.428 -2.199 -4.008 1.00 0.00 107 ILE A N 13
ATOM 22770 C CA . ILE A 1 57 ? 3.318 -1.497 -3.376 1.00 0.00 107 ILE A CA 13
ATOM 22771 C C . ILE A 1 57 ? 2.021 -1.710 -4.149 1.00 0.00 107 ILE A C 13
ATOM 22772 O O . ILE A 1 57 ? 2.036 -1.923 -5.362 1.00 0.00 107 ILE A O 13
ATOM 22788 N N . LYS A 1 58 ? 0.899 -1.650 -3.440 1.00 0.00 108 LYS A N 13
ATOM 22789 C CA . LYS A 1 58 ? -0.408 -1.833 -4.058 1.00 0.00 108 LYS A CA 13
ATOM 22790 C C . LYS A 1 58 ? -1.259 -0.575 -3.913 1.00 0.00 108 LYS A C 13
ATOM 22791 O O . LYS A 1 58 ? -1.935 -0.160 -4.855 1.00 0.00 108 LYS A O 13
ATOM 22810 N N . TRP A 1 59 ? -1.220 0.027 -2.730 1.00 0.00 109 TRP A N 13
ATOM 22811 C CA . TRP A 1 59 ? -1.987 1.238 -2.464 1.00 0.00 109 TRP A CA 13
ATOM 22812 C C . TRP A 1 59 ? -1.100 2.475 -2.553 1.00 0.00 109 TRP A C 13
ATOM 22813 O O . TRP A 1 59 ? 0.040 2.485 -2.088 1.00 0.00 109 TRP A O 13
ATOM 22834 N N . PRO A 1 60 ? -1.632 3.544 -3.165 1.00 0.00 110 PRO A N 13
ATOM 22835 C CA . PRO A 1 60 ? -2.988 3.543 -3.722 1.00 0.00 110 PRO A CA 13
ATOM 22836 C C . PRO A 1 60 ? -3.106 2.656 -4.957 1.00 0.00 110 PRO A C 13
ATOM 22837 O O . PRO A 1 60 ? -4.092 1.937 -5.125 1.00 0.00 110 PRO A O 13
ATOM 22848 N N . LYS A 1 61 ? -2.096 2.710 -5.818 1.00 0.00 111 LYS A N 13
ATOM 22849 C CA . LYS A 1 61 ? -2.085 1.910 -7.037 1.00 0.00 111 LYS A CA 13
ATOM 22850 C C . LYS A 1 61 ? -0.989 0.850 -6.982 1.00 0.00 111 LYS A C 13
ATOM 22851 O O . LYS A 1 61 ? -0.140 0.866 -6.091 1.00 0.00 111 LYS A O 13
ATOM 22870 N N . SER A 1 62 ? -1.014 -0.070 -7.942 1.00 0.00 112 SER A N 13
ATOM 22871 C CA . SER A 1 62 ? -0.024 -1.139 -8.001 1.00 0.00 112 SER A CA 13
ATOM 22872 C C . SER A 1 62 ? 1.288 -0.632 -8.593 1.00 0.00 112 SER A C 13
ATOM 22873 O O . SER A 1 62 ? 1.383 -0.376 -9.794 1.00 0.00 112 SER A O 13
ATOM 22881 N N . VAL A 1 63 ? 2.299 -0.489 -7.742 1.00 0.00 113 VAL A N 13
ATOM 22882 C CA . VAL A 1 63 ? 3.606 -0.014 -8.179 1.00 0.00 113 VAL A CA 13
ATOM 22883 C C . VAL A 1 63 ? 4.728 -0.776 -7.484 1.00 0.00 113 VAL A C 13
ATOM 22884 O O . VAL A 1 63 ? 4.501 -1.464 -6.489 1.00 0.00 113 VAL A O 13
ATOM 22897 N N . GLU A 1 64 ? 5.941 -0.648 -8.014 1.00 0.00 114 GLU A N 13
ATOM 22898 C CA . GLU A 1 64 ? 7.099 -1.325 -7.443 1.00 0.00 114 GLU A CA 13
ATOM 22899 C C . GLU A 1 64 ? 8.357 -0.475 -7.599 1.00 0.00 114 GLU A C 13
ATOM 22900 O O . GLU A 1 64 ? 8.477 0.310 -8.539 1.00 0.00 114 GLU A O 13
ATOM 22912 N N . VAL A 1 65 ? 9.293 -0.639 -6.669 1.00 0.00 115 VAL A N 13
ATOM 22913 C CA . VAL A 1 65 ? 10.543 0.112 -6.702 1.00 0.00 115 VAL A CA 13
ATOM 22914 C C . VAL A 1 65 ? 11.718 -0.758 -6.270 1.00 0.00 115 VAL A C 13
ATOM 22915 O O . VAL A 1 65 ? 11.538 -1.911 -5.880 1.00 0.00 115 VAL A O 13
ATOM 22928 N N . GLU A 1 66 ? 12.921 -0.197 -6.343 1.00 0.00 116 GLU A N 13
ATOM 22929 C CA . GLU A 1 66 ? 14.126 -0.922 -5.959 1.00 0.00 116 GLU A CA 13
ATOM 22930 C C . GLU A 1 66 ? 14.841 -0.220 -4.808 1.00 0.00 116 GLU A C 13
ATOM 22931 O O . GLU A 1 66 ? 14.834 1.007 -4.715 1.00 0.00 116 GLU A O 13
ATOM 22943 N N . GLY A 1 67 ? 15.456 -1.009 -3.932 1.00 0.00 117 GLY A N 13
ATOM 22944 C CA . GLY A 1 67 ? 16.166 -0.446 -2.798 1.00 0.00 117 GLY A CA 13
ATOM 22945 C C . GLY A 1 67 ? 17.499 -1.125 -2.554 1.00 0.00 117 GLY A C 13
ATOM 22946 O O . GLY A 1 67 ? 17.547 -2.275 -2.118 1.00 0.00 117 GLY A O 13
ATOM 22950 N N . TYR A 1 68 ? 18.584 -0.413 -2.836 1.00 0.00 118 TYR A N 13
ATOM 22951 C CA . TYR A 1 68 ? 19.925 -0.956 -2.648 1.00 0.00 118 TYR A CA 13
ATOM 22952 C C . TYR A 1 68 ? 20.490 -0.552 -1.290 1.00 0.00 118 TYR A C 13
ATOM 22953 O O . TYR A 1 68 ? 19.926 0.293 -0.596 1.00 0.00 118 TYR A O 13
ATOM 22971 N N . GLY A 1 69 ? 21.610 -1.164 -0.917 1.00 0.00 119 GLY A N 13
ATOM 22972 C CA . GLY A 1 69 ? 22.235 -0.857 0.356 1.00 0.00 119 GLY A CA 13
ATOM 22973 C C . GLY A 1 69 ? 23.335 -1.836 0.714 1.00 0.00 119 GLY A C 13
ATOM 22974 O O . GLY A 1 69 ? 23.393 -2.940 0.173 1.00 0.00 119 GLY A O 13
ATOM 22978 N N . SER A 1 70 ? 24.212 -1.431 1.627 1.00 0.00 120 SER A N 13
ATOM 22979 C CA . SER A 1 70 ? 25.320 -2.279 2.052 1.00 0.00 120 SER A CA 13
ATOM 22980 C C . SER A 1 70 ? 24.809 -3.501 2.809 1.00 0.00 120 SER A C 13
ATOM 22981 O O . SER A 1 70 ? 25.180 -4.635 2.505 1.00 0.00 120 SER A O 13
ATOM 22989 N N . LYS A 1 71 ? 23.955 -3.262 3.798 1.00 0.00 121 LYS A N 13
ATOM 22990 C CA . LYS A 1 71 ? 23.390 -4.341 4.600 1.00 0.00 121 LYS A CA 13
ATOM 22991 C C . LYS A 1 71 ? 21.954 -4.636 4.181 1.00 0.00 121 LYS A C 13
ATOM 22992 O O . LYS A 1 71 ? 21.374 -3.919 3.364 1.00 0.00 121 LYS A O 13
ATOM 23011 N N . LYS A 1 72 ? 21.383 -5.694 4.746 1.00 0.00 122 LYS A N 13
ATOM 23012 C CA . LYS A 1 72 ? 20.013 -6.083 4.434 1.00 0.00 122 LYS A CA 13
ATOM 23013 C C . LYS A 1 72 ? 19.027 -5.006 4.876 1.00 0.00 122 LYS A C 13
ATOM 23014 O O . LYS A 1 72 ? 18.050 -4.723 4.182 1.00 0.00 122 LYS A O 13
ATOM 23033 N N . ILE A 1 73 ? 19.291 -4.408 6.033 1.00 0.00 123 ILE A N 13
ATOM 23034 C CA . ILE A 1 73 ? 18.428 -3.361 6.565 1.00 0.00 123 ILE A CA 13
ATOM 23035 C C . ILE A 1 73 ? 18.512 -2.096 5.717 1.00 0.00 123 ILE A C 13
ATOM 23036 O O . ILE A 1 73 ? 17.545 -1.341 5.613 1.00 0.00 123 ILE A O 13
ATOM 23052 N N . ASP A 1 74 ? 19.672 -1.872 5.111 1.00 0.00 124 ASP A N 13
ATOM 23053 C CA . ASP A 1 74 ? 19.882 -0.701 4.268 1.00 0.00 124 ASP A CA 13
ATOM 23054 C C . ASP A 1 74 ? 19.134 -0.841 2.946 1.00 0.00 124 ASP A C 13
ATOM 23055 O O . ASP A 1 74 ? 18.470 0.092 2.495 1.00 0.00 124 ASP A O 13
ATOM 23064 N N . ALA A 1 75 ? 19.248 -2.013 2.330 1.00 0.00 125 ALA A N 13
ATOM 23065 C CA . ALA A 1 75 ? 18.582 -2.276 1.060 1.00 0.00 125 ALA A CA 13
ATOM 23066 C C . ALA A 1 75 ? 17.088 -1.985 1.153 1.00 0.00 125 ALA A C 13
ATOM 23067 O O . ALA A 1 75 ? 16.519 -1.325 0.284 1.00 0.00 125 ALA A O 13
ATOM 23074 N N . GLU A 1 76 ? 16.457 -2.483 2.213 1.00 0.00 126 GLU A N 13
ATOM 23075 C CA . GLU A 1 76 ? 15.028 -2.278 2.417 1.00 0.00 126 GLU A CA 13
ATOM 23076 C C . GLU A 1 76 ? 14.700 -0.790 2.507 1.00 0.00 126 GLU A C 13
ATOM 23077 O O . GLU A 1 76 ? 13.866 -0.281 1.758 1.00 0.00 126 GLU A O 13
ATOM 23089 N N . ARG A 1 77 ? 15.362 -0.099 3.429 1.00 0.00 127 ARG A N 13
ATOM 23090 C CA . ARG A 1 77 ? 15.140 1.330 3.618 1.00 0.00 127 ARG A CA 13
ATOM 23091 C C . ARG A 1 77 ? 15.039 2.047 2.276 1.00 0.00 127 ARG A C 13
ATOM 23092 O O . ARG A 1 77 ? 14.037 2.700 1.985 1.00 0.00 127 ARG A O 13
ATOM 23113 N N . GLN A 1 78 ? 16.082 1.920 1.462 1.00 0.00 128 GLN A N 13
ATOM 23114 C CA . GLN A 1 78 ? 16.110 2.558 0.151 1.00 0.00 128 GLN A CA 13
ATOM 23115 C C . GLN A 1 78 ? 14.831 2.263 -0.625 1.00 0.00 128 GLN A C 13
ATOM 23116 O O . GLN A 1 78 ? 14.192 3.171 -1.155 1.00 0.00 128 GLN A O 13
ATOM 23130 N N . ALA A 1 79 ? 14.464 0.987 -0.688 1.00 0.00 129 ALA A N 13
ATOM 23131 C CA . ALA A 1 79 ? 13.260 0.573 -1.398 1.00 0.00 129 ALA A CA 13
ATOM 23132 C C . ALA A 1 79 ? 12.073 1.455 -1.026 1.00 0.00 129 ALA A C 13
ATOM 23133 O O . ALA A 1 79 ? 11.416 2.026 -1.896 1.00 0.00 129 ALA A O 13
ATOM 23140 N N . ALA A 1 80 ? 11.803 1.561 0.271 1.00 0.00 130 ALA A N 13
ATOM 23141 C CA . ALA A 1 80 ? 10.695 2.374 0.757 1.00 0.00 130 ALA A CA 13
ATOM 23142 C C . ALA A 1 80 ? 10.845 3.826 0.314 1.00 0.00 130 ALA A C 13
ATOM 23143 O O . ALA A 1 80 ? 9.933 4.401 -0.279 1.00 0.00 130 ALA A O 13
ATOM 23150 N N . ALA A 1 81 ? 12.001 4.413 0.606 1.00 0.00 131 ALA A N 13
ATOM 23151 C CA . ALA A 1 81 ? 12.270 5.797 0.237 1.00 0.00 131 ALA A CA 13
ATOM 23152 C C . ALA A 1 81 ? 12.001 6.032 -1.246 1.00 0.00 131 ALA A C 13
ATOM 23153 O O . ALA A 1 81 ? 11.396 7.033 -1.625 1.00 0.00 131 ALA A O 13
ATOM 23160 N N . ALA A 1 82 ? 12.456 5.102 -2.079 1.00 0.00 132 ALA A N 13
ATOM 23161 C CA . ALA A 1 82 ? 12.263 5.207 -3.520 1.00 0.00 132 ALA A CA 13
ATOM 23162 C C . ALA A 1 82 ? 10.789 5.389 -3.865 1.00 0.00 132 ALA A C 13
ATOM 23163 O O . ALA A 1 82 ? 10.450 5.959 -4.901 1.00 0.00 132 ALA A O 13
ATOM 23170 N N . ALA A 1 83 ? 9.917 4.900 -2.990 1.00 0.00 133 ALA A N 13
ATOM 23171 C CA . ALA A 1 83 ? 8.479 5.010 -3.201 1.00 0.00 133 ALA A CA 13
ATOM 23172 C C . ALA A 1 83 ? 7.936 6.310 -2.617 1.00 0.00 133 ALA A C 13
ATOM 23173 O O . ALA A 1 83 ? 6.973 6.879 -3.134 1.00 0.00 133 ALA A O 13
ATOM 23180 N N . CYS A 1 84 ? 8.558 6.774 -1.539 1.00 0.00 134 CYS A N 13
ATOM 23181 C CA . CYS A 1 84 ? 8.135 8.007 -0.884 1.00 0.00 134 CYS A CA 13
ATOM 23182 C C . CYS A 1 84 ? 8.028 9.148 -1.890 1.00 0.00 134 CYS A C 13
ATOM 23183 O O . CYS A 1 84 ? 7.148 10.002 -1.781 1.00 0.00 134 CYS A O 13
ATOM 23191 N N . GLN A 1 85 ? 8.929 9.155 -2.867 1.00 0.00 135 GLN A N 13
ATOM 23192 C CA . GLN A 1 85 ? 8.936 10.194 -3.891 1.00 0.00 135 GLN A CA 13
ATOM 23193 C C . GLN A 1 85 ? 7.650 10.158 -4.711 1.00 0.00 135 GLN A C 13
ATOM 23194 O O . GLN A 1 85 ? 7.180 11.190 -5.192 1.00 0.00 135 GLN A O 13
ATOM 23208 N N . LEU A 1 86 ? 7.087 8.965 -4.867 1.00 0.00 136 LEU A N 13
ATOM 23209 C CA . LEU A 1 86 ? 5.855 8.795 -5.629 1.00 0.00 136 LEU A CA 13
ATOM 23210 C C . LEU A 1 86 ? 4.658 9.347 -4.861 1.00 0.00 136 LEU A C 13
ATOM 23211 O O . LEU A 1 86 ? 3.811 10.039 -5.426 1.00 0.00 136 LEU A O 13
ATOM 23227 N N . PHE A 1 87 ? 4.597 9.038 -3.570 1.00 0.00 137 PHE A N 13
ATOM 23228 C CA . PHE A 1 87 ? 3.504 9.504 -2.724 1.00 0.00 137 PHE A CA 13
ATOM 23229 C C . PHE A 1 87 ? 3.521 11.025 -2.604 1.00 0.00 137 PHE A C 13
ATOM 23230 O O . PHE A 1 87 ? 2.472 11.663 -2.507 1.00 0.00 137 PHE A O 13
ATOM 23247 N N . LYS A 1 88 ? 4.718 11.600 -2.610 1.00 0.00 138 LYS A N 13
ATOM 23248 C CA . LYS A 1 88 ? 4.874 13.046 -2.502 1.00 0.00 138 LYS A CA 13
ATOM 23249 C C . LYS A 1 88 ? 4.324 13.746 -3.741 1.00 0.00 138 LYS A C 13
ATOM 23250 O O . LYS A 1 88 ? 3.520 14.671 -3.637 1.00 0.00 138 LYS A O 13
ATOM 23269 N N . GLY A 1 89 ? 4.763 13.297 -4.913 1.00 0.00 139 GLY A N 13
ATOM 23270 C CA . GLY A 1 89 ? 4.303 13.891 -6.154 1.00 0.00 139 GLY A CA 13
ATOM 23271 C C . GLY A 1 89 ? 2.816 13.695 -6.375 1.00 0.00 139 GLY A C 13
ATOM 23272 O O . GLY A 1 89 ? 2.121 14.610 -6.817 1.00 0.00 139 GLY A O 13
ATOM 23276 N N . TRP A 1 90 ? 2.327 12.498 -6.068 1.00 0.00 140 TRP A N 13
ATOM 23277 C CA . TRP A 1 90 ? 0.913 12.185 -6.238 1.00 0.00 140 TRP A CA 13
ATOM 23278 C C . TRP A 1 90 ? 0.044 13.129 -5.415 1.00 0.00 140 TRP A C 13
ATOM 23279 O O . TRP A 1 90 ? -1.065 13.478 -5.819 1.00 0.00 140 TRP A O 13
ATOM 23300 N N . GLY A 1 91 ? 0.554 13.540 -4.258 1.00 0.00 141 GLY A N 13
ATOM 23301 C CA . GLY A 1 91 ? -0.190 14.440 -3.397 1.00 0.00 141 GLY A CA 13
ATOM 23302 C C . GLY A 1 91 ? -0.770 13.737 -2.185 1.00 0.00 141 GLY A C 13
ATOM 23303 O O . GLY A 1 91 ? -1.864 14.071 -1.729 1.00 0.00 141 GLY A O 13
ATOM 23307 N N . LEU A 1 92 ? -0.037 12.760 -1.663 1.00 0.00 142 LEU A N 13
ATOM 23308 C CA . LEU A 1 92 ? -0.486 12.006 -0.498 1.00 0.00 142 LEU A CA 13
ATOM 23309 C C . LEU A 1 92 ? 0.182 12.520 0.773 1.00 0.00 142 LEU A C 13
ATOM 23310 O O . LEU A 1 92 ? -0.375 12.413 1.867 1.00 0.00 142 LEU A O 13
ATOM 23326 N N . LEU A 1 93 ? 1.376 13.081 0.622 1.00 0.00 143 LEU A N 13
ATOM 23327 C CA . LEU A 1 93 ? 2.120 13.615 1.758 1.00 0.00 143 LEU A CA 13
ATOM 23328 C C . LEU A 1 93 ? 2.198 15.137 1.691 1.00 0.00 143 LEU A C 13
ATOM 23329 O O . LEU A 1 93 ? 1.712 15.834 2.581 1.00 0.00 143 LEU A O 13
ATOM 23345 N N . GLY A 1 94 ? 2.812 15.647 0.628 1.00 0.00 144 GLY A N 13
ATOM 23346 C CA . GLY A 1 94 ? 2.941 17.083 0.463 1.00 0.00 144 GLY A CA 13
ATOM 23347 C C . GLY A 1 94 ? 4.386 17.527 0.354 1.00 0.00 144 GLY A C 13
ATOM 23348 O O . GLY A 1 94 ? 5.288 16.725 0.111 1.00 0.00 144 GLY A O 13
ATOM 23352 N N . PRO A 1 95 ? 4.622 18.835 0.536 1.00 0.00 145 PRO A N 13
ATOM 23353 C CA . PRO A 1 95 ? 5.967 19.414 0.461 1.00 0.00 145 PRO A CA 13
ATOM 23354 C C . PRO A 1 95 ? 6.846 18.992 1.634 1.00 0.00 145 PRO A C 13
ATOM 23355 O O . PRO A 1 95 ? 8.028 18.696 1.460 1.00 0.00 145 PRO A O 13
ATOM 23366 N N . ARG A 1 96 ? 6.261 18.967 2.827 1.00 0.00 146 ARG A N 13
ATOM 23367 C CA . ARG A 1 96 ? 6.993 18.582 4.028 1.00 0.00 146 ARG A CA 13
ATOM 23368 C C . ARG A 1 96 ? 6.619 17.167 4.461 1.00 0.00 146 ARG A C 13
ATOM 23369 O O . ARG A 1 96 ? 6.609 16.854 5.651 1.00 0.00 146 ARG A O 13
ATOM 23390 N N . ASN A 1 97 ? 6.312 16.317 3.487 1.00 0.00 147 ASN A N 13
ATOM 23391 C CA . ASN A 1 97 ? 5.936 14.936 3.768 1.00 0.00 147 ASN A CA 13
ATOM 23392 C C . ASN A 1 97 ? 5.041 14.856 5.001 1.00 0.00 147 ASN A C 13
ATOM 23393 O O . ASN A 1 97 ? 5.299 14.077 5.918 1.00 0.00 147 ASN A O 13
ATOM 23404 N N . GLU A 1 98 ? 3.987 15.666 5.014 1.00 0.00 148 GLU A N 13
ATOM 23405 C CA . GLU A 1 98 ? 3.054 15.687 6.134 1.00 0.00 148 GLU A CA 13
ATOM 23406 C C . GLU A 1 98 ? 1.792 14.894 5.805 1.00 0.00 148 GLU A C 13
ATOM 23407 O O . GLU A 1 98 ? 0.992 15.300 4.961 1.00 0.00 148 GLU A O 13
ATOM 23419 N N . LEU A 1 99 ? 1.620 13.761 6.478 1.00 0.00 149 LEU A N 13
ATOM 23420 C CA . LEU A 1 99 ? 0.456 12.910 6.258 1.00 0.00 149 LEU A CA 13
ATOM 23421 C C . LEU A 1 99 ? -0.821 13.741 6.189 1.00 0.00 149 LEU A C 13
ATOM 23422 O O . LEU A 1 99 ? -0.832 14.913 6.564 1.00 0.00 149 LEU A O 13
ATOM 23438 N N . PHE A 1 100 ? -1.896 13.125 5.708 1.00 0.00 150 PHE A N 13
ATOM 23439 C CA . PHE A 1 100 ? -3.179 13.807 5.591 1.00 0.00 150 PHE A CA 13
ATOM 23440 C C . PHE A 1 100 ? -4.234 13.137 6.467 1.00 0.00 150 PHE A C 13
ATOM 23441 O O . PHE A 1 100 ? -3.945 12.172 7.176 1.00 0.00 150 PHE A O 13
ATOM 23458 N N . ASP A 1 101 ? -5.455 13.656 6.414 1.00 0.00 151 ASP A N 13
ATOM 23459 C CA . ASP A 1 101 ? -6.554 13.109 7.202 1.00 0.00 151 ASP A CA 13
ATOM 23460 C C . ASP A 1 101 ? -7.101 11.837 6.561 1.00 0.00 151 ASP A C 13
ATOM 23461 O O . ASP A 1 101 ? -7.321 11.784 5.352 1.00 0.00 151 ASP A O 13
ATOM 23470 N N . ALA A 1 102 ? -7.316 10.813 7.381 1.00 0.00 152 ALA A N 13
ATOM 23471 C CA . ALA A 1 102 ? -7.838 9.542 6.896 1.00 0.00 152 ALA A CA 13
ATOM 23472 C C . ALA A 1 102 ? -8.879 9.757 5.803 1.00 0.00 152 ALA A C 13
ATOM 23473 O O . ALA A 1 102 ? -8.790 9.173 4.724 1.00 0.00 152 ALA A O 13
ATOM 23480 N N . ALA A 1 103 ? -9.866 10.600 6.090 1.00 0.00 153 ALA A N 13
ATOM 23481 C CA . ALA A 1 103 ? -10.924 10.893 5.131 1.00 0.00 153 ALA A CA 13
ATOM 23482 C C . ALA A 1 103 ? -10.343 11.279 3.775 1.00 0.00 153 ALA A C 13
ATOM 23483 O O . ALA A 1 103 ? -10.680 10.684 2.751 1.00 0.00 153 ALA A O 13
ATOM 23490 N N . LYS A 1 104 ? -9.469 12.280 3.774 1.00 0.00 154 LYS A N 13
ATOM 23491 C CA . LYS A 1 104 ? -8.841 12.746 2.544 1.00 0.00 154 LYS A CA 13
ATOM 23492 C C . LYS A 1 104 ? -8.174 11.592 1.802 1.00 0.00 154 LYS A C 13
ATOM 23493 O O . LYS A 1 104 ? -8.331 11.448 0.589 1.00 0.00 154 LYS A O 13
ATOM 23512 N N . TYR A 1 105 ? -7.433 10.771 2.538 1.00 0.00 155 TYR A N 13
ATOM 23513 C CA . TYR A 1 105 ? -6.742 9.630 1.949 1.00 0.00 155 TYR A CA 13
ATOM 23514 C C . TYR A 1 105 ? -7.717 8.736 1.189 1.00 0.00 155 TYR A C 13
ATOM 23515 O O . TYR A 1 105 ? -7.455 8.336 0.055 1.00 0.00 155 TYR A O 13
ATOM 23533 N N . ARG A 1 106 ? -8.844 8.428 1.823 1.00 0.00 156 ARG A N 13
ATOM 23534 C CA . ARG A 1 106 ? -9.859 7.581 1.209 1.00 0.00 156 ARG A CA 13
ATOM 23535 C C . ARG A 1 106 ? -10.203 8.074 -0.194 1.00 0.00 156 ARG A C 13
ATOM 23536 O O . ARG A 1 106 ? -10.425 7.278 -1.106 1.00 0.00 156 ARG A O 13
ATOM 23557 N N . VAL A 1 107 ? -10.246 9.393 -0.357 1.00 0.00 157 VAL A N 13
ATOM 23558 C CA . VAL A 1 107 ? -10.563 9.993 -1.648 1.00 0.00 157 VAL A CA 13
ATOM 23559 C C . VAL A 1 107 ? -9.345 9.996 -2.566 1.00 0.00 157 VAL A C 13
ATOM 23560 O O . VAL A 1 107 ? -9.460 9.760 -3.769 1.00 0.00 157 VAL A O 13
ATOM 23573 N N . LEU A 1 108 ? -8.179 10.266 -1.990 1.00 0.00 158 LEU A N 13
ATOM 23574 C CA . LEU A 1 108 ? -6.937 10.300 -2.756 1.00 0.00 158 LEU A CA 13
ATOM 23575 C C . LEU A 1 108 ? -6.683 8.960 -3.440 1.00 0.00 158 LEU A C 13
ATOM 23576 O O . LEU A 1 108 ? -6.104 8.905 -4.524 1.00 0.00 158 LEU A O 13
ATOM 23592 N N . ALA A 1 109 ? -7.121 7.881 -2.798 1.00 0.00 159 ALA A N 13
ATOM 23593 C CA . ALA A 1 109 ? -6.944 6.542 -3.346 1.00 0.00 159 ALA A CA 13
ATOM 23594 C C . ALA A 1 109 ? -8.052 6.204 -4.338 1.00 0.00 159 ALA A C 13
ATOM 23595 O O . ALA A 1 109 ? -7.854 5.408 -5.255 1.00 0.00 159 ALA A O 13
ATOM 23602 N N . ASP A 1 110 ? -9.216 6.814 -4.148 1.00 0.00 160 ASP A N 13
ATOM 23603 C CA . ASP A 1 110 ? -10.356 6.578 -5.026 1.00 0.00 160 ASP A CA 13
ATOM 23604 C C . ASP A 1 110 ? -10.063 7.071 -6.440 1.00 0.00 160 ASP A C 13
ATOM 23605 O O . ASP A 1 110 ? -10.221 6.331 -7.411 1.00 0.00 160 ASP A O 13
ATOM 23614 N N . ARG A 1 111 ? -9.637 8.325 -6.548 1.00 0.00 161 ARG A N 13
ATOM 23615 C CA . ARG A 1 111 ? -9.324 8.918 -7.843 1.00 0.00 161 ARG A CA 13
ATOM 23616 C C . ARG A 1 111 ? -8.406 8.005 -8.650 1.00 0.00 161 ARG A C 13
ATOM 23617 O O . ARG A 1 111 ? -8.419 8.026 -9.881 1.00 0.00 161 ARG A O 13
ATOM 23638 N N . PHE A 1 112 ? -7.609 7.206 -7.949 1.00 0.00 162 PHE A N 13
ATOM 23639 C CA . PHE A 1 112 ? -6.683 6.287 -8.601 1.00 0.00 162 PHE A CA 13
ATOM 23640 C C . PHE A 1 112 ? -7.383 4.984 -8.976 1.00 0.00 162 PHE A C 13
ATOM 23641 O O . PHE A 1 112 ? -7.074 4.373 -9.998 1.00 0.00 162 PHE A O 13
ATOM 23658 N N . GLY A 1 113 ? -8.328 4.565 -8.141 1.00 0.00 163 GLY A N 13
ATOM 23659 C CA . GLY A 1 113 ? -9.057 3.338 -8.401 1.00 0.00 163 GLY A CA 13
ATOM 23660 C C . GLY A 1 113 ? -9.981 2.959 -7.260 1.00 0.00 163 GLY A C 13
ATOM 23661 O O . GLY A 1 113 ? -9.547 2.844 -6.113 1.00 0.00 163 GLY A O 13
ATOM 23665 N N . SER A 1 114 ? -11.258 2.766 -7.573 1.00 0.00 164 SER A N 13
ATOM 23666 C CA . SER A 1 114 ? -12.247 2.404 -6.565 1.00 0.00 164 SER A CA 13
ATOM 23667 C C . SER A 1 114 ? -11.853 1.110 -5.858 1.00 0.00 164 SER A C 13
ATOM 23668 O O . SER A 1 114 ? -11.710 0.064 -6.489 1.00 0.00 164 SER A O 13
ATOM 23676 N N . GLY A 1 115 ? -11.678 1.191 -4.543 1.00 0.00 165 GLY A N 13
ATOM 23677 C CA . GLY A 1 115 ? -11.302 0.021 -3.771 1.00 0.00 165 GLY A CA 13
ATOM 23678 C C . GLY A 1 115 ? -12.282 -1.124 -3.940 1.00 0.00 165 GLY A C 13
ATOM 23679 O O . GLY A 1 115 ? -13.426 -0.935 -4.353 1.00 0.00 165 GLY A O 13
ATOM 23683 N N . PRO A 1 116 ? -11.832 -2.345 -3.615 1.00 0.00 166 PRO A N 13
ATOM 23684 C CA . PRO A 1 116 ? -12.661 -3.550 -3.726 1.00 0.00 166 PRO A CA 13
ATOM 23685 C C . PRO A 1 116 ? -13.780 -3.580 -2.691 1.00 0.00 166 PRO A C 13
ATOM 23686 O O . PRO A 1 116 ? -13.646 -3.023 -1.601 1.00 0.00 166 PRO A O 13
ATOM 23697 N N . SER A 1 117 ? -14.884 -4.234 -3.039 1.00 0.00 167 SER A N 13
ATOM 23698 C CA . SER A 1 117 ? -16.028 -4.334 -2.140 1.00 0.00 167 SER A CA 13
ATOM 23699 C C . SER A 1 117 ? -15.806 -5.425 -1.097 1.00 0.00 167 SER A C 13
ATOM 23700 O O . SER A 1 117 ? -16.049 -5.220 0.092 1.00 0.00 167 SER A O 13
ATOM 23708 N N . SER A 1 118 ? -15.342 -6.584 -1.552 1.00 0.00 168 SER A N 13
ATOM 23709 C CA . SER A 1 118 ? -15.091 -7.710 -0.660 1.00 0.00 168 SER A CA 13
ATOM 23710 C C . SER A 1 118 ? -13.781 -8.406 -1.019 1.00 0.00 168 SER A C 13
ATOM 23711 O O . SER A 1 118 ? -13.189 -8.138 -2.064 1.00 0.00 168 SER A O 13
ATOM 23719 N N . GLY A 1 119 ? -13.335 -9.302 -0.144 1.00 0.00 169 GLY A N 13
ATOM 23720 C CA . GLY A 1 119 ? -12.099 -10.023 -0.386 1.00 0.00 169 GLY A CA 13
ATOM 23721 C C . GLY A 1 119 ? -10.880 -9.264 0.100 1.00 0.00 169 GLY A C 13
ATOM 23722 O O . GLY A 1 119 ? -9.765 -9.783 0.072 1.00 0.00 169 GLY A O 13
ATOM 23726 N N . GLY A 1 1 ? 16.535 8.102 -29.567 1.00 0.00 51 GLY A N 14
ATOM 23727 C CA . GLY A 1 1 ? 16.960 8.567 -28.260 1.00 0.00 51 GLY A CA 14
ATOM 23728 C C . GLY A 1 1 ? 18.127 7.769 -27.712 1.00 0.00 51 GLY A C 14
ATOM 23729 O O . GLY A 1 1 ? 18.284 6.590 -28.027 1.00 0.00 51 GLY A O 14
ATOM 23733 N N . SER A 1 2 ? 18.948 8.414 -26.890 1.00 0.00 52 SER A N 14
ATOM 23734 C CA . SER A 1 2 ? 20.111 7.759 -26.302 1.00 0.00 52 SER A CA 14
ATOM 23735 C C . SER A 1 2 ? 19.983 7.687 -24.783 1.00 0.00 52 SER A C 14
ATOM 23736 O O . SER A 1 2 ? 20.515 8.533 -24.064 1.00 0.00 52 SER A O 14
ATOM 23744 N N . SER A 1 3 ? 19.273 6.672 -24.303 1.00 0.00 53 SER A N 14
ATOM 23745 C CA . SER A 1 3 ? 19.070 6.490 -22.870 1.00 0.00 53 SER A CA 14
ATOM 23746 C C . SER A 1 3 ? 20.337 5.959 -22.206 1.00 0.00 53 SER A C 14
ATOM 23747 O O . SER A 1 3 ? 21.179 5.340 -22.854 1.00 0.00 53 SER A O 14
ATOM 23755 N N . GLY A 1 4 ? 20.465 6.207 -20.906 1.00 0.00 54 GLY A N 14
ATOM 23756 C CA . GLY A 1 4 ? 21.631 5.748 -20.174 1.00 0.00 54 GLY A CA 14
ATOM 23757 C C . GLY A 1 4 ? 22.186 6.809 -19.243 1.00 0.00 54 GLY A C 14
ATOM 23758 O O . GLY A 1 4 ? 22.477 6.533 -18.080 1.00 0.00 54 GLY A O 14
ATOM 23762 N N . SER A 1 5 ? 22.335 8.025 -19.757 1.00 0.00 55 SER A N 14
ATOM 23763 C CA . SER A 1 5 ? 22.864 9.130 -18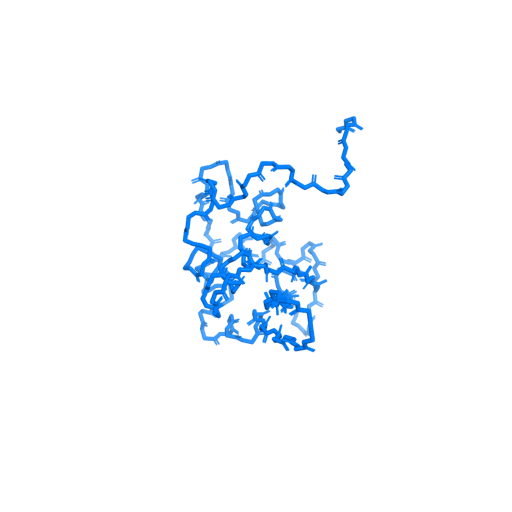.966 1.00 0.00 55 SER A CA 14
ATOM 23764 C C . SER A 1 5 ? 21.864 9.560 -17.897 1.00 0.00 55 SER A C 14
ATOM 23765 O O . SER A 1 5 ? 20.904 10.276 -18.182 1.00 0.00 55 SER A O 14
ATOM 23773 N N . SER A 1 6 ? 22.098 9.119 -16.665 1.00 0.00 56 SER A N 14
ATOM 23774 C CA . SER A 1 6 ? 21.217 9.454 -15.553 1.00 0.00 56 SER A CA 14
ATOM 23775 C C . SER A 1 6 ? 21.721 10.690 -14.815 1.00 0.00 56 SER A C 14
ATOM 23776 O O . SER A 1 6 ? 22.821 11.176 -15.073 1.00 0.00 56 SER A O 14
ATOM 23784 N N . GLY A 1 7 ? 20.906 11.195 -13.893 1.00 0.00 57 GLY A N 14
ATOM 23785 C CA . GLY A 1 7 ? 21.285 12.370 -13.131 1.00 0.00 57 GLY A CA 14
ATOM 23786 C C . GLY A 1 7 ? 20.589 12.438 -11.786 1.00 0.00 57 GLY A C 14
ATOM 23787 O O . GLY A 1 7 ? 19.660 13.224 -11.599 1.00 0.00 57 GLY A O 14
ATOM 23791 N N . ALA A 1 8 ? 21.038 11.612 -10.847 1.00 0.00 58 ALA A N 14
ATOM 23792 C CA . ALA A 1 8 ? 20.452 11.582 -9.512 1.00 0.00 58 ALA A CA 14
ATOM 23793 C C . ALA A 1 8 ? 21.522 11.755 -8.440 1.00 0.00 58 ALA A C 14
ATOM 23794 O O . ALA A 1 8 ? 21.505 11.071 -7.416 1.00 0.00 58 ALA A O 14
ATOM 23801 N N . SER A 1 9 ? 22.452 12.673 -8.680 1.00 0.00 59 SER A N 14
ATOM 23802 C CA . SER A 1 9 ? 23.533 12.933 -7.736 1.00 0.00 59 SER A CA 14
ATOM 23803 C C . SER A 1 9 ? 23.019 12.899 -6.300 1.00 0.00 59 SER A C 14
ATOM 23804 O O . SER A 1 9 ? 23.487 12.108 -5.481 1.00 0.00 59 SER A O 14
ATOM 23812 N N . ARG A 1 10 ? 22.055 13.763 -6.003 1.00 0.00 60 ARG A N 14
ATOM 23813 C CA . ARG A 1 10 ? 21.478 13.834 -4.666 1.00 0.00 60 ARG A CA 14
ATOM 23814 C C . ARG A 1 10 ? 20.715 12.555 -4.335 1.00 0.00 60 ARG A C 14
ATOM 23815 O O . ARG A 1 10 ? 20.168 11.899 -5.221 1.00 0.00 60 ARG A O 14
ATOM 23836 N N . ASP A 1 11 ? 20.682 12.207 -3.053 1.00 0.00 61 ASP A N 14
ATOM 23837 C CA . ASP A 1 11 ? 19.986 11.007 -2.604 1.00 0.00 61 ASP A CA 14
ATOM 23838 C C . ASP A 1 11 ? 18.576 11.342 -2.129 1.00 0.00 61 ASP A C 14
ATOM 23839 O O . ASP A 1 11 ? 18.333 12.419 -1.581 1.00 0.00 61 ASP A O 14
ATOM 23848 N N . LEU A 1 12 ? 17.649 10.415 -2.343 1.00 0.00 62 LEU A N 14
ATOM 23849 C CA . LEU A 1 12 ? 16.261 10.613 -1.938 1.00 0.00 62 LEU A CA 14
ATOM 23850 C C . LEU A 1 12 ? 16.144 10.695 -0.419 1.00 0.00 62 LEU A C 14
ATOM 23851 O O . LEU A 1 12 ? 15.434 11.548 0.114 1.00 0.00 62 LEU A O 14
ATOM 23867 N N . LEU A 1 13 ? 16.847 9.805 0.272 1.00 0.00 63 LEU A N 14
ATOM 23868 C CA . LEU A 1 13 ? 16.824 9.778 1.730 1.00 0.00 63 LEU A CA 14
ATOM 23869 C C . LEU A 1 13 ? 16.923 11.188 2.303 1.00 0.00 63 LEU A C 14
ATOM 23870 O O . LEU A 1 13 ? 16.232 11.531 3.263 1.00 0.00 63 LEU A O 14
ATOM 23886 N N . LYS A 1 14 ? 17.786 12.004 1.706 1.00 0.00 64 LYS A N 14
ATOM 23887 C CA . LYS A 1 14 ? 17.974 13.379 2.153 1.00 0.00 64 LYS A CA 14
ATOM 23888 C C . LYS A 1 14 ? 16.639 14.019 2.521 1.00 0.00 64 LYS A C 14
ATOM 23889 O O . LYS A 1 14 ? 16.538 14.738 3.514 1.00 0.00 64 LYS A O 14
ATOM 23908 N N . GLU A 1 15 ? 15.617 13.751 1.714 1.00 0.00 65 GLU A N 14
ATOM 23909 C CA . GLU A 1 15 ? 14.288 14.301 1.957 1.00 0.00 65 GLU A CA 14
ATOM 23910 C C . GLU A 1 15 ? 13.499 13.414 2.916 1.00 0.00 65 GLU A C 14
ATOM 23911 O O . GLU A 1 15 ? 12.725 13.905 3.738 1.00 0.00 65 GLU A O 14
ATOM 23923 N N . PHE A 1 16 ? 13.700 12.105 2.804 1.00 0.00 66 PHE A N 14
ATOM 23924 C CA . PHE A 1 16 ? 13.007 11.149 3.659 1.00 0.00 66 PHE A CA 14
ATOM 23925 C C . PHE A 1 16 ? 13.962 10.544 4.684 1.00 0.00 66 PHE A C 14
ATOM 23926 O O . PHE A 1 16 ? 14.814 9.715 4.363 1.00 0.00 66 PHE A O 14
ATOM 23943 N N . PRO A 1 17 ? 13.818 10.968 5.948 1.00 0.00 67 PRO A N 14
ATOM 23944 C CA . PRO A 1 17 ? 14.658 10.483 7.047 1.00 0.00 67 PRO A CA 14
ATOM 23945 C C . PRO A 1 17 ? 14.368 9.028 7.399 1.00 0.00 67 PRO A C 14
ATOM 23946 O O . PRO A 1 17 ? 15.285 8.217 7.529 1.00 0.00 67 PRO A O 14
ATOM 23957 N N . GLN A 1 18 ? 13.088 8.704 7.550 1.00 0.00 68 GLN A N 14
ATOM 23958 C CA . GLN A 1 18 ? 12.678 7.346 7.887 1.00 0.00 68 GLN A CA 14
ATOM 23959 C C . GLN A 1 18 ? 11.598 6.850 6.931 1.00 0.00 68 GLN A C 14
ATOM 23960 O O . GLN A 1 18 ? 10.402 6.927 7.214 1.00 0.00 68 GLN A O 14
ATOM 23974 N N . PRO A 1 19 ? 12.026 6.330 5.772 1.00 0.00 69 PRO A N 14
ATOM 23975 C CA . PRO A 1 19 ? 11.110 5.811 4.751 1.00 0.00 69 PRO A CA 14
ATOM 23976 C C . PRO A 1 19 ? 10.424 4.522 5.189 1.00 0.00 69 PRO A C 14
ATOM 23977 O O . PRO A 1 19 ? 9.320 4.210 4.740 1.00 0.00 69 PRO A O 14
ATOM 23988 N N . LYS A 1 20 ? 11.083 3.776 6.069 1.00 0.00 70 LYS A N 14
ATOM 23989 C CA . LYS A 1 20 ? 10.536 2.521 6.570 1.00 0.00 70 LYS A CA 14
ATOM 23990 C C . LYS A 1 20 ? 9.277 2.767 7.396 1.00 0.00 70 LYS A C 14
ATOM 23991 O O . LYS A 1 20 ? 8.297 2.032 7.284 1.00 0.00 70 LYS A O 14
ATOM 24010 N N . ASN A 1 21 ? 9.312 3.806 8.224 1.00 0.00 71 ASN A N 14
ATOM 24011 C CA . ASN A 1 21 ? 8.173 4.149 9.068 1.00 0.00 71 ASN A CA 14
ATOM 24012 C C . ASN A 1 21 ? 7.235 5.114 8.349 1.00 0.00 71 ASN A C 14
ATOM 24013 O O . ASN A 1 21 ? 6.013 4.975 8.417 1.00 0.00 71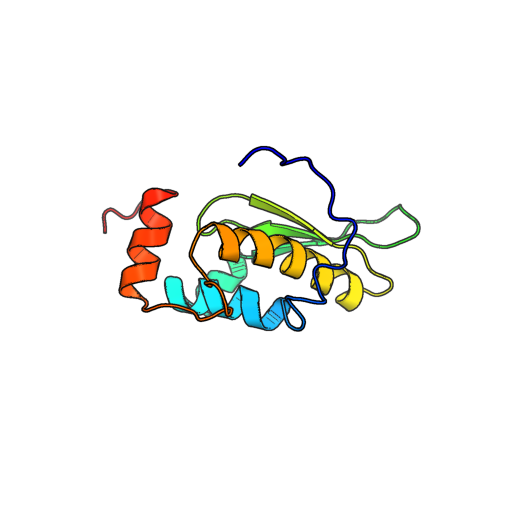 ASN A O 14
ATOM 24024 N N . LEU A 1 22 ? 7.814 6.091 7.661 1.00 0.00 72 LEU A N 14
ATOM 24025 C CA . LEU A 1 22 ? 7.030 7.080 6.928 1.00 0.00 72 LEU A CA 14
ATOM 24026 C C . LEU A 1 22 ? 6.072 6.402 5.954 1.00 0.00 72 LEU A C 14
ATOM 24027 O O . LEU A 1 22 ? 4.852 6.524 6.080 1.00 0.00 72 LEU A O 14
ATOM 24043 N N . LEU A 1 23 ? 6.630 5.685 4.985 1.00 0.00 73 LEU A N 14
ATOM 24044 C CA . LEU A 1 23 ? 5.826 4.985 3.990 1.00 0.00 73 LEU A CA 14
ATOM 24045 C C . LEU A 1 23 ? 4.715 4.179 4.657 1.00 0.00 73 LEU A C 14
ATOM 24046 O O . LEU A 1 23 ? 3.536 4.370 4.365 1.00 0.00 73 LEU A O 14
ATOM 24062 N N . ASN A 1 24 ? 5.102 3.280 5.555 1.00 0.00 74 ASN A N 14
ATOM 24063 C CA . ASN A 1 24 ? 4.139 2.446 6.265 1.00 0.00 74 ASN A CA 14
ATOM 24064 C C . ASN A 1 24 ? 3.024 3.296 6.869 1.00 0.00 74 ASN A C 14
ATOM 24065 O O . ASN A 1 24 ? 1.842 3.028 6.656 1.00 0.00 74 ASN A O 14
ATOM 24076 N N . SER A 1 25 ? 3.411 4.321 7.621 1.00 0.00 75 SER A N 14
ATOM 24077 C CA . SER A 1 25 ? 2.445 5.208 8.258 1.00 0.00 75 SER A CA 14
ATOM 24078 C C . SER A 1 25 ? 1.410 5.699 7.250 1.00 0.00 75 SER A C 14
ATOM 24079 O O . SER A 1 25 ? 0.212 5.715 7.530 1.00 0.00 75 SER A O 14
ATOM 24087 N N . VAL A 1 26 ? 1.883 6.099 6.074 1.00 0.00 76 VAL A N 14
ATOM 24088 C CA . VAL A 1 26 ? 1.001 6.590 5.022 1.00 0.00 76 VAL A CA 14
ATOM 24089 C C . VAL A 1 26 ? -0.181 5.649 4.813 1.00 0.00 76 VAL A C 14
ATOM 24090 O O . VAL A 1 26 ? -1.315 5.973 5.166 1.00 0.00 76 VAL A O 14
ATOM 24103 N N . ILE A 1 27 ? 0.093 4.484 4.236 1.00 0.00 77 ILE A N 14
ATOM 24104 C CA . ILE A 1 27 ? -0.948 3.495 3.981 1.00 0.00 77 ILE A CA 14
ATOM 24105 C C . ILE A 1 27 ? -1.656 3.098 5.272 1.00 0.00 77 ILE A C 14
ATOM 24106 O O . ILE A 1 27 ? -2.857 2.830 5.277 1.00 0.00 77 ILE A O 14
ATOM 24122 N N . GLY A 1 28 ? -0.903 3.063 6.368 1.00 0.00 78 GLY A N 14
ATOM 24123 C CA . GLY A 1 28 ? -1.476 2.699 7.650 1.00 0.00 78 GLY A CA 14
ATOM 24124 C C . GLY A 1 28 ? -2.620 3.608 8.053 1.00 0.00 78 GLY A C 14
ATOM 24125 O O . GLY A 1 28 ? -3.537 3.188 8.758 1.00 0.00 78 GLY A O 14
ATOM 24129 N N . ARG A 1 29 ? -2.565 4.859 7.607 1.00 0.00 79 ARG A N 14
ATOM 24130 C CA . ARG A 1 29 ? -3.603 5.831 7.928 1.00 0.00 79 ARG A CA 14
ATOM 24131 C C . ARG A 1 29 ? -4.750 5.753 6.925 1.00 0.00 79 ARG A C 14
ATOM 24132 O O . ARG A 1 29 ? -5.920 5.817 7.299 1.00 0.00 79 ARG A O 14
ATOM 24153 N N . ALA A 1 30 ? -4.405 5.616 5.649 1.00 0.00 80 ALA A N 14
ATOM 24154 C CA . ALA A 1 30 ? -5.405 5.528 4.592 1.00 0.00 80 ALA A CA 14
ATOM 24155 C C . ALA A 1 30 ? -6.270 4.283 4.757 1.00 0.00 80 ALA A C 14
ATOM 24156 O O . ALA A 1 30 ? -7.492 4.376 4.878 1.00 0.00 80 ALA A O 14
ATOM 24163 N N . LEU A 1 31 ? -5.629 3.120 4.761 1.00 0.00 81 LEU A N 14
ATOM 24164 C CA . LEU A 1 31 ? -6.341 1.855 4.911 1.00 0.00 81 LEU A CA 14
ATOM 24165 C C . LEU A 1 31 ? -6.234 1.336 6.341 1.00 0.00 81 LEU A C 14
ATOM 24166 O O . LEU A 1 31 ? -7.229 1.252 7.059 1.00 0.00 81 LEU A O 14
ATOM 24182 N N . GLY A 1 32 ? -5.016 0.990 6.750 1.00 0.00 82 GLY A N 14
ATOM 24183 C CA . GLY A 1 32 ? -4.800 0.485 8.093 1.00 0.00 82 GLY A CA 14
ATOM 24184 C C . GLY A 1 32 ? -3.505 -0.291 8.220 1.00 0.00 82 GLY A C 14
ATOM 24185 O O . GLY A 1 32 ? -3.257 -1.227 7.459 1.00 0.00 82 GLY A O 14
ATOM 24189 N N . ILE A 1 33 ? -2.675 0.099 9.181 1.00 0.00 83 ILE A N 14
ATOM 24190 C CA . ILE A 1 33 ? -1.397 -0.566 9.404 1.00 0.00 83 ILE A CA 14
ATOM 24191 C C . ILE A 1 33 ? -1.510 -2.068 9.163 1.00 0.00 83 ILE A C 14
ATOM 24192 O O . ILE A 1 33 ? -0.670 -2.664 8.491 1.00 0.00 83 ILE A O 14
ATOM 24208 N N . SER A 1 34 ? -2.557 -2.673 9.717 1.00 0.00 84 SER A N 14
ATOM 24209 C CA . SER A 1 34 ? -2.780 -4.106 9.564 1.00 0.00 84 SER A CA 14
ATOM 24210 C C . SER A 1 34 ? -2.745 -4.507 8.093 1.00 0.00 84 SER A C 14
ATOM 24211 O O . SER A 1 34 ? -2.041 -5.442 7.709 1.00 0.00 84 SER A O 14
ATOM 24219 N N . HIS A 1 35 ? -3.511 -3.794 7.273 1.00 0.00 85 HIS A N 14
ATOM 24220 C CA . HIS A 1 35 ? -3.568 -4.075 5.843 1.00 0.00 85 HIS A CA 14
ATOM 24221 C C . HIS A 1 35 ? -2.249 -3.716 5.165 1.00 0.00 85 HIS A C 14
ATOM 24222 O O . HIS A 1 35 ? -1.684 -4.516 4.421 1.00 0.00 85 HIS A O 14
ATOM 24236 N N . ALA A 1 36 ? -1.765 -2.506 5.428 1.00 0.00 86 ALA A N 14
ATOM 24237 C CA . ALA A 1 36 ? -0.513 -2.042 4.845 1.00 0.00 86 ALA A CA 14
ATOM 24238 C C . ALA A 1 36 ? 0.507 -3.172 4.761 1.00 0.00 86 ALA A C 14
ATOM 24239 O O . ALA A 1 36 ? 1.214 -3.313 3.763 1.00 0.00 86 ALA A O 14
ATOM 24246 N N . LYS A 1 37 ? 0.579 -3.976 5.816 1.00 0.00 87 LYS A N 14
ATOM 24247 C CA . LYS A 1 37 ? 1.512 -5.096 5.863 1.00 0.00 87 LYS A CA 14
ATOM 24248 C C . LYS A 1 37 ? 1.669 -5.732 4.486 1.00 0.00 87 LYS A C 14
ATOM 24249 O O . LYS A 1 37 ? 2.748 -5.694 3.894 1.00 0.00 87 LYS A O 14
ATOM 24268 N N . ASP A 1 38 ? 0.587 -6.313 3.981 1.00 0.00 88 ASP A N 14
ATOM 24269 C CA . ASP A 1 38 ? 0.604 -6.955 2.672 1.00 0.00 88 ASP A CA 14
ATOM 24270 C C . ASP A 1 38 ? 0.822 -5.927 1.566 1.00 0.00 88 ASP A C 14
ATOM 24271 O O . ASP A 1 38 ? 1.657 -6.119 0.681 1.00 0.00 88 ASP A O 14
ATOM 24280 N N . LYS A 1 39 ? 0.066 -4.836 1.622 1.00 0.00 89 LYS A N 14
ATOM 24281 C CA . LYS A 1 39 ? 0.176 -3.777 0.626 1.00 0.00 89 LYS A CA 14
ATOM 24282 C C . LYS A 1 39 ? 1.634 -3.536 0.245 1.00 0.00 89 LYS A C 14
ATOM 24283 O O . LYS A 1 39 ? 1.971 -3.442 -0.936 1.00 0.00 89 LYS A O 14
ATOM 24302 N N . LEU A 1 40 ? 2.495 -3.439 1.252 1.00 0.00 90 LEU A N 14
ATOM 24303 C CA . LEU A 1 40 ? 3.918 -3.212 1.023 1.00 0.00 90 LEU A CA 14
ATOM 24304 C C . LEU A 1 40 ? 4.699 -4.519 1.113 1.00 0.00 90 LEU A C 14
ATOM 24305 O O . LEU A 1 40 ? 4.836 -5.100 2.189 1.00 0.00 90 LEU A O 14
ATOM 24321 N N . VAL A 1 41 ? 5.213 -4.974 -0.026 1.00 0.00 91 VAL A N 14
ATOM 24322 C CA . VAL A 1 41 ? 5.984 -6.210 -0.076 1.00 0.00 91 VAL A CA 14
ATOM 24323 C C . VAL A 1 41 ? 7.438 -5.936 -0.444 1.00 0.00 91 VAL A C 14
ATOM 24324 O O . VAL A 1 41 ? 7.725 -5.098 -1.299 1.00 0.00 91 VAL A O 14
ATOM 24337 N N . TYR A 1 42 ? 8.352 -6.649 0.206 1.00 0.00 92 TYR A N 14
ATOM 24338 C CA . TYR A 1 42 ? 9.777 -6.481 -0.052 1.00 0.00 92 TYR A CA 14
ATOM 24339 C C . TYR A 1 42 ? 10.390 -7.774 -0.581 1.00 0.00 92 TYR A C 14
ATOM 24340 O O . TYR A 1 42 ? 10.319 -8.819 0.066 1.00 0.00 92 TYR A O 14
ATOM 24358 N N . VAL A 1 43 ? 10.995 -7.695 -1.762 1.00 0.00 93 VAL A N 14
ATOM 24359 C CA . VAL A 1 43 ? 11.623 -8.857 -2.379 1.00 0.00 93 VAL A CA 14
ATOM 24360 C C . VAL A 1 43 ? 13.143 -8.736 -2.359 1.00 0.00 93 VAL A C 14
ATOM 24361 O O . VAL A 1 43 ? 13.723 -7.949 -3.108 1.00 0.00 93 VAL A O 14
ATOM 24374 N N . HIS A 1 44 ? 13.783 -9.520 -1.497 1.00 0.00 94 HIS A N 14
ATOM 24375 C CA . HIS A 1 44 ? 15.236 -9.501 -1.380 1.00 0.00 94 HIS A CA 14
ATOM 24376 C C . HIS A 1 44 ? 15.877 -10.419 -2.417 1.00 0.00 94 HIS A C 14
ATOM 24377 O O . HIS A 1 44 ? 15.287 -11.421 -2.824 1.00 0.00 94 HIS A O 14
ATOM 24391 N N . THR A 1 45 ? 17.088 -10.071 -2.841 1.00 0.00 95 THR A N 14
ATOM 24392 C CA . THR A 1 45 ? 17.807 -10.862 -3.831 1.00 0.00 95 THR A CA 14
ATOM 24393 C C . THR A 1 45 ? 19.224 -11.174 -3.362 1.00 0.00 95 THR A C 14
ATOM 24394 O O . THR A 1 45 ? 19.799 -10.436 -2.563 1.00 0.00 95 THR A O 14
ATOM 24405 N N . ASN A 1 46 ? 19.782 -12.270 -3.866 1.00 0.00 96 ASN A N 14
ATOM 24406 C CA . ASN A 1 46 ? 21.132 -12.678 -3.498 1.00 0.00 96 ASN A CA 14
ATOM 24407 C C . ASN A 1 46 ? 21.946 -13.045 -4.735 1.00 0.00 96 ASN A C 14
ATOM 24408 O O . ASN A 1 46 ? 21.430 -13.653 -5.672 1.00 0.00 96 ASN A O 14
ATOM 24419 N N . GLY A 1 47 ? 23.222 -12.671 -4.730 1.00 0.00 97 GLY A N 14
ATOM 24420 C CA . GLY A 1 47 ? 24.086 -12.970 -5.857 1.00 0.00 97 GLY A CA 14
ATOM 24421 C C . GLY A 1 47 ? 25.091 -11.867 -6.125 1.00 0.00 97 GLY A C 14
ATOM 24422 O O . GLY A 1 47 ? 26.301 -12.053 -5.985 1.00 0.00 97 GLY A O 14
ATOM 24426 N N . PRO A 1 48 ? 24.590 -10.688 -6.521 1.00 0.00 98 PRO A N 14
ATOM 24427 C CA . PRO A 1 48 ? 25.436 -9.528 -6.819 1.00 0.00 98 PRO A CA 14
ATOM 24428 C C . PRO A 1 48 ? 26.081 -8.944 -5.566 1.00 0.00 98 PRO A C 14
ATOM 24429 O O . PRO A 1 48 ? 25.551 -9.078 -4.463 1.00 0.00 98 PRO A O 14
ATOM 24440 N N . LYS A 1 49 ? 27.227 -8.296 -5.744 1.00 0.00 99 LYS A N 14
ATOM 24441 C CA . LYS A 1 49 ? 27.944 -7.689 -4.628 1.00 0.00 99 LYS A CA 14
ATOM 24442 C C . LYS A 1 49 ? 26.978 -6.997 -3.672 1.00 0.00 99 LYS A C 14
ATOM 24443 O O . LYS A 1 49 ? 26.843 -7.393 -2.514 1.00 0.00 99 LYS A O 14
ATOM 24462 N N . LYS A 1 50 ? 26.306 -5.962 -4.165 1.00 0.00 100 LYS A N 14
ATOM 24463 C CA . LYS A 1 50 ? 25.350 -5.215 -3.356 1.00 0.00 100 LYS A CA 14
ATOM 24464 C C . LYS A 1 50 ? 23.991 -5.907 -3.343 1.00 0.00 100 LYS A C 14
ATOM 24465 O O . LYS A 1 50 ? 23.632 -6.611 -4.287 1.00 0.00 100 LYS A O 14
ATOM 24484 N N . LYS A 1 51 ? 23.237 -5.701 -2.268 1.00 0.00 101 LYS A N 14
ATOM 24485 C CA . LYS A 1 51 ? 21.916 -6.303 -2.133 1.00 0.00 101 LYS A CA 14
ATOM 24486 C C . LYS A 1 51 ? 20.845 -5.408 -2.749 1.00 0.00 101 LYS A C 14
ATOM 24487 O O . LYS A 1 51 ? 20.935 -4.182 -2.687 1.00 0.00 101 LYS A O 14
ATOM 24506 N N . LYS A 1 52 ? 19.831 -6.029 -3.342 1.00 0.00 102 LYS A N 14
ATOM 24507 C CA . LYS A 1 52 ? 18.741 -5.290 -3.967 1.00 0.00 102 LYS A CA 14
ATOM 24508 C C . LYS A 1 52 ? 17.391 -5.752 -3.428 1.00 0.00 102 LYS A C 14
ATOM 24509 O O . LYS A 1 52 ? 17.153 -6.948 -3.263 1.00 0.00 102 LYS A O 14
ATOM 24528 N N . VAL A 1 53 ? 16.508 -4.795 -3.156 1.00 0.00 103 VAL A N 14
ATOM 24529 C CA . VAL A 1 53 ? 15.181 -5.105 -2.638 1.00 0.00 103 VAL A CA 14
ATOM 24530 C C . VAL A 1 53 ? 14.099 -4.381 -3.432 1.00 0.00 103 VAL A C 14
ATOM 24531 O O . VAL A 1 53 ? 14.072 -3.151 -3.490 1.00 0.00 103 VAL A O 14
ATOM 24544 N N . THR A 1 54 ? 13.205 -5.153 -4.043 1.00 0.00 104 THR A N 14
ATOM 24545 C CA . THR A 1 54 ? 12.121 -4.586 -4.835 1.00 0.00 104 THR A CA 14
ATOM 24546 C C . THR A 1 54 ? 10.852 -4.438 -4.002 1.00 0.00 104 THR A C 14
ATOM 24547 O O . THR A 1 54 ? 10.183 -5.424 -3.690 1.00 0.00 104 THR A O 14
ATOM 24558 N N . LEU A 1 55 ? 10.526 -3.200 -3.646 1.00 0.00 105 LEU A N 14
ATOM 24559 C CA . LEU A 1 55 ? 9.336 -2.922 -2.850 1.00 0.00 105 LEU A CA 14
ATOM 24560 C C . LEU A 1 55 ? 8.088 -2.891 -3.728 1.00 0.00 105 LEU A C 14
ATOM 24561 O O . LEU A 1 55 ? 7.854 -1.927 -4.457 1.00 0.00 105 LEU A O 14
ATOM 24577 N N . HIS A 1 56 ? 7.290 -3.951 -3.650 1.00 0.00 106 HIS A N 14
ATOM 24578 C CA . HIS A 1 56 ? 6.064 -4.044 -4.436 1.00 0.00 106 HIS A CA 14
ATOM 24579 C C . HIS A 1 56 ? 4.898 -3.386 -3.703 1.00 0.00 106 HIS A C 14
ATOM 24580 O O . HIS A 1 56 ? 4.317 -3.973 -2.790 1.00 0.00 106 HIS A O 14
ATOM 24594 N N . ILE A 1 57 ? 4.564 -2.166 -4.108 1.00 0.00 107 ILE A N 14
ATOM 24595 C CA . ILE A 1 57 ? 3.468 -1.430 -3.490 1.00 0.00 107 ILE A CA 14
ATOM 24596 C C . ILE A 1 57 ? 2.169 -1.626 -4.264 1.00 0.00 107 ILE A C 14
ATOM 24597 O O . ILE A 1 57 ? 2.180 -1.818 -5.480 1.00 0.00 107 ILE A O 14
ATOM 24613 N N . LYS A 1 58 ? 1.048 -1.574 -3.552 1.00 0.00 108 LYS A N 14
ATOM 24614 C CA . LYS A 1 58 ? -0.261 -1.742 -4.171 1.00 0.00 108 LYS A CA 14
ATOM 24615 C C . LYS A 1 58 ? -1.092 -0.470 -4.042 1.00 0.00 108 LYS A C 14
ATOM 24616 O O . LYS A 1 58 ? -1.768 -0.060 -4.986 1.00 0.00 108 LYS A O 14
ATOM 24635 N N . TRP A 1 59 ? -1.035 0.152 -2.870 1.00 0.00 109 TRP A N 14
ATOM 24636 C CA . TRP A 1 59 ? -1.781 1.380 -2.619 1.00 0.00 109 TRP A CA 14
ATOM 24637 C C . TRP A 1 59 ? -0.876 2.601 -2.736 1.00 0.00 109 TRP A C 14
ATOM 24638 O O . TRP A 1 59 ? 0.264 2.605 -2.270 1.00 0.00 109 TRP A O 14
ATOM 24659 N N . PRO A 1 60 ? -1.392 3.663 -3.372 1.00 0.00 110 PRO A N 14
ATOM 24660 C CA . PRO A 1 60 ? -2.747 3.669 -3.931 1.00 0.00 110 PRO A CA 14
ATOM 24661 C C . PRO A 1 60 ? -2.878 2.756 -5.144 1.00 0.00 110 PRO A C 14
ATOM 24662 O O . PRO A 1 60 ? -3.872 2.045 -5.295 1.00 0.00 110 PRO A O 14
ATOM 24673 N N . LYS A 1 61 ? -1.869 2.778 -6.008 1.00 0.00 111 LYS A N 14
ATOM 24674 C CA . LYS A 1 61 ? -1.869 1.951 -7.208 1.00 0.00 111 LYS A CA 14
ATOM 24675 C C . LYS A 1 61 ? -0.788 0.878 -7.130 1.00 0.00 111 LYS A C 14
ATOM 24676 O O . LYS A 1 61 ? 0.058 0.899 -6.236 1.00 0.00 111 LYS A O 14
ATOM 24695 N N . SER A 1 62 ? -0.821 -0.059 -8.072 1.00 0.00 112 SER A N 14
ATOM 24696 C CA . SER A 1 62 ? 0.155 -1.142 -8.108 1.00 0.00 112 SER A CA 14
ATOM 24697 C C . SER A 1 62 ? 1.479 -0.661 -8.692 1.00 0.00 112 SER A C 14
ATOM 24698 O O . SER A 1 62 ? 1.627 -0.540 -9.908 1.00 0.00 112 SER A O 14
ATOM 24706 N N . VAL A 1 63 ? 2.441 -0.387 -7.816 1.00 0.00 113 VAL A N 14
ATOM 24707 C CA . VAL A 1 63 ? 3.754 0.081 -8.243 1.00 0.00 113 VAL A CA 14
ATOM 24708 C C . VAL A 1 63 ? 4.866 -0.704 -7.556 1.00 0.00 113 VAL A C 14
ATOM 24709 O O . VAL A 1 63 ? 4.622 -1.437 -6.599 1.00 0.00 113 VAL A O 14
ATOM 24722 N N . GLU A 1 64 ? 6.089 -0.543 -8.052 1.00 0.00 114 GLU A N 14
ATOM 24723 C CA . GLU A 1 64 ? 7.240 -1.237 -7.486 1.00 0.00 114 GLU A CA 14
ATOM 24724 C C . GLU A 1 64 ? 8.505 -0.394 -7.623 1.00 0.00 114 GLU A C 14
ATOM 24725 O O . GLU A 1 64 ? 8.697 0.300 -8.621 1.00 0.00 114 GLU A O 14
ATOM 24737 N N . VAL A 1 65 ? 9.365 -0.460 -6.612 1.00 0.00 115 VAL A N 14
ATOM 24738 C CA . VAL A 1 65 ? 10.612 0.295 -6.618 1.00 0.00 115 VAL A CA 14
ATOM 24739 C C . VAL A 1 65 ? 11.779 -0.566 -6.147 1.00 0.00 115 VAL A C 14
ATOM 24740 O O . VAL A 1 65 ? 11.591 -1.531 -5.407 1.00 0.00 115 VAL A O 14
ATOM 24753 N N . GLU A 1 66 ? 12.984 -0.210 -6.582 1.00 0.00 116 GLU A N 14
ATOM 24754 C CA . GLU A 1 66 ? 14.181 -0.951 -6.204 1.00 0.00 116 GLU A CA 14
ATOM 24755 C C . GLU A 1 66 ? 14.909 -0.260 -5.054 1.00 0.00 116 GLU A C 14
ATOM 24756 O O . GLU A 1 66 ? 14.847 0.960 -4.910 1.00 0.00 116 GLU A O 14
ATOM 24768 N N . GLY A 1 67 ? 15.598 -1.051 -4.238 1.00 0.00 117 GLY A N 14
ATOM 24769 C CA . GLY A 1 67 ? 16.327 -0.499 -3.111 1.00 0.00 117 GLY A CA 14
ATOM 24770 C C . GLY A 1 67 ? 17.715 -1.092 -2.971 1.00 0.00 117 GLY A C 14
ATOM 24771 O O . GLY A 1 67 ? 17.872 -2.311 -2.889 1.00 0.00 117 GLY A O 14
ATOM 24775 N N . TYR A 1 68 ? 18.725 -0.230 -2.946 1.00 0.00 118 TYR A N 14
ATOM 24776 C CA . TYR A 1 68 ? 20.108 -0.676 -2.819 1.00 0.00 118 TYR A CA 14
ATOM 24777 C C . TYR A 1 68 ? 20.693 -0.263 -1.472 1.00 0.00 118 TYR A C 14
ATOM 24778 O O . TYR A 1 68 ? 20.142 0.592 -0.780 1.00 0.00 118 TYR A O 14
ATOM 24796 N N . GLY A 1 69 ? 21.814 -0.877 -1.108 1.00 0.00 119 GLY A N 14
ATOM 24797 C CA . GLY A 1 69 ? 22.457 -0.561 0.154 1.00 0.00 119 GLY A CA 14
ATOM 24798 C C . GLY A 1 69 ? 23.534 -1.561 0.523 1.00 0.00 119 GLY A C 14
ATOM 24799 O O . GLY A 1 69 ? 23.595 -2.654 -0.040 1.00 0.00 119 GLY A O 14
ATOM 24803 N N . SER A 1 70 ? 24.388 -1.187 1.471 1.00 0.00 120 SER A N 14
ATOM 24804 C CA . SER A 1 70 ? 25.471 -2.058 1.911 1.00 0.00 120 SER A CA 14
ATOM 24805 C C . SER A 1 70 ? 24.923 -3.368 2.469 1.00 0.00 120 SER A C 14
ATOM 24806 O O . SER A 1 70 ? 25.216 -4.447 1.952 1.00 0.00 120 SER A O 14
ATOM 24814 N N . LYS A 1 71 ? 24.127 -3.266 3.527 1.00 0.00 121 LYS A N 14
ATOM 24815 C CA . LYS A 1 71 ? 23.535 -4.441 4.156 1.00 0.00 121 LYS A CA 14
ATOM 24816 C C . LYS A 1 71 ? 22.087 -4.623 3.715 1.00 0.00 121 LYS A C 14
ATOM 24817 O O . LYS A 1 71 ? 21.532 -3.783 3.005 1.00 0.00 121 LYS A O 14
ATOM 24836 N N . LYS A 1 72 ? 21.477 -5.725 4.140 1.00 0.00 122 LYS A N 14
ATOM 24837 C CA . LYS A 1 72 ? 20.092 -6.017 3.791 1.00 0.00 122 LYS A CA 14
ATOM 24838 C C . LYS A 1 72 ? 19.163 -4.909 4.279 1.00 0.00 122 LYS A C 14
ATOM 24839 O O . LYS A 1 72 ? 18.236 -4.510 3.574 1.00 0.00 122 LYS A O 14
ATOM 24858 N N . ILE A 1 73 ? 19.419 -4.417 5.486 1.00 0.00 123 ILE A N 14
ATOM 24859 C CA . ILE A 1 73 ? 18.608 -3.354 6.065 1.00 0.00 123 ILE A CA 14
ATOM 24860 C C . ILE A 1 73 ? 18.681 -2.085 5.222 1.00 0.00 123 ILE A C 14
ATOM 24861 O O . ILE A 1 73 ? 17.718 -1.322 5.145 1.00 0.00 123 ILE A O 14
ATOM 24877 N N . ASP A 1 74 ? 19.829 -1.867 4.591 1.00 0.00 124 ASP A N 14
ATOM 24878 C CA . ASP A 1 74 ? 20.028 -0.692 3.751 1.00 0.00 124 ASP A CA 14
ATOM 24879 C C . ASP A 1 74 ? 19.226 -0.806 2.458 1.00 0.00 124 ASP A C 14
ATOM 24880 O O . ASP A 1 74 ? 18.524 0.126 2.067 1.00 0.00 124 ASP A O 14
ATOM 24889 N N . ALA A 1 75 ? 19.337 -1.954 1.798 1.00 0.00 125 ALA A N 14
ATOM 24890 C CA . ALA A 1 75 ? 18.622 -2.191 0.551 1.00 0.00 125 ALA A CA 14
ATOM 24891 C C . ALA A 1 75 ? 17.128 -1.930 0.716 1.00 0.00 125 ALA A C 14
ATOM 24892 O O . ALA A 1 75 ? 16.460 -1.487 -0.217 1.00 0.00 125 ALA A O 14
ATOM 24899 N N . GLU A 1 76 ? 16.612 -2.209 1.909 1.00 0.00 126 GLU A N 14
ATOM 24900 C CA . GLU A 1 76 ? 15.197 -2.006 2.194 1.00 0.00 126 GLU A CA 14
ATOM 24901 C C . GLU A 1 76 ? 14.878 -0.521 2.339 1.00 0.00 126 GLU A C 14
ATOM 24902 O O . GLU A 1 76 ? 14.102 0.037 1.564 1.00 0.00 126 GLU A O 14
ATOM 24914 N N . ARG A 1 77 ? 15.484 0.113 3.338 1.00 0.00 127 ARG A N 14
ATOM 24915 C CA . ARG A 1 77 ? 15.265 1.533 3.586 1.00 0.00 127 ARG A CA 14
ATOM 24916 C C . ARG A 1 77 ? 15.177 2.307 2.274 1.00 0.00 127 ARG A C 14
ATOM 24917 O O . ARG A 1 77 ? 14.311 3.166 2.106 1.00 0.00 127 ARG A O 14
ATOM 24938 N N . GLN A 1 78 ? 16.078 1.997 1.348 1.00 0.00 128 GLN A N 14
ATOM 24939 C CA . GLN A 1 78 ? 16.103 2.664 0.052 1.00 0.00 128 GLN A CA 14
ATOM 24940 C C . GLN A 1 78 ? 14.823 2.384 -0.729 1.00 0.00 128 GLN A C 14
ATOM 24941 O O . GLN A 1 78 ? 14.146 3.306 -1.181 1.00 0.00 128 GLN A O 14
ATOM 24955 N N . ALA A 1 79 ? 14.499 1.104 -0.884 1.00 0.00 129 ALA A N 14
ATOM 24956 C CA . ALA A 1 79 ? 13.300 0.703 -1.609 1.00 0.00 129 ALA A CA 14
ATOM 24957 C C . ALA A 1 79 ? 12.109 1.576 -1.227 1.00 0.00 129 ALA A C 14
ATOM 24958 O O . ALA A 1 79 ? 11.398 2.085 -2.092 1.00 0.00 129 ALA A O 14
ATOM 24965 N N . ALA A 1 80 ? 11.897 1.743 0.075 1.00 0.00 130 ALA A N 14
ATOM 24966 C CA . ALA A 1 80 ? 10.793 2.555 0.571 1.00 0.00 130 ALA A CA 14
ATOM 24967 C C . ALA A 1 80 ? 10.960 4.015 0.164 1.00 0.00 130 ALA A C 14
ATOM 24968 O O . ALA A 1 80 ? 10.022 4.644 -0.325 1.00 0.00 130 ALA A O 14
ATOM 24975 N N . ALA A 1 81 ? 12.160 4.549 0.369 1.00 0.00 131 ALA A N 14
ATOM 24976 C CA . ALA A 1 81 ? 12.449 5.935 0.022 1.00 0.00 131 ALA A CA 14
ATOM 24977 C C . ALA A 1 81 ? 12.116 6.216 -1.439 1.00 0.00 131 ALA A C 14
ATOM 24978 O O . ALA A 1 81 ? 11.600 7.281 -1.774 1.00 0.00 131 ALA A O 14
ATOM 24985 N N . ALA A 1 82 ? 12.416 5.253 -2.305 1.00 0.00 132 ALA A N 14
ATOM 24986 C CA . ALA A 1 82 ? 12.147 5.398 -3.731 1.00 0.00 132 ALA A CA 14
ATOM 24987 C C . ALA A 1 82 ? 10.656 5.583 -3.992 1.00 0.00 132 ALA A C 14
ATOM 24988 O O . ALA A 1 82 ? 10.262 6.215 -4.971 1.00 0.00 132 ALA A O 14
ATOM 24995 N N . ALA A 1 83 ? 9.832 5.026 -3.110 1.00 0.00 133 ALA A N 14
ATOM 24996 C CA . ALA A 1 83 ? 8.385 5.132 -3.246 1.00 0.00 133 ALA A CA 14
ATOM 24997 C C . ALA A 1 83 ? 7.869 6.429 -2.632 1.00 0.00 133 ALA A C 14
ATOM 24998 O O . ALA A 1 83 ? 6.972 7.072 -3.179 1.00 0.00 133 ALA A O 14
ATOM 25005 N N . CYS A 1 84 ? 8.439 6.806 -1.493 1.00 0.00 134 CYS A N 14
ATOM 25006 C CA . CYS A 1 84 ? 8.035 8.027 -0.804 1.00 0.00 134 CYS A CA 14
ATOM 25007 C C . CYS A 1 84 ? 7.853 9.174 -1.792 1.00 0.00 134 CYS A C 14
ATOM 25008 O O . CYS A 1 84 ? 6.863 9.903 -1.734 1.00 0.00 134 CYS A O 14
ATOM 25016 N N . GLN A 1 85 ? 8.816 9.329 -2.695 1.00 0.00 135 GLN A N 14
ATOM 25017 C CA . GLN A 1 85 ? 8.762 10.390 -3.694 1.00 0.00 135 GLN A CA 14
ATOM 25018 C C . GLN A 1 85 ? 7.450 10.341 -4.470 1.00 0.00 135 GLN A C 14
ATOM 25019 O O . GLN A 1 85 ? 6.858 11.377 -4.776 1.00 0.00 135 GLN A O 14
ATOM 25033 N N . LEU A 1 86 ? 7.000 9.132 -4.786 1.00 0.00 136 LEU A N 14
ATOM 25034 C CA . LEU A 1 86 ? 5.757 8.947 -5.527 1.00 0.00 136 LEU A CA 14
ATOM 25035 C C . LEU A 1 86 ? 4.567 9.479 -4.735 1.00 0.00 136 LEU A C 14
ATOM 25036 O O . LEU A 1 86 ? 3.719 10.191 -5.272 1.00 0.00 136 LEU A O 14
ATOM 25052 N N . PHE A 1 87 ? 4.512 9.129 -3.454 1.00 0.00 137 PHE A N 14
ATOM 25053 C CA . PHE A 1 87 ? 3.426 9.572 -2.587 1.00 0.00 137 PHE A CA 14
ATOM 25054 C C . PHE A 1 87 ? 3.404 11.094 -2.477 1.00 0.00 137 PHE A C 14
ATOM 25055 O O . PHE A 1 87 ? 2.344 11.717 -2.538 1.00 0.00 137 PHE A O 14
ATOM 25072 N N . LYS A 1 88 ? 4.582 11.686 -2.314 1.00 0.00 138 LYS A N 14
ATOM 25073 C CA . LYS A 1 88 ? 4.701 13.134 -2.195 1.00 0.00 138 LYS A CA 14
ATOM 25074 C C . LYS A 1 88 ? 4.159 13.828 -3.441 1.00 0.00 138 LYS A C 14
ATOM 25075 O O . LYS A 1 88 ? 3.254 14.657 -3.357 1.00 0.00 138 LYS A O 14
ATOM 25094 N N . GLY A 1 89 ? 4.720 13.483 -4.596 1.00 0.00 139 GLY A N 14
ATOM 25095 C CA . GLY A 1 89 ? 4.279 14.081 -5.842 1.00 0.00 139 GLY A CA 14
ATOM 25096 C C . GLY A 1 89 ? 2.795 13.887 -6.086 1.00 0.00 139 GLY A C 14
ATOM 25097 O O . GLY A 1 89 ? 2.093 14.826 -6.459 1.00 0.00 139 GLY A O 14
ATOM 25101 N N . TRP A 1 90 ? 2.319 12.665 -5.877 1.00 0.00 140 TRP A N 14
ATOM 25102 C CA . TRP A 1 90 ? 0.909 12.350 -6.079 1.00 0.00 140 TRP A CA 14
ATOM 25103 C C . TRP A 1 90 ? 0.021 13.278 -5.256 1.00 0.00 140 TRP A C 14
ATOM 25104 O O . TRP A 1 90 ? -1.039 13.704 -5.713 1.00 0.00 140 TRP A O 14
ATOM 25125 N N . GLY A 1 91 ? 0.461 13.587 -4.040 1.00 0.00 141 GLY A N 14
ATOM 25126 C CA . GLY A 1 91 ? -0.306 14.462 -3.174 1.00 0.00 141 GLY A CA 14
ATOM 25127 C C . GLY A 1 91 ? -0.893 13.731 -1.983 1.00 0.00 141 GLY A C 14
ATOM 25128 O O . GLY A 1 91 ? -1.943 14.113 -1.465 1.00 0.00 141 GLY A O 14
ATOM 25132 N N . LEU A 1 92 ? -0.215 12.674 -1.547 1.00 0.00 142 LEU A N 14
ATOM 25133 C CA . LEU A 1 92 ? -0.676 11.885 -0.410 1.00 0.00 142 LEU A CA 14
ATOM 25134 C C . LEU A 1 92 ? -0.098 12.423 0.895 1.00 0.00 142 LEU A C 14
ATOM 25135 O O . LEU A 1 92 ? -0.742 12.362 1.943 1.00 0.00 142 LEU A O 14
ATOM 25151 N N . LEU A 1 93 ? 1.119 12.950 0.824 1.00 0.00 143 LEU A N 14
ATOM 25152 C CA . LEU A 1 93 ? 1.784 13.500 2.000 1.00 0.00 143 LEU A CA 14
ATOM 25153 C C . LEU A 1 93 ? 1.802 15.025 1.952 1.00 0.00 143 LEU A C 14
ATOM 25154 O O . LEU A 1 93 ? 1.197 15.690 2.792 1.00 0.00 143 LEU A O 14
ATOM 25170 N N . GLY A 1 94 ? 2.498 15.573 0.960 1.00 0.00 144 GLY A N 14
ATOM 25171 C CA . GLY A 1 94 ? 2.580 17.015 0.819 1.00 0.00 144 GLY A CA 14
ATOM 25172 C C . GLY A 1 94 ? 4.009 17.505 0.695 1.00 0.00 144 GLY A C 14
ATOM 25173 O O . GLY A 1 94 ? 4.929 16.737 0.414 1.00 0.00 144 GLY A O 14
ATOM 25177 N N . PRO A 1 95 ? 4.209 18.814 0.905 1.00 0.00 145 PRO A N 14
ATOM 25178 C CA . PRO A 1 95 ? 5.534 19.436 0.819 1.00 0.00 145 PRO A CA 14
ATOM 25179 C C . PRO A 1 95 ? 6.449 19.012 1.963 1.00 0.00 145 PRO A C 14
ATOM 25180 O O . PRO A 1 95 ? 7.609 18.662 1.746 1.00 0.00 145 PRO A O 14
ATOM 25191 N N . ARG A 1 96 ? 5.919 19.045 3.182 1.00 0.00 146 ARG A N 14
ATOM 25192 C CA . ARG A 1 96 ? 6.689 18.664 4.360 1.00 0.00 146 ARG A CA 14
ATOM 25193 C C . ARG A 1 96 ? 6.251 17.297 4.877 1.00 0.00 146 ARG A C 14
ATOM 25194 O O . ARG A 1 96 ? 6.129 17.089 6.084 1.00 0.00 146 ARG A O 14
ATOM 25215 N N . ASN A 1 97 ? 6.014 16.369 3.956 1.00 0.00 147 ASN A N 14
ATOM 25216 C CA . ASN A 1 97 ? 5.588 15.023 4.319 1.00 0.00 147 ASN A CA 14
ATOM 25217 C C . ASN A 1 97 ? 4.585 15.061 5.468 1.00 0.00 147 ASN A C 14
ATOM 25218 O O . ASN A 1 97 ? 4.759 14.380 6.478 1.00 0.00 147 ASN A O 14
ATOM 25229 N N . GLU A 1 98 ? 3.536 15.861 5.305 1.00 0.00 148 GLU A N 14
ATOM 25230 C CA . GLU A 1 98 ? 2.506 15.987 6.329 1.00 0.00 148 GLU A CA 14
ATOM 25231 C C . GLU A 1 98 ? 1.261 15.189 5.950 1.00 0.00 148 GLU A C 14
ATOM 25232 O O . GLU A 1 98 ? 0.455 15.628 5.128 1.00 0.00 148 GLU A O 14
ATOM 25244 N N . LEU A 1 99 ? 1.112 14.016 6.553 1.00 0.00 149 LEU A N 14
ATOM 25245 C CA . LEU A 1 99 ? -0.034 13.155 6.280 1.00 0.00 149 LEU A CA 14
ATOM 25246 C C . LEU A 1 99 ? -1.325 13.965 6.235 1.00 0.00 149 LEU A C 14
ATOM 25247 O O . LEU A 1 99 ? -1.369 15.109 6.689 1.00 0.00 149 LEU A O 14
ATOM 25263 N N . PHE A 1 100 ? -2.376 13.365 5.686 1.00 0.00 150 PHE A N 14
ATOM 25264 C CA . PHE A 1 100 ? -3.670 14.030 5.583 1.00 0.00 150 PHE A CA 14
ATOM 25265 C C . PHE A 1 100 ? -4.724 13.300 6.410 1.00 0.00 150 PHE A C 14
ATOM 25266 O O . PHE A 1 100 ? -4.448 12.262 7.011 1.00 0.00 150 PHE A O 14
ATOM 25283 N N . ASP A 1 101 ? -5.933 13.850 6.434 1.00 0.00 151 ASP A N 14
ATOM 25284 C CA . ASP A 1 101 ? -7.030 13.252 7.186 1.00 0.00 151 ASP A CA 14
ATOM 25285 C C . ASP A 1 101 ? -7.498 11.958 6.528 1.00 0.00 151 ASP A C 14
ATOM 25286 O O . ASP A 1 101 ? -7.675 11.897 5.312 1.00 0.00 151 ASP A O 14
ATOM 25295 N N . ALA A 1 102 ? -7.695 10.924 7.340 1.00 0.00 152 ALA A N 14
ATOM 25296 C CA . ALA A 1 102 ? -8.143 9.632 6.837 1.00 0.00 152 ALA A CA 14
ATOM 25297 C C . ALA A 1 102 ? -9.177 9.802 5.730 1.00 0.00 152 ALA A C 14
ATOM 25298 O O . ALA A 1 102 ? -9.128 9.114 4.710 1.00 0.00 152 ALA A O 14
ATOM 25305 N N . ALA A 1 103 ? -10.113 10.722 5.937 1.00 0.00 153 ALA A N 14
ATOM 25306 C CA . ALA A 1 103 ? -11.158 10.983 4.955 1.00 0.00 153 ALA A CA 14
ATOM 25307 C C . ALA A 1 103 ? -10.561 11.340 3.598 1.00 0.00 153 ALA A C 14
ATOM 25308 O O . ALA A 1 103 ? -10.798 10.654 2.604 1.00 0.00 153 ALA A O 14
ATOM 25315 N N . LYS A 1 104 ? -9.784 12.417 3.564 1.00 0.00 154 LYS A N 14
ATOM 25316 C CA . LYS A 1 104 ? -9.151 12.865 2.329 1.00 0.00 154 LYS A CA 14
ATOM 25317 C C . LYS A 1 104 ? -8.460 11.705 1.620 1.00 0.00 154 LYS A C 14
ATOM 25318 O O . LYS A 1 104 ? -8.563 11.559 0.402 1.00 0.00 154 LYS A O 14
ATOM 25337 N N . TYR A 1 105 ? -7.756 10.882 2.390 1.00 0.00 155 TYR A N 14
ATOM 25338 C CA . TYR A 1 105 ? -7.047 9.736 1.834 1.00 0.00 155 TYR A CA 14
ATOM 25339 C C . TYR A 1 105 ? -8.002 8.822 1.071 1.00 0.00 155 TYR A C 14
ATOM 25340 O O . TYR A 1 105 ? -7.744 8.456 -0.076 1.00 0.00 155 TYR A O 14
ATOM 25358 N N . ARG A 1 106 ? -9.105 8.459 1.716 1.00 0.00 156 ARG A N 14
ATOM 25359 C CA . ARG A 1 106 ? -10.099 7.588 1.100 1.00 0.00 156 ARG A CA 14
ATOM 25360 C C . ARG A 1 106 ? -10.431 8.057 -0.313 1.00 0.00 156 ARG A C 14
ATOM 25361 O O . ARG A 1 106 ? -10.666 7.246 -1.209 1.00 0.00 156 ARG A O 14
ATOM 25382 N N . VAL A 1 107 ? -10.449 9.372 -0.506 1.00 0.00 157 VAL A N 14
ATOM 25383 C CA . VAL A 1 107 ? -10.751 9.950 -1.811 1.00 0.00 157 VAL A CA 14
ATOM 25384 C C . VAL A 1 107 ? -9.521 9.947 -2.711 1.00 0.00 157 VAL A C 14
ATOM 25385 O O . VAL A 1 107 ? -9.601 9.594 -3.889 1.00 0.00 157 VAL A O 14
ATOM 25398 N N . LEU A 1 108 ? -8.383 10.342 -2.151 1.00 0.00 158 LEU A N 14
ATOM 25399 C CA . LEU A 1 108 ? -7.134 10.385 -2.903 1.00 0.00 158 LEU A CA 14
ATOM 25400 C C . LEU A 1 108 ? -6.880 9.059 -3.613 1.00 0.00 158 LEU A C 14
ATOM 25401 O O . LEU A 1 108 ? -6.363 9.030 -4.729 1.00 0.00 158 LEU A O 14
ATOM 25417 N N . ALA A 1 109 ? -7.250 7.963 -2.958 1.00 0.00 159 ALA A N 14
ATOM 25418 C CA . ALA A 1 109 ? -7.066 6.634 -3.528 1.00 0.00 159 ALA A CA 14
ATOM 25419 C C . ALA A 1 109 ? -8.146 6.324 -4.558 1.00 0.00 159 ALA A C 14
ATOM 25420 O O . ALA A 1 109 ? -7.907 5.600 -5.524 1.00 0.00 159 ALA A O 14
ATOM 25427 N N . ASP A 1 110 ? -9.336 6.877 -4.345 1.00 0.00 160 ASP A N 14
ATOM 25428 C CA . ASP A 1 110 ? -10.453 6.659 -5.256 1.00 0.00 160 ASP A CA 14
ATOM 25429 C C . ASP A 1 110 ? -10.100 7.117 -6.668 1.00 0.00 160 ASP A C 14
ATOM 25430 O O . ASP A 1 110 ? -10.115 6.324 -7.610 1.00 0.00 160 ASP A O 14
ATOM 25439 N N . ARG A 1 111 ? -9.784 8.400 -6.808 1.00 0.00 161 ARG A N 14
ATOM 25440 C CA . ARG A 1 111 ? -9.430 8.963 -8.105 1.00 0.00 161 ARG A CA 14
ATOM 25441 C C . ARG A 1 111 ? -8.405 8.086 -8.817 1.00 0.00 161 ARG A C 14
ATOM 25442 O O . ARG A 1 111 ? -8.353 8.047 -10.046 1.00 0.00 161 ARG A O 14
ATOM 25463 N N . PHE A 1 112 ? -7.591 7.383 -8.036 1.00 0.00 162 PHE A N 14
ATOM 25464 C CA . PHE A 1 112 ? -6.566 6.507 -8.591 1.00 0.00 162 PHE A CA 14
ATOM 25465 C C . PHE A 1 112 ? -7.169 5.177 -9.034 1.00 0.00 162 PHE A C 14
ATOM 25466 O O . PHE A 1 112 ? -6.810 4.637 -10.080 1.00 0.00 162 PHE A O 14
ATOM 25483 N N . GLY A 1 113 ? -8.089 4.654 -8.229 1.00 0.00 163 GLY A N 14
ATOM 25484 C CA . GLY A 1 113 ? -8.727 3.391 -8.554 1.00 0.00 163 GLY A CA 14
ATOM 25485 C C . GLY A 1 113 ? -10.090 3.246 -7.905 1.00 0.00 163 GLY A C 14
ATOM 25486 O O . GLY A 1 113 ? -11.041 3.928 -8.284 1.00 0.00 163 GLY A O 14
ATOM 25490 N N . SER A 1 114 ? -10.184 2.354 -6.924 1.00 0.00 164 SER A N 14
ATOM 25491 C CA . SER A 1 114 ? -11.442 2.118 -6.224 1.00 0.00 164 SER A CA 14
ATOM 25492 C C . SER A 1 114 ? -11.212 1.304 -4.955 1.00 0.00 164 SER A C 14
ATOM 25493 O O . SER A 1 114 ? -10.264 0.524 -4.866 1.00 0.00 164 SER A O 14
ATOM 25501 N N . GLY A 1 115 ? -12.088 1.491 -3.972 1.00 0.00 165 GLY A N 14
ATOM 25502 C CA . GLY A 1 115 ? -11.965 0.768 -2.720 1.00 0.00 165 GLY A CA 14
ATOM 25503 C C . GLY A 1 115 ? -13.308 0.491 -2.076 1.00 0.00 165 GLY A C 14
ATOM 25504 O O . GLY A 1 115 ? -13.812 1.279 -1.275 1.00 0.00 165 GLY A O 14
ATOM 25508 N N . PRO A 1 116 ? -13.913 -0.654 -2.428 1.00 0.00 166 PRO A N 14
ATOM 25509 C CA . PRO A 1 116 ? -15.215 -1.059 -1.891 1.00 0.00 166 PRO A CA 14
ATOM 25510 C C . PRO A 1 116 ? -15.141 -1.438 -0.415 1.00 0.00 166 PRO A C 14
ATOM 25511 O O . PRO A 1 116 ? -14.407 -2.349 -0.035 1.00 0.00 166 PRO A O 14
ATOM 25522 N N . SER A 1 117 ? -15.907 -0.732 0.411 1.00 0.00 167 SER A N 14
ATOM 25523 C CA . SER A 1 117 ? -15.925 -0.992 1.846 1.00 0.00 167 SER A CA 14
ATOM 25524 C C . SER A 1 117 ? -16.477 -2.384 2.138 1.00 0.00 167 SER A C 14
ATOM 25525 O O . SER A 1 117 ? -17.687 -2.606 2.098 1.00 0.00 167 SER A O 14
ATOM 25533 N N . SER A 1 118 ? -15.579 -3.319 2.433 1.00 0.00 168 SER A N 14
ATOM 25534 C CA . SER A 1 118 ? -15.974 -4.691 2.729 1.00 0.00 168 SER A CA 14
ATOM 25535 C C . SER A 1 118 ? -16.235 -4.871 4.221 1.00 0.00 168 SER A C 14
ATOM 25536 O O . SER A 1 118 ? -17.257 -5.427 4.622 1.00 0.00 168 SER A O 14
ATOM 25544 N N . GLY A 1 119 ? -15.301 -4.397 5.041 1.00 0.00 169 GLY A N 14
ATOM 25545 C CA . GLY A 1 119 ? -15.447 -4.515 6.480 1.00 0.00 169 GLY A CA 14
ATOM 25546 C C . GLY A 1 119 ? -14.848 -3.337 7.222 1.00 0.00 169 GLY A C 14
ATOM 25547 O O . GLY A 1 119 ? -15.136 -2.183 6.905 1.00 0.00 169 GLY A O 14
ATOM 25551 N N . GLY A 1 1 ? 23.444 20.251 -26.856 1.00 0.00 51 GLY A N 15
ATOM 25552 C CA . GLY A 1 1 ? 22.225 19.814 -26.202 1.00 0.00 51 GLY A CA 15
ATOM 25553 C C . GLY A 1 1 ? 21.015 20.618 -26.634 1.00 0.00 51 GLY A C 15
ATOM 25554 O O . GLY A 1 1 ? 21.129 21.800 -26.957 1.00 0.00 51 GLY A O 15
ATOM 25558 N N . SER A 1 2 ? 19.851 19.974 -26.641 1.00 0.00 52 SER A N 15
ATOM 25559 C CA . SER A 1 2 ? 18.615 20.635 -27.042 1.00 0.00 52 SER A CA 15
ATOM 25560 C C . SER A 1 2 ? 17.492 20.333 -26.055 1.00 0.00 52 SER A C 15
ATOM 25561 O O . SER A 1 2 ? 16.788 21.236 -25.603 1.00 0.00 52 SER A O 15
ATOM 25569 N N . SER A 1 3 ? 17.332 19.056 -25.724 1.00 0.00 53 SER A N 15
ATOM 25570 C CA . SER A 1 3 ? 16.292 18.632 -24.793 1.00 0.00 53 SER A CA 15
ATOM 25571 C C . SER A 1 3 ? 16.882 17.785 -23.670 1.00 0.00 53 SER A C 15
ATOM 25572 O O . SER A 1 3 ? 17.513 16.758 -23.917 1.00 0.00 53 SER A O 15
ATOM 25580 N N . GLY A 1 4 ? 16.671 18.223 -22.432 1.00 0.00 54 GLY A N 15
ATOM 25581 C CA . GLY A 1 4 ? 17.187 17.494 -21.288 1.00 0.00 54 GLY A CA 15
ATOM 25582 C C . GLY A 1 4 ? 16.095 16.785 -20.512 1.00 0.00 54 GLY A C 15
ATOM 25583 O O . GLY A 1 4 ? 15.703 17.230 -19.433 1.00 0.00 54 GLY A O 15
ATOM 25587 N N . SER A 1 5 ? 15.603 15.680 -21.062 1.00 0.00 55 SER A N 15
ATOM 25588 C CA . SER A 1 5 ? 14.546 14.910 -20.416 1.00 0.00 55 SER A CA 15
ATOM 25589 C C . SER A 1 5 ? 15.132 13.780 -19.575 1.00 0.00 55 SER A C 15
ATOM 25590 O O . SER A 1 5 ? 15.269 12.650 -20.043 1.00 0.00 55 SER A O 15
ATOM 25598 N N . SER A 1 6 ? 15.477 14.095 -18.330 1.00 0.00 56 SER A N 15
ATOM 25599 C CA . SER A 1 6 ? 16.053 13.108 -17.424 1.00 0.00 56 SER A CA 15
ATOM 25600 C C . SER A 1 6 ? 15.943 13.572 -15.975 1.00 0.00 56 SER A C 15
ATOM 25601 O O . SER A 1 6 ? 15.808 14.763 -15.702 1.00 0.00 56 SER A O 15
ATOM 25609 N N . GLY A 1 7 ? 16.003 12.619 -15.049 1.00 0.00 57 GLY A N 15
ATOM 25610 C CA . GLY A 1 7 ? 15.909 12.949 -13.639 1.00 0.00 57 GLY A CA 15
ATOM 25611 C C . GLY A 1 7 ? 16.996 12.287 -12.815 1.00 0.00 57 GLY A C 15
ATOM 25612 O O . GLY A 1 7 ? 16.860 11.133 -12.409 1.00 0.00 57 GLY A O 15
ATOM 25616 N N . ALA A 1 8 ? 18.078 13.018 -12.569 1.00 0.00 58 ALA A N 15
ATOM 25617 C CA . ALA A 1 8 ? 19.192 12.494 -11.788 1.00 0.00 58 ALA A CA 15
ATOM 25618 C C . ALA A 1 8 ? 18.865 12.492 -10.299 1.00 0.00 58 ALA A C 15
ATOM 25619 O O . ALA A 1 8 ? 19.414 13.284 -9.532 1.00 0.00 58 ALA A O 15
ATOM 25626 N N . SER A 1 9 ? 17.968 11.598 -9.895 1.00 0.00 59 SER A N 15
ATOM 25627 C CA . SER A 1 9 ? 17.565 11.497 -8.498 1.00 0.00 59 SER A CA 15
ATOM 25628 C C . SER A 1 9 ? 18.352 10.403 -7.783 1.00 0.00 59 SER A C 15
ATOM 25629 O O . SER A 1 9 ? 18.219 9.220 -8.099 1.00 0.00 59 SER A O 15
ATOM 25637 N N . ARG A 1 10 ? 19.173 10.806 -6.819 1.00 0.00 60 ARG A N 15
ATOM 25638 C CA . ARG A 1 10 ? 19.983 9.862 -6.060 1.00 0.00 60 ARG A CA 15
ATOM 25639 C C . ARG A 1 10 ? 20.013 10.236 -4.581 1.00 0.00 60 ARG A C 15
ATOM 25640 O O . ARG A 1 10 ? 19.862 11.404 -4.223 1.00 0.00 60 ARG A O 15
ATOM 25661 N N . ASP A 1 11 ? 20.207 9.237 -3.727 1.00 0.00 61 ASP A N 15
ATOM 25662 C CA . ASP A 1 11 ? 20.256 9.461 -2.287 1.00 0.00 61 ASP A CA 15
ATOM 25663 C C . ASP A 1 11 ? 18.932 10.024 -1.779 1.00 0.00 61 ASP A C 15
ATOM 25664 O O . ASP A 1 11 ? 18.905 10.833 -0.851 1.00 0.00 61 ASP A O 15
ATOM 25673 N N . LEU A 1 12 ? 17.837 9.592 -2.393 1.00 0.00 62 LEU A N 15
ATOM 25674 C CA . LEU A 1 12 ? 16.509 10.053 -2.004 1.00 0.00 62 LEU A CA 15
ATOM 25675 C C . LEU A 1 12 ? 16.401 10.186 -0.488 1.00 0.00 62 LEU A C 15
ATOM 25676 O O . LEU A 1 12 ? 15.630 11.001 0.021 1.00 0.00 62 LEU A O 15
ATOM 25692 N N . LEU A 1 13 ? 17.180 9.383 0.228 1.00 0.00 63 LEU A N 15
ATOM 25693 C CA . LEU A 1 13 ? 17.174 9.413 1.686 1.00 0.00 63 LEU A CA 15
ATOM 25694 C C . LEU A 1 13 ? 17.262 10.845 2.202 1.00 0.00 63 LEU A C 15
ATOM 25695 O O . LEU A 1 13 ? 16.536 11.232 3.118 1.00 0.00 63 LEU A O 15
ATOM 25711 N N . LYS A 1 14 ? 18.154 11.630 1.607 1.00 0.00 64 LYS A N 15
ATOM 25712 C CA . LYS A 1 14 ? 18.335 13.021 2.002 1.00 0.00 64 LYS A CA 15
ATOM 25713 C C . LYS A 1 14 ? 16.991 13.688 2.276 1.00 0.00 64 LYS A C 15
ATOM 25714 O O . LYS A 1 14 ? 16.825 14.381 3.279 1.00 0.00 64 LYS A O 15
ATOM 25733 N N . GLU A 1 15 ? 16.035 13.473 1.378 1.00 0.00 65 GLU A N 15
ATOM 25734 C CA . GLU A 1 15 ? 14.705 14.054 1.524 1.00 0.00 65 GLU A CA 15
ATOM 25735 C C . GLU A 1 15 ? 13.890 13.292 2.565 1.00 0.00 65 GLU A C 15
ATOM 25736 O O . GLU A 1 15 ? 13.208 13.891 3.396 1.00 0.00 65 GLU A O 15
ATOM 25748 N N . PHE A 1 16 ? 13.966 11.966 2.513 1.00 0.00 66 PHE A N 15
ATOM 25749 C CA . PHE A 1 16 ? 13.235 11.120 3.449 1.00 0.00 66 PHE A CA 15
ATOM 25750 C C . PHE A 1 16 ? 14.192 10.406 4.398 1.00 0.00 66 PHE A C 15
ATOM 25751 O O . PHE A 1 16 ? 14.876 9.451 4.029 1.00 0.00 66 PHE A O 15
ATOM 25768 N N . PRO A 1 17 ? 14.244 10.879 5.652 1.00 0.00 67 PRO A N 15
ATOM 25769 C CA . PRO A 1 17 ? 15.113 10.301 6.682 1.00 0.00 67 PRO A CA 15
ATOM 25770 C C . PRO A 1 17 ? 14.652 8.915 7.119 1.00 0.00 67 PRO A C 15
ATOM 25771 O O . PRO A 1 17 ? 15.455 7.989 7.224 1.00 0.00 67 PRO A O 15
ATOM 25782 N N . GLN A 1 18 ? 13.354 8.781 7.372 1.00 0.00 68 GLN A N 15
ATOM 25783 C CA . GLN A 1 18 ? 12.787 7.507 7.799 1.00 0.00 68 GLN A CA 15
ATOM 25784 C C . GLN A 1 18 ? 11.722 7.030 6.817 1.00 0.00 68 GLN A C 15
ATOM 25785 O O . GLN A 1 18 ? 10.521 7.176 7.046 1.00 0.00 68 GLN A O 15
ATOM 25799 N N . PRO A 1 19 ? 12.169 6.445 5.695 1.00 0.00 69 PRO A N 15
ATOM 25800 C CA . PRO A 1 19 ? 11.271 5.934 4.656 1.00 0.00 69 PRO A CA 15
ATOM 25801 C C . PRO A 1 19 ? 10.502 4.698 5.111 1.00 0.00 69 PRO A C 15
ATOM 25802 O O . PRO A 1 19 ? 9.424 4.401 4.597 1.00 0.00 69 PRO A O 15
ATOM 25813 N N . LYS A 1 20 ? 11.064 3.980 6.078 1.00 0.00 70 LYS A N 15
ATOM 25814 C CA . LYS A 1 20 ? 10.432 2.777 6.604 1.00 0.00 70 LYS A CA 15
ATOM 25815 C C . LYS A 1 20 ? 9.189 3.126 7.416 1.00 0.00 70 LYS A C 15
ATOM 25816 O O . LYS A 1 20 ? 8.173 2.435 7.342 1.00 0.00 70 LYS A O 15
ATOM 25835 N N . ASN A 1 21 ? 9.276 4.203 8.190 1.00 0.00 71 ASN A N 15
ATOM 25836 C CA . ASN A 1 21 ? 8.157 4.643 9.015 1.00 0.00 71 ASN A CA 15
ATOM 25837 C C . ASN A 1 21 ? 7.243 5.584 8.235 1.00 0.00 71 ASN A C 15
ATOM 25838 O O . ASN A 1 21 ? 6.019 5.524 8.362 1.00 0.00 71 ASN A O 15
ATOM 25849 N N . LEU A 1 22 ? 7.845 6.451 7.429 1.00 0.00 72 LEU A N 15
ATOM 25850 C CA . LEU A 1 22 ? 7.086 7.404 6.627 1.00 0.00 72 LEU A CA 15
ATOM 25851 C C . LEU A 1 22 ? 6.114 6.682 5.699 1.00 0.00 72 LEU A C 15
ATOM 25852 O O . LEU A 1 22 ? 4.897 6.803 5.841 1.00 0.00 72 LEU A O 15
ATOM 25868 N N . LEU A 1 23 ? 6.659 5.929 4.749 1.00 0.00 73 LEU A N 15
ATOM 25869 C CA . LEU A 1 23 ? 5.841 5.185 3.798 1.00 0.00 73 LEU A CA 15
ATOM 25870 C C . LEU A 1 23 ? 4.775 4.367 4.521 1.00 0.00 73 LEU A C 15
ATOM 25871 O O . LEU A 1 23 ? 3.581 4.525 4.269 1.00 0.00 73 LEU A O 15
ATOM 25887 N N . ASN A 1 24 ? 5.215 3.495 5.421 1.00 0.00 74 ASN A N 15
ATOM 25888 C CA . ASN A 1 24 ? 4.299 2.653 6.181 1.00 0.00 74 ASN A CA 15
ATOM 25889 C C . ASN A 1 24 ? 3.191 3.489 6.816 1.00 0.00 74 ASN A C 15
ATOM 25890 O O . ASN A 1 24 ? 2.016 3.128 6.758 1.00 0.00 74 ASN A O 15
ATOM 25901 N N . SER A 1 25 ? 3.576 4.609 7.420 1.00 0.00 75 SER A N 15
ATOM 25902 C CA . SER A 1 25 ? 2.616 5.495 8.069 1.00 0.00 75 SER A CA 15
ATOM 25903 C C . SER A 1 25 ? 1.515 5.908 7.097 1.00 0.00 75 SER A C 15
ATOM 25904 O O . SER A 1 25 ? 0.333 5.899 7.440 1.00 0.00 75 SER A O 15
ATOM 25912 N N . VAL A 1 26 ? 1.913 6.270 5.881 1.00 0.00 76 VAL A N 15
ATOM 25913 C CA . VAL A 1 26 ? 0.961 6.685 4.857 1.00 0.00 76 VAL A CA 15
ATOM 25914 C C . VAL A 1 26 ? -0.166 5.670 4.711 1.00 0.00 76 VAL A C 15
ATOM 25915 O O . VAL A 1 26 ? -1.318 5.953 5.044 1.00 0.00 76 VAL A O 15
ATOM 25928 N N . ILE A 1 27 ? 0.172 4.486 4.211 1.00 0.00 77 ILE A N 15
ATOM 25929 C CA . ILE A 1 27 ? -0.812 3.427 4.022 1.00 0.00 77 ILE A CA 15
ATOM 25930 C C . ILE A 1 27 ? -1.457 3.034 5.346 1.00 0.00 77 ILE A C 15
ATOM 25931 O O . ILE A 1 27 ? -2.623 2.644 5.388 1.00 0.00 77 ILE A O 15
ATOM 25947 N N . GLY A 1 28 ? -0.691 3.141 6.427 1.00 0.00 78 GLY A N 15
ATOM 25948 C CA . GLY A 1 28 ? -1.206 2.795 7.739 1.00 0.00 78 GLY A CA 15
ATOM 25949 C C . GLY A 1 28 ? -2.352 3.691 8.167 1.00 0.00 78 GLY A C 15
ATOM 25950 O O . GLY A 1 28 ? -3.163 3.311 9.012 1.00 0.00 78 GLY A O 15
ATOM 25954 N N . ARG A 1 29 ? -2.417 4.884 7.585 1.00 0.00 79 ARG A N 15
ATOM 25955 C CA . ARG A 1 29 ? -3.470 5.837 7.914 1.00 0.00 79 ARG A CA 15
ATOM 25956 C C . ARG A 1 29 ? -4.625 5.736 6.922 1.00 0.00 79 ARG A C 15
ATOM 25957 O O . ARG A 1 29 ? -5.792 5.810 7.303 1.00 0.00 79 ARG A O 15
ATOM 25978 N N . ALA A 1 30 ? -4.289 5.566 5.647 1.00 0.00 80 ALA A N 15
ATOM 25979 C CA . ALA A 1 30 ? -5.298 5.452 4.600 1.00 0.00 80 ALA A CA 15
ATOM 25980 C C . ALA A 1 30 ? -6.133 4.189 4.778 1.00 0.00 80 ALA A C 15
ATOM 25981 O O . ALA A 1 30 ? -7.354 4.256 4.930 1.00 0.00 80 ALA A O 15
ATOM 25988 N N . LEU A 1 31 ? -5.469 3.039 4.757 1.00 0.00 81 LEU A N 15
ATOM 25989 C CA . LEU A 1 31 ? -6.152 1.759 4.915 1.00 0.00 81 LEU A CA 15
ATOM 25990 C C . LEU A 1 31 ? -6.038 1.255 6.350 1.00 0.00 81 LEU A C 15
ATOM 25991 O O . LEU A 1 31 ? -7.041 1.105 7.047 1.00 0.00 81 LEU A O 15
ATOM 26007 N N . GLY A 1 32 ? -4.809 0.997 6.787 1.00 0.00 82 GLY A N 15
ATOM 26008 C CA . GLY A 1 32 ? -4.587 0.515 8.137 1.00 0.00 82 GLY A CA 15
ATOM 26009 C C . GLY A 1 32 ? -3.284 -0.247 8.274 1.00 0.00 82 GLY A C 15
ATOM 26010 O O . GLY A 1 32 ? -3.020 -1.179 7.513 1.00 0.00 82 GLY A O 15
ATOM 26014 N N . ILE A 1 33 ? -2.468 0.149 9.244 1.00 0.00 83 ILE A N 15
ATOM 26015 C CA . ILE A 1 33 ? -1.185 -0.504 9.477 1.00 0.00 83 ILE A CA 15
ATOM 26016 C C . ILE A 1 33 ? -1.298 -2.015 9.302 1.00 0.00 83 ILE A C 15
ATOM 26017 O O . ILE A 1 33 ? -0.384 -2.660 8.789 1.00 0.00 83 ILE A O 15
ATOM 26033 N N . SER A 1 34 ? -2.426 -2.572 9.730 1.00 0.00 84 SER A N 15
ATOM 26034 C CA . SER A 1 34 ? -2.658 -4.008 9.623 1.00 0.00 84 SER A CA 15
ATOM 26035 C C . SER A 1 34 ? -2.635 -4.454 8.164 1.00 0.00 84 SER A C 15
ATOM 26036 O O . SER A 1 34 ? -1.886 -5.357 7.790 1.00 0.00 84 SER A O 15
ATOM 26044 N N . HIS A 1 35 ? -3.463 -3.815 7.344 1.00 0.00 85 HIS A N 15
ATOM 26045 C CA . HIS A 1 35 ? -3.539 -4.144 5.925 1.00 0.00 85 HIS A CA 15
ATOM 26046 C C . HIS A 1 35 ? -2.238 -3.787 5.214 1.00 0.00 85 HIS A C 15
ATOM 26047 O O . HIS A 1 35 ? -1.732 -4.559 4.399 1.00 0.00 85 HIS A O 15
ATOM 26061 N N . ALA A 1 36 ? -1.701 -2.612 5.527 1.00 0.00 86 ALA A N 15
ATOM 26062 C CA . ALA A 1 36 ? -0.458 -2.153 4.919 1.00 0.00 86 ALA A CA 15
ATOM 26063 C C . ALA A 1 36 ? 0.530 -3.303 4.756 1.00 0.00 86 ALA A C 15
ATOM 26064 O O . ALA A 1 36 ? 1.319 -3.328 3.811 1.00 0.00 86 ALA A O 15
ATOM 26071 N N . LYS A 1 37 ? 0.483 -4.253 5.683 1.00 0.00 87 LYS A N 15
ATOM 26072 C CA . LYS A 1 37 ? 1.374 -5.407 5.643 1.00 0.00 87 LYS A CA 15
ATOM 26073 C C . LYS A 1 37 ? 1.629 -5.848 4.206 1.00 0.00 87 LYS A C 15
ATOM 26074 O O . LYS A 1 37 ? 2.758 -5.789 3.719 1.00 0.00 87 LYS A O 15
ATOM 26093 N N . ASP A 1 38 ? 0.572 -6.289 3.531 1.00 0.00 88 ASP A N 15
ATOM 26094 C CA . ASP A 1 38 ? 0.681 -6.738 2.148 1.00 0.00 88 ASP A CA 15
ATOM 26095 C C . ASP A 1 38 ? 0.908 -5.557 1.210 1.00 0.00 88 ASP A C 15
ATOM 26096 O O . ASP A 1 38 ? 1.795 -5.589 0.357 1.00 0.00 88 ASP A O 15
ATOM 26105 N N . LYS A 1 39 ? 0.099 -4.515 1.372 1.00 0.00 89 LYS A N 15
ATOM 26106 C CA . LYS A 1 39 ? 0.211 -3.322 0.541 1.00 0.00 89 LYS A CA 15
ATOM 26107 C C . LYS A 1 39 ? 1.665 -3.050 0.172 1.00 0.00 89 LYS A C 15
ATOM 26108 O O . LYS A 1 39 ? 1.964 -2.623 -0.944 1.00 0.00 89 LYS A O 15
ATOM 26127 N N . LEU A 1 40 ? 2.567 -3.301 1.115 1.00 0.00 90 LEU A N 15
ATOM 26128 C CA . LEU A 1 40 ? 3.992 -3.084 0.888 1.00 0.00 90 LEU A CA 15
ATOM 26129 C C . LEU A 1 40 ? 4.761 -4.399 0.964 1.00 0.00 90 LEU A C 15
ATOM 26130 O O . LEU A 1 40 ? 4.981 -4.940 2.048 1.00 0.00 90 LEU A O 15
ATOM 26146 N N . VAL A 1 41 ? 5.170 -4.907 -0.194 1.00 0.00 91 VAL A N 15
ATOM 26147 C CA . VAL A 1 41 ? 5.919 -6.157 -0.258 1.00 0.00 91 VAL A CA 15
ATOM 26148 C C . VAL A 1 41 ? 7.384 -5.903 -0.593 1.00 0.00 91 VAL A C 15
ATOM 26149 O O . VAL A 1 41 ? 7.705 -5.031 -1.400 1.00 0.00 91 VAL A O 15
ATOM 26162 N N . TYR A 1 42 ? 8.269 -6.672 0.032 1.00 0.00 92 TYR A N 15
ATOM 26163 C CA . TYR A 1 42 ? 9.702 -6.529 -0.198 1.00 0.00 92 TYR A CA 15
ATOM 26164 C C . TYR A 1 42 ? 10.289 -7.808 -0.787 1.00 0.00 92 TYR A C 15
ATOM 26165 O O . TYR A 1 42 ? 10.178 -8.885 -0.199 1.00 0.00 92 TYR A O 15
ATOM 26183 N N . VAL A 1 43 ? 10.915 -7.682 -1.952 1.00 0.00 93 VAL A N 15
ATOM 26184 C CA . VAL A 1 43 ? 11.522 -8.827 -2.622 1.00 0.00 93 VAL A CA 15
ATOM 26185 C C . VAL A 1 43 ? 13.043 -8.771 -2.534 1.00 0.00 93 VAL A C 15
ATOM 26186 O O . VAL A 1 43 ? 13.685 -7.955 -3.195 1.00 0.00 93 VAL A O 15
ATOM 26199 N N . HIS A 1 44 ? 13.616 -9.646 -1.713 1.00 0.00 94 HIS A N 15
ATOM 26200 C CA . HIS A 1 44 ? 15.063 -9.698 -1.539 1.00 0.00 94 HIS A CA 15
ATOM 26201 C C . HIS A 1 44 ? 15.724 -10.431 -2.702 1.00 0.00 94 HIS A C 15
ATOM 26202 O O . HIS A 1 44 ? 15.127 -11.320 -3.311 1.00 0.00 94 HIS A O 15
ATOM 26216 N N . THR A 1 45 ? 16.961 -10.051 -3.008 1.00 0.00 95 THR A N 15
ATOM 26217 C CA . THR A 1 45 ? 17.702 -10.670 -4.100 1.00 0.00 95 THR A CA 15
ATOM 26218 C C . THR A 1 45 ? 19.078 -11.136 -3.636 1.00 0.00 95 THR A C 15
ATOM 26219 O O . THR A 1 45 ? 19.580 -10.688 -2.606 1.00 0.00 95 THR A O 15
ATOM 26230 N N . ASN A 1 46 ? 19.682 -12.038 -4.402 1.00 0.00 96 ASN A N 15
ATOM 26231 C CA . ASN A 1 46 ? 21.000 -12.565 -4.069 1.00 0.00 96 ASN A CA 15
ATOM 26232 C C . ASN A 1 46 ? 21.823 -12.810 -5.330 1.00 0.00 96 ASN A C 15
ATOM 26233 O O . ASN A 1 46 ? 21.288 -13.207 -6.365 1.00 0.00 96 ASN A O 15
ATOM 26244 N N . GLY A 1 47 ? 23.127 -12.572 -5.235 1.00 0.00 97 GLY A N 15
ATOM 26245 C CA . GLY A 1 47 ? 24.003 -12.773 -6.375 1.00 0.00 97 GLY A CA 15
ATOM 26246 C C . GLY A 1 47 ? 25.126 -11.756 -6.430 1.00 0.00 97 GLY A C 15
ATOM 26247 O O . GLY A 1 47 ? 26.289 -12.070 -6.178 1.00 0.00 97 GLY A O 15
ATOM 26251 N N . PRO A 1 48 ? 24.780 -10.505 -6.768 1.00 0.00 98 PRO A N 15
ATOM 26252 C CA . PRO A 1 48 ? 25.754 -9.413 -6.865 1.00 0.00 98 PRO A CA 15
ATOM 26253 C C . PRO A 1 48 ? 26.297 -8.999 -5.502 1.00 0.00 98 PRO A C 15
ATOM 26254 O O . PRO A 1 48 ? 25.624 -9.147 -4.482 1.00 0.00 98 PRO A O 15
ATOM 26265 N N . LYS A 1 49 ? 27.521 -8.480 -5.491 1.00 0.00 99 LYS A N 15
ATOM 26266 C CA . LYS A 1 49 ? 28.156 -8.043 -4.253 1.00 0.00 99 LYS A CA 15
ATOM 26267 C C . LYS A 1 49 ? 27.181 -7.244 -3.394 1.00 0.00 99 LYS A C 15
ATOM 26268 O O . LYS A 1 49 ? 27.064 -7.476 -2.191 1.00 0.00 99 LYS A O 15
ATOM 26287 N N . LYS A 1 50 ? 26.481 -6.304 -4.020 1.00 0.00 100 LYS A N 15
ATOM 26288 C CA . LYS A 1 50 ? 25.513 -5.472 -3.315 1.00 0.00 100 LYS A CA 15
ATOM 26289 C C . LYS A 1 50 ? 24.145 -6.144 -3.275 1.00 0.00 100 LYS A C 15
ATOM 26290 O O . LYS A 1 50 ? 23.816 -6.957 -4.139 1.00 0.00 100 LYS A O 15
ATOM 26309 N N . LYS A 1 51 ? 23.349 -5.798 -2.269 1.00 0.00 101 LYS A N 15
ATOM 26310 C CA . LYS A 1 51 ? 22.015 -6.365 -2.118 1.00 0.00 101 LYS A CA 15
ATOM 26311 C C . LYS A 1 51 ? 20.961 -5.448 -2.731 1.00 0.00 101 LYS A C 15
ATOM 26312 O O . LYS A 1 51 ? 21.095 -4.224 -2.700 1.00 0.00 101 LYS A O 15
ATOM 26331 N N . LYS A 1 52 ? 19.913 -6.046 -3.286 1.00 0.00 102 LYS A N 15
ATOM 26332 C CA . LYS A 1 52 ? 18.835 -5.284 -3.904 1.00 0.00 102 LYS A CA 15
ATOM 26333 C C . LYS A 1 52 ? 17.476 -5.742 -3.383 1.00 0.00 102 LYS A C 15
ATOM 26334 O O . LYS A 1 52 ? 17.259 -6.931 -3.149 1.00 0.00 102 LYS A O 15
ATOM 26353 N N . VAL A 1 53 ? 16.564 -4.792 -3.205 1.00 0.00 103 VAL A N 15
ATOM 26354 C CA . VAL A 1 53 ? 15.226 -5.099 -2.715 1.00 0.00 103 VAL A CA 15
ATOM 26355 C C . VAL A 1 53 ? 14.166 -4.324 -3.489 1.00 0.00 103 VAL A C 15
ATOM 26356 O O . VAL A 1 53 ? 14.168 -3.093 -3.505 1.00 0.00 103 VAL A O 15
ATOM 26369 N N . THR A 1 54 ? 13.258 -5.054 -4.131 1.00 0.00 104 THR A N 15
ATOM 26370 C CA . THR A 1 54 ? 12.191 -4.435 -4.908 1.00 0.00 104 THR A CA 15
ATOM 26371 C C . THR A 1 54 ? 10.911 -4.319 -4.089 1.00 0.00 104 THR A C 15
ATOM 26372 O O . THR A 1 54 ? 10.246 -5.318 -3.811 1.00 0.00 104 THR A O 15
ATOM 26383 N N . LEU A 1 55 ? 10.569 -3.093 -3.706 1.00 0.00 105 LEU A N 15
ATOM 26384 C CA . LEU A 1 55 ? 9.366 -2.846 -2.918 1.00 0.00 105 LEU A CA 15
ATOM 26385 C C . LEU A 1 55 ? 8.130 -2.803 -3.811 1.00 0.00 105 LEU A C 15
ATOM 26386 O O . LEU A 1 55 ? 7.904 -1.829 -4.530 1.00 0.00 105 LEU A O 15
ATOM 26402 N N . HIS A 1 56 ? 7.332 -3.865 -3.759 1.00 0.00 106 HIS A N 15
ATOM 26403 C CA . HIS A 1 56 ? 6.117 -3.948 -4.561 1.00 0.00 106 HIS A CA 15
ATOM 26404 C C . HIS A 1 56 ? 4.932 -3.341 -3.816 1.00 0.00 106 HIS A C 15
ATOM 26405 O O . HIS A 1 56 ? 4.372 -3.961 -2.911 1.00 0.00 106 HIS A O 15
ATOM 26419 N N . ILE A 1 57 ? 4.555 -2.127 -4.202 1.00 0.00 107 ILE A N 15
ATOM 26420 C CA . ILE A 1 57 ? 3.437 -1.437 -3.570 1.00 0.00 107 ILE A CA 15
ATOM 26421 C C . ILE A 1 57 ? 2.150 -1.636 -4.364 1.00 0.00 107 ILE A C 15
ATOM 26422 O O . ILE A 1 57 ? 2.177 -1.780 -5.586 1.00 0.00 107 ILE A O 15
ATOM 26438 N N . LYS A 1 58 ? 1.023 -1.639 -3.660 1.00 0.00 108 LYS A N 15
ATOM 26439 C CA . LYS A 1 58 ? -0.277 -1.816 -4.298 1.00 0.00 108 LYS A CA 15
ATOM 26440 C C . LYS A 1 58 ? -1.140 -0.570 -4.130 1.00 0.00 108 LYS A C 15
ATOM 26441 O O . LYS A 1 58 ? -1.836 -0.157 -5.057 1.00 0.00 108 LYS A O 15
ATOM 26460 N N . TRP A 1 59 ? -1.087 0.024 -2.943 1.00 0.00 109 TRP A N 15
ATOM 26461 C CA . TRP A 1 59 ? -1.863 1.225 -2.655 1.00 0.00 109 TRP A CA 15
ATOM 26462 C C . TRP A 1 59 ? -0.992 2.473 -2.751 1.00 0.00 109 TRP A C 15
ATOM 26463 O O . TRP A 1 59 ? 0.152 2.496 -2.298 1.00 0.00 109 TRP A O 15
ATOM 26484 N N . PRO A 1 60 ? -1.544 3.536 -3.355 1.00 0.00 110 PRO A N 15
ATOM 26485 C CA . PRO A 1 60 ? -2.905 3.519 -3.899 1.00 0.00 110 PRO A CA 15
ATOM 26486 C C . PRO A 1 60 ? -3.025 2.633 -5.134 1.00 0.00 110 PRO A C 15
ATOM 26487 O O . PRO A 1 60 ? -4.002 1.902 -5.294 1.00 0.00 110 PRO A O 15
ATOM 26498 N N . LYS A 1 61 ? -2.024 2.701 -6.005 1.00 0.00 111 LYS A N 15
ATOM 26499 C CA . LYS A 1 61 ? -2.015 1.903 -7.226 1.00 0.00 111 LYS A CA 15
ATOM 26500 C C . LYS A 1 61 ? -0.901 0.862 -7.188 1.00 0.00 111 LYS A C 15
ATOM 26501 O O . LYS A 1 61 ? -0.046 0.887 -6.303 1.00 0.00 111 LYS A O 15
ATOM 26520 N N . SER A 1 62 ? -0.917 -0.051 -8.153 1.00 0.00 112 SER A N 15
ATOM 26521 C CA . SER A 1 62 ? 0.091 -1.102 -8.228 1.00 0.00 112 SER A CA 15
ATOM 26522 C C . SER A 1 62 ? 1.402 -0.559 -8.788 1.00 0.00 112 SER A C 15
ATOM 26523 O O . SER A 1 62 ? 1.514 -0.285 -9.983 1.00 0.00 112 SER A O 15
ATOM 26531 N N . VAL A 1 63 ? 2.392 -0.405 -7.915 1.00 0.00 113 VAL A N 15
ATOM 26532 C CA . VAL A 1 63 ? 3.697 0.104 -8.321 1.00 0.00 113 VAL A CA 15
ATOM 26533 C C . VAL A 1 63 ? 4.823 -0.661 -7.635 1.00 0.00 113 VAL A C 15
ATOM 26534 O O . VAL A 1 63 ? 4.587 -1.425 -6.700 1.00 0.00 113 VAL A O 15
ATOM 26547 N N . GLU A 1 64 ? 6.048 -0.448 -8.106 1.00 0.00 114 GLU A N 15
ATOM 26548 C CA . GLU A 1 64 ? 7.211 -1.118 -7.537 1.00 0.00 114 GLU A CA 15
ATOM 26549 C C . GLU A 1 64 ? 8.448 -0.229 -7.624 1.00 0.00 114 GLU A C 15
ATOM 26550 O O . GLU A 1 64 ? 8.572 0.594 -8.531 1.00 0.00 114 GLU A O 15
ATOM 26562 N N . VAL A 1 65 ? 9.362 -0.401 -6.674 1.00 0.00 115 VAL A N 15
ATOM 26563 C CA . VAL A 1 65 ? 10.590 0.384 -6.643 1.00 0.00 115 VAL A CA 15
ATOM 26564 C C . VAL A 1 65 ? 11.780 -0.472 -6.223 1.00 0.00 115 VAL A C 15
ATOM 26565 O O . VAL A 1 65 ? 11.622 -1.463 -5.511 1.00 0.00 115 VAL A O 15
ATOM 26578 N N . GLU A 1 66 ? 12.970 -0.081 -6.668 1.00 0.00 116 GLU A N 15
ATOM 26579 C CA . GLU A 1 66 ? 14.186 -0.814 -6.338 1.00 0.00 116 GLU A CA 15
ATOM 26580 C C . GLU A 1 66 ? 14.951 -0.120 -5.214 1.00 0.00 116 GLU A C 15
ATOM 26581 O O . GLU A 1 66 ? 15.080 1.104 -5.200 1.00 0.00 116 GLU A O 15
ATOM 26593 N N . GLY A 1 67 ? 15.457 -0.912 -4.274 1.00 0.00 117 GLY A N 15
ATOM 26594 C CA . GLY A 1 67 ? 16.202 -0.357 -3.159 1.00 0.00 117 GLY A CA 15
ATOM 26595 C C . GLY A 1 67 ? 17.560 -1.009 -2.986 1.00 0.00 117 GLY A C 15
ATOM 26596 O O . GLY A 1 67 ? 17.663 -2.233 -2.916 1.00 0.00 117 GLY A O 15
ATOM 26600 N N . TYR A 1 68 ? 18.603 -0.189 -2.920 1.00 0.00 118 TYR A N 15
ATOM 26601 C CA . TYR A 1 68 ? 19.962 -0.694 -2.759 1.00 0.00 118 TYR A CA 15
ATOM 26602 C C . TYR A 1 68 ? 20.522 -0.324 -1.389 1.00 0.00 118 TYR A C 15
ATOM 26603 O O . TYR A 1 68 ? 20.006 0.566 -0.715 1.00 0.00 118 TYR A O 15
ATOM 26621 N N . GLY A 1 69 ? 21.582 -1.016 -0.984 1.00 0.00 119 GLY A N 15
ATOM 26622 C CA . GLY A 1 69 ? 22.196 -0.747 0.303 1.00 0.00 119 GLY A CA 15
ATOM 26623 C C . GLY A 1 69 ? 23.217 -1.799 0.689 1.00 0.00 119 GLY A C 15
ATOM 26624 O O . GLY A 1 69 ? 23.426 -2.769 -0.039 1.00 0.00 119 GLY A O 15
ATOM 26628 N N . SER A 1 70 ? 23.857 -1.606 1.838 1.00 0.00 120 SER A N 15
ATOM 26629 C CA . SER A 1 70 ? 24.867 -2.543 2.318 1.00 0.00 120 SER A CA 15
ATOM 26630 C C . SER A 1 70 ? 24.220 -3.693 3.083 1.00 0.00 120 SER A C 15
ATOM 26631 O O . SER A 1 70 ? 24.375 -4.860 2.722 1.00 0.00 120 SER A O 15
ATOM 26639 N N . LYS A 1 71 ? 23.493 -3.356 4.143 1.00 0.00 121 LYS A N 15
ATOM 26640 C CA . LYS A 1 71 ? 22.820 -4.358 4.961 1.00 0.00 121 LYS A CA 15
ATOM 26641 C C . LYS A 1 71 ? 21.340 -4.448 4.603 1.00 0.00 121 LYS A C 15
ATOM 26642 O O . LYS A 1 71 ? 20.814 -3.604 3.877 1.00 0.00 121 LYS A O 15
ATOM 26661 N N . LYS A 1 72 ? 20.673 -5.475 5.119 1.00 0.00 122 LYS A N 15
ATOM 26662 C CA . LYS A 1 72 ? 19.252 -5.674 4.857 1.00 0.00 122 LYS A CA 15
ATOM 26663 C C . LYS A 1 72 ? 18.472 -4.382 5.080 1.00 0.00 122 LYS A C 15
ATOM 26664 O O . LYS A 1 72 ? 17.641 -3.998 4.257 1.00 0.00 122 LYS A O 15
ATOM 26683 N N . ILE A 1 73 ? 18.745 -3.717 6.197 1.00 0.00 123 ILE A N 15
ATOM 26684 C CA . ILE A 1 73 ? 18.070 -2.467 6.526 1.00 0.00 123 ILE A CA 15
ATOM 26685 C C . ILE A 1 73 ? 18.384 -1.386 5.498 1.00 0.00 123 ILE A C 15
ATOM 26686 O O . ILE A 1 73 ? 17.511 -0.606 5.117 1.00 0.00 123 ILE A O 15
ATOM 26702 N N . ASP A 1 74 ? 19.635 -1.346 5.053 1.00 0.00 124 ASP A N 15
ATOM 26703 C CA . ASP A 1 74 ? 20.064 -0.362 4.066 1.00 0.00 124 ASP A CA 15
ATOM 26704 C C . ASP A 1 74 ? 19.360 -0.587 2.732 1.00 0.00 124 ASP A C 15
ATOM 26705 O O . ASP A 1 74 ? 18.845 0.351 2.124 1.00 0.00 124 ASP A O 15
ATOM 26714 N N . ALA A 1 75 ? 19.344 -1.837 2.281 1.00 0.00 125 ALA A N 15
ATOM 26715 C CA . ALA A 1 75 ? 18.703 -2.186 1.019 1.00 0.00 125 ALA A CA 15
ATOM 26716 C C . ALA A 1 75 ? 17.208 -1.891 1.063 1.00 0.00 125 ALA A C 15
ATOM 26717 O O . ALA A 1 75 ? 16.665 -1.256 0.160 1.00 0.00 125 ALA A O 15
ATOM 26724 N N . GLU A 1 76 ? 16.548 -2.357 2.119 1.00 0.00 126 GLU A N 15
ATOM 26725 C CA . GLU A 1 76 ? 15.114 -2.144 2.278 1.00 0.00 126 GLU A CA 15
ATOM 26726 C C . GLU A 1 76 ? 14.799 -0.658 2.433 1.00 0.00 126 GLU A C 15
ATOM 26727 O O . GLU A 1 76 ? 13.886 -0.137 1.793 1.00 0.00 126 GLU A O 15
ATOM 26739 N N . ARG A 1 77 ? 15.562 0.016 3.288 1.00 0.00 127 ARG A N 15
ATOM 26740 C CA . ARG A 1 77 ? 15.363 1.440 3.529 1.00 0.00 127 ARG A CA 15
ATOM 26741 C C . ARG A 1 77 ? 15.201 2.197 2.214 1.00 0.00 127 ARG A C 15
ATOM 26742 O O . ARG A 1 77 ? 14.210 2.896 2.008 1.00 0.00 127 ARG A O 15
ATOM 26763 N N . GLN A 1 78 ? 16.182 2.051 1.329 1.00 0.00 128 GLN A N 15
ATOM 26764 C CA . GLN A 1 78 ? 16.148 2.722 0.035 1.00 0.00 128 GLN A CA 15
ATOM 26765 C C . GLN A 1 78 ? 14.824 2.465 -0.677 1.00 0.00 128 GLN A C 15
ATOM 26766 O O . GLN A 1 78 ? 14.080 3.397 -0.981 1.00 0.00 128 GLN A O 15
ATOM 26780 N N . ALA A 1 79 ? 14.537 1.194 -0.941 1.00 0.00 129 ALA A N 15
ATOM 26781 C CA . ALA A 1 79 ? 13.302 0.814 -1.616 1.00 0.00 129 ALA A CA 15
ATOM 26782 C C . ALA A 1 79 ? 12.149 1.723 -1.203 1.00 0.00 129 ALA A C 15
ATOM 26783 O O . ALA A 1 79 ? 11.557 2.408 -2.036 1.00 0.00 129 ALA A O 15
ATOM 26790 N N . ALA A 1 80 ? 11.834 1.722 0.088 1.00 0.00 130 ALA A N 15
ATOM 26791 C CA . ALA A 1 80 ? 10.753 2.547 0.612 1.00 0.00 130 ALA A CA 15
ATOM 26792 C C . ALA A 1 80 ? 10.915 4.001 0.183 1.00 0.00 130 ALA A C 15
ATOM 26793 O O . ALA A 1 80 ? 10.017 4.582 -0.427 1.00 0.00 130 ALA A O 15
ATOM 26800 N N . ALA A 1 81 ? 12.065 4.584 0.506 1.00 0.00 131 ALA A N 15
ATOM 26801 C CA . ALA A 1 81 ? 12.344 5.970 0.153 1.00 0.00 131 ALA A CA 15
ATOM 26802 C C . ALA A 1 81 ? 12.054 6.230 -1.322 1.00 0.00 131 ALA A C 15
ATOM 26803 O O . ALA A 1 81 ? 11.496 7.266 -1.681 1.00 0.00 131 ALA A O 15
ATOM 26810 N N . ALA A 1 82 ? 12.438 5.283 -2.171 1.00 0.00 132 ALA A N 15
ATOM 26811 C CA . ALA A 1 82 ? 12.218 5.410 -3.607 1.00 0.00 132 ALA A CA 15
ATOM 26812 C C . ALA A 1 82 ? 10.740 5.623 -3.919 1.00 0.00 132 ALA A C 15
ATOM 26813 O O . ALA A 1 82 ? 10.390 6.190 -4.954 1.00 0.00 132 ALA A O 15
ATOM 26820 N N . ALA A 1 83 ? 9.878 5.165 -3.017 1.00 0.00 133 ALA A N 15
ATOM 26821 C CA . ALA A 1 83 ? 8.438 5.308 -3.196 1.00 0.00 133 ALA A CA 15
ATOM 26822 C C . ALA A 1 83 ? 7.933 6.603 -2.570 1.00 0.00 133 ALA A C 15
ATOM 26823 O O . ALA A 1 83 ? 6.963 7.196 -3.045 1.00 0.00 133 ALA A O 15
ATOM 26830 N N . CYS A 1 84 ? 8.594 7.035 -1.502 1.00 0.00 134 CYS A N 15
ATOM 26831 C CA . CYS A 1 84 ? 8.210 8.261 -0.810 1.00 0.00 134 CYS A CA 15
ATOM 26832 C C . CYS A 1 84 ? 8.017 9.406 -1.798 1.00 0.00 134 CYS A C 15
ATOM 26833 O O . CYS A 1 84 ? 7.097 10.211 -1.658 1.00 0.00 134 CYS A O 15
ATOM 26841 N N . GLN A 1 85 ? 8.893 9.474 -2.796 1.00 0.00 135 GLN A N 15
ATOM 26842 C CA . GLN A 1 85 ? 8.820 10.523 -3.806 1.00 0.00 135 GLN A CA 15
ATOM 26843 C C . GLN A 1 85 ? 7.529 10.415 -4.611 1.00 0.00 135 GLN A C 15
ATOM 26844 O O . GLN A 1 85 ? 6.985 11.420 -5.069 1.00 0.00 135 GLN A O 15
ATOM 26858 N N . LEU A 1 86 ? 7.045 9.190 -4.780 1.00 0.00 136 LEU A N 15
ATOM 26859 C CA . LEU A 1 86 ? 5.817 8.950 -5.531 1.00 0.00 136 LEU A CA 15
ATOM 26860 C C . LEU A 1 86 ? 4.597 9.415 -4.743 1.00 0.00 136 LEU A C 15
ATOM 26861 O O . LEU A 1 86 ? 3.669 10.000 -5.302 1.00 0.00 136 LEU A O 15
ATOM 26877 N N . PHE A 1 87 ? 4.606 9.153 -3.440 1.00 0.00 137 PHE A N 15
ATOM 26878 C CA . PHE A 1 87 ? 3.500 9.546 -2.574 1.00 0.00 137 PHE A CA 15
ATOM 26879 C C . PHE A 1 87 ? 3.468 11.060 -2.386 1.00 0.00 137 PHE A C 15
ATOM 26880 O O . PHE A 1 87 ? 2.413 11.645 -2.141 1.00 0.00 137 PHE A O 15
ATOM 26897 N N . LYS A 1 88 ? 4.632 11.690 -2.503 1.00 0.00 138 LYS A N 15
ATOM 26898 C CA . LYS A 1 88 ? 4.740 13.136 -2.348 1.00 0.00 138 LYS A CA 15
ATOM 26899 C C . LYS A 1 88 ? 4.130 13.858 -3.545 1.00 0.00 138 LYS A C 15
ATOM 26900 O O . LYS A 1 88 ? 3.316 14.767 -3.385 1.00 0.00 138 LYS A O 15
ATOM 26919 N N . GLY A 1 89 ? 4.529 13.447 -4.745 1.00 0.00 139 GLY A N 15
ATOM 26920 C CA . GLY A 1 89 ? 4.010 14.066 -5.951 1.00 0.00 139 GLY A CA 15
ATOM 26921 C C . GLY A 1 89 ? 2.529 13.806 -6.145 1.00 0.00 139 GLY A C 15
ATOM 26922 O O . GLY A 1 89 ? 1.776 14.710 -6.507 1.00 0.00 139 GLY A O 15
ATOM 26926 N N . TRP A 1 90 ? 2.111 12.569 -5.904 1.00 0.00 140 TRP A N 15
ATOM 26927 C CA . TRP A 1 90 ? 0.709 12.193 -6.056 1.00 0.00 140 TRP A CA 15
ATOM 26928 C C . TRP A 1 90 ? -0.188 13.082 -5.202 1.00 0.00 140 TRP A C 15
ATOM 26929 O O . TRP A 1 90 ? -1.329 13.363 -5.569 1.00 0.00 140 TRP A O 15
ATOM 26950 N N . GLY A 1 91 ? 0.334 13.522 -4.061 1.00 0.00 141 GLY A N 15
ATOM 26951 C CA . GLY A 1 91 ? -0.435 14.375 -3.174 1.00 0.00 141 GLY A CA 15
ATOM 26952 C C . GLY A 1 91 ? -0.953 13.631 -1.959 1.00 0.00 141 GLY A C 15
ATOM 26953 O O . GLY A 1 91 ? -2.043 13.919 -1.463 1.00 0.00 141 GLY A O 15
ATOM 26957 N N . LEU A 1 92 ? -0.173 12.668 -1.480 1.00 0.00 142 LEU A N 15
ATOM 26958 C CA . LEU A 1 92 ? -0.560 11.878 -0.316 1.00 0.00 142 LEU A CA 15
ATOM 26959 C C . LEU A 1 92 ? 0.078 12.431 0.954 1.00 0.00 142 LEU A C 15
ATOM 26960 O O . LEU A 1 92 ? -0.491 12.331 2.042 1.00 0.00 142 LEU A O 15
ATOM 26976 N N . LEU A 1 93 ? 1.261 13.017 0.809 1.00 0.00 143 LEU A N 15
ATOM 26977 C CA . LEU A 1 93 ? 1.976 13.589 1.945 1.00 0.00 143 LEU A CA 15
ATOM 26978 C C . LEU A 1 93 ? 2.038 15.109 1.839 1.00 0.00 143 LEU A C 15
ATOM 26979 O O . LEU A 1 93 ? 1.458 15.823 2.657 1.00 0.00 143 LEU A O 15
ATOM 26995 N N . GLY A 1 94 ? 2.745 15.599 0.825 1.00 0.00 144 GLY A N 15
ATOM 26996 C CA . GLY A 1 94 ? 2.868 17.032 0.630 1.00 0.00 144 GLY A CA 15
ATOM 26997 C C . GLY A 1 94 ? 4.308 17.503 0.688 1.00 0.00 144 GLY A C 15
ATOM 26998 O O . GLY A 1 94 ? 5.246 16.709 0.627 1.00 0.00 144 GLY A O 15
ATOM 27002 N N . PRO A 1 95 ? 4.497 18.826 0.806 1.00 0.00 145 PRO A N 15
ATOM 27003 C CA . PRO A 1 95 ? 5.830 19.432 0.873 1.00 0.00 145 PRO A CA 15
ATOM 27004 C C . PRO A 1 95 ? 6.546 19.113 2.181 1.00 0.00 145 PRO A C 15
ATOM 27005 O O . PRO A 1 95 ? 7.742 18.821 2.190 1.00 0.00 145 PRO A O 15
ATOM 27016 N N . ARG A 1 96 ? 5.808 19.172 3.285 1.00 0.00 146 ARG A N 15
ATOM 27017 C CA . ARG A 1 96 ? 6.373 18.890 4.598 1.00 0.00 146 ARG A CA 15
ATOM 27018 C C . ARG A 1 96 ? 6.007 17.482 5.057 1.00 0.00 146 ARG A C 15
ATOM 27019 O O . ARG A 1 96 ? 5.841 17.230 6.250 1.00 0.00 146 ARG A O 15
ATOM 27040 N N . ASN A 1 97 ? 5.882 16.567 4.101 1.00 0.00 147 ASN A N 15
ATOM 27041 C CA . ASN A 1 97 ? 5.534 15.184 4.407 1.00 0.00 147 ASN A CA 15
ATOM 27042 C C . ASN A 1 97 ? 4.457 15.120 5.486 1.00 0.00 147 ASN A C 15
ATOM 27043 O O . ASN A 1 97 ? 4.448 14.210 6.314 1.00 0.00 147 ASN A O 15
ATOM 27054 N N . GLU A 1 98 ? 3.551 16.092 5.468 1.00 0.00 148 GLU A N 15
ATOM 27055 C CA . GLU A 1 98 ? 2.469 16.146 6.444 1.00 0.00 148 GLU A CA 15
ATOM 27056 C C . GLU A 1 98 ? 1.285 15.297 5.991 1.00 0.00 148 GLU A C 15
ATOM 27057 O O . GLU A 1 98 ? 0.586 15.644 5.038 1.00 0.00 148 GLU A O 15
ATOM 27069 N N . LEU A 1 99 ? 1.065 14.183 6.681 1.00 0.00 149 LEU A N 15
ATOM 27070 C CA . LEU A 1 99 ? -0.035 13.283 6.350 1.00 0.00 149 LEU A CA 15
ATOM 27071 C C . LEU A 1 99 ? -1.372 14.016 6.399 1.00 0.00 149 LEU A C 15
ATOM 27072 O O . LEU A 1 99 ? -1.422 15.222 6.642 1.00 0.00 149 LEU A O 15
ATOM 27088 N N . PHE A 1 100 ? -2.453 13.279 6.169 1.00 0.00 150 PHE A N 15
ATOM 27089 C CA . PHE A 1 100 ? -3.791 13.858 6.188 1.00 0.00 150 PHE A CA 15
ATOM 27090 C C . PHE A 1 100 ? -4.774 12.933 6.900 1.00 0.00 150 PHE A C 15
ATOM 27091 O O . PHE A 1 100 ? -4.414 11.834 7.323 1.00 0.00 150 PHE A O 15
ATOM 27108 N N . ASP A 1 101 ? -6.016 13.386 7.028 1.00 0.00 151 ASP A N 15
ATOM 27109 C CA . ASP A 1 101 ? -7.052 12.600 7.688 1.00 0.00 151 ASP A CA 15
ATOM 27110 C C . ASP A 1 101 ? -7.545 11.479 6.779 1.00 0.00 151 ASP A C 15
ATOM 27111 O O . ASP A 1 101 ? -7.649 11.651 5.565 1.00 0.00 151 ASP A O 15
ATOM 27120 N N . ALA A 1 102 ? -7.847 10.330 7.376 1.00 0.00 152 ALA A N 15
ATOM 27121 C CA . ALA A 1 102 ? -8.329 9.180 6.620 1.00 0.00 152 ALA A CA 15
ATOM 27122 C C . ALA A 1 102 ? -9.254 9.616 5.489 1.00 0.00 152 ALA A C 15
ATOM 27123 O O . ALA A 1 102 ? -8.999 9.327 4.320 1.00 0.00 152 ALA A O 15
ATOM 27130 N N . ALA A 1 103 ? -10.329 10.313 5.844 1.00 0.00 153 ALA A N 15
ATOM 27131 C CA . ALA A 1 103 ? -11.290 10.790 4.858 1.00 0.00 153 ALA A CA 15
ATOM 27132 C C . ALA A 1 103 ? -10.593 11.206 3.567 1.00 0.00 153 ALA A C 15
ATOM 27133 O O . ALA A 1 103 ? -10.958 10.759 2.480 1.00 0.00 153 ALA A O 15
ATOM 27140 N N . LYS A 1 104 ? -9.587 12.065 3.694 1.00 0.00 154 LYS A N 15
ATOM 27141 C CA . LYS A 1 104 ? -8.837 12.542 2.539 1.00 0.00 154 LYS A CA 15
ATOM 27142 C C . LYS A 1 104 ? -8.228 11.377 1.766 1.00 0.00 154 LYS A C 15
ATOM 27143 O O . LYS A 1 104 ? -8.396 11.269 0.551 1.00 0.00 154 LYS A O 15
ATOM 27162 N N . TYR A 1 105 ? -7.522 10.505 2.479 1.00 0.00 155 TYR A N 15
ATOM 27163 C CA . TYR A 1 105 ? -6.888 9.348 1.859 1.00 0.00 155 TYR A CA 15
ATOM 27164 C C . TYR A 1 105 ? -7.918 8.478 1.146 1.00 0.00 155 TYR A C 15
ATOM 27165 O O . TYR A 1 105 ? -7.664 7.962 0.057 1.00 0.00 155 TYR A O 15
ATOM 27183 N N . ARG A 1 106 ? -9.083 8.322 1.767 1.00 0.00 156 ARG A N 15
ATOM 27184 C CA . ARG A 1 106 ? -10.153 7.515 1.192 1.00 0.00 156 ARG A CA 15
ATOM 27185 C C . ARG A 1 106 ? -10.530 8.022 -0.196 1.00 0.00 156 ARG A C 15
ATOM 27186 O O . ARG A 1 106 ? -10.741 7.236 -1.120 1.00 0.00 156 ARG A O 15
ATOM 27207 N N . VAL A 1 107 ? -10.615 9.341 -0.336 1.00 0.00 157 VAL A N 15
ATOM 27208 C CA . VAL A 1 107 ? -10.967 9.954 -1.611 1.00 0.00 157 VAL A CA 15
ATOM 27209 C C . VAL A 1 107 ? -9.785 9.938 -2.574 1.00 0.00 157 VAL A C 15
ATOM 27210 O O . VAL A 1 107 ? -9.954 9.754 -3.780 1.00 0.00 157 VAL A O 15
ATOM 27223 N N . LEU A 1 108 ? -8.587 10.131 -2.033 1.00 0.00 158 LEU A N 15
ATOM 27224 C CA . LEU A 1 108 ? -7.374 10.138 -2.844 1.00 0.00 158 LEU A CA 15
ATOM 27225 C C . LEU A 1 108 ? -7.229 8.833 -3.619 1.00 0.00 158 LEU A C 15
ATOM 27226 O O . LEU A 1 108 ? -6.992 8.840 -4.827 1.00 0.00 158 LEU A O 15
ATOM 27242 N N . ALA A 1 109 ? -7.376 7.714 -2.917 1.00 0.00 159 ALA A N 15
ATOM 27243 C CA . ALA A 1 109 ? -7.266 6.401 -3.541 1.00 0.00 159 ALA A CA 15
ATOM 27244 C C . ALA A 1 109 ? -8.342 6.206 -4.604 1.00 0.00 159 ALA A C 15
ATOM 27245 O O . ALA A 1 109 ? -8.115 5.544 -5.616 1.00 0.00 159 ALA A O 15
ATOM 27252 N N . ASP A 1 110 ? -9.513 6.787 -4.367 1.00 0.00 160 ASP A N 15
ATOM 27253 C CA . ASP A 1 110 ? -10.625 6.677 -5.304 1.00 0.00 160 ASP A CA 15
ATOM 27254 C C . ASP A 1 110 ? -10.208 7.140 -6.697 1.00 0.00 160 ASP A C 15
ATOM 27255 O O . ASP A 1 110 ? -10.247 6.369 -7.656 1.00 0.00 160 ASP A O 15
ATOM 27264 N N . ARG A 1 111 ? -9.811 8.404 -6.801 1.00 0.00 161 ARG A N 15
ATOM 27265 C CA . ARG A 1 111 ? -9.390 8.970 -8.076 1.00 0.00 161 ARG A CA 15
ATOM 27266 C C . ARG A 1 111 ? -8.398 8.048 -8.780 1.00 0.00 161 ARG A C 15
ATOM 27267 O O . ARG A 1 111 ? -8.236 8.107 -9.999 1.00 0.00 161 ARG A O 15
ATOM 27288 N N . PHE A 1 112 ? -7.736 7.197 -8.003 1.00 0.00 162 PHE A N 15
ATOM 27289 C CA . PHE A 1 112 ? -6.759 6.263 -8.550 1.00 0.00 162 PHE A CA 15
ATOM 27290 C C . PHE A 1 112 ? -7.415 4.929 -8.893 1.00 0.00 162 PHE A C 15
ATOM 27291 O O . PHE A 1 112 ? -6.991 4.235 -9.817 1.00 0.00 162 PHE A O 15
ATOM 27308 N N . GLY A 1 113 ? -8.454 4.576 -8.142 1.00 0.00 163 GLY A N 15
ATOM 27309 C CA . GLY A 1 113 ? -9.151 3.326 -8.380 1.00 0.00 163 GLY A CA 15
ATOM 27310 C C . GLY A 1 113 ? -8.245 2.119 -8.237 1.00 0.00 163 GLY A C 15
ATOM 27311 O O . GLY A 1 113 ? -7.216 2.024 -8.905 1.00 0.00 163 GLY A O 15
ATOM 27315 N N . SER A 1 114 ? -8.627 1.195 -7.361 1.00 0.00 164 SER A N 15
ATOM 27316 C CA . SER A 1 114 ? -7.839 -0.009 -7.127 1.00 0.00 164 SER A CA 15
ATOM 27317 C C . SER A 1 114 ? -8.206 -1.102 -8.127 1.00 0.00 164 SER A C 15
ATOM 27318 O O . SER A 1 114 ? -7.347 -1.850 -8.589 1.00 0.00 164 SER A O 15
ATOM 27326 N N . GLY A 1 115 ? -9.492 -1.186 -8.455 1.00 0.00 165 GLY A N 15
ATOM 27327 C CA . GLY A 1 115 ? -9.952 -2.190 -9.398 1.00 0.00 165 GLY A CA 15
ATOM 27328 C C . GLY A 1 115 ? -11.036 -3.076 -8.817 1.00 0.00 165 GLY A C 15
ATOM 27329 O O . GLY A 1 115 ? -12.221 -2.743 -8.846 1.00 0.00 165 GLY A O 15
ATOM 27333 N N . PRO A 1 116 ? -10.633 -4.235 -8.277 1.00 0.00 166 PRO A N 15
ATOM 27334 C CA . PRO A 1 116 ? -11.563 -5.196 -7.678 1.00 0.00 166 PRO A CA 15
ATOM 27335 C C . PRO A 1 116 ? -12.165 -4.685 -6.374 1.00 0.00 166 PRO A C 15
ATOM 27336 O O . PRO A 1 116 ? -11.525 -4.732 -5.324 1.00 0.00 166 PRO A O 15
ATOM 27347 N N . SER A 1 117 ? -13.400 -4.198 -6.448 1.00 0.00 167 SER A N 15
ATOM 27348 C CA . SER A 1 117 ? -14.086 -3.675 -5.272 1.00 0.00 167 SER A CA 15
ATOM 27349 C C . SER A 1 117 ? -15.543 -4.128 -5.248 1.00 0.00 167 SER A C 15
ATOM 27350 O O . SER A 1 117 ? -16.276 -3.950 -6.221 1.00 0.00 167 SER A O 15
ATOM 27358 N N . SER A 1 118 ? -15.955 -4.715 -4.129 1.00 0.00 168 SER A N 15
ATOM 27359 C CA . SER A 1 118 ? -17.323 -5.197 -3.978 1.00 0.00 168 SER A CA 15
ATOM 27360 C C . SER A 1 118 ? -18.310 -4.257 -4.662 1.00 0.00 168 SER A C 15
ATOM 27361 O O . SER A 1 118 ? -18.334 -3.058 -4.388 1.00 0.00 168 SER A O 15
ATOM 27369 N N . GLY A 1 119 ? -19.123 -4.811 -5.556 1.00 0.00 169 GLY A N 15
ATOM 27370 C CA . GLY A 1 119 ? -20.101 -4.009 -6.267 1.00 0.00 169 GLY A CA 15
ATOM 27371 C C . GLY A 1 119 ? -21.526 -4.372 -5.900 1.00 0.00 169 GLY A C 15
ATOM 27372 O O . GLY A 1 119 ? -21.881 -5.549 -5.851 1.00 0.00 169 GLY A O 15
ATOM 27376 N N . GLY A 1 1 ? 15.063 17.824 7.810 1.00 0.00 51 GLY A N 16
ATOM 27377 C CA . GLY A 1 1 ? 15.292 19.243 7.615 1.00 0.00 51 GLY A CA 16
ATOM 27378 C C . GLY A 1 1 ? 16.641 19.691 8.143 1.00 0.00 51 GLY A C 16
ATOM 27379 O O . GLY A 1 1 ? 16.748 20.733 8.789 1.00 0.00 51 GLY A O 16
ATOM 27383 N N . SER A 1 2 ? 17.674 18.900 7.868 1.00 0.00 52 SER A N 16
ATOM 27384 C CA . SER A 1 2 ? 19.022 19.218 8.325 1.00 0.00 52 SER A CA 16
ATOM 27385 C C . SER A 1 2 ? 20.040 18.987 7.212 1.00 0.00 52 SER A C 16
ATOM 27386 O O . SER A 1 2 ? 19.839 18.146 6.336 1.00 0.00 52 SER A O 16
ATOM 27394 N N . SER A 1 3 ? 21.135 19.739 7.255 1.00 0.00 53 SER A N 16
ATOM 27395 C CA . SER A 1 3 ? 22.184 19.620 6.250 1.00 0.00 53 SER A CA 16
ATOM 27396 C C . SER A 1 3 ? 23.563 19.614 6.902 1.00 0.00 53 SER A C 16
ATOM 27397 O O . SER A 1 3 ? 23.773 20.236 7.943 1.00 0.00 53 SER A O 16
ATOM 27405 N N . GLY A 1 4 ? 24.502 18.905 6.282 1.00 0.00 54 GLY A N 16
ATOM 27406 C CA . GLY A 1 4 ? 25.849 18.830 6.815 1.00 0.00 54 GLY A CA 16
ATOM 27407 C C . GLY A 1 4 ? 26.899 19.225 5.796 1.00 0.00 54 GLY A C 16
ATOM 27408 O O . GLY A 1 4 ? 26.584 19.834 4.774 1.00 0.00 54 GLY A O 16
ATOM 27412 N N . SER A 1 5 ? 28.152 18.878 6.074 1.00 0.00 55 SER A N 16
ATOM 27413 C CA . SER A 1 5 ? 29.253 19.205 5.176 1.00 0.00 55 SER A CA 16
ATOM 27414 C C . SER A 1 5 ? 29.168 18.386 3.891 1.00 0.00 55 SER A C 16
ATOM 27415 O O . SER A 1 5 ? 28.642 17.273 3.885 1.00 0.00 55 SER A O 16
ATOM 27423 N N . SER A 1 6 ? 29.690 18.946 2.805 1.00 0.00 56 SER A N 16
ATOM 27424 C CA . SER A 1 6 ? 29.670 18.270 1.512 1.00 0.00 56 SER A CA 16
ATOM 27425 C C . SER A 1 6 ? 30.220 16.852 1.632 1.00 0.00 56 SER A C 16
ATOM 27426 O O . SER A 1 6 ? 31.353 16.648 2.067 1.00 0.00 56 SER A O 16
ATOM 27434 N N . GLY A 1 7 ? 29.409 15.874 1.242 1.00 0.00 57 GLY A N 16
ATOM 27435 C CA . GLY A 1 7 ? 29.830 14.487 1.313 1.00 0.00 57 GLY A CA 16
ATOM 27436 C C . GLY A 1 7 ? 28.816 13.541 0.702 1.00 0.00 57 GLY A C 16
ATOM 27437 O O . GLY A 1 7 ? 29.133 12.792 -0.222 1.00 0.00 57 GLY A O 16
ATOM 27441 N N . ALA A 1 8 ? 27.593 13.572 1.220 1.00 0.00 58 ALA A N 16
ATOM 27442 C CA . ALA A 1 8 ? 26.529 12.711 0.720 1.00 0.00 58 ALA A CA 16
ATOM 27443 C C . ALA A 1 8 ? 26.308 12.922 -0.774 1.00 0.00 58 ALA A C 16
ATOM 27444 O O . ALA A 1 8 ? 26.497 14.024 -1.290 1.00 0.00 58 ALA A O 16
ATOM 27451 N N . SER A 1 9 ? 25.909 11.859 -1.465 1.00 0.00 59 SER A N 16
ATOM 27452 C CA . SER A 1 9 ? 25.667 11.928 -2.902 1.00 0.00 59 SER A CA 16
ATOM 27453 C C . SER A 1 9 ? 24.193 12.194 -3.193 1.00 0.00 59 SER A C 16
ATOM 27454 O O . SER A 1 9 ? 23.369 12.250 -2.279 1.00 0.00 59 SER A O 16
ATOM 27462 N N . ARG A 1 10 ? 23.869 12.356 -4.471 1.00 0.00 60 ARG A N 16
ATOM 27463 C CA . ARG A 1 10 ? 22.495 12.618 -4.884 1.00 0.00 60 ARG A CA 16
ATOM 27464 C C . ARG A 1 10 ? 21.601 11.417 -4.587 1.00 0.00 60 ARG A C 16
ATOM 27465 O O . ARG A 1 10 ? 21.423 10.539 -5.431 1.00 0.00 60 ARG A O 16
ATOM 27486 N N . ASP A 1 11 ? 21.041 11.387 -3.383 1.00 0.00 61 ASP A N 16
ATOM 27487 C CA . ASP A 1 11 ? 20.165 10.295 -2.974 1.00 0.00 61 ASP A CA 16
ATOM 27488 C C . ASP A 1 11 ? 18.802 10.825 -2.540 1.00 0.00 61 ASP A C 16
ATOM 27489 O O . ASP A 1 11 ? 18.600 12.036 -2.435 1.00 0.00 61 ASP A O 16
ATOM 27498 N N . LEU A 1 12 ? 17.870 9.913 -2.289 1.00 0.00 62 LEU A N 16
ATOM 27499 C CA . LEU A 1 12 ? 16.525 10.288 -1.867 1.00 0.00 62 LEU A CA 16
ATOM 27500 C C . LEU A 1 12 ? 16.436 10.373 -0.346 1.00 0.00 62 LEU A C 16
ATOM 27501 O O . LEU A 1 12 ? 15.777 11.259 0.199 1.00 0.00 62 LEU A O 16
ATOM 27517 N N . LEU A 1 13 ? 17.104 9.447 0.333 1.00 0.00 63 LEU A N 16
ATOM 27518 C CA . LEU A 1 13 ? 17.103 9.418 1.791 1.00 0.00 63 LEU A CA 16
ATOM 27519 C C . LEU A 1 13 ? 17.292 10.819 2.364 1.00 0.00 63 LEU A C 16
ATOM 27520 O O . LEU A 1 13 ? 16.706 11.167 3.390 1.00 0.00 63 LEU A O 16
ATOM 27536 N N . LYS A 1 14 ? 18.112 11.621 1.693 1.00 0.00 64 LYS A N 16
ATOM 27537 C CA . LYS A 1 14 ? 18.376 12.986 2.132 1.00 0.00 64 LYS A CA 16
ATOM 27538 C C . LYS A 1 14 ? 17.078 13.705 2.486 1.00 0.00 64 LYS A C 16
ATOM 27539 O O . LYS A 1 14 ? 17.004 14.413 3.489 1.00 0.00 64 LYS A O 16
ATOM 27558 N N . GLU A 1 15 ? 16.058 13.517 1.655 1.00 0.00 65 GLU A N 16
ATOM 27559 C CA . GLU A 1 15 ? 14.763 14.148 1.881 1.00 0.00 65 GLU A CA 16
ATOM 27560 C C . GLU A 1 15 ? 13.938 13.352 2.888 1.00 0.00 65 GLU A C 16
ATOM 27561 O O . GLU A 1 15 ? 13.318 13.920 3.787 1.00 0.00 65 GLU A O 16
ATOM 27573 N N . PHE A 1 16 ? 13.935 12.032 2.730 1.00 0.00 66 PHE A N 16
ATOM 27574 C CA . PHE A 1 16 ? 13.186 11.157 3.624 1.00 0.00 66 PHE A CA 16
ATOM 27575 C C . PHE A 1 16 ? 14.113 10.491 4.637 1.00 0.00 66 PHE A C 16
ATOM 27576 O O . PHE A 1 16 ? 14.834 9.543 4.327 1.00 0.00 66 PHE A O 16
ATOM 27593 N N . PRO A 1 17 ? 14.096 11.000 5.877 1.00 0.00 67 PRO A N 16
ATOM 27594 C CA . PRO A 1 17 ? 14.928 10.472 6.962 1.00 0.00 67 PRO A CA 16
ATOM 27595 C C . PRO A 1 17 ? 14.477 9.088 7.417 1.00 0.00 67 PRO A C 16
ATOM 27596 O O . PRO A 1 17 ? 15.301 8.211 7.674 1.00 0.00 67 PRO A O 16
ATOM 27607 N N . GLN A 1 18 ? 13.165 8.901 7.515 1.00 0.00 68 GLN A N 16
ATOM 27608 C CA . GLN A 1 18 ? 12.606 7.623 7.940 1.00 0.00 68 GLN A CA 16
ATOM 27609 C C . GLN A 1 18 ? 11.516 7.159 6.979 1.00 0.00 68 GLN A C 16
ATOM 27610 O O . GLN A 1 18 ? 10.322 7.319 7.233 1.00 0.00 68 GLN A O 16
ATOM 27624 N N . PRO A 1 19 ? 11.935 6.572 5.848 1.00 0.00 69 PRO A N 16
ATOM 27625 C CA . PRO A 1 19 ? 11.010 6.073 4.827 1.00 0.00 69 PRO A CA 16
ATOM 27626 C C . PRO A 1 19 ? 10.237 4.844 5.295 1.00 0.00 69 PRO A C 16
ATOM 27627 O O . PRO A 1 19 ? 9.063 4.673 4.964 1.00 0.00 69 PRO A O 16
ATOM 27638 N N . LYS A 1 20 ? 10.902 3.991 6.066 1.00 0.00 70 LYS A N 16
ATOM 27639 C CA . LYS A 1 20 ? 10.277 2.779 6.582 1.00 0.00 70 LYS A CA 16
ATOM 27640 C C . LYS A 1 20 ? 9.106 3.117 7.498 1.00 0.00 70 LYS A C 16
ATOM 27641 O O . LYS A 1 20 ? 8.129 2.374 7.572 1.00 0.00 70 LYS A O 16
ATOM 27660 N N . ASN A 1 21 ? 9.211 4.245 8.194 1.00 0.00 71 ASN A N 16
ATOM 27661 C CA . ASN A 1 21 ? 8.160 4.683 9.105 1.00 0.00 71 ASN A CA 16
ATOM 27662 C C . ASN A 1 21 ? 7.198 5.639 8.406 1.00 0.00 71 ASN A C 16
ATOM 27663 O O . ASN A 1 21 ? 5.994 5.624 8.664 1.00 0.00 71 ASN A O 16
ATOM 27674 N N . LEU A 1 22 ? 7.737 6.469 7.521 1.00 0.00 72 LEU A N 16
ATOM 27675 C CA . LEU A 1 22 ? 6.928 7.433 6.783 1.00 0.00 72 LEU A CA 16
ATOM 27676 C C . LEU A 1 22 ? 5.967 6.724 5.834 1.00 0.00 72 LEU A C 16
ATOM 27677 O O . LEU A 1 22 ? 4.748 6.855 5.955 1.00 0.00 72 LEU A O 16
ATOM 27693 N N . LEU A 1 23 ? 6.523 5.971 4.891 1.00 0.00 73 LEU A N 16
ATOM 27694 C CA . LEU A 1 23 ? 5.715 5.239 3.922 1.00 0.00 73 LEU A CA 16
ATOM 27695 C C . LEU A 1 23 ? 4.631 4.424 4.621 1.00 0.00 73 LEU A C 16
ATOM 27696 O O . LEU A 1 23 ? 3.442 4.610 4.369 1.00 0.00 73 LEU A O 16
ATOM 27712 N N . ASN A 1 24 ? 5.052 3.522 5.502 1.00 0.00 74 ASN A N 16
ATOM 27713 C CA . ASN A 1 24 ? 4.117 2.680 6.240 1.00 0.00 74 ASN A CA 16
ATOM 27714 C C . ASN A 1 24 ? 3.013 3.520 6.875 1.00 0.00 74 ASN A C 16
ATOM 27715 O O . ASN A 1 24 ? 1.830 3.203 6.752 1.00 0.00 74 ASN A O 16
ATOM 27726 N N . SER A 1 25 ? 3.408 4.593 7.553 1.00 0.00 75 SER A N 16
ATOM 27727 C CA . SER A 1 25 ? 2.453 5.477 8.209 1.00 0.00 75 SER A CA 16
ATOM 27728 C C . SER A 1 25 ? 1.349 5.897 7.244 1.00 0.00 75 SER A C 16
ATOM 27729 O O . SER A 1 25 ? 0.166 5.874 7.587 1.00 0.00 75 SER A O 16
ATOM 27737 N N . VAL A 1 26 ? 1.744 6.282 6.034 1.00 0.00 76 VAL A N 16
ATOM 27738 C CA . VAL A 1 26 ? 0.789 6.706 5.018 1.00 0.00 76 VAL A CA 16
ATOM 27739 C C . VAL A 1 26 ? -0.356 5.708 4.888 1.00 0.00 76 VAL A C 16
ATOM 27740 O O . VAL A 1 26 ? -1.486 5.989 5.290 1.00 0.00 76 VAL A O 16
ATOM 27753 N N . ILE A 1 27 ? -0.057 4.543 4.325 1.00 0.00 77 ILE A N 16
ATOM 27754 C CA . ILE A 1 27 ? -1.061 3.502 4.144 1.00 0.00 77 ILE A CA 16
ATOM 27755 C C . ILE A 1 27 ? -1.683 3.100 5.477 1.00 0.00 77 ILE A C 16
ATOM 27756 O O . ILE A 1 27 ? -2.869 2.779 5.549 1.00 0.00 77 ILE A O 16
ATOM 27772 N N . GLY A 1 28 ? -0.875 3.123 6.533 1.00 0.00 78 GLY A N 16
ATOM 27773 C CA . GLY A 1 28 ? -1.364 2.761 7.850 1.00 0.00 78 GLY A CA 16
ATOM 27774 C C . GLY A 1 28 ? -2.462 3.687 8.335 1.00 0.00 78 GLY A C 16
ATOM 27775 O O . GLY A 1 28 ? -3.256 3.318 9.201 1.00 0.00 78 GLY A O 16
ATOM 27779 N N . ARG A 1 29 ? -2.507 4.892 7.777 1.00 0.00 79 ARG A N 16
ATOM 27780 C CA . ARG A 1 29 ? -3.514 5.874 8.160 1.00 0.00 79 ARG A CA 16
ATOM 27781 C C . ARG A 1 29 ? -4.726 5.799 7.236 1.00 0.00 79 ARG A C 16
ATOM 27782 O O . ARG A 1 29 ? -5.866 5.944 7.677 1.00 0.00 79 ARG A O 16
ATOM 27803 N N . ALA A 1 30 ? -4.470 5.572 5.951 1.00 0.00 80 ALA A N 16
ATOM 27804 C CA . ALA A 1 30 ? -5.539 5.477 4.965 1.00 0.00 80 ALA A CA 16
ATOM 27805 C C . ALA A 1 30 ? -6.318 4.175 5.124 1.00 0.00 80 ALA A C 16
ATOM 27806 O O . ALA A 1 30 ? -7.525 4.188 5.368 1.00 0.00 80 ALA A O 16
ATOM 27813 N N . LEU A 1 31 ? -5.620 3.053 4.983 1.00 0.00 81 LEU A N 16
ATOM 27814 C CA . LEU A 1 31 ? -6.247 1.742 5.110 1.00 0.00 81 LEU A CA 16
ATOM 27815 C C . LEU A 1 31 ? -6.120 1.214 6.535 1.00 0.00 81 LEU A C 16
ATOM 27816 O O . LEU A 1 31 ? -7.113 1.081 7.249 1.00 0.00 81 LEU A O 16
ATOM 27832 N N . GLY A 1 32 ? -4.890 0.916 6.944 1.00 0.00 82 GLY A N 16
ATOM 27833 C CA . GLY A 1 32 ? -4.656 0.408 8.283 1.00 0.00 82 GLY A CA 16
ATOM 27834 C C . GLY A 1 32 ? -3.289 -0.230 8.430 1.00 0.00 82 GLY A C 16
ATOM 27835 O O . GLY A 1 32 ? -2.950 -1.162 7.700 1.00 0.00 82 GLY A O 16
ATOM 27839 N N . ILE A 1 33 ? -2.502 0.273 9.375 1.00 0.00 83 ILE A N 16
ATOM 27840 C CA . ILE A 1 33 ? -1.164 -0.253 9.614 1.00 0.00 83 ILE A CA 16
ATOM 27841 C C . ILE A 1 33 ? -1.126 -1.765 9.422 1.00 0.00 83 ILE A C 16
ATOM 27842 O O . ILE A 1 33 ? -0.149 -2.312 8.910 1.00 0.00 83 ILE A O 16
ATOM 27858 N N . SER A 1 34 ? -2.197 -2.436 9.834 1.00 0.00 84 SER A N 16
ATOM 27859 C CA . SER A 1 34 ? -2.286 -3.886 9.710 1.00 0.00 84 SER A CA 16
ATOM 27860 C C . SER A 1 34 ? -2.338 -4.303 8.243 1.00 0.00 84 SER A C 16
ATOM 27861 O O . SER A 1 34 ? -1.596 -5.184 7.809 1.00 0.00 84 SER A O 16
ATOM 27869 N N . HIS A 1 35 ? -3.222 -3.663 7.484 1.00 0.00 85 HIS A N 16
ATOM 27870 C CA . HIS A 1 35 ? -3.373 -3.966 6.065 1.00 0.00 85 HIS A CA 16
ATOM 27871 C C . HIS A 1 35 ? -2.101 -3.618 5.297 1.00 0.00 85 HIS A C 16
ATOM 27872 O O . HIS A 1 35 ? -1.656 -4.377 4.437 1.00 0.00 85 HIS A O 16
ATOM 27886 N N . ALA A 1 36 ? -1.522 -2.464 5.614 1.00 0.00 86 ALA A N 16
ATOM 27887 C CA . ALA A 1 36 ? -0.302 -2.016 4.955 1.00 0.00 86 ALA A CA 16
ATOM 27888 C C . ALA A 1 36 ? 0.688 -3.165 4.792 1.00 0.00 86 ALA A C 16
ATOM 27889 O O . ALA A 1 36 ? 1.340 -3.295 3.756 1.00 0.00 86 ALA A O 16
ATOM 27896 N N . LYS A 1 37 ? 0.797 -3.996 5.823 1.00 0.00 87 LYS A N 16
ATOM 27897 C CA . LYS A 1 37 ? 1.707 -5.135 5.796 1.00 0.00 87 LYS A CA 16
ATOM 27898 C C . LYS A 1 37 ? 1.769 -5.748 4.401 1.00 0.00 87 LYS A C 16
ATOM 27899 O O . LYS A 1 37 ? 2.838 -5.833 3.797 1.00 0.00 87 LYS A O 16
ATOM 27918 N N . ASP A 1 38 ? 0.617 -6.173 3.895 1.00 0.00 88 ASP A N 16
ATOM 27919 C CA . ASP A 1 38 ? 0.540 -6.776 2.569 1.00 0.00 88 ASP A CA 16
ATOM 27920 C C . ASP A 1 38 ? 0.771 -5.731 1.482 1.00 0.00 88 ASP A C 16
ATOM 27921 O O . ASP A 1 38 ? 1.522 -5.961 0.534 1.00 0.00 88 ASP A O 16
ATOM 27930 N N . LYS A 1 39 ? 0.120 -4.582 1.625 1.00 0.00 89 LYS A N 16
ATOM 27931 C CA . LYS A 1 39 ? 0.254 -3.500 0.657 1.00 0.00 89 LYS A CA 16
ATOM 27932 C C . LYS A 1 39 ? 1.718 -3.270 0.297 1.00 0.00 89 LYS A C 16
ATOM 27933 O O . LYS A 1 39 ? 2.057 -3.065 -0.869 1.00 0.00 89 LYS A O 16
ATOM 27952 N N . LEU A 1 40 ? 2.582 -3.307 1.305 1.00 0.00 90 LEU A N 16
ATOM 27953 C CA . LEU A 1 40 ? 4.012 -3.103 1.095 1.00 0.00 90 LEU A CA 16
ATOM 27954 C C . LEU A 1 40 ? 4.763 -4.430 1.139 1.00 0.00 90 LEU A C 16
ATOM 27955 O O . LEU A 1 40 ? 4.915 -5.035 2.200 1.00 0.00 90 LEU A O 16
ATOM 27971 N N . VAL A 1 41 ? 5.232 -4.877 -0.022 1.00 0.00 91 VAL A N 16
ATOM 27972 C CA . VAL A 1 41 ? 5.970 -6.131 -0.116 1.00 0.00 91 VAL A CA 16
ATOM 27973 C C . VAL A 1 41 ? 7.434 -5.882 -0.462 1.00 0.00 91 VAL A C 16
ATOM 27974 O O . VAL A 1 41 ? 7.752 -5.012 -1.273 1.00 0.00 91 VAL A O 16
ATOM 27987 N N . TYR A 1 42 ? 8.322 -6.652 0.158 1.00 0.00 92 TYR A N 16
ATOM 27988 C CA . TYR A 1 42 ? 9.753 -6.514 -0.083 1.00 0.00 92 TYR A CA 16
ATOM 27989 C C . TYR A 1 42 ? 10.340 -7.809 -0.636 1.00 0.00 92 TYR A C 16
ATOM 27990 O O . TYR A 1 42 ? 10.214 -8.871 -0.027 1.00 0.00 92 TYR A O 16
ATOM 28008 N N . VAL A 1 43 ? 10.983 -7.712 -1.796 1.00 0.00 93 VAL A N 16
ATOM 28009 C CA . VAL A 1 43 ? 11.591 -8.875 -2.432 1.00 0.00 93 VAL A CA 16
ATOM 28010 C C . VAL A 1 43 ? 13.094 -8.684 -2.601 1.00 0.00 93 VAL A C 16
ATOM 28011 O O . VAL A 1 43 ? 13.542 -7.894 -3.433 1.00 0.00 93 VAL A O 16
ATOM 28024 N N . HIS A 1 44 ? 13.871 -9.414 -1.806 1.00 0.00 94 HIS A N 16
ATOM 28025 C CA . HIS A 1 44 ? 15.325 -9.327 -1.868 1.00 0.00 94 HIS A CA 16
ATOM 28026 C C . HIS A 1 44 ? 15.871 -10.158 -3.025 1.00 0.00 94 HIS A C 16
ATOM 28027 O O . HIS A 1 44 ? 15.366 -11.243 -3.316 1.00 0.00 94 HIS A O 16
ATOM 28041 N N . THR A 1 45 ? 16.904 -9.642 -3.683 1.00 0.00 95 THR A N 16
ATOM 28042 C CA . THR A 1 45 ? 17.516 -10.335 -4.809 1.00 0.00 95 THR A CA 16
ATOM 28043 C C . THR A 1 45 ? 18.968 -10.692 -4.512 1.00 0.00 95 THR A C 16
ATOM 28044 O O . THR A 1 45 ? 19.776 -9.824 -4.186 1.00 0.00 95 THR A O 16
ATOM 28055 N N . ASN A 1 46 ? 19.293 -11.976 -4.627 1.00 0.00 96 ASN A N 16
ATOM 28056 C CA . ASN A 1 46 ? 20.649 -12.447 -4.370 1.00 0.00 96 ASN A CA 16
ATOM 28057 C C . ASN A 1 46 ? 21.387 -12.718 -5.678 1.00 0.00 96 ASN A C 16
ATOM 28058 O O . ASN A 1 46 ? 20.770 -12.883 -6.729 1.00 0.00 96 ASN A O 16
ATOM 28069 N N . GLY A 1 47 ? 22.714 -12.762 -5.603 1.00 0.00 97 GLY A N 16
ATOM 28070 C CA . GLY A 1 47 ? 23.516 -13.014 -6.787 1.00 0.00 97 GLY A CA 16
ATOM 28071 C C . GLY A 1 47 ? 24.696 -12.069 -6.899 1.00 0.00 97 GLY A C 16
ATOM 28072 O O . GLY A 1 47 ? 25.852 -12.467 -6.755 1.00 0.00 97 GLY A O 16
ATOM 28076 N N . PRO A 1 48 ? 24.409 -10.786 -7.165 1.00 0.00 98 PRO A N 16
ATOM 28077 C CA . PRO A 1 48 ? 25.443 -9.756 -7.304 1.00 0.00 98 PRO A CA 16
ATOM 28078 C C . PRO A 1 48 ? 26.120 -9.432 -5.976 1.00 0.00 98 PRO A C 16
ATOM 28079 O O . PRO A 1 48 ? 25.704 -9.911 -4.921 1.00 0.00 98 PRO A O 16
ATOM 28090 N N . LYS A 1 49 ? 27.167 -8.616 -6.036 1.00 0.00 99 LYS A N 16
ATOM 28091 C CA . LYS A 1 49 ? 27.902 -8.225 -4.838 1.00 0.00 99 LYS A CA 16
ATOM 28092 C C . LYS A 1 49 ? 26.997 -7.477 -3.864 1.00 0.00 99 LYS A C 16
ATOM 28093 O O . LYS A 1 49 ? 26.839 -7.881 -2.712 1.00 0.00 99 LYS A O 16
ATOM 28112 N N . LYS A 1 50 ? 26.404 -6.385 -4.335 1.00 0.00 100 LYS A N 16
ATOM 28113 C CA . LYS A 1 50 ? 25.513 -5.581 -3.507 1.00 0.00 100 LYS A CA 16
ATOM 28114 C C . LYS A 1 50 ? 24.099 -6.152 -3.517 1.00 0.00 100 LYS A C 16
ATOM 28115 O O . LYS A 1 50 ? 23.642 -6.689 -4.526 1.00 0.00 100 LYS A O 16
ATOM 28134 N N . LYS A 1 51 ? 23.409 -6.031 -2.387 1.00 0.00 101 LYS A N 16
ATOM 28135 C CA . LYS A 1 51 ? 22.045 -6.533 -2.266 1.00 0.00 101 LYS A CA 16
ATOM 28136 C C . LYS A 1 51 ? 21.044 -5.529 -2.828 1.00 0.00 101 LYS A C 16
ATOM 28137 O O . LYS A 1 51 ? 21.267 -4.319 -2.778 1.00 0.00 101 LYS A O 16
ATOM 28156 N N . LYS A 1 52 ? 19.940 -6.038 -3.363 1.00 0.00 102 LYS A N 16
ATOM 28157 C CA . LYS A 1 52 ? 18.902 -5.186 -3.933 1.00 0.00 102 LYS A CA 16
ATOM 28158 C C . LYS A 1 52 ? 17.514 -5.690 -3.551 1.00 0.00 102 LYS A C 16
ATOM 28159 O O . LYS A 1 52 ? 17.191 -6.861 -3.749 1.00 0.00 102 LYS A O 16
ATOM 28178 N N . VAL A 1 53 ? 16.696 -4.797 -3.002 1.00 0.00 103 VAL A N 16
ATOM 28179 C CA . VAL A 1 53 ? 15.341 -5.151 -2.595 1.00 0.00 103 VAL A CA 16
ATOM 28180 C C . VAL A 1 53 ? 14.305 -4.432 -3.450 1.00 0.00 103 VAL A C 16
ATOM 28181 O O . VAL A 1 53 ? 14.414 -3.231 -3.701 1.00 0.00 103 VAL A O 16
ATOM 28194 N N . THR A 1 54 ? 13.296 -5.174 -3.897 1.00 0.00 104 THR A N 16
ATOM 28195 C CA . THR A 1 54 ? 12.239 -4.608 -4.725 1.00 0.00 104 THR A CA 16
ATOM 28196 C C . THR A 1 54 ? 10.951 -4.433 -3.929 1.00 0.00 104 THR A C 16
ATOM 28197 O O . THR A 1 54 ? 10.251 -5.404 -3.639 1.00 0.00 104 THR A O 16
ATOM 28208 N N . LEU A 1 55 ? 10.642 -3.189 -3.579 1.00 0.00 105 LEU A N 16
ATOM 28209 C CA . LEU A 1 55 ? 9.436 -2.886 -2.816 1.00 0.00 105 LEU A CA 16
ATOM 28210 C C . LEU A 1 55 ? 8.215 -2.830 -3.728 1.00 0.00 105 LEU A C 16
ATOM 28211 O O . LEU A 1 55 ? 8.031 -1.871 -4.479 1.00 0.00 105 LEU A O 16
ATOM 28227 N N . HIS A 1 56 ? 7.381 -3.863 -3.656 1.00 0.00 106 HIS A N 16
ATOM 28228 C CA . HIS A 1 56 ? 6.175 -3.930 -4.474 1.00 0.00 106 HIS A CA 16
ATOM 28229 C C . HIS A 1 56 ? 4.990 -3.303 -3.745 1.00 0.00 106 HIS A C 16
ATOM 28230 O O . HIS A 1 56 ? 4.415 -3.907 -2.839 1.00 0.00 106 HIS A O 16
ATOM 28244 N N . ILE A 1 57 ? 4.630 -2.089 -4.147 1.00 0.00 107 ILE A N 16
ATOM 28245 C CA . ILE A 1 57 ? 3.514 -1.381 -3.533 1.00 0.00 107 ILE A CA 16
ATOM 28246 C C . ILE A 1 57 ? 2.233 -1.569 -4.339 1.00 0.00 107 ILE A C 16
ATOM 28247 O O . ILE A 1 57 ? 2.270 -1.706 -5.562 1.00 0.00 107 ILE A O 16
ATOM 28263 N N . LYS A 1 58 ? 1.099 -1.572 -3.646 1.00 0.00 108 LYS A N 16
ATOM 28264 C CA . LYS A 1 58 ? -0.195 -1.740 -4.296 1.00 0.00 108 LYS A CA 16
ATOM 28265 C C . LYS A 1 58 ? -1.051 -0.488 -4.135 1.00 0.00 108 LYS A C 16
ATOM 28266 O O . LYS A 1 58 ? -1.704 -0.046 -5.080 1.00 0.00 108 LYS A O 16
ATOM 28285 N N . TRP A 1 59 ? -1.043 0.077 -2.933 1.00 0.00 109 TRP A N 16
ATOM 28286 C CA . TRP A 1 59 ? -1.818 1.280 -2.649 1.00 0.00 109 TRP A CA 16
ATOM 28287 C C . TRP A 1 59 ? -0.932 2.520 -2.687 1.00 0.00 109 TRP A C 16
ATOM 28288 O O . TRP A 1 59 ? 0.197 2.521 -2.197 1.00 0.00 109 TRP A O 16
ATOM 28309 N N . PRO A 1 60 ? -1.454 3.603 -3.282 1.00 0.00 110 PRO A N 16
ATOM 28310 C CA . PRO A 1 60 ? -2.797 3.613 -3.870 1.00 0.00 110 PRO A CA 16
ATOM 28311 C C . PRO A 1 60 ? -2.886 2.758 -5.129 1.00 0.00 110 PRO A C 16
ATOM 28312 O O . PRO A 1 60 ? -3.868 2.047 -5.342 1.00 0.00 110 PRO A O 16
ATOM 28323 N N . LYS A 1 61 ? -1.853 2.830 -5.962 1.00 0.00 111 LYS A N 16
ATOM 28324 C CA . LYS A 1 61 ? -1.812 2.061 -7.200 1.00 0.00 111 LYS A CA 16
ATOM 28325 C C . LYS A 1 61 ? -0.697 1.021 -7.158 1.00 0.00 111 LYS A C 16
ATOM 28326 O O . LYS A 1 61 ? 0.159 1.050 -6.274 1.00 0.00 111 LYS A O 16
ATOM 28345 N N . SER A 1 62 ? -0.712 0.104 -8.120 1.00 0.00 112 SER A N 16
ATOM 28346 C CA . SER A 1 62 ? 0.296 -0.946 -8.192 1.00 0.00 112 SER A CA 16
ATOM 28347 C C . SER A 1 62 ? 1.608 -0.403 -8.752 1.00 0.00 112 SER A C 16
ATOM 28348 O O . SER A 1 62 ? 1.701 -0.070 -9.933 1.00 0.00 112 SER A O 16
ATOM 28356 N N . VAL A 1 63 ? 2.619 -0.316 -7.894 1.00 0.00 113 VAL A N 16
ATOM 28357 C CA . VAL A 1 63 ? 3.926 0.186 -8.301 1.00 0.00 113 VAL A CA 16
ATOM 28358 C C . VAL A 1 63 ? 5.047 -0.547 -7.573 1.00 0.00 113 VAL A C 16
ATOM 28359 O O . VAL A 1 63 ? 4.805 -1.264 -6.603 1.00 0.00 113 VAL A O 16
ATOM 28372 N N . GLU A 1 64 ? 6.275 -0.361 -8.048 1.00 0.00 114 GLU A N 16
ATOM 28373 C CA . GLU A 1 64 ? 7.434 -1.005 -7.442 1.00 0.00 114 GLU A CA 16
ATOM 28374 C C . GLU A 1 64 ? 8.666 -0.110 -7.537 1.00 0.00 114 GLU A C 16
ATOM 28375 O O . GLU A 1 64 ? 8.778 0.717 -8.442 1.00 0.00 114 GLU A O 16
ATOM 28387 N N . VAL A 1 65 ? 9.588 -0.280 -6.595 1.00 0.00 115 VAL A N 16
ATOM 28388 C CA . VAL A 1 65 ? 10.813 0.511 -6.572 1.00 0.00 115 VAL A CA 16
ATOM 28389 C C . VAL A 1 65 ? 12.011 -0.343 -6.174 1.00 0.00 115 VAL A C 16
ATOM 28390 O O . VAL A 1 65 ? 11.854 -1.434 -5.628 1.00 0.00 115 VAL A O 16
ATOM 28403 N N . GLU A 1 66 ? 13.209 0.163 -6.451 1.00 0.00 116 GLU A N 16
ATOM 28404 C CA . GLU A 1 66 ? 14.435 -0.555 -6.121 1.00 0.00 116 GLU A CA 16
ATOM 28405 C C . GLU A 1 66 ? 15.095 0.037 -4.879 1.00 0.00 116 GLU A C 16
ATOM 28406 O O . GLU A 1 66 ? 15.070 1.249 -4.667 1.00 0.00 116 GLU A O 16
ATOM 28418 N N . GLY A 1 67 ? 15.685 -0.828 -4.060 1.00 0.00 117 GLY A N 16
ATOM 28419 C CA . GLY A 1 67 ? 16.343 -0.374 -2.849 1.00 0.00 117 GLY A CA 16
ATOM 28420 C C . GLY A 1 67 ? 17.706 -1.009 -2.656 1.00 0.00 117 GLY A C 16
ATOM 28421 O O . GLY A 1 67 ? 17.812 -2.222 -2.472 1.00 0.00 117 GLY A O 16
ATOM 28425 N N . TYR A 1 68 ? 18.750 -0.190 -2.699 1.00 0.00 118 TYR A N 16
ATOM 28426 C CA . TYR A 1 68 ? 20.113 -0.679 -2.531 1.00 0.00 118 TYR A CA 16
ATOM 28427 C C . TYR A 1 68 ? 20.616 -0.417 -1.115 1.00 0.00 118 TYR A C 16
ATOM 28428 O O . TYR A 1 68 ? 20.055 0.400 -0.386 1.00 0.00 118 TYR A O 16
ATOM 28446 N N . GLY A 1 69 ? 21.678 -1.118 -0.731 1.00 0.00 119 GLY A N 16
ATOM 28447 C CA . GLY A 1 69 ? 22.240 -0.948 0.596 1.00 0.00 119 GLY A CA 16
ATOM 28448 C C . GLY A 1 69 ? 23.258 -2.019 0.936 1.00 0.00 119 GLY A C 16
ATOM 28449 O O . GLY A 1 69 ? 23.152 -3.154 0.474 1.00 0.00 119 GLY A O 16
ATOM 28453 N N . SER A 1 70 ? 24.247 -1.656 1.747 1.00 0.00 120 SER A N 16
ATOM 28454 C CA . SER A 1 70 ? 25.292 -2.593 2.144 1.00 0.00 120 SER A CA 16
ATOM 28455 C C . SER A 1 70 ? 24.688 -3.846 2.772 1.00 0.00 120 SER A C 16
ATOM 28456 O O . SER A 1 70 ? 25.003 -4.968 2.375 1.00 0.00 120 SER A O 16
ATOM 28464 N N . LYS A 1 71 ? 23.816 -3.646 3.755 1.00 0.00 121 LYS A N 16
ATOM 28465 C CA . LYS A 1 71 ? 23.165 -4.757 4.439 1.00 0.00 121 LYS A CA 16
ATOM 28466 C C . LYS A 1 71 ? 21.701 -4.867 4.026 1.00 0.00 121 LYS A C 16
ATOM 28467 O O . LYS A 1 71 ? 21.176 -4.003 3.323 1.00 0.00 121 LYS A O 16
ATOM 28486 N N . LYS A 1 72 ? 21.045 -5.935 4.467 1.00 0.00 122 LYS A N 16
ATOM 28487 C CA . LYS A 1 72 ? 19.641 -6.158 4.146 1.00 0.00 122 LYS A CA 16
ATOM 28488 C C . LYS A 1 72 ? 18.798 -4.942 4.518 1.00 0.00 122 LYS A C 16
ATOM 28489 O O . LYS A 1 72 ? 18.090 -4.386 3.677 1.00 0.00 122 LYS A O 16
ATOM 28508 N N . ILE A 1 73 ? 18.881 -4.533 5.779 1.00 0.00 123 ILE A N 16
ATOM 28509 C CA . ILE A 1 73 ? 18.128 -3.381 6.260 1.00 0.00 123 ILE A CA 16
ATOM 28510 C C . ILE A 1 73 ? 18.351 -2.167 5.365 1.00 0.00 123 ILE A C 16
ATOM 28511 O O . ILE A 1 73 ? 17.400 -1.575 4.855 1.00 0.00 123 ILE A O 16
ATOM 28527 N N . ASP A 1 74 ? 19.615 -1.801 5.178 1.00 0.00 124 ASP A N 16
ATOM 28528 C CA . ASP A 1 74 ? 19.964 -0.658 4.343 1.00 0.00 124 ASP A CA 16
ATOM 28529 C C . ASP A 1 74 ? 19.269 -0.743 2.988 1.00 0.00 124 ASP A C 16
ATOM 28530 O O . ASP A 1 74 ? 18.797 0.262 2.457 1.00 0.00 124 ASP A O 16
ATOM 28539 N N . ALA A 1 75 ? 19.210 -1.949 2.433 1.00 0.00 125 ALA A N 16
ATOM 28540 C CA . ALA A 1 75 ? 18.572 -2.165 1.140 1.00 0.00 125 ALA A CA 16
ATOM 28541 C C . ALA A 1 75 ? 17.074 -1.890 1.215 1.00 0.00 125 ALA A C 16
ATOM 28542 O O . ALA A 1 75 ? 16.524 -1.170 0.382 1.00 0.00 125 ALA A O 16
ATOM 28549 N N . GLU A 1 76 ? 16.420 -2.468 2.217 1.00 0.00 126 GLU A N 16
ATOM 28550 C CA . GLU A 1 76 ? 14.985 -2.286 2.399 1.00 0.00 126 GLU A CA 16
ATOM 28551 C C . GLU A 1 76 ? 14.649 -0.816 2.634 1.00 0.00 126 GLU A C 16
ATOM 28552 O O . GLU A 1 76 ? 13.550 -0.361 2.315 1.00 0.00 126 GLU A O 16
ATOM 28564 N N . ARG A 1 77 ? 15.602 -0.080 3.196 1.00 0.00 127 ARG A N 16
ATOM 28565 C CA . ARG A 1 77 ? 15.408 1.337 3.477 1.00 0.00 127 ARG A CA 16
ATOM 28566 C C . ARG A 1 77 ? 15.238 2.129 2.184 1.00 0.00 127 ARG A C 16
ATOM 28567 O O . ARG A 1 77 ? 14.267 2.869 2.021 1.00 0.00 127 ARG A O 16
ATOM 28588 N N . GLN A 1 78 ? 16.188 1.969 1.268 1.00 0.00 128 GLN A N 16
ATOM 28589 C CA . GLN A 1 78 ? 16.143 2.670 -0.009 1.00 0.00 128 GLN A CA 16
ATOM 28590 C C . GLN A 1 78 ? 14.841 2.376 -0.746 1.00 0.00 128 GLN A C 16
ATOM 28591 O O . GLN A 1 78 ? 14.161 3.290 -1.214 1.00 0.00 128 GLN A O 16
ATOM 28605 N N . ALA A 1 79 ? 14.499 1.096 -0.846 1.00 0.00 129 ALA A N 16
ATOM 28606 C CA . ALA A 1 79 ? 13.277 0.682 -1.525 1.00 0.00 129 ALA A CA 16
ATOM 28607 C C . ALA A 1 79 ? 12.100 1.565 -1.123 1.00 0.00 129 ALA A C 16
ATOM 28608 O O . ALA A 1 79 ? 11.414 2.126 -1.976 1.00 0.00 129 ALA A O 16
ATOM 28615 N N . ALA A 1 80 ? 11.872 1.682 0.181 1.00 0.00 130 ALA A N 16
ATOM 28616 C CA . ALA A 1 80 ? 10.779 2.497 0.695 1.00 0.00 130 ALA A CA 16
ATOM 28617 C C . ALA A 1 80 ? 10.951 3.960 0.299 1.00 0.00 130 ALA A C 16
ATOM 28618 O O . ALA A 1 80 ? 10.047 4.569 -0.271 1.00 0.00 130 ALA A O 16
ATOM 28625 N N . ALA A 1 81 ? 12.118 4.518 0.605 1.00 0.00 131 ALA A N 16
ATOM 28626 C CA . ALA A 1 81 ? 12.409 5.908 0.280 1.00 0.00 131 ALA A CA 16
ATOM 28627 C C . ALA A 1 81 ? 12.181 6.184 -1.203 1.00 0.00 131 ALA A C 16
ATOM 28628 O O . ALA A 1 81 ? 11.808 7.292 -1.587 1.00 0.00 131 ALA A O 16
ATOM 28635 N N . ALA A 1 82 ? 12.408 5.169 -2.030 1.00 0.00 132 ALA A N 16
ATOM 28636 C CA . ALA A 1 82 ? 12.226 5.303 -3.471 1.00 0.00 132 ALA A CA 16
ATOM 28637 C C . ALA A 1 82 ? 10.759 5.528 -3.820 1.00 0.00 132 ALA A C 16
ATOM 28638 O O . ALA A 1 82 ? 10.439 6.078 -4.873 1.00 0.00 132 ALA A O 16
ATOM 28645 N N . ALA A 1 83 ? 9.871 5.099 -2.929 1.00 0.00 133 ALA A N 16
ATOM 28646 C CA . ALA A 1 83 ? 8.437 5.255 -3.144 1.00 0.00 133 ALA A CA 16
ATOM 28647 C C . ALA A 1 83 ? 7.923 6.538 -2.500 1.00 0.00 133 ALA A C 16
ATOM 28648 O O . ALA A 1 83 ? 6.956 7.137 -2.973 1.00 0.00 133 ALA A O 16
ATOM 28655 N N . CYS A 1 84 ? 8.573 6.954 -1.419 1.00 0.00 134 CYS A N 16
ATOM 28656 C CA . CYS A 1 84 ? 8.180 8.166 -0.709 1.00 0.00 134 CYS A CA 16
ATOM 28657 C C . CYS A 1 84 ? 8.070 9.347 -1.669 1.00 0.00 134 CYS A C 16
ATOM 28658 O O . CYS A 1 84 ? 7.233 10.230 -1.487 1.00 0.00 134 CYS A O 16
ATOM 28666 N N . GLN A 1 85 ? 8.924 9.355 -2.688 1.00 0.00 135 GLN A N 16
ATOM 28667 C CA . GLN A 1 85 ? 8.924 10.429 -3.674 1.00 0.00 135 GLN A CA 16
ATOM 28668 C C . GLN A 1 85 ? 7.648 10.401 -4.509 1.00 0.00 135 GLN A C 16
ATOM 28669 O O . GLN A 1 85 ? 7.148 11.444 -4.933 1.00 0.00 135 GLN A O 16
ATOM 28683 N N . LEU A 1 86 ? 7.126 9.202 -4.743 1.00 0.00 136 LEU A N 16
ATOM 28684 C CA . LEU A 1 86 ? 5.908 9.038 -5.529 1.00 0.00 136 LEU A CA 16
ATOM 28685 C C . LEU A 1 86 ? 4.689 9.527 -4.752 1.00 0.00 136 LEU A C 16
ATOM 28686 O O . LEU A 1 86 ? 3.819 10.202 -5.303 1.00 0.00 136 LEU A O 16
ATOM 28702 N N . PHE A 1 87 ? 4.635 9.184 -3.470 1.00 0.00 137 PHE A N 16
ATOM 28703 C CA . PHE A 1 87 ? 3.523 9.589 -2.617 1.00 0.00 137 PHE A CA 16
ATOM 28704 C C . PHE A 1 87 ? 3.464 11.108 -2.486 1.00 0.00 137 PHE A C 16
ATOM 28705 O O . PHE A 1 87 ? 2.386 11.703 -2.507 1.00 0.00 137 PHE A O 16
ATOM 28722 N N . LYS A 1 88 ? 4.630 11.730 -2.349 1.00 0.00 138 LYS A N 16
ATOM 28723 C CA . LYS A 1 88 ? 4.713 13.180 -2.215 1.00 0.00 138 LYS A CA 16
ATOM 28724 C C . LYS A 1 88 ? 4.222 13.872 -3.482 1.00 0.00 138 LYS A C 16
ATOM 28725 O O . LYS A 1 88 ? 3.280 14.663 -3.443 1.00 0.00 138 LYS A O 16
ATOM 28744 N N . GLY A 1 89 ? 4.865 13.568 -4.605 1.00 0.00 139 GLY A N 16
ATOM 28745 C CA . GLY A 1 89 ? 4.479 14.169 -5.868 1.00 0.00 139 GLY A CA 16
ATOM 28746 C C . GLY A 1 89 ? 3.021 13.925 -6.204 1.00 0.00 139 GLY A C 16
ATOM 28747 O O . GLY A 1 89 ? 2.337 14.814 -6.712 1.00 0.00 139 GLY A O 16
ATOM 28751 N N . TRP A 1 90 ? 2.544 12.719 -5.920 1.00 0.00 140 TRP A N 16
ATOM 28752 C CA . TRP A 1 90 ? 1.158 12.360 -6.197 1.00 0.00 140 TRP A CA 16
ATOM 28753 C C . TRP A 1 90 ? 0.198 13.281 -5.452 1.00 0.00 140 TRP A C 16
ATOM 28754 O O . TRP A 1 90 ? -0.868 13.626 -5.961 1.00 0.00 140 TRP A O 16
ATOM 28775 N N . GLY A 1 91 ? 0.583 13.677 -4.243 1.00 0.00 141 GLY A N 16
ATOM 28776 C CA . GLY A 1 91 ? -0.255 14.555 -3.448 1.00 0.00 141 GLY A CA 16
ATOM 28777 C C . GLY A 1 91 ? -0.898 13.839 -2.277 1.00 0.00 141 GLY A C 16
ATOM 28778 O O . GLY A 1 91 ? -1.988 14.207 -1.837 1.00 0.00 141 GLY A O 16
ATOM 28782 N N . LEU A 1 92 ? -0.224 12.812 -1.771 1.00 0.00 142 LEU A N 16
ATOM 28783 C CA . LEU A 1 92 ? -0.736 12.041 -0.644 1.00 0.00 142 LEU A CA 16
ATOM 28784 C C . LEU A 1 92 ? -0.260 12.629 0.680 1.00 0.00 142 LEU A C 16
ATOM 28785 O O . LEU A 1 92 ? -0.999 12.647 1.666 1.00 0.00 142 LEU A O 16
ATOM 28801 N N . LEU A 1 93 ? 0.977 13.111 0.696 1.00 0.00 143 LEU A N 16
ATOM 28802 C CA . LEU A 1 93 ? 1.552 13.703 1.899 1.00 0.00 143 LEU A CA 16
ATOM 28803 C C . LEU A 1 93 ? 1.569 15.225 1.803 1.00 0.00 143 LEU A C 16
ATOM 28804 O O . LEU A 1 93 ? 1.031 15.918 2.666 1.00 0.00 143 LEU A O 16
ATOM 28820 N N . GLY A 1 94 ? 2.188 15.740 0.745 1.00 0.00 144 GLY A N 16
ATOM 28821 C CA . GLY A 1 94 ? 2.261 17.176 0.554 1.00 0.00 144 GLY A CA 16
ATOM 28822 C C . GLY A 1 94 ? 3.688 17.674 0.437 1.00 0.00 144 GLY A C 16
ATOM 28823 O O . GLY A 1 94 ? 4.632 16.894 0.313 1.00 0.00 144 GLY A O 16
ATOM 28827 N N . PRO A 1 95 ? 3.860 19.004 0.475 1.00 0.00 145 PRO A N 16
ATOM 28828 C CA . PRO A 1 95 ? 5.180 19.634 0.373 1.00 0.00 145 PRO A CA 16
ATOM 28829 C C . PRO A 1 95 ? 6.036 19.390 1.611 1.00 0.00 145 PRO A C 16
ATOM 28830 O O . PRO A 1 95 ? 7.260 19.286 1.520 1.00 0.00 145 PRO A O 16
ATOM 28841 N N . ARG A 1 96 ? 5.386 19.298 2.767 1.00 0.00 146 ARG A N 16
ATOM 28842 C CA . ARG A 1 96 ? 6.089 19.066 4.023 1.00 0.00 146 ARG A CA 16
ATOM 28843 C C . ARG A 1 96 ? 5.785 17.673 4.567 1.00 0.00 146 ARG A C 16
ATOM 28844 O O . ARG A 1 96 ? 5.814 17.449 5.776 1.00 0.00 146 ARG A O 16
ATOM 28865 N N . ASN A 1 97 ? 5.492 16.742 3.664 1.00 0.00 147 ASN A N 16
ATOM 28866 C CA . ASN A 1 97 ? 5.181 15.372 4.054 1.00 0.00 147 ASN A CA 16
ATOM 28867 C C . ASN A 1 97 ? 4.232 15.347 5.248 1.00 0.00 147 ASN A C 16
ATOM 28868 O O . ASN A 1 97 ? 4.478 14.654 6.234 1.00 0.00 147 ASN A O 16
ATOM 28879 N N . GLU A 1 98 ? 3.147 16.109 5.150 1.00 0.00 148 GLU A N 16
ATOM 28880 C CA . GLU A 1 98 ? 2.161 16.175 6.222 1.00 0.00 148 GLU A CA 16
ATOM 28881 C C . GLU A 1 98 ? 0.956 15.292 5.908 1.00 0.00 148 GLU A C 16
ATOM 28882 O O . GLU A 1 98 ? 0.150 15.610 5.032 1.00 0.00 148 GLU A O 16
ATOM 28894 N N . LEU A 1 99 ? 0.840 14.182 6.629 1.00 0.00 149 LEU A N 16
ATOM 28895 C CA . LEU A 1 99 ? -0.265 13.252 6.428 1.00 0.00 149 LEU A CA 16
ATOM 28896 C C . LEU A 1 99 ? -1.599 13.991 6.387 1.00 0.00 149 LEU A C 16
ATOM 28897 O O . LEU A 1 99 ? -1.713 15.114 6.880 1.00 0.00 149 LEU A O 16
ATOM 28913 N N . PHE A 1 100 ? -2.605 13.354 5.799 1.00 0.00 150 PHE A N 16
ATOM 28914 C CA . PHE A 1 100 ? -3.932 13.951 5.695 1.00 0.00 150 PHE A CA 16
ATOM 28915 C C . PHE A 1 100 ? -4.945 13.173 6.530 1.00 0.00 150 PHE A C 16
ATOM 28916 O O . PHE A 1 100 ? -4.600 12.191 7.187 1.00 0.00 150 PHE A O 16
ATOM 28933 N N . ASP A 1 101 ? -6.196 13.620 6.499 1.00 0.00 151 ASP A N 16
ATOM 28934 C CA . ASP A 1 101 ? -7.260 12.966 7.252 1.00 0.00 151 ASP A CA 16
ATOM 28935 C C . ASP A 1 101 ? -7.694 11.673 6.569 1.00 0.00 151 ASP A C 16
ATOM 28936 O O . ASP A 1 101 ? -7.940 11.649 5.363 1.00 0.00 151 ASP A O 16
ATOM 28945 N N . ALA A 1 102 ? -7.784 10.600 7.347 1.00 0.00 152 ALA A N 16
ATOM 28946 C CA . ALA A 1 102 ? -8.189 9.304 6.818 1.00 0.00 152 ALA A CA 16
ATOM 28947 C C . ALA A 1 102 ? -9.249 9.461 5.733 1.00 0.00 152 ALA A C 16
ATOM 28948 O O . ALA A 1 102 ? -9.170 8.830 4.679 1.00 0.00 152 ALA A O 16
ATOM 28955 N N . ALA A 1 103 ? -10.240 10.305 5.998 1.00 0.00 153 ALA A N 16
ATOM 28956 C CA . ALA A 1 103 ? -11.315 10.546 5.043 1.00 0.00 153 ALA A CA 16
ATOM 28957 C C . ALA A 1 103 ? -10.760 10.974 3.688 1.00 0.00 153 ALA A C 16
ATOM 28958 O O . ALA A 1 103 ? -11.070 10.371 2.660 1.00 0.00 153 ALA A O 16
ATOM 28965 N N . LYS A 1 104 ? -9.939 12.018 3.694 1.00 0.00 154 LYS A N 16
ATOM 28966 C CA . LYS A 1 104 ? -9.340 12.527 2.466 1.00 0.00 154 LYS A CA 16
ATOM 28967 C C . LYS A 1 104 ? -8.606 11.419 1.718 1.00 0.00 154 LYS A C 16
ATOM 28968 O O . LYS A 1 104 ? -8.673 11.334 0.492 1.00 0.00 154 LYS A O 16
ATOM 28987 N N . TYR A 1 105 ? -7.906 10.571 2.464 1.00 0.00 155 TYR A N 16
ATOM 28988 C CA . TYR A 1 105 ? -7.159 9.468 1.871 1.00 0.00 155 TYR A CA 16
ATOM 28989 C C . TYR A 1 105 ? -8.086 8.537 1.095 1.00 0.00 155 TYR A C 16
ATOM 28990 O O . TYR A 1 105 ? -7.820 8.199 -0.058 1.00 0.00 155 TYR A O 16
ATOM 29008 N N . ARG A 1 106 ? -9.175 8.127 1.737 1.00 0.00 156 ARG A N 16
ATOM 29009 C CA . ARG A 1 106 ? -10.142 7.235 1.109 1.00 0.00 156 ARG A CA 16
ATOM 29010 C C . ARG A 1 106 ? -10.523 7.738 -0.281 1.00 0.00 156 ARG A C 16
ATOM 29011 O O . ARG A 1 106 ? -10.681 6.953 -1.215 1.00 0.00 156 ARG A O 16
ATOM 29032 N N . VAL A 1 107 ? -10.670 9.053 -0.409 1.00 0.00 157 VAL A N 16
ATOM 29033 C CA . VAL A 1 107 ? -11.031 9.662 -1.683 1.00 0.00 157 VAL A CA 16
ATOM 29034 C C . VAL A 1 107 ? -9.828 9.739 -2.617 1.00 0.00 157 VAL A C 16
ATOM 29035 O O . VAL A 1 107 ? -9.940 9.475 -3.815 1.00 0.00 157 VAL A O 16
ATOM 29048 N N . LEU A 1 108 ? -8.678 10.101 -2.061 1.00 0.00 158 LEU A N 16
ATOM 29049 C CA . LEU A 1 108 ? -7.451 10.213 -2.843 1.00 0.00 158 LEU A CA 16
ATOM 29050 C C . LEU A 1 108 ? -7.157 8.912 -3.582 1.00 0.00 158 LEU A C 16
ATOM 29051 O O . LEU A 1 108 ? -6.933 8.910 -4.792 1.00 0.00 158 LEU A O 16
ATOM 29067 N N . ALA A 1 109 ? -7.161 7.805 -2.846 1.00 0.00 159 ALA A N 16
ATOM 29068 C CA . ALA A 1 109 ? -6.898 6.497 -3.432 1.00 0.00 159 ALA A CA 16
ATOM 29069 C C . ALA A 1 109 ? -7.855 6.209 -4.584 1.00 0.00 159 ALA A C 16
ATOM 29070 O O . ALA A 1 109 ? -7.478 5.585 -5.576 1.00 0.00 159 ALA A O 16
ATOM 29077 N N . ASP A 1 110 ? -9.095 6.666 -4.445 1.00 0.00 160 ASP A N 16
ATOM 29078 C CA . ASP A 1 110 ? -10.106 6.458 -5.474 1.00 0.00 160 ASP A CA 16
ATOM 29079 C C . ASP A 1 110 ? -9.593 6.906 -6.839 1.00 0.00 160 ASP A C 16
ATOM 29080 O O . ASP A 1 110 ? -9.603 6.137 -7.800 1.00 0.00 160 ASP A O 16
ATOM 29089 N N . ARG A 1 111 ? -9.146 8.155 -6.916 1.00 0.00 161 ARG A N 16
ATOM 29090 C CA . ARG A 1 111 ? -8.631 8.707 -8.163 1.00 0.00 161 ARG A CA 16
ATOM 29091 C C . ARG A 1 111 ? -7.763 7.686 -8.892 1.00 0.00 161 ARG A C 16
ATOM 29092 O O . ARG A 1 111 ? -7.734 7.644 -10.122 1.00 0.00 161 ARG A O 16
ATOM 29113 N N . PHE A 1 112 ? -7.055 6.864 -8.124 1.00 0.00 162 PHE A N 16
ATOM 29114 C CA . PHE A 1 112 ? -6.184 5.844 -8.696 1.00 0.00 162 PHE A CA 16
ATOM 29115 C C . PHE A 1 112 ? -6.982 4.604 -9.086 1.00 0.00 162 PHE A C 16
ATOM 29116 O O . PHE A 1 112 ? -6.683 3.947 -10.083 1.00 0.00 162 PHE A O 16
ATOM 29133 N N . GLY A 1 113 ? -8.001 4.289 -8.292 1.00 0.00 163 GLY A N 16
ATOM 29134 C CA . GLY A 1 113 ? -8.827 3.128 -8.570 1.00 0.00 163 GLY A CA 16
ATOM 29135 C C . GLY A 1 113 ? -10.221 3.255 -7.988 1.00 0.00 163 GLY A C 16
ATOM 29136 O O . GLY A 1 113 ? -11.050 4.006 -8.503 1.00 0.00 163 GLY A O 16
ATOM 29140 N N . SER A 1 114 ? -10.481 2.519 -6.912 1.00 0.00 164 SER A N 16
ATOM 29141 C CA . SER A 1 114 ? -11.785 2.549 -6.262 1.00 0.00 164 SER A CA 16
ATOM 29142 C C . SER A 1 114 ? -11.638 2.492 -4.745 1.00 0.00 164 SER A C 16
ATOM 29143 O O . SER A 1 114 ? -10.549 2.254 -4.224 1.00 0.00 164 SER A O 16
ATOM 29151 N N . GLY A 1 115 ? -12.744 2.714 -4.040 1.00 0.00 165 GLY A N 16
ATOM 29152 C CA . GLY A 1 115 ? -12.717 2.685 -2.590 1.00 0.00 165 GLY A CA 16
ATOM 29153 C C . GLY A 1 115 ? -12.944 1.293 -2.034 1.00 0.00 165 GLY A C 16
ATOM 29154 O O . GLY A 1 115 ? -13.750 0.519 -2.550 1.00 0.00 165 GLY A O 16
ATOM 29158 N N . PRO A 1 116 ? -12.219 0.957 -0.956 1.00 0.00 166 PRO A N 16
ATOM 29159 C CA . PRO A 1 116 ? -12.327 -0.353 -0.307 1.00 0.00 166 PRO A CA 16
ATOM 29160 C C . PRO A 1 116 ? -13.660 -0.537 0.410 1.00 0.00 166 PRO A C 16
ATOM 29161 O O . PRO A 1 116 ? -14.044 -1.656 0.749 1.00 0.00 166 PRO A O 16
ATOM 29172 N N . SER A 1 117 ? -14.361 0.569 0.639 1.00 0.00 167 SER A N 16
ATOM 29173 C CA . SER A 1 117 ? -15.650 0.530 1.319 1.00 0.00 167 SER A CA 16
ATOM 29174 C C . SER A 1 117 ? -16.505 -0.622 0.799 1.00 0.00 167 SER A C 16
ATOM 29175 O O . SER A 1 117 ? -16.660 -0.797 -0.410 1.00 0.00 167 SER A O 16
ATOM 29183 N N . SER A 1 118 ? -17.056 -1.405 1.720 1.00 0.00 168 SER A N 16
ATOM 29184 C CA . SER A 1 118 ? -17.892 -2.543 1.356 1.00 0.00 168 SER A CA 16
ATOM 29185 C C . SER A 1 118 ? -19.109 -2.089 0.556 1.00 0.00 168 SER A C 16
ATOM 29186 O O . SER A 1 118 ? -19.423 -2.653 -0.491 1.00 0.00 168 SER A O 16
ATOM 29194 N N . GLY A 1 119 ? -19.792 -1.066 1.060 1.00 0.00 169 GLY A N 16
ATOM 29195 C CA . GLY A 1 119 ? -20.968 -0.553 0.381 1.00 0.00 169 GLY A CA 16
ATOM 29196 C C . GLY A 1 119 ? -20.832 -0.599 -1.128 1.00 0.00 169 GLY A C 16
ATOM 29197 O O . GLY A 1 119 ? -21.443 0.200 -1.837 1.00 0.00 169 GLY A O 16
ATOM 29201 N N . GLY A 1 1 ? 14.547 25.498 -21.382 1.00 0.00 51 GLY A N 17
ATOM 29202 C CA . GLY A 1 1 ? 14.085 24.659 -20.292 1.00 0.00 51 GLY A CA 17
ATOM 29203 C C . GLY A 1 1 ? 15.225 24.125 -19.448 1.00 0.00 51 GLY A C 17
ATOM 29204 O O . GLY A 1 1 ? 16.271 24.764 -19.330 1.00 0.00 51 GLY A O 17
ATOM 29208 N N . SER A 1 2 ? 15.024 22.951 -18.859 1.00 0.00 52 SER A N 17
ATOM 29209 C CA . SER A 1 2 ? 16.042 22.334 -18.017 1.00 0.00 52 SER A CA 17
ATOM 29210 C C . SER A 1 2 ? 16.771 21.226 -18.770 1.00 0.00 52 SER A C 17
ATOM 29211 O O . SER A 1 2 ? 17.038 20.158 -18.219 1.00 0.00 52 SER A O 17
ATOM 29219 N N . SER A 1 3 ? 17.090 21.488 -20.033 1.00 0.00 53 SER A N 17
ATOM 29220 C CA . SER A 1 3 ? 17.785 20.512 -20.865 1.00 0.00 53 SER A CA 17
ATOM 29221 C C . SER A 1 3 ? 18.821 19.744 -20.050 1.00 0.00 53 SER A C 17
ATOM 29222 O O . SER A 1 3 ? 19.512 20.314 -19.207 1.00 0.00 53 SER A O 17
ATOM 29230 N N . GLY A 1 4 ? 18.921 18.443 -20.308 1.00 0.00 54 GLY A N 17
ATOM 29231 C CA . GLY A 1 4 ? 19.874 17.616 -19.591 1.00 0.00 54 GLY A CA 17
ATOM 29232 C C . GLY A 1 4 ? 19.202 16.520 -18.788 1.00 0.00 54 GLY A C 17
ATOM 29233 O O . GLY A 1 4 ? 17.997 16.299 -18.915 1.00 0.00 54 GLY A O 17
ATOM 29237 N N . SER A 1 5 ? 19.981 15.830 -17.962 1.00 0.00 55 SER A N 17
ATOM 29238 C CA . SER A 1 5 ? 19.455 14.747 -17.139 1.00 0.00 55 SER A CA 17
ATOM 29239 C C . SER A 1 5 ? 20.178 14.684 -15.797 1.00 0.00 55 SER A C 17
ATOM 29240 O O . SER A 1 5 ? 21.189 15.354 -15.592 1.00 0.00 55 SER A O 17
ATOM 29248 N N . SER A 1 6 ? 19.650 13.872 -14.886 1.00 0.00 56 SER A N 17
ATOM 29249 C CA . SER A 1 6 ? 20.242 13.722 -13.562 1.00 0.00 56 SER A CA 17
ATOM 29250 C C . SER A 1 6 ? 21.561 12.959 -13.639 1.00 0.00 56 SER A C 17
ATOM 29251 O O . SER A 1 6 ? 21.576 11.739 -13.802 1.00 0.00 56 SER A O 17
ATOM 29259 N N . GLY A 1 7 ? 22.667 13.687 -13.520 1.00 0.00 57 GLY A N 17
ATOM 29260 C CA . GLY A 1 7 ? 23.976 13.063 -13.579 1.00 0.00 57 GLY A CA 17
ATOM 29261 C C . GLY A 1 7 ? 24.211 12.100 -12.432 1.00 0.00 57 GLY A C 17
ATOM 29262 O O . GLY A 1 7 ? 23.678 10.990 -12.425 1.00 0.00 57 GLY A O 17
ATOM 29266 N N . ALA A 1 8 ? 25.012 12.524 -11.460 1.00 0.00 58 ALA A N 17
ATOM 29267 C CA . ALA A 1 8 ? 25.316 11.691 -10.303 1.00 0.00 58 ALA A CA 17
ATOM 29268 C C . ALA A 1 8 ? 24.040 11.240 -9.601 1.00 0.00 58 ALA A C 17
ATOM 29269 O O . ALA A 1 8 ? 23.084 12.006 -9.478 1.00 0.00 58 ALA A O 17
ATOM 29276 N N . SER A 1 9 ? 24.032 9.993 -9.142 1.00 0.00 59 SER A N 17
ATOM 29277 C CA . SER A 1 9 ? 22.871 9.438 -8.455 1.00 0.00 59 SER A CA 17
ATOM 29278 C C . SER A 1 9 ? 22.244 10.473 -7.525 1.00 0.00 59 SER A C 17
ATOM 29279 O O . SER A 1 9 ? 22.935 11.339 -6.987 1.00 0.00 59 SER A O 17
ATOM 29287 N N . ARG A 1 10 ? 20.932 10.377 -7.342 1.00 0.00 60 ARG A N 17
ATOM 29288 C CA . ARG A 1 10 ? 20.210 11.304 -6.479 1.00 0.00 60 ARG A CA 17
ATOM 29289 C C . ARG A 1 10 ? 19.784 10.621 -5.183 1.00 0.00 60 ARG A C 17
ATOM 29290 O O . ARG A 1 10 ? 18.827 9.846 -5.164 1.00 0.00 60 ARG A O 17
ATOM 29311 N N . ASP A 1 11 ? 20.499 10.914 -4.103 1.00 0.00 61 ASP A N 17
ATOM 29312 C CA . ASP A 1 11 ? 20.194 10.329 -2.802 1.00 0.00 61 ASP A CA 17
ATOM 29313 C C . ASP A 1 11 ? 18.832 10.798 -2.301 1.00 0.00 61 ASP A C 17
ATOM 29314 O O . ASP A 1 11 ? 18.677 11.942 -1.871 1.00 0.00 61 ASP A O 17
ATOM 29323 N N . LEU A 1 12 ? 17.847 9.909 -2.359 1.00 0.00 62 LEU A N 17
ATOM 29324 C CA . LEU A 1 12 ? 16.497 10.232 -1.911 1.00 0.00 62 LEU A CA 17
ATOM 29325 C C . LEU A 1 12 ? 16.421 10.266 -0.388 1.00 0.00 62 LEU A C 17
ATOM 29326 O O . LEU A 1 12 ? 15.742 11.115 0.192 1.00 0.00 62 LEU A O 17
ATOM 29342 N N . LEU A 1 13 ? 17.124 9.340 0.254 1.00 0.00 63 LEU A N 17
ATOM 29343 C CA . LEU A 1 13 ? 17.139 9.265 1.711 1.00 0.00 63 LEU A CA 17
ATOM 29344 C C . LEU A 1 13 ? 17.296 10.652 2.326 1.00 0.00 63 LEU A C 17
ATOM 29345 O O . LEU A 1 13 ? 16.607 10.999 3.285 1.00 0.00 63 LEU A O 17
ATOM 29361 N N . LYS A 1 14 ? 18.207 11.441 1.767 1.00 0.00 64 LYS A N 17
ATOM 29362 C CA . LYS A 1 14 ? 18.453 12.792 2.258 1.00 0.00 64 LYS A CA 17
ATOM 29363 C C . LYS A 1 14 ? 17.141 13.508 2.563 1.00 0.00 64 LYS A C 17
ATOM 29364 O O . LYS A 1 14 ? 17.015 14.181 3.585 1.00 0.00 64 LYS A O 17
ATOM 29383 N N . GLU A 1 15 ? 16.169 13.358 1.669 1.00 0.00 65 GLU A N 17
ATOM 29384 C CA . GLU A 1 15 ? 14.866 13.990 1.845 1.00 0.00 65 GLU A CA 17
ATOM 29385 C C . GLU A 1 15 ? 14.005 13.198 2.824 1.00 0.00 65 GLU A C 17
ATOM 29386 O O . GLU A 1 15 ? 13.348 13.771 3.694 1.00 0.00 65 GLU A O 17
ATOM 29398 N N . PHE A 1 16 ? 14.011 11.878 2.675 1.00 0.00 66 PHE A N 17
ATOM 29399 C CA . PHE A 1 16 ? 13.230 11.006 3.544 1.00 0.00 66 PHE A CA 17
ATOM 29400 C C . PHE A 1 16 ? 14.134 10.257 4.518 1.00 0.00 66 PHE A C 17
ATOM 29401 O O . PHE A 1 16 ? 14.819 9.299 4.158 1.00 0.00 66 PHE A O 17
ATOM 29418 N N . PRO A 1 17 ? 14.137 10.701 5.784 1.00 0.00 67 PRO A N 17
ATOM 29419 C CA . PRO A 1 17 ? 14.952 10.088 6.836 1.00 0.00 67 PRO A CA 17
ATOM 29420 C C . PRO A 1 17 ? 14.452 8.700 7.222 1.00 0.00 67 PRO A C 17
ATOM 29421 O O . PRO A 1 17 ? 15.227 7.746 7.282 1.00 0.00 67 PRO A O 17
ATOM 29432 N N . GLN A 1 18 ? 13.153 8.595 7.482 1.00 0.00 68 GLN A N 17
ATOM 29433 C CA . GLN A 1 18 ? 12.550 7.323 7.862 1.00 0.00 68 GLN A CA 17
ATOM 29434 C C . GLN A 1 18 ? 11.531 6.871 6.821 1.00 0.00 68 GLN A C 17
ATOM 29435 O O . GLN A 1 18 ? 10.320 6.994 7.007 1.00 0.00 68 GLN A O 17
ATOM 29449 N N . PRO A 1 19 ? 12.030 6.335 5.698 1.00 0.00 69 PRO A N 17
ATOM 29450 C CA . PRO A 1 19 ? 11.180 5.853 4.605 1.00 0.00 69 PRO A CA 17
ATOM 29451 C C . PRO A 1 19 ? 10.411 4.591 4.982 1.00 0.00 69 PRO A C 17
ATOM 29452 O O . PRO A 1 19 ? 9.346 4.313 4.430 1.00 0.00 69 PRO A O 17
ATOM 29463 N N . LYS A 1 20 ? 10.956 3.831 5.925 1.00 0.00 70 LYS A N 17
ATOM 29464 C CA . LYS A 1 20 ? 10.321 2.599 6.378 1.00 0.00 70 LYS A CA 17
ATOM 29465 C C . LYS A 1 20 ? 9.126 2.902 7.276 1.00 0.00 70 LYS A C 17
ATOM 29466 O O . LYS A 1 20 ? 8.137 2.171 7.276 1.00 0.00 70 LYS A O 17
ATOM 29485 N N . ASN A 1 21 ? 9.225 3.986 8.040 1.00 0.00 71 ASN A N 17
ATOM 29486 C CA . ASN A 1 21 ? 8.151 4.385 8.942 1.00 0.00 71 ASN A CA 17
ATOM 29487 C C . ASN A 1 21 ? 7.179 5.332 8.245 1.00 0.00 71 ASN A C 17
ATOM 29488 O O . ASN A 1 21 ? 5.962 5.202 8.384 1.00 0.00 71 ASN A O 17
ATOM 29499 N N . LEU A 1 22 ? 7.723 6.284 7.496 1.00 0.00 72 LEU A N 17
ATOM 29500 C CA . LEU A 1 22 ? 6.905 7.253 6.776 1.00 0.00 72 LEU A CA 17
ATOM 29501 C C . LEU A 1 22 ? 5.945 6.552 5.820 1.00 0.00 72 LEU A C 17
ATOM 29502 O O . LEU A 1 22 ? 4.726 6.640 5.970 1.00 0.00 72 LEU A O 17
ATOM 29518 N N . LEU A 1 23 ? 6.503 5.853 4.837 1.00 0.00 73 LEU A N 17
ATOM 29519 C CA . LEU A 1 23 ? 5.698 5.134 3.856 1.00 0.00 73 LEU A CA 17
ATOM 29520 C C . LEU A 1 23 ? 4.584 4.347 4.539 1.00 0.00 73 LEU A C 17
ATOM 29521 O O . LEU A 1 23 ? 3.403 4.556 4.262 1.00 0.00 73 LEU A O 17
ATOM 29537 N N . ASN A 1 24 ? 4.968 3.443 5.434 1.00 0.00 74 ASN A N 17
ATOM 29538 C CA . ASN A 1 24 ? 4.002 2.625 6.158 1.00 0.00 74 ASN A CA 17
ATOM 29539 C C . ASN A 1 24 ? 2.911 3.493 6.778 1.00 0.00 74 ASN A C 17
ATOM 29540 O O . ASN A 1 24 ? 1.722 3.273 6.547 1.00 0.00 74 ASN A O 17
ATOM 29551 N N . SER A 1 25 ? 3.324 4.481 7.565 1.00 0.00 75 SER A N 17
ATOM 29552 C CA . SER A 1 25 ? 2.382 5.381 8.221 1.00 0.00 75 SER A CA 17
ATOM 29553 C C . SER A 1 25 ? 1.299 5.837 7.248 1.00 0.00 75 SER A C 17
ATOM 29554 O O . SER A 1 25 ? 0.114 5.845 7.579 1.00 0.00 75 SER A O 17
ATOM 29562 N N . VAL A 1 26 ? 1.716 6.216 6.044 1.00 0.00 76 VAL A N 17
ATOM 29563 C CA . VAL A 1 26 ? 0.783 6.673 5.020 1.00 0.00 76 VAL A CA 17
ATOM 29564 C C . VAL A 1 26 ? -0.359 5.680 4.836 1.00 0.00 76 VAL A C 17
ATOM 29565 O O . VAL A 1 26 ? -1.498 5.950 5.220 1.00 0.00 76 VAL A O 17
ATOM 29578 N N . ILE A 1 27 ? -0.048 4.531 4.246 1.00 0.00 77 ILE A N 17
ATOM 29579 C CA . ILE A 1 27 ? -1.048 3.497 4.013 1.00 0.00 77 ILE A CA 17
ATOM 29580 C C . ILE A 1 27 ? -1.745 3.103 5.310 1.00 0.00 77 ILE A C 17
ATOM 29581 O O . ILE A 1 27 ? -2.896 2.666 5.301 1.00 0.00 77 ILE A O 17
ATOM 29597 N N . GLY A 1 28 ? -1.041 3.262 6.427 1.00 0.00 78 GLY A N 17
ATOM 29598 C CA . GLY A 1 28 ? -1.609 2.920 7.717 1.00 0.00 78 GLY A CA 17
ATOM 29599 C C . GLY A 1 28 ? -2.808 3.778 8.068 1.00 0.00 78 GLY A C 17
ATOM 29600 O O . GLY A 1 28 ? -3.723 3.325 8.757 1.00 0.00 78 GLY A O 17
ATOM 29604 N N . ARG A 1 29 ? -2.805 5.020 7.596 1.00 0.00 79 ARG A N 17
ATOM 29605 C CA . ARG A 1 29 ? -3.900 5.943 7.866 1.00 0.00 79 ARG A CA 17
ATOM 29606 C C . ARG A 1 29 ? -5.022 5.769 6.847 1.00 0.00 79 ARG A C 17
ATOM 29607 O O . ARG A 1 29 ? -6.192 5.656 7.211 1.00 0.00 79 ARG A O 17
ATOM 29628 N N . ALA A 1 30 ? -4.657 5.750 5.569 1.00 0.00 80 ALA A N 17
ATOM 29629 C CA . ALA A 1 30 ? -5.632 5.588 4.498 1.00 0.00 80 ALA A CA 17
ATOM 29630 C C . ALA A 1 30 ? -6.427 4.298 4.670 1.00 0.00 80 ALA A C 17
ATOM 29631 O O . ALA A 1 30 ? -7.652 4.324 4.794 1.00 0.00 80 ALA A O 17
ATOM 29638 N N . LEU A 1 31 ? -5.724 3.171 4.676 1.00 0.00 81 LEU A N 17
ATOM 29639 C CA . LEU A 1 31 ? -6.365 1.870 4.832 1.00 0.00 81 LEU A CA 17
ATOM 29640 C C . LEU A 1 31 ? -6.270 1.386 6.275 1.00 0.00 81 LEU A C 17
ATOM 29641 O O . LEU A 1 31 ? -7.274 1.307 6.981 1.00 0.00 81 LEU A O 17
ATOM 29657 N N . GLY A 1 32 ? -5.054 1.064 6.707 1.00 0.00 82 GLY A N 17
ATOM 29658 C CA . GLY A 1 32 ? -4.850 0.593 8.064 1.00 0.00 82 GLY A CA 17
ATOM 29659 C C . GLY A 1 32 ? -3.524 -0.122 8.237 1.00 0.00 82 GLY A C 17
ATOM 29660 O O . GLY A 1 32 ? -3.192 -1.021 7.464 1.00 0.00 82 GLY A O 17
ATOM 29664 N N . ILE A 1 33 ? -2.765 0.279 9.251 1.00 0.00 83 ILE A N 17
ATOM 29665 C CA . ILE A 1 33 ? -1.469 -0.329 9.521 1.00 0.00 83 ILE A CA 17
ATOM 29666 C C . ILE A 1 33 ? -1.522 -1.842 9.336 1.00 0.00 83 ILE A C 17
ATOM 29667 O O . ILE A 1 33 ? -0.567 -2.453 8.857 1.00 0.00 83 ILE A O 17
ATOM 29683 N N . SER A 1 34 ? -2.646 -2.440 9.718 1.00 0.00 84 SER A N 17
ATOM 29684 C CA . SER A 1 34 ? -2.824 -3.882 9.596 1.00 0.00 84 SER A CA 17
ATOM 29685 C C . SER A 1 34 ? -2.787 -4.313 8.133 1.00 0.00 84 SER A C 17
ATOM 29686 O O . SER A 1 34 ? -2.022 -5.201 7.755 1.00 0.00 84 SER A O 17
ATOM 29694 N N . HIS A 1 35 ? -3.618 -3.676 7.314 1.00 0.00 85 HIS A N 17
ATOM 29695 C CA . HIS A 1 35 ? -3.680 -3.992 5.891 1.00 0.00 85 HIS A CA 17
ATOM 29696 C C . HIS A 1 35 ? -2.366 -3.644 5.200 1.00 0.00 85 HIS A C 17
ATOM 29697 O O . HIS A 1 35 ? -1.796 -4.465 4.481 1.00 0.00 85 HIS A O 17
ATOM 29711 N N . ALA A 1 36 ? -1.891 -2.423 5.421 1.00 0.00 86 ALA A N 17
ATOM 29712 C CA . ALA A 1 36 ? -0.644 -1.968 4.821 1.00 0.00 86 ALA A CA 17
ATOM 29713 C C . ALA A 1 36 ? 0.401 -3.078 4.816 1.00 0.00 86 ALA A C 17
ATOM 29714 O O . ALA A 1 36 ? 1.194 -3.196 3.882 1.00 0.00 86 ALA A O 17
ATOM 29721 N N . LYS A 1 37 ? 0.398 -3.892 5.867 1.00 0.00 87 LYS A N 17
ATOM 29722 C CA . LYS A 1 37 ? 1.344 -4.994 5.985 1.00 0.00 87 LYS A CA 17
ATOM 29723 C C . LYS A 1 37 ? 1.611 -5.630 4.624 1.00 0.00 87 LYS A C 17
ATOM 29724 O O . LYS A 1 37 ? 2.738 -5.606 4.128 1.00 0.00 87 LYS A O 17
ATOM 29743 N N . ASP A 1 38 ? 0.569 -6.197 4.026 1.00 0.00 88 ASP A N 17
ATOM 29744 C CA . ASP A 1 38 ? 0.691 -6.837 2.722 1.00 0.00 88 ASP A CA 17
ATOM 29745 C C . ASP A 1 38 ? 0.900 -5.798 1.624 1.00 0.00 88 ASP A C 17
ATOM 29746 O O . ASP A 1 38 ? 1.748 -5.967 0.748 1.00 0.00 88 ASP A O 17
ATOM 29755 N N . LYS A 1 39 ? 0.120 -4.723 1.678 1.00 0.00 89 LYS A N 17
ATOM 29756 C CA . LYS A 1 39 ? 0.219 -3.656 0.689 1.00 0.00 89 LYS A CA 17
ATOM 29757 C C . LYS A 1 39 ? 1.670 -3.428 0.278 1.00 0.00 89 LYS A C 17
ATOM 29758 O O . LYS A 1 39 ? 1.972 -3.263 -0.905 1.00 0.00 89 LYS A O 17
ATOM 29777 N N . LEU A 1 40 ? 2.565 -3.422 1.260 1.00 0.00 90 LEU A N 17
ATOM 29778 C CA . LEU A 1 40 ? 3.985 -3.216 1.000 1.00 0.00 90 LEU A CA 17
ATOM 29779 C C . LEU A 1 40 ? 4.750 -4.533 1.077 1.00 0.00 90 LEU A C 17
ATOM 29780 O O . LEU A 1 40 ? 4.893 -5.118 2.152 1.00 0.00 90 LEU A O 17
ATOM 29796 N N . VAL A 1 41 ? 5.242 -4.995 -0.068 1.00 0.00 91 VAL A N 17
ATOM 29797 C CA . VAL A 1 41 ? 5.995 -6.242 -0.129 1.00 0.00 91 VAL A CA 17
ATOM 29798 C C . VAL A 1 41 ? 7.459 -5.983 -0.468 1.00 0.00 91 VAL A C 17
ATOM 29799 O O . VAL A 1 41 ? 7.771 -5.176 -1.343 1.00 0.00 91 VAL A O 17
ATOM 29812 N N . TYR A 1 42 ? 8.353 -6.674 0.231 1.00 0.00 92 TYR A N 17
ATOM 29813 C CA . TYR A 1 42 ? 9.785 -6.518 0.007 1.00 0.00 92 TYR A CA 17
ATOM 29814 C C . TYR A 1 42 ? 10.381 -7.782 -0.606 1.00 0.00 92 TYR A C 17
ATOM 29815 O O . TYR A 1 42 ? 10.295 -8.866 -0.029 1.00 0.00 92 TYR A O 17
ATOM 29833 N N . VAL A 1 43 ? 10.986 -7.633 -1.780 1.00 0.00 93 VAL A N 17
ATOM 29834 C CA . VAL A 1 43 ? 11.599 -8.761 -2.472 1.00 0.00 93 VAL A CA 17
ATOM 29835 C C . VAL A 1 43 ? 13.116 -8.617 -2.521 1.00 0.00 93 VAL A C 17
ATOM 29836 O O . VAL A 1 43 ? 13.647 -7.753 -3.220 1.00 0.00 93 VAL A O 17
ATOM 29849 N N . HIS A 1 44 ? 13.810 -9.470 -1.774 1.00 0.00 94 HIS A N 17
ATOM 29850 C CA . HIS A 1 44 ? 15.268 -9.439 -1.733 1.00 0.00 94 HIS A CA 17
ATOM 29851 C C . HIS A 1 44 ? 15.861 -10.275 -2.863 1.00 0.00 94 HIS A C 17
ATOM 29852 O O . HIS A 1 44 ? 15.339 -11.337 -3.206 1.00 0.00 94 HIS A O 17
ATOM 29866 N N . THR A 1 45 ? 16.956 -9.790 -3.440 1.00 0.00 95 THR A N 17
ATOM 29867 C CA . THR A 1 45 ? 17.620 -10.491 -4.532 1.00 0.00 95 THR A CA 17
ATOM 29868 C C . THR A 1 45 ? 19.036 -10.898 -4.144 1.00 0.00 95 THR A C 17
ATOM 29869 O O . THR A 1 45 ? 19.634 -10.315 -3.241 1.00 0.00 95 THR A O 17
ATOM 29880 N N . ASN A 1 46 ? 19.569 -11.902 -4.834 1.00 0.00 96 ASN A N 17
ATOM 29881 C CA . ASN A 1 46 ? 20.917 -12.387 -4.561 1.00 0.00 96 ASN A CA 17
ATOM 29882 C C . ASN A 1 46 ? 21.683 -12.624 -5.859 1.00 0.00 96 ASN A C 17
ATOM 29883 O O . ASN A 1 46 ? 21.209 -13.326 -6.752 1.00 0.00 96 ASN A O 17
ATOM 29894 N N . GLY A 1 47 ? 22.871 -12.035 -5.956 1.00 0.00 97 GLY A N 17
ATOM 29895 C CA . GLY A 1 47 ? 23.683 -12.195 -7.147 1.00 0.00 97 GLY A CA 17
ATOM 29896 C C . GLY A 1 47 ? 24.834 -11.210 -7.201 1.00 0.00 97 GLY A C 17
ATOM 29897 O O . GLY A 1 47 ? 25.999 -11.575 -7.041 1.00 0.00 97 GLY A O 17
ATOM 29901 N N . PRO A 1 48 ? 24.512 -9.929 -7.432 1.00 0.00 98 PRO A N 17
ATOM 29902 C CA . PRO A 1 48 ? 25.515 -8.863 -7.512 1.00 0.00 98 PRO A CA 17
ATOM 29903 C C . PRO A 1 48 ? 26.150 -8.561 -6.159 1.00 0.00 98 PRO A C 17
ATOM 29904 O O . PRO A 1 48 ? 25.611 -8.924 -5.114 1.00 0.00 98 PRO A O 17
ATOM 29915 N N . LYS A 1 49 ? 27.299 -7.894 -6.186 1.00 0.00 99 LYS A N 17
ATOM 29916 C CA . LYS A 1 49 ? 28.008 -7.541 -4.962 1.00 0.00 99 LYS A CA 17
ATOM 29917 C C . LYS A 1 49 ? 27.067 -6.880 -3.959 1.00 0.00 99 LYS A C 17
ATOM 29918 O O . LYS A 1 49 ? 26.959 -7.316 -2.813 1.00 0.00 99 LYS A O 17
ATOM 29937 N N . LYS A 1 50 ? 26.386 -5.827 -4.399 1.00 0.00 100 LYS A N 17
ATOM 29938 C CA . LYS A 1 50 ? 25.451 -5.108 -3.541 1.00 0.00 100 LYS A CA 17
ATOM 29939 C C . LYS A 1 50 ? 24.077 -5.770 -3.558 1.00 0.00 100 LYS A C 17
ATOM 29940 O O . LYS A 1 50 ? 23.646 -6.304 -4.580 1.00 0.00 100 LYS A O 17
ATOM 29959 N N . LYS A 1 51 ? 23.393 -5.732 -2.419 1.00 0.00 101 LYS A N 17
ATOM 29960 C CA . LYS A 1 51 ? 22.067 -6.326 -2.302 1.00 0.00 101 LYS A CA 17
ATOM 29961 C C . LYS A 1 51 ? 20.986 -5.323 -2.691 1.00 0.00 101 LYS A C 17
ATOM 29962 O O . LYS A 1 51 ? 21.091 -4.133 -2.392 1.00 0.00 101 LYS A O 17
ATOM 29981 N N . LYS A 1 52 ? 19.945 -5.810 -3.358 1.00 0.00 102 LYS A N 17
ATOM 29982 C CA . LYS A 1 52 ? 18.842 -4.958 -3.785 1.00 0.00 102 LYS A CA 17
ATOM 29983 C C . LYS A 1 52 ? 17.508 -5.500 -3.281 1.00 0.00 102 LYS A C 17
ATOM 29984 O O . LYS A 1 52 ? 17.354 -6.704 -3.077 1.00 0.00 102 LYS A O 17
ATOM 30003 N N . VAL A 1 53 ? 16.547 -4.604 -3.083 1.00 0.00 103 VAL A N 17
ATOM 30004 C CA . VAL A 1 53 ? 15.226 -4.993 -2.606 1.00 0.00 103 VAL A CA 17
ATOM 30005 C C . VAL A 1 53 ? 14.127 -4.279 -3.386 1.00 0.00 103 VAL A C 17
ATOM 30006 O O . VAL A 1 53 ? 14.058 -3.049 -3.398 1.00 0.00 103 VAL A O 17
ATOM 30019 N N . THR A 1 54 ? 13.269 -5.058 -4.036 1.00 0.00 104 THR A N 17
ATOM 30020 C CA . THR A 1 54 ? 12.173 -4.501 -4.819 1.00 0.00 104 THR A CA 17
ATOM 30021 C C . THR A 1 54 ? 10.903 -4.387 -3.985 1.00 0.00 104 THR A C 17
ATOM 30022 O O . THR A 1 54 ? 10.230 -5.385 -3.720 1.00 0.00 104 THR A O 17
ATOM 30033 N N . LEU A 1 55 ? 10.578 -3.167 -3.573 1.00 0.00 105 LEU A N 17
ATOM 30034 C CA . LEU A 1 55 ? 9.386 -2.923 -2.768 1.00 0.00 105 LEU A CA 17
ATOM 30035 C C . LEU A 1 55 ? 8.142 -2.842 -3.648 1.00 0.00 105 LEU A C 17
ATOM 30036 O O . LEU A 1 55 ? 7.917 -1.843 -4.332 1.00 0.00 105 LEU A O 17
ATOM 30052 N N . HIS A 1 56 ? 7.336 -3.899 -3.623 1.00 0.00 106 HIS A N 17
ATOM 30053 C CA . HIS A 1 56 ? 6.113 -3.946 -4.416 1.00 0.00 106 HIS A CA 17
ATOM 30054 C C . HIS A 1 56 ? 4.952 -3.303 -3.663 1.00 0.00 106 HIS A C 17
ATOM 30055 O O . HIS A 1 56 ? 4.402 -3.892 -2.731 1.00 0.00 106 HIS A O 17
ATOM 30069 N N . ILE A 1 57 ? 4.585 -2.093 -4.071 1.00 0.00 107 ILE A N 17
ATOM 30070 C CA . ILE A 1 57 ? 3.490 -1.372 -3.435 1.00 0.00 107 ILE A CA 17
ATOM 30071 C C . ILE A 1 57 ? 2.196 -1.528 -4.226 1.00 0.00 107 ILE A C 17
ATOM 30072 O O . ILE A 1 57 ? 2.213 -1.616 -5.454 1.00 0.00 107 ILE A O 17
ATOM 30088 N N . LYS A 1 58 ? 1.074 -1.561 -3.515 1.00 0.00 108 LYS A N 17
ATOM 30089 C CA . LYS A 1 58 ? -0.231 -1.703 -4.149 1.00 0.00 108 LYS A CA 17
ATOM 30090 C C . LYS A 1 58 ? -1.060 -0.434 -3.979 1.00 0.00 108 LYS A C 17
ATOM 30091 O O . LYS A 1 58 ? -1.716 0.020 -4.916 1.00 0.00 108 LYS A O 17
ATOM 30110 N N . TRP A 1 59 ? -1.024 0.133 -2.779 1.00 0.00 109 TRP A N 17
ATOM 30111 C CA . TRP A 1 59 ? -1.772 1.351 -2.487 1.00 0.00 109 TRP A CA 17
ATOM 30112 C C . TRP A 1 59 ? -0.863 2.574 -2.542 1.00 0.00 109 TRP A C 17
ATOM 30113 O O . TRP A 1 59 ? 0.271 2.557 -2.062 1.00 0.00 109 TRP A O 17
ATOM 30134 N N . PRO A 1 60 ? -1.369 3.662 -3.140 1.00 0.00 110 PRO A N 17
ATOM 30135 C CA . PRO A 1 60 ? -2.717 3.694 -3.716 1.00 0.00 110 PRO A CA 17
ATOM 30136 C C . PRO A 1 60 ? -2.834 2.832 -4.968 1.00 0.00 110 PRO A C 17
ATOM 30137 O O . PRO A 1 60 ? -3.827 2.131 -5.161 1.00 0.00 110 PRO A O 17
ATOM 30148 N N . LYS A 1 61 ? -1.812 2.886 -5.816 1.00 0.00 111 LYS A N 17
ATOM 30149 C CA . LYS A 1 61 ? -1.798 2.108 -7.049 1.00 0.00 111 LYS A CA 17
ATOM 30150 C C . LYS A 1 61 ? -0.701 1.049 -7.012 1.00 0.00 111 LYS A C 17
ATOM 30151 O O . LYS A 1 61 ? 0.159 1.064 -6.132 1.00 0.00 111 LYS A O 17
ATOM 30170 N N . SER A 1 62 ? -0.737 0.133 -7.974 1.00 0.00 112 SER A N 17
ATOM 30171 C CA . SER A 1 62 ? 0.253 -0.935 -8.049 1.00 0.00 112 SER A CA 17
ATOM 30172 C C . SER A 1 62 ? 1.574 -0.413 -8.605 1.00 0.00 112 SER A C 17
ATOM 30173 O O . SER A 1 62 ? 1.714 -0.203 -9.810 1.00 0.00 112 SER A O 17
ATOM 30181 N N . VAL A 1 63 ? 2.542 -0.205 -7.718 1.00 0.00 113 VAL A N 17
ATOM 30182 C CA . VAL A 1 63 ? 3.853 0.292 -8.118 1.00 0.00 113 VAL A CA 17
ATOM 30183 C C . VAL A 1 63 ? 4.969 -0.508 -7.457 1.00 0.00 113 VAL A C 17
ATOM 30184 O O . VAL A 1 63 ? 4.724 -1.296 -6.545 1.00 0.00 113 VAL A O 17
ATOM 30197 N N . GLU A 1 64 ? 6.196 -0.299 -7.924 1.00 0.00 114 GLU A N 17
ATOM 30198 C CA . GLU A 1 64 ? 7.351 -1.002 -7.378 1.00 0.00 114 GLU A CA 17
ATOM 30199 C C . GLU A 1 64 ? 8.602 -0.132 -7.451 1.00 0.00 114 GLU A C 17
ATOM 30200 O O . GLU A 1 64 ? 8.776 0.649 -8.387 1.00 0.00 114 GLU A O 17
ATOM 30212 N N . VAL A 1 65 ? 9.472 -0.271 -6.456 1.00 0.00 115 VAL A N 17
ATOM 30213 C CA . VAL A 1 65 ? 10.708 0.501 -6.406 1.00 0.00 115 VAL A CA 17
ATOM 30214 C C . VAL A 1 65 ? 11.881 -0.367 -5.965 1.00 0.00 115 VAL A C 17
ATOM 30215 O O . VAL A 1 65 ? 11.694 -1.403 -5.328 1.00 0.00 115 VAL A O 17
ATOM 30228 N N . GLU A 1 66 ? 13.091 0.064 -6.308 1.00 0.00 116 GLU A N 17
ATOM 30229 C CA . GLU A 1 66 ? 14.295 -0.675 -5.947 1.00 0.00 116 GLU A CA 17
ATOM 30230 C C . GLU A 1 66 ? 14.980 -0.042 -4.739 1.00 0.00 116 GLU A C 17
ATOM 30231 O O . GLU A 1 66 ? 14.889 1.165 -4.522 1.00 0.00 116 GLU A O 17
ATOM 30243 N N . GLY A 1 67 ? 15.665 -0.869 -3.954 1.00 0.00 117 GLY A N 17
ATOM 30244 C CA . GLY A 1 67 ? 16.355 -0.373 -2.777 1.00 0.00 117 GLY A CA 17
ATOM 30245 C C . GLY A 1 67 ? 17.752 -0.945 -2.640 1.00 0.00 117 GLY A C 17
ATOM 30246 O O . GLY A 1 67 ? 17.924 -2.158 -2.512 1.00 0.00 117 GLY A O 17
ATOM 30250 N N . TYR A 1 68 ? 18.752 -0.072 -2.667 1.00 0.00 118 TYR A N 17
ATOM 30251 C CA . TYR A 1 68 ? 20.142 -0.497 -2.549 1.00 0.00 118 TYR A CA 17
ATOM 30252 C C . TYR A 1 68 ? 20.668 -0.255 -1.138 1.00 0.00 118 TYR A C 17
ATOM 30253 O O . TYR A 1 68 ? 20.095 0.522 -0.375 1.00 0.00 118 TYR A O 17
ATOM 30271 N N . GLY A 1 69 ? 21.763 -0.927 -0.798 1.00 0.00 119 GLY A N 17
ATOM 30272 C CA . GLY A 1 69 ? 22.350 -0.772 0.521 1.00 0.00 119 GLY A CA 17
ATOM 30273 C C . GLY A 1 69 ? 23.423 -1.804 0.803 1.00 0.00 119 GLY A C 17
ATOM 30274 O O . GLY A 1 69 ? 23.606 -2.746 0.032 1.00 0.00 119 GLY A O 17
ATOM 30278 N N . SER A 1 70 ? 24.136 -1.627 1.911 1.00 0.00 120 SER A N 17
ATOM 30279 C CA . SER A 1 70 ? 25.201 -2.547 2.290 1.00 0.00 120 SER A CA 17
ATOM 30280 C C . SER A 1 70 ? 24.626 -3.823 2.898 1.00 0.00 120 SER A C 17
ATOM 30281 O O . SER A 1 70 ? 24.948 -4.931 2.467 1.00 0.00 120 SER A O 17
ATOM 30289 N N . LYS A 1 71 ? 23.771 -3.659 3.902 1.00 0.00 121 LYS A N 17
ATOM 30290 C CA . LYS A 1 71 ? 23.148 -4.796 4.570 1.00 0.00 121 LYS A CA 17
ATOM 30291 C C . LYS A 1 71 ? 21.688 -4.939 4.152 1.00 0.00 121 LYS A C 17
ATOM 30292 O O . LYS A 1 71 ? 21.206 -4.212 3.284 1.00 0.00 121 LYS A O 17
ATOM 30311 N N . LYS A 1 72 ? 20.988 -5.880 4.777 1.00 0.00 122 LYS A N 17
ATOM 30312 C CA . LYS A 1 72 ? 19.582 -6.117 4.473 1.00 0.00 122 LYS A CA 17
ATOM 30313 C C . LYS A 1 72 ? 18.740 -4.888 4.801 1.00 0.00 122 LYS A C 17
ATOM 30314 O O . LYS A 1 72 ? 18.080 -4.326 3.927 1.00 0.00 122 LYS A O 17
ATOM 30333 N N . ILE A 1 73 ? 18.769 -4.476 6.064 1.00 0.00 123 ILE A N 17
ATOM 30334 C CA . ILE A 1 73 ? 18.010 -3.313 6.505 1.00 0.00 123 ILE A CA 17
ATOM 30335 C C . ILE A 1 73 ? 18.335 -2.089 5.655 1.00 0.00 123 ILE A C 17
ATOM 30336 O O . ILE A 1 73 ? 17.456 -1.288 5.340 1.00 0.00 123 ILE A O 17
ATOM 30352 N N . ASP A 1 74 ? 19.604 -1.954 5.284 1.00 0.00 124 ASP A N 17
ATOM 30353 C CA . ASP A 1 74 ? 20.046 -0.830 4.467 1.00 0.00 124 ASP A CA 17
ATOM 30354 C C . ASP A 1 74 ? 19.354 -0.841 3.108 1.00 0.00 124 ASP A C 17
ATOM 30355 O O . ASP A 1 74 ? 18.796 0.167 2.676 1.00 0.00 124 ASP A O 17
ATOM 30364 N N . ALA A 1 75 ? 19.396 -1.988 2.438 1.00 0.00 125 ALA A N 17
ATOM 30365 C CA . ALA A 1 75 ? 18.773 -2.131 1.128 1.00 0.00 125 ALA A CA 17
ATOM 30366 C C . ALA A 1 75 ? 17.282 -1.816 1.192 1.00 0.00 125 ALA A C 17
ATOM 30367 O O . ALA A 1 75 ? 16.744 -1.137 0.318 1.00 0.00 125 ALA A O 17
ATOM 30374 N N . GLU A 1 76 ? 16.621 -2.315 2.232 1.00 0.00 126 GLU A N 17
ATOM 30375 C CA . GLU A 1 76 ? 15.192 -2.088 2.408 1.00 0.00 126 GLU A CA 17
ATOM 30376 C C . GLU A 1 76 ? 14.889 -0.597 2.530 1.00 0.00 126 GLU A C 17
ATOM 30377 O O . GLU A 1 76 ? 14.060 -0.059 1.795 1.00 0.00 126 GLU A O 17
ATOM 30389 N N . ARG A 1 77 ? 15.567 0.064 3.462 1.00 0.00 127 ARG A N 17
ATOM 30390 C CA . ARG A 1 77 ? 15.369 1.492 3.682 1.00 0.00 127 ARG A CA 17
ATOM 30391 C C . ARG A 1 77 ? 15.233 2.233 2.355 1.00 0.00 127 ARG A C 17
ATOM 30392 O O . ARG A 1 77 ? 14.277 2.979 2.146 1.00 0.00 127 ARG A O 17
ATOM 30413 N N . GLN A 1 78 ? 16.195 2.021 1.463 1.00 0.00 128 GLN A N 17
ATOM 30414 C CA . GLN A 1 78 ? 16.183 2.670 0.157 1.00 0.00 128 GLN A CA 17
ATOM 30415 C C . GLN A 1 78 ? 14.895 2.352 -0.596 1.00 0.00 128 GLN A C 17
ATOM 30416 O O . GLN A 1 78 ? 14.212 3.252 -1.084 1.00 0.00 128 GLN A O 17
ATOM 30430 N N . ALA A 1 79 ? 14.569 1.067 -0.686 1.00 0.00 129 ALA A N 17
ATOM 30431 C CA . ALA A 1 79 ? 13.363 0.631 -1.378 1.00 0.00 129 ALA A CA 17
ATOM 30432 C C . ALA A 1 79 ? 12.166 1.492 -0.990 1.00 0.00 129 ALA A C 17
ATOM 30433 O O . ALA A 1 79 ? 11.488 2.053 -1.850 1.00 0.00 129 ALA A O 17
ATOM 30440 N N . ALA A 1 80 ? 11.912 1.593 0.311 1.00 0.00 130 ALA A N 17
ATOM 30441 C CA . ALA A 1 80 ? 10.797 2.387 0.813 1.00 0.00 130 ALA A CA 17
ATOM 30442 C C . ALA A 1 80 ? 10.929 3.846 0.391 1.00 0.00 130 ALA A C 17
ATOM 30443 O O . ALA A 1 80 ? 9.994 4.431 -0.154 1.00 0.00 130 ALA A O 17
ATOM 30450 N N . ALA A 1 81 ? 12.096 4.428 0.646 1.00 0.00 131 ALA A N 17
ATOM 30451 C CA . ALA A 1 81 ? 12.350 5.819 0.291 1.00 0.00 131 ALA A CA 17
ATOM 30452 C C . ALA A 1 81 ? 12.033 6.077 -1.178 1.00 0.00 131 ALA A C 17
ATOM 30453 O O . ALA A 1 81 ? 11.467 7.112 -1.527 1.00 0.00 131 ALA A O 17
ATOM 30460 N N . ALA A 1 82 ? 12.402 5.130 -2.034 1.00 0.00 132 ALA A N 17
ATOM 30461 C CA . ALA A 1 82 ? 12.155 5.255 -3.465 1.00 0.00 132 ALA A CA 17
ATOM 30462 C C . ALA A 1 82 ? 10.673 5.475 -3.749 1.00 0.00 132 ALA A C 17
ATOM 30463 O O . ALA A 1 82 ? 10.305 6.004 -4.797 1.00 0.00 132 ALA A O 17
ATOM 30470 N N . ALA A 1 83 ? 9.828 5.066 -2.809 1.00 0.00 133 ALA A N 17
ATOM 30471 C CA . ALA A 1 83 ? 8.386 5.220 -2.958 1.00 0.00 133 ALA A CA 17
ATOM 30472 C C . ALA A 1 83 ? 7.906 6.527 -2.336 1.00 0.00 133 ALA A C 17
ATOM 30473 O O . ALA A 1 83 ? 6.956 7.143 -2.819 1.00 0.00 133 ALA A O 17
ATOM 30480 N N . CYS A 1 84 ? 8.568 6.943 -1.262 1.00 0.00 134 CYS A N 17
ATOM 30481 C CA . CYS A 1 84 ? 8.208 8.177 -0.572 1.00 0.00 134 CYS A CA 17
ATOM 30482 C C . CYS A 1 84 ? 8.047 9.326 -1.562 1.00 0.00 134 CYS A C 17
ATOM 30483 O O . CYS A 1 84 ? 7.149 10.156 -1.423 1.00 0.00 134 CYS A O 17
ATOM 30491 N N . GLN A 1 85 ? 8.924 9.368 -2.559 1.00 0.00 135 GLN A N 17
ATOM 30492 C CA . GLN A 1 85 ? 8.880 10.418 -3.570 1.00 0.00 135 GLN A CA 17
ATOM 30493 C C . GLN A 1 85 ? 7.614 10.309 -4.413 1.00 0.00 135 GLN A C 17
ATOM 30494 O O . GLN A 1 85 ? 7.040 11.319 -4.823 1.00 0.00 135 GLN A O 17
ATOM 30508 N N . LEU A 1 86 ? 7.182 9.079 -4.667 1.00 0.00 136 LEU A N 17
ATOM 30509 C CA . LEU A 1 86 ? 5.982 8.838 -5.462 1.00 0.00 136 LEU A CA 17
ATOM 30510 C C . LEU A 1 86 ? 4.735 9.313 -4.722 1.00 0.00 136 LEU A C 17
ATOM 30511 O O . LEU A 1 86 ? 3.830 9.896 -5.319 1.00 0.00 136 LEU A O 17
ATOM 30527 N N . PHE A 1 87 ? 4.695 9.060 -3.418 1.00 0.00 137 PHE A N 17
ATOM 30528 C CA . PHE A 1 87 ? 3.560 9.462 -2.596 1.00 0.00 137 PHE A CA 17
ATOM 30529 C C . PHE A 1 87 ? 3.509 10.979 -2.444 1.00 0.00 137 PHE A C 17
ATOM 30530 O O . PHE A 1 87 ? 2.439 11.561 -2.264 1.00 0.00 137 PHE A O 17
ATOM 30547 N N . LYS A 1 88 ? 4.673 11.615 -2.516 1.00 0.00 138 LYS A N 17
ATOM 30548 C CA . LYS A 1 88 ? 4.764 13.064 -2.388 1.00 0.00 138 LYS A CA 17
ATOM 30549 C C . LYS A 1 88 ? 4.272 13.755 -3.656 1.00 0.00 138 LYS A C 17
ATOM 30550 O O . LYS A 1 88 ? 3.508 14.717 -3.594 1.00 0.00 138 LYS A O 17
ATOM 30569 N N . GLY A 1 89 ? 4.715 13.256 -4.806 1.00 0.00 139 GLY A N 17
ATOM 30570 C CA . GLY A 1 89 ? 4.308 13.836 -6.073 1.00 0.00 139 GLY A CA 17
ATOM 30571 C C . GLY A 1 89 ? 2.832 13.638 -6.354 1.00 0.00 139 GLY A C 17
ATOM 30572 O O . GLY A 1 89 ? 2.146 14.564 -6.786 1.00 0.00 139 GLY A O 17
ATOM 30576 N N . TRP A 1 90 ? 2.342 12.428 -6.109 1.00 0.00 140 TRP A N 17
ATOM 30577 C CA . TRP A 1 90 ? 0.937 12.111 -6.340 1.00 0.00 140 TRP A CA 17
ATOM 30578 C C . TRP A 1 90 ? 0.031 13.043 -5.543 1.00 0.00 140 TRP A C 17
ATOM 30579 O O . TRP A 1 90 ? -1.065 13.385 -5.985 1.00 0.00 140 TRP A O 17
ATOM 30600 N N . GLY A 1 91 ? 0.496 13.451 -4.366 1.00 0.00 141 GLY A N 17
ATOM 30601 C CA . GLY A 1 91 ? -0.286 14.339 -3.527 1.00 0.00 141 GLY A CA 17
ATOM 30602 C C . GLY A 1 91 ? -0.899 13.625 -2.339 1.00 0.00 141 GLY A C 17
ATOM 30603 O O . GLY A 1 91 ? -2.023 13.926 -1.936 1.00 0.00 141 GLY A O 17
ATOM 30607 N N . LEU A 1 92 ? -0.160 12.675 -1.777 1.00 0.00 142 LEU A N 17
ATOM 30608 C CA . LEU A 1 92 ? -0.638 11.913 -0.628 1.00 0.00 142 LEU A CA 17
ATOM 30609 C C . LEU A 1 92 ? -0.037 12.448 0.668 1.00 0.00 142 LEU A C 17
ATOM 30610 O O . LEU A 1 92 ? -0.620 12.300 1.743 1.00 0.00 142 LEU A O 17
ATOM 30626 N N . LEU A 1 93 ? 1.131 13.072 0.559 1.00 0.00 143 LEU A N 17
ATOM 30627 C CA . LEU A 1 93 ? 1.811 13.633 1.722 1.00 0.00 143 LEU A CA 17
ATOM 30628 C C . LEU A 1 93 ? 1.805 15.157 1.674 1.00 0.00 143 LEU A C 17
ATOM 30629 O O . LEU A 1 93 ? 1.169 15.812 2.499 1.00 0.00 143 LEU A O 17
ATOM 30645 N N . GLY A 1 94 ? 2.517 15.716 0.700 1.00 0.00 144 GLY A N 17
ATOM 30646 C CA . GLY A 1 94 ? 2.579 17.160 0.561 1.00 0.00 144 GLY A CA 17
ATOM 30647 C C . GLY A 1 94 ? 4.003 17.675 0.497 1.00 0.00 144 GLY A C 17
ATOM 30648 O O . GLY A 1 94 ? 4.953 16.916 0.307 1.00 0.00 144 GLY A O 17
ATOM 30652 N N . PRO A 1 95 ? 4.165 18.997 0.657 1.00 0.00 145 PRO A N 17
ATOM 30653 C CA . PRO A 1 95 ? 5.480 19.643 0.619 1.00 0.00 145 PRO A CA 17
ATOM 30654 C C . PRO A 1 95 ? 6.334 19.292 1.833 1.00 0.00 145 PRO A C 17
ATOM 30655 O O . PRO A 1 95 ? 7.496 18.911 1.697 1.00 0.00 145 PRO A O 17
ATOM 30666 N N . ARG A 1 96 ? 5.749 19.423 3.020 1.00 0.00 146 ARG A N 17
ATOM 30667 C CA . ARG A 1 96 ? 6.457 19.120 4.258 1.00 0.00 146 ARG A CA 17
ATOM 30668 C C . ARG A 1 96 ? 6.228 17.670 4.674 1.00 0.00 146 ARG A C 17
ATOM 30669 O O . ARG A 1 96 ? 6.219 17.350 5.862 1.00 0.00 146 ARG A O 17
ATOM 30690 N N . ASN A 1 97 ? 6.043 16.799 3.688 1.00 0.00 147 ASN A N 17
ATOM 30691 C CA . ASN A 1 97 ? 5.813 15.383 3.952 1.00 0.00 147 ASN A CA 17
ATOM 30692 C C . ASN A 1 97 ? 4.897 15.197 5.158 1.00 0.00 147 ASN A C 17
ATOM 30693 O O . ASN A 1 97 ? 5.225 14.464 6.090 1.00 0.00 147 ASN A O 17
ATOM 30704 N N . GLU A 1 98 ? 3.748 15.864 5.130 1.00 0.00 148 GLU A N 17
ATOM 30705 C CA . GLU A 1 98 ? 2.785 15.772 6.221 1.00 0.00 148 GLU A CA 17
ATOM 30706 C C . GLU A 1 98 ? 1.537 15.010 5.783 1.00 0.00 148 GLU A C 17
ATOM 30707 O O . GLU A 1 98 ? 0.787 15.469 4.921 1.00 0.00 148 GLU A O 17
ATOM 30719 N N . LEU A 1 99 ? 1.323 13.844 6.382 1.00 0.00 149 LEU A N 17
ATOM 30720 C CA . LEU A 1 99 ? 0.167 13.016 6.054 1.00 0.00 149 LEU A CA 17
ATOM 30721 C C . LEU A 1 99 ? -1.100 13.861 5.969 1.00 0.00 149 LEU A C 17
ATOM 30722 O O . LEU A 1 99 ? -1.102 15.035 6.338 1.00 0.00 149 LEU A O 17
ATOM 30738 N N . PHE A 1 100 ? -2.178 13.254 5.483 1.00 0.00 150 PHE A N 17
ATOM 30739 C CA . PHE A 1 100 ? -3.453 13.949 5.351 1.00 0.00 150 PHE A CA 17
ATOM 30740 C C . PHE A 1 100 ? -4.512 13.320 6.252 1.00 0.00 150 PHE A C 17
ATOM 30741 O O . PHE A 1 100 ? -4.217 12.423 7.041 1.00 0.00 150 PHE A O 17
ATOM 30758 N N . ASP A 1 101 ? -5.745 13.797 6.127 1.00 0.00 151 ASP A N 17
ATOM 30759 C CA . ASP A 1 101 ? -6.849 13.281 6.929 1.00 0.00 151 ASP A CA 17
ATOM 30760 C C . ASP A 1 101 ? -7.375 11.971 6.351 1.00 0.00 151 ASP A C 17
ATOM 30761 O O . ASP A 1 101 ? -7.577 11.851 5.143 1.00 0.00 151 ASP A O 17
ATOM 30770 N N . ALA A 1 102 ? -7.592 10.991 7.222 1.00 0.00 152 ALA A N 17
ATOM 30771 C CA . ALA A 1 102 ? -8.095 9.690 6.799 1.00 0.00 152 ALA A CA 17
ATOM 30772 C C . ALA A 1 102 ? -9.144 9.837 5.702 1.00 0.00 152 ALA A C 17
ATOM 30773 O O . ALA A 1 102 ? -9.085 9.157 4.678 1.00 0.00 152 ALA A O 17
ATOM 30780 N N . ALA A 1 103 ? -10.104 10.729 5.924 1.00 0.00 153 ALA A N 17
ATOM 30781 C CA . ALA A 1 103 ? -11.166 10.966 4.954 1.00 0.00 153 ALA A CA 17
ATOM 30782 C C . ALA A 1 103 ? -10.592 11.259 3.572 1.00 0.00 153 ALA A C 17
ATOM 30783 O O . ALA A 1 103 ? -10.906 10.573 2.599 1.00 0.00 153 ALA A O 17
ATOM 30790 N N . LYS A 1 104 ? -9.748 12.282 3.492 1.00 0.00 154 LYS A N 17
ATOM 30791 C CA . LYS A 1 104 ? -9.128 12.667 2.229 1.00 0.00 154 LYS A CA 17
ATOM 30792 C C . LYS A 1 104 ? -8.414 11.480 1.590 1.00 0.00 154 LYS A C 17
ATOM 30793 O O . LYS A 1 104 ? -8.486 11.279 0.378 1.00 0.00 154 LYS A O 17
ATOM 30812 N N . TYR A 1 105 ? -7.727 10.696 2.413 1.00 0.00 155 TYR A N 17
ATOM 30813 C CA . TYR A 1 105 ? -6.999 9.530 1.928 1.00 0.00 155 TYR A CA 17
ATOM 30814 C C . TYR A 1 105 ? -7.938 8.554 1.227 1.00 0.00 155 TYR A C 17
ATOM 30815 O O . TYR A 1 105 ? -7.662 8.097 0.118 1.00 0.00 155 TYR A O 17
ATOM 30833 N N . ARG A 1 106 ? -9.051 8.240 1.883 1.00 0.00 156 ARG A N 17
ATOM 30834 C CA . ARG A 1 106 ? -10.033 7.318 1.324 1.00 0.00 156 ARG A CA 17
ATOM 30835 C C . ARG A 1 106 ? -10.412 7.723 -0.097 1.00 0.00 156 ARG A C 17
ATOM 30836 O O . ARG A 1 106 ? -10.603 6.873 -0.966 1.00 0.00 156 ARG A O 17
ATOM 30857 N N . VAL A 1 107 ? -10.521 9.028 -0.325 1.00 0.00 157 VAL A N 17
ATOM 30858 C CA . VAL A 1 107 ? -10.877 9.547 -1.640 1.00 0.00 157 VAL A CA 17
ATOM 30859 C C . VAL A 1 107 ? -9.676 9.538 -2.579 1.00 0.00 157 VAL A C 17
ATOM 30860 O O . VAL A 1 107 ? -9.792 9.180 -3.752 1.00 0.00 157 VAL A O 17
ATOM 30873 N N . LEU A 1 108 ? -8.520 9.934 -2.055 1.00 0.00 158 LEU A N 17
ATOM 30874 C CA . LEU A 1 108 ? -7.295 9.971 -2.846 1.00 0.00 158 LEU A CA 17
ATOM 30875 C C . LEU A 1 108 ? -7.047 8.630 -3.529 1.00 0.00 158 LEU A C 17
ATOM 30876 O O . LEU A 1 108 ? -6.580 8.579 -4.667 1.00 0.00 158 LEU A O 17
ATOM 30892 N N . ALA A 1 109 ? -7.364 7.547 -2.828 1.00 0.00 159 ALA A N 17
ATOM 30893 C CA . ALA A 1 109 ? -7.180 6.205 -3.368 1.00 0.00 159 ALA A CA 17
ATOM 30894 C C . ALA A 1 109 ? -8.300 5.846 -4.338 1.00 0.00 159 ALA A C 17
ATOM 30895 O O . ALA A 1 109 ? -8.111 5.034 -5.245 1.00 0.00 159 ALA A O 17
ATOM 30902 N N . ASP A 1 110 ? -9.464 6.453 -4.141 1.00 0.00 160 ASP A N 17
ATOM 30903 C CA . ASP A 1 110 ? -10.615 6.197 -5.000 1.00 0.00 160 ASP A CA 17
ATOM 30904 C C . ASP A 1 110 ? -10.321 6.607 -6.440 1.00 0.00 160 ASP A C 17
ATOM 30905 O O . ASP A 1 110 ? -10.374 5.783 -7.353 1.00 0.00 160 ASP A O 17
ATOM 30914 N N . ARG A 1 111 ? -10.013 7.885 -6.635 1.00 0.00 161 ARG A N 17
ATOM 30915 C CA . ARG A 1 111 ? -9.713 8.404 -7.963 1.00 0.00 161 ARG A CA 17
ATOM 30916 C C . ARG A 1 111 ? -8.651 7.553 -8.653 1.00 0.00 161 ARG A C 17
ATOM 30917 O O . ARG A 1 111 ? -8.601 7.477 -9.881 1.00 0.00 161 ARG A O 17
ATOM 30938 N N . PHE A 1 112 ? -7.802 6.914 -7.854 1.00 0.00 162 PHE A N 17
ATOM 30939 C CA . PHE A 1 112 ? -6.739 6.069 -8.387 1.00 0.00 162 PHE A CA 17
ATOM 30940 C C . PHE A 1 112 ? -7.279 4.696 -8.775 1.00 0.00 162 PHE A C 17
ATOM 30941 O O . PHE A 1 112 ? -6.880 4.123 -9.788 1.00 0.00 162 PHE A O 17
ATOM 30958 N N . GLY A 1 113 ? -8.190 4.173 -7.960 1.00 0.00 163 GLY A N 17
ATOM 30959 C CA . GLY A 1 113 ? -8.770 2.871 -8.233 1.00 0.00 163 GLY A CA 17
ATOM 30960 C C . GLY A 1 113 ? -10.268 2.843 -8.001 1.00 0.00 163 GLY A C 17
ATOM 30961 O O . GLY A 1 113 ? -10.731 3.007 -6.872 1.00 0.00 163 GLY A O 17
ATOM 30965 N N . SER A 1 114 ? -11.027 2.635 -9.072 1.00 0.00 164 SER A N 17
ATOM 30966 C CA . SER A 1 114 ? -12.482 2.592 -8.980 1.00 0.00 164 SER A CA 17
ATOM 30967 C C . SER A 1 114 ? -12.926 1.820 -7.741 1.00 0.00 164 SER A C 17
ATOM 30968 O O . SER A 1 114 ? -13.677 2.332 -6.913 1.00 0.00 164 SER A O 17
ATOM 30976 N N . GLY A 1 115 ? -12.455 0.582 -7.623 1.00 0.00 165 GLY A N 17
ATOM 30977 C CA . GLY A 1 115 ? -12.813 -0.242 -6.483 1.00 0.00 165 GLY A CA 17
ATOM 30978 C C . GLY A 1 115 ? -14.313 -0.387 -6.321 1.00 0.00 165 GLY A C 17
ATOM 30979 O O . GLY A 1 115 ? -15.099 0.261 -7.013 1.00 0.00 165 GLY A O 17
ATOM 30983 N N . PRO A 1 116 ? -14.730 -1.257 -5.389 1.00 0.00 166 PRO A N 17
ATOM 30984 C CA . PRO A 1 116 ? -16.149 -1.507 -5.118 1.00 0.00 166 PRO A CA 17
ATOM 30985 C C . PRO A 1 116 ? -16.830 -0.316 -4.452 1.00 0.00 166 PRO A C 17
ATOM 30986 O O . PRO A 1 116 ? -16.176 0.503 -3.806 1.00 0.00 166 PRO A O 17
ATOM 30997 N N . SER A 1 117 ? -18.146 -0.227 -4.613 1.00 0.00 167 SER A N 17
ATOM 30998 C CA . SER A 1 117 ? -18.915 0.866 -4.029 1.00 0.00 167 SER A CA 17
ATOM 30999 C C . SER A 1 117 ? -18.794 0.864 -2.508 1.00 0.00 167 SER A C 17
ATOM 31000 O O . SER A 1 117 ? -18.410 -0.139 -1.906 1.00 0.00 167 SER A O 17
ATOM 31008 N N . SER A 1 118 ? -19.124 1.995 -1.893 1.00 0.00 168 SER A N 17
ATOM 31009 C CA . SER A 1 118 ? -19.048 2.127 -0.443 1.00 0.00 168 SER A CA 17
ATOM 31010 C C . SER A 1 118 ? -20.412 2.482 0.142 1.00 0.00 168 SER A C 17
ATOM 31011 O O . SER A 1 118 ? -20.853 1.887 1.124 1.00 0.00 168 SER A O 17
ATOM 31019 N N . GLY A 1 119 ? -21.076 3.458 -0.471 1.00 0.00 169 GLY A N 17
ATOM 31020 C CA . GLY A 1 119 ? -22.382 3.877 0.002 1.00 0.00 169 GLY A CA 17
ATOM 31021 C C . GLY A 1 119 ? -23.388 2.743 0.007 1.00 0.00 169 GLY A C 17
ATOM 31022 O O . GLY A 1 119 ? -24.587 2.968 0.172 1.00 0.00 169 GLY A O 17
ATOM 31026 N N . GLY A 1 1 ? 9.040 27.987 -24.134 1.00 0.00 51 GLY A N 18
ATOM 31027 C CA . GLY A 1 1 ? 10.423 28.429 -24.146 1.00 0.00 51 GLY A CA 18
ATOM 31028 C C . GLY A 1 1 ? 11.016 28.516 -22.754 1.00 0.00 51 GLY A C 18
ATOM 31029 O O . GLY A 1 1 ? 11.244 29.610 -22.237 1.00 0.00 51 GLY A O 18
ATOM 31033 N N . SER A 1 2 ? 11.266 27.362 -22.146 1.00 0.00 52 SER A N 18
ATOM 31034 C CA . SER A 1 2 ? 11.832 27.312 -20.803 1.00 0.00 52 SER A CA 18
ATOM 31035 C C . SER A 1 2 ? 12.741 26.097 -20.640 1.00 0.00 52 SER A C 18
ATOM 31036 O O . SER A 1 2 ? 12.519 25.056 -21.258 1.00 0.00 52 SER A O 18
ATOM 31044 N N . SER A 1 3 ? 13.764 26.239 -19.804 1.00 0.00 53 SER A N 18
ATOM 31045 C CA . SER A 1 3 ? 14.709 25.156 -19.562 1.00 0.00 53 SER A CA 18
ATOM 31046 C C . SER A 1 3 ? 14.056 24.033 -18.761 1.00 0.00 53 SER A C 18
ATOM 31047 O O . SER A 1 3 ? 13.044 24.240 -18.092 1.00 0.00 53 SER A O 18
ATOM 31055 N N . GLY A 1 4 ? 14.643 22.843 -18.835 1.00 0.00 54 GLY A N 18
ATOM 31056 C CA . GLY A 1 4 ? 14.105 21.704 -18.113 1.00 0.00 54 GLY A CA 18
ATOM 31057 C C . GLY A 1 4 ? 15.171 20.949 -17.345 1.00 0.00 54 GLY A C 18
ATOM 31058 O O . GLY A 1 4 ? 15.415 19.770 -17.604 1.00 0.00 54 GLY A O 18
ATOM 31062 N N . SER A 1 5 ? 15.810 21.628 -16.398 1.00 0.00 55 SER A N 18
ATOM 31063 C CA . SER A 1 5 ? 16.860 21.015 -15.593 1.00 0.00 55 SER A CA 18
ATOM 31064 C C . SER A 1 5 ? 16.555 21.155 -14.105 1.00 0.00 55 SER A C 18
ATOM 31065 O O . SER A 1 5 ? 17.037 22.076 -13.445 1.00 0.00 55 SER A O 18
ATOM 31073 N N . SER A 1 6 ? 15.752 20.234 -13.582 1.00 0.00 56 SER A N 18
ATOM 31074 C CA . SER A 1 6 ? 15.378 20.256 -12.173 1.00 0.00 56 SER A CA 18
ATOM 31075 C C . SER A 1 6 ? 16.090 19.146 -11.406 1.00 0.00 56 SER A C 18
ATOM 31076 O O . SER A 1 6 ? 16.614 18.203 -11.998 1.00 0.00 56 SER A O 18
ATOM 31084 N N . GLY A 1 7 ? 16.105 19.265 -10.081 1.00 0.00 57 GLY A N 18
ATOM 31085 C CA . GLY A 1 7 ? 16.755 18.267 -9.253 1.00 0.00 57 GLY A CA 18
ATOM 31086 C C . GLY A 1 7 ? 18.151 18.681 -8.834 1.00 0.00 57 GLY A C 18
ATOM 31087 O O . GLY A 1 7 ? 19.056 18.766 -9.664 1.00 0.00 57 GLY A O 18
ATOM 31091 N N . ALA A 1 8 ? 18.327 18.940 -7.542 1.00 0.00 58 ALA A N 18
ATOM 31092 C CA . ALA A 1 8 ? 19.623 19.347 -7.015 1.00 0.00 58 ALA A CA 18
ATOM 31093 C C . ALA A 1 8 ? 20.545 18.145 -6.834 1.00 0.00 58 ALA A C 18
ATOM 31094 O O . ALA A 1 8 ? 21.659 18.121 -7.357 1.00 0.00 58 ALA A O 18
ATOM 31101 N N . SER A 1 9 ? 20.072 17.149 -6.091 1.00 0.00 59 SER A N 18
ATOM 31102 C CA . SER A 1 9 ? 20.856 15.946 -5.838 1.00 0.00 59 SER A CA 18
ATOM 31103 C C . SER A 1 9 ? 19.980 14.700 -5.921 1.00 0.00 59 SER A C 18
ATOM 31104 O O . SER A 1 9 ? 18.897 14.649 -5.339 1.00 0.00 59 SER A O 18
ATOM 31112 N N . ARG A 1 10 ? 20.458 13.696 -6.649 1.00 0.00 60 ARG A N 18
ATOM 31113 C CA . ARG A 1 10 ? 19.719 12.450 -6.811 1.00 0.00 60 ARG A CA 18
ATOM 31114 C C . ARG A 1 10 ? 19.332 11.867 -5.455 1.00 0.00 60 ARG A C 18
ATOM 31115 O O . ARG A 1 10 ? 18.192 11.450 -5.250 1.00 0.00 60 ARG A O 18
ATOM 31136 N N . ASP A 1 11 ? 20.288 11.843 -4.533 1.00 0.00 61 ASP A N 18
ATOM 31137 C CA . ASP A 1 11 ? 20.047 11.312 -3.196 1.00 0.00 61 ASP A CA 18
ATOM 31138 C C . ASP A 1 11 ? 18.627 11.623 -2.735 1.00 0.00 61 ASP A C 18
ATOM 31139 O O . ASP A 1 11 ? 18.288 12.777 -2.470 1.00 0.00 61 ASP A O 18
ATOM 31148 N N . LEU A 1 12 ? 17.800 10.588 -2.644 1.00 0.00 62 LEU A N 18
ATOM 31149 C CA . LEU A 1 12 ? 16.415 10.750 -2.217 1.00 0.00 62 LEU A CA 18
ATOM 31150 C C . LEU A 1 12 ? 16.314 10.776 -0.695 1.00 0.00 62 LEU A C 18
ATOM 31151 O O . LEU A 1 12 ? 15.609 11.608 -0.122 1.00 0.00 62 LEU A O 18
ATOM 31167 N N . LEU A 1 13 ? 17.024 9.860 -0.045 1.00 0.00 63 LEU A N 18
ATOM 31168 C CA . LEU A 1 13 ? 17.016 9.779 1.412 1.00 0.00 63 LEU A CA 18
ATOM 31169 C C . LEU A 1 13 ? 17.123 11.167 2.035 1.00 0.00 63 LEU A C 18
ATOM 31170 O O . LEU A 1 13 ? 16.480 11.458 3.044 1.00 0.00 63 LEU A O 18
ATOM 31186 N N . LYS A 1 14 ? 17.938 12.022 1.427 1.00 0.00 64 LYS A N 18
ATOM 31187 C CA . LYS A 1 14 ? 18.127 13.382 1.919 1.00 0.00 64 LYS A CA 18
ATOM 31188 C C . LYS A 1 14 ? 16.798 13.992 2.355 1.00 0.00 64 LYS A C 18
ATOM 31189 O O . LYS A 1 14 ? 16.713 14.630 3.403 1.00 0.00 64 LYS A O 18
ATOM 31208 N N . GLU A 1 15 ? 15.765 13.791 1.543 1.00 0.00 65 GLU A N 18
ATOM 31209 C CA . GLU A 1 15 ? 14.441 14.321 1.847 1.00 0.00 65 GLU A CA 18
ATOM 31210 C C . GLU A 1 15 ? 13.673 13.376 2.766 1.00 0.00 65 GLU A C 18
ATOM 31211 O O . GLU A 1 15 ? 13.053 13.805 3.739 1.00 0.00 65 GLU A O 18
ATOM 31223 N N . PHE A 1 16 ? 13.720 12.086 2.450 1.00 0.00 66 PHE A N 18
ATOM 31224 C CA . PHE A 1 16 ? 13.028 11.079 3.245 1.00 0.00 66 PHE A CA 18
ATOM 31225 C C . PHE A 1 16 ? 14.013 10.299 4.112 1.00 0.00 66 PHE A C 18
ATOM 31226 O O . PHE A 1 16 ? 14.608 9.311 3.683 1.00 0.00 66 PHE A O 18
ATOM 31243 N N . PRO A 1 17 ? 14.189 10.754 5.362 1.00 0.00 67 PRO A N 18
ATOM 31244 C CA . PRO A 1 17 ? 15.101 10.115 6.315 1.00 0.00 67 PRO A CA 18
ATOM 31245 C C . PRO A 1 17 ? 14.594 8.753 6.778 1.00 0.00 67 PRO A C 18
ATOM 31246 O O . PRO A 1 17 ? 15.348 7.780 6.812 1.00 0.00 67 PRO A O 18
ATOM 31257 N N . GLN A 1 18 ? 13.315 8.692 7.132 1.00 0.00 68 GLN A N 18
ATOM 31258 C CA . GLN A 1 18 ? 12.709 7.448 7.592 1.00 0.00 68 GLN A CA 18
ATOM 31259 C C . GLN A 1 18 ? 11.594 7.004 6.651 1.00 0.00 68 GLN A C 18
ATOM 31260 O O . GLN A 1 18 ? 10.407 7.162 6.936 1.00 0.00 68 GLN A O 18
ATOM 31274 N N . PRO A 1 19 ? 11.983 6.434 5.500 1.00 0.00 69 PRO A N 18
ATOM 31275 C CA . PRO A 1 19 ? 11.031 5.955 4.493 1.00 0.00 69 PRO A CA 18
ATOM 31276 C C . PRO A 1 19 ? 10.265 4.722 4.959 1.00 0.00 69 PRO A C 18
ATOM 31277 O O . PRO A 1 19 ? 9.105 4.525 4.598 1.00 0.00 69 PRO A O 18
ATOM 31288 N N . LYS A 1 20 ? 10.922 3.893 5.763 1.00 0.00 70 LYS A N 18
ATOM 31289 C CA . LYS A 1 20 ? 10.303 2.678 6.281 1.00 0.00 70 LYS A CA 18
ATOM 31290 C C . LYS A 1 20 ? 9.124 3.013 7.189 1.00 0.00 70 LYS A C 18
ATOM 31291 O O . LYS A 1 20 ? 8.077 2.370 7.123 1.00 0.00 70 LYS A O 18
ATOM 31310 N N . ASN A 1 21 ? 9.301 4.023 8.034 1.00 0.00 71 ASN A N 18
ATOM 31311 C CA . ASN A 1 21 ? 8.250 4.443 8.953 1.00 0.00 71 ASN A CA 18
ATOM 31312 C C . ASN A 1 21 ? 7.315 5.449 8.288 1.00 0.00 71 ASN A C 18
ATOM 31313 O O . ASN A 1 21 ? 6.095 5.378 8.448 1.00 0.00 71 ASN A O 18
ATOM 31324 N N . LEU A 1 22 ? 7.894 6.383 7.543 1.00 0.00 72 LEU A N 18
ATOM 31325 C CA . LEU A 1 22 ? 7.113 7.403 6.852 1.00 0.00 72 LEU A CA 18
ATOM 31326 C C . LEU A 1 22 ? 6.138 6.768 5.865 1.00 0.00 72 LEU A C 18
ATOM 31327 O O . LEU A 1 22 ? 4.927 6.979 5.949 1.00 0.00 72 LEU A O 18
ATOM 31343 N N . LEU A 1 23 ? 6.673 5.988 4.933 1.00 0.00 73 LEU A N 18
ATOM 31344 C CA . LEU A 1 23 ? 5.851 5.319 3.931 1.00 0.00 73 LEU A CA 18
ATOM 31345 C C . LEU A 1 23 ? 4.748 4.498 4.591 1.00 0.00 73 LEU A C 18
ATOM 31346 O O . LEU A 1 23 ? 3.564 4.712 4.336 1.00 0.00 73 LEU A O 18
ATOM 31362 N N . ASN A 1 24 ? 5.146 3.559 5.443 1.00 0.00 74 ASN A N 18
ATOM 31363 C CA . ASN A 1 24 ? 4.191 2.706 6.142 1.00 0.00 74 ASN A CA 18
ATOM 31364 C C . ASN A 1 24 ? 3.116 3.543 6.828 1.00 0.00 74 ASN A C 18
ATOM 31365 O O . ASN A 1 24 ? 1.922 3.287 6.672 1.00 0.00 74 ASN A O 18
ATOM 31376 N N . SER A 1 25 ? 3.548 4.545 7.587 1.00 0.00 75 SER A N 18
ATOM 31377 C CA . SER A 1 25 ? 2.622 5.418 8.300 1.00 0.00 75 SER A CA 18
ATOM 31378 C C . SER A 1 25 ? 1.521 5.917 7.370 1.00 0.00 75 SER A C 18
ATOM 31379 O O . SER A 1 25 ? 0.348 5.953 7.741 1.00 0.00 75 SER A O 18
ATOM 31387 N N . VAL A 1 26 ? 1.908 6.303 6.158 1.00 0.00 76 VAL A N 18
ATOM 31388 C CA . VAL A 1 26 ? 0.955 6.800 5.173 1.00 0.00 76 VAL A CA 18
ATOM 31389 C C . VAL A 1 26 ? -0.194 5.817 4.976 1.00 0.00 76 VAL A C 18
ATOM 31390 O O . VAL A 1 26 ? -1.324 6.077 5.389 1.00 0.00 76 VAL A O 18
ATOM 31403 N N . ILE A 1 27 ? 0.103 4.688 4.342 1.00 0.00 77 ILE A N 18
ATOM 31404 C CA . ILE A 1 27 ? -0.905 3.665 4.092 1.00 0.00 77 ILE A CA 18
ATOM 31405 C C . ILE A 1 27 ? -1.579 3.228 5.388 1.00 0.00 77 ILE A C 18
ATOM 31406 O O . ILE A 1 27 ? -2.772 2.931 5.410 1.00 0.00 77 ILE A O 18
ATOM 31422 N N . GLY A 1 28 ? -0.804 3.192 6.468 1.00 0.00 78 GLY A N 18
ATOM 31423 C CA . GLY A 1 28 ? -1.343 2.792 7.755 1.00 0.00 78 GLY A CA 18
ATOM 31424 C C . GLY A 1 28 ? -2.501 3.666 8.195 1.00 0.00 78 GLY A C 18
ATOM 31425 O O . GLY A 1 28 ? -3.362 3.228 8.958 1.00 0.00 78 GLY A O 18
ATOM 31429 N N . ARG A 1 29 ? -2.521 4.905 7.716 1.00 0.00 79 ARG A N 18
ATOM 31430 C CA . ARG A 1 29 ? -3.580 5.843 8.067 1.00 0.00 79 ARG A CA 18
ATOM 31431 C C . ARG A 1 29 ? -4.741 5.748 7.081 1.00 0.00 79 ARG A C 18
ATOM 31432 O O . ARG A 1 29 ? -5.906 5.759 7.476 1.00 0.00 79 ARG A O 18
ATOM 31453 N N . ALA A 1 30 ? -4.413 5.654 5.796 1.00 0.00 80 ALA A N 18
ATOM 31454 C CA . ALA A 1 30 ? -5.427 5.555 4.754 1.00 0.00 80 ALA A CA 18
ATOM 31455 C C . ALA A 1 30 ? -6.256 4.285 4.914 1.00 0.00 80 ALA A C 18
ATOM 31456 O O . ALA A 1 30 ? -7.476 4.344 5.072 1.00 0.00 80 ALA A O 18
ATOM 31463 N N . LEU A 1 31 ? -5.587 3.138 4.872 1.00 0.00 81 LEU A N 18
ATOM 31464 C CA . LEU A 1 31 ? -6.263 1.853 5.011 1.00 0.00 81 LEU A CA 18
ATOM 31465 C C . LEU A 1 31 ? -6.163 1.338 6.444 1.00 0.00 81 LEU A C 18
ATOM 31466 O O . LEU A 1 31 ? -7.167 1.233 7.148 1.00 0.00 81 LEU A O 18
ATOM 31482 N N . GLY A 1 32 ? -4.944 1.020 6.870 1.00 0.00 82 GLY A N 18
ATOM 31483 C CA . GLY A 1 32 ? -4.736 0.522 8.217 1.00 0.00 82 GLY A CA 18
ATOM 31484 C C . GLY A 1 32 ? -3.407 -0.190 8.372 1.00 0.00 82 GLY A C 18
ATOM 31485 O O . GLY A 1 32 ? -3.104 -1.123 7.627 1.00 0.00 82 GLY A O 18
ATOM 31489 N N . ILE A 1 33 ? -2.611 0.251 9.340 1.00 0.00 83 ILE A N 18
ATOM 31490 C CA . ILE A 1 33 ? -1.307 -0.351 9.590 1.00 0.00 83 ILE A CA 18
ATOM 31491 C C . ILE A 1 33 ? -1.353 -1.863 9.399 1.00 0.00 83 ILE A C 18
ATOM 31492 O O . ILE A 1 33 ? -0.398 -2.467 8.910 1.00 0.00 83 ILE A O 18
ATOM 31508 N N . SER A 1 34 ? -2.471 -2.468 9.786 1.00 0.00 84 SER A N 18
ATOM 31509 C CA . SER A 1 34 ? -2.643 -3.911 9.659 1.00 0.00 84 SER A CA 18
ATOM 31510 C C . SER A 1 34 ? -2.592 -4.338 8.195 1.00 0.00 84 SER A C 18
ATOM 31511 O O . SER A 1 34 ? -1.846 -5.246 7.826 1.00 0.00 84 SER A O 18
ATOM 31519 N N . HIS A 1 35 ? -3.390 -3.675 7.364 1.00 0.00 85 HIS A N 18
ATOM 31520 C CA . HIS A 1 35 ? -3.437 -3.984 5.939 1.00 0.00 85 HIS A CA 18
ATOM 31521 C C . HIS A 1 35 ? -2.135 -3.582 5.253 1.00 0.00 85 HIS A C 18
ATOM 31522 O O . HIS A 1 35 ? -1.588 -4.335 4.448 1.00 0.00 85 HIS A O 18
ATOM 31536 N N . ALA A 1 36 ? -1.644 -2.390 5.577 1.00 0.00 86 ALA A N 18
ATOM 31537 C CA . ALA A 1 36 ? -0.406 -1.889 4.993 1.00 0.00 86 ALA A CA 18
ATOM 31538 C C . ALA A 1 36 ? 0.628 -3.001 4.860 1.00 0.00 86 ALA A C 18
ATOM 31539 O O . ALA A 1 36 ? 1.397 -3.037 3.899 1.00 0.00 86 ALA A O 18
ATOM 31546 N N . LYS A 1 37 ? 0.642 -3.908 5.831 1.00 0.00 87 LYS A N 18
ATOM 31547 C CA . LYS A 1 37 ? 1.582 -5.023 5.823 1.00 0.00 87 LYS A CA 18
ATOM 31548 C C . LYS A 1 37 ? 1.669 -5.652 4.436 1.00 0.00 87 LYS A C 18
ATOM 31549 O O . LYS A 1 37 ? 2.751 -5.758 3.859 1.00 0.00 87 LYS A O 18
ATOM 31568 N N . ASP A 1 38 ? 0.523 -6.065 3.906 1.00 0.00 88 ASP A N 18
ATOM 31569 C CA . ASP A 1 38 ? 0.470 -6.680 2.585 1.00 0.00 88 ASP A CA 18
ATOM 31570 C C . ASP A 1 38 ? 0.645 -5.632 1.490 1.00 0.00 88 ASP A C 18
ATOM 31571 O O . ASP A 1 38 ? 1.273 -5.891 0.463 1.00 0.00 88 ASP A O 18
ATOM 31580 N N . LYS A 1 39 ? 0.084 -4.449 1.715 1.00 0.00 89 LYS A N 18
ATOM 31581 C CA . LYS A 1 39 ? 0.178 -3.361 0.749 1.00 0.00 89 LYS A CA 18
ATOM 31582 C C . LYS A 1 39 ? 1.624 -3.136 0.321 1.00 0.00 89 LYS A C 18
ATOM 31583 O O . LYS A 1 39 ? 1.915 -2.984 -0.866 1.00 0.00 89 LYS A O 18
ATOM 31602 N N . LEU A 1 40 ? 2.528 -3.118 1.294 1.00 0.00 90 LEU A N 18
ATOM 31603 C CA . LEU A 1 40 ? 3.946 -2.913 1.018 1.00 0.00 90 LEU A CA 18
ATOM 31604 C C . LEU A 1 40 ? 4.715 -4.227 1.115 1.00 0.00 90 LEU A C 18
ATOM 31605 O O . LEU A 1 40 ? 4.881 -4.782 2.202 1.00 0.00 90 LEU A O 18
ATOM 31621 N N . VAL A 1 41 ? 5.184 -4.719 -0.027 1.00 0.00 91 VAL A N 18
ATOM 31622 C CA . VAL A 1 41 ? 5.938 -5.966 -0.071 1.00 0.00 91 VAL A CA 18
ATOM 31623 C C . VAL A 1 41 ? 7.403 -5.710 -0.404 1.00 0.00 91 VAL A C 18
ATOM 31624 O O . VAL A 1 41 ? 7.725 -4.825 -1.198 1.00 0.00 91 VAL A O 18
ATOM 31637 N N . TYR A 1 42 ? 8.288 -6.490 0.206 1.00 0.00 92 TYR A N 18
ATOM 31638 C CA . TYR A 1 42 ? 9.721 -6.347 -0.025 1.00 0.00 92 TYR A CA 18
ATOM 31639 C C . TYR A 1 42 ? 10.312 -7.633 -0.595 1.00 0.00 92 TYR A C 18
ATOM 31640 O O . TYR A 1 42 ? 10.267 -8.686 0.041 1.00 0.00 92 TYR A O 18
ATOM 31658 N N . VAL A 1 43 ? 10.866 -7.539 -1.799 1.00 0.00 93 VAL A N 18
ATOM 31659 C CA . VAL A 1 43 ? 11.468 -8.693 -2.456 1.00 0.00 93 VAL A CA 18
ATOM 31660 C C . VAL A 1 43 ? 12.990 -8.595 -2.455 1.00 0.00 93 VAL A C 18
ATOM 31661 O O . VAL A 1 43 ? 13.565 -7.700 -3.074 1.00 0.00 93 VAL A O 18
ATOM 31674 N N . HIS A 1 44 ? 13.636 -9.521 -1.754 1.00 0.00 94 HIS A N 18
ATOM 31675 C CA . HIS A 1 44 ? 15.093 -9.540 -1.673 1.00 0.00 94 HIS A CA 18
ATOM 31676 C C . HIS A 1 44 ? 15.690 -10.357 -2.813 1.00 0.00 94 HIS A C 18
ATOM 31677 O O . HIS A 1 44 ? 15.295 -11.500 -3.047 1.00 0.00 94 HIS A O 18
ATOM 31691 N N . THR A 1 45 ? 16.646 -9.765 -3.523 1.00 0.00 95 THR A N 18
ATOM 31692 C CA . THR A 1 45 ? 17.297 -10.437 -4.640 1.00 0.00 95 THR A CA 18
ATOM 31693 C C . THR A 1 45 ? 18.729 -10.823 -4.291 1.00 0.00 95 THR A C 18
ATOM 31694 O O . THR A 1 45 ? 19.434 -10.079 -3.609 1.00 0.00 95 THR A O 18
ATOM 31705 N N . ASN A 1 46 ? 19.155 -11.990 -4.762 1.00 0.00 96 ASN A N 18
ATOM 31706 C CA . ASN A 1 46 ? 20.505 -12.475 -4.499 1.00 0.00 96 ASN A CA 18
ATOM 31707 C C . ASN A 1 46 ? 21.283 -12.652 -5.800 1.00 0.00 96 ASN A C 18
ATOM 31708 O O . ASN A 1 46 ? 20.697 -12.841 -6.865 1.00 0.00 96 ASN A O 18
ATOM 31719 N N . GLY A 1 47 ? 22.607 -12.588 -5.704 1.00 0.00 97 GLY A N 18
ATOM 31720 C CA . GLY A 1 47 ? 23.444 -12.743 -6.879 1.00 0.00 97 GLY A CA 18
ATOM 31721 C C . GLY A 1 47 ? 24.593 -11.755 -6.908 1.00 0.00 97 GLY A C 18
ATOM 31722 O O . GLY A 1 47 ? 25.763 -12.127 -6.813 1.00 0.00 97 GLY A O 18
ATOM 31726 N N . PRO A 1 48 ? 24.263 -10.462 -7.043 1.00 0.00 98 PRO A N 18
ATOM 31727 C CA . PRO A 1 48 ? 25.262 -9.390 -7.088 1.00 0.00 98 PRO A CA 18
ATOM 31728 C C . PRO A 1 48 ? 25.944 -9.176 -5.741 1.00 0.00 98 PRO A C 18
ATOM 31729 O O . PRO A 1 48 ? 25.378 -9.482 -4.691 1.00 0.00 98 PRO A O 18
ATOM 31740 N N . LYS A 1 49 ? 27.163 -8.649 -5.777 1.00 0.00 99 LYS A N 18
ATOM 31741 C CA . LYS A 1 49 ? 27.923 -8.392 -4.559 1.00 0.00 99 LYS A CA 18
ATOM 31742 C C . LYS A 1 49 ? 27.058 -7.693 -3.516 1.00 0.00 99 LYS A C 18
ATOM 31743 O O . LYS A 1 49 ? 27.047 -8.075 -2.346 1.00 0.00 99 LYS A O 18
ATOM 31762 N N . LYS A 1 50 ? 26.331 -6.667 -3.947 1.00 0.00 100 LYS A N 18
ATOM 31763 C CA . LYS A 1 50 ? 25.460 -5.916 -3.052 1.00 0.00 100 LYS A CA 18
ATOM 31764 C C . LYS A 1 50 ? 24.055 -6.508 -3.036 1.00 0.00 100 LYS A C 18
ATOM 31765 O O . LYS A 1 50 ? 23.688 -7.286 -3.917 1.00 0.00 100 LYS A O 18
ATOM 31784 N N . LYS A 1 51 ? 23.271 -6.134 -2.030 1.00 0.00 101 LYS A N 18
ATOM 31785 C CA . LYS A 1 51 ? 21.904 -6.625 -1.901 1.00 0.00 101 LYS A CA 18
ATOM 31786 C C . LYS A 1 51 ? 20.906 -5.604 -2.437 1.00 0.00 101 LYS A C 18
ATOM 31787 O O . LYS A 1 51 ? 21.061 -4.400 -2.228 1.00 0.00 101 LYS A O 18
ATOM 31806 N N . LYS A 1 52 ? 19.881 -6.092 -3.127 1.00 0.00 102 LYS A N 18
ATOM 31807 C CA . LYS A 1 52 ? 18.854 -5.222 -3.690 1.00 0.00 102 LYS A CA 18
ATOM 31808 C C . LYS A 1 52 ? 17.460 -5.699 -3.295 1.00 0.00 102 LYS A C 18
ATOM 31809 O O . LYS A 1 52 ? 17.137 -6.880 -3.426 1.00 0.00 102 LYS A O 18
ATOM 31828 N N . VAL A 1 53 ? 16.637 -4.773 -2.813 1.00 0.00 103 VAL A N 18
ATOM 31829 C CA . VAL A 1 53 ? 15.277 -5.099 -2.402 1.00 0.00 103 VAL A CA 18
ATOM 31830 C C . VAL A 1 53 ? 14.254 -4.327 -3.228 1.00 0.00 103 VAL A C 18
ATOM 31831 O O . VAL A 1 53 ? 14.307 -3.100 -3.314 1.00 0.00 103 VAL A O 18
ATOM 31844 N N . THR A 1 54 ? 13.321 -5.055 -3.834 1.00 0.00 104 THR A N 18
ATOM 31845 C CA . THR A 1 54 ? 12.285 -4.439 -4.654 1.00 0.00 104 THR A CA 18
ATOM 31846 C C . THR A 1 54 ? 10.992 -4.264 -3.866 1.00 0.00 104 THR A C 18
ATOM 31847 O O . THR A 1 54 ? 10.308 -5.239 -3.550 1.00 0.00 104 THR A O 18
ATOM 31858 N N . LEU A 1 55 ? 10.661 -3.017 -3.551 1.00 0.00 105 LEU A N 18
ATOM 31859 C CA . LEU A 1 55 ? 9.448 -2.713 -2.799 1.00 0.00 105 LEU A CA 18
ATOM 31860 C C . LEU A 1 55 ? 8.231 -2.681 -3.719 1.00 0.00 105 LEU A C 18
ATOM 31861 O O . LEU A 1 55 ? 8.052 -1.741 -4.495 1.00 0.00 105 LEU A O 18
ATOM 31877 N N . HIS A 1 56 ? 7.397 -3.711 -3.625 1.00 0.00 106 HIS A N 18
ATOM 31878 C CA . HIS A 1 56 ? 6.195 -3.799 -4.447 1.00 0.00 106 HIS A CA 18
ATOM 31879 C C . HIS A 1 56 ? 4.999 -3.181 -3.729 1.00 0.00 106 HIS A C 18
ATOM 31880 O O . HIS A 1 56 ? 4.411 -3.797 -2.839 1.00 0.00 106 HIS A O 18
ATOM 31894 N N . ILE A 1 57 ? 4.646 -1.961 -4.120 1.00 0.00 107 ILE A N 18
ATOM 31895 C CA . ILE A 1 57 ? 3.521 -1.261 -3.513 1.00 0.00 107 ILE A CA 18
ATOM 31896 C C . ILE A 1 57 ? 2.238 -1.491 -4.305 1.00 0.00 107 ILE A C 18
ATOM 31897 O O . ILE A 1 57 ? 2.271 -1.675 -5.522 1.00 0.00 107 ILE A O 18
ATOM 31913 N N . LYS A 1 58 ? 1.108 -1.479 -3.606 1.00 0.00 108 LYS A N 18
ATOM 31914 C CA . LYS A 1 58 ? -0.188 -1.684 -4.243 1.00 0.00 108 LYS A CA 18
ATOM 31915 C C . LYS A 1 58 ? -1.062 -0.441 -4.109 1.00 0.00 108 LYS A C 18
ATOM 31916 O O . LYS A 1 58 ? -1.721 -0.028 -5.063 1.00 0.00 108 LYS A O 18
ATOM 31935 N N . TRP A 1 59 ? -1.063 0.150 -2.919 1.00 0.00 109 TRP A N 18
ATOM 31936 C CA . TRP A 1 59 ? -1.856 1.347 -2.662 1.00 0.00 109 TRP A CA 18
ATOM 31937 C C . TRP A 1 59 ? -0.986 2.598 -2.716 1.00 0.00 109 TRP A C 18
ATOM 31938 O O . TRP A 1 59 ? 0.138 2.623 -2.215 1.00 0.00 109 TRP A O 18
ATOM 31959 N N . PRO A 1 60 ? -1.517 3.662 -3.336 1.00 0.00 110 PRO A N 18
ATOM 31960 C CA . PRO A 1 60 ? -2.854 3.644 -3.936 1.00 0.00 110 PRO A CA 18
ATOM 31961 C C . PRO A 1 60 ? -2.920 2.763 -5.179 1.00 0.00 110 PRO A C 18
ATOM 31962 O O . PRO A 1 60 ? -3.886 2.028 -5.382 1.00 0.00 110 PRO A O 18
ATOM 31973 N N . LYS A 1 61 ? -1.885 2.840 -6.009 1.00 0.00 111 LYS A N 18
ATOM 31974 C CA . LYS A 1 61 ? -1.823 2.049 -7.232 1.00 0.00 111 LYS A CA 18
ATOM 31975 C C . LYS A 1 61 ? -0.714 1.006 -7.150 1.00 0.00 111 LYS A C 18
ATOM 31976 O O . LYS A 1 61 ? 0.108 1.031 -6.234 1.00 0.00 111 LYS A O 18
ATOM 31995 N N . SER A 1 62 ? -0.695 0.090 -8.113 1.00 0.00 112 SER A N 18
ATOM 31996 C CA . SER A 1 62 ? 0.312 -0.963 -8.148 1.00 0.00 112 SER A CA 18
ATOM 31997 C C . SER A 1 62 ? 1.625 -0.441 -8.724 1.00 0.00 112 SER A C 18
ATOM 31998 O O . SER A 1 62 ? 1.758 -0.263 -9.935 1.00 0.00 112 SER A O 18
ATOM 32006 N N . VAL A 1 63 ? 2.593 -0.195 -7.846 1.00 0.00 113 VAL A N 18
ATOM 32007 C CA . VAL A 1 63 ? 3.896 0.306 -8.266 1.00 0.00 113 VAL A CA 18
ATOM 32008 C C . VAL A 1 63 ? 5.024 -0.439 -7.561 1.00 0.00 113 VAL A C 18
ATOM 32009 O O . VAL A 1 63 ? 4.790 -1.183 -6.609 1.00 0.00 113 VAL A O 18
ATOM 32022 N N . GLU A 1 64 ? 6.249 -0.234 -8.036 1.00 0.00 114 GLU A N 18
ATOM 32023 C CA . GLU A 1 64 ? 7.414 -0.888 -7.451 1.00 0.00 114 GLU A CA 18
ATOM 32024 C C . GLU A 1 64 ? 8.648 0.004 -7.556 1.00 0.00 114 GLU A C 18
ATOM 32025 O O . GLU A 1 64 ? 8.748 0.840 -8.454 1.00 0.00 114 GLU A O 18
ATOM 32037 N N . VAL A 1 65 ? 9.585 -0.181 -6.632 1.00 0.00 115 VAL A N 18
ATOM 32038 C CA . VAL A 1 65 ? 10.812 0.605 -6.620 1.00 0.00 115 VAL A CA 18
ATOM 32039 C C . VAL A 1 65 ? 12.010 -0.253 -6.227 1.00 0.00 115 VAL A C 18
ATOM 32040 O O . VAL A 1 65 ? 11.851 -1.366 -5.728 1.00 0.00 115 VAL A O 18
ATOM 32053 N N . GLU A 1 66 ? 13.209 0.275 -6.455 1.00 0.00 116 GLU A N 18
ATOM 32054 C CA . GLU A 1 66 ? 14.434 -0.444 -6.125 1.00 0.00 116 GLU A CA 18
ATOM 32055 C C . GLU A 1 66 ? 15.062 0.109 -4.848 1.00 0.00 116 GLU A C 18
ATOM 32056 O O . GLU A 1 66 ? 15.000 1.308 -4.582 1.00 0.00 116 GLU A O 18
ATOM 32068 N N . GLY A 1 67 ? 15.666 -0.776 -4.062 1.00 0.00 117 GLY A N 18
ATOM 32069 C CA . GLY A 1 67 ? 16.296 -0.359 -2.822 1.00 0.00 117 GLY A CA 18
ATOM 32070 C C . GLY A 1 67 ? 17.629 -1.041 -2.592 1.00 0.00 117 GLY A C 18
ATOM 32071 O O . GLY A 1 67 ? 17.681 -2.233 -2.285 1.00 0.00 117 GLY A O 18
ATOM 32075 N N . TYR A 1 68 ? 18.712 -0.286 -2.740 1.00 0.00 118 TYR A N 18
ATOM 32076 C CA . TYR A 1 68 ? 20.053 -0.826 -2.550 1.00 0.00 118 TYR A CA 18
ATOM 32077 C C . TYR A 1 68 ? 20.562 -0.537 -1.141 1.00 0.00 118 TYR A C 18
ATOM 32078 O O . TYR A 1 68 ? 20.035 0.330 -0.444 1.00 0.00 118 TYR A O 18
ATOM 32096 N N . GLY A 1 69 ? 21.591 -1.270 -0.729 1.00 0.00 119 GLY A N 18
ATOM 32097 C CA . GLY A 1 69 ? 22.156 -1.078 0.594 1.00 0.00 119 GLY A CA 18
ATOM 32098 C C . GLY A 1 69 ? 23.123 -2.181 0.977 1.00 0.00 119 GLY A C 18
ATOM 32099 O O . GLY A 1 69 ? 22.838 -3.362 0.779 1.00 0.00 119 GLY A O 18
ATOM 32103 N N . SER A 1 70 ? 24.270 -1.795 1.527 1.00 0.00 120 SER A N 18
ATOM 32104 C CA . SER A 1 70 ? 25.285 -2.760 1.933 1.00 0.00 120 SER A CA 18
ATOM 32105 C C . SER A 1 70 ? 24.697 -3.801 2.881 1.00 0.00 120 SER A C 18
ATOM 32106 O O . SER A 1 70 ? 25.009 -4.988 2.789 1.00 0.00 120 SER A O 18
ATOM 32114 N N . LYS A 1 71 ? 23.843 -3.347 3.792 1.00 0.00 121 LYS A N 18
ATOM 32115 C CA . LYS A 1 71 ? 23.208 -4.236 4.757 1.00 0.00 121 LYS A CA 18
ATOM 32116 C C . LYS A 1 71 ? 21.755 -4.505 4.376 1.00 0.00 121 LYS A C 18
ATOM 32117 O O . LYS A 1 71 ? 21.210 -3.864 3.477 1.00 0.00 121 LYS A O 18
ATOM 32136 N N . LYS A 1 72 ? 21.134 -5.455 5.066 1.00 0.00 122 LYS A N 18
ATOM 32137 C CA . LYS A 1 72 ? 19.743 -5.807 4.802 1.00 0.00 122 LYS A CA 18
ATOM 32138 C C . LYS A 1 72 ? 18.836 -4.590 4.951 1.00 0.00 122 LYS A C 18
ATOM 32139 O O . LYS A 1 72 ? 18.112 -4.228 4.024 1.00 0.00 122 LYS A O 18
ATOM 32158 N N . ILE A 1 73 ? 18.882 -3.964 6.122 1.00 0.00 123 ILE A N 18
ATOM 32159 C CA . ILE A 1 73 ? 18.066 -2.786 6.390 1.00 0.00 123 ILE A CA 18
ATOM 32160 C C . ILE A 1 73 ? 18.331 -1.689 5.365 1.00 0.00 123 ILE A C 18
ATOM 32161 O O . ILE A 1 73 ? 17.404 -1.034 4.888 1.00 0.00 123 ILE A O 18
ATOM 32177 N N . ASP A 1 74 ? 19.602 -1.494 5.031 1.00 0.00 124 ASP A N 18
ATOM 32178 C CA . ASP A 1 74 ? 19.990 -0.477 4.060 1.00 0.00 124 ASP A CA 18
ATOM 32179 C C . ASP A 1 74 ? 19.247 -0.673 2.742 1.00 0.00 124 ASP A C 18
ATOM 32180 O O . ASP A 1 74 ? 18.727 0.280 2.164 1.00 0.00 124 ASP A O 18
ATOM 32189 N N . ALA A 1 75 ? 19.203 -1.916 2.273 1.00 0.00 125 ALA A N 18
ATOM 32190 C CA . ALA A 1 75 ? 18.524 -2.237 1.024 1.00 0.00 125 ALA A CA 18
ATOM 32191 C C . ALA A 1 75 ? 17.057 -1.822 1.074 1.00 0.00 125 ALA A C 18
ATOM 32192 O O . ALA A 1 75 ? 16.608 -1.000 0.277 1.00 0.00 125 ALA A O 18
ATOM 32199 N N . GLU A 1 76 ? 16.316 -2.398 2.016 1.00 0.00 126 GLU A N 18
ATOM 32200 C CA . GLU A 1 76 ? 14.900 -2.088 2.168 1.00 0.00 126 GLU A CA 18
ATOM 32201 C C . GLU A 1 76 ? 14.687 -0.588 2.345 1.00 0.00 126 GLU A C 18
ATOM 32202 O O . GLU A 1 76 ? 13.877 0.022 1.645 1.00 0.00 126 GLU A O 18
ATOM 32214 N N . ARG A 1 77 ? 15.418 0.001 3.285 1.00 0.00 127 ARG A N 18
ATOM 32215 C CA . ARG A 1 77 ? 15.309 1.430 3.555 1.00 0.00 127 ARG A CA 18
ATOM 32216 C C . ARG A 1 77 ? 15.257 2.227 2.255 1.00 0.00 127 ARG A C 18
ATOM 32217 O O . ARG A 1 77 ? 14.397 3.090 2.079 1.00 0.00 127 ARG A O 18
ATOM 32238 N N . GLN A 1 78 ? 16.182 1.931 1.348 1.00 0.00 128 GLN A N 18
ATOM 32239 C CA . GLN A 1 78 ? 16.242 2.621 0.065 1.00 0.00 128 GLN A CA 18
ATOM 32240 C C . GLN A 1 78 ? 14.962 2.397 -0.734 1.00 0.00 128 GLN A C 18
ATOM 32241 O O . GLN A 1 78 ? 14.340 3.348 -1.207 1.00 0.00 128 GLN A O 18
ATOM 32255 N N . ALA A 1 79 ? 14.574 1.134 -0.880 1.00 0.00 129 ALA A N 18
ATOM 32256 C CA . ALA A 1 79 ? 13.367 0.786 -1.619 1.00 0.00 129 ALA A CA 18
ATOM 32257 C C . ALA A 1 79 ? 12.205 1.694 -1.232 1.00 0.00 129 ALA A C 18
ATOM 32258 O O . ALA A 1 79 ? 11.554 2.286 -2.092 1.00 0.00 129 ALA A O 18
ATOM 32265 N N . ALA A 1 80 ? 11.949 1.798 0.068 1.00 0.00 130 ALA A N 18
ATOM 32266 C CA . ALA A 1 80 ? 10.866 2.635 0.569 1.00 0.00 130 ALA A CA 18
ATOM 32267 C C . ALA A 1 80 ? 11.047 4.085 0.135 1.00 0.00 130 ALA A C 18
ATOM 32268 O O . ALA A 1 80 ? 10.137 4.694 -0.426 1.00 0.00 130 ALA A O 18
ATOM 32275 N N . ALA A 1 81 ? 12.229 4.634 0.400 1.00 0.00 131 ALA A N 18
ATOM 32276 C CA . ALA A 1 81 ? 12.529 6.013 0.035 1.00 0.00 131 ALA A CA 18
ATOM 32277 C C . ALA A 1 81 ? 12.234 6.268 -1.439 1.00 0.00 131 ALA A C 18
ATOM 32278 O O . ALA A 1 81 ? 11.702 7.317 -1.802 1.00 0.00 131 ALA A O 18
ATOM 32285 N N . ALA A 1 82 ? 12.583 5.303 -2.283 1.00 0.00 132 ALA A N 18
ATOM 32286 C CA . ALA A 1 82 ? 12.354 5.423 -3.718 1.00 0.00 132 ALA A CA 18
ATOM 32287 C C . ALA A 1 82 ? 10.873 5.628 -4.022 1.00 0.00 132 ALA A C 18
ATOM 32288 O O . ALA A 1 82 ? 10.513 6.133 -5.084 1.00 0.00 132 ALA A O 18
ATOM 32295 N N . ALA A 1 83 ? 10.021 5.232 -3.082 1.00 0.00 133 ALA A N 18
ATOM 32296 C CA . ALA A 1 83 ? 8.580 5.374 -3.250 1.00 0.00 133 ALA A CA 18
ATOM 32297 C C . ALA A 1 83 ? 8.079 6.671 -2.623 1.00 0.00 133 ALA A C 18
ATOM 32298 O O . ALA A 1 83 ? 7.113 7.269 -3.098 1.00 0.00 133 ALA A O 18
ATOM 32305 N N . CYS A 1 84 ? 8.741 7.099 -1.553 1.00 0.00 134 CYS A N 18
ATOM 32306 C CA . CYS A 1 84 ? 8.361 8.325 -0.860 1.00 0.00 134 CYS A CA 18
ATOM 32307 C C . CYS A 1 84 ? 8.191 9.477 -1.845 1.00 0.00 134 CYS A C 18
ATOM 32308 O O . CYS A 1 84 ? 7.290 10.302 -1.699 1.00 0.00 134 CYS A O 18
ATOM 32316 N N . GLN A 1 85 ? 9.064 9.526 -2.846 1.00 0.00 135 GLN A N 18
ATOM 32317 C CA . GLN A 1 85 ? 9.012 10.578 -3.854 1.00 0.00 135 GLN A CA 18
ATOM 32318 C C . GLN A 1 85 ? 7.684 10.548 -4.604 1.00 0.00 135 GLN A C 18
ATOM 32319 O O . GLN A 1 85 ? 7.135 11.592 -4.958 1.00 0.00 135 GLN A O 18
ATOM 32333 N N . LEU A 1 86 ? 7.173 9.346 -4.843 1.00 0.00 136 LEU A N 18
ATOM 32334 C CA . LEU A 1 86 ? 5.908 9.179 -5.552 1.00 0.00 136 LEU A CA 18
ATOM 32335 C C . LEU A 1 86 ? 4.743 9.699 -4.716 1.00 0.00 136 LEU A C 18
ATOM 32336 O O . LEU A 1 86 ? 3.926 10.486 -5.194 1.00 0.00 136 LEU A O 18
ATOM 32352 N N . PHE A 1 87 ? 4.674 9.256 -3.465 1.00 0.00 137 PHE A N 18
ATOM 32353 C CA . PHE A 1 87 ? 3.610 9.677 -2.562 1.00 0.00 137 PHE A CA 18
ATOM 32354 C C . PHE A 1 87 ? 3.525 11.199 -2.495 1.00 0.00 137 PHE A C 18
ATOM 32355 O O . PHE A 1 87 ? 2.457 11.782 -2.685 1.00 0.00 137 PHE A O 18
ATOM 32372 N N . LYS A 1 88 ? 4.658 11.838 -2.222 1.00 0.00 138 LYS A N 18
ATOM 32373 C CA . LYS A 1 88 ? 4.714 13.292 -2.129 1.00 0.00 138 LYS A CA 18
ATOM 32374 C C . LYS A 1 88 ? 4.036 13.940 -3.332 1.00 0.00 138 LYS A C 18
ATOM 32375 O O . LYS A 1 88 ? 3.088 14.710 -3.182 1.00 0.00 138 LYS A O 18
ATOM 32394 N N . GLY A 1 89 ? 4.527 13.622 -4.526 1.00 0.00 139 GLY A N 18
ATOM 32395 C CA . GLY A 1 89 ? 3.955 14.182 -5.736 1.00 0.00 139 GLY A CA 18
ATOM 32396 C C . GLY A 1 89 ? 2.494 13.819 -5.909 1.00 0.00 139 GLY A C 18
ATOM 32397 O O . GLY A 1 89 ? 1.673 14.668 -6.254 1.00 0.00 139 GLY A O 18
ATOM 32401 N N . TRP A 1 90 ? 2.168 12.554 -5.669 1.00 0.00 140 TRP A N 18
ATOM 32402 C CA . TRP A 1 90 ? 0.795 12.080 -5.802 1.00 0.00 140 TRP A CA 18
ATOM 32403 C C . TRP A 1 90 ? -0.136 12.840 -4.864 1.00 0.00 140 TRP A C 18
ATOM 32404 O O . TRP A 1 90 ? -1.356 12.793 -5.012 1.00 0.00 140 TRP A O 18
ATOM 32425 N N . GLY A 1 91 ? 0.448 13.542 -3.897 1.00 0.00 141 GLY A N 18
ATOM 32426 C CA . GLY A 1 91 ? -0.345 14.303 -2.950 1.00 0.00 141 GLY A CA 18
ATOM 32427 C C . GLY A 1 91 ? -0.947 13.431 -1.865 1.00 0.00 141 GLY A C 18
ATOM 32428 O O . GLY A 1 91 ? -2.068 13.671 -1.416 1.00 0.00 141 GLY A O 18
ATOM 32432 N N . LEU A 1 92 ? -0.202 12.415 -1.445 1.00 0.00 142 LEU A N 18
ATOM 32433 C CA . LEU A 1 92 ? -0.669 11.502 -0.407 1.00 0.00 142 LEU A CA 18
ATOM 32434 C C . LEU A 1 92 ? -0.124 11.907 0.959 1.00 0.00 142 LEU A C 18
ATOM 32435 O O . LEU A 1 92 ? -0.792 11.737 1.980 1.00 0.00 142 LEU A O 18
ATOM 32451 N N . LEU A 1 93 ? 1.090 12.445 0.971 1.00 0.00 143 LEU A N 18
ATOM 32452 C CA . LEU A 1 93 ? 1.724 12.877 2.211 1.00 0.00 143 LEU A CA 18
ATOM 32453 C C . LEU A 1 93 ? 1.875 14.394 2.247 1.00 0.00 143 LEU A C 18
ATOM 32454 O O . LEU A 1 93 ? 1.711 15.020 3.293 1.00 0.00 143 LEU A O 18
ATOM 32470 N N . GLY A 1 94 ? 2.186 14.980 1.094 1.00 0.00 144 GLY A N 18
ATOM 32471 C CA . GLY A 1 94 ? 2.351 16.419 1.015 1.00 0.00 144 GLY A CA 18
ATOM 32472 C C . GLY A 1 94 ? 3.788 16.825 0.756 1.00 0.00 144 GLY A C 18
ATOM 32473 O O . GLY A 1 94 ? 4.652 15.990 0.484 1.00 0.00 144 GLY A O 18
ATOM 32477 N N . PRO A 1 95 ? 4.062 18.135 0.838 1.00 0.00 145 PRO A N 18
ATOM 32478 C CA . PRO A 1 95 ? 5.404 18.680 0.614 1.00 0.00 145 PRO A CA 18
ATOM 32479 C C . PRO A 1 95 ? 6.375 18.307 1.729 1.00 0.00 145 PRO A C 18
ATOM 32480 O O . PRO A 1 95 ? 7.516 17.925 1.469 1.00 0.00 145 PRO A O 18
ATOM 32491 N N . ARG A 1 96 ? 5.915 18.420 2.970 1.00 0.00 146 ARG A N 18
ATOM 32492 C CA . ARG A 1 96 ? 6.744 18.095 4.125 1.00 0.00 146 ARG A CA 18
ATOM 32493 C C . ARG A 1 96 ? 6.226 16.846 4.831 1.00 0.00 146 ARG A C 18
ATOM 32494 O O . ARG A 1 96 ? 6.164 16.796 6.059 1.00 0.00 146 ARG A O 18
ATOM 32515 N N . ASN A 1 97 ? 5.856 15.839 4.046 1.00 0.00 147 ASN A N 18
ATOM 32516 C CA . ASN A 1 97 ? 5.343 14.590 4.597 1.00 0.00 147 ASN A CA 18
ATOM 32517 C C . ASN A 1 97 ? 4.272 14.858 5.649 1.00 0.00 147 ASN A C 18
ATOM 32518 O O . ASN A 1 97 ? 4.270 14.246 6.717 1.00 0.00 147 ASN A O 18
ATOM 32529 N N . GLU A 1 98 ? 3.362 15.777 5.340 1.00 0.00 148 GLU A N 18
ATOM 32530 C CA . GLU A 1 98 ? 2.286 16.126 6.259 1.00 0.00 148 GLU A CA 18
ATOM 32531 C C . GLU A 1 98 ? 1.044 15.281 5.989 1.00 0.00 148 GLU A C 18
ATOM 32532 O O . GLU A 1 98 ? 0.139 15.700 5.266 1.00 0.00 148 GLU A O 18
ATOM 32544 N N . LEU A 1 99 ? 1.008 14.089 6.575 1.00 0.00 149 LEU A N 18
ATOM 32545 C CA . LEU A 1 99 ? -0.122 13.184 6.398 1.00 0.00 149 LEU A CA 18
ATOM 32546 C C . LEU A 1 99 ? -1.439 13.953 6.383 1.00 0.00 149 LEU A C 18
ATOM 32547 O O . LEU A 1 99 ? -1.521 15.075 6.884 1.00 0.00 149 LEU A O 18
ATOM 32563 N N . PHE A 1 100 ? -2.468 13.342 5.806 1.00 0.00 150 PHE A N 18
ATOM 32564 C CA . PHE A 1 100 ? -3.782 13.969 5.726 1.00 0.00 150 PHE A CA 18
ATOM 32565 C C . PHE A 1 100 ? -4.815 13.170 6.516 1.00 0.00 150 PHE A C 18
ATOM 32566 O O . PHE A 1 100 ? -4.490 12.156 7.134 1.00 0.00 150 PHE A O 18
ATOM 32583 N N . ASP A 1 101 ? -6.059 13.635 6.492 1.00 0.00 151 ASP A N 18
ATOM 32584 C CA . ASP A 1 101 ? -7.140 12.965 7.206 1.00 0.00 151 ASP A CA 18
ATOM 32585 C C . ASP A 1 101 ? -7.522 11.662 6.512 1.00 0.00 151 ASP A C 18
ATOM 32586 O O . ASP A 1 101 ? -7.471 11.561 5.287 1.00 0.00 151 ASP A O 18
ATOM 32595 N N . ALA A 1 102 ? -7.905 10.666 7.304 1.00 0.00 152 ALA A N 18
ATOM 32596 C CA . ALA A 1 102 ? -8.298 9.369 6.767 1.00 0.00 152 ALA A CA 18
ATOM 32597 C C . ALA A 1 102 ? -9.308 9.527 5.635 1.00 0.00 152 ALA A C 18
ATOM 32598 O O . ALA A 1 102 ? -9.137 8.963 4.555 1.00 0.00 152 ALA A O 18
ATOM 32605 N N . ALA A 1 103 ? -10.361 10.297 5.891 1.00 0.00 153 ALA A N 18
ATOM 32606 C CA . ALA A 1 103 ? -11.397 10.529 4.893 1.00 0.00 153 ALA A CA 18
ATOM 32607 C C . ALA A 1 103 ? -10.789 10.912 3.548 1.00 0.00 153 ALA A C 18
ATOM 32608 O O . ALA A 1 103 ? -11.046 10.266 2.532 1.00 0.00 153 ALA A O 18
ATOM 32615 N N . LYS A 1 104 ? -9.981 11.967 3.549 1.00 0.00 154 LYS A N 18
ATOM 32616 C CA . LYS A 1 104 ? -9.335 12.437 2.329 1.00 0.00 154 LYS A CA 18
ATOM 32617 C C . LYS A 1 104 ? -8.590 11.301 1.636 1.00 0.00 154 LYS A C 18
ATOM 32618 O O . LYS A 1 104 ? -8.711 11.114 0.425 1.00 0.00 154 LYS A O 18
ATOM 32637 N N . TYR A 1 105 ? -7.821 10.544 2.411 1.00 0.00 155 TYR A N 18
ATOM 32638 C CA . TYR A 1 105 ? -7.055 9.427 1.871 1.00 0.00 155 TYR A CA 18
ATOM 32639 C C . TYR A 1 105 ? -7.956 8.477 1.088 1.00 0.00 155 TYR A C 18
ATOM 32640 O O . TYR A 1 105 ? -7.633 8.078 -0.031 1.00 0.00 155 TYR A O 18
ATOM 32658 N N . ARG A 1 106 ? -9.089 8.120 1.684 1.00 0.00 156 ARG A N 18
ATOM 32659 C CA . ARG A 1 106 ? -10.037 7.216 1.044 1.00 0.00 156 ARG A CA 18
ATOM 32660 C C . ARG A 1 106 ? -10.363 7.685 -0.371 1.00 0.00 156 ARG A C 18
ATOM 32661 O O . ARG A 1 106 ? -10.560 6.872 -1.275 1.00 0.00 156 ARG A O 18
ATOM 32682 N N . VAL A 1 107 ? -10.419 9.000 -0.556 1.00 0.00 157 VAL A N 18
ATOM 32683 C CA . VAL A 1 107 ? -10.721 9.576 -1.861 1.00 0.00 157 VAL A CA 18
ATOM 32684 C C . VAL A 1 107 ? -9.469 9.659 -2.727 1.00 0.00 157 VAL A C 18
ATOM 32685 O O . VAL A 1 107 ? -9.499 9.330 -3.914 1.00 0.00 157 VAL A O 18
ATOM 32698 N N . LEU A 1 108 ? -8.369 10.099 -2.127 1.00 0.00 158 LEU A N 18
ATOM 32699 C CA . LEU A 1 108 ? -7.104 10.225 -2.844 1.00 0.00 158 LEU A CA 18
ATOM 32700 C C . LEU A 1 108 ? -6.774 8.939 -3.595 1.00 0.00 158 LEU A C 18
ATOM 32701 O O . LEU A 1 108 ? -6.184 8.974 -4.675 1.00 0.00 158 LEU A O 18
ATOM 32717 N N . ALA A 1 109 ? -7.161 7.807 -3.018 1.00 0.00 159 ALA A N 18
ATOM 32718 C CA . ALA A 1 109 ? -6.911 6.510 -3.635 1.00 0.00 159 ALA A CA 18
ATOM 32719 C C . ALA A 1 109 ? -7.912 6.230 -4.751 1.00 0.00 159 ALA A C 18
ATOM 32720 O O . ALA A 1 109 ? -7.546 5.734 -5.816 1.00 0.00 159 ALA A O 18
ATOM 32727 N N . ASP A 1 110 ? -9.176 6.550 -4.498 1.00 0.00 160 ASP A N 18
ATOM 32728 C CA . ASP A 1 110 ? -10.231 6.333 -5.482 1.00 0.00 160 ASP A CA 18
ATOM 32729 C C . ASP A 1 110 ? -9.812 6.858 -6.852 1.00 0.00 160 ASP A C 18
ATOM 32730 O O . ASP A 1 110 ? -9.936 6.161 -7.859 1.00 0.00 160 ASP A O 18
ATOM 32739 N N . ARG A 1 111 ? -9.318 8.091 -6.882 1.00 0.00 161 ARG A N 18
ATOM 32740 C CA . ARG A 1 111 ? -8.884 8.710 -8.128 1.00 0.00 161 ARG A CA 18
ATOM 32741 C C . ARG A 1 111 ? -7.922 7.797 -8.883 1.00 0.00 161 ARG A C 18
ATOM 32742 O O . ARG A 1 111 ? -7.926 7.754 -10.113 1.00 0.00 161 ARG A O 18
ATOM 32763 N N . PHE A 1 112 ? -7.098 7.068 -8.137 1.00 0.00 162 PHE A N 18
ATOM 32764 C CA . PHE A 1 112 ? -6.130 6.156 -8.734 1.00 0.00 162 PHE A CA 18
ATOM 32765 C C . PHE A 1 112 ? -6.787 4.829 -9.102 1.00 0.00 162 PHE A C 18
ATOM 32766 O O . PHE A 1 112 ? -6.265 4.070 -9.917 1.00 0.00 162 PHE A O 18
ATOM 32783 N N . GLY A 1 113 ? -7.936 4.555 -8.491 1.00 0.00 163 GLY A N 18
ATOM 32784 C CA . GLY A 1 113 ? -8.646 3.319 -8.766 1.00 0.00 163 GLY A CA 18
ATOM 32785 C C . GLY A 1 113 ? -8.899 2.506 -7.512 1.00 0.00 163 GLY A C 18
ATOM 32786 O O . GLY A 1 113 ? -8.030 1.759 -7.062 1.00 0.00 163 GLY A O 18
ATOM 32790 N N . SER A 1 114 ? -10.092 2.651 -6.945 1.00 0.00 164 SER A N 18
ATOM 32791 C CA . SER A 1 114 ? -10.455 1.927 -5.732 1.00 0.00 164 SER A CA 18
ATOM 32792 C C . SER A 1 114 ? -11.967 1.939 -5.525 1.00 0.00 164 SER A C 18
ATOM 32793 O O . SER A 1 114 ? -12.653 2.876 -5.929 1.00 0.00 164 SER A O 18
ATOM 32801 N N . GLY A 1 115 ? -12.479 0.888 -4.891 1.00 0.00 165 GLY A N 18
ATOM 32802 C CA . GLY A 1 115 ? -13.906 0.796 -4.641 1.00 0.00 165 GLY A CA 18
ATOM 32803 C C . GLY A 1 115 ? -14.224 0.001 -3.390 1.00 0.00 165 GLY A C 18
ATOM 32804 O O . GLY A 1 115 ? -13.410 -0.106 -2.472 1.00 0.00 165 GLY A O 18
ATOM 32808 N N . PRO A 1 116 ? -15.436 -0.573 -3.341 1.00 0.00 166 PRO A N 18
ATOM 32809 C CA . PRO A 1 116 ? -15.889 -1.371 -2.198 1.00 0.00 166 PRO A CA 18
ATOM 32810 C C . PRO A 1 116 ? -15.147 -2.699 -2.088 1.00 0.00 166 PRO A C 18
ATOM 32811 O O . PRO A 1 116 ? -15.475 -3.663 -2.780 1.00 0.00 166 PRO A O 18
ATOM 32822 N N . SER A 1 117 ? -14.146 -2.743 -1.215 1.00 0.00 167 SER A N 18
ATOM 32823 C CA . SER A 1 117 ? -13.356 -3.952 -1.017 1.00 0.00 167 SER A CA 18
ATOM 32824 C C . SER A 1 117 ? -14.222 -5.198 -1.177 1.00 0.00 167 SER A C 18
ATOM 32825 O O . SER A 1 117 ? -15.196 -5.389 -0.449 1.00 0.00 167 SER A O 18
ATOM 32833 N N . SER A 1 118 ? -13.858 -6.045 -2.135 1.00 0.00 168 SER A N 18
ATOM 32834 C CA . SER A 1 118 ? -14.602 -7.271 -2.395 1.00 0.00 168 SER A CA 18
ATOM 32835 C C . SER A 1 118 ? -14.051 -8.427 -1.565 1.00 0.00 168 SER A C 18
ATOM 32836 O O . SER A 1 118 ? -14.787 -9.086 -0.832 1.00 0.00 168 SER A O 18
ATOM 32844 N N . GLY A 1 119 ? -12.749 -8.666 -1.687 1.00 0.00 169 GLY A N 18
ATOM 32845 C CA . GLY A 1 119 ? -12.120 -9.742 -0.943 1.00 0.00 169 GLY A CA 18
ATOM 32846 C C . GLY A 1 119 ? -11.679 -10.884 -1.837 1.00 0.00 169 GLY A C 18
ATOM 32847 O O . GLY A 1 119 ? -10.496 -11.220 -1.889 1.00 0.00 169 GLY A O 18
ATOM 32851 N N . GLY A 1 1 ? 7.392 32.875 -15.077 1.00 0.00 51 GLY A N 19
ATOM 32852 C CA . GLY A 1 1 ? 7.703 31.496 -14.750 1.00 0.00 51 GLY A CA 19
ATOM 32853 C C . GLY A 1 1 ? 9.058 31.066 -15.276 1.00 0.00 51 GLY A C 19
ATOM 32854 O O . GLY A 1 1 ? 9.195 30.716 -16.448 1.00 0.00 51 GLY A O 19
ATOM 32858 N N . SER A 1 2 ? 10.064 31.094 -14.407 1.00 0.00 52 SER A N 19
ATOM 32859 C CA . SER A 1 2 ? 11.417 30.710 -14.791 1.00 0.00 52 SER A CA 19
ATOM 32860 C C . SER A 1 2 ? 11.479 29.228 -15.150 1.00 0.00 52 SER A C 19
ATOM 32861 O O . SER A 1 2 ? 10.513 28.490 -14.959 1.00 0.00 52 SER A O 19
ATOM 32869 N N . SER A 1 3 ? 12.624 28.800 -15.672 1.00 0.00 53 SER A N 19
ATOM 32870 C CA . SER A 1 3 ? 12.813 27.408 -16.063 1.00 0.00 53 SER A CA 19
ATOM 32871 C C . SER A 1 3 ? 12.318 26.465 -14.970 1.00 0.00 53 SER A C 19
ATOM 32872 O O . SER A 1 3 ? 11.431 25.644 -15.198 1.00 0.00 53 SER A O 19
ATOM 32880 N N . GLY A 1 4 ? 12.900 26.591 -13.781 1.00 0.00 54 GLY A N 19
ATOM 32881 C CA . GLY A 1 4 ? 12.506 25.744 -12.670 1.00 0.00 54 GLY A CA 19
ATOM 32882 C C . GLY A 1 4 ? 12.270 24.307 -13.091 1.00 0.00 54 GLY A C 19
ATOM 32883 O O . GLY A 1 4 ? 11.200 23.749 -12.846 1.00 0.00 54 GLY A O 19
ATOM 32887 N N . SER A 1 5 ? 13.270 23.707 -13.727 1.00 0.00 55 SER A N 19
ATOM 32888 C CA . SER A 1 5 ? 13.165 22.328 -14.188 1.00 0.00 55 SER A CA 19
ATOM 32889 C C . SER A 1 5 ? 14.064 21.409 -13.366 1.00 0.00 55 SER A C 19
ATOM 32890 O O . SER A 1 5 ? 15.289 21.477 -13.458 1.00 0.00 55 SER A O 19
ATOM 32898 N N . SER A 1 6 ? 13.445 20.551 -12.561 1.00 0.00 56 SER A N 19
ATOM 32899 C CA . SER A 1 6 ? 14.187 19.622 -11.718 1.00 0.00 56 SER A CA 19
ATOM 32900 C C . SER A 1 6 ? 15.259 18.894 -12.525 1.00 0.00 56 SER A C 19
ATOM 32901 O O . SER A 1 6 ? 14.952 18.051 -13.367 1.00 0.00 56 SER A O 19
ATOM 32909 N N . GLY A 1 7 ? 16.518 19.228 -12.260 1.00 0.00 57 GLY A N 19
ATOM 32910 C CA . GLY A 1 7 ? 17.617 18.598 -12.969 1.00 0.00 57 GLY A CA 19
ATOM 32911 C C . GLY A 1 7 ? 18.023 17.275 -12.352 1.00 0.00 57 GLY A C 19
ATOM 32912 O O . GLY A 1 7 ? 17.186 16.550 -11.815 1.00 0.00 57 GLY A O 19
ATOM 32916 N N . ALA A 1 8 ? 19.311 16.958 -12.429 1.00 0.00 58 ALA A N 19
ATOM 32917 C CA . ALA A 1 8 ? 19.827 15.713 -11.873 1.00 0.00 58 ALA A CA 19
ATOM 32918 C C . ALA A 1 8 ? 19.417 15.553 -10.413 1.00 0.00 58 ALA A C 19
ATOM 32919 O O . ALA A 1 8 ? 20.078 16.072 -9.513 1.00 0.00 58 ALA A O 19
ATOM 32926 N N . SER A 1 9 ? 18.324 14.833 -10.185 1.00 0.00 59 SER A N 19
ATOM 32927 C CA . SER A 1 9 ? 17.824 14.608 -8.833 1.00 0.00 59 SER A CA 19
ATOM 32928 C C . SER A 1 9 ? 18.969 14.290 -7.877 1.00 0.00 59 SER A C 19
ATOM 32929 O O . SER A 1 9 ? 20.052 13.888 -8.300 1.00 0.00 59 SER A O 19
ATOM 32937 N N . ARG A 1 10 ? 18.719 14.472 -6.584 1.00 0.00 60 ARG A N 19
ATOM 32938 C CA . ARG A 1 10 ? 19.728 14.205 -5.566 1.00 0.00 60 ARG A CA 19
ATOM 32939 C C . ARG A 1 10 ? 19.260 13.114 -4.609 1.00 0.00 60 ARG A C 19
ATOM 32940 O O . ARG A 1 10 ? 18.111 12.675 -4.667 1.00 0.00 60 ARG A O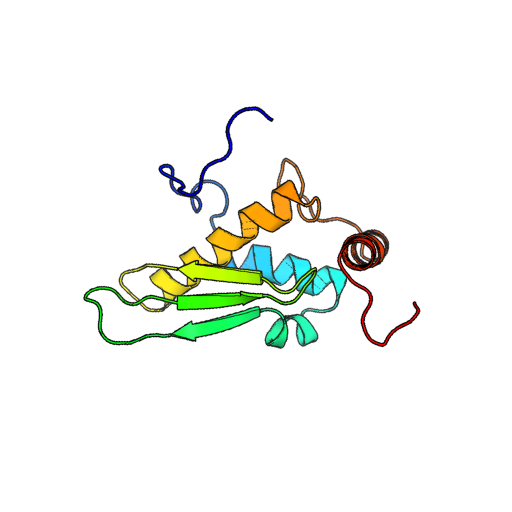 19
ATOM 32961 N N . ASP A 1 11 ? 20.156 12.681 -3.729 1.00 0.00 61 ASP A N 19
ATOM 32962 C CA . ASP A 1 11 ? 19.834 11.641 -2.758 1.00 0.00 61 ASP A CA 19
ATOM 32963 C C . ASP A 1 11 ? 18.414 11.813 -2.228 1.00 0.00 61 ASP A C 19
ATOM 32964 O O . ASP A 1 11 ? 18.085 12.835 -1.624 1.00 0.00 61 ASP A O 19
ATOM 32973 N N . LEU A 1 12 ? 17.576 10.809 -2.460 1.00 0.00 62 LEU A N 19
ATOM 32974 C CA . LEU A 1 12 ? 16.190 10.849 -2.006 1.00 0.00 62 LEU A CA 19
ATOM 32975 C C . LEU A 1 12 ? 16.115 10.849 -0.483 1.00 0.00 62 LEU A C 19
ATOM 32976 O O . LEU A 1 12 ? 15.419 11.671 0.115 1.00 0.00 62 LEU A O 19
ATOM 32992 N N . LEU A 1 13 ? 16.838 9.925 0.140 1.00 0.00 63 LEU A N 19
ATOM 32993 C CA . LEU A 1 13 ? 16.856 9.819 1.595 1.00 0.00 63 LEU A CA 19
ATOM 32994 C C . LEU A 1 13 ? 16.972 11.197 2.239 1.00 0.00 63 LEU A C 19
ATOM 32995 O O . LEU A 1 13 ? 16.405 11.446 3.304 1.00 0.00 63 LEU A O 19
ATOM 33011 N N . LYS A 1 14 ? 17.708 12.090 1.586 1.00 0.00 64 LYS A N 19
ATOM 33012 C CA . LYS A 1 14 ? 17.896 13.444 2.093 1.00 0.00 64 LYS A CA 19
ATOM 33013 C C . LYS A 1 14 ? 16.576 14.031 2.580 1.00 0.00 64 LYS A C 19
ATOM 33014 O O . LYS A 1 14 ? 16.521 14.672 3.629 1.00 0.00 64 LYS A O 19
ATOM 33033 N N . GLU A 1 15 ? 15.514 13.807 1.812 1.00 0.00 65 GLU A N 19
ATOM 33034 C CA . GLU A 1 15 ? 14.194 14.314 2.167 1.00 0.00 65 GLU A CA 19
ATOM 33035 C C . GLU A 1 15 ? 13.446 13.316 3.046 1.00 0.00 65 GLU A C 19
ATOM 33036 O O . GLU A 1 15 ? 12.760 13.699 3.994 1.00 0.00 65 GLU A O 19
ATOM 33048 N N . PHE A 1 16 ? 13.584 12.034 2.725 1.00 0.00 66 PHE A N 19
ATOM 33049 C CA . PHE A 1 16 ? 12.921 10.980 3.484 1.00 0.00 66 PHE A CA 19
ATOM 33050 C C . PHE A 1 16 ? 13.924 10.213 4.340 1.00 0.00 66 PHE A C 19
ATOM 33051 O O . PHE A 1 16 ? 14.481 9.196 3.928 1.00 0.00 66 PHE A O 19
ATOM 33068 N N . PRO A 1 17 ? 14.162 10.713 5.562 1.00 0.00 67 PRO A N 19
ATOM 33069 C CA . PRO A 1 17 ? 15.098 10.091 6.503 1.00 0.00 67 PRO A CA 19
ATOM 33070 C C . PRO A 1 17 ? 14.583 8.761 7.040 1.00 0.00 67 PRO A C 19
ATOM 33071 O O . PRO A 1 17 ? 15.336 7.793 7.151 1.00 0.00 67 PRO A O 19
ATOM 33082 N N . GLN A 1 18 ? 13.297 8.720 7.372 1.00 0.00 68 GLN A N 19
ATOM 33083 C CA . GLN A 1 18 ? 12.682 7.507 7.898 1.00 0.00 68 GLN A CA 19
ATOM 33084 C C . GLN A 1 18 ? 11.601 6.991 6.954 1.00 0.00 68 GLN A C 19
ATOM 33085 O O . GLN A 1 18 ? 10.404 7.123 7.211 1.00 0.00 68 GLN A O 19
ATOM 33099 N N . PRO A 1 19 ? 12.029 6.390 5.834 1.00 0.00 69 PRO A N 19
ATOM 33100 C CA . PRO A 1 19 ? 11.113 5.842 4.829 1.00 0.00 69 PRO A CA 19
ATOM 33101 C C . PRO A 1 19 ? 10.377 4.604 5.330 1.00 0.00 69 PRO A C 19
ATOM 33102 O O . PRO A 1 19 ? 9.301 4.266 4.835 1.00 0.00 69 PRO A O 19
ATOM 33113 N N . LYS A 1 20 ? 10.963 3.930 6.314 1.00 0.00 70 LYS A N 19
ATOM 33114 C CA . LYS A 1 20 ? 10.362 2.730 6.883 1.00 0.00 70 LYS A CA 19
ATOM 33115 C C . LYS A 1 20 ? 9.096 3.072 7.663 1.00 0.00 70 LYS A C 19
ATOM 33116 O O . LYS A 1 20 ? 8.117 2.328 7.632 1.00 0.00 70 LYS A O 19
ATOM 33135 N N . ASN A 1 21 ? 9.124 4.204 8.359 1.00 0.00 71 ASN A N 19
ATOM 33136 C CA . ASN A 1 21 ? 7.978 4.645 9.146 1.00 0.00 71 ASN A CA 19
ATOM 33137 C C . ASN A 1 21 ? 7.088 5.581 8.334 1.00 0.00 71 ASN A C 19
ATOM 33138 O O . ASN A 1 21 ? 5.862 5.545 8.449 1.00 0.00 71 ASN A O 19
ATOM 33149 N N . LEU A 1 22 ? 7.712 6.416 7.512 1.00 0.00 72 LEU A N 19
ATOM 33150 C CA . LEU A 1 22 ? 6.978 7.362 6.678 1.00 0.00 72 LEU A CA 19
ATOM 33151 C C . LEU A 1 22 ? 6.016 6.633 5.745 1.00 0.00 72 LEU A C 19
ATOM 33152 O O . LEU A 1 22 ? 4.798 6.767 5.864 1.00 0.00 72 LEU A O 19
ATOM 33168 N N . LEU A 1 23 ? 6.571 5.860 4.819 1.00 0.00 73 LEU A N 19
ATOM 33169 C CA . LEU A 1 23 ? 5.763 5.106 3.866 1.00 0.00 73 LEU A CA 19
ATOM 33170 C C . LEU A 1 23 ? 4.683 4.304 4.584 1.00 0.00 73 LEU A C 19
ATOM 33171 O O . LEU A 1 23 ? 3.494 4.462 4.311 1.00 0.00 73 LEU A O 19
ATOM 33187 N N . ASN A 1 24 ? 5.105 3.443 5.505 1.00 0.00 74 ASN A N 19
ATOM 33188 C CA . ASN A 1 24 ? 4.173 2.617 6.264 1.00 0.00 74 ASN A CA 19
ATOM 33189 C C . ASN A 1 24 ? 3.081 3.472 6.899 1.00 0.00 74 ASN A C 19
ATOM 33190 O O . ASN A 1 24 ? 1.895 3.162 6.791 1.00 0.00 74 ASN A O 19
ATOM 33201 N N . SER A 1 25 ? 3.491 4.549 7.561 1.00 0.00 75 SER A N 19
ATOM 33202 C CA . SER A 1 25 ? 2.548 5.448 8.217 1.00 0.00 75 SER A CA 19
ATOM 33203 C C . SER A 1 25 ? 1.428 5.852 7.262 1.00 0.00 75 SER A C 19
ATOM 33204 O O . SER A 1 25 ? 0.258 5.897 7.642 1.00 0.00 75 SER A O 19
ATOM 33212 N N . VAL A 1 26 ? 1.797 6.145 6.019 1.00 0.00 76 VAL A N 19
ATOM 33213 C CA . VAL A 1 26 ? 0.825 6.544 5.008 1.00 0.00 76 VAL A CA 19
ATOM 33214 C C . VAL A 1 26 ? -0.292 5.514 4.881 1.00 0.00 76 VAL A C 19
ATOM 33215 O O . VAL A 1 26 ? -1.411 5.737 5.344 1.00 0.00 76 VAL A O 19
ATOM 33228 N N . ILE A 1 27 ? 0.020 4.386 4.252 1.00 0.00 77 ILE A N 19
ATOM 33229 C CA . ILE A 1 27 ? -0.957 3.321 4.067 1.00 0.00 77 ILE A CA 19
ATOM 33230 C C . ILE A 1 27 ? -1.575 2.903 5.397 1.00 0.00 77 ILE A C 19
ATOM 33231 O O . ILE A 1 27 ? -2.685 2.376 5.440 1.00 0.00 77 ILE A O 19
ATOM 33247 N N . GLY A 1 28 ? -0.846 3.144 6.483 1.00 0.00 78 GLY A N 19
ATOM 33248 C CA . GLY A 1 28 ? -1.339 2.789 7.801 1.00 0.00 78 GLY A CA 19
ATOM 33249 C C . GLY A 1 28 ? -2.441 3.715 8.277 1.00 0.00 78 GLY A C 19
ATOM 33250 O O . GLY A 1 28 ? -3.275 3.328 9.096 1.00 0.00 78 GLY A O 19
ATOM 33254 N N . ARG A 1 29 ? -2.443 4.941 7.766 1.00 0.00 79 ARG A N 19
ATOM 33255 C CA . ARG A 1 29 ? -3.449 5.926 8.146 1.00 0.00 79 ARG A CA 19
ATOM 33256 C C . ARG A 1 29 ? -4.620 5.913 7.168 1.00 0.00 79 ARG A C 19
ATOM 33257 O O . ARG A 1 29 ? -5.768 6.127 7.557 1.00 0.00 79 ARG A O 19
ATOM 33278 N N . ALA A 1 30 ? -4.321 5.659 5.898 1.00 0.00 80 ALA A N 19
ATOM 33279 C CA . ALA A 1 30 ? -5.349 5.617 4.866 1.00 0.00 80 ALA A CA 19
ATOM 33280 C C . ALA A 1 30 ? -6.206 4.362 4.996 1.00 0.00 80 ALA A C 19
ATOM 33281 O O . ALA A 1 30 ? -7.427 4.444 5.139 1.00 0.00 80 ALA A O 19
ATOM 33288 N N . LEU A 1 31 ? -5.561 3.202 4.945 1.00 0.00 81 LEU A N 19
ATOM 33289 C CA . LEU A 1 31 ? -6.265 1.930 5.056 1.00 0.00 81 LEU A CA 19
ATOM 33290 C C . LEU A 1 31 ? -6.146 1.364 6.468 1.00 0.00 81 LEU A C 19
ATOM 33291 O O . LEU A 1 31 ? -7.143 1.203 7.169 1.00 0.00 81 LEU A O 19
ATOM 33307 N N . GLY A 1 32 ? -4.917 1.065 6.879 1.00 0.00 82 GLY A N 19
ATOM 33308 C CA . GLY A 1 32 ? -4.690 0.522 8.205 1.00 0.00 82 GLY A CA 19
ATOM 33309 C C . GLY A 1 32 ? -3.367 -0.211 8.313 1.00 0.00 82 GLY A C 19
ATOM 33310 O O . GLY A 1 32 ? -3.089 -1.121 7.532 1.00 0.00 82 GLY A O 19
ATOM 33314 N N . ILE A 1 33 ? -2.550 0.186 9.283 1.00 0.00 83 ILE A N 19
ATOM 33315 C CA . ILE A 1 33 ? -1.250 -0.439 9.489 1.00 0.00 83 ILE A CA 19
ATOM 33316 C C . ILE A 1 33 ? -1.323 -1.946 9.265 1.00 0.00 83 ILE A C 19
ATOM 33317 O O . ILE A 1 33 ? -0.419 -2.541 8.678 1.00 0.00 83 ILE A O 19
ATOM 33333 N N . SER A 1 34 ? -2.406 -2.557 9.734 1.00 0.00 84 SER A N 19
ATOM 33334 C CA . SER A 1 34 ? -2.597 -3.995 9.586 1.00 0.00 84 SER A CA 19
ATOM 33335 C C . SER A 1 34 ? -2.619 -4.391 8.113 1.00 0.00 84 SER A C 19
ATOM 33336 O O . SER A 1 34 ? -1.895 -5.293 7.689 1.00 0.00 84 SER A O 19
ATOM 33344 N N . HIS A 1 35 ? -3.457 -3.711 7.336 1.00 0.00 85 HIS A N 19
ATOM 33345 C CA . HIS A 1 35 ? -3.575 -3.991 5.910 1.00 0.00 85 HIS A CA 19
ATOM 33346 C C . HIS A 1 35 ? -2.285 -3.634 5.178 1.00 0.00 85 HIS A C 19
ATOM 33347 O O . HIS A 1 35 ? -1.800 -4.400 4.345 1.00 0.00 85 HIS A O 19
ATOM 33361 N N . ALA A 1 36 ? -1.735 -2.466 5.493 1.00 0.00 86 ALA A N 19
ATOM 33362 C CA . ALA A 1 36 ? -0.501 -2.008 4.866 1.00 0.00 86 ALA A CA 19
ATOM 33363 C C . ALA A 1 36 ? 0.518 -3.138 4.770 1.00 0.00 86 ALA A C 19
ATOM 33364 O O . ALA A 1 36 ? 1.226 -3.267 3.772 1.00 0.00 86 ALA A O 19
ATOM 33371 N N . LYS A 1 37 ? 0.588 -3.956 5.815 1.00 0.00 87 LYS A N 19
ATOM 33372 C CA . LYS A 1 37 ? 1.520 -5.076 5.850 1.00 0.00 87 LYS A CA 19
ATOM 33373 C C . LYS A 1 37 ? 1.626 -5.739 4.480 1.00 0.00 87 LYS A C 19
ATOM 33374 O O . LYS A 1 37 ? 2.700 -5.778 3.880 1.00 0.00 87 LYS A O 19
ATOM 33393 N N . ASP A 1 38 ? 0.504 -6.256 3.990 1.00 0.00 88 ASP A N 19
ATOM 33394 C CA . ASP A 1 38 ? 0.470 -6.914 2.689 1.00 0.00 88 ASP A CA 19
ATOM 33395 C C . ASP A 1 38 ? 0.699 -5.909 1.565 1.00 0.00 88 ASP A C 19
ATOM 33396 O O . ASP A 1 38 ? 1.476 -6.157 0.643 1.00 0.00 88 ASP A O 19
ATOM 33405 N N . LYS A 1 39 ? 0.016 -4.772 1.648 1.00 0.00 89 LYS A N 19
ATOM 33406 C CA . LYS A 1 39 ? 0.143 -3.727 0.638 1.00 0.00 89 LYS A CA 19
ATOM 33407 C C . LYS A 1 39 ? 1.608 -3.492 0.281 1.00 0.00 89 LYS A C 19
ATOM 33408 O O . LYS A 1 39 ? 1.960 -3.379 -0.894 1.00 0.00 89 LYS A O 19
ATOM 33427 N N . LEU A 1 40 ? 2.456 -3.420 1.300 1.00 0.00 90 LEU A N 19
ATOM 33428 C CA . LEU A 1 40 ? 3.884 -3.200 1.093 1.00 0.00 90 LEU A CA 19
ATOM 33429 C C . LEU A 1 40 ? 4.656 -4.513 1.180 1.00 0.00 90 LEU A C 19
ATOM 33430 O O . LEU A 1 40 ? 4.847 -5.062 2.266 1.00 0.00 90 LEU A O 19
ATOM 33446 N N . VAL A 1 41 ? 5.098 -5.011 0.030 1.00 0.00 91 VAL A N 19
ATOM 33447 C CA . VAL A 1 41 ? 5.852 -6.257 -0.024 1.00 0.00 91 VAL A CA 19
ATOM 33448 C C . VAL A 1 41 ? 7.321 -5.997 -0.339 1.00 0.00 91 VAL A C 19
ATOM 33449 O O . VAL A 1 41 ? 7.648 -5.147 -1.167 1.00 0.00 91 VAL A O 19
ATOM 33462 N N . TYR A 1 42 ? 8.203 -6.736 0.326 1.00 0.00 92 TYR A N 19
ATOM 33463 C CA . TYR A 1 42 ? 9.638 -6.585 0.118 1.00 0.00 92 TYR A CA 19
ATOM 33464 C C . TYR A 1 42 ? 10.254 -7.883 -0.395 1.00 0.00 92 TYR A C 19
ATOM 33465 O O . TYR A 1 42 ? 10.304 -8.885 0.318 1.00 0.00 92 TYR A O 19
ATOM 33483 N N . VAL A 1 43 ? 10.723 -7.856 -1.639 1.00 0.00 93 VAL A N 19
ATOM 33484 C CA . VAL A 1 43 ? 11.338 -9.029 -2.249 1.00 0.00 93 VAL A CA 19
ATOM 33485 C C . VAL A 1 43 ? 12.859 -8.962 -2.158 1.00 0.00 93 VAL A C 19
ATOM 33486 O O . VAL A 1 43 ? 13.498 -8.163 -2.842 1.00 0.00 93 VAL A O 19
ATOM 33499 N N . HIS A 1 44 ? 13.433 -9.808 -1.308 1.00 0.00 94 HIS A N 19
ATOM 33500 C CA . HIS A 1 44 ? 14.879 -9.847 -1.128 1.00 0.00 94 HIS A CA 19
ATOM 33501 C C . HIS A 1 44 ? 15.558 -10.520 -2.317 1.00 0.00 94 HIS A C 19
ATOM 33502 O O . HIS A 1 44 ? 15.252 -11.665 -2.654 1.00 0.00 94 HIS A O 19
ATOM 33516 N N . THR A 1 45 ? 16.480 -9.803 -2.951 1.00 0.00 95 THR A N 19
ATOM 33517 C CA . THR A 1 45 ? 17.199 -10.330 -4.104 1.00 0.00 95 THR A CA 19
ATOM 33518 C C . THR A 1 45 ? 18.701 -10.365 -3.845 1.00 0.00 95 THR A C 19
ATOM 33519 O O . THR A 1 45 ? 19.187 -9.783 -2.876 1.00 0.00 95 THR A O 19
ATOM 33530 N N . ASN A 1 46 ? 19.431 -11.052 -4.717 1.00 0.00 96 ASN A N 19
ATOM 33531 C CA . ASN A 1 46 ? 20.879 -11.164 -4.583 1.00 0.00 96 ASN A CA 19
ATOM 33532 C C . ASN A 1 46 ? 21.570 -10.928 -5.922 1.00 0.00 96 ASN A C 19
ATOM 33533 O O . ASN A 1 46 ? 21.407 -11.706 -6.862 1.00 0.00 96 ASN A O 19
ATOM 33544 N N . GLY A 1 47 ? 22.343 -9.849 -6.002 1.00 0.00 97 GLY A N 19
ATOM 33545 C CA . GLY A 1 47 ? 23.047 -9.530 -7.230 1.00 0.00 97 GLY A CA 19
ATOM 33546 C C . GLY A 1 47 ? 24.551 -9.657 -7.086 1.00 0.00 97 GLY A C 19
ATOM 33547 O O . GLY A 1 47 ? 25.054 -10.420 -6.261 1.00 0.00 97 GLY A O 19
ATOM 33551 N N . PRO A 1 48 ? 25.294 -8.897 -7.904 1.00 0.00 98 PRO A N 19
ATOM 33552 C CA . PRO A 1 48 ? 26.760 -8.911 -7.883 1.00 0.00 98 PRO A CA 19
ATOM 33553 C C . PRO A 1 48 ? 27.328 -8.277 -6.618 1.00 0.00 98 PRO A C 19
ATOM 33554 O O . PRO A 1 48 ? 27.455 -7.056 -6.526 1.00 0.00 98 PRO A O 19
ATOM 33565 N N . LYS A 1 49 ? 27.669 -9.114 -5.644 1.00 0.00 99 LYS A N 19
ATOM 33566 C CA . LYS A 1 49 ? 28.226 -8.636 -4.384 1.00 0.00 99 LYS A CA 19
ATOM 33567 C C . LYS A 1 49 ? 27.447 -7.431 -3.867 1.00 0.00 99 LYS A C 19
ATOM 33568 O O . LYS A 1 49 ? 28.002 -6.561 -3.197 1.00 0.00 99 LYS A O 19
ATOM 33587 N N . LYS A 1 50 ? 26.157 -7.386 -4.183 1.00 0.00 100 LYS A N 19
ATOM 33588 C CA . LYS A 1 50 ? 25.300 -6.289 -3.749 1.00 0.00 100 LYS A CA 19
ATOM 33589 C C . LYS A 1 50 ? 23.905 -6.795 -3.398 1.00 0.00 100 LYS A C 19
ATOM 33590 O O . LYS A 1 50 ? 23.375 -7.692 -4.054 1.00 0.00 100 LYS A O 19
ATOM 33609 N N . LYS A 1 51 ? 23.313 -6.213 -2.360 1.00 0.00 101 LYS A N 19
ATOM 33610 C CA . LYS A 1 51 ? 21.977 -6.603 -1.923 1.00 0.00 101 LYS A CA 19
ATOM 33611 C C . LYS A 1 51 ? 20.927 -5.633 -2.455 1.00 0.00 101 LYS A C 19
ATOM 33612 O O . LYS A 1 51 ? 21.106 -4.416 -2.402 1.00 0.00 101 LYS A O 19
ATOM 33631 N N . LYS A 1 52 ? 19.829 -6.180 -2.967 1.00 0.00 102 LYS A N 19
ATOM 33632 C CA . LYS A 1 52 ? 18.748 -5.365 -3.507 1.00 0.00 102 LYS A CA 19
ATOM 33633 C C . LYS A 1 52 ? 17.402 -5.801 -2.938 1.00 0.00 102 LYS A C 19
ATOM 33634 O O . LYS A 1 52 ? 17.251 -6.929 -2.470 1.00 0.00 102 LYS A O 19
ATOM 33653 N N . VAL A 1 53 ? 16.425 -4.901 -2.984 1.00 0.00 103 VAL A N 19
ATOM 33654 C CA . VAL A 1 53 ? 15.090 -5.194 -2.476 1.00 0.00 103 VAL A CA 19
ATOM 33655 C C . VAL A 1 53 ? 14.022 -4.467 -3.285 1.00 0.00 103 VAL A C 19
ATOM 33656 O O . VAL A 1 53 ? 14.005 -3.237 -3.350 1.00 0.00 103 VAL A O 19
ATOM 33669 N N . THR A 1 54 ? 13.129 -5.235 -3.901 1.00 0.00 104 THR A N 19
ATOM 33670 C CA . THR A 1 54 ? 12.057 -4.665 -4.707 1.00 0.00 104 THR A CA 19
ATOM 33671 C C . THR A 1 54 ? 10.779 -4.507 -3.890 1.00 0.00 104 THR A C 19
ATOM 33672 O O . THR A 1 54 ? 10.093 -5.487 -3.595 1.00 0.00 104 THR A O 19
ATOM 33683 N N . LEU A 1 55 ? 10.464 -3.269 -3.527 1.00 0.00 105 LEU A N 19
ATOM 33684 C CA . LEU A 1 55 ? 9.267 -2.982 -2.744 1.00 0.00 105 LEU A CA 19
ATOM 33685 C C . LEU A 1 55 ? 8.033 -2.922 -3.638 1.00 0.00 105 LEU A C 19
ATOM 33686 O O . LEU A 1 55 ? 7.826 -1.950 -4.365 1.00 0.00 105 LEU A O 19
ATOM 33702 N N . HIS A 1 56 ? 7.214 -3.968 -3.579 1.00 0.00 106 HIS A N 19
ATOM 33703 C CA . HIS A 1 56 ? 5.998 -4.033 -4.381 1.00 0.00 106 HIS A CA 19
ATOM 33704 C C . HIS A 1 56 ? 4.830 -3.375 -3.652 1.00 0.00 106 HIS A C 19
ATOM 33705 O O . HIS A 1 56 ? 4.254 -3.957 -2.732 1.00 0.00 106 HIS A O 19
ATOM 33719 N N . ILE A 1 57 ? 4.486 -2.161 -4.069 1.00 0.00 107 ILE A N 19
ATOM 33720 C CA . ILE A 1 57 ? 3.387 -1.426 -3.455 1.00 0.00 107 ILE A CA 19
ATOM 33721 C C . ILE A 1 57 ? 2.101 -1.589 -4.258 1.00 0.00 107 ILE A C 19
ATOM 33722 O O . ILE A 1 57 ? 2.133 -1.737 -5.480 1.00 0.00 107 ILE A O 19
ATOM 33738 N N . LYS A 1 58 ? 0.969 -1.558 -3.564 1.00 0.00 108 LYS A N 19
ATOM 33739 C CA . LYS A 1 58 ? -0.330 -1.699 -4.211 1.00 0.00 108 LYS A CA 19
ATOM 33740 C C . LYS A 1 58 ? -1.160 -0.429 -4.047 1.00 0.00 108 LYS A C 19
ATOM 33741 O O . LYS A 1 58 ? -1.807 0.026 -4.990 1.00 0.00 108 LYS A O 19
ATOM 33760 N N . TRP A 1 59 ? -1.135 0.137 -2.846 1.00 0.00 109 TRP A N 19
ATOM 33761 C CA . TRP A 1 59 ? -1.884 1.355 -2.560 1.00 0.00 109 TRP A CA 19
ATOM 33762 C C . TRP A 1 59 ? -0.972 2.576 -2.596 1.00 0.00 109 TRP A C 19
ATOM 33763 O O . TRP A 1 59 ? 0.158 2.551 -2.107 1.00 0.00 109 TRP A O 19
ATOM 33784 N N . PRO A 1 60 ? -1.471 3.672 -3.187 1.00 0.00 110 PRO A N 19
ATOM 33785 C CA . PRO A 1 60 ? -2.814 3.713 -3.772 1.00 0.00 110 PRO A CA 19
ATOM 33786 C C . PRO A 1 60 ? -2.923 2.863 -5.034 1.00 0.00 110 PRO A C 19
ATOM 33787 O O . PRO A 1 60 ? -3.920 2.172 -5.245 1.00 0.00 110 PRO A O 19
ATOM 33798 N N . LYS A 1 61 ? -1.892 2.918 -5.869 1.00 0.00 111 LYS A N 19
ATOM 33799 C CA . LYS A 1 61 ? -1.870 2.153 -7.110 1.00 0.00 111 LYS A CA 19
ATOM 33800 C C . LYS A 1 61 ? -0.790 1.077 -7.066 1.00 0.00 111 LYS A C 19
ATOM 33801 O O . LYS A 1 61 ? 0.053 1.066 -6.169 1.00 0.00 111 LYS A O 19
ATOM 33820 N N . SER A 1 62 ? -0.819 0.175 -8.042 1.00 0.00 112 SER A N 19
ATOM 33821 C CA . SER A 1 62 ? 0.157 -0.906 -8.114 1.00 0.00 112 SER A CA 19
ATOM 33822 C C . SER A 1 62 ? 1.488 -0.401 -8.662 1.00 0.00 112 SER A C 19
ATOM 33823 O O . SER A 1 62 ? 1.611 -0.105 -9.850 1.00 0.00 112 SER A O 19
ATOM 33831 N N . VAL A 1 63 ? 2.483 -0.305 -7.786 1.00 0.00 113 VAL A N 19
ATOM 33832 C CA . VAL A 1 63 ? 3.807 0.163 -8.180 1.00 0.00 113 VAL A CA 19
ATOM 33833 C C . VAL A 1 63 ? 4.902 -0.637 -7.485 1.00 0.00 113 VAL A C 19
ATOM 33834 O O . VAL A 1 63 ? 4.637 -1.383 -6.543 1.00 0.00 113 VAL A O 19
ATOM 33847 N N . GLU A 1 64 ? 6.135 -0.477 -7.957 1.00 0.00 114 GLU A N 19
ATOM 33848 C CA . GLU A 1 64 ? 7.271 -1.186 -7.381 1.00 0.00 114 GLU A CA 19
ATOM 33849 C C . GLU A 1 64 ? 8.542 -0.346 -7.477 1.00 0.00 114 GLU A C 19
ATOM 33850 O O . GLU A 1 64 ? 8.701 0.456 -8.397 1.00 0.00 114 GLU A O 19
ATOM 33862 N N . VAL A 1 65 ? 9.444 -0.536 -6.519 1.00 0.00 115 VAL A N 19
ATOM 33863 C CA . VAL A 1 65 ? 10.700 0.203 -6.495 1.00 0.00 115 VAL A CA 19
ATOM 33864 C C . VAL A 1 65 ? 11.849 -0.682 -6.022 1.00 0.00 115 VAL A C 19
ATOM 33865 O O . VAL A 1 65 ? 11.643 -1.629 -5.263 1.00 0.00 115 VAL A O 19
ATOM 33878 N N . GLU A 1 66 ? 13.058 -0.366 -6.475 1.00 0.00 116 GLU A N 19
ATOM 33879 C CA . GLU A 1 66 ? 14.239 -1.133 -6.098 1.00 0.00 116 GLU A CA 19
ATOM 33880 C C . GLU A 1 66 ? 15.001 -0.440 -4.972 1.00 0.00 116 GLU A C 19
ATOM 33881 O O . GLU A 1 66 ? 14.984 0.785 -4.858 1.00 0.00 116 GLU A O 19
ATOM 33893 N N . GLY A 1 67 ? 15.670 -1.234 -4.142 1.00 0.00 117 GLY A N 19
ATOM 33894 C CA . GLY A 1 67 ? 16.428 -0.681 -3.035 1.00 0.00 117 GLY A CA 19
ATOM 33895 C C . GLY A 1 67 ? 17.711 -1.444 -2.772 1.00 0.00 117 GLY A C 19
ATOM 33896 O O . GLY A 1 67 ? 17.679 -2.590 -2.324 1.00 0.00 117 GLY A O 19
ATOM 33900 N N . TYR A 1 68 ? 18.844 -0.809 -3.053 1.00 0.00 118 TYR A N 19
ATOM 33901 C CA . TYR A 1 68 ? 20.143 -1.437 -2.847 1.00 0.00 118 TYR A CA 19
ATOM 33902 C C . TYR A 1 68 ? 20.748 -1.015 -1.512 1.00 0.00 118 TYR A C 19
ATOM 33903 O O . TYR A 1 68 ? 20.340 -0.016 -0.921 1.00 0.00 118 TYR A O 19
ATOM 33921 N N . GLY A 1 69 ? 21.725 -1.784 -1.042 1.00 0.00 119 GLY A N 19
ATOM 33922 C CA . GLY A 1 69 ? 22.371 -1.475 0.220 1.00 0.00 119 GLY A CA 19
ATOM 33923 C C . GLY A 1 69 ? 23.269 -2.597 0.702 1.00 0.00 119 GLY A C 19
ATOM 33924 O O . GLY A 1 69 ? 23.147 -3.736 0.251 1.00 0.00 119 GLY A O 19
ATOM 33928 N N . SER A 1 70 ? 24.174 -2.276 1.621 1.00 0.00 120 SER A N 19
ATOM 33929 C CA . SER A 1 70 ? 25.100 -3.265 2.161 1.00 0.00 120 SER A CA 19
ATOM 33930 C C . SER A 1 70 ? 24.356 -4.314 2.982 1.00 0.00 120 SER A C 19
ATOM 33931 O O . SER A 1 70 ? 24.492 -5.515 2.747 1.00 0.00 120 SER A O 19
ATOM 33939 N N . LYS A 1 71 ? 23.568 -3.851 3.946 1.00 0.00 121 LYS A N 19
ATOM 33940 C CA . LYS A 1 71 ? 22.800 -4.747 4.803 1.00 0.00 121 LYS A CA 19
ATOM 33941 C C . LYS A 1 71 ? 21.323 -4.729 4.423 1.00 0.00 121 LYS A C 19
ATOM 33942 O O . LYS A 1 71 ? 20.883 -3.892 3.634 1.00 0.00 121 LYS A O 19
ATOM 33961 N N . LYS A 1 72 ? 20.560 -5.657 4.990 1.00 0.00 122 LYS A N 19
ATOM 33962 C CA . LYS A 1 72 ? 19.131 -5.748 4.714 1.00 0.00 122 LYS A CA 19
ATOM 33963 C C . LYS A 1 72 ? 18.442 -4.411 4.969 1.00 0.00 122 LYS A C 19
ATOM 33964 O O . LYS A 1 72 ? 17.717 -3.903 4.113 1.00 0.00 122 LYS A O 19
ATOM 33983 N N . ILE A 1 73 ? 18.673 -3.847 6.149 1.00 0.00 123 ILE A N 19
ATOM 33984 C CA . ILE A 1 73 ? 18.076 -2.568 6.515 1.00 0.00 123 ILE A CA 19
ATOM 33985 C C . ILE A 1 73 ? 18.505 -1.467 5.552 1.00 0.00 123 ILE A C 19
ATOM 33986 O O . ILE A 1 73 ? 17.763 -0.514 5.312 1.00 0.00 123 ILE A O 19
ATOM 34002 N N . ASP A 1 74 ? 19.706 -1.604 5.001 1.00 0.00 124 ASP A N 19
ATOM 34003 C CA . ASP A 1 74 ? 20.234 -0.622 4.062 1.00 0.00 124 ASP A CA 19
ATOM 34004 C C . ASP A 1 74 ? 19.452 -0.649 2.752 1.00 0.00 124 ASP A C 19
ATOM 34005 O O . ASP A 1 74 ? 19.005 0.389 2.263 1.00 0.00 124 ASP A O 19
ATOM 34014 N N . ALA A 1 75 ? 19.292 -1.842 2.188 1.00 0.00 125 ALA A N 19
ATOM 34015 C CA . ALA A 1 75 ? 18.564 -2.003 0.936 1.00 0.00 125 ALA A CA 19
ATOM 34016 C C . ALA A 1 75 ? 17.073 -1.749 1.131 1.00 0.00 125 ALA A C 19
ATOM 34017 O O . ALA A 1 75 ? 16.475 -0.941 0.421 1.00 0.00 125 ALA A O 19
ATOM 34024 N N . GLU A 1 76 ? 16.480 -2.444 2.096 1.00 0.00 126 GLU A N 19
ATOM 34025 C CA . GLU A 1 76 ? 15.058 -2.293 2.382 1.00 0.00 126 GLU A CA 19
ATOM 34026 C C . GLU A 1 76 ? 14.684 -0.819 2.518 1.00 0.00 126 GLU A C 19
ATOM 34027 O O . GLU A 1 76 ? 13.630 -0.390 2.049 1.00 0.00 126 GLU A O 19
ATOM 34039 N N . ARG A 1 77 ? 15.555 -0.051 3.164 1.00 0.00 127 ARG A N 19
ATOM 34040 C CA . ARG A 1 77 ? 15.316 1.373 3.364 1.00 0.00 127 ARG A CA 19
ATOM 34041 C C . ARG A 1 77 ? 15.200 2.098 2.026 1.00 0.00 127 ARG A C 19
ATOM 34042 O O . ARG A 1 77 ? 14.232 2.817 1.782 1.00 0.00 127 ARG A O 19
ATOM 34063 N N . GLN A 1 78 ? 16.194 1.903 1.165 1.00 0.00 128 GLN A N 19
ATOM 34064 C CA . GLN A 1 78 ? 16.203 2.540 -0.146 1.00 0.00 128 GLN A CA 19
ATOM 34065 C C . GLN A 1 78 ? 14.894 2.280 -0.886 1.00 0.00 128 GLN A C 19
ATOM 34066 O O . GLN A 1 78 ? 14.222 3.213 -1.324 1.00 0.00 128 GLN A O 19
ATOM 34080 N N . ALA A 1 79 ? 14.540 1.007 -1.022 1.00 0.00 129 ALA A N 19
ATOM 34081 C CA . ALA A 1 79 ? 13.311 0.625 -1.708 1.00 0.00 129 ALA A CA 19
ATOM 34082 C C . ALA A 1 79 ? 12.142 1.499 -1.267 1.00 0.00 129 ALA A C 19
ATOM 34083 O O . ALA A 1 79 ? 11.453 2.094 -2.095 1.00 0.00 129 ALA A O 19
ATOM 34090 N N . ALA A 1 80 ? 11.924 1.572 0.042 1.00 0.00 130 ALA A N 19
ATOM 34091 C CA . ALA A 1 80 ? 10.839 2.375 0.593 1.00 0.00 130 ALA A CA 19
ATOM 34092 C C . ALA A 1 80 ? 10.985 3.840 0.197 1.00 0.00 130 ALA A C 19
ATOM 34093 O O . ALA A 1 80 ? 10.044 4.454 -0.304 1.00 0.00 130 ALA A O 19
ATOM 34100 N N . ALA A 1 81 ? 12.171 4.395 0.426 1.00 0.00 131 ALA A N 19
ATOM 34101 C CA . ALA A 1 81 ? 12.440 5.788 0.092 1.00 0.00 131 ALA A CA 19
ATOM 34102 C C . ALA A 1 81 ? 12.120 6.073 -1.372 1.00 0.00 131 ALA A C 19
ATOM 34103 O O . ALA A 1 81 ? 11.544 7.109 -1.700 1.00 0.00 131 ALA A O 19
ATOM 34110 N N . ALA A 1 82 ? 12.499 5.147 -2.247 1.00 0.00 132 ALA A N 19
ATOM 34111 C CA . ALA A 1 82 ? 12.252 5.299 -3.675 1.00 0.00 132 ALA A CA 19
ATOM 34112 C C . ALA A 1 82 ? 10.767 5.506 -3.956 1.00 0.00 132 ALA A C 19
ATOM 34113 O O . ALA A 1 82 ? 10.391 6.031 -5.003 1.00 0.00 132 ALA A O 19
ATOM 34120 N N . ALA A 1 83 ? 9.928 5.089 -3.014 1.00 0.00 133 ALA A N 19
ATOM 34121 C CA . ALA A 1 83 ? 8.484 5.229 -3.160 1.00 0.00 133 ALA A CA 19
ATOM 34122 C C . ALA A 1 83 ? 7.992 6.523 -2.521 1.00 0.00 133 ALA A C 19
ATOM 34123 O O . ALA A 1 83 ? 7.088 7.179 -3.041 1.00 0.00 133 ALA A O 19
ATOM 34130 N N . CYS A 1 84 ? 8.590 6.885 -1.391 1.00 0.00 134 CYS A N 19
ATOM 34131 C CA . CYS A 1 84 ? 8.210 8.100 -0.680 1.00 0.00 134 CYS A CA 19
ATOM 34132 C C . CYS A 1 84 ? 8.072 9.274 -1.644 1.00 0.00 134 CYS A C 19
ATOM 34133 O O . CYS A 1 84 ? 7.200 10.126 -1.478 1.00 0.00 134 CYS A O 19
ATOM 34141 N N . GLN A 1 85 ? 8.939 9.311 -2.651 1.00 0.00 135 GLN A N 19
ATOM 34142 C CA . GLN A 1 85 ? 8.915 10.381 -3.640 1.00 0.00 135 GLN A CA 19
ATOM 34143 C C . GLN A 1 85 ? 7.657 10.302 -4.498 1.00 0.00 135 GLN A C 19
ATOM 34144 O O . GLN A 1 85 ? 7.093 11.326 -4.888 1.00 0.00 135 GLN A O 19
ATOM 34158 N N . LEU A 1 86 ? 7.220 9.082 -4.787 1.00 0.00 136 LEU A N 19
ATOM 34159 C CA . LEU A 1 86 ? 6.027 8.869 -5.599 1.00 0.00 136 LEU A CA 19
ATOM 34160 C C . LEU A 1 86 ? 4.777 9.345 -4.866 1.00 0.00 136 LEU A C 19
ATOM 34161 O O . LEU A 1 86 ? 3.862 9.903 -5.473 1.00 0.00 136 LEU A O 19
ATOM 34177 N N . PHE A 1 87 ? 4.745 9.123 -3.556 1.00 0.00 137 PHE A N 19
ATOM 34178 C CA . PHE A 1 87 ? 3.608 9.531 -2.739 1.00 0.00 137 PHE A CA 19
ATOM 34179 C C . PHE A 1 87 ? 3.549 11.050 -2.609 1.00 0.00 137 PHE A C 19
ATOM 34180 O O . PHE A 1 87 ? 2.469 11.638 -2.542 1.00 0.00 137 PHE A O 19
ATOM 34197 N N . LYS A 1 88 ? 4.717 11.681 -2.574 1.00 0.00 138 LYS A N 19
ATOM 34198 C CA . LYS A 1 88 ? 4.801 13.132 -2.453 1.00 0.00 138 LYS A CA 19
ATOM 34199 C C . LYS A 1 88 ? 4.260 13.814 -3.705 1.00 0.00 138 LYS A C 19
ATOM 34200 O O . LYS A 1 88 ? 3.406 14.696 -3.624 1.00 0.00 138 LYS A O 19
ATOM 34219 N N . GLY A 1 89 ? 4.763 13.399 -4.864 1.00 0.00 139 GLY A N 19
ATOM 34220 C CA . GLY A 1 89 ? 4.317 13.981 -6.117 1.00 0.00 139 GLY A CA 19
ATOM 34221 C C . GLY A 1 89 ? 2.829 13.800 -6.343 1.00 0.00 139 GLY A C 19
ATOM 34222 O O . GLY A 1 89 ? 2.137 14.737 -6.741 1.00 0.00 139 GLY A O 19
ATOM 34226 N N . TRP A 1 90 ? 2.337 12.593 -6.090 1.00 0.00 140 TRP A N 19
ATOM 34227 C CA . TRP A 1 90 ? 0.921 12.293 -6.270 1.00 0.00 140 TRP A CA 19
ATOM 34228 C C . TRP A 1 90 ? 0.055 13.235 -5.441 1.00 0.00 140 TRP A C 19
ATOM 34229 O O . TRP A 1 90 ? -1.054 13.587 -5.841 1.00 0.00 140 TRP A O 19
ATOM 34250 N N . GLY A 1 91 ? 0.568 13.641 -4.284 1.00 0.00 141 GLY A N 19
ATOM 34251 C CA . GLY A 1 91 ? -0.172 14.539 -3.418 1.00 0.00 141 GLY A CA 19
ATOM 34252 C C . GLY A 1 91 ? -0.773 13.827 -2.222 1.00 0.00 141 GLY A C 19
ATOM 34253 O O . GLY A 1 91 ? -1.859 14.181 -1.760 1.00 0.00 141 GLY A O 19
ATOM 34257 N N . LEU A 1 92 ? -0.068 12.820 -1.720 1.00 0.00 142 LEU A N 19
ATOM 34258 C CA . LEU A 1 92 ? -0.539 12.054 -0.571 1.00 0.00 142 LEU A CA 19
ATOM 34259 C C . LEU A 1 92 ? 0.086 12.570 0.721 1.00 0.00 142 LEU A C 19
ATOM 34260 O O . LEU A 1 92 ? -0.440 12.345 1.812 1.00 0.00 142 LEU A O 19
ATOM 34276 N N . LEU A 1 93 ? 1.210 13.266 0.591 1.00 0.00 143 LEU A N 19
ATOM 34277 C CA . LEU A 1 93 ? 1.907 13.818 1.748 1.00 0.00 143 LEU A CA 19
ATOM 34278 C C . LEU A 1 93 ? 1.920 15.342 1.700 1.00 0.00 143 LEU A C 19
ATOM 34279 O O . LEU A 1 93 ? 1.357 16.006 2.570 1.00 0.00 143 LEU A O 19
ATOM 34295 N N . GLY A 1 94 ? 2.566 15.892 0.676 1.00 0.00 144 GLY A N 19
ATOM 34296 C CA . GLY A 1 94 ? 2.638 17.334 0.532 1.00 0.00 144 GLY A CA 19
ATOM 34297 C C . GLY A 1 94 ? 4.066 17.842 0.491 1.00 0.00 144 GLY A C 19
ATOM 34298 O O . GLY A 1 94 ? 5.010 17.085 0.263 1.00 0.00 144 GLY A O 19
ATOM 34302 N N . PRO A 1 95 ? 4.239 19.153 0.713 1.00 0.00 145 PRO A N 19
ATOM 34303 C CA . PRO A 1 95 ? 5.559 19.790 0.705 1.00 0.00 145 PRO A CA 19
ATOM 34304 C C . PRO A 1 95 ? 6.411 19.376 1.899 1.00 0.00 145 PRO A C 19
ATOM 34305 O O . PRO A 1 95 ? 7.598 19.082 1.755 1.00 0.00 145 PRO A O 19
ATOM 34316 N N . ARG A 1 96 ? 5.797 19.353 3.078 1.00 0.00 146 ARG A N 19
ATOM 34317 C CA . ARG A 1 96 ? 6.501 18.975 4.298 1.00 0.00 146 ARG A CA 19
ATOM 34318 C C . ARG A 1 96 ? 6.069 17.589 4.767 1.00 0.00 146 ARG A C 19
ATOM 34319 O O . ARG A 1 96 ? 5.926 17.344 5.964 1.00 0.00 146 ARG A O 19
ATOM 34340 N N . ASN A 1 97 ? 5.862 16.685 3.814 1.00 0.00 147 ASN A N 19
ATOM 34341 C CA . ASN A 1 97 ? 5.445 15.324 4.130 1.00 0.00 147 ASN A CA 19
ATOM 34342 C C . ASN A 1 97 ? 4.399 15.319 5.240 1.00 0.00 147 ASN A C 19
ATOM 34343 O O . ASN A 1 97 ? 4.531 14.594 6.226 1.00 0.00 147 ASN A O 19
ATOM 34354 N N . GLU A 1 98 ? 3.361 16.132 5.072 1.00 0.00 148 GLU A N 19
ATOM 34355 C CA . GLU A 1 98 ? 2.293 16.220 6.061 1.00 0.00 148 GLU A CA 19
ATOM 34356 C C . GLU A 1 98 ? 1.110 15.341 5.665 1.00 0.00 148 GLU A C 19
ATOM 34357 O O . GLU A 1 98 ? 0.278 15.733 4.846 1.00 0.00 148 GLU A O 19
ATOM 34369 N N . LEU A 1 99 ? 1.043 14.151 6.251 1.00 0.00 149 LEU A N 19
ATOM 34370 C CA . LEU A 1 99 ? -0.037 13.215 5.960 1.00 0.00 149 LEU A CA 19
ATOM 34371 C C . LEU A 1 99 ? -1.390 13.917 5.993 1.00 0.00 149 LEU A C 19
ATOM 34372 O O . LEU A 1 99 ? -1.485 15.088 6.363 1.00 0.00 149 LEU A O 19
ATOM 34388 N N . PHE A 1 100 ? -2.436 13.194 5.606 1.00 0.00 150 PHE A N 19
ATOM 34389 C CA . PHE A 1 100 ? -3.785 13.747 5.593 1.00 0.00 150 PHE A CA 19
ATOM 34390 C C . PHE A 1 100 ? -4.734 12.888 6.424 1.00 0.00 150 PHE A C 19
ATOM 34391 O O . PHE A 1 100 ? -4.375 11.796 6.863 1.00 0.00 150 PHE A O 19
ATOM 34408 N N . ASP A 1 101 ? -5.945 13.390 6.635 1.00 0.00 151 ASP A N 19
ATOM 34409 C CA . ASP A 1 101 ? -6.947 12.670 7.412 1.00 0.00 151 ASP A CA 19
ATOM 34410 C C . ASP A 1 101 ? -7.403 11.412 6.679 1.00 0.00 151 ASP A C 19
ATOM 34411 O O . ASP A 1 101 ? -7.674 11.446 5.479 1.00 0.00 151 ASP A O 19
ATOM 34420 N N . ALA A 1 102 ? -7.484 10.304 7.408 1.00 0.00 152 ALA A N 19
ATOM 34421 C CA . ALA A 1 102 ? -7.908 9.037 6.827 1.00 0.00 152 ALA A CA 19
ATOM 34422 C C . ALA A 1 102 ? -8.952 9.254 5.738 1.00 0.00 152 ALA A C 19
ATOM 34423 O O . ALA A 1 102 ? -8.792 8.788 4.610 1.00 0.00 152 ALA A O 19
ATOM 34430 N N . ALA A 1 103 ? -10.022 9.963 6.083 1.00 0.00 153 ALA A N 19
ATOM 34431 C CA . ALA A 1 103 ? -11.092 10.243 5.133 1.00 0.00 153 ALA A CA 19
ATOM 34432 C C . ALA A 1 103 ? -10.530 10.705 3.793 1.00 0.00 153 ALA A C 19
ATOM 34433 O O . ALA A 1 103 ? -10.688 10.030 2.776 1.00 0.00 153 ALA A O 19
ATOM 34440 N N . LYS A 1 104 ? -9.873 11.861 3.799 1.00 0.00 154 LYS A N 19
ATOM 34441 C CA . LYS A 1 104 ? -9.287 12.414 2.584 1.00 0.00 154 LYS A CA 19
ATOM 34442 C C . LYS A 1 104 ? -8.550 11.336 1.796 1.00 0.00 154 LYS A C 19
ATOM 34443 O O . LYS A 1 104 ? -8.752 11.187 0.590 1.00 0.00 154 LYS A O 19
ATOM 34462 N N . TYR A 1 105 ? -7.697 10.585 2.484 1.00 0.00 155 TYR A N 19
ATOM 34463 C CA . TYR A 1 105 ? -6.930 9.521 1.847 1.00 0.00 155 TYR A CA 19
ATOM 34464 C C . TYR A 1 105 ? -7.845 8.579 1.070 1.00 0.00 155 TYR A C 19
ATOM 34465 O O . TYR A 1 105 ? -7.559 8.220 -0.072 1.00 0.00 155 TYR A O 19
ATOM 34483 N N . ARG A 1 106 ? -8.948 8.185 1.698 1.00 0.00 156 ARG A N 19
ATOM 34484 C CA . ARG A 1 106 ? -9.906 7.285 1.068 1.00 0.00 156 ARG A CA 19
ATOM 34485 C C . ARG A 1 106 ? -10.284 7.782 -0.325 1.00 0.00 156 ARG A C 19
ATOM 34486 O O . ARG A 1 106 ? -10.395 6.997 -1.267 1.00 0.00 156 ARG A O 19
ATOM 34507 N N . VAL A 1 107 ? -10.480 9.091 -0.447 1.00 0.00 157 VAL A N 19
ATOM 34508 C CA . VAL A 1 107 ? -10.844 9.693 -1.724 1.00 0.00 157 VAL A CA 19
ATOM 34509 C C . VAL A 1 107 ? -9.631 9.819 -2.639 1.00 0.00 157 VAL A C 19
ATOM 34510 O O . VAL A 1 107 ? -9.733 9.633 -3.852 1.00 0.00 157 VAL A O 19
ATOM 34523 N N . LEU A 1 108 ? -8.483 10.135 -2.050 1.00 0.00 158 LEU A N 19
ATOM 34524 C CA . LEU A 1 108 ? -7.248 10.285 -2.812 1.00 0.00 158 LEU A CA 19
ATOM 34525 C C . LEU A 1 108 ? -6.922 9.006 -3.577 1.00 0.00 158 LEU A C 19
ATOM 34526 O O . LEU A 1 108 ? -6.689 9.036 -4.785 1.00 0.00 158 LEU A O 19
ATOM 34542 N N . ALA A 1 109 ? -6.909 7.884 -2.865 1.00 0.00 159 ALA A N 19
ATOM 34543 C CA . ALA A 1 109 ? -6.616 6.594 -3.478 1.00 0.00 159 ALA A CA 19
ATOM 34544 C C . ALA A 1 109 ? -7.572 6.303 -4.630 1.00 0.00 159 ALA A C 19
ATOM 34545 O O . ALA A 1 109 ? -7.152 5.872 -5.704 1.00 0.00 159 ALA A O 19
ATOM 34552 N N . ASP A 1 110 ? -8.858 6.541 -4.399 1.00 0.00 160 ASP A N 19
ATOM 34553 C CA . ASP A 1 110 ? -9.874 6.306 -5.419 1.00 0.00 160 ASP A CA 19
ATOM 34554 C C . ASP A 1 110 ? -9.429 6.861 -6.768 1.00 0.00 160 ASP A C 19
ATOM 34555 O O . ASP A 1 110 ? -9.355 6.132 -7.757 1.00 0.00 160 ASP A O 19
ATOM 34564 N N . ARG A 1 111 ? -9.135 8.157 -6.801 1.00 0.00 161 ARG A N 19
ATOM 34565 C CA . ARG A 1 111 ? -8.700 8.811 -8.029 1.00 0.00 161 ARG A CA 19
ATOM 34566 C C . ARG A 1 111 ? -7.796 7.890 -8.844 1.00 0.00 161 ARG A C 19
ATOM 34567 O O . ARG A 1 111 ? -7.855 7.874 -10.074 1.00 0.00 161 ARG A O 19
ATOM 34588 N N . PHE A 1 112 ? -6.960 7.126 -8.150 1.00 0.00 162 PHE A N 19
ATOM 34589 C CA . PHE A 1 112 ? -6.042 6.204 -8.809 1.00 0.00 162 PHE A CA 19
ATOM 34590 C C . PHE A 1 112 ? -6.744 4.896 -9.162 1.00 0.00 162 PHE A C 19
ATOM 34591 O O . PHE A 1 112 ? -6.489 4.304 -10.210 1.00 0.00 162 PHE A O 19
ATOM 34608 N N . GLY A 1 113 ? -7.631 4.450 -8.277 1.00 0.00 163 GLY A N 19
ATOM 34609 C CA . GLY A 1 113 ? -8.357 3.215 -8.511 1.00 0.00 163 GLY A CA 19
ATOM 34610 C C . GLY A 1 113 ? -9.718 3.452 -9.133 1.00 0.00 163 GLY A C 19
ATOM 34611 O O . GLY A 1 113 ? -9.896 4.384 -9.918 1.00 0.00 163 GLY A O 19
ATOM 34615 N N . SER A 1 114 ? -10.682 2.606 -8.784 1.00 0.00 164 SER A N 19
ATOM 34616 C CA . SER A 1 114 ? -12.034 2.724 -9.319 1.00 0.00 164 SER A CA 19
ATOM 34617 C C . SER A 1 114 ? -13.061 2.200 -8.319 1.00 0.00 164 SER A C 19
ATOM 34618 O O . SER A 1 114 ? -12.708 1.722 -7.242 1.00 0.00 164 SER A O 19
ATOM 34626 N N . GLY A 1 115 ? -14.335 2.295 -8.686 1.00 0.00 165 GLY A N 19
ATOM 34627 C CA . GLY A 1 115 ? -15.395 1.827 -7.811 1.00 0.00 165 GLY A CA 19
ATOM 34628 C C . GLY A 1 115 ? -16.051 2.956 -7.041 1.00 0.00 165 GLY A C 19
ATOM 34629 O O . GLY A 1 115 ? -15.711 3.231 -5.890 1.00 0.00 165 GLY A O 19
ATOM 34633 N N . PRO A 1 116 ? -17.015 3.633 -7.682 1.00 0.00 166 PRO A N 19
ATOM 34634 C CA . PRO A 1 116 ? -17.740 4.750 -7.069 1.00 0.00 166 PRO A CA 19
ATOM 34635 C C . PRO A 1 116 ? -18.670 4.293 -5.950 1.00 0.00 166 PRO A C 19
ATOM 34636 O O . PRO A 1 116 ? -19.087 3.135 -5.910 1.00 0.00 166 PRO A O 19
ATOM 34647 N N . SER A 1 117 ? -18.992 5.210 -5.043 1.00 0.00 167 SER A N 19
ATOM 34648 C CA . SER A 1 117 ? -19.870 4.899 -3.921 1.00 0.00 167 SER A CA 19
ATOM 34649 C C . SER A 1 117 ? -20.711 6.113 -3.538 1.00 0.00 167 SER A C 19
ATOM 34650 O O . SER A 1 117 ? -20.249 7.252 -3.616 1.00 0.00 167 SER A O 19
ATOM 34658 N N . SER A 1 118 ? -21.948 5.861 -3.123 1.00 0.00 168 SER A N 19
ATOM 34659 C CA . SER A 1 118 ? -22.856 6.933 -2.731 1.00 0.00 168 SER A CA 19
ATOM 34660 C C . SER A 1 118 ? -22.885 7.092 -1.214 1.00 0.00 168 SER A C 19
ATOM 34661 O O . SER A 1 118 ? -23.945 7.277 -0.617 1.00 0.00 168 SER A O 19
ATOM 34669 N N . GLY A 1 119 ? -21.710 7.020 -0.595 1.00 0.00 169 GLY A N 19
ATOM 34670 C CA . GLY A 1 119 ? -21.621 7.158 0.847 1.00 0.00 169 GLY A CA 19
ATOM 34671 C C . GLY A 1 119 ? -22.459 6.130 1.581 1.00 0.00 169 GLY A C 19
ATOM 34672 O O . GLY A 1 119 ? -23.261 5.423 0.971 1.00 0.00 169 GLY A O 19
ATOM 34676 N N . GLY A 1 1 ? 19.890 26.009 -17.254 1.00 0.00 51 GLY A N 20
ATOM 34677 C CA . GLY A 1 1 ? 19.825 25.714 -15.834 1.00 0.00 51 GLY A CA 20
ATOM 34678 C C . GLY A 1 1 ? 21.032 26.234 -15.078 1.00 0.00 51 GLY A C 20
ATOM 34679 O O . GLY A 1 1 ? 22.168 25.878 -15.390 1.00 0.00 51 GLY A O 20
ATOM 34683 N N . SER A 1 2 ? 20.786 27.080 -14.083 1.00 0.00 52 SER A N 20
ATOM 34684 C CA . SER A 1 2 ? 21.862 27.654 -13.284 1.00 0.00 52 SER A CA 20
ATOM 34685 C C . SER A 1 2 ? 21.923 27.002 -11.906 1.00 0.00 52 SER A C 20
ATOM 34686 O O . SER A 1 2 ? 22.954 27.040 -11.234 1.00 0.00 52 SER A O 20
ATOM 34694 N N . SER A 1 3 ? 20.810 26.405 -11.491 1.00 0.00 53 SER A N 20
ATOM 34695 C CA . SER A 1 3 ? 20.734 25.748 -10.192 1.00 0.00 53 SER A CA 20
ATOM 34696 C C . SER A 1 3 ? 20.097 24.368 -10.318 1.00 0.00 53 SER A C 20
ATOM 34697 O O . SER A 1 3 ? 18.884 24.244 -10.481 1.00 0.00 53 SER A O 20
ATOM 34705 N N . GLY A 1 4 ? 20.926 23.331 -10.240 1.00 0.00 54 GLY A N 20
ATOM 34706 C CA . GLY A 1 4 ? 20.427 21.972 -10.347 1.00 0.00 54 GLY A CA 20
ATOM 34707 C C . GLY A 1 4 ? 21.435 21.032 -10.977 1.00 0.00 54 GLY A C 20
ATOM 34708 O O . GLY A 1 4 ? 21.862 21.239 -12.113 1.00 0.00 54 GLY A O 20
ATOM 34712 N N . SER A 1 5 ? 21.818 19.996 -10.238 1.00 0.00 55 SER A N 20
ATOM 34713 C CA . SER A 1 5 ? 22.787 19.023 -10.729 1.00 0.00 55 SER A CA 20
ATOM 34714 C C . SER A 1 5 ? 22.101 17.946 -11.562 1.00 0.00 55 SER A C 20
ATOM 34715 O O . SER A 1 5 ? 22.498 17.675 -12.695 1.00 0.00 55 SER A O 20
ATOM 34723 N N . SER A 1 6 ? 21.067 17.334 -10.993 1.00 0.00 56 SER A N 20
ATOM 34724 C CA . SER A 1 6 ? 20.327 16.283 -11.681 1.00 0.00 56 SER A CA 20
ATOM 34725 C C . SER A 1 6 ? 18.824 16.461 -11.486 1.00 0.00 56 SER A C 20
ATOM 34726 O O . SER A 1 6 ? 18.358 16.741 -10.382 1.00 0.00 56 SER A O 20
ATOM 34734 N N . GLY A 1 7 ? 18.070 16.296 -12.569 1.00 0.00 57 GLY A N 20
ATOM 34735 C CA . GLY A 1 7 ? 16.628 16.442 -12.498 1.00 0.00 57 GLY A CA 20
ATOM 34736 C C . GLY A 1 7 ? 16.055 15.911 -11.199 1.00 0.00 57 GLY A C 20
ATOM 34737 O O . GLY A 1 7 ? 15.270 16.589 -10.536 1.00 0.00 57 GLY A O 20
ATOM 34741 N N . ALA A 1 8 ? 16.446 14.695 -10.835 1.00 0.00 58 ALA A N 20
ATOM 34742 C CA . ALA A 1 8 ? 15.967 14.073 -9.607 1.00 0.00 58 ALA A CA 20
ATOM 34743 C C . ALA A 1 8 ? 17.011 14.168 -8.499 1.00 0.00 58 ALA A C 20
ATOM 34744 O O . ALA A 1 8 ? 18.209 14.044 -8.751 1.00 0.00 58 ALA A O 20
ATOM 34751 N N . SER A 1 9 ? 16.548 14.389 -7.273 1.00 0.00 59 SER A N 20
ATOM 34752 C CA . SER A 1 9 ? 17.442 14.504 -6.128 1.00 0.00 59 SER A CA 20
ATOM 34753 C C . SER A 1 9 ? 18.412 13.328 -6.074 1.00 0.00 59 SER A C 20
ATOM 34754 O O . SER A 1 9 ? 18.021 12.200 -5.773 1.00 0.00 59 SER A O 20
ATOM 34762 N N . ARG A 1 10 ? 19.679 13.600 -6.370 1.00 0.00 60 ARG A N 20
ATOM 34763 C CA . ARG A 1 10 ? 20.706 12.565 -6.358 1.00 0.00 60 ARG A CA 20
ATOM 34764 C C . ARG A 1 10 ? 20.494 11.603 -5.192 1.00 0.00 60 ARG A C 20
ATOM 34765 O O . ARG A 1 10 ? 20.616 10.388 -5.347 1.00 0.00 60 ARG A O 20
ATOM 34786 N N . ASP A 1 11 ? 20.176 12.155 -4.027 1.00 0.00 61 ASP A N 20
ATOM 34787 C CA . ASP A 1 11 ? 19.946 11.347 -2.835 1.00 0.00 61 ASP A CA 20
ATOM 34788 C C . ASP A 1 11 ? 18.517 11.518 -2.329 1.00 0.00 61 ASP A C 20
ATOM 34789 O O . ASP A 1 11 ? 18.181 12.534 -1.719 1.00 0.00 61 ASP A O 20
ATOM 34798 N N . LEU A 1 12 ? 17.680 10.519 -2.586 1.00 0.00 62 LEU A N 20
ATOM 34799 C CA . LEU A 1 12 ? 16.286 10.560 -2.158 1.00 0.00 62 LEU A CA 20
ATOM 34800 C C . LEU A 1 12 ? 16.184 10.567 -0.636 1.00 0.00 62 LEU A C 20
ATOM 34801 O O . LEU A 1 12 ? 15.463 11.379 -0.055 1.00 0.00 62 LEU A O 20
ATOM 34817 N N . LEU A 1 13 ? 16.912 9.659 0.005 1.00 0.00 63 LEU A N 20
ATOM 34818 C CA . LEU A 1 13 ? 16.906 9.561 1.460 1.00 0.00 63 LEU A CA 20
ATOM 34819 C C . LEU A 1 13 ? 17.095 10.934 2.099 1.00 0.00 63 LEU A C 20
ATOM 34820 O O . LEU A 1 13 ? 16.589 11.198 3.189 1.00 0.00 63 LEU A O 20
ATOM 34836 N N . LYS A 1 14 ? 17.825 11.805 1.411 1.00 0.00 64 LYS A N 20
ATOM 34837 C CA . LYS A 1 14 ? 18.079 13.152 1.907 1.00 0.00 64 LYS A CA 20
ATOM 34838 C C . LYS A 1 14 ? 16.791 13.800 2.406 1.00 0.00 64 LYS A C 20
ATOM 34839 O O . LYS A 1 14 ? 16.757 14.381 3.490 1.00 0.00 64 LYS A O 20
ATOM 34858 N N . GLU A 1 15 ? 15.733 13.694 1.608 1.00 0.00 65 GLU A N 20
ATOM 34859 C CA . GLU A 1 15 ? 14.443 14.269 1.970 1.00 0.00 65 GLU A CA 20
ATOM 34860 C C . GLU A 1 15 ? 13.675 13.338 2.904 1.00 0.00 65 GLU A C 20
ATOM 34861 O O . GLU A 1 15 ? 12.996 13.789 3.827 1.00 0.00 65 GLU A O 20
ATOM 34873 N N . PHE A 1 16 ? 13.787 12.038 2.658 1.00 0.00 66 PHE A N 20
ATOM 34874 C CA . PHE A 1 16 ? 13.103 11.043 3.475 1.00 0.00 66 PHE A CA 20
ATOM 34875 C C . PHE A 1 16 ? 14.078 10.362 4.432 1.00 0.00 66 PHE A C 20
ATOM 34876 O O . PHE A 1 16 ? 14.756 9.395 4.084 1.00 0.00 66 PHE A O 20
ATOM 34893 N N . PRO A 1 17 ? 14.151 10.878 5.668 1.00 0.00 67 PRO A N 20
ATOM 34894 C CA . PRO A 1 17 ? 15.039 10.336 6.701 1.00 0.00 67 PRO A CA 20
ATOM 34895 C C . PRO A 1 17 ? 14.586 8.966 7.194 1.00 0.00 67 PRO A C 20
ATOM 34896 O O . PRO A 1 17 ? 15.395 8.049 7.332 1.00 0.00 67 PRO A O 20
ATOM 34907 N N . GLN A 1 18 ? 13.290 8.835 7.457 1.00 0.00 68 GLN A N 20
ATOM 34908 C CA . GLN A 1 18 ? 12.731 7.576 7.935 1.00 0.00 68 GLN A CA 20
ATOM 34909 C C . GLN A 1 18 ? 11.589 7.112 7.038 1.00 0.00 68 GLN A C 20
ATOM 34910 O O . GLN A 1 18 ? 10.411 7.275 7.357 1.00 0.00 68 GLN A O 20
ATOM 34924 N N . PRO A 1 19 ? 11.942 6.520 5.888 1.00 0.00 69 PRO A N 20
ATOM 34925 C CA . PRO A 1 19 ? 10.961 6.020 4.920 1.00 0.00 69 PRO A CA 20
ATOM 34926 C C . PRO A 1 19 ? 10.212 4.795 5.435 1.00 0.00 69 PRO A C 20
ATOM 34927 O O . PRO A 1 19 ? 9.003 4.667 5.241 1.00 0.00 69 PRO A O 20
ATOM 34938 N N . LYS A 1 20 ? 10.938 3.897 6.092 1.00 0.00 70 LYS A N 20
ATOM 34939 C CA . LYS A 1 20 ? 10.342 2.682 6.636 1.00 0.00 70 LYS A CA 20
ATOM 34940 C C . LYS A 1 20 ? 9.123 3.010 7.492 1.00 0.00 70 LYS A C 20
ATOM 34941 O O . LYS A 1 20 ? 8.144 2.266 7.505 1.00 0.00 70 LYS A O 20
ATOM 34960 N N . ASN A 1 21 ? 9.190 4.130 8.205 1.00 0.00 71 ASN A N 20
ATOM 34961 C CA . ASN A 1 21 ? 8.090 4.557 9.062 1.00 0.00 71 ASN A CA 20
ATOM 34962 C C . ASN A 1 21 ? 7.148 5.495 8.313 1.00 0.00 71 ASN A C 20
ATOM 34963 O O . ASN A 1 21 ? 5.935 5.470 8.521 1.00 0.00 71 ASN A O 20
ATOM 34974 N N . LEU A 1 22 ? 7.716 6.321 7.441 1.00 0.00 72 LEU A N 20
ATOM 34975 C CA . LEU A 1 22 ? 6.928 7.268 6.660 1.00 0.00 72 LEU A CA 20
ATOM 34976 C C . LEU A 1 22 ? 5.971 6.537 5.723 1.00 0.00 72 LEU A C 20
ATOM 34977 O O . LEU A 1 22 ? 4.754 6.709 5.805 1.00 0.00 72 LEU A O 20
ATOM 34993 N N . LEU A 1 23 ? 6.528 5.721 4.836 1.00 0.00 73 LEU A N 20
ATOM 34994 C CA . LEU A 1 23 ? 5.724 4.961 3.885 1.00 0.00 73 LEU A CA 20
ATOM 34995 C C . LEU A 1 23 ? 4.638 4.167 4.602 1.00 0.00 73 LEU A C 20
ATOM 34996 O O . LEU A 1 23 ? 3.451 4.328 4.323 1.00 0.00 73 LEU A O 20
ATOM 35012 N N . ASN A 1 24 ? 5.053 3.310 5.530 1.00 0.00 74 ASN A N 20
ATOM 35013 C CA . ASN A 1 24 ? 4.114 2.492 6.289 1.00 0.00 74 ASN A CA 20
ATOM 35014 C C . ASN A 1 24 ? 3.057 3.361 6.964 1.00 0.00 74 ASN A C 20
ATOM 35015 O O . ASN A 1 24 ? 1.864 3.064 6.904 1.00 0.00 74 ASN A O 20
ATOM 35026 N N . SER A 1 25 ? 3.504 4.435 7.607 1.00 0.00 75 SER A N 20
ATOM 35027 C CA . SER A 1 25 ? 2.598 5.345 8.296 1.00 0.00 75 SER A CA 20
ATOM 35028 C C . SER A 1 25 ? 1.475 5.800 7.369 1.00 0.00 75 SER A C 20
ATOM 35029 O O . SER A 1 25 ? 0.317 5.895 7.776 1.00 0.00 75 SER A O 20
ATOM 35037 N N . VAL A 1 26 ? 1.826 6.079 6.117 1.00 0.00 76 VAL A N 20
ATOM 35038 C CA . VAL A 1 26 ? 0.849 6.523 5.130 1.00 0.00 76 VAL A CA 20
ATOM 35039 C C . VAL A 1 26 ? -0.317 5.546 5.034 1.00 0.00 76 VAL A C 20
ATOM 35040 O O . VAL A 1 26 ? -1.412 5.819 5.528 1.00 0.00 76 VAL A O 20
ATOM 35053 N N . ILE A 1 27 ? -0.076 4.406 4.396 1.00 0.00 77 ILE A N 20
ATOM 35054 C CA . ILE A 1 27 ? -1.107 3.387 4.236 1.00 0.00 77 ILE A CA 20
ATOM 35055 C C . ILE A 1 27 ? -1.750 3.042 5.575 1.00 0.00 77 ILE A C 20
ATOM 35056 O O . ILE A 1 27 ? -2.936 2.721 5.642 1.00 0.00 77 ILE A O 20
ATOM 35072 N N . GLY A 1 28 ? -0.958 3.111 6.642 1.00 0.00 78 GLY A N 20
ATOM 35073 C CA . GLY A 1 28 ? -1.468 2.805 7.965 1.00 0.00 78 GLY A CA 20
ATOM 35074 C C . GLY A 1 28 ? -2.572 3.751 8.394 1.00 0.00 78 GLY A C 20
ATOM 35075 O O . GLY A 1 28 ? -3.472 3.367 9.142 1.00 0.00 78 GLY A O 20
ATOM 35079 N N . ARG A 1 29 ? -2.503 4.991 7.922 1.00 0.00 79 ARG A N 20
ATOM 35080 C CA . ARG A 1 29 ? -3.503 5.996 8.264 1.00 0.00 79 ARG A CA 20
ATOM 35081 C C . ARG A 1 29 ? -4.696 5.921 7.315 1.00 0.00 79 ARG A C 20
ATOM 35082 O O . ARG A 1 29 ? -5.840 6.111 7.725 1.00 0.00 79 ARG A O 20
ATOM 35103 N N . ALA A 1 30 ? -4.418 5.644 6.045 1.00 0.00 80 ALA A N 20
ATOM 35104 C CA . ALA A 1 30 ? -5.467 5.542 5.039 1.00 0.00 80 ALA A CA 20
ATOM 35105 C C . ALA A 1 30 ? -6.252 4.244 5.192 1.00 0.00 80 ALA A C 20
ATOM 35106 O O . ALA A 1 30 ? -7.469 4.261 5.384 1.00 0.00 80 ALA A O 20
ATOM 35113 N N . LEU A 1 31 ? -5.550 3.120 5.108 1.00 0.00 81 LEU A N 20
ATOM 35114 C CA . LEU A 1 31 ? -6.181 1.811 5.237 1.00 0.00 81 LEU A CA 20
ATOM 35115 C C . LEU A 1 31 ? -6.042 1.278 6.659 1.00 0.00 81 LEU A C 20
ATOM 35116 O O . LEU A 1 31 ? -7.025 1.166 7.390 1.00 0.00 81 LEU A O 20
ATOM 35132 N N . GLY A 1 32 ? -4.813 0.951 7.046 1.00 0.00 82 GLY A N 20
ATOM 35133 C CA . GLY A 1 32 ? -4.567 0.435 8.380 1.00 0.00 82 GLY A CA 20
ATOM 35134 C C . GLY A 1 32 ? -3.242 -0.294 8.484 1.00 0.00 82 GLY A C 20
ATOM 35135 O O . GLY A 1 32 ? -2.971 -1.216 7.714 1.00 0.00 82 GLY A O 20
ATOM 35139 N N . ILE A 1 33 ? -2.415 0.120 9.438 1.00 0.00 83 ILE A N 20
ATOM 35140 C CA . ILE A 1 33 ? -1.111 -0.501 9.640 1.00 0.00 83 ILE A CA 20
ATOM 35141 C C . ILE A 1 33 ? -1.177 -2.006 9.408 1.00 0.00 83 ILE A C 20
ATOM 35142 O O . ILE A 1 33 ? -0.285 -2.590 8.793 1.00 0.00 83 ILE A O 20
ATOM 35158 N N . SER A 1 34 ? -2.241 -2.630 9.904 1.00 0.00 84 SER A N 20
ATOM 35159 C CA . SER A 1 34 ? -2.424 -4.069 9.753 1.00 0.00 84 SER A CA 20
ATOM 35160 C C . SER A 1 34 ? -2.489 -4.456 8.278 1.00 0.00 84 SER A C 20
ATOM 35161 O O . SER A 1 34 ? -1.875 -5.436 7.854 1.00 0.00 84 SER A O 20
ATOM 35169 N N . HIS A 1 35 ? -3.239 -3.680 7.502 1.00 0.00 85 HIS A N 20
ATOM 35170 C CA . HIS A 1 35 ? -3.386 -3.941 6.074 1.00 0.00 85 HIS A CA 20
ATOM 35171 C C . HIS A 1 35 ? -2.097 -3.612 5.327 1.00 0.00 85 HIS A C 20
ATOM 35172 O O . HIS A 1 35 ? -1.646 -4.383 4.480 1.00 0.00 85 HIS A O 20
ATOM 35186 N N . ALA A 1 36 ? -1.509 -2.464 5.646 1.00 0.00 86 ALA A N 20
ATOM 35187 C CA . ALA A 1 36 ? -0.272 -2.034 5.006 1.00 0.00 86 ALA A CA 20
ATOM 35188 C C . ALA A 1 36 ? 0.716 -3.190 4.890 1.00 0.00 86 ALA A C 20
ATOM 35189 O O . ALA A 1 36 ? 1.424 -3.318 3.891 1.00 0.00 86 ALA A O 20
ATOM 35196 N N . LYS A 1 37 ? 0.760 -4.030 5.919 1.00 0.00 87 LYS A N 20
ATOM 35197 C CA . LYS A 1 37 ? 1.661 -5.176 5.933 1.00 0.00 87 LYS A CA 20
ATOM 35198 C C . LYS A 1 37 ? 1.698 -5.856 4.568 1.00 0.00 87 LYS A C 20
ATOM 35199 O O . LYS A 1 37 ? 2.769 -6.071 4.000 1.00 0.00 87 LYS A O 20
ATOM 35218 N N . ASP A 1 38 ? 0.523 -6.191 4.047 1.00 0.00 88 ASP A N 20
ATOM 35219 C CA . ASP A 1 38 ? 0.422 -6.844 2.747 1.00 0.00 88 ASP A CA 20
ATOM 35220 C C . ASP A 1 38 ? 0.627 -5.840 1.617 1.00 0.00 88 ASP A C 20
ATOM 35221 O O . ASP A 1 38 ? 1.307 -6.128 0.631 1.00 0.00 88 ASP A O 20
ATOM 35230 N N . LYS A 1 39 ? 0.035 -4.660 1.766 1.00 0.00 89 LYS A N 20
ATOM 35231 C CA . LYS A 1 39 ? 0.152 -3.612 0.759 1.00 0.00 89 LYS A CA 20
ATOM 35232 C C . LYS A 1 39 ? 1.607 -3.412 0.349 1.00 0.00 89 LYS A C 20
ATOM 35233 O O . LYS A 1 39 ? 1.921 -3.315 -0.839 1.00 0.00 89 LYS A O 20
ATOM 35252 N N . LEU A 1 40 ? 2.493 -3.352 1.337 1.00 0.00 90 LEU A N 20
ATOM 35253 C CA . LEU A 1 40 ? 3.917 -3.165 1.079 1.00 0.00 90 LEU A CA 20
ATOM 35254 C C . LEU A 1 40 ? 4.663 -4.493 1.158 1.00 0.00 90 LEU A C 20
ATOM 35255 O O . LEU A 1 40 ? 4.791 -5.082 2.232 1.00 0.00 90 LEU A O 20
ATOM 35271 N N . VAL A 1 41 ? 5.158 -4.958 0.015 1.00 0.00 91 VAL A N 20
ATOM 35272 C CA . VAL A 1 41 ? 5.895 -6.214 -0.044 1.00 0.00 91 VAL A CA 20
ATOM 35273 C C . VAL A 1 41 ? 7.355 -5.978 -0.415 1.00 0.00 91 VAL A C 20
ATOM 35274 O O . VAL A 1 41 ? 7.662 -5.148 -1.272 1.00 0.00 91 VAL A O 20
ATOM 35287 N N . TYR A 1 42 ? 8.251 -6.712 0.234 1.00 0.00 92 TYR A N 20
ATOM 35288 C CA . TYR A 1 42 ? 9.679 -6.581 -0.027 1.00 0.00 92 TYR A CA 20
ATOM 35289 C C . TYR A 1 42 ? 10.248 -7.873 -0.607 1.00 0.00 92 TYR A C 20
ATOM 35290 O O . TYR A 1 42 ? 10.223 -8.921 0.037 1.00 0.00 92 TYR A O 20
ATOM 35308 N N . VAL A 1 43 ? 10.761 -7.788 -1.831 1.00 0.00 93 VAL A N 20
ATOM 35309 C CA . VAL A 1 43 ? 11.338 -8.948 -2.500 1.00 0.00 93 VAL A CA 20
ATOM 35310 C C . VAL A 1 43 ? 12.849 -8.804 -2.644 1.00 0.00 93 VAL A C 20
ATOM 35311 O O . VAL A 1 43 ? 13.334 -8.067 -3.503 1.00 0.00 93 VAL A O 20
ATOM 35324 N N . HIS A 1 44 ? 13.589 -9.514 -1.797 1.00 0.00 94 HIS A N 20
ATOM 35325 C CA . HIS A 1 44 ? 15.046 -9.466 -1.831 1.00 0.00 94 HIS A CA 20
ATOM 35326 C C . HIS A 1 44 ? 15.580 -10.085 -3.119 1.00 0.00 94 HIS A C 20
ATOM 35327 O O . HIS A 1 44 ? 15.227 -11.210 -3.474 1.00 0.00 94 HIS A O 20
ATOM 35341 N N . THR A 1 45 ? 16.434 -9.342 -3.817 1.00 0.00 95 THR A N 20
ATOM 35342 C CA . THR A 1 45 ? 17.015 -9.816 -5.067 1.00 0.00 95 THR A CA 20
ATOM 35343 C C . THR A 1 45 ? 18.527 -9.968 -4.947 1.00 0.00 95 THR A C 20
ATOM 35344 O O . THR A 1 45 ? 19.188 -9.182 -4.268 1.00 0.00 95 THR A O 20
ATOM 35355 N N . ASN A 1 46 ? 19.069 -10.984 -5.610 1.00 0.00 96 ASN A N 20
ATOM 35356 C CA . ASN A 1 46 ? 20.505 -11.239 -5.578 1.00 0.00 96 ASN A CA 20
ATOM 35357 C C . ASN A 1 46 ? 21.174 -10.745 -6.856 1.00 0.00 96 ASN A C 20
ATOM 35358 O O . ASN A 1 46 ? 20.631 -10.890 -7.950 1.00 0.00 96 ASN A O 20
ATOM 35369 N N . GLY A 1 47 ? 22.360 -10.160 -6.709 1.00 0.00 97 GLY A N 20
ATOM 35370 C CA . GLY A 1 47 ? 23.085 -9.653 -7.859 1.00 0.00 97 GLY A CA 20
ATOM 35371 C C . GLY A 1 47 ? 24.507 -9.255 -7.519 1.00 0.00 97 GLY A C 20
ATOM 35372 O O . GLY A 1 47 ? 25.305 -10.065 -7.047 1.00 0.00 97 GLY A O 20
ATOM 35376 N N . PRO A 1 48 ? 24.843 -7.979 -7.762 1.00 0.00 98 PRO A N 20
ATOM 35377 C CA . PRO A 1 48 ? 26.180 -7.446 -7.486 1.00 0.00 98 PRO A CA 20
ATOM 35378 C C . PRO A 1 48 ? 26.465 -7.339 -5.992 1.00 0.00 98 PRO A C 20
ATOM 35379 O O . PRO A 1 48 ? 25.566 -7.492 -5.165 1.00 0.00 98 PRO A O 20
ATOM 35390 N N . LYS A 1 49 ? 27.722 -7.075 -5.651 1.00 0.00 99 LYS A N 20
ATOM 35391 C CA . LYS A 1 49 ? 28.126 -6.945 -4.256 1.00 0.00 99 LYS A CA 20
ATOM 35392 C C . LYS A 1 49 ? 27.035 -6.267 -3.435 1.00 0.00 99 LYS A C 20
ATOM 35393 O O . LYS A 1 49 ? 26.830 -6.594 -2.265 1.00 0.00 99 LYS A O 20
ATOM 35412 N N . LYS A 1 50 ? 26.336 -5.321 -4.053 1.00 0.00 100 LYS A N 20
ATOM 35413 C CA . LYS A 1 50 ? 25.264 -4.598 -3.381 1.00 0.00 100 LYS A CA 20
ATOM 35414 C C . LYS A 1 50 ? 23.944 -5.355 -3.492 1.00 0.00 100 LYS A C 20
ATOM 35415 O O . LYS A 1 50 ? 23.605 -5.881 -4.552 1.00 0.00 100 LYS A O 20
ATOM 35434 N N . LYS A 1 51 ? 23.202 -5.406 -2.390 1.00 0.00 101 LYS A N 20
ATOM 35435 C CA . LYS A 1 51 ? 21.918 -6.096 -2.364 1.00 0.00 101 LYS A CA 20
ATOM 35436 C C . LYS A 1 51 ? 20.791 -5.166 -2.802 1.00 0.00 101 LYS A C 20
ATOM 35437 O O . LYS A 1 51 ? 20.774 -3.987 -2.450 1.00 0.00 101 LYS A O 20
ATOM 35456 N N . LYS A 1 52 ? 19.851 -5.705 -3.571 1.00 0.00 102 LYS A N 20
ATOM 35457 C CA . LYS A 1 52 ? 18.719 -4.925 -4.056 1.00 0.00 102 LYS A CA 20
ATOM 35458 C C . LYS A 1 52 ? 17.400 -5.524 -3.576 1.00 0.00 102 LYS A C 20
ATOM 35459 O O . LYS A 1 52 ? 17.237 -6.744 -3.542 1.00 0.00 102 LYS A O 20
ATOM 35478 N N . VAL A 1 53 ? 16.461 -4.659 -3.207 1.00 0.00 103 VAL A N 20
ATOM 35479 C CA . VAL A 1 53 ? 15.156 -5.102 -2.732 1.00 0.00 103 VAL A CA 20
ATOM 35480 C C . VAL A 1 53 ? 14.031 -4.453 -3.530 1.00 0.00 103 VAL A C 20
ATOM 35481 O O . VAL A 1 53 ? 13.949 -3.228 -3.625 1.00 0.00 103 VAL A O 20
ATOM 35494 N N . THR A 1 54 ? 13.164 -5.282 -4.103 1.00 0.00 104 THR A N 20
ATOM 35495 C CA . THR A 1 54 ? 12.043 -4.790 -4.893 1.00 0.00 104 THR A CA 20
ATOM 35496 C C . THR A 1 54 ? 10.797 -4.616 -4.032 1.00 0.00 104 THR A C 20
ATOM 35497 O O . THR A 1 54 ? 10.113 -5.588 -3.709 1.00 0.00 104 THR A O 20
ATOM 35508 N N . LEU A 1 55 ? 10.507 -3.373 -3.664 1.00 0.00 105 LEU A N 20
ATOM 35509 C CA . LEU A 1 55 ? 9.341 -3.071 -2.840 1.00 0.00 105 LEU A CA 20
ATOM 35510 C C . LEU A 1 55 ? 8.075 -3.014 -3.689 1.00 0.00 105 LEU A C 20
ATOM 35511 O O . LEU A 1 55 ? 7.812 -2.018 -4.363 1.00 0.00 105 LEU A O 20
ATOM 35527 N N . HIS A 1 56 ? 7.293 -4.087 -3.649 1.00 0.00 106 HIS A N 20
ATOM 35528 C CA . HIS A 1 56 ? 6.052 -4.158 -4.412 1.00 0.00 106 HIS A CA 20
ATOM 35529 C C . HIS A 1 56 ? 4.914 -3.468 -3.665 1.00 0.00 106 HIS A C 20
ATOM 35530 O O . HIS A 1 56 ? 4.354 -4.022 -2.719 1.00 0.00 106 HIS A O 20
ATOM 35544 N N . ILE A 1 57 ? 4.580 -2.256 -4.095 1.00 0.00 107 ILE A N 20
ATOM 35545 C CA . ILE A 1 57 ? 3.510 -1.491 -3.467 1.00 0.00 107 ILE A CA 20
ATOM 35546 C C . ILE A 1 57 ? 2.203 -1.637 -4.239 1.00 0.00 107 ILE A C 20
ATOM 35547 O O . ILE A 1 57 ? 2.202 -1.739 -5.466 1.00 0.00 107 ILE A O 20
ATOM 35563 N N . LYS A 1 58 ? 1.091 -1.645 -3.513 1.00 0.00 108 LYS A N 20
ATOM 35564 C CA . LYS A 1 58 ? -0.224 -1.775 -4.128 1.00 0.00 108 LYS A CA 20
ATOM 35565 C C . LYS A 1 58 ? -1.038 -0.497 -3.949 1.00 0.00 108 LYS A C 20
ATOM 35566 O O . LYS A 1 58 ? -1.709 -0.043 -4.876 1.00 0.00 108 LYS A O 20
ATOM 35585 N N . TRP A 1 59 ? -0.972 0.077 -2.754 1.00 0.00 109 TRP A N 20
ATOM 35586 C CA . TRP A 1 59 ? -1.702 1.304 -2.455 1.00 0.00 109 TRP A CA 20
ATOM 35587 C C . TRP A 1 59 ? -0.781 2.517 -2.529 1.00 0.00 109 TRP A C 20
ATOM 35588 O O . TRP A 1 59 ? 0.360 2.489 -2.068 1.00 0.00 109 TRP A O 20
ATOM 35609 N N . PRO A 1 60 ? -1.286 3.609 -3.121 1.00 0.00 110 PRO A N 20
ATOM 35610 C CA . PRO A 1 60 ? -2.643 3.655 -3.674 1.00 0.00 110 PRO A CA 20
ATOM 35611 C C . PRO A 1 60 ? -2.790 2.790 -4.921 1.00 0.00 110 PRO A C 20
ATOM 35612 O O . PRO A 1 60 ? -3.796 2.103 -5.098 1.00 0.00 110 PRO A O 20
ATOM 35623 N N . LYS A 1 61 ? -1.780 2.828 -5.785 1.00 0.00 111 LYS A N 20
ATOM 35624 C CA . LYS A 1 61 ? -1.796 2.047 -7.016 1.00 0.00 111 LYS A CA 20
ATOM 35625 C C . LYS A 1 61 ? -0.719 0.967 -6.988 1.00 0.00 111 LYS A C 20
ATOM 35626 O O . LYS A 1 61 ? 0.133 0.949 -6.100 1.00 0.00 111 LYS A O 20
ATOM 35645 N N . SER A 1 62 ? -0.762 0.069 -7.967 1.00 0.00 112 SER A N 20
ATOM 35646 C CA . SER A 1 62 ? 0.209 -1.015 -8.053 1.00 0.00 112 SER A CA 20
ATOM 35647 C C . SER A 1 62 ? 1.535 -0.513 -8.616 1.00 0.00 112 SER A C 20
ATOM 35648 O O . SER A 1 62 ? 1.669 -0.295 -9.820 1.00 0.00 112 SER A O 20
ATOM 35656 N N . VAL A 1 63 ? 2.514 -0.333 -7.734 1.00 0.00 113 VAL A N 20
ATOM 35657 C CA . VAL A 1 63 ? 3.831 0.142 -8.141 1.00 0.00 113 VAL A CA 20
ATOM 35658 C C . VAL A 1 63 ? 4.937 -0.699 -7.513 1.00 0.00 113 VAL A C 20
ATOM 35659 O O . VAL A 1 63 ? 4.691 -1.475 -6.591 1.00 0.00 113 VAL A O 20
ATOM 35672 N N . GLU A 1 64 ? 6.155 -0.539 -8.020 1.00 0.00 114 GLU A N 20
ATOM 35673 C CA . GLU A 1 64 ? 7.299 -1.284 -7.508 1.00 0.00 114 GLU A CA 20
ATOM 35674 C C . GLU A 1 64 ? 8.576 -0.454 -7.601 1.00 0.00 114 GLU A C 20
ATOM 35675 O O . GLU A 1 64 ? 8.785 0.277 -8.570 1.00 0.00 114 GLU A O 20
ATOM 35687 N N . VAL A 1 65 ? 9.426 -0.570 -6.586 1.00 0.00 115 VAL A N 20
ATOM 35688 C CA . VAL A 1 65 ? 10.682 0.168 -6.552 1.00 0.00 115 VAL A CA 20
ATOM 35689 C C . VAL A 1 65 ? 11.819 -0.704 -6.033 1.00 0.00 115 VAL A C 20
ATOM 35690 O O . VAL A 1 65 ? 11.585 -1.756 -5.439 1.00 0.00 115 VAL A O 20
ATOM 35703 N N . GLU A 1 66 ? 13.051 -0.259 -6.260 1.00 0.00 116 GLU A N 20
ATOM 35704 C CA . GLU A 1 66 ? 14.225 -1.001 -5.815 1.00 0.00 116 GLU A CA 20
ATOM 35705 C C . GLU A 1 66 ? 14.910 -0.288 -4.653 1.00 0.00 116 GLU A C 20
ATOM 35706 O O . GLU A 1 66 ? 14.844 0.935 -4.535 1.00 0.00 116 GLU A O 20
ATOM 35718 N N . GLY A 1 67 ? 15.569 -1.063 -3.796 1.00 0.00 117 GLY A N 20
ATOM 35719 C CA . GLY A 1 67 ? 16.256 -0.489 -2.654 1.00 0.00 117 GLY A CA 20
ATOM 35720 C C . GLY A 1 67 ? 17.603 -1.137 -2.402 1.00 0.00 117 GLY A C 20
ATOM 35721 O O . GLY A 1 67 ? 17.701 -2.359 -2.294 1.00 0.00 117 GLY A O 20
ATOM 35725 N N . TYR A 1 68 ? 18.644 -0.317 -2.310 1.00 0.00 118 TYR A N 20
ATOM 35726 C CA . TYR A 1 68 ? 19.993 -0.818 -2.074 1.00 0.00 118 TYR A CA 20
ATOM 35727 C C . TYR A 1 68 ? 20.376 -0.678 -0.604 1.00 0.00 118 TYR A C 20
ATOM 35728 O O . TYR A 1 68 ? 19.825 0.153 0.117 1.00 0.00 118 TYR A O 20
ATOM 35746 N N . GLY A 1 69 ? 21.326 -1.499 -0.166 1.00 0.00 119 GLY A N 20
ATOM 35747 C CA . GLY A 1 69 ? 21.769 -1.452 1.215 1.00 0.00 119 GLY A CA 20
ATOM 35748 C C . GLY A 1 69 ? 22.640 -2.635 1.586 1.00 0.00 119 GLY A C 20
ATOM 35749 O O . GLY A 1 69 ? 22.288 -3.783 1.313 1.00 0.00 119 GLY A O 20
ATOM 35753 N N . SER A 1 70 ? 23.781 -2.357 2.208 1.00 0.00 120 SER A N 20
ATOM 35754 C CA . SER A 1 70 ? 24.708 -3.407 2.612 1.00 0.00 120 SER A CA 20
ATOM 35755 C C . SER A 1 70 ? 23.992 -4.479 3.429 1.00 0.00 120 SER A C 20
ATOM 35756 O O . SER A 1 70 ? 24.158 -5.675 3.187 1.00 0.00 120 SER A O 20
ATOM 35764 N N . LYS A 1 71 ? 23.195 -4.042 4.398 1.00 0.00 121 LYS A N 20
ATOM 35765 C CA . LYS A 1 71 ? 22.452 -4.961 5.251 1.00 0.00 121 LYS A CA 20
ATOM 35766 C C . LYS A 1 71 ? 20.998 -5.064 4.803 1.00 0.00 121 LYS A C 20
ATOM 35767 O O . LYS A 1 71 ? 20.517 -4.240 4.025 1.00 0.00 121 LYS A O 20
ATOM 35786 N N . LYS A 1 72 ? 20.301 -6.081 5.299 1.00 0.00 122 LYS A N 20
ATOM 35787 C CA . LYS A 1 72 ? 18.901 -6.291 4.952 1.00 0.00 122 LYS A CA 20
ATOM 35788 C C . LYS A 1 72 ? 18.097 -5.007 5.131 1.00 0.00 122 LYS A C 20
ATOM 35789 O O . LYS A 1 72 ? 17.543 -4.472 4.170 1.00 0.00 122 LYS A O 20
ATOM 35808 N N . ILE A 1 73 ? 18.040 -4.517 6.365 1.00 0.00 123 ILE A N 20
ATOM 35809 C CA . ILE A 1 73 ? 17.306 -3.295 6.667 1.00 0.00 123 ILE A CA 20
ATOM 35810 C C . ILE A 1 73 ? 17.721 -2.160 5.737 1.00 0.00 123 ILE A C 20
ATOM 35811 O O . ILE A 1 73 ? 16.876 -1.461 5.178 1.00 0.00 123 ILE A O 20
ATOM 35827 N N . ASP A 1 74 ? 19.028 -1.984 5.573 1.00 0.00 124 ASP A N 20
ATOM 35828 C CA . ASP A 1 74 ? 19.556 -0.936 4.707 1.00 0.00 124 ASP A CA 20
ATOM 35829 C C . ASP A 1 74 ? 18.925 -1.009 3.320 1.00 0.00 124 ASP A C 20
ATOM 35830 O O . ASP A 1 74 ? 18.514 0.007 2.761 1.00 0.00 124 ASP A O 20
ATOM 35839 N N . ALA A 1 75 ? 18.854 -2.217 2.770 1.00 0.00 125 ALA A N 20
ATOM 35840 C CA . ALA A 1 75 ? 18.273 -2.422 1.449 1.00 0.00 125 ALA A CA 20
ATOM 35841 C C . ALA A 1 75 ? 16.799 -2.033 1.431 1.00 0.00 125 ALA A C 20
ATOM 35842 O O . ALA A 1 75 ? 16.405 -1.088 0.750 1.00 0.00 125 ALA A O 20
ATOM 35849 N N . GLU A 1 76 ? 15.988 -2.770 2.185 1.00 0.00 126 GLU A N 20
ATOM 35850 C CA . GLU A 1 76 ? 14.556 -2.503 2.253 1.00 0.00 126 GLU A CA 20
ATOM 35851 C C . GLU A 1 76 ? 14.290 -1.014 2.453 1.00 0.00 126 GLU A C 20
ATOM 35852 O O . GLU A 1 76 ? 13.368 -0.452 1.862 1.00 0.00 126 GLU A O 20
ATOM 35864 N N . ARG A 1 77 ? 15.104 -0.380 3.291 1.00 0.00 127 ARG A N 20
ATOM 35865 C CA . ARG A 1 77 ? 14.957 1.043 3.571 1.00 0.00 127 ARG A CA 20
ATOM 35866 C C . ARG A 1 77 ? 14.927 1.851 2.277 1.00 0.00 127 ARG A C 20
ATOM 35867 O O . ARG A 1 77 ? 13.972 2.581 2.012 1.00 0.00 127 ARG A O 20
ATOM 35888 N N . GLN A 1 78 ? 15.979 1.716 1.476 1.00 0.00 128 GLN A N 20
ATOM 35889 C CA . GLN A 1 78 ? 16.073 2.434 0.211 1.00 0.00 128 GLN A CA 20
ATOM 35890 C C . GLN A 1 78 ? 14.801 2.256 -0.612 1.00 0.00 128 GLN A C 20
ATOM 35891 O O . GLN A 1 78 ? 14.243 3.225 -1.127 1.00 0.00 128 GLN A O 20
ATOM 35905 N N . ALA A 1 79 ? 14.350 1.012 -0.732 1.00 0.00 129 ALA A N 20
ATOM 35906 C CA . ALA A 1 79 ? 13.143 0.708 -1.492 1.00 0.00 129 ALA A CA 20
ATOM 35907 C C . ALA A 1 79 ? 11.988 1.610 -1.072 1.00 0.00 129 ALA A C 20
ATOM 35908 O O . ALA A 1 79 ? 11.356 2.255 -1.908 1.00 0.00 129 ALA A O 20
ATOM 35915 N N . ALA A 1 80 ? 11.717 1.651 0.228 1.00 0.00 130 ALA A N 20
ATOM 35916 C CA . ALA A 1 80 ? 10.638 2.475 0.759 1.00 0.00 130 ALA A CA 20
ATOM 35917 C C . ALA A 1 80 ? 10.813 3.935 0.353 1.00 0.00 130 ALA A C 20
ATOM 35918 O O . ALA A 1 80 ? 9.881 4.566 -0.144 1.00 0.00 130 ALA A O 20
ATOM 35925 N N . ALA A 1 81 ? 12.012 4.465 0.570 1.00 0.00 131 ALA A N 20
ATOM 35926 C CA . ALA A 1 81 ? 12.309 5.850 0.225 1.00 0.00 131 ALA A CA 20
ATOM 35927 C C . ALA A 1 81 ? 12.062 6.112 -1.257 1.00 0.00 131 ALA A C 20
ATOM 35928 O O . ALA A 1 81 ? 11.472 7.126 -1.627 1.00 0.00 131 ALA A O 20
ATOM 35935 N N . ALA A 1 82 ? 12.517 5.191 -2.100 1.00 0.00 132 ALA A N 20
ATOM 35936 C CA . ALA A 1 82 ? 12.344 5.323 -3.541 1.00 0.00 132 ALA A CA 20
ATOM 35937 C C . ALA A 1 82 ? 10.880 5.555 -3.899 1.00 0.00 132 ALA A C 20
ATOM 35938 O O . ALA A 1 82 ? 10.571 6.231 -4.880 1.00 0.00 132 ALA A O 20
ATOM 35945 N N . ALA A 1 83 ? 9.983 4.989 -3.098 1.00 0.00 133 ALA A N 20
ATOM 35946 C CA . ALA A 1 83 ? 8.552 5.136 -3.331 1.00 0.00 133 ALA A CA 20
ATOM 35947 C C . ALA A 1 83 ? 8.014 6.397 -2.663 1.00 0.00 133 ALA A C 20
ATOM 35948 O O . ALA A 1 83 ? 7.058 7.006 -3.145 1.00 0.00 133 ALA A O 20
ATOM 35955 N N . CYS A 1 84 ? 8.633 6.784 -1.553 1.00 0.00 134 CYS A N 20
ATOM 35956 C CA . CYS A 1 84 ? 8.214 7.972 -0.819 1.00 0.00 134 CYS A CA 20
ATOM 35957 C C . CYS A 1 84 ? 8.091 9.173 -1.752 1.00 0.00 134 CYS A C 20
ATOM 35958 O O . CYS A 1 84 ? 7.240 10.039 -1.554 1.00 0.00 134 CYS A O 20
ATOM 35966 N N . GLN A 1 85 ? 8.947 9.216 -2.768 1.00 0.00 135 GLN A N 20
ATOM 35967 C CA . GLN A 1 85 ? 8.935 10.312 -3.730 1.00 0.00 135 GLN A CA 20
ATOM 35968 C C . GLN A 1 85 ? 7.681 10.262 -4.595 1.00 0.00 135 GLN A C 20
ATOM 35969 O O . GLN A 1 85 ? 7.149 11.299 -4.997 1.00 0.00 135 GLN A O 20
ATOM 35983 N N . LEU A 1 86 ? 7.212 9.053 -4.880 1.00 0.00 136 LEU A N 20
ATOM 35984 C CA . LEU A 1 86 ? 6.019 8.868 -5.699 1.00 0.00 136 LEU A CA 20
ATOM 35985 C C . LEU A 1 86 ? 4.764 9.275 -4.934 1.00 0.00 136 LEU A C 20
ATOM 35986 O O . LEU A 1 86 ? 3.829 9.833 -5.507 1.00 0.00 136 LEU A O 20
ATOM 36002 N N . PHE A 1 87 ? 4.753 8.993 -3.635 1.00 0.00 137 PHE A N 20
ATOM 36003 C CA . PHE A 1 87 ? 3.613 9.331 -2.790 1.00 0.00 137 PHE A CA 20
ATOM 36004 C C . PHE A 1 87 ? 3.460 10.844 -2.663 1.00 0.00 137 PHE A C 20
ATOM 36005 O O . PHE A 1 87 ? 2.377 11.390 -2.876 1.00 0.00 137 PHE A O 20
ATOM 36022 N N . LYS A 1 88 ? 4.552 11.516 -2.314 1.00 0.00 138 LYS A N 20
ATOM 36023 C CA . LYS A 1 88 ? 4.541 12.966 -2.158 1.00 0.00 138 LYS A CA 20
ATOM 36024 C C . LYS A 1 88 ? 4.172 13.651 -3.470 1.00 0.00 138 LYS A C 20
ATOM 36025 O O . LYS A 1 88 ? 3.472 14.662 -3.478 1.00 0.00 138 LYS A O 20
ATOM 36044 N N . GLY A 1 89 ? 4.648 13.092 -4.579 1.00 0.00 139 GLY A N 20
ATOM 36045 C CA . GLY A 1 89 ? 4.357 13.662 -5.881 1.00 0.00 139 GLY A CA 20
ATOM 36046 C C . GLY A 1 89 ? 2.895 13.524 -6.260 1.00 0.00 139 GLY A C 20
ATOM 36047 O O . GLY A 1 89 ? 2.293 14.461 -6.786 1.00 0.00 139 GLY A O 20
ATOM 36051 N N . TRP A 1 90 ? 2.325 12.355 -5.996 1.00 0.00 140 TRP A N 20
ATOM 36052 C CA . TRP A 1 90 ? 0.925 12.098 -6.315 1.00 0.00 140 TRP A CA 20
ATOM 36053 C C . TRP A 1 90 ? 0.008 13.030 -5.531 1.00 0.00 140 TRP A C 20
ATOM 36054 O O . TRP A 1 90 ? -1.074 13.385 -5.995 1.00 0.00 140 TRP A O 20
ATOM 36075 N N . GLY A 1 91 ? 0.449 13.424 -4.340 1.00 0.00 141 GLY A N 20
ATOM 36076 C CA . GLY A 1 91 ? -0.345 14.312 -3.511 1.00 0.00 141 GLY A CA 20
ATOM 36077 C C . GLY A 1 91 ? -0.848 13.635 -2.252 1.00 0.00 141 GLY A C 20
ATOM 36078 O O . GLY A 1 91 ? -1.901 13.993 -1.724 1.00 0.00 141 GLY A O 20
ATOM 36082 N N . LEU A 1 92 ? -0.096 12.652 -1.770 1.00 0.00 142 LEU A N 20
ATOM 36083 C CA . LEU A 1 92 ? -0.472 11.921 -0.565 1.00 0.00 142 LEU A CA 20
ATOM 36084 C C . LEU A 1 92 ? 0.224 12.499 0.663 1.00 0.00 142 LEU A C 20
ATOM 36085 O O . LEU A 1 92 ? -0.334 12.505 1.761 1.00 0.00 142 LEU A O 20
ATOM 36101 N N . LEU A 1 93 ? 1.444 12.988 0.470 1.00 0.00 143 LEU A N 20
ATOM 36102 C CA . LEU A 1 93 ? 2.216 13.572 1.561 1.00 0.00 143 LEU A CA 20
ATOM 36103 C C . LEU A 1 93 ? 2.322 15.085 1.404 1.00 0.00 143 LEU A C 20
ATOM 36104 O O . LEU A 1 93 ? 1.817 15.842 2.233 1.00 0.00 143 LEU A O 20
ATOM 36120 N N . GLY A 1 94 ? 2.980 15.520 0.334 1.00 0.00 144 GLY A N 20
ATOM 36121 C CA . GLY A 1 94 ? 3.137 16.941 0.086 1.00 0.00 144 GLY A CA 20
ATOM 36122 C C . GLY A 1 94 ? 4.593 17.356 -0.001 1.00 0.00 144 GLY A C 20
ATOM 36123 O O . GLY A 1 94 ? 5.493 16.523 -0.101 1.00 0.00 144 GLY A O 20
ATOM 36127 N N . PRO A 1 95 ? 4.839 18.674 0.036 1.00 0.00 145 PRO A N 20
ATOM 36128 C CA . PRO A 1 95 ? 6.194 19.229 -0.040 1.00 0.00 145 PRO A CA 20
ATOM 36129 C C . PRO A 1 95 ? 7.009 18.942 1.217 1.00 0.00 145 PRO A C 20
ATOM 36130 O O . PRO A 1 95 ? 8.202 18.647 1.141 1.00 0.00 145 PRO A O 20
ATOM 36141 N N . ARG A 1 96 ? 6.357 19.030 2.372 1.00 0.00 146 ARG A N 20
ATOM 36142 C CA . ARG A 1 96 ? 7.021 18.781 3.645 1.00 0.00 146 ARG A CA 20
ATOM 36143 C C . ARG A 1 96 ? 6.637 17.412 4.200 1.00 0.00 146 ARG A C 20
ATOM 36144 O O . ARG A 1 96 ? 6.615 17.208 5.413 1.00 0.00 146 ARG A O 20
ATOM 36165 N N . ASN A 1 97 ? 6.335 16.479 3.304 1.00 0.00 147 ASN A N 20
ATOM 36166 C CA . ASN A 1 97 ? 5.950 15.131 3.704 1.00 0.00 147 ASN A CA 20
ATOM 36167 C C . ASN A 1 97 ? 4.986 15.168 4.886 1.00 0.00 147 ASN A C 20
ATOM 36168 O O . ASN A 1 97 ? 5.206 14.506 5.899 1.00 0.00 147 ASN A O 20
ATOM 36179 N N . GLU A 1 98 ? 3.918 15.948 4.747 1.00 0.00 148 GLU A N 20
ATOM 36180 C CA . GLU A 1 98 ? 2.921 16.071 5.804 1.00 0.00 148 GLU A CA 20
ATOM 36181 C C . GLU A 1 98 ? 1.678 15.248 5.479 1.00 0.00 148 GLU A C 20
ATOM 36182 O O . GLU A 1 98 ? 0.914 15.587 4.574 1.00 0.00 148 GLU A O 20
ATOM 36194 N N . LEU A 1 99 ? 1.483 14.164 6.222 1.00 0.00 149 LEU A N 20
ATOM 36195 C CA . LEU A 1 99 ? 0.333 13.291 6.013 1.00 0.00 149 LEU A CA 20
ATOM 36196 C C . LEU A 1 99 ? -0.961 14.096 5.962 1.00 0.00 149 LEU A C 20
ATOM 36197 O O . LEU A 1 99 ? -0.952 15.316 6.131 1.00 0.00 149 LEU A O 20
ATOM 36213 N N . PHE A 1 100 ? -2.073 13.406 5.730 1.00 0.00 150 PHE A N 20
ATOM 36214 C CA . PHE A 1 100 ? -3.376 14.057 5.659 1.00 0.00 150 PHE A CA 20
ATOM 36215 C C . PHE A 1 100 ? -4.409 13.300 6.488 1.00 0.00 150 PHE A C 20
ATOM 36216 O O . PHE A 1 100 ? -4.080 12.336 7.179 1.00 0.00 150 PHE A O 20
ATOM 36233 N N . ASP A 1 101 ? -5.658 13.745 6.415 1.00 0.00 151 ASP A N 20
ATOM 36234 C CA . ASP A 1 101 ? -6.740 13.110 7.158 1.00 0.00 151 ASP A CA 20
ATOM 36235 C C . ASP A 1 101 ? -7.135 11.783 6.517 1.00 0.00 151 ASP A C 20
ATOM 36236 O O . ASP A 1 101 ? -7.012 11.607 5.305 1.00 0.00 151 ASP A O 20
ATOM 36245 N N . ALA A 1 102 ? -7.608 10.852 7.339 1.00 0.00 152 ALA A N 20
ATOM 36246 C CA . ALA A 1 102 ? -8.021 9.542 6.852 1.00 0.00 152 ALA A CA 20
ATOM 36247 C C . ALA A 1 102 ? -9.023 9.672 5.709 1.00 0.00 152 ALA A C 20
ATOM 36248 O O . ALA A 1 102 ? -8.905 8.995 4.689 1.00 0.00 152 ALA A O 20
ATOM 36255 N N . ALA A 1 103 ? -10.009 10.545 5.889 1.00 0.00 153 ALA A N 20
ATOM 36256 C CA . ALA A 1 103 ? -11.030 10.763 4.873 1.00 0.00 153 ALA A CA 20
ATOM 36257 C C . ALA A 1 103 ? -10.401 11.088 3.523 1.00 0.00 153 ALA A C 20
ATOM 36258 O O . ALA A 1 103 ? -10.551 10.337 2.559 1.00 0.00 153 ALA A O 20
ATOM 36265 N N . LYS A 1 104 ? -9.695 12.212 3.459 1.00 0.00 154 LYS A N 20
ATOM 36266 C CA . LYS A 1 104 ? -9.041 12.637 2.227 1.00 0.00 154 LYS A CA 20
ATOM 36267 C C . LYS A 1 104 ? -8.326 11.467 1.559 1.00 0.00 154 LYS A C 20
ATOM 36268 O O . LYS A 1 104 ? -8.408 11.289 0.344 1.00 0.00 154 LYS A O 20
ATOM 36287 N N . TYR A 1 105 ? -7.626 10.672 2.361 1.00 0.00 155 TYR A N 20
ATOM 36288 C CA . TYR A 1 105 ? -6.896 9.519 1.847 1.00 0.00 155 TYR A CA 20
ATOM 36289 C C . TYR A 1 105 ? -7.827 8.576 1.092 1.00 0.00 155 TYR A C 20
ATOM 36290 O O . TYR A 1 105 ? -7.528 8.152 -0.024 1.00 0.00 155 TYR A O 20
ATOM 36308 N N . ARG A 1 106 ? -8.959 8.253 1.709 1.00 0.00 156 ARG A N 20
ATOM 36309 C CA . ARG A 1 106 ? -9.936 7.360 1.097 1.00 0.00 156 ARG A CA 20
ATOM 36310 C C . ARG A 1 106 ? -10.232 7.781 -0.339 1.00 0.00 156 ARG A C 20
ATOM 36311 O O . ARG A 1 106 ? -10.400 6.940 -1.222 1.00 0.00 156 ARG A O 20
ATOM 36332 N N . VAL A 1 107 ? -10.294 9.090 -0.566 1.00 0.00 157 VAL A N 20
ATOM 36333 C CA . VAL A 1 107 ? -10.569 9.623 -1.895 1.00 0.00 157 VAL A CA 20
ATOM 36334 C C . VAL A 1 107 ? -9.309 9.638 -2.753 1.00 0.00 157 VAL A C 20
ATOM 36335 O O . VAL A 1 107 ? -9.351 9.322 -3.943 1.00 0.00 157 VAL A O 20
ATOM 36348 N N . LEU A 1 108 ? -8.188 10.006 -2.142 1.00 0.00 158 LEU A N 20
ATOM 36349 C CA . LEU A 1 108 ? -6.914 10.062 -2.849 1.00 0.00 158 LEU A CA 20
ATOM 36350 C C . LEU A 1 108 ? -6.588 8.717 -3.490 1.00 0.00 158 LEU A C 20
ATOM 36351 O O . LEU A 1 108 ? -5.968 8.658 -4.552 1.00 0.00 158 LEU A O 20
ATOM 36367 N N . ALA A 1 109 ? -7.011 7.639 -2.839 1.00 0.00 159 ALA A N 20
ATOM 36368 C CA . ALA A 1 109 ? -6.768 6.294 -3.348 1.00 0.00 159 ALA A CA 20
ATOM 36369 C C . ALA A 1 109 ? -7.781 5.923 -4.425 1.00 0.00 159 ALA A C 20
ATOM 36370 O O . ALA A 1 109 ? -7.463 5.196 -5.366 1.00 0.00 159 ALA A O 20
ATOM 36377 N N . ASP A 1 110 ? -9.002 6.427 -4.281 1.00 0.00 160 ASP A N 20
ATOM 36378 C CA . ASP A 1 110 ? -10.063 6.149 -5.242 1.00 0.00 160 ASP A CA 20
ATOM 36379 C C . ASP A 1 110 ? -9.645 6.567 -6.649 1.00 0.00 160 ASP A C 20
ATOM 36380 O O . ASP A 1 110 ? -9.622 5.749 -7.569 1.00 0.00 160 ASP A O 20
ATOM 36389 N N . ARG A 1 111 ? -9.316 7.844 -6.808 1.00 0.00 161 ARG A N 20
ATOM 36390 C CA . ARG A 1 111 ? -8.901 8.372 -8.102 1.00 0.00 161 ARG A CA 20
ATOM 36391 C C . ARG A 1 111 ? -7.946 7.408 -8.801 1.00 0.00 161 ARG A C 20
ATOM 36392 O O . ARG A 1 111 ? -7.926 7.318 -10.028 1.00 0.00 161 ARG A O 20
ATOM 36413 N N . PHE A 1 112 ? -7.155 6.689 -8.010 1.00 0.00 162 PHE A N 20
ATOM 36414 C CA . PHE A 1 112 ? -6.197 5.734 -8.552 1.00 0.00 162 PHE A CA 20
ATOM 36415 C C . PHE A 1 112 ? -6.857 4.380 -8.797 1.00 0.00 162 PHE A C 20
ATOM 36416 O O . PHE A 1 112 ? -6.599 3.724 -9.805 1.00 0.00 162 PHE A O 20
ATOM 36433 N N . GLY A 1 113 ? -7.712 3.968 -7.866 1.00 0.00 163 GLY A N 20
ATOM 36434 C CA . GLY A 1 113 ? -8.396 2.695 -7.998 1.00 0.00 163 GLY A CA 20
ATOM 36435 C C . GLY A 1 113 ? -9.824 2.749 -7.490 1.00 0.00 163 GLY A C 20
ATOM 36436 O O . GLY A 1 113 ? -10.059 2.958 -6.300 1.00 0.00 163 GLY A O 20
ATOM 36440 N N . SER A 1 114 ? -10.779 2.561 -8.395 1.00 0.00 164 SER A N 20
ATOM 36441 C CA . SER A 1 114 ? -12.191 2.595 -8.034 1.00 0.00 164 SER A CA 20
ATOM 36442 C C . SER A 1 114 ? -12.596 1.318 -7.303 1.00 0.00 164 SER A C 20
ATOM 36443 O O . SER A 1 114 ? -11.800 0.390 -7.165 1.00 0.00 164 SER A O 20
ATOM 36451 N N . GLY A 1 115 ? -13.840 1.280 -6.836 1.00 0.00 165 GLY A N 20
ATOM 36452 C CA . GLY A 1 115 ? -14.330 0.113 -6.125 1.00 0.00 165 GLY A CA 20
ATOM 36453 C C . GLY A 1 115 ? -15.455 0.449 -5.167 1.00 0.00 165 GLY A C 20
ATOM 36454 O O . GLY A 1 115 ? -16.224 1.386 -5.382 1.00 0.00 165 GLY A O 20
ATOM 36458 N N . PRO A 1 116 ? -15.565 -0.330 -4.080 1.00 0.00 166 PRO A N 20
ATOM 36459 C CA . PRO A 1 116 ? -16.603 -0.131 -3.065 1.00 0.00 166 PRO A CA 20
ATOM 36460 C C . PRO A 1 116 ? -16.382 1.140 -2.252 1.00 0.00 166 PRO A C 20
ATOM 36461 O O . PRO A 1 116 ? -15.286 1.383 -1.747 1.00 0.00 166 PRO A O 20
ATOM 36472 N N . SER A 1 117 ? -17.431 1.948 -2.129 1.00 0.00 167 SER A N 20
ATOM 36473 C CA . SER A 1 117 ? -17.350 3.197 -1.380 1.00 0.00 167 SER A CA 20
ATOM 36474 C C . SER A 1 117 ? -18.292 3.172 -0.180 1.00 0.00 167 SER A C 20
ATOM 36475 O O . SER A 1 117 ? -18.971 2.176 0.070 1.00 0.00 167 SER A O 20
ATOM 36483 N N . SER A 1 118 ? -18.327 4.276 0.560 1.00 0.00 168 SER A N 20
ATOM 36484 C CA . SER A 1 118 ? -19.182 4.381 1.737 1.00 0.00 168 SER A CA 20
ATOM 36485 C C . SER A 1 118 ? -20.551 4.941 1.365 1.00 0.00 168 SER A C 20
ATOM 36486 O O . SER A 1 118 ? -20.658 5.878 0.575 1.00 0.00 168 SER A O 20
ATOM 36494 N N . GLY A 1 119 ? -21.599 4.358 1.941 1.00 0.00 169 GLY A N 20
ATOM 36495 C CA . GLY A 1 119 ? -22.948 4.811 1.658 1.00 0.00 169 GLY A CA 20
ATOM 36496 C C . GLY A 1 119 ? -23.044 6.320 1.558 1.00 0.00 169 GLY A C 20
ATOM 36497 O O . GLY A 1 119 ? -23.949 6.850 0.914 1.00 0.00 169 GLY A O 20
#

Nearest PDB structures (foldseek):
  2db2-assembly1_A  TM=9.173E-01  e=9.529E-22  Homo sapiens
  4dkk-assembly1_A-2  TM=6.206E-01  e=1.516E-02  Homo sapiens
  8dfv-assembly1_K  TM=5.911E-01  e=2.198E-02  Drosophila melanogaster
  2job-assembly1_A  TM=5.191E-01  e=9.028E-01  Penaeus monodon
  2w7q-assembly2_B  TM=3.952E-01  e=7.976E-01  Pseudomonas aeruginosa PAO1

Secondary structure (DSSP, 8-state):
-----S---S-STTT-S-HHHHHHHHHIIIIIHHHHHHHEEEEE--SSSSEEEEEEE-SSS-EEEEEEESSHHHHHHHHHHHHHHHHHHHTSS-TT-----HHHHHHHHHTT---S---

Organism: Homo sapiens (NCBI:txid9606)

Sequence (119 aa):
GSSGSSGASRDLLKEFPQPKNLLNSVIGRALGISHAKDKLVYVHTNGPKKKKVTLHIKWPKSVEVEGYGSKKIDAERQAAAAACQLFKGWGLLGPRNELFDAAKYRVLADRFGSGPSSGGSSGSSGASRDLLKEFPQPKNLLNSVIGRALGISHAKDKLVYVHTNGPKKKKVTLHIKWPKSVEVEGYGSKKIDAERQAAAAACQLFKGWGLLGPRNELFDAAKYRVLADRFGSGPSSGGSSGSSGASRDLLKEFPQPKNLLNSVIGRALGISHAKDKLVYVHTNGPKKKKVTLHIKWPKSVEVEGYGSKKIDAERQAAAAACQLFKGWGLLGPRNELFDAAKYRVLADRFGSGPSSGGSSGSSGASRDLLKEFPQPKNLLNSVIGRALGISHAKDKLVYVHTNGPKKKKVTLHIKWPKSVEVEGYGSKKIDAERQAAAAACQLFKGWGLLGPRNELFDAAKYRVLADRFGSGPSSGGSSGSSGASRDLLKEFPQPKNLLNSVIGRALGISHAKDKLVYVHTNGPKKKKVTLHIKWPKSVEVEGYGSKKIDAERQAAAAACQLFKGWGLLGPRNELFDAAKYRVLADRFGSGPSSGGSSGSSGASRDLLKEFPQPKNLLNSVIGRALGISHAKDKLVYVHTNGPKKKKVTLHIKWPKSVEVEGYGSKKIDAERQAAAAACQLFKGWGLLGPRNELFDAAKYRVLADRFGSGPSSGGSSGSSGASRDLLKEFPQPKNLLNSVIGRALGISHAKDKLVYVHTNGPKKKKVTLHIKWPKSVEVEGYGSKKIDAERQAAAAACQLFKGWGLLGPRNELFDAAKYRVLADRFGSGPSSGGSSGSSGASRDLLKEFPQPKNLLNSVIGRALGISHAKDKLVYVHTNGPKKKKVTLHIKWPKSVEVEGYGSKKIDAERQAAAAACQLFKGWGLLGPRNELFDAAKYRVLADRFGSGPSSGGSSGSSGASRDLLKEFPQPKNLLNSVIGRALGISHAKDKLVYVHTNGPKKKKVTLHIKWPKSVEVEGYGSKKIDAERQAAAAACQLFKGWGLLGPRNELFDAAKYRVLADRFGSGPSSGGSSGSSGASRDLLKEFPQPKNLLNSVIGRALGISHAKDKLVYVHTNGPKKKKVTLHIKWPKSVEVEGYGSKKIDAERQAAAAACQLFKGWGLLGPRNELFDAAKYRVLADRFGSGPSSGGSSGSSGASRDLLKEFPQPKNLLNSVIGRALGISHAKDKLVYVHTNGPKKKKVTLHIKWPKSVEVEGYGSKKIDAERQAAAAACQLFKGWGLLGPRNELFDAAKYRVLADRFGSGPSSGGSSGSSGASRDLLKEFPQPKNLLNSVIGRALGISHAKDKLVYVHTNGPKKKKVTLHIKWPKSVEVEGYGSKKIDAERQAAAAACQLFKGWGLLGPRNELFDAAKYRVLADRFGSGPSSGGSSGSSGASRDLLKEFPQPKNLLNSVIGRALGISHAKDKLVYVHTNGPKKKKVTLHIKWPKSVEVEGYGSKKIDAERQAAAAACQLFKGWGLLGPRNELFDAAKYRVLADRFGSGPSSGGSSGSSGASRDLLKEFPQPKNLLNSVIGRALGISHAKDKLVYVHTNGPKKKKVTLHIKWPKSVEVEGYGSKKIDAERQAAAAACQLFKGWGLL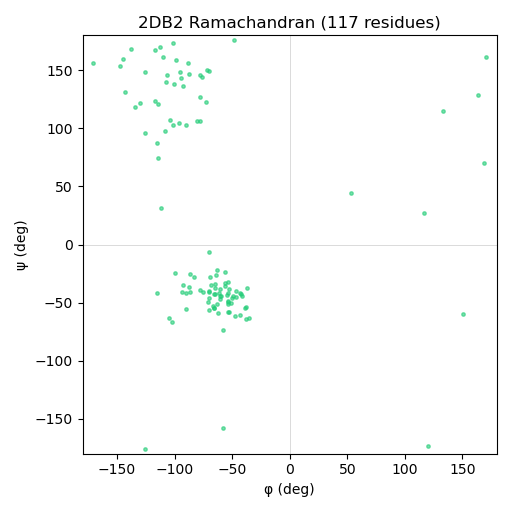GPRNELFDAAKYRVLADRFGSGPSSGGSSGSSGASRDLLKEFPQPKNLLNSVIGRALGISHAKDKLVYVHTNGPKKKKVTLHIKWPKSVEVEGYGSKKIDAERQAAAAACQLFKGWGLLGPRNELFDAAKYRVLADRFGSGPSSGGSSGSSGASRDLLKEFPQPKNLLNSVIGRALGISHAKDKLVYVHTNGPKKKKVTLHIKWPKSVEVEGYGSKKIDAERQAAAAACQLFKGWGLLGPRNELFDAAKYRVLADRFGSGPSSGGSSGSSGASRDLLKEFPQPKNLLNSVIGRALGISHAKDKLVYVHTNGPKKKKVTLHIKWPKSVEVEGYGSKKIDAERQAAAAACQLFKGWGLLGPRNELFDAAKYRVLADRFGSGPSSGGSSGSSGASRDLLKEFPQPKNLLNSVIGRALGISHAKDKLVYVHTNGPKKKKVTLHIKWPKSVEVEGYGSKKIDAERQAAAAACQLFKGWGLLGPRNELFDAAKYRVLADRFGSGPSSGGSSGSSGASRDLLKEFPQPKNLLNSVIGRALGISHAKDKLVYVHTNGPKKKKVTLHIKWPKSVEVEGYGSKKIDAERQAAAAACQLFKGWGLLGPRNELFDAAKYRVLADRFGSGPSSGGSSGSSGASRDLLKEFPQPKNLLNSVIGRALGISHAKDKLVYVHTNGPKKKKVTLHIKWPKSVEVEGYGSKKIDAERQAAAAACQLFKGWGLLGPRNELFDAAKYRVLADRFGSGPSSG

InterPro domains:
  IPR001650 Helicase, C-terminal domain-like [PF00271] (664-786)
  IPR001650 Helicase, C-terminal domain-like [PS51194] (654-827)
  IPR001650 Helicase, C-terminal domain-like [SM00490] (682-787)
  IPR002464 DNA/RNA helicase, ATP-dependent, DEAH-box type, conserved site [PS00690] (554-563)
  IPR007502 Helicase-associated domain [SM00847] (850-940)
  IPR011545 DEAD/DEAH-box helicase domain [PF00270] (442-594)
  IPR011709 DEAD-box helicase, OB fold [PF07717] (1016-1102)
  IPR014001 Helicase superfamily 1/2, ATP-binding domain [PS51192] (444-612)
  IPR014001 Helicase superfamily 1/2, ATP-binding domain [SM00487] (432-621)
  IPR027417 P-loop containing nucleoside triphosphate hydrolase [G3DSA:3.40.50.300] (408-611)
  IPR027417 P-loop containing nucleoside triphosphate hydrolase [G3DSA:3.40.50.300] (634-805)
  IPR027417 P-loop containing nucleoside triphosphate hydrolase [SSF52540] (438-948)
  IPR056755 dsRNA binding domain [PF24995] (48-123)

CATH classification: 3.30.160.20

Radius of gyration: 14.63 Å; Cα contacts (8 Å, |Δi|>4): 179; chains: 1; bounding box: 46×33×29 Å

Solvent-accessible surface area: 7804 Å² total; per-residue (Å²): 130,130,115,78,109,125,74,69,121,212,95,38,48,165,104,6,79,91,0,73,92,32,0,47,51,0,0,12,131,3,55,14,113,68,103,0,150,84,56,15,60,61,73,76,54,136,68,72,208,113,70,48,0,33,0,64,1,89,14,14,86,88,27,84,20,91,0,104,18,99,146,122,67,59,0,23,83,50,0,0,0,15,0,0,75,49,0,52,69,64,21,0,0,8,118,185,53,97,49,60,110,53,74,84,0,143,102,20,13,83,189,58,40,83,56,150,86,122,116

GO terms:
  GO:0003725 double-stranded RNA binding (F, IDA)
  GO:0035770 ribonucleoprotein granule (C, IDA)
  GO:0042645 mitochondrial nucleoid (C, IDA)
  GO:0005737 cytoplasm (C, IDA)
  GO:0005739 mitochondrion (C, IDA)
  GO:0003682 chromatin binding (F, IDA)
  GO:0003723 RNA binding (F, IDA)
  GO:0003724 RNA helicase activity (F, IDA)
  GO:0005739 mitochondrion (C, EXP)
  GO:1902775 mitochondrial large ribosomal subunit assembly (P, IMP)
  GO:0005515 protein binding (F, IPI)
  GO:0005759 mitochondrial matrix (C, IDA)
  GO:0005739 mitochondrion (C, HTP)
  GO:0005829 cytosol (C, IDA)
  GO:0016887 ATP hydrolysis activity (F, EXP)
  GO:0003723 RNA binding (F, HDA)

Foldseek 3Di:
DPDDDDPDDPDLCVLVVFLVCLLLVLCCQQPRNVVVVVQWDWAWDDDPCWTKIWTFHPPLHTDIFIATANDPCNGVRRRSSRCLVVCCVLPQQHPNRHHDHNVVSNVSSCVRPPDDDDD